Protein 2LM9 (pdb70)

Secondary structure (DSSP, 8-state):
-HHHHHHHHHHHHHHHHHHHHHHHHHH--SSHHHHHHHHHHHHHHHHHHHHHHHHHHTTSS---HHHHHHHHHHHHHHHHHHHHHHHHHHHHHHH-

InterPro domains:
  IPR020306 Mite allergen, group 5/21 [PF11642] (20-127)
  IPR038455 Mite allergen, group 5/21 superfamily [G3DSA:1.20.58.970] (34-129)

Radius of gyration: 15.59 Å; Cα contacts (8 Å, |Δi|>4): 59; chains: 1; bounding box: 51×19×15 Å

Foldseek 3Di:
DLLVVVVVVVVVVLVVLVVQLVVCVVPPPPVSLVVSLVVLVVSLVVLVVLLVVLVVVVVPVPDDVVVVVSSVVNNVVSVVVSVVSVVVNVVSVVVD

Sequence (96 aa):
NTATQRFHEIEKFLLHITHEVDDLEKTGNKDEKARLLRELTVSEAFIEGSRGYFQRELKRTDLDLLEKFNFEAALATGDLLLKDLKALQKRVQDSENTATQRFHEIEKFLLHITHEVDDLEKTGNKDEKARLLRELTVSEAFIEGSRGYFQRELKRTDLDLLEKFNFEAALATGDLLLKDLKALQKRVQDSENTATQRFHEIEKFLLHITHEVDDLEKTGNKDEKARLLRELTVSEAFIEGSRGYFQRELKRTDLDLLEKFNFEAALATGDLLLKDLKALQKRVQDSENTATQRFHEIEKFLLHITHEVDDLEKTGNKDEKARLLRELTVSEAFIEGSRGYFQRELKRTDLDLLEKFNFEAALATGDLLLKDLKALQKRVQDSENTATQRFHEIEKFLLHITHEVDDLEKTGNKDEKARLLRELTVSEAFIEGSRGYFQRELKRTDLDLLEKFNFEAALATGDLLLKDLKALQKRVQDSENTATQRFHEIEKFLLHITHEVDDLEKTGNKDEKARLLRELTVSEAFIEGSRGYFQRELKRTDLDLLEKFNFEAALATGDLLLKDLKALQKRVQDSENTATQRFHEIEKFLLHITHEVDDLEKTGNKDEKARLLRELTVSEAFIEGSRGYFQRELKRTDLDLLEKFNFEAALATGDLLLKDLKALQKRVQDSENTATQRFHEIEKFLLHITHEVDDLEKTGNKDEKARLLRELTVSEAFIEGSRGYFQRELKRTDLDLLEKFNFEAALATGDLLLKDLKALQKRVQDSENTATQRFHEIEKFLLHITHEVDDLEKTGNKDEKARLLRELTVSEAFIEGSRGYFQRELKRTDLDLLEKFNFEAALATGDLLLKDLKALQKRVQDSENTATQRFHEIEKFLLHITHEVDDLEKTGNKDEKARLLRELTVSEAFIEGSRGYFQRELKRTDLDLLEKFNFEAALATGDLLLKDLKALQKRVQDSENTATQRFHEIEKFLLHITHEVDDLEKTGNKDEKARLLRELTVSEAFIEGSRGYFQRELKRTDLDLLEKFNFEAALATGDLLLKDLKALQKRVQDSENTATQRFHEIEKFLLHITHEVDDLEKTGNKDEKARLLRELTVSEAFIEGSRGYFQRELKRTDLDLLEKFNFEAALATGDLLLKDLKALQKRVQDSENTATQRFHEIEKFLLHITHEVDDLEKTGNKDEKARLLRELTVSEAFIEGSRGYFQRELKRTDLDLLEKFNFEAALATGDLLLKDLKALQKRVQDSENTATQRFHEIEKFLLHITHEVDDLEKTGNKDEKARLLRELTVSEAFIEGSRGYFQRELKRTDLDLLEKFNFEAALATGDLLLKDLKALQKRVQDSENTATQRFHEIEKFLLHITHEVDDLEKTGNKDEKARLLRELTVSEAFIEGSRGYFQRELKRTDLDLLEKFNFEAALATGDLLLKDLKALQKRVQDSENTATQRFHEIEKFLLHITHEVDDLEKTGNKDEKARLLRELTVSEAFIEGSRGYFQRELKRTDLDLLEKFNFEAALATGDLLLKDLKALQKRVQDSENTATQRFHEIEKFLLHITHEVDDLEKTGNKDEKARLLRELTVSEAFIEGSRGYFQRELKRTDLDLLEKFNFEAALATGDLLLKDLKALQKRVQDSENTATQRFHEIEKFLLHITHEVDDLEKTGNKDEKARLLRELTVSEAFIEGSRGYFQRELKRTDLDLLEKFNFEAALATGDLLLKDLKALQKRVQDSENTATQRFHEIEKFLLHITHEVDDLEKTGNKDEKARLLRELTVSEAFIEGSRGYFQRELKRTDLDLLEKFNFEAALATGDLLLKDLKALQKRVQDSENTATQRFHEIEKFLLHITHEVDDLEKTGNKDEKARLLRELTVSEAFIEGSRGYFQRELKRTDLDLLEKFNFEAALATGDLLLKDLKALQKRVQDSE

Nearest PDB structures (foldseek):
  2lm9-assembly1_A  TM=9.841E-01  e=1.905E-11  Blomia tropicalis
  9had-assembly2_B  TM=8.846E-01  e=3.052E-04  Dermatophagoides farinae
  9had-assembly1_A  TM=8.743E-01  e=3.052E-04  Dermatophagoides farinae
  5yny-assembly1_A  TM=8.620E-01  e=7.422E-04  Dermatophagoides farinae
  3mq1-assembly1_A  TM=8.061E-01  e=1.059E-03  Dermatophagoides pteronyssinus

GO terms:
  GO:0042803 protein homodimerization activity (F, IDA)
  GO:0019863 IgE binding (F, IMP)

Structure (mmCIF, N/CA/C/O backbone):
data_2LM9
#
_entry.id   2LM9
#
loop_
_atom_site.group_PDB
_atom_site.id
_atom_site.type_symbol
_atom_site.label_atom_id
_atom_site.label_alt_id
_atom_site.label_comp_id
_atom_site.label_asym_id
_atom_site.label_entity_id
_atom_site.label_seq_id
_atom_site.pdbx_PDB_ins_code
_atom_site.Cartn_x
_atom_site.Cartn_y
_atom_site.Cartn_z
_atom_site.occupancy
_atom_site.B_iso_or_equiv
_atom_site.auth_seq_id
_atom_site.auth_comp_id
_atom_site.auth_asym_id
_atom_site.auth_atom_id
_atom_site.pdbx_PDB_model_num
ATOM 1 N N . ASN A 1 1 ? 11.664 11.297 2.929 1.00 0.00 18 ASN A N 1
ATOM 2 C CA . ASN A 1 1 ? 11.610 12.051 1.680 1.00 0.00 18 ASN A CA 1
ATOM 3 C C . ASN A 1 1 ? 11.402 11.109 0.496 1.00 0.00 18 ASN A C 1
ATOM 4 O O . ASN A 1 1 ? 10.312 11.021 -0.048 1.00 0.00 18 ASN A O 1
ATOM 17 N N . THR A 1 2 ? 12.430 10.365 0.145 1.00 0.00 19 THR A N 1
ATOM 18 C CA . THR A 1 2 ? 12.406 9.486 -1.001 1.00 0.00 19 THR A CA 1
ATOM 19 C C . THR A 1 2 ? 11.415 8.321 -0.821 1.00 0.00 19 THR A C 1
ATOM 20 O O . THR A 1 2 ? 10.664 7.976 -1.742 1.00 0.00 19 THR A O 1
ATOM 31 N N . ALA A 1 3 ? 11.387 7.773 0.380 1.00 0.00 20 ALA A N 1
ATOM 32 C CA . ALA A 1 3 ? 10.525 6.651 0.717 1.00 0.00 20 ALA A CA 1
ATOM 33 C C . ALA A 1 3 ? 9.059 7.047 0.659 1.00 0.00 20 ALA A C 1
ATOM 34 O O . ALA A 1 3 ? 8.218 6.318 0.118 1.00 0.00 20 ALA A O 1
ATOM 41 N N . THR A 1 4 ? 8.761 8.205 1.186 1.00 0.00 21 THR A N 1
ATOM 42 C CA . THR A 1 4 ? 7.426 8.689 1.218 1.00 0.00 21 THR A CA 1
ATOM 43 C C . THR A 1 4 ? 6.897 9.060 -0.165 1.00 0.00 21 THR A C 1
ATOM 44 O O . THR A 1 4 ? 5.747 8.781 -0.469 1.00 0.00 21 THR A O 1
ATOM 55 N N . GLN A 1 5 ? 7.749 9.647 -1.021 1.00 0.00 22 GLN A N 1
ATOM 56 C CA . GLN A 1 5 ? 7.323 9.978 -2.391 1.00 0.00 22 GLN A CA 1
ATOM 57 C C . GLN A 1 5 ? 6.965 8.701 -3.129 1.00 0.00 22 GLN A C 1
ATOM 58 O O . GLN A 1 5 ? 5.967 8.641 -3.865 1.00 0.00 22 GLN A O 1
ATOM 72 N N . ARG A 1 6 ? 7.768 7.675 -2.885 1.00 0.00 23 ARG A N 1
ATOM 73 C CA . ARG A 1 6 ? 7.604 6.377 -3.496 1.00 0.00 23 ARG A CA 1
ATOM 74 C C . ARG A 1 6 ? 6.267 5.746 -3.096 1.00 0.00 23 ARG A C 1
ATOM 75 O O . ARG A 1 6 ? 5.529 5.237 -3.946 1.00 0.00 23 ARG A O 1
ATOM 96 N N . PHE A 1 7 ? 5.924 5.803 -1.820 1.00 0.00 24 PHE A N 1
ATOM 97 C CA . PHE A 1 7 ? 4.720 5.127 -1.390 1.00 0.00 24 PHE A CA 1
ATOM 98 C C . PHE A 1 7 ? 3.534 6.046 -1.244 1.00 0.00 24 PHE A C 1
ATOM 99 O O . PHE A 1 7 ? 2.461 5.640 -0.782 1.00 0.00 24 PHE A O 1
ATOM 116 N N . HIS A 1 8 ? 3.694 7.263 -1.731 1.00 0.00 25 HIS A N 1
ATOM 117 C CA . HIS A 1 8 ? 2.602 8.220 -1.782 1.00 0.00 25 HIS A CA 1
ATOM 118 C C . HIS A 1 8 ? 1.577 7.756 -2.818 1.00 0.00 25 HIS A C 1
ATOM 119 O O . HIS A 1 8 ? 0.427 8.160 -2.787 1.00 0.00 25 HIS A O 1
ATOM 134 N N . GLU A 1 9 ? 2.010 6.875 -3.709 1.00 0.00 26 GLU A N 1
ATOM 135 C CA . GLU A 1 9 ? 1.152 6.341 -4.750 1.00 0.00 26 GLU A CA 1
ATOM 136 C C . GLU A 1 9 ? 0.027 5.519 -4.106 1.00 0.00 26 GLU A C 1
ATOM 137 O O . GLU A 1 9 ? -1.160 5.692 -4.406 1.00 0.00 26 GLU A O 1
ATOM 149 N N . ILE A 1 10 ? 0.413 4.697 -3.150 1.00 0.00 27 ILE A N 1
ATOM 150 C CA . ILE A 1 10 ? -0.523 3.846 -2.447 1.00 0.00 27 ILE A CA 1
ATOM 151 C C . ILE A 1 10 ? -1.327 4.710 -1.495 1.00 0.00 27 ILE A C 1
ATOM 152 O O . ILE A 1 10 ? -2.482 4.459 -1.237 1.00 0.00 27 ILE A O 1
ATOM 168 N N . GLU A 1 11 ? -0.680 5.729 -0.972 1.00 0.00 28 GLU A N 1
ATOM 169 C CA . GLU A 1 11 ? -1.317 6.700 -0.096 1.00 0.00 28 GLU A CA 1
ATOM 170 C C . GLU A 1 11 ? -2.488 7.405 -0.825 1.00 0.00 28 GLU A C 1
ATOM 171 O O . GLU A 1 11 ? -3.532 7.684 -0.225 1.00 0.00 28 GLU A O 1
ATOM 183 N N . LYS A 1 12 ? -2.313 7.648 -2.119 1.00 0.00 29 LYS A N 1
ATOM 184 C CA . LYS A 1 12 ? -3.386 8.175 -2.960 1.00 0.00 29 LYS A CA 1
ATOM 185 C C . LYS A 1 12 ? -4.503 7.152 -3.028 1.00 0.00 29 LYS A C 1
ATOM 186 O O . LYS A 1 12 ? -5.678 7.489 -2.893 1.00 0.00 29 LYS A O 1
ATOM 205 N N . PHE A 1 13 ? -4.128 5.890 -3.223 1.00 0.00 30 PHE A N 1
ATOM 206 C CA . PHE A 1 13 ? -5.102 4.806 -3.199 1.00 0.00 30 PHE A CA 1
ATOM 207 C C . PHE A 1 13 ? -5.829 4.739 -1.873 1.00 0.00 30 PHE A C 1
ATOM 208 O O . PHE A 1 13 ? -7.006 4.542 -1.856 1.00 0.00 30 PHE A O 1
ATOM 225 N N . LEU A 1 14 ? -5.117 4.929 -0.773 1.00 0.00 31 LEU A N 1
ATOM 226 C CA . LEU A 1 14 ? -5.724 4.890 0.564 1.00 0.00 31 LEU A CA 1
ATOM 227 C C . LEU A 1 14 ? -6.829 5.910 0.692 1.00 0.00 31 LEU A C 1
ATOM 228 O O . LEU A 1 14 ? -7.947 5.578 1.123 1.00 0.00 31 LEU A O 1
ATOM 244 N N . LEU A 1 15 ? -6.552 7.129 0.276 1.00 0.00 32 LEU A N 1
ATOM 245 C CA . LEU A 1 15 ? -7.534 8.171 0.388 1.00 0.00 32 LEU A CA 1
ATOM 246 C C . LEU A 1 15 ? -8.689 7.932 -0.581 1.00 0.00 32 LEU A C 1
ATOM 247 O O . LEU A 1 15 ? -9.865 8.113 -0.231 1.00 0.00 32 LEU A O 1
ATOM 263 N N . HIS A 1 16 ? -8.346 7.429 -1.757 1.00 0.00 33 HIS A N 1
ATOM 264 C CA . HIS A 1 16 ? -9.318 7.120 -2.781 1.00 0.00 33 HIS A CA 1
ATOM 265 C C . HIS A 1 16 ? -10.238 5.994 -2.317 1.00 0.00 33 HIS A C 1
ATOM 266 O O . HIS A 1 16 ? -11.439 6.128 -2.378 1.00 0.00 33 HIS A O 1
ATOM 281 N N . ILE A 1 17 ? -9.661 4.923 -1.796 1.00 0.00 34 ILE A N 1
ATOM 282 C CA . ILE A 1 17 ? -10.405 3.747 -1.407 1.00 0.00 34 ILE A CA 1
ATOM 283 C C . ILE A 1 17 ? -11.317 4.025 -0.224 1.00 0.00 34 ILE A C 1
ATOM 284 O O . ILE A 1 17 ? -12.459 3.610 -0.233 1.00 0.00 34 ILE A O 1
ATOM 300 N N . THR A 1 18 ? -10.842 4.783 0.749 1.00 0.00 35 THR A N 1
ATOM 301 C CA . THR A 1 18 ? -11.674 5.127 1.901 1.00 0.00 35 THR A CA 1
ATOM 302 C C . THR A 1 18 ? -12.897 5.943 1.427 1.00 0.00 35 THR A C 1
ATOM 303 O O . THR A 1 18 ? -14.040 5.664 1.828 1.00 0.00 35 THR A O 1
ATOM 314 N N . HIS A 1 19 ? -12.642 6.908 0.524 1.00 0.00 36 HIS A N 1
ATOM 315 C CA . HIS A 1 19 ? -13.694 7.728 -0.086 1.00 0.00 36 HIS A CA 1
ATOM 316 C C . HIS A 1 19 ? -14.657 6.832 -0.836 1.00 0.00 36 HIS A C 1
ATOM 317 O O . HIS A 1 19 ? -15.863 6.989 -0.727 1.00 0.00 36 HIS A O 1
ATOM 332 N N . GLU A 1 20 ? -14.107 5.910 -1.602 1.00 0.00 37 GLU A N 1
ATOM 333 C CA . GLU A 1 20 ? -14.893 4.986 -2.384 1.00 0.00 37 GLU A CA 1
ATOM 334 C C . GLU A 1 20 ? -15.754 4.114 -1.516 1.00 0.00 37 GLU A C 1
ATOM 335 O O . GLU A 1 20 ? -16.848 3.770 -1.913 1.00 0.00 37 GLU A O 1
ATOM 347 N N . VAL A 1 21 ? -15.268 3.784 -0.317 1.00 0.00 38 VAL A N 1
ATOM 348 C CA . VAL A 1 21 ? -16.027 3.008 0.617 1.00 0.00 38 VAL A CA 1
ATOM 349 C C . VAL A 1 21 ? -17.247 3.802 0.984 1.00 0.00 38 VAL A C 1
ATOM 350 O O . VAL A 1 21 ? -18.359 3.319 0.859 1.00 0.00 38 VAL A O 1
ATOM 363 N N . ASP A 1 22 ? -17.029 5.055 1.347 1.00 0.00 39 ASP A N 1
ATOM 364 C CA . ASP A 1 22 ? -18.122 5.921 1.755 1.00 0.00 39 ASP A CA 1
ATOM 365 C C . ASP A 1 22 ? -19.097 6.101 0.622 1.00 0.00 39 ASP A C 1
ATOM 366 O O . ASP A 1 22 ? -20.338 6.010 0.806 1.00 0.00 39 ASP A O 1
ATOM 375 N N . ASP A 1 23 ? -18.543 6.321 -0.554 1.00 0.00 40 ASP A N 1
ATOM 376 C CA . ASP A 1 23 ? -19.314 6.538 -1.726 1.00 0.00 40 ASP A CA 1
ATOM 377 C C . ASP A 1 23 ? -20.169 5.366 -2.021 1.00 0.00 40 ASP A C 1
ATOM 378 O O . ASP A 1 23 ? -21.351 5.517 -2.144 1.00 0.00 40 ASP A O 1
ATOM 387 N N . LEU A 1 24 ? -19.604 4.186 -1.991 1.00 0.00 41 LEU A N 1
ATOM 388 C CA . LEU A 1 24 ? -20.362 3.019 -2.317 1.00 0.00 41 LEU A CA 1
ATOM 389 C C . LEU A 1 24 ? -21.408 2.749 -1.260 1.00 0.00 41 LEU A C 1
ATOM 390 O O . LEU A 1 24 ? -22.509 2.354 -1.585 1.00 0.00 41 LEU A O 1
ATOM 406 N N . GLU A 1 25 ? -21.082 3.048 -0.000 1.00 0.00 42 GLU A N 1
ATOM 407 C CA . GLU A 1 25 ? -22.018 2.858 1.091 1.00 0.00 42 GLU A CA 1
ATOM 408 C C . GLU A 1 25 ? -23.273 3.713 0.928 1.00 0.00 42 GLU A C 1
ATOM 409 O O . GLU A 1 25 ? -24.351 3.311 1.359 1.00 0.00 42 GLU A O 1
ATOM 421 N N . LYS A 1 26 ? -23.156 4.873 0.289 1.00 0.00 43 LYS A N 1
ATOM 422 C CA . LYS A 1 26 ? -24.338 5.706 0.118 1.00 0.00 43 LYS A CA 1
ATOM 423 C C . LYS A 1 26 ? -24.884 5.625 -1.309 1.00 0.00 43 LYS A C 1
ATOM 424 O O . LYS A 1 26 ? -26.001 6.048 -1.591 1.00 0.00 43 LYS A O 1
ATOM 443 N N . THR A 1 27 ? -24.087 5.080 -2.178 1.00 0.00 44 THR A N 1
ATOM 444 C CA . THR A 1 27 ? -24.391 4.979 -3.582 1.00 0.00 44 THR A CA 1
ATOM 445 C C . THR A 1 27 ? -25.049 3.616 -3.954 1.00 0.00 44 THR A C 1
ATOM 446 O O . THR A 1 27 ? -26.022 3.574 -4.716 1.00 0.00 44 THR A O 1
ATOM 457 N N . GLY A 1 28 ? -24.555 2.535 -3.393 1.00 0.00 45 GLY A N 1
ATOM 458 C CA . GLY A 1 28 ? -25.093 1.224 -3.705 1.00 0.00 45 GLY A CA 1
ATOM 459 C C . GLY A 1 28 ? -24.669 0.177 -2.699 1.00 0.00 45 GLY A C 1
ATOM 460 O O . GLY A 1 28 ? -25.508 -0.365 -1.973 1.00 0.00 45 GLY A O 1
ATOM 464 N N . ASN A 1 29 ? -23.360 -0.144 -2.708 1.00 0.00 46 ASN A N 1
ATOM 465 C CA . ASN A 1 29 ? -22.709 -1.085 -1.745 1.00 0.00 46 ASN A CA 1
ATOM 466 C C . ASN A 1 29 ? -23.070 -2.528 -2.121 1.00 0.00 46 ASN A C 1
ATOM 467 O O . ASN A 1 29 ? -22.810 -3.480 -1.390 1.00 0.00 46 ASN A O 1
ATOM 478 N N . LYS A 1 30 ? -23.614 -2.653 -3.321 1.00 0.00 47 LYS A N 1
ATOM 479 C CA . LYS A 1 30 ? -24.124 -3.908 -3.865 1.00 0.00 47 LYS A CA 1
ATOM 480 C C . LYS A 1 30 ? -23.007 -4.909 -4.138 1.00 0.00 47 LYS A C 1
ATOM 481 O O . LYS A 1 30 ? -23.058 -6.059 -3.708 1.00 0.00 47 LYS A O 1
ATOM 500 N N . ASP A 1 31 ? -22.002 -4.443 -4.833 1.00 0.00 48 ASP A N 1
ATOM 501 C CA . ASP A 1 31 ? -20.900 -5.285 -5.303 1.00 0.00 48 ASP A CA 1
ATOM 502 C C . ASP A 1 31 ? -19.592 -4.503 -5.322 1.00 0.00 48 ASP A C 1
ATOM 503 O O . ASP A 1 31 ? -18.492 -5.069 -5.307 1.00 0.00 48 ASP A O 1
ATOM 512 N N . GLU A 1 32 ? -19.724 -3.188 -5.297 1.00 0.00 49 GLU A N 1
ATOM 513 C CA . GLU A 1 32 ? -18.605 -2.255 -5.328 1.00 0.00 49 GLU A CA 1
ATOM 514 C C . GLU A 1 32 ? -17.723 -2.479 -4.137 1.00 0.00 49 GLU A C 1
ATOM 515 O O . GLU A 1 32 ? -16.538 -2.354 -4.232 1.00 0.00 49 GLU A O 1
ATOM 527 N N . LYS A 1 33 ? -18.331 -2.815 -3.033 1.00 0.00 50 LYS A N 1
ATOM 528 C CA . LYS A 1 33 ? -17.635 -3.021 -1.764 1.00 0.00 50 LYS A CA 1
ATOM 529 C C . LYS A 1 33 ? -16.581 -4.114 -1.909 1.00 0.00 50 LYS A C 1
ATOM 530 O O . LYS A 1 33 ? -15.403 -3.915 -1.603 1.00 0.00 50 LYS A O 1
ATOM 549 N N . ALA A 1 34 ? -17.014 -5.216 -2.434 1.00 0.00 51 ALA A N 1
ATOM 550 C CA . ALA A 1 34 ? -16.155 -6.362 -2.661 1.00 0.00 51 ALA A CA 1
ATOM 551 C C . ALA A 1 34 ? -15.111 -6.045 -3.719 1.00 0.00 51 ALA A C 1
ATOM 552 O O . ALA A 1 34 ? -13.909 -6.353 -3.547 1.00 0.00 51 ALA A O 1
ATOM 559 N N . ARG A 1 35 ? -15.557 -5.395 -4.788 1.00 0.00 52 ARG A N 1
ATOM 560 C CA . ARG A 1 35 ? -14.676 -4.997 -5.874 1.00 0.00 52 ARG A CA 1
ATOM 561 C C . ARG A 1 35 ? -13.603 -4.045 -5.368 1.00 0.00 52 ARG A C 1
ATOM 562 O O . ARG A 1 35 ? -12.418 -4.213 -5.683 1.00 0.00 52 ARG A O 1
ATOM 583 N N . LEU A 1 36 ? -14.000 -3.067 -4.560 1.00 0.00 53 LEU A N 1
ATOM 584 C CA . LEU A 1 36 ? -13.083 -2.100 -4.069 1.00 0.00 53 LEU A CA 1
ATOM 585 C C . LEU A 1 36 ? -12.012 -2.743 -3.170 1.00 0.00 53 LEU A C 1
ATOM 586 O O . LEU A 1 36 ? -10.832 -2.375 -3.216 1.00 0.00 53 LEU A O 1
ATOM 602 N N . LEU A 1 37 ? -12.413 -3.721 -2.389 1.00 0.00 54 LEU A N 1
ATOM 603 C CA . LEU A 1 37 ? -11.479 -4.436 -1.542 1.00 0.00 54 LEU A CA 1
ATOM 604 C C . LEU A 1 37 ? -10.467 -5.193 -2.376 1.00 0.00 54 LEU A C 1
ATOM 605 O O . LEU A 1 37 ? -9.297 -5.329 -2.005 1.00 0.00 54 LEU A O 1
ATOM 621 N N . ARG A 1 38 ? -10.903 -5.657 -3.515 1.00 0.00 55 ARG A N 1
ATOM 622 C CA . ARG A 1 38 ? -10.012 -6.347 -4.422 1.00 0.00 55 ARG A CA 1
ATOM 623 C C . ARG A 1 38 ? -9.016 -5.380 -5.023 1.00 0.00 55 ARG A C 1
ATOM 624 O O . ARG A 1 38 ? -7.881 -5.743 -5.289 1.00 0.00 55 ARG A O 1
ATOM 645 N N . GLU A 1 39 ? -9.422 -4.136 -5.165 1.00 0.00 56 GLU A N 1
ATOM 646 C CA . GLU A 1 39 ? -8.538 -3.107 -5.647 1.00 0.00 56 GLU A CA 1
ATOM 647 C C . GLU A 1 39 ? -7.440 -2.801 -4.619 1.00 0.00 56 GLU A C 1
ATOM 648 O O . GLU A 1 39 ? -6.281 -2.573 -4.989 1.00 0.00 56 GLU A O 1
ATOM 660 N N . LEU A 1 40 ? -7.774 -2.856 -3.321 1.00 0.00 57 LEU A N 1
ATOM 661 C CA . LEU A 1 40 ? -6.744 -2.667 -2.304 1.00 0.00 57 LEU A CA 1
ATOM 662 C C . LEU A 1 40 ? -5.824 -3.866 -2.297 1.00 0.00 57 LEU A C 1
ATOM 663 O O . LEU A 1 40 ? -4.641 -3.755 -2.010 1.00 0.00 57 LEU A O 1
ATOM 679 N N . THR A 1 41 ? -6.390 -5.015 -2.642 1.00 0.00 58 THR A N 1
ATOM 680 C CA . THR A 1 41 ? -5.635 -6.234 -2.770 1.00 0.00 58 THR A CA 1
ATOM 681 C C . THR A 1 41 ? -4.584 -6.068 -3.903 1.00 0.00 58 THR A C 1
ATOM 682 O O . THR A 1 41 ? -3.420 -6.481 -3.781 1.00 0.00 58 THR A O 1
ATOM 693 N N . VAL A 1 42 ? -4.999 -5.428 -4.983 1.00 0.00 59 VAL A N 1
ATOM 694 C CA . VAL A 1 42 ? -4.093 -5.115 -6.077 1.00 0.00 59 VAL A CA 1
ATOM 695 C C . VAL A 1 42 ? -3.058 -4.102 -5.584 1.00 0.00 59 VAL A C 1
ATOM 696 O O . VAL A 1 42 ? -1.863 -4.230 -5.865 1.00 0.00 59 VAL A O 1
ATOM 709 N N . SER A 1 43 ? -3.525 -3.146 -4.790 1.00 0.00 60 SER A N 1
ATOM 710 C CA . SER A 1 43 ? -2.680 -2.104 -4.242 1.00 0.00 60 SER A CA 1
ATOM 711 C C . SER A 1 43 ? -1.548 -2.677 -3.392 1.00 0.00 60 SER A C 1
ATOM 712 O O . SER A 1 43 ? -0.364 -2.353 -3.609 1.00 0.00 60 SER A O 1
ATOM 720 N N . GLU A 1 44 ? -1.894 -3.577 -2.487 1.00 0.00 61 GLU A N 1
ATOM 721 C CA . GLU A 1 44 ? -0.886 -4.231 -1.666 1.00 0.00 61 GLU A CA 1
ATOM 722 C C . GLU A 1 44 ? 0.040 -5.073 -2.523 1.00 0.00 61 GLU A C 1
ATOM 723 O O . GLU A 1 44 ? 1.212 -5.202 -2.222 1.00 0.00 61 GLU A O 1
ATOM 735 N N . ALA A 1 45 ? -0.481 -5.598 -3.622 1.00 0.00 62 ALA A N 1
ATOM 736 C CA . ALA A 1 45 ? 0.304 -6.452 -4.499 1.00 0.00 62 ALA A CA 1
ATOM 737 C C . ALA A 1 45 ? 1.461 -5.717 -5.166 1.00 0.00 62 ALA A C 1
ATOM 738 O O . ALA A 1 45 ? 2.595 -6.230 -5.188 1.00 0.00 62 ALA A O 1
ATOM 745 N N . PHE A 1 46 ? 1.222 -4.518 -5.680 1.00 0.00 63 PHE A N 1
ATOM 746 C CA . PHE A 1 46 ? 2.312 -3.823 -6.338 1.00 0.00 63 PHE A CA 1
ATOM 747 C C . PHE A 1 46 ? 3.273 -3.231 -5.347 1.00 0.00 63 PHE A C 1
ATOM 748 O O . PHE A 1 46 ? 4.488 -3.225 -5.584 1.00 0.00 63 PHE A O 1
ATOM 765 N N . ILE A 1 47 ? 2.759 -2.770 -4.210 1.00 0.00 64 ILE A N 1
ATOM 766 C CA . ILE A 1 47 ? 3.643 -2.253 -3.199 1.00 0.00 64 ILE A CA 1
ATOM 767 C C . ILE A 1 47 ? 4.498 -3.364 -2.583 1.00 0.00 64 ILE A C 1
ATOM 768 O O . ILE A 1 47 ? 5.688 -3.157 -2.308 1.00 0.00 64 ILE A O 1
ATOM 784 N N . GLU A 1 48 ? 3.923 -4.553 -2.419 1.00 0.00 65 GLU A N 1
ATOM 785 C CA . GLU A 1 48 ? 4.651 -5.676 -1.864 1.00 0.00 65 GLU A CA 1
ATOM 786 C C . GLU A 1 48 ? 5.788 -6.060 -2.810 1.00 0.00 65 GLU A C 1
ATOM 787 O O . GLU A 1 48 ? 6.900 -6.355 -2.372 1.00 0.00 65 GLU A O 1
ATOM 799 N N . GLY A 1 49 ? 5.513 -5.978 -4.108 1.00 0.00 66 GLY A N 1
ATOM 800 C CA . GLY A 1 49 ? 6.530 -6.224 -5.115 1.00 0.00 66 GLY A CA 1
ATOM 801 C C . GLY A 1 49 ? 7.655 -5.193 -5.038 1.00 0.00 66 GLY A C 1
ATOM 802 O O . GLY A 1 49 ? 8.844 -5.541 -5.088 1.00 0.00 66 GLY A O 1
ATOM 806 N N . SER A 1 50 ? 7.293 -3.925 -4.859 1.00 0.00 67 SER A N 1
ATOM 807 C CA . SER A 1 50 ? 8.278 -2.881 -4.752 1.00 0.00 67 SER A CA 1
ATOM 808 C C . SER A 1 50 ? 9.064 -3.023 -3.461 1.00 0.00 67 SER A C 1
ATOM 809 O O . SER A 1 50 ? 10.243 -2.705 -3.405 1.00 0.00 67 SER A O 1
ATOM 817 N N . ARG A 1 51 ? 8.412 -3.545 -2.428 1.00 0.00 68 ARG A N 1
ATOM 818 C CA . ARG A 1 51 ? 9.097 -3.804 -1.177 1.00 0.00 68 ARG A CA 1
ATOM 819 C C . ARG A 1 51 ? 10.120 -4.887 -1.372 1.00 0.00 68 ARG A C 1
ATOM 820 O O . ARG A 1 51 ? 11.249 -4.798 -0.871 1.00 0.00 68 ARG A O 1
ATOM 841 N N . GLY A 1 52 ? 9.736 -5.883 -2.135 1.00 0.00 69 GLY A N 1
ATOM 842 C CA . GLY A 1 52 ? 10.638 -6.925 -2.492 1.00 0.00 69 GLY A CA 1
ATOM 843 C C . GLY A 1 52 ? 11.794 -6.383 -3.308 1.00 0.00 69 GLY A C 1
ATOM 844 O O . GLY A 1 52 ? 12.887 -6.912 -3.251 1.00 0.00 69 GLY A O 1
ATOM 848 N N . TYR A 1 53 ? 11.556 -5.292 -4.026 1.00 0.00 70 TYR A N 1
ATOM 849 C CA . TYR A 1 53 ? 12.589 -4.694 -4.854 1.00 0.00 70 TYR A CA 1
ATOM 850 C C . TYR A 1 53 ? 13.635 -4.047 -3.976 1.00 0.00 70 TYR A C 1
ATOM 851 O O . TYR A 1 53 ? 14.833 -4.197 -4.203 1.00 0.00 70 TYR A O 1
ATOM 869 N N . PHE A 1 54 ? 13.174 -3.374 -2.942 1.00 0.00 71 PHE A N 1
ATOM 870 C CA . PHE A 1 54 ? 14.059 -2.714 -2.013 1.00 0.00 71 PHE A CA 1
ATOM 871 C C . PHE A 1 54 ? 14.897 -3.730 -1.274 1.00 0.00 71 PHE A C 1
ATOM 872 O O . PHE A 1 54 ? 16.089 -3.532 -1.062 1.00 0.00 71 PHE A O 1
ATOM 889 N N . GLN A 1 55 ? 14.264 -4.838 -0.917 1.00 0.00 72 GLN A N 1
ATOM 890 C CA . GLN A 1 55 ? 14.937 -5.955 -0.301 1.00 0.00 72 GLN A CA 1
ATOM 891 C C . GLN A 1 55 ? 16.055 -6.493 -1.228 1.00 0.00 72 GLN A C 1
ATOM 892 O O . GLN A 1 55 ? 17.104 -6.936 -0.754 1.00 0.00 72 GLN A O 1
ATOM 906 N N . ARG A 1 56 ? 15.816 -6.466 -2.535 1.00 0.00 73 ARG A N 1
ATOM 907 C CA . ARG A 1 56 ? 16.844 -6.853 -3.507 1.00 0.00 73 ARG A CA 1
ATOM 908 C C . ARG A 1 56 ? 17.963 -5.837 -3.563 1.00 0.00 73 ARG A C 1
ATOM 909 O O . ARG A 1 56 ? 19.130 -6.202 -3.557 1.00 0.00 73 ARG A O 1
ATOM 930 N N . GLU A 1 57 ? 17.611 -4.561 -3.574 1.00 0.00 74 GLU A N 1
ATOM 931 C CA . GLU A 1 57 ? 18.621 -3.503 -3.592 1.00 0.00 74 GLU A CA 1
ATOM 932 C C . GLU A 1 57 ? 19.478 -3.499 -2.329 1.00 0.00 74 GLU A C 1
ATOM 933 O O . GLU A 1 57 ? 20.649 -3.121 -2.355 1.00 0.00 74 GLU A O 1
ATOM 945 N N . LEU A 1 58 ? 18.887 -3.940 -1.243 1.00 0.00 75 LEU A N 1
ATOM 946 C CA . LEU A 1 58 ? 19.558 -4.113 0.039 1.00 0.00 75 LEU A CA 1
ATOM 947 C C . LEU A 1 58 ? 20.733 -5.140 -0.115 1.00 0.00 75 LEU A C 1
ATOM 948 O O . LEU A 1 58 ? 21.723 -5.093 0.610 1.00 0.00 75 LEU A O 1
ATOM 964 N N . LYS A 1 59 ? 20.613 -6.017 -1.103 1.00 0.00 76 LYS A N 1
ATOM 965 C CA . LYS A 1 59 ? 21.599 -7.061 -1.390 1.00 0.00 76 LYS A CA 1
ATOM 966 C C . LYS A 1 59 ? 22.474 -6.669 -2.597 1.00 0.00 76 LYS A C 1
ATOM 967 O O . LYS A 1 59 ? 23.444 -7.354 -2.929 1.00 0.00 76 LYS A O 1
ATOM 986 N N . ARG A 1 60 ? 22.116 -5.570 -3.241 1.00 0.00 77 ARG A N 1
ATOM 987 C CA . ARG A 1 60 ? 22.709 -5.145 -4.522 1.00 0.00 77 ARG A CA 1
ATOM 988 C C . ARG A 1 60 ? 24.176 -4.770 -4.403 1.00 0.00 77 ARG A C 1
ATOM 989 O O . ARG A 1 60 ? 24.901 -4.761 -5.405 1.00 0.00 77 ARG A O 1
ATOM 1010 N N . THR A 1 61 ? 24.600 -4.415 -3.200 1.00 0.00 78 THR A N 1
ATOM 1011 C CA . THR A 1 61 ? 25.956 -3.927 -2.927 1.00 0.00 78 THR A CA 1
ATOM 1012 C C . THR A 1 61 ? 26.135 -2.474 -3.468 1.00 0.00 78 THR A C 1
ATOM 1013 O O . THR A 1 61 ? 26.823 -1.646 -2.864 1.00 0.00 78 THR A O 1
ATOM 1024 N N . ASP A 1 62 ? 25.460 -2.162 -4.561 1.00 0.00 79 ASP A N 1
ATOM 1025 C CA . ASP A 1 62 ? 25.411 -0.814 -5.090 1.00 0.00 79 ASP A CA 1
ATOM 1026 C C . ASP A 1 62 ? 24.330 -0.017 -4.355 1.00 0.00 79 ASP A C 1
ATOM 1027 O O . ASP A 1 62 ? 23.226 0.227 -4.857 1.00 0.00 79 ASP A O 1
ATOM 1036 N N . LEU A 1 63 ? 24.627 0.205 -3.111 1.00 0.00 80 LEU A N 1
ATOM 1037 C CA . LEU A 1 63 ? 23.858 0.973 -2.175 1.00 0.00 80 LEU A CA 1
ATOM 1038 C C . LEU A 1 63 ? 24.825 1.445 -1.158 1.00 0.00 80 LEU A C 1
ATOM 1039 O O . LEU A 1 63 ? 25.902 0.850 -0.958 1.00 0.00 80 LEU A O 1
ATOM 1055 N N . ASP A 1 64 ? 24.499 2.499 -0.591 1.00 0.00 81 ASP A N 1
ATOM 1056 C CA . ASP A 1 64 ? 25.221 3.062 0.474 1.00 0.00 81 ASP A CA 1
ATOM 1057 C C . ASP A 1 64 ? 24.331 2.903 1.672 1.00 0.00 81 ASP A C 1
ATOM 1058 O O . ASP A 1 64 ? 23.172 2.467 1.508 1.00 0.00 81 ASP A O 1
ATOM 1067 N N . LEU A 1 65 ? 24.811 3.220 2.848 1.00 0.00 82 LEU A N 1
ATOM 1068 C CA . LEU A 1 65 ? 23.981 3.210 4.033 1.00 0.00 82 LEU A CA 1
ATOM 1069 C C . LEU A 1 65 ? 22.756 4.107 3.819 1.00 0.00 82 LEU A C 1
ATOM 1070 O O . LEU A 1 65 ? 21.693 3.852 4.346 1.00 0.00 82 LEU A O 1
ATOM 1086 N N . LEU A 1 66 ? 22.945 5.141 2.995 1.00 0.00 83 LEU A N 1
ATOM 1087 C CA . LEU A 1 66 ? 21.897 6.072 2.590 1.00 0.00 83 LEU A CA 1
ATOM 1088 C C . LEU A 1 66 ? 20.766 5.316 1.931 1.00 0.00 83 LEU A C 1
ATOM 1089 O O . LEU A 1 66 ? 19.607 5.443 2.305 1.00 0.00 83 LEU A O 1
ATOM 1105 N N . GLU A 1 67 ? 21.129 4.496 0.998 1.00 0.00 84 GLU A N 1
ATOM 1106 C CA . GLU A 1 67 ? 20.181 3.768 0.221 1.00 0.00 84 GLU A CA 1
ATOM 1107 C C . GLU A 1 67 ? 19.543 2.694 1.052 1.00 0.00 84 GLU A C 1
ATOM 1108 O O . GLU A 1 67 ? 18.349 2.474 0.973 1.00 0.00 84 GLU A O 1
ATOM 1120 N N . LYS A 1 68 ? 20.343 2.093 1.915 1.00 0.00 85 LYS A N 1
ATOM 1121 C CA . LYS A 1 68 ? 19.872 1.127 2.882 1.00 0.00 85 LYS A CA 1
ATOM 1122 C C . LYS A 1 68 ? 18.837 1.783 3.772 1.00 0.00 85 LYS A C 1
ATOM 1123 O O . LYS A 1 68 ? 17.794 1.197 4.059 1.00 0.00 85 LYS A O 1
ATOM 1142 N N . PHE A 1 69 ? 19.100 3.036 4.128 1.00 0.00 86 PHE A N 1
ATOM 1143 C CA . PHE A 1 69 ? 18.202 3.798 4.947 1.00 0.00 86 PHE A CA 1
ATOM 1144 C C . PHE A 1 69 ? 16.883 4.041 4.208 1.00 0.00 86 PHE A C 1
ATOM 1145 O O . PHE A 1 69 ? 15.850 4.079 4.798 1.00 0.00 86 PHE A O 1
ATOM 1162 N N . ASN A 1 70 ? 16.962 4.165 2.903 1.00 0.00 87 ASN A N 1
ATOM 1163 C CA . ASN A 1 70 ? 15.806 4.398 2.042 1.00 0.00 87 ASN A CA 1
ATOM 1164 C C . ASN A 1 70 ? 14.980 3.152 1.950 1.00 0.00 87 ASN A C 1
ATOM 1165 O O . ASN A 1 70 ? 13.765 3.215 1.919 1.00 0.00 87 ASN A O 1
ATOM 1176 N N . PHE A 1 71 ? 15.644 2.007 1.924 1.00 0.00 88 PHE A N 1
ATOM 1177 C CA . PHE A 1 71 ? 14.946 0.734 1.829 1.00 0.00 88 PHE A CA 1
ATOM 1178 C C . PHE A 1 71 ? 14.272 0.489 3.108 1.00 0.00 88 PHE A C 1
ATOM 1179 O O . PHE A 1 71 ? 13.119 0.189 3.131 1.00 0.00 88 PHE A O 1
ATOM 1196 N N . GLU A 1 72 ? 14.989 0.705 4.182 1.00 0.00 89 GLU A N 1
ATOM 1197 C CA . GLU A 1 72 ? 14.447 0.566 5.490 1.00 0.00 89 GLU A CA 1
ATOM 1198 C C . GLU A 1 72 ? 13.368 1.570 5.711 1.00 0.00 89 GLU A C 1
ATOM 1199 O O . GLU A 1 72 ? 12.368 1.275 6.391 1.00 0.00 89 GLU A O 1
ATOM 1211 N N . ALA A 1 73 ? 13.521 2.740 5.107 1.00 0.00 90 ALA A N 1
ATOM 1212 C CA . ALA A 1 73 ? 12.508 3.754 5.299 1.00 0.00 90 ALA A CA 1
ATOM 1213 C C . ALA A 1 73 ? 11.240 3.373 4.556 1.00 0.00 90 ALA A C 1
ATOM 1214 O O . ALA A 1 73 ? 10.145 3.402 5.112 1.00 0.00 90 ALA A O 1
ATOM 1221 N N . ALA A 1 74 ? 11.412 2.929 3.332 1.00 0.00 91 ALA A N 1
ATOM 1222 C CA . ALA A 1 74 ? 10.308 2.555 2.478 1.00 0.00 91 ALA A CA 1
ATOM 1223 C C . ALA A 1 74 ? 9.654 1.279 2.957 1.00 0.00 91 ALA A C 1
ATOM 1224 O O . ALA A 1 74 ? 8.448 1.171 2.942 1.00 0.00 91 ALA A O 1
ATOM 1231 N N . LEU A 1 75 ? 10.443 0.336 3.411 1.00 0.00 92 LEU A N 1
ATOM 1232 C CA . LEU A 1 75 ? 9.922 -0.915 3.924 1.00 0.00 92 LEU A CA 1
ATOM 1233 C C . LEU A 1 75 ? 9.050 -0.667 5.126 1.00 0.00 92 LEU A C 1
ATOM 1234 O O . LEU A 1 75 ? 7.994 -1.260 5.246 1.00 0.00 92 LEU A O 1
ATOM 1250 N N . ALA A 1 76 ? 9.455 0.268 5.967 1.00 0.00 93 ALA A N 1
ATOM 1251 C CA . ALA A 1 76 ? 8.676 0.611 7.132 1.00 0.00 93 ALA A CA 1
ATOM 1252 C C . ALA A 1 76 ? 7.412 1.358 6.732 1.00 0.00 93 ALA A C 1
ATOM 1253 O O . ALA A 1 76 ? 6.335 1.124 7.303 1.00 0.00 93 ALA A O 1
ATOM 1260 N N . THR A 1 77 ? 7.529 2.211 5.721 1.00 0.00 94 THR A N 1
ATOM 1261 C CA . THR A 1 77 ? 6.417 2.988 5.266 1.00 0.00 94 THR A CA 1
ATOM 1262 C C . THR A 1 77 ? 5.377 2.081 4.610 1.00 0.00 94 THR A C 1
ATOM 1263 O O . THR A 1 77 ? 4.170 2.141 4.931 1.00 0.00 94 THR A O 1
ATOM 1274 N N . GLY A 1 78 ? 5.866 1.210 3.757 1.00 0.00 95 GLY A N 1
ATOM 1275 C CA . GLY A 1 78 ? 5.043 0.317 3.028 1.00 0.00 95 GLY A CA 1
ATOM 1276 C C . GLY A 1 78 ? 4.394 -0.703 3.897 1.00 0.00 95 GLY A C 1
ATOM 1277 O O . GLY A 1 78 ? 3.242 -1.014 3.703 1.00 0.00 95 GLY A O 1
ATOM 1281 N N . ASP A 1 79 ? 5.128 -1.206 4.868 1.00 0.00 96 ASP A N 1
ATOM 1282 C CA . ASP A 1 79 ? 4.619 -2.222 5.763 1.00 0.00 96 ASP A CA 1
ATOM 1283 C C . ASP A 1 79 ? 3.453 -1.701 6.575 1.00 0.00 96 ASP A C 1
ATOM 1284 O O . ASP A 1 79 ? 2.410 -2.347 6.651 1.00 0.00 96 ASP A O 1
ATOM 1293 N N . LEU A 1 80 ? 3.604 -0.509 7.124 1.00 0.00 97 LEU A N 1
ATOM 1294 C CA . LEU A 1 80 ? 2.549 0.076 7.937 1.00 0.00 97 LEU A CA 1
ATOM 1295 C C . LEU A 1 80 ? 1.288 0.346 7.148 1.00 0.00 97 LEU A C 1
ATOM 1296 O O . LEU A 1 80 ? 0.197 0.022 7.604 1.00 0.00 97 LEU A O 1
ATOM 1312 N N . LEU A 1 81 ? 1.416 0.924 5.976 1.00 0.00 98 LEU A N 1
ATOM 1313 C CA . LEU A 1 81 ? 0.241 1.195 5.170 1.00 0.00 98 LEU A CA 1
ATOM 1314 C C . LEU A 1 81 ? -0.349 -0.102 4.612 1.00 0.00 98 LEU A C 1
ATOM 1315 O O . LEU A 1 81 ? -1.525 -0.179 4.361 1.00 0.00 98 LEU A O 1
ATOM 1331 N N . LEU A 1 82 ? 0.493 -1.118 4.410 1.00 0.00 99 LEU A N 1
ATOM 1332 C CA . LEU A 1 82 ? 0.029 -2.401 3.905 1.00 0.00 99 LEU A CA 1
ATOM 1333 C C . LEU A 1 82 ? -0.792 -3.057 5.002 1.00 0.00 99 LEU A C 1
ATOM 1334 O O . LEU A 1 82 ? -1.832 -3.678 4.758 1.00 0.00 99 LEU A O 1
ATOM 1350 N N . LYS A 1 83 ? -0.337 -2.855 6.223 1.00 0.00 100 LYS A N 1
ATOM 1351 C CA . LYS A 1 83 ? -1.048 -3.281 7.392 1.00 0.00 100 LYS A CA 1
ATOM 1352 C C . LYS A 1 83 ? -2.328 -2.502 7.499 1.00 0.00 100 LYS A C 1
ATOM 1353 O O . LYS A 1 83 ? -3.354 -3.030 7.935 1.00 0.00 100 LYS A O 1
ATOM 1372 N N . ASP A 1 84 ? -2.272 -1.254 7.058 1.00 0.00 101 ASP A N 1
ATOM 1373 C CA . ASP A 1 84 ? -3.418 -0.379 7.129 1.00 0.00 101 ASP A CA 1
ATOM 1374 C C . ASP A 1 84 ? -4.458 -0.799 6.101 1.00 0.00 101 ASP A C 1
ATOM 1375 O O . ASP A 1 84 ? -5.651 -0.810 6.387 1.00 0.00 101 ASP A O 1
ATOM 1384 N N . LEU A 1 85 ? -3.975 -1.198 4.919 1.00 0.00 102 LEU A N 1
ATOM 1385 C CA . LEU A 1 85 ? -4.806 -1.738 3.840 1.00 0.00 102 LEU A CA 1
ATOM 1386 C C . LEU A 1 85 ? -5.616 -2.904 4.343 1.00 0.00 102 LEU A C 1
ATOM 1387 O O . LEU A 1 85 ? -6.825 -2.937 4.184 1.00 0.00 102 LEU A O 1
ATOM 1403 N N . LYS A 1 86 ? -4.948 -3.840 4.998 1.00 0.00 103 LYS A N 1
ATOM 1404 C CA . LYS A 1 86 ? -5.618 -5.010 5.520 1.00 0.00 103 LYS A CA 1
ATOM 1405 C C . LYS A 1 86 ? -6.558 -4.647 6.667 1.00 0.00 103 LYS A C 1
ATOM 1406 O O . LYS A 1 86 ? -7.650 -5.191 6.774 1.00 0.00 103 LYS A O 1
ATOM 1425 N N . ALA A 1 87 ? -6.168 -3.688 7.472 1.00 0.00 104 ALA A N 1
ATOM 1426 C CA . ALA A 1 87 ? -6.944 -3.307 8.625 1.00 0.00 104 ALA A CA 1
ATOM 1427 C C . ALA A 1 87 ? -8.233 -2.643 8.194 1.00 0.00 104 ALA A C 1
ATOM 1428 O O . ALA A 1 87 ? -9.328 -2.961 8.712 1.00 0.00 104 ALA A O 1
ATOM 1435 N N . LEU A 1 88 ? -8.129 -1.768 7.208 1.00 0.00 105 LEU A N 1
ATOM 1436 C CA . LEU A 1 88 ? -9.281 -1.092 6.702 1.00 0.00 105 LEU A CA 1
ATOM 1437 C C . LEU A 1 88 ? -10.120 -2.099 5.945 1.00 0.00 105 LEU A C 1
ATOM 1438 O O . LEU A 1 88 ? -11.328 -2.041 5.975 1.00 0.00 105 LEU A O 1
ATOM 1454 N N . GLN A 1 89 ? -9.441 -3.051 5.285 1.00 0.00 106 GLN A N 1
ATOM 1455 C CA . GLN A 1 89 ? -10.087 -4.104 4.537 1.00 0.00 106 GLN A CA 1
ATOM 1456 C C . GLN A 1 89 ? -10.958 -4.887 5.442 1.00 0.00 106 GLN A C 1
ATOM 1457 O O . GLN A 1 89 ? -12.073 -5.121 5.119 1.00 0.00 106 GLN A O 1
ATOM 1471 N N . LYS A 1 90 ? -10.449 -5.257 6.591 1.00 0.00 107 LYS A N 1
ATOM 1472 C CA . LYS A 1 90 ? -11.248 -5.962 7.555 1.00 0.00 107 LYS A CA 1
ATOM 1473 C C . LYS A 1 90 ? -12.413 -5.135 8.079 1.00 0.00 107 LYS A C 1
ATOM 1474 O O . LYS A 1 90 ? -13.458 -5.683 8.380 1.00 0.00 107 LYS A O 1
ATOM 1493 N N . ARG A 1 91 ? -12.239 -3.821 8.161 1.00 0.00 108 ARG A N 1
ATOM 1494 C CA . ARG A 1 91 ? -13.329 -2.937 8.546 1.00 0.00 108 ARG A CA 1
ATOM 1495 C C . ARG A 1 91 ? -14.388 -2.910 7.477 1.00 0.00 108 ARG A C 1
ATOM 1496 O O . ARG A 1 91 ? -15.579 -3.094 7.756 1.00 0.00 108 ARG A O 1
ATOM 1517 N N . VAL A 1 92 ? -13.964 -2.734 6.252 1.00 0.00 109 VAL A N 1
ATOM 1518 C CA . VAL A 1 92 ? -14.882 -2.668 5.151 1.00 0.00 109 VAL A CA 1
ATOM 1519 C C . VAL A 1 92 ? -15.557 -4.038 4.934 1.00 0.00 109 VAL A C 1
ATOM 1520 O O . VAL A 1 92 ? -16.764 -4.125 4.703 1.00 0.00 109 VAL A O 1
ATOM 1533 N N . GLN A 1 93 ? -14.758 -5.085 5.081 1.00 0.00 110 GLN A N 1
ATOM 1534 C CA . GLN A 1 93 ? -15.174 -6.492 5.004 1.00 0.00 110 GLN A CA 1
ATOM 1535 C C . GLN A 1 93 ? -16.213 -6.758 6.085 1.00 0.00 110 GLN A C 1
ATOM 1536 O O . GLN A 1 93 ? -17.132 -7.542 5.905 1.00 0.00 110 GLN A O 1
ATOM 1550 N N . ASP A 1 94 ? -16.059 -6.071 7.206 1.00 0.00 111 ASP A N 1
ATOM 1551 C CA . ASP A 1 94 ? -16.926 -6.273 8.344 1.00 0.00 111 ASP A CA 1
ATOM 1552 C C . ASP A 1 94 ? -18.271 -5.628 8.143 1.00 0.00 111 ASP A C 1
ATOM 1553 O O . ASP A 1 94 ? -19.295 -6.131 8.613 1.00 0.00 111 ASP A O 1
ATOM 1562 N N . SER A 1 95 ? -18.274 -4.533 7.440 1.00 0.00 112 SER A N 1
ATOM 1563 C CA . SER A 1 95 ? -19.484 -3.827 7.127 1.00 0.00 112 SER A CA 1
ATOM 1564 C C . SER A 1 95 ? -20.385 -4.622 6.160 1.00 0.00 112 SER A C 1
ATOM 1565 O O . SER A 1 95 ? -21.591 -4.378 6.096 1.00 0.00 112 SER A O 1
ATOM 1573 N N . GLU A 1 96 ? -19.780 -5.518 5.379 1.00 0.00 113 GLU A N 1
ATOM 1574 C CA . GLU A 1 96 ? -20.522 -6.378 4.473 1.00 0.00 113 GLU A CA 1
ATOM 1575 C C . GLU A 1 96 ? -21.470 -7.273 5.267 1.00 0.00 113 GLU A C 1
ATOM 1576 O O . GLU A 1 96 ? -22.691 -7.080 5.179 1.00 0.00 113 GLU A O 1
ATOM 1589 N N . ASN A 1 1 ? 13.966 10.153 1.401 1.00 0.00 18 ASN A N 2
ATOM 1590 C CA . ASN A 1 1 ? 12.551 9.763 1.367 1.00 0.00 18 ASN A CA 2
ATOM 1591 C C . ASN A 1 1 ? 12.116 9.377 -0.037 1.00 0.00 18 ASN A C 2
ATOM 1592 O O . ASN A 1 1 ? 10.933 9.489 -0.389 1.00 0.00 18 ASN A O 2
ATOM 1605 N N . THR A 1 2 ? 13.049 8.818 -0.803 1.00 0.00 19 THR A N 2
ATOM 1606 C CA . THR A 1 2 ? 12.816 8.420 -2.171 1.00 0.00 19 THR A CA 2
ATOM 1607 C C . THR A 1 2 ? 11.732 7.336 -2.193 1.00 0.00 19 THR A C 2
ATOM 1608 O O . THR A 1 2 ? 10.725 7.437 -2.897 1.00 0.00 19 THR A O 2
ATOM 1619 N N . ALA A 1 3 ? 11.926 6.340 -1.360 1.00 0.00 20 ALA A N 2
ATOM 1620 C CA . ALA A 1 3 ? 11.012 5.233 -1.260 1.00 0.00 20 ALA A CA 2
ATOM 1621 C C . ALA A 1 3 ? 9.674 5.654 -0.651 1.00 0.00 20 ALA A C 2
ATOM 1622 O O . ALA A 1 3 ? 8.646 5.071 -0.946 1.00 0.00 20 ALA A O 2
ATOM 1629 N N . THR A 1 4 ? 9.706 6.682 0.174 1.00 0.00 21 THR A N 2
ATOM 1630 C CA . THR A 1 4 ? 8.521 7.215 0.815 1.00 0.00 21 THR A CA 2
ATOM 1631 C C . THR A 1 4 ? 7.553 7.747 -0.243 1.00 0.00 21 THR A C 2
ATOM 1632 O O . THR A 1 4 ? 6.359 7.487 -0.189 1.00 0.00 21 THR A O 2
ATOM 1643 N N . GLN A 1 5 ? 8.094 8.463 -1.226 1.00 0.00 22 GLN A N 2
ATOM 1644 C CA . GLN A 1 5 ? 7.292 9.009 -2.310 1.00 0.00 22 GLN A CA 2
ATOM 1645 C C . GLN A 1 5 ? 6.696 7.896 -3.138 1.00 0.00 22 GLN A C 2
ATOM 1646 O O . GLN A 1 5 ? 5.553 7.983 -3.604 1.00 0.00 22 GLN A O 2
ATOM 1660 N N . ARG A 1 6 ? 7.460 6.840 -3.290 1.00 0.00 23 ARG A N 2
ATOM 1661 C CA . ARG A 1 6 ? 7.033 5.675 -4.040 1.00 0.00 23 ARG A CA 2
ATOM 1662 C C . ARG A 1 6 ? 5.932 4.922 -3.266 1.00 0.00 23 ARG A C 2
ATOM 1663 O O . ARG A 1 6 ? 5.058 4.308 -3.860 1.00 0.00 23 ARG A O 2
ATOM 1684 N N . PHE A 1 7 ? 5.945 5.031 -1.933 1.00 0.00 24 PHE A N 2
ATOM 1685 C CA . PHE A 1 7 ? 4.916 4.390 -1.108 1.00 0.00 24 PHE A CA 2
ATOM 1686 C C . PHE A 1 7 ? 3.743 5.320 -0.886 1.00 0.00 24 PHE A C 2
ATOM 1687 O O . PHE A 1 7 ? 2.662 4.903 -0.465 1.00 0.00 24 PHE A O 2
ATOM 1704 N N . HIS A 1 8 ? 3.937 6.579 -1.245 1.00 0.00 25 HIS A N 2
ATOM 1705 C CA . HIS A 1 8 ? 2.894 7.584 -1.143 1.00 0.00 25 HIS A CA 2
ATOM 1706 C C . HIS A 1 8 ? 1.832 7.303 -2.212 1.00 0.00 25 HIS A C 2
ATOM 1707 O O . HIS A 1 8 ? 0.711 7.802 -2.144 1.00 0.00 25 HIS A O 2
ATOM 1722 N N . GLU A 1 9 ? 2.209 6.473 -3.185 1.00 0.00 26 GLU A N 2
ATOM 1723 C CA . GLU A 1 9 ? 1.295 5.979 -4.198 1.00 0.00 26 GLU A CA 2
ATOM 1724 C C . GLU A 1 9 ? 0.220 5.139 -3.538 1.00 0.00 26 GLU A C 2
ATOM 1725 O O . GLU A 1 9 ? -0.955 5.278 -3.826 1.00 0.00 26 GLU A O 2
ATOM 1737 N N . ILE A 1 10 ? 0.641 4.316 -2.609 1.00 0.00 27 ILE A N 2
ATOM 1738 C CA . ILE A 1 10 ? -0.251 3.419 -1.907 1.00 0.00 27 ILE A CA 2
ATOM 1739 C C . ILE A 1 10 ? -1.080 4.214 -0.913 1.00 0.00 27 ILE A C 2
ATOM 1740 O O . ILE A 1 10 ? -2.250 3.925 -0.683 1.00 0.00 27 ILE A O 2
ATOM 1756 N N . GLU A 1 11 ? -0.459 5.239 -0.362 1.00 0.00 28 GLU A N 2
ATOM 1757 C CA . GLU A 1 11 ? -1.100 6.136 0.583 1.00 0.00 28 GLU A CA 2
ATOM 1758 C C . GLU A 1 11 ? -2.330 6.791 -0.088 1.00 0.00 28 GLU A C 2
ATOM 1759 O O . GLU A 1 11 ? -3.433 6.849 0.498 1.00 0.00 28 GLU A O 2
ATOM 1771 N N . LYS A 1 12 ? -2.145 7.257 -1.320 1.00 0.00 29 LYS A N 2
ATOM 1772 C CA . LYS A 1 12 ? -3.252 7.819 -2.078 1.00 0.00 29 LYS A CA 2
ATOM 1773 C C . LYS A 1 12 ? -4.308 6.773 -2.440 1.00 0.00 29 LYS A C 2
ATOM 1774 O O . LYS A 1 12 ? -5.498 7.085 -2.468 1.00 0.00 29 LYS A O 2
ATOM 1793 N N . PHE A 1 13 ? -3.878 5.539 -2.725 1.00 0.00 30 PHE A N 2
ATOM 1794 C CA . PHE A 1 13 ? -4.824 4.430 -2.941 1.00 0.00 30 PHE A CA 2
ATOM 1795 C C . PHE A 1 13 ? -5.702 4.232 -1.722 1.00 0.00 30 PHE A C 2
ATOM 1796 O O . PHE A 1 13 ? -6.910 4.123 -1.836 1.00 0.00 30 PHE A O 2
ATOM 1813 N N . LEU A 1 14 ? -5.084 4.244 -0.558 1.00 0.00 31 LEU A N 2
ATOM 1814 C CA . LEU A 1 14 ? -5.771 4.022 0.702 1.00 0.00 31 LEU A CA 2
ATOM 1815 C C . LEU A 1 14 ? -6.873 5.084 0.907 1.00 0.00 31 LEU A C 2
ATOM 1816 O O . LEU A 1 14 ? -8.021 4.757 1.270 1.00 0.00 31 LEU A O 2
ATOM 1832 N N . LEU A 1 15 ? -6.549 6.341 0.636 1.00 0.00 32 LEU A N 2
ATOM 1833 C CA . LEU A 1 15 ? -7.542 7.401 0.768 1.00 0.00 32 LEU A CA 2
ATOM 1834 C C . LEU A 1 15 ? -8.614 7.274 -0.323 1.00 0.00 32 LEU A C 2
ATOM 1835 O O . LEU A 1 15 ? -9.798 7.512 -0.078 1.00 0.00 32 LEU A O 2
ATOM 1851 N N . HIS A 1 16 ? -8.179 6.838 -1.510 1.00 0.00 33 HIS A N 2
ATOM 1852 C CA . HIS A 1 16 ? -9.061 6.607 -2.656 1.00 0.00 33 HIS A CA 2
ATOM 1853 C C . HIS A 1 16 ? -10.117 5.571 -2.292 1.00 0.00 33 HIS A C 2
ATOM 1854 O O . HIS A 1 16 ? -11.293 5.725 -2.626 1.00 0.00 33 HIS A O 2
ATOM 1869 N N . ILE A 1 17 ? -9.684 4.547 -1.601 1.00 0.00 34 ILE A N 2
ATOM 1870 C CA . ILE A 1 17 ? -10.546 3.485 -1.173 1.00 0.00 34 ILE A CA 2
ATOM 1871 C C . ILE A 1 17 ? -11.567 3.980 -0.168 1.00 0.00 34 ILE A C 2
ATOM 1872 O O . ILE A 1 17 ? -12.744 3.755 -0.349 1.00 0.00 34 ILE A O 2
ATOM 1888 N N . THR A 1 18 ? -11.124 4.735 0.815 1.00 0.00 35 THR A N 2
ATOM 1889 C CA . THR A 1 18 ? -12.014 5.255 1.846 1.00 0.00 35 THR A CA 2
ATOM 1890 C C . THR A 1 18 ? -13.095 6.170 1.221 1.00 0.00 35 THR A C 2
ATOM 1891 O O . THR A 1 18 ? -14.288 6.090 1.570 1.00 0.00 35 THR A O 2
ATOM 1902 N N . HIS A 1 19 ? -12.675 6.987 0.264 1.00 0.00 36 HIS A N 2
ATOM 1903 C CA . HIS A 1 19 ? -13.584 7.874 -0.458 1.00 0.00 36 HIS A CA 2
ATOM 1904 C C . HIS A 1 19 ? -14.620 7.053 -1.204 1.00 0.00 36 HIS A C 2
ATOM 1905 O O . HIS A 1 19 ? -15.819 7.338 -1.149 1.00 0.00 36 HIS A O 2
ATOM 1920 N N . GLU A 1 20 ? -14.150 6.037 -1.881 1.00 0.00 37 GLU A N 2
ATOM 1921 C CA . GLU A 1 20 ? -15.010 5.170 -2.615 1.00 0.00 37 GLU A CA 2
ATOM 1922 C C . GLU A 1 20 ? -15.935 4.383 -1.725 1.00 0.00 37 GLU A C 2
ATOM 1923 O O . GLU A 1 20 ? -17.030 4.092 -2.120 1.00 0.00 37 GLU A O 2
ATOM 1935 N N . VAL A 1 21 ? -15.488 4.051 -0.519 1.00 0.00 38 VAL A N 2
ATOM 1936 C CA . VAL A 1 21 ? -16.312 3.362 0.455 1.00 0.00 38 VAL A CA 2
ATOM 1937 C C . VAL A 1 21 ? -17.519 4.199 0.739 1.00 0.00 38 VAL A C 2
ATOM 1938 O O . VAL A 1 21 ? -18.639 3.700 0.744 1.00 0.00 38 VAL A O 2
ATOM 1951 N N . ASP A 1 22 ? -17.313 5.482 0.929 1.00 0.00 39 ASP A N 2
ATOM 1952 C CA . ASP A 1 22 ? -18.445 6.326 1.201 1.00 0.00 39 ASP A CA 2
ATOM 1953 C C . ASP A 1 22 ? -19.338 6.428 -0.025 1.00 0.00 39 ASP A C 2
ATOM 1954 O O . ASP A 1 22 ? -20.582 6.257 0.056 1.00 0.00 39 ASP A O 2
ATOM 1963 N N . ASP A 1 23 ? -18.697 6.610 -1.171 1.00 0.00 40 ASP A N 2
ATOM 1964 C CA . ASP A 1 23 ? -19.390 6.776 -2.408 1.00 0.00 40 ASP A CA 2
ATOM 1965 C C . ASP A 1 23 ? -20.230 5.574 -2.707 1.00 0.00 40 ASP A C 2
ATOM 1966 O O . ASP A 1 23 ? -21.387 5.717 -2.975 1.00 0.00 40 ASP A O 2
ATOM 1975 N N . LEU A 1 24 ? -19.676 4.386 -2.534 1.00 0.00 41 LEU A N 2
ATOM 1976 C CA . LEU A 1 24 ? -20.369 3.169 -2.862 1.00 0.00 41 LEU A CA 2
ATOM 1977 C C . LEU A 1 24 ? -21.554 2.982 -1.970 1.00 0.00 41 LEU A C 2
ATOM 1978 O O . LEU A 1 24 ? -22.586 2.546 -2.417 1.00 0.00 41 LEU A O 2
ATOM 1994 N N . GLU A 1 25 ? -21.424 3.388 -0.719 1.00 0.00 42 GLU A N 2
ATOM 1995 C CA . GLU A 1 25 ? -22.524 3.298 0.214 1.00 0.00 42 GLU A CA 2
ATOM 1996 C C . GLU A 1 25 ? -23.695 4.185 -0.247 1.00 0.00 42 GLU A C 2
ATOM 1997 O O . GLU A 1 25 ? -24.856 3.877 0.005 1.00 0.00 42 GLU A O 2
ATOM 2009 N N . LYS A 1 26 ? -23.376 5.268 -0.964 1.00 0.00 43 LYS A N 2
ATOM 2010 C CA . LYS A 1 26 ? -24.405 6.212 -1.437 1.00 0.00 43 LYS A CA 2
ATOM 2011 C C . LYS A 1 26 ? -24.868 5.826 -2.825 1.00 0.00 43 LYS A C 2
ATOM 2012 O O . LYS A 1 26 ? -25.997 6.093 -3.240 1.00 0.00 43 LYS A O 2
ATOM 2031 N N . THR A 1 27 ? -23.970 5.236 -3.521 1.00 0.00 44 THR A N 2
ATOM 2032 C CA . THR A 1 27 ? -24.109 4.828 -4.876 1.00 0.00 44 THR A CA 2
ATOM 2033 C C . THR A 1 27 ? -24.749 3.413 -4.978 1.00 0.00 44 THR A C 2
ATOM 2034 O O . THR A 1 27 ? -24.978 2.888 -6.062 1.00 0.00 44 THR A O 2
ATOM 2045 N N . GLY A 1 28 ? -25.049 2.811 -3.851 1.00 0.00 45 GLY A N 2
ATOM 2046 C CA . GLY A 1 28 ? -25.767 1.550 -3.906 1.00 0.00 45 GLY A CA 2
ATOM 2047 C C . GLY A 1 28 ? -25.030 0.382 -3.315 1.00 0.00 45 GLY A C 2
ATOM 2048 O O . GLY A 1 28 ? -25.663 -0.478 -2.686 1.00 0.00 45 GLY A O 2
ATOM 2052 N N . ASN A 1 29 ? -23.711 0.318 -3.544 1.00 0.00 46 ASN A N 2
ATOM 2053 C CA . ASN A 1 29 ? -22.847 -0.748 -2.988 1.00 0.00 46 ASN A CA 2
ATOM 2054 C C . ASN A 1 29 ? -23.206 -2.101 -3.634 1.00 0.00 46 ASN A C 2
ATOM 2055 O O . ASN A 1 29 ? -23.216 -3.154 -2.998 1.00 0.00 46 ASN A O 2
ATOM 2066 N N . LYS A 1 30 ? -23.455 -2.080 -4.918 1.00 0.00 47 LYS A N 2
ATOM 2067 C CA . LYS A 1 30 ? -23.857 -3.301 -5.589 1.00 0.00 47 LYS A CA 2
ATOM 2068 C C . LYS A 1 30 ? -22.730 -4.349 -5.634 1.00 0.00 47 LYS A C 2
ATOM 2069 O O . LYS A 1 30 ? -22.943 -5.513 -5.284 1.00 0.00 47 LYS A O 2
ATOM 2088 N N . ASP A 1 31 ? -21.552 -3.942 -6.037 1.00 0.00 48 ASP A N 2
ATOM 2089 C CA . ASP A 1 31 ? -20.407 -4.866 -6.079 1.00 0.00 48 ASP A CA 2
ATOM 2090 C C . ASP A 1 31 ? -19.089 -4.103 -5.987 1.00 0.00 48 ASP A C 2
ATOM 2091 O O . ASP A 1 31 ? -18.011 -4.700 -5.915 1.00 0.00 48 ASP A O 2
ATOM 2100 N N . GLU A 1 32 ? -19.191 -2.781 -5.965 1.00 0.00 49 GLU A N 2
ATOM 2101 C CA . GLU A 1 32 ? -18.050 -1.890 -5.940 1.00 0.00 49 GLU A CA 2
ATOM 2102 C C . GLU A 1 32 ? -17.234 -2.099 -4.694 1.00 0.00 49 GLU A C 2
ATOM 2103 O O . GLU A 1 32 ? -16.037 -2.064 -4.749 1.00 0.00 49 GLU A O 2
ATOM 2115 N N . LYS A 1 33 ? -17.889 -2.359 -3.580 1.00 0.00 50 LYS A N 2
ATOM 2116 C CA . LYS A 1 33 ? -17.180 -2.538 -2.322 1.00 0.00 50 LYS A CA 2
ATOM 2117 C C . LYS A 1 33 ? -16.250 -3.710 -2.381 1.00 0.00 50 LYS A C 2
ATOM 2118 O O . LYS A 1 33 ? -15.071 -3.606 -2.071 1.00 0.00 50 LYS A O 2
ATOM 2137 N N . ALA A 1 34 ? -16.788 -4.779 -2.818 1.00 0.00 51 ALA A N 2
ATOM 2138 C CA . ALA A 1 34 ? -16.037 -6.011 -3.025 1.00 0.00 51 ALA A CA 2
ATOM 2139 C C . ALA A 1 34 ? -14.874 -5.804 -4.020 1.00 0.00 51 ALA A C 2
ATOM 2140 O O . ALA A 1 34 ? -13.727 -6.211 -3.753 1.00 0.00 51 ALA A O 2
ATOM 2147 N N . ARG A 1 35 ? -15.148 -5.120 -5.116 1.00 0.00 52 ARG A N 2
ATOM 2148 C CA . ARG A 1 35 ? -14.112 -4.821 -6.105 1.00 0.00 52 ARG A CA 2
ATOM 2149 C C . ARG A 1 35 ? -13.065 -3.875 -5.557 1.00 0.00 52 ARG A C 2
ATOM 2150 O O . ARG A 1 35 ? -11.867 -4.034 -5.813 1.00 0.00 52 ARG A O 2
ATOM 2171 N N . LEU A 1 36 ? -13.508 -2.903 -4.823 1.00 0.00 53 LEU A N 2
ATOM 2172 C CA . LEU A 1 36 ? -12.654 -1.971 -4.172 1.00 0.00 53 LEU A CA 2
ATOM 2173 C C . LEU A 1 36 ? -11.734 -2.672 -3.139 1.00 0.00 53 LEU A C 2
ATOM 2174 O O . LEU A 1 36 ? -10.559 -2.313 -2.968 1.00 0.00 53 LEU A O 2
ATOM 2190 N N . LEU A 1 37 ? -12.257 -3.669 -2.469 1.00 0.00 54 LEU A N 2
ATOM 2191 C CA . LEU A 1 37 ? -11.446 -4.467 -1.566 1.00 0.00 54 LEU A CA 2
ATOM 2192 C C . LEU A 1 37 ? -10.369 -5.193 -2.353 1.00 0.00 54 LEU A C 2
ATOM 2193 O O . LEU A 1 37 ? -9.241 -5.348 -1.896 1.00 0.00 54 LEU A O 2
ATOM 2209 N N . ARG A 1 38 ? -10.705 -5.571 -3.576 1.00 0.00 55 ARG A N 2
ATOM 2210 C CA . ARG A 1 38 ? -9.743 -6.241 -4.462 1.00 0.00 55 ARG A CA 2
ATOM 2211 C C . ARG A 1 38 ? -8.656 -5.245 -4.874 1.00 0.00 55 ARG A C 2
ATOM 2212 O O . ARG A 1 38 ? -7.504 -5.624 -5.130 1.00 0.00 55 ARG A O 2
ATOM 2233 N N . GLU A 1 39 ? -9.029 -3.966 -4.897 1.00 0.00 56 GLU A N 2
ATOM 2234 C CA . GLU A 1 39 ? -8.111 -2.887 -5.191 1.00 0.00 56 GLU A CA 2
ATOM 2235 C C . GLU A 1 39 ? -7.064 -2.788 -4.087 1.00 0.00 56 GLU A C 2
ATOM 2236 O O . GLU A 1 39 ? -5.879 -2.606 -4.361 1.00 0.00 56 GLU A O 2
ATOM 2248 N N . LEU A 1 40 ? -7.475 -2.953 -2.837 1.00 0.00 57 LEU A N 2
ATOM 2249 C CA . LEU A 1 40 ? -6.488 -2.916 -1.773 1.00 0.00 57 LEU A CA 2
ATOM 2250 C C . LEU A 1 40 ? -5.653 -4.173 -1.796 1.00 0.00 57 LEU A C 2
ATOM 2251 O O . LEU A 1 40 ? -4.484 -4.128 -1.505 1.00 0.00 57 LEU A O 2
ATOM 2267 N N . THR A 1 41 ? -6.263 -5.279 -2.215 1.00 0.00 58 THR A N 2
ATOM 2268 C CA . THR A 1 41 ? -5.569 -6.550 -2.299 1.00 0.00 58 THR A CA 2
ATOM 2269 C C . THR A 1 41 ? -4.401 -6.455 -3.313 1.00 0.00 58 THR A C 2
ATOM 2270 O O . THR A 1 41 ? -3.241 -6.834 -3.029 1.00 0.00 58 THR A O 2
ATOM 2281 N N . VAL A 1 42 ? -4.694 -5.895 -4.467 1.00 0.00 59 VAL A N 2
ATOM 2282 C CA . VAL A 1 42 ? -3.677 -5.699 -5.468 1.00 0.00 59 VAL A CA 2
ATOM 2283 C C . VAL A 1 42 ? -2.631 -4.679 -4.947 1.00 0.00 59 VAL A C 2
ATOM 2284 O O . VAL A 1 42 ? -1.434 -4.838 -5.153 1.00 0.00 59 VAL A O 2
ATOM 2297 N N . SER A 1 43 ? -3.102 -3.663 -4.215 1.00 0.00 60 SER A N 2
ATOM 2298 C CA . SER A 1 43 ? -2.223 -2.673 -3.576 1.00 0.00 60 SER A CA 2
ATOM 2299 C C . SER A 1 43 ? -1.250 -3.319 -2.602 1.00 0.00 60 SER A C 2
ATOM 2300 O O . SER A 1 43 ? -0.103 -2.868 -2.433 1.00 0.00 60 SER A O 2
ATOM 2308 N N . GLU A 1 44 ? -1.690 -4.399 -2.037 1.00 0.00 61 GLU A N 2
ATOM 2309 C CA . GLU A 1 44 ? -0.884 -5.158 -1.071 1.00 0.00 61 GLU A CA 2
ATOM 2310 C C . GLU A 1 44 ? 0.245 -5.790 -1.825 1.00 0.00 61 GLU A C 2
ATOM 2311 O O . GLU A 1 44 ? 1.396 -5.821 -1.370 1.00 0.00 61 GLU A O 2
ATOM 2323 N N . ALA A 1 45 ? -0.093 -6.257 -3.013 1.00 0.00 62 ALA A N 2
ATOM 2324 C CA . ALA A 1 45 ? 0.862 -6.897 -3.883 1.00 0.00 62 ALA A CA 2
ATOM 2325 C C . ALA A 1 45 ? 1.943 -5.920 -4.329 1.00 0.00 62 ALA A C 2
ATOM 2326 O O . ALA A 1 45 ? 3.099 -6.317 -4.528 1.00 0.00 62 ALA A O 2
ATOM 2333 N N . PHE A 1 46 ? 1.589 -4.639 -4.493 1.00 0.00 63 PHE A N 2
ATOM 2334 C CA . PHE A 1 46 ? 2.609 -3.639 -4.868 1.00 0.00 63 PHE A CA 2
ATOM 2335 C C . PHE A 1 46 ? 3.557 -3.473 -3.716 1.00 0.00 63 PHE A C 2
ATOM 2336 O O . PHE A 1 46 ? 4.746 -3.455 -3.911 1.00 0.00 63 PHE A O 2
ATOM 2353 N N . ILE A 1 47 ? 3.011 -3.384 -2.501 1.00 0.00 64 ILE A N 2
ATOM 2354 C CA . ILE A 1 47 ? 3.824 -3.258 -1.289 1.00 0.00 64 ILE A CA 2
ATOM 2355 C C . ILE A 1 47 ? 4.774 -4.437 -1.137 1.00 0.00 64 ILE A C 2
ATOM 2356 O O . ILE A 1 47 ? 5.966 -4.253 -0.950 1.00 0.00 64 ILE A O 2
ATOM 2372 N N . GLU A 1 48 ? 4.259 -5.633 -1.259 1.00 0.00 65 GLU A N 2
ATOM 2373 C CA . GLU A 1 48 ? 5.092 -6.817 -1.132 1.00 0.00 65 GLU A CA 2
ATOM 2374 C C . GLU A 1 48 ? 6.139 -6.901 -2.250 1.00 0.00 65 GLU A C 2
ATOM 2375 O O . GLU A 1 48 ? 7.284 -7.322 -2.024 1.00 0.00 65 GLU A O 2
ATOM 2387 N N . GLY A 1 49 ? 5.762 -6.443 -3.426 1.00 0.00 66 GLY A N 2
ATOM 2388 C CA . GLY A 1 49 ? 6.658 -6.436 -4.553 1.00 0.00 66 GLY A CA 2
ATOM 2389 C C . GLY A 1 49 ? 7.729 -5.373 -4.427 1.00 0.00 66 GLY A C 2
ATOM 2390 O O . GLY A 1 49 ? 8.893 -5.619 -4.711 1.00 0.00 66 GLY A O 2
ATOM 2394 N N . SER A 1 50 ? 7.347 -4.209 -3.966 1.00 0.00 67 SER A N 2
ATOM 2395 C CA . SER A 1 50 ? 8.254 -3.107 -3.811 1.00 0.00 67 SER A CA 2
ATOM 2396 C C . SER A 1 50 ? 9.198 -3.357 -2.654 1.00 0.00 67 SER A C 2
ATOM 2397 O O . SER A 1 50 ? 10.348 -2.929 -2.681 1.00 0.00 67 SER A O 2
ATOM 2405 N N . ARG A 1 51 ? 8.723 -4.068 -1.644 1.00 0.00 68 ARG A N 2
ATOM 2406 C CA . ARG A 1 51 ? 9.587 -4.448 -0.549 1.00 0.00 68 ARG A CA 2
ATOM 2407 C C . ARG A 1 51 ? 10.668 -5.368 -1.045 1.00 0.00 68 ARG A C 2
ATOM 2408 O O . ARG A 1 51 ? 11.849 -5.171 -0.742 1.00 0.00 68 ARG A O 2
ATOM 2429 N N . GLY A 1 52 ? 10.276 -6.319 -1.862 1.00 0.00 69 GLY A N 2
ATOM 2430 C CA . GLY A 1 52 ? 11.229 -7.191 -2.476 1.00 0.00 69 GLY A CA 2
ATOM 2431 C C . GLY A 1 52 ? 12.113 -6.434 -3.437 1.00 0.00 69 GLY A C 2
ATOM 2432 O O . GLY A 1 52 ? 13.247 -6.814 -3.671 1.00 0.00 69 GLY A O 2
ATOM 2436 N N . TYR A 1 53 ? 11.602 -5.333 -3.933 1.00 0.00 70 TYR A N 2
ATOM 2437 C CA . TYR A 1 53 ? 12.299 -4.502 -4.892 1.00 0.00 70 TYR A CA 2
ATOM 2438 C C . TYR A 1 53 ? 13.431 -3.824 -4.199 1.00 0.00 70 TYR A C 2
ATOM 2439 O O . TYR A 1 53 ? 14.564 -3.906 -4.638 1.00 0.00 70 TYR A O 2
ATOM 2457 N N . PHE A 1 54 ? 13.119 -3.188 -3.091 1.00 0.00 71 PHE A N 2
ATOM 2458 C CA . PHE A 1 54 ? 14.096 -2.470 -2.315 1.00 0.00 71 PHE A CA 2
ATOM 2459 C C . PHE A 1 54 ? 15.167 -3.384 -1.753 1.00 0.00 71 PHE A C 2
ATOM 2460 O O . PHE A 1 54 ? 16.343 -3.026 -1.741 1.00 0.00 71 PHE A O 2
ATOM 2477 N N . GLN A 1 55 ? 14.770 -4.572 -1.302 1.00 0.00 72 GLN A N 2
ATOM 2478 C CA . GLN A 1 55 ? 15.741 -5.554 -0.835 1.00 0.00 72 GLN A CA 2
ATOM 2479 C C . GLN A 1 55 ? 16.698 -5.931 -1.988 1.00 0.00 72 GLN A C 2
ATOM 2480 O O . GLN A 1 55 ? 17.890 -6.124 -1.781 1.00 0.00 72 GLN A O 2
ATOM 2494 N N . ARG A 1 56 ? 16.167 -6.033 -3.200 1.00 0.00 73 ARG A N 2
ATOM 2495 C CA . ARG A 1 56 ? 16.993 -6.280 -4.383 1.00 0.00 73 ARG A CA 2
ATOM 2496 C C . ARG A 1 56 ? 17.842 -5.069 -4.747 1.00 0.00 73 ARG A C 2
ATOM 2497 O O . ARG A 1 56 ? 18.930 -5.205 -5.281 1.00 0.00 73 ARG A O 2
ATOM 2518 N N . GLU A 1 57 ? 17.324 -3.892 -4.489 1.00 0.00 74 GLU A N 2
ATOM 2519 C CA . GLU A 1 57 ? 18.068 -2.633 -4.703 1.00 0.00 74 GLU A CA 2
ATOM 2520 C C . GLU A 1 57 ? 19.287 -2.574 -3.806 1.00 0.00 74 GLU A C 2
ATOM 2521 O O . GLU A 1 57 ? 20.318 -2.028 -4.177 1.00 0.00 74 GLU A O 2
ATOM 2533 N N . LEU A 1 58 ? 19.170 -3.186 -2.647 1.00 0.00 75 LEU A N 2
ATOM 2534 C CA . LEU A 1 58 ? 20.256 -3.288 -1.687 1.00 0.00 75 LEU A CA 2
ATOM 2535 C C . LEU A 1 58 ? 21.438 -4.085 -2.299 1.00 0.00 75 LEU A C 2
ATOM 2536 O O . LEU A 1 58 ? 22.584 -3.931 -1.891 1.00 0.00 75 LEU A O 2
ATOM 2552 N N . LYS A 1 59 ? 21.145 -4.880 -3.324 1.00 0.00 76 LYS A N 2
ATOM 2553 C CA . LYS A 1 59 ? 22.144 -5.722 -3.982 1.00 0.00 76 LYS A CA 2
ATOM 2554 C C . LYS A 1 59 ? 22.890 -4.965 -5.091 1.00 0.00 76 LYS A C 2
ATOM 2555 O O . LYS A 1 59 ? 23.848 -5.491 -5.669 1.00 0.00 76 LYS A O 2
ATOM 2574 N N . ARG A 1 60 ? 22.441 -3.749 -5.392 1.00 0.00 77 ARG A N 2
ATOM 2575 C CA . ARG A 1 60 ? 23.045 -2.926 -6.459 1.00 0.00 77 ARG A CA 2
ATOM 2576 C C . ARG A 1 60 ? 24.389 -2.375 -6.035 1.00 0.00 77 ARG A C 2
ATOM 2577 O O . ARG A 1 60 ? 25.269 -2.168 -6.857 1.00 0.00 77 ARG A O 2
ATOM 2598 N N . THR A 1 61 ? 24.506 -2.094 -4.739 1.00 0.00 78 THR A N 2
ATOM 2599 C CA . THR A 1 61 ? 25.713 -1.514 -4.130 1.00 0.00 78 THR A CA 2
ATOM 2600 C C . THR A 1 61 ? 25.858 0.005 -4.495 1.00 0.00 78 THR A C 2
ATOM 2601 O O . THR A 1 61 ? 26.718 0.714 -3.959 1.00 0.00 78 THR A O 2
ATOM 2612 N N . ASP A 1 62 ? 24.966 0.484 -5.372 1.00 0.00 79 ASP A N 2
ATOM 2613 C CA . ASP A 1 62 ? 24.924 1.896 -5.804 1.00 0.00 79 ASP A CA 2
ATOM 2614 C C . ASP A 1 62 ? 24.582 2.788 -4.629 1.00 0.00 79 ASP A C 2
ATOM 2615 O O . ASP A 1 62 ? 25.080 3.915 -4.498 1.00 0.00 79 ASP A O 2
ATOM 2624 N N . LEU A 1 63 ? 23.720 2.268 -3.785 1.00 0.00 80 LEU A N 2
ATOM 2625 C CA . LEU A 1 63 ? 23.294 2.880 -2.579 1.00 0.00 80 LEU A CA 2
ATOM 2626 C C . LEU A 1 63 ? 24.442 3.061 -1.640 1.00 0.00 80 LEU A C 2
ATOM 2627 O O . LEU A 1 63 ? 25.531 2.488 -1.778 1.00 0.00 80 LEU A O 2
ATOM 2643 N N . ASP A 1 64 ? 24.151 3.795 -0.688 1.00 0.00 81 ASP A N 2
ATOM 2644 C CA . ASP A 1 64 ? 24.981 4.002 0.442 1.00 0.00 81 ASP A CA 2
ATOM 2645 C C . ASP A 1 64 ? 24.048 3.790 1.617 1.00 0.00 81 ASP A C 2
ATOM 2646 O O . ASP A 1 64 ? 22.942 3.242 1.416 1.00 0.00 81 ASP A O 2
ATOM 2655 N N . LEU A 1 65 ? 24.409 4.219 2.799 1.00 0.00 82 LEU A N 2
ATOM 2656 C CA . LEU A 1 65 ? 23.544 4.044 3.942 1.00 0.00 82 LEU A CA 2
ATOM 2657 C C . LEU A 1 65 ? 22.236 4.800 3.752 1.00 0.00 82 LEU A C 2
ATOM 2658 O O . LEU A 1 65 ? 21.210 4.385 4.249 1.00 0.00 82 LEU A O 2
ATOM 2674 N N . LEU A 1 66 ? 22.294 5.899 2.998 1.00 0.00 83 LEU A N 2
ATOM 2675 C CA . LEU A 1 66 ? 21.127 6.744 2.758 1.00 0.00 83 LEU A CA 2
ATOM 2676 C C . LEU A 1 66 ? 20.035 5.998 2.030 1.00 0.00 83 LEU A C 2
ATOM 2677 O O . LEU A 1 66 ? 18.897 5.980 2.473 1.00 0.00 83 LEU A O 2
ATOM 2693 N N . GLU A 1 67 ? 20.376 5.339 0.952 1.00 0.00 84 GLU A N 2
ATOM 2694 C CA . GLU A 1 67 ? 19.366 4.597 0.224 1.00 0.00 84 GLU A CA 2
ATOM 2695 C C . GLU A 1 67 ? 18.949 3.372 0.987 1.00 0.00 84 GLU A C 2
ATOM 2696 O O . GLU A 1 67 ? 17.795 3.000 0.964 1.00 0.00 84 GLU A O 2
ATOM 2708 N N . LYS A 1 68 ? 19.905 2.766 1.709 1.00 0.00 85 LYS A N 2
ATOM 2709 C CA . LYS A 1 68 ? 19.621 1.620 2.566 1.00 0.00 85 LYS A CA 2
ATOM 2710 C C . LYS A 1 68 ? 18.560 2.032 3.554 1.00 0.00 85 LYS A C 2
ATOM 2711 O O . LYS A 1 68 ? 17.583 1.332 3.757 1.00 0.00 85 LYS A O 2
ATOM 2730 N N . PHE A 1 69 ? 18.736 3.233 4.087 1.00 0.00 86 PHE A N 2
ATOM 2731 C CA . PHE A 1 69 ? 17.829 3.809 5.035 1.00 0.00 86 PHE A CA 2
ATOM 2732 C C . PHE A 1 69 ? 16.435 3.990 4.429 1.00 0.00 86 PHE A C 2
ATOM 2733 O O . PHE A 1 69 ? 15.456 3.822 5.095 1.00 0.00 86 PHE A O 2
ATOM 2750 N N . ASN A 1 70 ? 16.389 4.274 3.153 1.00 0.00 87 ASN A N 2
ATOM 2751 C CA . ASN A 1 70 ? 15.152 4.483 2.417 1.00 0.00 87 ASN A CA 2
ATOM 2752 C C . ASN A 1 70 ? 14.454 3.171 2.198 1.00 0.00 87 ASN A C 2
ATOM 2753 O O . ASN A 1 70 ? 13.236 3.105 2.235 1.00 0.00 87 ASN A O 2
ATOM 2764 N N . PHE A 1 71 ? 15.231 2.114 1.994 1.00 0.00 88 PHE A N 2
ATOM 2765 C CA . PHE A 1 71 ? 14.672 0.779 1.797 1.00 0.00 88 PHE A CA 2
ATOM 2766 C C . PHE A 1 71 ? 14.112 0.315 3.085 1.00 0.00 88 PHE A C 2
ATOM 2767 O O . PHE A 1 71 ? 12.992 -0.154 3.144 1.00 0.00 88 PHE A O 2
ATOM 2784 N N . GLU A 1 72 ? 14.882 0.508 4.132 1.00 0.00 89 GLU A N 2
ATOM 2785 C CA . GLU A 1 72 ? 14.481 0.143 5.452 1.00 0.00 89 GLU A CA 2
ATOM 2786 C C . GLU A 1 72 ? 13.311 0.988 5.855 1.00 0.00 89 GLU A C 2
ATOM 2787 O O . GLU A 1 72 ? 12.387 0.512 6.548 1.00 0.00 89 GLU A O 2
ATOM 2799 N N . ALA A 1 73 ? 13.300 2.232 5.364 1.00 0.00 90 ALA A N 2
ATOM 2800 C CA . ALA A 1 73 ? 12.200 3.121 5.681 1.00 0.00 90 ALA A CA 2
ATOM 2801 C C . ALA A 1 73 ? 10.943 2.628 4.997 1.00 0.00 90 ALA A C 2
ATOM 2802 O O . ALA A 1 73 ? 9.864 2.583 5.594 1.00 0.00 90 ALA A O 2
ATOM 2809 N N . ALA A 1 74 ? 11.099 2.219 3.758 1.00 0.00 91 ALA A N 2
ATOM 2810 C CA . ALA A 1 74 ? 10.018 1.702 2.962 1.00 0.00 91 ALA A CA 2
ATOM 2811 C C . ALA A 1 74 ? 9.494 0.408 3.516 1.00 0.00 91 ALA A C 2
ATOM 2812 O O . ALA A 1 74 ? 8.305 0.230 3.601 1.00 0.00 91 ALA A O 2
ATOM 2819 N N . LEU A 1 75 ? 10.381 -0.478 3.924 1.00 0.00 92 LEU A N 2
ATOM 2820 C CA . LEU A 1 75 ? 9.972 -1.770 4.472 1.00 0.00 92 LEU A CA 2
ATOM 2821 C C . LEU A 1 75 ? 9.086 -1.563 5.681 1.00 0.00 92 LEU A C 2
ATOM 2822 O O . LEU A 1 75 ? 8.067 -2.234 5.835 1.00 0.00 92 LEU A O 2
ATOM 2838 N N . ALA A 1 76 ? 9.439 -0.587 6.489 1.00 0.00 93 ALA A N 2
ATOM 2839 C CA . ALA A 1 76 ? 8.673 -0.290 7.666 1.00 0.00 93 ALA A CA 2
ATOM 2840 C C . ALA A 1 76 ? 7.366 0.385 7.302 1.00 0.00 93 ALA A C 2
ATOM 2841 O O . ALA A 1 76 ? 6.324 0.090 7.901 1.00 0.00 93 ALA A O 2
ATOM 2848 N N . THR A 1 77 ? 7.407 1.216 6.268 1.00 0.00 94 THR A N 2
ATOM 2849 C CA . THR A 1 77 ? 6.258 1.956 5.854 1.00 0.00 94 THR A CA 2
ATOM 2850 C C . THR A 1 77 ? 5.235 1.009 5.257 1.00 0.00 94 THR A C 2
ATOM 2851 O O . THR A 1 77 ? 4.057 1.022 5.635 1.00 0.00 94 THR A O 2
ATOM 2862 N N . GLY A 1 78 ? 5.725 0.128 4.410 1.00 0.00 95 GLY A N 2
ATOM 2863 C CA . GLY A 1 78 ? 4.886 -0.778 3.719 1.00 0.00 95 GLY A CA 2
ATOM 2864 C C . GLY A 1 78 ? 4.267 -1.764 4.634 1.00 0.00 95 GLY A C 2
ATOM 2865 O O . GLY A 1 78 ? 3.136 -2.115 4.459 1.00 0.00 95 GLY A O 2
ATOM 2869 N N . ASP A 1 79 ? 5.002 -2.183 5.640 1.00 0.00 96 ASP A N 2
ATOM 2870 C CA . ASP A 1 79 ? 4.507 -3.197 6.551 1.00 0.00 96 ASP A CA 2
ATOM 2871 C C . ASP A 1 79 ? 3.397 -2.667 7.444 1.00 0.00 96 ASP A C 2
ATOM 2872 O O . ASP A 1 79 ? 2.375 -3.328 7.619 1.00 0.00 96 ASP A O 2
ATOM 2881 N N . LEU A 1 80 ? 3.570 -1.456 7.963 1.00 0.00 97 LEU A N 2
ATOM 2882 C CA . LEU A 1 80 ? 2.582 -0.883 8.886 1.00 0.00 97 LEU A CA 2
ATOM 2883 C C . LEU A 1 80 ? 1.276 -0.637 8.158 1.00 0.00 97 LEU A C 2
ATOM 2884 O O . LEU A 1 80 ? 0.207 -1.002 8.637 1.00 0.00 97 LEU A O 2
ATOM 2900 N N . LEU A 1 81 ? 1.373 -0.052 6.970 1.00 0.00 98 LEU A N 2
ATOM 2901 C CA . LEU A 1 81 ? 0.208 0.240 6.188 1.00 0.00 98 LEU A CA 2
ATOM 2902 C C . LEU A 1 81 ? -0.384 -1.040 5.657 1.00 0.00 98 LEU A C 2
ATOM 2903 O O . LEU A 1 81 ? -1.541 -1.088 5.374 1.00 0.00 98 LEU A O 2
ATOM 2919 N N . LEU A 1 82 ? 0.444 -2.077 5.499 1.00 0.00 99 LEU A N 2
ATOM 2920 C CA . LEU A 1 82 ? -0.028 -3.331 4.970 1.00 0.00 99 LEU A CA 2
ATOM 2921 C C . LEU A 1 82 ? -0.960 -3.939 6.004 1.00 0.00 99 LEU A C 2
ATOM 2922 O O . LEU A 1 82 ? -2.030 -4.466 5.677 1.00 0.00 99 LEU A O 2
ATOM 2938 N N . LYS A 1 83 ? -0.575 -3.806 7.269 1.00 0.00 100 LYS A N 2
ATOM 2939 C CA . LYS A 1 83 ? -1.424 -4.223 8.352 1.00 0.00 100 LYS A CA 2
ATOM 2940 C C . LYS A 1 83 ? -2.657 -3.349 8.378 1.00 0.00 100 LYS A C 2
ATOM 2941 O O . LYS A 1 83 ? -3.762 -3.817 8.694 1.00 0.00 100 LYS A O 2
ATOM 2960 N N . ASP A 1 84 ? -2.473 -2.086 8.003 1.00 0.00 101 ASP A N 2
ATOM 2961 C CA . ASP A 1 84 ? -3.555 -1.123 8.043 1.00 0.00 101 ASP A CA 2
ATOM 2962 C C . ASP A 1 84 ? -4.567 -1.401 6.929 1.00 0.00 101 ASP A C 2
ATOM 2963 O O . ASP A 1 84 ? -5.779 -1.256 7.128 1.00 0.00 101 ASP A O 2
ATOM 2972 N N . LEU A 1 85 ? -4.054 -1.850 5.777 1.00 0.00 102 LEU A N 2
ATOM 2973 C CA . LEU A 1 85 ? -4.861 -2.240 4.629 1.00 0.00 102 LEU A CA 2
ATOM 2974 C C . LEU A 1 85 ? -5.762 -3.377 5.008 1.00 0.00 102 LEU A C 2
ATOM 2975 O O . LEU A 1 85 ? -6.958 -3.332 4.763 1.00 0.00 102 LEU A O 2
ATOM 2991 N N . LYS A 1 86 ? -5.191 -4.387 5.649 1.00 0.00 103 LYS A N 2
ATOM 2992 C CA . LYS A 1 86 ? -5.959 -5.538 6.062 1.00 0.00 103 LYS A CA 2
ATOM 2993 C C . LYS A 1 86 ? -6.988 -5.168 7.135 1.00 0.00 103 LYS A C 2
ATOM 2994 O O . LYS A 1 86 ? -8.111 -5.689 7.131 1.00 0.00 103 LYS A O 2
ATOM 3013 N N . ALA A 1 87 ? -6.628 -4.233 8.003 1.00 0.00 104 ALA A N 2
ATOM 3014 C CA . ALA A 1 87 ? -7.494 -3.797 9.080 1.00 0.00 104 ALA A CA 2
ATOM 3015 C C . ALA A 1 87 ? -8.661 -3.017 8.516 1.00 0.00 104 ALA A C 2
ATOM 3016 O O . ALA A 1 87 ? -9.829 -3.262 8.864 1.00 0.00 104 ALA A O 2
ATOM 3023 N N . LEU A 1 88 ? -8.358 -2.135 7.575 1.00 0.00 105 LEU A N 2
ATOM 3024 C CA . LEU A 1 88 ? -9.374 -1.329 6.973 1.00 0.00 105 LEU A CA 2
ATOM 3025 C C . LEU A 1 88 ? -10.233 -2.217 6.119 1.00 0.00 105 LEU A C 2
ATOM 3026 O O . LEU A 1 88 ? -11.387 -1.984 5.995 1.00 0.00 105 LEU A O 2
ATOM 3042 N N . GLN A 1 89 ? -9.626 -3.243 5.523 1.00 0.00 106 GLN A N 2
ATOM 3043 C CA . GLN A 1 89 ? -10.333 -4.188 4.696 1.00 0.00 106 GLN A CA 2
ATOM 3044 C C . GLN A 1 89 ? -11.412 -4.867 5.477 1.00 0.00 106 GLN A C 2
ATOM 3045 O O . GLN A 1 89 ? -12.504 -4.948 5.011 1.00 0.00 106 GLN A O 2
ATOM 3059 N N . LYS A 1 90 ? -11.106 -5.324 6.677 1.00 0.00 107 LYS A N 2
ATOM 3060 C CA . LYS A 1 90 ? -12.131 -5.948 7.520 1.00 0.00 107 LYS A CA 2
ATOM 3061 C C . LYS A 1 90 ? -13.210 -4.938 7.857 1.00 0.00 107 LYS A C 2
ATOM 3062 O O . LYS A 1 90 ? -14.379 -5.260 7.871 1.00 0.00 107 LYS A O 2
ATOM 3081 N N . ARG A 1 91 ? -12.797 -3.715 8.072 1.00 0.00 108 ARG A N 2
ATOM 3082 C CA . ARG A 1 91 ? -13.691 -2.645 8.428 1.00 0.00 108 ARG A CA 2
ATOM 3083 C C . ARG A 1 91 ? -14.595 -2.295 7.268 1.00 0.00 108 ARG A C 2
ATOM 3084 O O . ARG A 1 91 ? -15.777 -2.078 7.450 1.00 0.00 108 ARG A O 2
ATOM 3105 N N . VAL A 1 92 ? -14.033 -2.226 6.089 1.00 0.00 109 VAL A N 2
ATOM 3106 C CA . VAL A 1 92 ? -14.798 -1.948 4.905 1.00 0.00 109 VAL A CA 2
ATOM 3107 C C . VAL A 1 92 ? -15.675 -3.144 4.535 1.00 0.00 109 VAL A C 2
ATOM 3108 O O . VAL A 1 92 ? -16.821 -2.985 4.123 1.00 0.00 109 VAL A O 2
ATOM 3121 N N . GLN A 1 93 ? -15.116 -4.328 4.696 1.00 0.00 110 GLN A N 2
ATOM 3122 C CA . GLN A 1 93 ? -15.795 -5.572 4.439 1.00 0.00 110 GLN A CA 2
ATOM 3123 C C . GLN A 1 93 ? -17.012 -5.669 5.322 1.00 0.00 110 GLN A C 2
ATOM 3124 O O . GLN A 1 93 ? -18.118 -5.959 4.860 1.00 0.00 110 GLN A O 2
ATOM 3138 N N . ASP A 1 94 ? -16.819 -5.367 6.581 1.00 0.00 111 ASP A N 2
ATOM 3139 C CA . ASP A 1 94 ? -17.884 -5.468 7.525 1.00 0.00 111 ASP A CA 2
ATOM 3140 C C . ASP A 1 94 ? -18.837 -4.296 7.342 1.00 0.00 111 ASP A C 2
ATOM 3141 O O . ASP A 1 94 ? -20.024 -4.486 7.101 1.00 0.00 111 ASP A O 2
ATOM 3150 N N . SER A 1 95 ? -18.246 -3.105 7.318 1.00 0.00 112 SER A N 2
ATOM 3151 C CA . SER A 1 95 ? -18.849 -1.764 7.113 1.00 0.00 112 SER A CA 2
ATOM 3152 C C . SER A 1 95 ? -20.074 -1.388 7.957 1.00 0.00 112 SER A C 2
ATOM 3153 O O . SER A 1 95 ? -20.133 -0.299 8.510 1.00 0.00 112 SER A O 2
ATOM 3161 N N . GLU A 1 96 ? -21.002 -2.257 8.057 1.00 0.00 113 GLU A N 2
ATOM 3162 C CA . GLU A 1 96 ? -22.250 -1.976 8.697 1.00 0.00 113 GLU A CA 2
ATOM 3163 C C . GLU A 1 96 ? -22.350 -2.781 9.972 1.00 0.00 113 GLU A C 2
ATOM 3164 O O . GLU A 1 96 ? -21.912 -2.298 11.016 1.00 0.00 113 GLU A O 2
ATOM 3177 N N . ASN A 1 1 ? 12.388 10.926 3.674 1.00 0.00 18 ASN A N 3
ATOM 3178 C CA . ASN A 1 1 ? 11.404 11.561 2.789 1.00 0.00 18 ASN A CA 3
ATOM 3179 C C . ASN A 1 1 ? 11.299 10.860 1.441 1.00 0.00 18 ASN A C 3
ATOM 3180 O O . ASN A 1 1 ? 10.239 10.859 0.824 1.00 0.00 18 ASN A O 3
ATOM 3193 N N . THR A 1 2 ? 12.363 10.207 1.011 1.00 0.00 19 THR A N 3
ATOM 3194 C CA . THR A 1 2 ? 12.400 9.619 -0.302 1.00 0.00 19 THR A CA 3
ATOM 3195 C C . THR A 1 2 ? 11.533 8.349 -0.356 1.00 0.00 19 THR A C 3
ATOM 3196 O O . THR A 1 2 ? 10.811 8.118 -1.331 1.00 0.00 19 THR A O 3
ATOM 3207 N N . ALA A 1 3 ? 11.563 7.587 0.719 1.00 0.00 20 ALA A N 3
ATOM 3208 C CA . ALA A 1 3 ? 10.828 6.341 0.817 1.00 0.00 20 ALA A CA 3
ATOM 3209 C C . ALA A 1 3 ? 9.334 6.585 0.831 1.00 0.00 20 ALA A C 3
ATOM 3210 O O . ALA A 1 3 ? 8.577 5.937 0.108 1.00 0.00 20 ALA A O 3
ATOM 3217 N N . THR A 1 4 ? 8.919 7.534 1.630 1.00 0.00 21 THR A N 3
ATOM 3218 C CA . THR A 1 4 ? 7.526 7.884 1.747 1.00 0.00 21 THR A CA 3
ATOM 3219 C C . THR A 1 4 ? 7.025 8.488 0.418 1.00 0.00 21 THR A C 3
ATOM 3220 O O . THR A 1 4 ? 5.863 8.313 0.036 1.00 0.00 21 THR A O 3
ATOM 3231 N N . GLN A 1 5 ? 7.927 9.184 -0.282 1.00 0.00 22 GLN A N 3
ATOM 3232 C CA . GLN A 1 5 ? 7.633 9.754 -1.591 1.00 0.00 22 GLN A CA 3
ATOM 3233 C C . GLN A 1 5 ? 7.389 8.621 -2.579 1.00 0.00 22 GLN A C 3
ATOM 3234 O O . GLN A 1 5 ? 6.472 8.670 -3.392 1.00 0.00 22 GLN A O 3
ATOM 3248 N N . ARG A 1 6 ? 8.192 7.577 -2.467 1.00 0.00 23 ARG A N 3
ATOM 3249 C CA . ARG A 1 6 ? 8.069 6.424 -3.327 1.00 0.00 23 ARG A CA 3
ATOM 3250 C C . ARG A 1 6 ? 6.770 5.665 -3.025 1.00 0.00 23 ARG A C 3
ATOM 3251 O O . ARG A 1 6 ? 6.203 5.012 -3.898 1.00 0.00 23 ARG A O 3
ATOM 3272 N N . PHE A 1 7 ? 6.275 5.777 -1.803 1.00 0.00 24 PHE A N 3
ATOM 3273 C CA . PHE A 1 7 ? 5.004 5.151 -1.482 1.00 0.00 24 PHE A CA 3
ATOM 3274 C C . PHE A 1 7 ? 3.845 6.137 -1.511 1.00 0.00 24 PHE A C 3
ATOM 3275 O O . PHE A 1 7 ? 2.748 5.833 -1.048 1.00 0.00 24 PHE A O 3
ATOM 3292 N N . HIS A 1 8 ? 4.066 7.287 -2.152 1.00 0.00 25 HIS A N 3
ATOM 3293 C CA . HIS A 1 8 ? 3.023 8.312 -2.293 1.00 0.00 25 HIS A CA 3
ATOM 3294 C C . HIS A 1 8 ? 1.859 7.779 -3.129 1.00 0.00 25 HIS A C 3
ATOM 3295 O O . HIS A 1 8 ? 0.704 8.149 -2.913 1.00 0.00 25 HIS A O 3
ATOM 3310 N N . GLU A 1 9 ? 2.165 6.890 -4.060 1.00 0.00 26 GLU A N 3
ATOM 3311 C CA . GLU A 1 9 ? 1.139 6.276 -4.873 1.00 0.00 26 GLU A CA 3
ATOM 3312 C C . GLU A 1 9 ? 0.276 5.340 -4.034 1.00 0.00 26 GLU A C 3
ATOM 3313 O O . GLU A 1 9 ? -0.921 5.234 -4.237 1.00 0.00 26 GLU A O 3
ATOM 3325 N N . ILE A 1 10 ? 0.868 4.722 -3.054 1.00 0.00 27 ILE A N 3
ATOM 3326 C CA . ILE A 1 10 ? 0.127 3.807 -2.218 1.00 0.00 27 ILE A CA 3
ATOM 3327 C C . ILE A 1 10 ? -0.692 4.612 -1.212 1.00 0.00 27 ILE A C 3
ATOM 3328 O O . ILE A 1 10 ? -1.818 4.246 -0.865 1.00 0.00 27 ILE A O 3
ATOM 3344 N N . GLU A 1 11 ? -0.119 5.728 -0.780 1.00 0.00 28 GLU A N 3
ATOM 3345 C CA . GLU A 1 11 ? -0.774 6.645 0.141 1.00 0.00 28 GLU A CA 3
ATOM 3346 C C . GLU A 1 11 ? -2.071 7.147 -0.485 1.00 0.00 28 GLU A C 3
ATOM 3347 O O . GLU A 1 11 ? -3.138 7.126 0.150 1.00 0.00 28 GLU A O 3
ATOM 3359 N N . LYS A 1 12 ? -1.980 7.565 -1.757 1.00 0.00 29 LYS A N 3
ATOM 3360 C CA . LYS A 1 12 ? -3.145 8.059 -2.467 1.00 0.00 29 LYS A CA 3
ATOM 3361 C C . LYS A 1 12 ? -4.177 6.957 -2.599 1.00 0.00 29 LYS A C 3
ATOM 3362 O O . LYS A 1 12 ? -5.345 7.218 -2.444 1.00 0.00 29 LYS A O 3
ATOM 3381 N N . PHE A 1 13 ? -3.730 5.712 -2.849 1.00 0.00 30 PHE A N 3
ATOM 3382 C CA . PHE A 1 13 ? -4.649 4.575 -2.903 1.00 0.00 30 PHE A CA 3
ATOM 3383 C C . PHE A 1 13 ? -5.401 4.412 -1.611 1.00 0.00 30 PHE A C 3
ATOM 3384 O O . PHE A 1 13 ? -6.614 4.310 -1.615 1.00 0.00 30 PHE A O 3
ATOM 3401 N N . LEU A 1 14 ? -4.684 4.441 -0.516 1.00 0.00 31 LEU A N 3
ATOM 3402 C CA . LEU A 1 14 ? -5.260 4.214 0.796 1.00 0.00 31 LEU A CA 3
ATOM 3403 C C . LEU A 1 14 ? -6.333 5.255 1.126 1.00 0.00 31 LEU A C 3
ATOM 3404 O O . LEU A 1 14 ? -7.467 4.902 1.535 1.00 0.00 31 LEU A O 3
ATOM 3420 N N . LEU A 1 15 ? -6.022 6.510 0.907 1.00 0.00 32 LEU A N 3
ATOM 3421 C CA . LEU A 1 15 ? -6.977 7.556 1.175 1.00 0.00 32 LEU A CA 3
ATOM 3422 C C . LEU A 1 15 ? -8.135 7.521 0.164 1.00 0.00 32 LEU A C 3
ATOM 3423 O O . LEU A 1 15 ? -9.305 7.731 0.521 1.00 0.00 32 LEU A O 3
ATOM 3439 N N . HIS A 1 16 ? -7.799 7.169 -1.076 1.00 0.00 33 HIS A N 3
ATOM 3440 C CA . HIS A 1 16 ? -8.755 7.043 -2.176 1.00 0.00 33 HIS A CA 3
ATOM 3441 C C . HIS A 1 16 ? -9.779 5.990 -1.844 1.00 0.00 33 HIS A C 3
ATOM 3442 O O . HIS A 1 16 ? -10.975 6.242 -1.952 1.00 0.00 33 HIS A O 3
ATOM 3457 N N . ILE A 1 17 ? -9.292 4.820 -1.409 1.00 0.00 34 ILE A N 3
ATOM 3458 C CA . ILE A 1 17 ? -10.121 3.687 -1.118 1.00 0.00 34 ILE A CA 3
ATOM 3459 C C . ILE A 1 17 ? -11.079 4.002 0.001 1.00 0.00 34 ILE A C 3
ATOM 3460 O O . ILE A 1 17 ? -12.237 3.732 -0.117 1.00 0.00 34 ILE A O 3
ATOM 3476 N N . THR A 1 18 ? -10.598 4.665 1.035 1.00 0.00 35 THR A N 3
ATOM 3477 C CA . THR A 1 18 ? -11.439 5.010 2.179 1.00 0.00 35 THR A CA 3
ATOM 3478 C C . THR A 1 18 ? -12.636 5.920 1.748 1.00 0.00 35 THR A C 3
ATOM 3479 O O . THR A 1 18 ? -13.815 5.636 2.064 1.00 0.00 35 THR A O 3
ATOM 3490 N N . HIS A 1 19 ? -12.345 6.965 0.973 1.00 0.00 36 HIS A N 3
ATOM 3491 C CA . HIS A 1 19 ? -13.404 7.864 0.504 1.00 0.00 36 HIS A CA 3
ATOM 3492 C C . HIS A 1 19 ? -14.319 7.120 -0.452 1.00 0.00 36 HIS A C 3
ATOM 3493 O O . HIS A 1 19 ? -15.521 7.353 -0.497 1.00 0.00 36 HIS A O 3
ATOM 3508 N N . GLU A 1 20 ? -13.729 6.214 -1.175 1.00 0.00 37 GLU A N 3
ATOM 3509 C CA . GLU A 1 20 ? -14.411 5.390 -2.118 1.00 0.00 37 GLU A CA 3
ATOM 3510 C C . GLU A 1 20 ? -15.340 4.419 -1.375 1.00 0.00 37 GLU A C 3
ATOM 3511 O O . GLU A 1 20 ? -16.385 4.091 -1.856 1.00 0.00 37 GLU A O 3
ATOM 3523 N N . VAL A 1 21 ? -14.951 4.025 -0.160 1.00 0.00 38 VAL A N 3
ATOM 3524 C CA . VAL A 1 21 ? -15.743 3.150 0.693 1.00 0.00 38 VAL A CA 3
ATOM 3525 C C . VAL A 1 21 ? -17.045 3.815 0.994 1.00 0.00 38 VAL A C 3
ATOM 3526 O O . VAL A 1 21 ? -18.130 3.183 0.881 1.00 0.00 38 VAL A O 3
ATOM 3539 N N . ASP A 1 22 ? -16.956 5.081 1.371 1.00 0.00 39 ASP A N 3
ATOM 3540 C CA . ASP A 1 22 ? -18.157 5.857 1.621 1.00 0.00 39 ASP A CA 3
ATOM 3541 C C . ASP A 1 22 ? -18.952 6.049 0.345 1.00 0.00 39 ASP A C 3
ATOM 3542 O O . ASP A 1 22 ? -20.186 5.933 0.336 1.00 0.00 39 ASP A O 3
ATOM 3551 N N . ASP A 1 23 ? -18.231 6.253 -0.742 1.00 0.00 40 ASP A N 3
ATOM 3552 C CA . ASP A 1 23 ? -18.806 6.502 -2.022 1.00 0.00 40 ASP A CA 3
ATOM 3553 C C . ASP A 1 23 ? -19.625 5.329 -2.444 1.00 0.00 40 ASP A C 3
ATOM 3554 O O . ASP A 1 23 ? -20.777 5.497 -2.736 1.00 0.00 40 ASP A O 3
ATOM 3563 N N . LEU A 1 24 ? -19.067 4.124 -2.326 1.00 0.00 41 LEU A N 3
ATOM 3564 C CA . LEU A 1 24 ? -19.760 2.900 -2.743 1.00 0.00 41 LEU A CA 3
ATOM 3565 C C . LEU A 1 24 ? -20.977 2.760 -1.930 1.00 0.00 41 LEU A C 3
ATOM 3566 O O . LEU A 1 24 ? -22.031 2.473 -2.419 1.00 0.00 41 LEU A O 3
ATOM 3582 N N . GLU A 1 25 ? -20.791 3.017 -0.665 1.00 0.00 42 GLU A N 3
ATOM 3583 C CA . GLU A 1 25 ? -21.787 2.815 0.332 1.00 0.00 42 GLU A CA 3
ATOM 3584 C C . GLU A 1 25 ? -23.031 3.648 0.065 1.00 0.00 42 GLU A C 3
ATOM 3585 O O . GLU A 1 25 ? -24.148 3.204 0.310 1.00 0.00 42 GLU A O 3
ATOM 3597 N N . LYS A 1 26 ? -22.844 4.833 -0.484 1.00 0.00 43 LYS A N 3
ATOM 3598 C CA . LYS A 1 26 ? -23.972 5.702 -0.718 1.00 0.00 43 LYS A CA 3
ATOM 3599 C C . LYS A 1 26 ? -24.424 5.592 -2.155 1.00 0.00 43 LYS A C 3
ATOM 3600 O O . LYS A 1 26 ? -25.548 5.942 -2.506 1.00 0.00 43 LYS A O 3
ATOM 3619 N N . THR A 1 27 ? -23.551 5.073 -2.950 1.00 0.00 44 THR A N 3
ATOM 3620 C CA . THR A 1 27 ? -23.758 4.848 -4.345 1.00 0.00 44 THR A CA 3
ATOM 3621 C C . THR A 1 27 ? -24.528 3.538 -4.577 1.00 0.00 44 THR A C 3
ATOM 3622 O O . THR A 1 27 ? -25.280 3.410 -5.545 1.00 0.00 44 THR A O 3
ATOM 3633 N N . GLY A 1 28 ? -24.372 2.591 -3.680 1.00 0.00 45 GLY A N 3
ATOM 3634 C CA . GLY A 1 28 ? -25.107 1.358 -3.811 1.00 0.00 45 GLY A CA 3
ATOM 3635 C C . GLY A 1 28 ? -24.745 0.377 -2.746 1.00 0.00 45 GLY A C 3
ATOM 3636 O O . GLY A 1 28 ? -25.608 -0.043 -1.968 1.00 0.00 45 GLY A O 3
ATOM 3640 N N . ASN A 1 29 ? -23.464 -0.003 -2.740 1.00 0.00 46 ASN A N 3
ATOM 3641 C CA . ASN A 1 29 ? -22.855 -0.919 -1.758 1.00 0.00 46 ASN A CA 3
ATOM 3642 C C . ASN A 1 29 ? -23.284 -2.347 -2.109 1.00 0.00 46 ASN A C 3
ATOM 3643 O O . ASN A 1 29 ? -23.259 -3.250 -1.278 1.00 0.00 46 ASN A O 3
ATOM 3654 N N . LYS A 1 30 ? -23.621 -2.546 -3.382 1.00 0.00 47 LYS A N 3
ATOM 3655 C CA . LYS A 1 30 ? -24.210 -3.815 -3.836 1.00 0.00 47 LYS A CA 3
ATOM 3656 C C . LYS A 1 30 ? -23.219 -4.993 -3.784 1.00 0.00 47 LYS A C 3
ATOM 3657 O O . LYS A 1 30 ? -23.496 -6.017 -3.160 1.00 0.00 47 LYS A O 3
ATOM 3676 N N . ASP A 1 31 ? -22.062 -4.811 -4.380 1.00 0.00 48 ASP A N 3
ATOM 3677 C CA . ASP A 1 31 ? -20.957 -5.812 -4.326 1.00 0.00 48 ASP A CA 3
ATOM 3678 C C . ASP A 1 31 ? -19.659 -5.083 -4.610 1.00 0.00 48 ASP A C 3
ATOM 3679 O O . ASP A 1 31 ? -18.583 -5.659 -4.773 1.00 0.00 48 ASP A O 3
ATOM 3688 N N . GLU A 1 32 ? -19.793 -3.790 -4.563 1.00 0.00 49 GLU A N 3
ATOM 3689 C CA . GLU A 1 32 ? -18.763 -2.815 -4.849 1.00 0.00 49 GLU A CA 3
ATOM 3690 C C . GLU A 1 32 ? -17.764 -2.808 -3.743 1.00 0.00 49 GLU A C 3
ATOM 3691 O O . GLU A 1 32 ? -16.590 -2.606 -3.978 1.00 0.00 49 GLU A O 3
ATOM 3703 N N . LYS A 1 33 ? -18.245 -3.021 -2.537 1.00 0.00 50 LYS A N 3
ATOM 3704 C CA . LYS A 1 33 ? -17.399 -3.067 -1.353 1.00 0.00 50 LYS A CA 3
ATOM 3705 C C . LYS A 1 33 ? -16.368 -4.166 -1.559 1.00 0.00 50 LYS A C 3
ATOM 3706 O O . LYS A 1 33 ? -15.170 -3.960 -1.401 1.00 0.00 50 LYS A O 3
ATOM 3725 N N . ALA A 1 34 ? -16.871 -5.308 -1.967 1.00 0.00 51 ALA A N 3
ATOM 3726 C CA . ALA A 1 34 ? -16.059 -6.476 -2.270 1.00 0.00 51 ALA A CA 3
ATOM 3727 C C . ALA A 1 34 ? -15.068 -6.175 -3.396 1.00 0.00 51 ALA A C 3
ATOM 3728 O O . ALA A 1 34 ? -13.886 -6.525 -3.303 1.00 0.00 51 ALA A O 3
ATOM 3735 N N . ARG A 1 35 ? -15.553 -5.498 -4.438 1.00 0.00 52 ARG A N 3
ATOM 3736 C CA . ARG A 1 35 ? -14.718 -5.103 -5.587 1.00 0.00 52 ARG A CA 3
ATOM 3737 C C . ARG A 1 35 ? -13.619 -4.175 -5.154 1.00 0.00 52 ARG A C 3
ATOM 3738 O O . ARG A 1 35 ? -12.462 -4.339 -5.549 1.00 0.00 52 ARG A O 3
ATOM 3759 N N . LEU A 1 36 ? -13.970 -3.200 -4.341 1.00 0.00 53 LEU A N 3
ATOM 3760 C CA . LEU A 1 36 ? -13.017 -2.264 -3.854 1.00 0.00 53 LEU A CA 3
ATOM 3761 C C . LEU A 1 36 ? -11.963 -2.959 -2.965 1.00 0.00 53 LEU A C 3
ATOM 3762 O O . LEU A 1 36 ? -10.777 -2.627 -2.991 1.00 0.00 53 LEU A O 3
ATOM 3778 N N . LEU A 1 37 ? -12.393 -3.934 -2.211 1.00 0.00 54 LEU A N 3
ATOM 3779 C CA . LEU A 1 37 ? -11.477 -4.714 -1.407 1.00 0.00 54 LEU A CA 3
ATOM 3780 C C . LEU A 1 37 ? -10.528 -5.507 -2.294 1.00 0.00 54 LEU A C 3
ATOM 3781 O O . LEU A 1 37 ? -9.364 -5.714 -1.957 1.00 0.00 54 LEU A O 3
ATOM 3797 N N . ARG A 1 38 ? -11.023 -5.918 -3.443 1.00 0.00 55 ARG A N 3
ATOM 3798 C CA . ARG A 1 38 ? -10.202 -6.633 -4.424 1.00 0.00 55 ARG A CA 3
ATOM 3799 C C . ARG A 1 38 ? -9.148 -5.681 -4.974 1.00 0.00 55 ARG A C 3
ATOM 3800 O O . ARG A 1 38 ? -8.011 -6.068 -5.213 1.00 0.00 55 ARG A O 3
ATOM 3821 N N . GLU A 1 39 ? -9.536 -4.422 -5.110 1.00 0.00 56 GLU A N 3
ATOM 3822 C CA . GLU A 1 39 ? -8.659 -3.367 -5.586 1.00 0.00 56 GLU A CA 3
ATOM 3823 C C . GLU A 1 39 ? -7.463 -3.193 -4.616 1.00 0.00 56 GLU A C 3
ATOM 3824 O O . GLU A 1 39 ? -6.308 -3.099 -5.047 1.00 0.00 56 GLU A O 3
ATOM 3836 N N . LEU A 1 40 ? -7.731 -3.226 -3.304 1.00 0.00 57 LEU A N 3
ATOM 3837 C CA . LEU A 1 40 ? -6.651 -3.121 -2.321 1.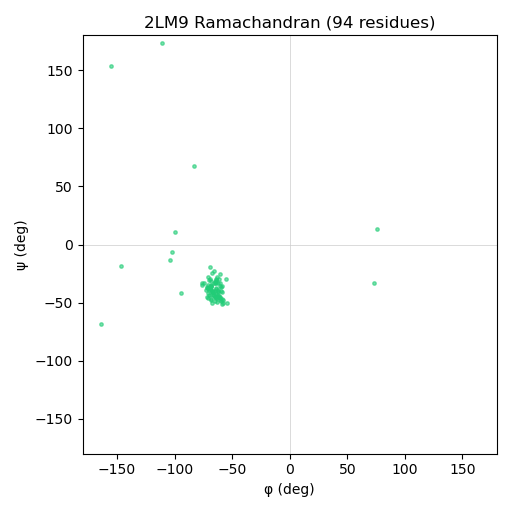00 0.00 57 LEU A CA 3
ATOM 3838 C C . LEU A 1 40 ? -5.797 -4.373 -2.354 1.00 0.00 57 LEU A C 3
ATOM 3839 O O . LEU A 1 40 ? -4.609 -4.341 -2.067 1.00 0.00 57 LEU A O 3
ATOM 3855 N N . THR A 1 41 ? -6.427 -5.473 -2.700 1.00 0.00 58 THR A N 3
ATOM 3856 C CA . THR A 1 41 ? -5.749 -6.736 -2.833 1.00 0.00 58 THR A CA 3
ATOM 3857 C C . THR A 1 41 ? -4.695 -6.634 -3.975 1.00 0.00 58 THR A C 3
ATOM 3858 O O . THR A 1 41 ? -3.541 -7.090 -3.847 1.00 0.00 58 THR A O 3
ATOM 3869 N N . VAL A 1 42 ? -5.090 -5.977 -5.058 1.00 0.00 59 VAL A N 3
ATOM 3870 C CA . VAL A 1 42 ? -4.185 -5.695 -6.165 1.00 0.00 59 VAL A CA 3
ATOM 3871 C C . VAL A 1 42 ? -3.103 -4.730 -5.664 1.00 0.00 59 VAL A C 3
ATOM 3872 O O . VAL A 1 42 ? -1.918 -4.858 -6.001 1.00 0.00 59 VAL A O 3
ATOM 3885 N N . SER A 1 43 ? -3.525 -3.795 -4.829 1.00 0.00 60 SER A N 3
ATOM 3886 C CA . SER A 1 43 ? -2.640 -2.813 -4.248 1.00 0.00 60 SER A CA 3
ATOM 3887 C C . SER A 1 43 ? -1.520 -3.460 -3.430 1.00 0.00 60 SER A C 3
ATOM 3888 O O . SER A 1 43 ? -0.352 -3.068 -3.547 1.00 0.00 60 SER A O 3
ATOM 3896 N N . GLU A 1 44 ? -1.849 -4.461 -2.638 1.00 0.00 61 GLU A N 3
ATOM 3897 C CA . GLU A 1 44 ? -0.803 -5.139 -1.894 1.00 0.00 61 GLU A CA 3
ATOM 3898 C C . GLU A 1 44 ? 0.087 -5.937 -2.835 1.00 0.00 61 GLU A C 3
ATOM 3899 O O . GLU A 1 44 ? 1.264 -6.082 -2.588 1.00 0.00 61 GLU A O 3
ATOM 3911 N N . ALA A 1 45 ? -0.480 -6.415 -3.946 1.00 0.00 62 ALA A N 3
ATOM 3912 C CA . ALA A 1 45 ? 0.304 -7.191 -4.911 1.00 0.00 62 ALA A CA 3
ATOM 3913 C C . ALA A 1 45 ? 1.480 -6.378 -5.462 1.00 0.00 62 ALA A C 3
ATOM 3914 O O . ALA A 1 45 ? 2.633 -6.849 -5.482 1.00 0.00 62 ALA A O 3
ATOM 3921 N N . PHE A 1 46 ? 1.236 -5.137 -5.845 1.00 0.00 63 PHE A N 3
ATOM 3922 C CA . PHE A 1 46 ? 2.351 -4.330 -6.323 1.00 0.00 63 PHE A CA 3
ATOM 3923 C C . PHE A 1 46 ? 3.247 -3.864 -5.193 1.00 0.00 63 PHE A C 3
ATOM 3924 O O . PHE A 1 46 ? 4.455 -3.692 -5.380 1.00 0.00 63 PHE A O 3
ATOM 3941 N N . ILE A 1 47 ? 2.668 -3.665 -4.005 1.00 0.00 64 ILE A N 3
ATOM 3942 C CA . ILE A 1 47 ? 3.468 -3.293 -2.854 1.00 0.00 64 ILE A CA 3
ATOM 3943 C C . ILE A 1 47 ? 4.454 -4.442 -2.527 1.00 0.00 64 ILE A C 3
ATOM 3944 O O . ILE A 1 47 ? 5.582 -4.186 -2.159 1.00 0.00 64 ILE A O 3
ATOM 3960 N N . GLU A 1 48 ? 4.028 -5.708 -2.731 1.00 0.00 65 GLU A N 3
ATOM 3961 C CA . GLU A 1 48 ? 4.924 -6.874 -2.561 1.00 0.00 65 GLU A CA 3
ATOM 3962 C C . GLU A 1 48 ? 6.086 -6.756 -3.515 1.00 0.00 65 GLU A C 3
ATOM 3963 O O . GLU A 1 48 ? 7.239 -6.972 -3.134 1.00 0.00 65 GLU A O 3
ATOM 3975 N N . GLY A 1 49 ? 5.764 -6.406 -4.758 1.00 0.00 66 GLY A N 3
ATOM 3976 C CA . GLY A 1 49 ? 6.775 -6.229 -5.788 1.00 0.00 66 GLY A CA 3
ATOM 3977 C C . GLY A 1 49 ? 7.779 -5.156 -5.421 1.00 0.00 66 GLY A C 3
ATOM 3978 O O . GLY A 1 49 ? 9.003 -5.386 -5.457 1.00 0.00 66 GLY A O 3
ATOM 3982 N N . SER A 1 50 ? 7.272 -4.011 -5.000 1.00 0.00 67 SER A N 3
ATOM 3983 C CA . SER A 1 50 ? 8.107 -2.903 -4.618 1.00 0.00 67 SER A CA 3
ATOM 3984 C C . SER A 1 50 ? 8.902 -3.267 -3.376 1.00 0.00 67 SER A C 3
ATOM 3985 O O . SER A 1 50 ? 10.081 -2.957 -3.267 1.00 0.00 67 SER A O 3
ATOM 3993 N N . ARG A 1 51 ? 8.265 -3.993 -2.479 1.00 0.00 68 ARG A N 3
ATOM 3994 C CA . ARG A 1 51 ? 8.873 -4.360 -1.229 1.00 0.00 68 ARG A CA 3
ATOM 3995 C C . ARG A 1 51 ? 10.002 -5.326 -1.437 1.00 0.00 68 ARG A C 3
ATOM 3996 O O . ARG A 1 51 ? 11.091 -5.142 -0.886 1.00 0.00 68 ARG A O 3
ATOM 4017 N N . GLY A 1 52 ? 9.765 -6.312 -2.264 1.00 0.00 69 GLY A N 3
ATOM 4018 C CA . GLY A 1 52 ? 10.795 -7.245 -2.602 1.00 0.00 69 GLY A CA 3
ATOM 4019 C C . GLY A 1 52 ? 11.912 -6.548 -3.332 1.00 0.00 69 GLY A C 3
ATOM 4020 O O . GLY A 1 52 ? 13.072 -6.932 -3.215 1.00 0.00 69 GLY A O 3
ATOM 4024 N N . TYR A 1 53 ? 11.565 -5.453 -4.012 1.00 0.00 70 TYR A N 3
ATOM 4025 C CA . TYR A 1 53 ? 12.530 -4.724 -4.799 1.00 0.00 70 TYR A CA 3
ATOM 4026 C C . TYR A 1 53 ? 13.489 -4.016 -3.876 1.00 0.00 70 TYR A C 3
ATOM 4027 O O . TYR A 1 53 ? 14.681 -4.058 -4.081 1.00 0.00 70 TYR A O 3
ATOM 4045 N N . PHE A 1 54 ? 12.951 -3.401 -2.831 1.00 0.00 71 PHE A N 3
ATOM 4046 C CA . PHE A 1 54 ? 13.764 -2.698 -1.843 1.00 0.00 71 PHE A CA 3
ATOM 4047 C C . PHE A 1 54 ? 14.727 -3.650 -1.141 1.00 0.00 71 PHE A C 3
ATOM 4048 O O . PHE A 1 54 ? 15.891 -3.315 -0.886 1.00 0.00 71 PHE A O 3
ATOM 4065 N N . GLN A 1 55 ? 14.232 -4.841 -0.842 1.00 0.00 72 GLN A N 3
ATOM 4066 C CA . GLN A 1 55 ? 15.040 -5.882 -0.218 1.00 0.00 72 GLN A CA 3
ATOM 4067 C C . GLN A 1 55 ? 16.194 -6.263 -1.153 1.00 0.00 72 GLN A C 3
ATOM 4068 O O . GLN A 1 55 ? 17.325 -6.432 -0.726 1.00 0.00 72 GLN A O 3
ATOM 4082 N N . ARG A 1 56 ? 15.891 -6.366 -2.437 1.00 0.00 73 ARG A N 3
ATOM 4083 C CA . ARG A 1 56 ? 16.900 -6.646 -3.452 1.00 0.00 73 ARG A CA 3
ATOM 4084 C C . ARG A 1 56 ? 17.839 -5.472 -3.657 1.00 0.00 73 ARG A C 3
ATOM 4085 O O . ARG A 1 56 ? 19.013 -5.655 -3.956 1.00 0.00 73 ARG A O 3
ATOM 4106 N N . GLU A 1 57 ? 17.318 -4.285 -3.498 1.00 0.00 74 GLU A N 3
ATOM 4107 C CA . GLU A 1 57 ? 18.110 -3.049 -3.523 1.00 0.00 74 GLU A CA 3
ATOM 4108 C C . GLU A 1 57 ? 19.172 -3.049 -2.431 1.00 0.00 74 GLU A C 3
ATOM 4109 O O . GLU A 1 57 ? 20.233 -2.465 -2.590 1.00 0.00 74 GLU A O 3
ATOM 4121 N N . LEU A 1 58 ? 18.890 -3.715 -1.324 1.00 0.00 75 LEU A N 3
ATOM 4122 C CA . LEU A 1 58 ? 19.882 -3.887 -0.254 1.00 0.00 75 LEU A CA 3
ATOM 4123 C C . LEU A 1 58 ? 21.082 -4.731 -0.737 1.00 0.00 75 LEU A C 3
ATOM 4124 O O . LEU A 1 58 ? 22.138 -4.722 -0.133 1.00 0.00 75 LEU A O 3
ATOM 4140 N N . LYS A 1 59 ? 20.897 -5.430 -1.842 1.00 0.00 76 LYS A N 3
ATOM 4141 C CA . LYS A 1 59 ? 21.916 -6.276 -2.443 1.00 0.00 76 LYS A CA 3
ATOM 4142 C C . LYS A 1 59 ? 22.588 -5.575 -3.628 1.00 0.00 76 LYS A C 3
ATOM 4143 O O . LYS A 1 59 ? 23.532 -6.113 -4.223 1.00 0.00 76 LYS A O 3
ATOM 4162 N N . ARG A 1 60 ? 22.074 -4.387 -3.975 1.00 0.00 77 ARG A N 3
ATOM 4163 C CA . ARG A 1 60 ? 22.470 -3.602 -5.171 1.00 0.00 77 ARG A CA 3
ATOM 4164 C C . ARG A 1 60 ? 23.976 -3.363 -5.265 1.00 0.00 77 ARG A C 3
ATOM 4165 O O . ARG A 1 60 ? 24.494 -3.049 -6.346 1.00 0.00 77 ARG A O 3
ATOM 4186 N N . THR A 1 61 ? 24.670 -3.479 -4.130 1.00 0.00 78 THR A N 3
ATOM 4187 C CA . THR A 1 61 ? 26.104 -3.245 -4.015 1.00 0.00 78 THR A CA 3
ATOM 4188 C C . THR A 1 61 ? 26.414 -1.735 -4.026 1.00 0.00 78 THR A C 3
ATOM 4189 O O . THR A 1 61 ? 27.199 -1.248 -3.208 1.00 0.00 78 THR A O 3
ATOM 4200 N N . ASP A 1 62 ? 25.758 -1.000 -4.900 1.00 0.00 79 ASP A N 3
ATOM 4201 C CA . ASP A 1 62 ? 25.899 0.435 -4.929 1.00 0.00 79 ASP A CA 3
ATOM 4202 C C . ASP A 1 62 ? 24.723 1.075 -4.230 1.00 0.00 79 ASP A C 3
ATOM 4203 O O . ASP A 1 62 ? 23.650 1.257 -4.800 1.00 0.00 79 ASP A O 3
ATOM 4212 N N . LEU A 1 63 ? 24.910 1.267 -2.978 1.00 0.00 80 LEU A N 3
ATOM 4213 C CA . LEU A 1 63 ? 23.990 1.913 -2.085 1.00 0.00 80 LEU A CA 3
ATOM 4214 C C . LEU A 1 63 ? 24.808 2.253 -0.885 1.00 0.00 80 LEU A C 3
ATOM 4215 O O . LEU A 1 63 ? 25.784 1.554 -0.567 1.00 0.00 80 LEU A O 3
ATOM 4231 N N . ASP A 1 64 ? 24.464 3.283 -0.260 1.00 0.00 81 ASP A N 3
ATOM 4232 C CA . ASP A 1 64 ? 25.136 3.725 0.907 1.00 0.00 81 ASP A CA 3
ATOM 4233 C C . ASP A 1 64 ? 24.048 3.847 1.942 1.00 0.00 81 ASP A C 3
ATOM 4234 O O . ASP A 1 64 ? 22.954 3.307 1.728 1.00 0.00 81 ASP A O 3
ATOM 4243 N N . LEU A 1 65 ? 24.288 4.556 3.004 1.00 0.00 82 LEU A N 3
ATOM 4244 C CA . LEU A 1 65 ? 23.319 4.720 4.060 1.00 0.00 82 LEU A CA 3
ATOM 4245 C C . LEU A 1 65 ? 22.045 5.382 3.555 1.00 0.00 82 LEU A C 3
ATOM 4246 O O . LEU A 1 65 ? 20.979 5.093 4.048 1.00 0.00 82 LEU A O 3
ATOM 4262 N N . LEU A 1 66 ? 22.171 6.236 2.553 1.00 0.00 83 LEU A N 3
ATOM 4263 C CA . LEU A 1 66 ? 21.030 6.987 2.021 1.00 0.00 83 LEU A CA 3
ATOM 4264 C C . LEU A 1 66 ? 20.047 6.059 1.366 1.00 0.00 83 LEU A C 3
ATOM 4265 O O . LEU A 1 66 ? 18.852 6.079 1.675 1.00 0.00 83 LEU A O 3
ATOM 4281 N N . GLU A 1 67 ? 20.550 5.226 0.516 1.00 0.00 84 GLU A N 3
ATOM 4282 C CA . GLU A 1 67 ? 19.736 4.320 -0.200 1.00 0.00 84 GLU A CA 3
ATOM 4283 C C . GLU A 1 67 ? 19.215 3.268 0.738 1.00 0.00 84 GLU A C 3
ATOM 4284 O O . GLU A 1 67 ? 18.031 2.974 0.746 1.00 0.00 84 GLU A O 3
ATOM 4296 N N . LYS A 1 68 ? 20.102 2.780 1.582 1.00 0.00 85 LYS A N 3
ATOM 4297 C CA . LYS A 1 68 ? 19.812 1.767 2.572 1.00 0.00 85 LYS A CA 3
ATOM 4298 C C . LYS A 1 68 ? 18.689 2.233 3.454 1.00 0.00 85 LYS A C 3
ATOM 4299 O O . LYS A 1 68 ? 17.726 1.502 3.692 1.00 0.00 85 LYS A O 3
ATOM 4318 N N . PHE A 1 69 ? 18.767 3.496 3.856 1.00 0.00 86 PHE A N 3
ATOM 4319 C CA . PHE A 1 69 ? 17.808 4.038 4.774 1.00 0.00 86 PHE A CA 3
ATOM 4320 C C . PHE A 1 69 ? 16.459 4.153 4.100 1.00 0.00 86 PHE A C 3
ATOM 4321 O O . PHE A 1 69 ? 15.462 3.954 4.706 1.00 0.00 86 PHE A O 3
ATOM 4338 N N . ASN A 1 70 ? 16.490 4.410 2.833 1.00 0.00 87 ASN A N 3
ATOM 4339 C CA . ASN A 1 70 ? 15.328 4.599 2.001 1.00 0.00 87 ASN A CA 3
ATOM 4340 C C . ASN A 1 70 ? 14.620 3.284 1.791 1.00 0.00 87 ASN A C 3
ATOM 4341 O O . ASN A 1 70 ? 13.407 3.221 1.813 1.00 0.00 87 ASN A O 3
ATOM 4352 N N . PHE A 1 71 ? 15.384 2.218 1.637 1.00 0.00 88 PHE A N 3
ATOM 4353 C CA . PHE A 1 71 ? 14.788 0.916 1.401 1.00 0.00 88 PHE A CA 3
ATOM 4354 C C . PHE A 1 71 ? 14.159 0.450 2.648 1.00 0.00 88 PHE A C 3
ATOM 4355 O O . PHE A 1 71 ? 13.006 0.064 2.650 1.00 0.00 88 PHE A O 3
ATOM 4372 N N . GLU A 1 72 ? 14.891 0.572 3.729 1.00 0.00 89 GLU A N 3
ATOM 4373 C CA . GLU A 1 72 ? 14.416 0.153 4.999 1.00 0.00 89 GLU A CA 3
ATOM 4374 C C . GLU A 1 72 ? 13.296 1.059 5.437 1.00 0.00 89 GLU A C 3
ATOM 4375 O O . GLU A 1 72 ? 12.346 0.617 6.093 1.00 0.00 89 GLU A O 3
ATOM 4387 N N . ALA A 1 73 ? 13.363 2.332 5.028 1.00 0.00 90 ALA A N 3
ATOM 4388 C CA . ALA A 1 73 ? 12.287 3.251 5.419 1.00 0.00 90 ALA A CA 3
ATOM 4389 C C . ALA A 1 73 ? 11.019 2.927 4.655 1.00 0.00 90 ALA A C 3
ATOM 4390 O O . ALA A 1 73 ? 9.907 2.996 5.195 1.00 0.00 90 ALA A O 3
ATOM 4397 N N . ALA A 1 74 ? 11.184 2.552 3.407 1.00 0.00 91 ALA A N 3
ATOM 4398 C CA . ALA A 1 74 ? 10.072 2.181 2.577 1.00 0.00 91 ALA A CA 3
ATOM 4399 C C . ALA A 1 74 ? 9.511 0.851 3.012 1.00 0.00 91 ALA A C 3
ATOM 4400 O O . ALA A 1 74 ? 8.323 0.678 3.033 1.00 0.00 91 ALA A O 3
ATOM 4407 N N . LEU A 1 75 ? 10.373 -0.070 3.401 1.00 0.00 92 LEU A N 3
ATOM 4408 C CA . LEU A 1 75 ? 9.932 -1.376 3.902 1.00 0.00 92 LEU A CA 3
ATOM 4409 C C . LEU A 1 75 ? 9.046 -1.194 5.116 1.00 0.00 92 LEU A C 3
ATOM 4410 O O . LEU A 1 75 ? 8.051 -1.897 5.282 1.00 0.00 92 LEU A O 3
ATOM 4426 N N . ALA A 1 76 ? 9.385 -0.222 5.932 1.00 0.00 93 ALA A N 3
ATOM 4427 C CA . ALA A 1 76 ? 8.629 0.066 7.110 1.00 0.00 93 ALA A CA 3
ATOM 4428 C C . ALA A 1 76 ? 7.327 0.732 6.762 1.00 0.00 93 ALA A C 3
ATOM 4429 O O . ALA A 1 76 ? 6.280 0.391 7.311 1.00 0.00 93 ALA A O 3
ATOM 4436 N N . THR A 1 77 ? 7.378 1.619 5.799 1.00 0.00 94 THR A N 3
ATOM 4437 C CA . THR A 1 77 ? 6.213 2.345 5.403 1.00 0.00 94 THR A CA 3
ATOM 4438 C C . THR A 1 77 ? 5.226 1.385 4.726 1.00 0.00 94 THR A C 3
ATOM 4439 O O . THR A 1 77 ? 4.034 1.360 5.050 1.00 0.00 94 THR A O 3
ATOM 4450 N N . GLY A 1 78 ? 5.775 0.528 3.876 1.00 0.00 95 GLY A N 3
ATOM 4451 C CA . GLY A 1 78 ? 5.014 -0.418 3.129 1.00 0.00 95 GLY A CA 3
ATOM 4452 C C . GLY A 1 78 ? 4.387 -1.460 3.996 1.00 0.00 95 GLY A C 3
ATOM 4453 O O . GLY A 1 78 ? 3.288 -1.901 3.725 1.00 0.00 95 GLY A O 3
ATOM 4457 N N . ASP A 1 79 ? 5.081 -1.860 5.041 1.00 0.00 96 ASP A N 3
ATOM 4458 C CA . ASP A 1 79 ? 4.558 -2.866 5.941 1.00 0.00 96 ASP A CA 3
ATOM 4459 C C . ASP A 1 79 ? 3.375 -2.323 6.695 1.00 0.00 96 ASP A C 3
ATOM 4460 O O . ASP A 1 79 ? 2.329 -2.964 6.764 1.00 0.00 96 ASP A O 3
ATOM 4469 N N . LEU A 1 80 ? 3.523 -1.114 7.198 1.00 0.00 97 LEU A N 3
ATOM 4470 C CA . LEU A 1 80 ? 2.485 -0.474 7.983 1.00 0.00 97 LEU A CA 3
ATOM 4471 C C . LEU A 1 80 ? 1.240 -0.192 7.172 1.00 0.00 97 LEU A C 3
ATOM 4472 O O . LEU A 1 80 ? 0.141 -0.477 7.619 1.00 0.00 97 LEU A O 3
ATOM 4488 N N . LEU A 1 81 ? 1.402 0.328 5.976 1.00 0.00 98 LEU A N 3
ATOM 4489 C CA . LEU A 1 81 ? 0.251 0.588 5.123 1.00 0.00 98 LEU A CA 3
ATOM 4490 C C . LEU A 1 81 ? -0.372 -0.709 4.627 1.00 0.00 98 LEU A C 3
ATOM 4491 O O . LEU A 1 81 ? -1.545 -0.745 4.306 1.00 0.00 98 LEU A O 3
ATOM 4507 N N . LEU A 1 82 ? 0.433 -1.774 4.534 1.00 0.00 99 LEU A N 3
ATOM 4508 C CA . LEU A 1 82 ? -0.076 -3.061 4.103 1.00 0.00 99 LEU A CA 3
ATOM 4509 C C . LEU A 1 82 ? -1.003 -3.544 5.205 1.00 0.00 99 LEU A C 3
ATOM 4510 O O . LEU A 1 82 ? -2.071 -4.120 4.960 1.00 0.00 99 LEU A O 3
ATOM 4526 N N . LYS A 1 83 ? -0.607 -3.243 6.424 1.00 0.00 100 LYS A N 3
ATOM 4527 C CA . LYS A 1 83 ? -1.403 -3.531 7.570 1.00 0.00 100 LYS A CA 3
ATOM 4528 C C . LYS A 1 83 ? -2.625 -2.638 7.544 1.00 0.00 100 LYS A C 3
ATOM 4529 O O . LYS A 1 83 ? -3.713 -3.056 7.942 1.00 0.00 100 LYS A O 3
ATOM 4548 N N . ASP A 1 84 ? -2.457 -1.410 7.017 1.00 0.00 101 ASP A N 3
ATOM 4549 C CA . ASP A 1 84 ? -3.595 -0.495 6.890 1.00 0.00 101 ASP A CA 3
ATOM 4550 C C . ASP A 1 84 ? -4.604 -1.023 5.891 1.00 0.00 101 ASP A C 3
ATOM 4551 O O . ASP A 1 84 ? -5.814 -0.914 6.115 1.00 0.00 101 ASP A O 3
ATOM 4560 N N . LEU A 1 85 ? -4.098 -1.605 4.801 1.00 0.00 102 LEU A N 3
ATOM 4561 C CA . LEU A 1 85 ? -4.922 -2.204 3.755 1.00 0.00 102 LEU A CA 3
ATOM 4562 C C . LEU A 1 85 ? -5.813 -3.295 4.338 1.00 0.00 102 LEU A C 3
ATOM 4563 O O . LEU A 1 85 ? -7.028 -3.287 4.151 1.00 0.00 102 LEU A O 3
ATOM 4579 N N . LYS A 1 86 ? -5.216 -4.200 5.089 1.00 0.00 103 LYS A N 3
ATOM 4580 C CA . LYS A 1 86 ? -5.957 -5.311 5.660 1.00 0.00 103 LYS A CA 3
ATOM 4581 C C . LYS A 1 86 ? -6.887 -4.874 6.786 1.00 0.00 103 LYS A C 3
ATOM 4582 O O . LYS A 1 86 ? -7.993 -5.420 6.935 1.00 0.00 103 LYS A O 3
ATOM 4601 N N . ALA A 1 87 ? -6.481 -3.862 7.532 1.00 0.00 104 ALA A N 3
ATOM 4602 C CA . ALA A 1 87 ? -7.281 -3.363 8.627 1.00 0.00 104 ALA A CA 3
ATOM 4603 C C . ALA A 1 87 ? -8.489 -2.648 8.086 1.00 0.00 104 ALA A C 3
ATOM 4604 O O . ALA A 1 87 ? -9.603 -2.796 8.605 1.00 0.00 104 ALA A O 3
ATOM 4611 N N . LEU A 1 88 ? -8.293 -1.914 6.997 1.00 0.00 105 LEU A N 3
ATOM 4612 C CA . LEU A 1 88 ? -9.373 -1.187 6.403 1.00 0.00 105 LEU A CA 3
ATOM 4613 C C . LEU A 1 88 ? -10.308 -2.174 5.785 1.00 0.00 105 LEU A C 3
ATOM 4614 O O . LEU A 1 88 ? -11.468 -1.991 5.830 1.00 0.00 105 LEU A O 3
ATOM 4630 N N . GLN A 1 89 ? -9.756 -3.262 5.253 1.00 0.00 106 GLN A N 3
ATOM 4631 C CA . GLN A 1 89 ? -10.527 -4.293 4.600 1.00 0.00 106 GLN A CA 3
ATOM 4632 C C . GLN A 1 89 ? -11.518 -4.863 5.557 1.00 0.00 106 GLN A C 3
ATOM 4633 O O . GLN A 1 89 ? -12.657 -5.040 5.217 1.00 0.00 106 GLN A O 3
ATOM 4647 N N . LYS A 1 90 ? -11.090 -5.090 6.760 1.00 0.00 107 LYS A N 3
ATOM 4648 C CA . LYS A 1 90 ? -11.965 -5.599 7.784 1.00 0.00 107 LYS A CA 3
ATOM 4649 C C . LYS A 1 90 ? -13.021 -4.559 8.182 1.00 0.00 107 LYS A C 3
ATOM 4650 O O . LYS A 1 90 ? -14.172 -4.905 8.393 1.00 0.00 107 LYS A O 3
ATOM 4669 N N . ARG A 1 91 ? -12.632 -3.297 8.214 1.00 0.00 108 ARG A N 3
ATOM 4670 C CA . ARG A 1 91 ? -13.549 -2.205 8.549 1.00 0.00 108 ARG A CA 3
ATOM 4671 C C . ARG A 1 91 ? -14.580 -2.041 7.436 1.00 0.00 108 ARG A C 3
ATOM 4672 O O . ARG A 1 91 ? -15.777 -1.892 7.676 1.00 0.00 108 ARG A O 3
ATOM 4693 N N . VAL A 1 92 ? -14.103 -2.111 6.226 1.00 0.00 109 VAL A N 3
ATOM 4694 C CA . VAL A 1 92 ? -14.913 -1.982 5.053 1.00 0.00 109 VAL A CA 3
ATOM 4695 C C . VAL A 1 92 ? -15.826 -3.192 4.889 1.00 0.00 109 VAL A C 3
ATOM 4696 O O . VAL A 1 92 ? -16.999 -3.055 4.519 1.00 0.00 109 VAL A O 3
ATOM 4709 N N . GLN A 1 93 ? -15.286 -4.357 5.187 1.00 0.00 110 GLN A N 3
ATOM 4710 C CA . GLN A 1 93 ? -16.034 -5.602 5.210 1.00 0.00 110 GLN A CA 3
ATOM 4711 C C . GLN A 1 93 ? -17.153 -5.477 6.224 1.00 0.00 110 GLN A C 3
ATOM 4712 O O . GLN A 1 93 ? -18.275 -5.918 5.996 1.00 0.00 110 GLN A O 3
ATOM 4726 N N . ASP A 1 94 ? -16.824 -4.817 7.306 1.00 0.00 111 ASP A N 3
ATOM 4727 C CA . ASP A 1 94 ? -17.733 -4.530 8.387 1.00 0.00 111 ASP A CA 3
ATOM 4728 C C . ASP A 1 94 ? -18.817 -3.529 7.962 1.00 0.00 111 ASP A C 3
ATOM 4729 O O . ASP A 1 94 ? -19.949 -3.581 8.437 1.00 0.00 111 ASP A O 3
ATOM 4738 N N . SER A 1 95 ? -18.477 -2.655 7.032 1.00 0.00 112 SER A N 3
ATOM 4739 C CA . SER A 1 95 ? -19.376 -1.611 6.612 1.00 0.00 112 SER A CA 3
ATOM 4740 C C . SER A 1 95 ? -20.511 -2.112 5.691 1.00 0.00 112 SER A C 3
ATOM 4741 O O . SER A 1 95 ? -21.563 -1.490 5.636 1.00 0.00 112 SER A O 3
ATOM 4749 N N . GLU A 1 96 ? -20.309 -3.210 4.958 1.00 0.00 113 GLU A N 3
ATOM 4750 C CA . GLU A 1 96 ? -21.371 -3.658 4.080 1.00 0.00 113 GLU A CA 3
ATOM 4751 C C . GLU A 1 96 ? -22.430 -4.462 4.827 1.00 0.00 113 GLU A C 3
ATOM 4752 O O . GLU A 1 96 ? -22.197 -5.629 5.185 1.00 0.00 113 GLU A O 3
ATOM 4765 N N . ASN A 1 1 ? 11.200 12.829 2.105 1.00 0.00 18 ASN A N 4
ATOM 4766 C CA . ASN A 1 1 ? 11.852 11.559 1.795 1.00 0.00 18 ASN A CA 4
ATOM 4767 C C . ASN A 1 1 ? 11.251 11.018 0.536 1.00 0.00 18 ASN A C 4
ATOM 4768 O O . ASN A 1 1 ? 10.031 10.911 0.422 1.00 0.00 18 ASN A O 4
ATOM 4781 N N . THR A 1 2 ? 12.094 10.642 -0.389 1.00 0.00 19 THR A N 4
ATOM 4782 C CA . THR A 1 2 ? 11.678 10.159 -1.682 1.00 0.00 19 THR A CA 4
ATOM 4783 C C . THR A 1 2 ? 10.946 8.825 -1.538 1.00 0.00 19 THR A C 4
ATOM 4784 O O . THR A 1 2 ? 10.007 8.538 -2.268 1.00 0.00 19 THR A O 4
ATOM 4795 N N . ALA A 1 3 ? 11.364 8.048 -0.555 1.00 0.00 20 ALA A N 4
ATOM 4796 C CA . ALA A 1 3 ? 10.760 6.763 -0.262 1.00 0.00 20 ALA A CA 4
ATOM 4797 C C . ALA A 1 3 ? 9.297 6.943 0.140 1.00 0.00 20 ALA A C 4
ATOM 4798 O O . ALA A 1 3 ? 8.390 6.274 -0.385 1.00 0.00 20 ALA A O 4
ATOM 4805 N N . THR A 1 4 ? 9.072 7.877 1.024 1.00 0.00 21 THR A N 4
ATOM 4806 C CA . THR A 1 4 ? 7.767 8.160 1.527 1.00 0.00 21 THR A CA 4
ATOM 4807 C C . THR A 1 4 ? 6.918 8.817 0.436 1.00 0.00 21 THR A C 4
ATOM 4808 O O . THR A 1 4 ? 5.743 8.521 0.302 1.00 0.00 21 THR A O 4
ATOM 4819 N N . GLN A 1 5 ? 7.550 9.685 -0.363 1.00 0.00 22 GLN A N 4
ATOM 4820 C CA . GLN A 1 5 ? 6.884 10.379 -1.466 1.00 0.00 22 GLN A CA 4
ATOM 4821 C C . GLN A 1 5 ? 6.398 9.341 -2.480 1.00 0.00 22 GLN A C 4
ATOM 4822 O O . GLN A 1 5 ? 5.276 9.429 -2.999 1.00 0.00 22 GLN A O 4
ATOM 4836 N N . ARG A 1 6 ? 7.232 8.338 -2.705 1.00 0.00 23 ARG A N 4
ATOM 4837 C CA . ARG A 1 6 ? 6.929 7.235 -3.588 1.00 0.00 23 ARG A CA 4
ATOM 4838 C C . ARG A 1 6 ? 5.726 6.448 -3.075 1.00 0.00 23 ARG A C 4
ATOM 4839 O O . ARG A 1 6 ? 4.868 6.040 -3.853 1.00 0.00 23 ARG A O 4
ATOM 4860 N N . PHE A 1 7 ? 5.626 6.268 -1.769 1.00 0.00 24 PHE A N 4
ATOM 4861 C CA . PHE A 1 7 ? 4.499 5.511 -1.247 1.00 0.00 24 PHE A CA 4
ATOM 4862 C C . PHE A 1 7 ? 3.309 6.395 -0.907 1.00 0.00 24 PHE A C 4
ATOM 4863 O O . PHE A 1 7 ? 2.234 5.910 -0.548 1.00 0.00 24 PHE A O 4
ATOM 4880 N N . HIS A 1 8 ? 3.485 7.680 -1.098 1.00 0.00 25 HIS A N 4
ATOM 4881 C CA . HIS A 1 8 ? 2.435 8.665 -0.883 1.00 0.00 25 HIS A CA 4
ATOM 4882 C C . HIS A 1 8 ? 1.428 8.558 -2.038 1.00 0.00 25 HIS A C 4
ATOM 4883 O O . HIS A 1 8 ? 0.268 8.936 -1.917 1.00 0.00 25 HIS A O 4
ATOM 4898 N N . GLU A 1 9 ? 1.894 7.993 -3.137 1.00 0.00 26 GLU A N 4
ATOM 4899 C CA . GLU A 1 9 ? 1.061 7.708 -4.300 1.00 0.00 26 GLU A CA 4
ATOM 4900 C C . GLU A 1 9 ? 0.054 6.611 -3.916 1.00 0.00 26 GLU A C 4
ATOM 4901 O O . GLU A 1 9 ? -1.167 6.704 -4.174 1.00 0.00 26 GLU A O 4
ATOM 4913 N N . ILE A 1 10 ? 0.575 5.603 -3.243 1.00 0.00 27 ILE A N 4
ATOM 4914 C CA . ILE A 1 10 ? -0.214 4.480 -2.764 1.00 0.00 27 ILE A CA 4
ATOM 4915 C C . ILE A 1 10 ? -1.145 4.966 -1.653 1.00 0.00 27 ILE A C 4
ATOM 4916 O O . ILE A 1 10 ? -2.271 4.500 -1.519 1.00 0.00 27 ILE A O 4
ATOM 4932 N N . GLU A 1 11 ? -0.663 5.922 -0.875 1.00 0.00 28 GLU A N 4
ATOM 4933 C CA . GLU A 1 11 ? -1.464 6.562 0.156 1.00 0.00 28 GLU A CA 4
ATOM 4934 C C . GLU A 1 11 ? -2.702 7.233 -0.472 1.00 0.00 28 GLU A C 4
ATOM 4935 O O . GLU A 1 11 ? -3.787 7.238 0.114 1.00 0.00 28 GLU A O 4
ATOM 4947 N N . LYS A 1 12 ? -2.537 7.776 -1.669 1.00 0.00 29 LYS A N 4
ATOM 4948 C CA . LYS A 1 12 ? -3.662 8.366 -2.379 1.00 0.00 29 LYS A CA 4
ATOM 4949 C C . LYS A 1 12 ? -4.674 7.308 -2.759 1.00 0.00 29 LYS A C 4
ATOM 4950 O O . LYS A 1 12 ? -5.881 7.530 -2.643 1.00 0.00 29 LYS A O 4
ATOM 4969 N N . PHE A 1 13 ? -4.187 6.144 -3.180 1.00 0.00 30 PHE A N 4
ATOM 4970 C CA . PHE A 1 13 ? -5.076 4.995 -3.402 1.00 0.00 30 PHE A CA 4
ATOM 4971 C C . PHE A 1 13 ? -5.808 4.657 -2.110 1.00 0.00 30 PHE A C 4
ATOM 4972 O O . PHE A 1 13 ? -7.013 4.505 -2.089 1.00 0.00 30 PHE A O 4
ATOM 4989 N N . LEU A 1 14 ? -5.050 4.625 -1.036 1.00 0.00 31 LEU A N 4
ATOM 4990 C CA . LEU A 1 14 ? -5.517 4.263 0.302 1.00 0.00 31 LEU A CA 4
ATOM 4991 C C . LEU A 1 14 ? -6.668 5.178 0.752 1.00 0.00 31 LEU A C 4
ATOM 4992 O O . LEU A 1 14 ? -7.734 4.692 1.194 1.00 0.00 31 LEU A O 4
ATOM 5008 N N . LEU A 1 15 ? -6.492 6.472 0.605 1.00 0.00 32 LEU A N 4
ATOM 5009 C CA . LEU A 1 15 ? -7.529 7.393 0.998 1.00 0.00 32 LEU A CA 4
ATOM 5010 C C . LEU A 1 15 ? -8.727 7.315 0.062 1.00 0.00 32 LEU A C 4
ATOM 5011 O O . LEU A 1 15 ? -9.881 7.396 0.501 1.00 0.00 32 LEU A O 4
ATOM 5027 N N . HIS A 1 16 ? -8.453 7.092 -1.216 1.00 0.00 33 HIS A N 4
ATOM 5028 C CA . HIS A 1 16 ? -9.500 6.928 -2.200 1.00 0.00 33 HIS A CA 4
ATOM 5029 C C . HIS A 1 16 ? -10.331 5.684 -1.911 1.00 0.00 33 HIS A C 4
ATOM 5030 O O . HIS A 1 16 ? -11.535 5.744 -1.995 1.00 0.00 33 HIS A O 4
ATOM 5045 N N . ILE A 1 17 ? -9.688 4.583 -1.555 1.00 0.00 34 ILE A N 4
ATOM 5046 C CA . ILE A 1 17 ? -10.379 3.343 -1.284 1.00 0.00 34 ILE A CA 4
ATOM 5047 C C . ILE A 1 17 ? -11.323 3.504 -0.090 1.00 0.00 34 ILE A C 4
ATOM 5048 O O . ILE A 1 17 ? -12.485 3.141 -0.165 1.00 0.00 34 ILE A O 4
ATOM 5064 N N . THR A 1 18 ? -10.839 4.123 0.961 1.00 0.00 35 THR A N 4
ATOM 5065 C CA . THR A 1 18 ? -11.642 4.357 2.149 1.00 0.00 35 THR A CA 4
ATOM 5066 C C . THR A 1 18 ? -12.838 5.303 1.818 1.00 0.00 35 THR A C 4
ATOM 5067 O O . THR A 1 18 ? -13.992 5.040 2.186 1.00 0.00 35 THR A O 4
ATOM 5078 N N . HIS A 1 19 ? -12.555 6.369 1.065 1.00 0.00 36 HIS A N 4
ATOM 5079 C CA . HIS A 1 19 ? -13.587 7.328 0.662 1.00 0.00 36 HIS A CA 4
ATOM 5080 C C . HIS A 1 19 ? -14.575 6.666 -0.289 1.00 0.00 36 HIS A C 4
ATOM 5081 O O . HIS A 1 19 ? -15.738 7.031 -0.351 1.00 0.00 36 HIS A O 4
ATOM 5096 N N . GLU A 1 20 ? -14.083 5.729 -1.057 1.00 0.00 37 GLU A N 4
ATOM 5097 C CA . GLU A 1 20 ? -14.879 4.987 -1.968 1.00 0.00 37 GLU A CA 4
ATOM 5098 C C . GLU A 1 20 ? -15.868 4.147 -1.179 1.00 0.00 37 GLU A C 4
ATOM 5099 O O . GLU A 1 20 ? -16.990 3.984 -1.594 1.00 0.00 37 GLU A O 4
ATOM 5111 N N . VAL A 1 21 ? -15.444 3.679 0.003 1.00 0.00 38 VAL A N 4
ATOM 5112 C CA . VAL A 1 21 ? -16.285 2.907 0.892 1.00 0.00 38 VAL A CA 4
ATOM 5113 C C . VAL A 1 21 ? -17.430 3.795 1.344 1.00 0.00 38 VAL A C 4
ATOM 5114 O O . VAL A 1 21 ? -18.572 3.351 1.456 1.00 0.00 38 VAL A O 4
ATOM 5127 N N . ASP A 1 22 ? -17.118 5.062 1.583 1.00 0.00 39 ASP A N 4
ATOM 5128 C CA . ASP A 1 22 ? -18.150 6.055 1.918 1.00 0.00 39 ASP A CA 4
ATOM 5129 C C . ASP A 1 22 ? -19.167 6.179 0.782 1.00 0.00 39 ASP A C 4
ATOM 5130 O O . ASP A 1 22 ? -20.416 6.153 0.983 1.00 0.00 39 ASP A O 4
ATOM 5139 N N . ASP A 1 23 ? -18.631 6.254 -0.410 1.00 0.00 40 ASP A N 4
ATOM 5140 C CA . ASP A 1 23 ? -19.377 6.535 -1.594 1.00 0.00 40 ASP A CA 4
ATOM 5141 C C . ASP A 1 23 ? -20.252 5.380 -1.950 1.00 0.00 40 ASP A C 4
ATOM 5142 O O . ASP A 1 23 ? -21.443 5.549 -2.116 1.00 0.00 40 ASP A O 4
ATOM 5151 N N . LEU A 1 24 ? -19.684 4.195 -1.940 1.00 0.00 41 LEU A N 4
ATOM 5152 C CA . LEU A 1 24 ? -20.382 3.007 -2.322 1.00 0.00 41 LEU A CA 4
ATOM 5153 C C . LEU A 1 24 ? -21.447 2.683 -1.326 1.00 0.00 41 LEU A C 4
ATOM 5154 O O . LEU A 1 24 ? -22.496 2.203 -1.691 1.00 0.00 41 LEU A O 4
ATOM 5170 N N . GLU A 1 25 ? -21.175 2.983 -0.062 1.00 0.00 42 GLU A N 4
ATOM 5171 C CA . GLU A 1 25 ? -22.121 2.740 0.987 1.00 0.00 42 GLU A CA 4
ATOM 5172 C C . GLU A 1 25 ? -23.394 3.540 0.761 1.00 0.00 42 GLU A C 4
ATOM 5173 O O . GLU A 1 25 ? -24.504 3.006 0.888 1.00 0.00 42 GLU A O 4
ATOM 5185 N N . LYS A 1 26 ? -23.254 4.808 0.363 1.00 0.00 43 LYS A N 4
ATOM 5186 C CA . LYS A 1 26 ? -24.451 5.642 0.209 1.00 0.00 43 LYS A CA 4
ATOM 5187 C C . LYS A 1 26 ? -25.100 5.364 -1.130 1.00 0.00 43 LYS A C 4
ATOM 5188 O O . LYS A 1 26 ? -26.241 5.721 -1.388 1.00 0.00 43 LYS A O 4
ATOM 5207 N N . THR A 1 27 ? -24.356 4.694 -1.934 1.00 0.00 44 THR A N 4
ATOM 5208 C CA . THR A 1 27 ? -24.705 4.321 -3.267 1.00 0.00 44 THR A CA 4
ATOM 5209 C C . THR A 1 27 ? -25.302 2.873 -3.288 1.00 0.00 44 THR A C 4
ATOM 5210 O O . THR A 1 27 ? -25.771 2.370 -4.323 1.00 0.00 44 THR A O 4
ATOM 5221 N N . GLY A 1 28 ? -25.300 2.226 -2.131 1.00 0.00 45 GLY A N 4
ATOM 5222 C CA . GLY A 1 28 ? -25.880 0.911 -2.019 1.00 0.00 45 GLY A CA 4
ATOM 5223 C C . GLY A 1 28 ? -24.845 -0.185 -1.906 1.00 0.00 45 GLY A C 4
ATOM 5224 O O . GLY A 1 28 ? -24.914 -1.004 -0.984 1.00 0.00 45 GLY A O 4
ATOM 5228 N N . ASN A 1 29 ? -23.881 -0.183 -2.841 1.00 0.00 46 ASN A N 4
ATOM 5229 C CA . ASN A 1 29 ? -22.821 -1.187 -2.932 1.00 0.00 46 ASN A CA 4
ATOM 5230 C C . ASN A 1 29 ? -23.369 -2.505 -3.407 1.00 0.00 46 ASN A C 4
ATOM 5231 O O . ASN A 1 29 ? -23.677 -3.408 -2.612 1.00 0.00 46 ASN A O 4
ATOM 5242 N N . LYS A 1 30 ? -23.681 -2.563 -4.650 1.00 0.00 47 LYS A N 4
ATOM 5243 C CA . LYS A 1 30 ? -24.028 -3.823 -5.209 1.00 0.00 47 LYS A CA 4
ATOM 5244 C C . LYS A 1 30 ? -22.829 -4.754 -5.363 1.00 0.00 47 LYS A C 4
ATOM 5245 O O . LYS A 1 30 ? -22.866 -5.909 -4.941 1.00 0.00 47 LYS A O 4
ATOM 5264 N N . ASP A 1 31 ? -21.770 -4.236 -5.933 1.00 0.00 48 ASP A N 4
ATOM 5265 C CA . ASP A 1 31 ? -20.602 -5.063 -6.263 1.00 0.00 48 ASP A CA 4
ATOM 5266 C C . ASP A 1 31 ? -19.291 -4.281 -6.133 1.00 0.00 48 ASP A C 4
ATOM 5267 O O . ASP A 1 31 ? -18.205 -4.865 -6.047 1.00 0.00 48 ASP A O 4
ATOM 5276 N N . GLU A 1 32 ? -19.409 -2.963 -6.035 1.00 0.00 49 GLU A N 4
ATOM 5277 C CA . GLU A 1 32 ? -18.274 -2.064 -6.018 1.00 0.00 49 GLU A CA 4
ATOM 5278 C C . GLU A 1 32 ? -17.375 -2.314 -4.845 1.00 0.00 49 GLU A C 4
ATOM 5279 O O . GLU A 1 32 ? -16.196 -2.336 -5.012 1.00 0.00 49 GLU A O 4
ATOM 5291 N N . LYS A 1 33 ? -17.929 -2.549 -3.684 1.00 0.00 50 LYS A N 4
ATOM 5292 C CA . LYS A 1 33 ? -17.095 -2.748 -2.506 1.00 0.00 50 LYS A CA 4
ATOM 5293 C C . LYS A 1 33 ? -16.256 -3.990 -2.617 1.00 0.00 50 LYS A C 4
ATOM 5294 O O . LYS A 1 33 ? -15.065 -3.958 -2.379 1.00 0.00 50 LYS A O 4
ATOM 5313 N N . ALA A 1 34 ? -16.889 -5.062 -2.977 1.00 0.00 51 ALA A N 4
ATOM 5314 C CA . ALA A 1 34 ? -16.198 -6.342 -3.183 1.00 0.00 51 ALA A CA 4
ATOM 5315 C C . ALA A 1 34 ? -15.107 -6.209 -4.253 1.00 0.00 51 ALA A C 4
ATOM 5316 O O . ALA A 1 34 ? -13.971 -6.707 -4.081 1.00 0.00 51 ALA A O 4
ATOM 5323 N N . ARG A 1 35 ? -15.428 -5.495 -5.313 1.00 0.00 52 ARG A N 4
ATOM 5324 C CA . ARG A 1 35 ? -14.497 -5.259 -6.401 1.00 0.00 52 ARG A CA 4
ATOM 5325 C C . ARG A 1 35 ? -13.359 -4.352 -5.911 1.00 0.00 52 ARG A C 4
ATOM 5326 O O . ARG A 1 35 ? -12.187 -4.614 -6.165 1.00 0.00 52 ARG A O 4
ATOM 5347 N N . LEU A 1 36 ? -13.726 -3.307 -5.186 1.00 0.00 53 LEU A N 4
ATOM 5348 C CA . LEU A 1 36 ? -12.807 -2.376 -4.602 1.00 0.00 53 LEU A CA 4
ATOM 5349 C C . LEU A 1 36 ? -11.862 -3.065 -3.606 1.00 0.00 53 LEU A C 4
ATOM 5350 O O . LEU A 1 36 ? -10.683 -2.732 -3.522 1.00 0.00 53 LEU A O 4
ATOM 5366 N N . LEU A 1 37 ? -12.375 -4.015 -2.855 1.00 0.00 54 LEU A N 4
ATOM 5367 C CA . LEU A 1 37 ? -11.543 -4.767 -1.935 1.00 0.00 54 LEU A CA 4
ATOM 5368 C C . LEU A 1 37 ? -10.519 -5.565 -2.710 1.00 0.00 54 LEU A C 4
ATOM 5369 O O . LEU A 1 37 ? -9.360 -5.668 -2.311 1.00 0.00 54 LEU A O 4
ATOM 5385 N N . ARG A 1 38 ? -10.924 -6.062 -3.854 1.00 0.00 55 ARG A N 4
ATOM 5386 C CA . ARG A 1 38 ? -10.008 -6.792 -4.722 1.00 0.00 55 ARG A CA 4
ATOM 5387 C C . ARG A 1 38 ? -8.977 -5.817 -5.308 1.00 0.00 55 ARG A C 4
ATOM 5388 O O . ARG A 1 38 ? -7.795 -6.127 -5.401 1.00 0.00 55 ARG A O 4
ATOM 5409 N N . GLU A 1 39 ? -9.443 -4.614 -5.608 1.00 0.00 56 GLU A N 4
ATOM 5410 C CA . GLU A 1 39 ? -8.625 -3.525 -6.135 1.00 0.00 56 GLU A CA 4
ATOM 5411 C C . GLU A 1 39 ? -7.540 -3.166 -5.119 1.00 0.00 56 GLU A C 4
ATOM 5412 O O . GLU A 1 39 ? -6.361 -3.002 -5.469 1.00 0.00 56 GLU A O 4
ATOM 5424 N N . LEU A 1 40 ? -7.921 -3.101 -3.854 1.00 0.00 57 LEU A N 4
ATOM 5425 C CA . LEU A 1 40 ? -6.987 -2.762 -2.823 1.00 0.00 57 LEU A CA 4
ATOM 5426 C C . LEU A 1 40 ? -6.021 -3.909 -2.608 1.00 0.00 57 LEU A C 4
ATOM 5427 O O . LEU A 1 40 ? -4.880 -3.696 -2.268 1.00 0.00 57 LEU A O 4
ATOM 5443 N N . THR A 1 41 ? -6.494 -5.126 -2.836 1.00 0.00 58 THR A N 4
ATOM 5444 C CA . THR A 1 41 ? -5.660 -6.298 -2.712 1.00 0.00 58 THR A CA 4
ATOM 5445 C C . THR A 1 41 ? -4.536 -6.246 -3.768 1.00 0.00 58 THR A C 4
ATOM 5446 O O . THR A 1 41 ? -3.360 -6.563 -3.486 1.00 0.00 58 THR A O 4
ATOM 5457 N N . VAL A 1 42 ? -4.903 -5.790 -4.965 1.00 0.00 59 VAL A N 4
ATOM 5458 C CA . VAL A 1 42 ? -3.948 -5.578 -6.040 1.00 0.00 59 VAL A CA 4
ATOM 5459 C C . VAL A 1 42 ? -3.010 -4.437 -5.638 1.00 0.00 59 VAL A C 4
ATOM 5460 O O . VAL A 1 42 ? -1.799 -4.494 -5.864 1.00 0.00 59 VAL A O 4
ATOM 5473 N N . SER A 1 43 ? -3.582 -3.424 -4.996 1.00 0.00 60 SER A N 4
ATOM 5474 C CA . SER A 1 43 ? -2.825 -2.285 -4.512 1.00 0.00 60 SER A CA 4
ATOM 5475 C C . SER A 1 43 ? -1.752 -2.734 -3.517 1.00 0.00 60 SER A C 4
ATOM 5476 O O . SER A 1 43 ? -0.566 -2.359 -3.643 1.00 0.00 60 SER A O 4
ATOM 5484 N N . GLU A 1 44 ? -2.159 -3.593 -2.591 1.00 0.00 61 GLU A N 4
ATOM 5485 C CA . GLU A 1 44 ? -1.249 -4.186 -1.622 1.00 0.00 61 GLU A CA 4
ATOM 5486 C C . GLU A 1 44 ? -0.154 -4.947 -2.346 1.00 0.00 61 GLU A C 4
ATOM 5487 O O . GLU A 1 44 ? 0.987 -4.925 -1.939 1.00 0.00 61 GLU A O 4
ATOM 5499 N N . ALA A 1 45 ? -0.513 -5.572 -3.449 1.00 0.00 62 ALA A N 4
ATOM 5500 C CA . ALA A 1 45 ? 0.407 -6.401 -4.194 1.00 0.00 62 ALA A CA 4
ATOM 5501 C C . ALA A 1 45 ? 1.541 -5.625 -4.845 1.00 0.00 62 ALA A C 4
ATOM 5502 O O . ALA A 1 45 ? 2.704 -6.031 -4.719 1.00 0.00 62 ALA A O 4
ATOM 5509 N N . PHE A 1 46 ? 1.252 -4.500 -5.498 1.00 0.00 63 PHE A N 4
ATOM 5510 C CA . PHE A 1 46 ? 2.329 -3.793 -6.181 1.00 0.00 63 PHE A CA 4
ATOM 5511 C C . PHE A 1 46 ? 3.196 -3.026 -5.216 1.00 0.00 63 PHE A C 4
ATOM 5512 O O . PHE A 1 46 ? 4.410 -2.900 -5.416 1.00 0.00 63 PHE A O 4
ATOM 5529 N N . ILE A 1 47 ? 2.595 -2.523 -4.151 1.00 0.00 64 ILE A N 4
ATOM 5530 C CA . ILE A 1 47 ? 3.367 -1.830 -3.149 1.00 0.00 64 ILE A CA 4
ATOM 5531 C C . ILE A 1 47 ? 4.272 -2.850 -2.422 1.00 0.00 64 ILE A C 4
ATOM 5532 O O . ILE A 1 47 ? 5.435 -2.574 -2.130 1.00 0.00 64 ILE A O 4
ATOM 5548 N N . GLU A 1 48 ? 3.758 -4.061 -2.232 1.00 0.00 65 GLU A N 4
ATOM 5549 C CA . GLU A 1 48 ? 4.506 -5.127 -1.606 1.00 0.00 65 GLU A CA 4
ATOM 5550 C C . GLU A 1 48 ? 5.616 -5.601 -2.559 1.00 0.00 65 GLU A C 4
ATOM 5551 O O . GLU A 1 48 ? 6.695 -5.996 -2.129 1.00 0.00 65 GLU A O 4
ATOM 5563 N N . GLY A 1 49 ? 5.345 -5.517 -3.856 1.00 0.00 66 GLY A N 4
ATOM 5564 C CA . GLY A 1 49 ? 6.341 -5.833 -4.863 1.00 0.00 66 GLY A CA 4
ATOM 5565 C C . GLY A 1 49 ? 7.465 -4.813 -4.850 1.00 0.00 66 GLY A C 4
ATOM 5566 O O . GLY A 1 49 ? 8.642 -5.158 -5.010 1.00 0.00 66 GLY A O 4
ATOM 5570 N N . SER A 1 50 ? 7.107 -3.558 -4.609 1.00 0.00 67 SER A N 4
ATOM 5571 C CA . SER A 1 50 ? 8.073 -2.496 -4.502 1.00 0.00 67 SER A CA 4
ATOM 5572 C C . SER A 1 50 ? 8.864 -2.706 -3.212 1.00 0.00 67 SER A C 4
ATOM 5573 O O . SER A 1 50 ? 10.045 -2.415 -3.134 1.00 0.00 67 SER A O 4
ATOM 5581 N N . ARG A 1 51 ? 8.200 -3.245 -2.221 1.00 0.00 68 ARG A N 4
ATOM 5582 C CA . ARG A 1 51 ? 8.837 -3.627 -0.977 1.00 0.00 68 ARG A CA 4
ATOM 5583 C C . ARG A 1 51 ? 9.854 -4.729 -1.224 1.00 0.00 68 ARG A C 4
ATOM 5584 O O . ARG A 1 51 ? 10.985 -4.665 -0.735 1.00 0.00 68 ARG A O 4
ATOM 5605 N N . GLY A 1 52 ? 9.463 -5.689 -2.033 1.00 0.00 69 GLY A N 4
ATOM 5606 C CA . GLY A 1 52 ? 10.359 -6.731 -2.440 1.00 0.00 69 GLY A CA 4
ATOM 5607 C C . GLY A 1 52 ? 11.506 -6.176 -3.263 1.00 0.00 69 GLY A C 4
ATOM 5608 O O . GLY A 1 52 ? 12.584 -6.738 -3.279 1.00 0.00 69 GLY A O 4
ATOM 5612 N N . TYR A 1 53 ? 11.277 -5.030 -3.895 1.00 0.00 70 TYR A N 4
ATOM 5613 C CA . TYR A 1 53 ? 12.289 -4.389 -4.735 1.00 0.00 70 TYR A CA 4
ATOM 5614 C C . TYR A 1 53 ? 13.370 -3.856 -3.834 1.00 0.00 70 TYR A C 4
ATOM 5615 O O . TYR A 1 53 ? 14.547 -4.101 -4.038 1.00 0.00 70 TYR A O 4
ATOM 5633 N N . PHE A 1 54 ? 12.936 -3.190 -2.787 1.00 0.00 71 PHE A N 4
ATOM 5634 C CA . PHE A 1 54 ? 13.821 -2.609 -1.814 1.00 0.00 71 PHE A CA 4
ATOM 5635 C C . PHE A 1 54 ? 14.586 -3.698 -1.078 1.00 0.00 71 PHE A C 4
ATOM 5636 O O . PHE A 1 54 ? 15.782 -3.573 -0.817 1.00 0.00 71 PHE A O 4
ATOM 5653 N N . GLN A 1 55 ? 13.880 -4.770 -0.781 1.00 0.00 72 GLN A N 4
ATOM 5654 C CA . GLN A 1 55 ? 14.437 -5.966 -0.166 1.00 0.00 72 GLN A CA 4
ATOM 5655 C C . GLN A 1 55 ? 15.578 -6.540 -1.038 1.00 0.00 72 GLN A C 4
ATOM 5656 O O . GLN A 1 55 ? 16.618 -6.983 -0.524 1.00 0.00 72 GLN A O 4
ATOM 5670 N N . ARG A 1 56 ? 15.374 -6.527 -2.346 1.00 0.00 73 ARG A N 4
ATOM 5671 C CA . ARG A 1 56 ? 16.387 -6.972 -3.301 1.00 0.00 73 ARG A CA 4
ATOM 5672 C C . ARG A 1 56 ? 17.557 -6.016 -3.352 1.00 0.00 73 ARG A C 4
ATOM 5673 O O . ARG A 1 56 ? 18.705 -6.430 -3.466 1.00 0.00 73 ARG A O 4
ATOM 5694 N N . GLU A 1 57 ? 17.276 -4.752 -3.249 1.00 0.00 74 GLU A N 4
ATOM 5695 C CA . GLU A 1 57 ? 18.329 -3.751 -3.257 1.00 0.00 74 GLU A CA 4
ATOM 5696 C C . GLU A 1 57 ? 19.227 -3.889 -2.033 1.00 0.00 74 GLU A C 4
ATOM 5697 O O . GLU A 1 57 ? 20.432 -3.664 -2.120 1.00 0.00 74 GLU A O 4
ATOM 5709 N N . LEU A 1 58 ? 18.654 -4.335 -0.918 1.00 0.00 75 LEU A N 4
ATOM 5710 C CA . LEU A 1 58 ? 19.411 -4.558 0.315 1.00 0.00 75 LEU A CA 4
ATOM 5711 C C . LEU A 1 58 ? 20.482 -5.646 0.152 1.00 0.00 75 LEU A C 4
ATOM 5712 O O . LEU A 1 58 ? 21.467 -5.678 0.904 1.00 0.00 75 LEU A O 4
ATOM 5728 N N . LYS A 1 59 ? 20.324 -6.506 -0.846 1.00 0.00 76 LYS A N 4
ATOM 5729 C CA . LYS A 1 59 ? 21.273 -7.596 -1.049 1.00 0.00 76 LYS A CA 4
ATOM 5730 C C . LYS A 1 59 ? 22.097 -7.375 -2.308 1.00 0.00 76 LYS A C 4
ATOM 5731 O O . LYS A 1 59 ? 23.054 -8.102 -2.576 1.00 0.00 76 LYS A O 4
ATOM 5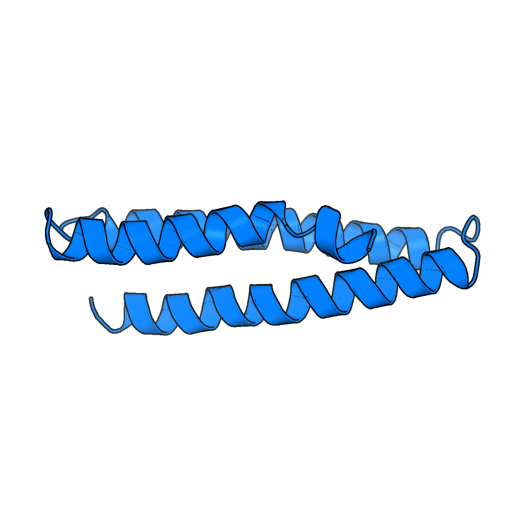750 N N . ARG A 1 60 ? 21.730 -6.348 -3.055 1.00 0.00 77 ARG A N 4
ATOM 5751 C CA . ARG A 1 60 ? 22.349 -6.019 -4.339 1.00 0.00 77 ARG A CA 4
ATOM 5752 C C . ARG A 1 60 ? 23.845 -5.747 -4.177 1.00 0.00 77 ARG A C 4
ATOM 5753 O O . ARG A 1 60 ? 24.619 -5.957 -5.097 1.00 0.00 77 ARG A O 4
ATOM 5774 N N . THR A 1 61 ? 24.224 -5.270 -2.983 1.00 0.00 78 THR A N 4
ATOM 5775 C CA . THR A 1 61 ? 25.615 -4.953 -2.616 1.00 0.00 78 THR A CA 4
ATOM 5776 C C . THR A 1 61 ? 26.075 -3.607 -3.278 1.00 0.00 78 THR A C 4
ATOM 5777 O O . THR A 1 61 ? 27.147 -3.069 -2.991 1.00 0.00 78 THR A O 4
ATOM 5788 N N . ASP A 1 62 ? 25.207 -3.058 -4.114 1.00 0.00 79 ASP A N 4
ATOM 5789 C CA . ASP A 1 62 ? 25.412 -1.771 -4.797 1.00 0.00 79 ASP A CA 4
ATOM 5790 C C . ASP A 1 62 ? 24.749 -0.663 -4.016 1.00 0.00 79 ASP A C 4
ATOM 5791 O O . ASP A 1 62 ? 24.195 0.259 -4.586 1.00 0.00 79 ASP A O 4
ATOM 5800 N N . LEU A 1 63 ? 24.824 -0.749 -2.727 1.00 0.00 80 LEU A N 4
ATOM 5801 C CA . LEU A 1 63 ? 24.229 0.212 -1.845 1.00 0.00 80 LEU A CA 4
ATOM 5802 C C . LEU A 1 63 ? 25.144 0.408 -0.690 1.00 0.00 80 LEU A C 4
ATOM 5803 O O . LEU A 1 63 ? 25.941 -0.468 -0.341 1.00 0.00 80 LEU A O 4
ATOM 5819 N N . ASP A 1 64 ? 25.026 1.532 -0.136 1.00 0.00 81 ASP A N 4
ATOM 5820 C CA . ASP A 1 64 ? 25.702 1.913 1.056 1.00 0.00 81 ASP A CA 4
ATOM 5821 C C . ASP A 1 64 ? 24.610 1.994 2.068 1.00 0.00 81 ASP A C 4
ATOM 5822 O O . ASP A 1 64 ? 23.429 1.809 1.692 1.00 0.00 81 ASP A O 4
ATOM 5831 N N . LEU A 1 65 ? 24.929 2.268 3.306 1.00 0.00 82 LEU A N 4
ATOM 5832 C CA . LEU A 1 65 ? 23.917 2.490 4.301 1.00 0.00 82 LEU A CA 4
ATOM 5833 C C . LEU A 1 65 ? 23.001 3.620 3.834 1.00 0.00 82 LEU A C 4
ATOM 5834 O O . LEU A 1 65 ? 21.832 3.605 4.106 1.00 0.00 82 LEU A O 4
ATOM 5850 N N . LEU A 1 66 ? 23.564 4.562 3.071 1.00 0.00 83 LEU A N 4
ATOM 5851 C CA . LEU A 1 66 ? 22.822 5.701 2.503 1.00 0.00 83 LEU A CA 4
ATOM 5852 C C . LEU A 1 66 ? 21.650 5.218 1.677 1.00 0.00 83 LEU A C 4
ATOM 5853 O O . LEU A 1 66 ? 20.513 5.653 1.861 1.00 0.00 83 LEU A O 4
ATOM 5869 N N . GLU A 1 67 ? 21.919 4.309 0.803 1.00 0.00 84 GLU A N 4
ATOM 5870 C CA . GLU A 1 67 ? 20.907 3.800 -0.048 1.00 0.00 84 GLU A CA 4
ATOM 5871 C C . GLU A 1 67 ? 19.963 2.927 0.746 1.00 0.00 84 GLU A C 4
ATOM 5872 O O . GLU A 1 67 ? 18.745 3.010 0.593 1.00 0.00 84 GLU A O 4
ATOM 5884 N N . LYS A 1 68 ? 20.545 2.183 1.675 1.00 0.00 85 LYS A N 4
ATOM 5885 C CA . LYS A 1 68 ? 19.833 1.324 2.587 1.00 0.00 85 LYS A CA 4
ATOM 5886 C C . LYS A 1 68 ? 18.813 2.116 3.349 1.00 0.00 85 LYS A C 4
ATOM 5887 O O . LYS A 1 68 ? 17.696 1.688 3.468 1.00 0.00 85 LYS A O 4
ATOM 5906 N N . PHE A 1 69 ? 19.189 3.312 3.799 1.00 0.00 86 PHE A N 4
ATOM 5907 C CA . PHE A 1 69 ? 18.285 4.152 4.553 1.00 0.00 86 PHE A CA 4
ATOM 5908 C C . PHE A 1 69 ? 17.029 4.503 3.780 1.00 0.00 86 PHE A C 4
ATOM 5909 O O . PHE A 1 69 ? 15.983 4.626 4.348 1.00 0.00 86 PHE A O 4
ATOM 5926 N N . ASN A 1 70 ? 17.157 4.629 2.488 1.00 0.00 87 ASN A N 4
ATOM 5927 C CA . ASN A 1 70 ? 16.058 4.975 1.610 1.00 0.00 87 ASN A CA 4
ATOM 5928 C C . ASN A 1 70 ? 15.148 3.789 1.438 1.00 0.00 87 ASN A C 4
ATOM 5929 O O . ASN A 1 70 ? 13.933 3.919 1.445 1.00 0.00 87 ASN A O 4
ATOM 5940 N N . PHE A 1 71 ? 15.743 2.618 1.326 1.00 0.00 88 PHE A N 4
ATOM 5941 C CA . PHE A 1 71 ? 14.984 1.392 1.103 1.00 0.00 88 PHE A CA 4
ATOM 5942 C C . PHE A 1 71 ? 14.295 1.023 2.373 1.00 0.00 88 PHE A C 4
ATOM 5943 O O . PHE A 1 71 ? 13.131 0.683 2.385 1.00 0.00 88 PHE A O 4
ATOM 5960 N N . GLU A 1 72 ? 15.026 1.165 3.433 1.00 0.00 89 GLU A N 4
ATOM 5961 C CA . GLU A 1 72 ? 14.588 0.891 4.749 1.00 0.00 89 GLU A CA 4
ATOM 5962 C C . GLU A 1 72 ? 13.550 1.915 5.150 1.00 0.00 89 GLU A C 4
ATOM 5963 O O . GLU A 1 72 ? 12.595 1.602 5.875 1.00 0.00 89 GLU A O 4
ATOM 5975 N N . ALA A 1 73 ? 13.695 3.139 4.630 1.00 0.00 90 ALA A N 4
ATOM 5976 C CA . ALA A 1 73 ? 12.688 4.166 4.929 1.00 0.00 90 ALA A CA 4
ATOM 5977 C C . ALA A 1 73 ? 11.386 3.790 4.248 1.00 0.00 90 ALA A C 4
ATOM 5978 O O . ALA A 1 73 ? 10.291 3.911 4.814 1.00 0.00 90 ALA A O 4
ATOM 5985 N N . ALA A 1 74 ? 11.523 3.294 3.044 1.00 0.00 91 ALA A N 4
ATOM 5986 C CA . ALA A 1 74 ? 10.409 2.860 2.242 1.00 0.00 91 ALA A CA 4
ATOM 5987 C C . ALA A 1 74 ? 9.760 1.625 2.833 1.00 0.00 91 ALA A C 4
ATOM 5988 O O . ALA A 1 74 ? 8.552 1.532 2.872 1.00 0.00 91 ALA A O 4
ATOM 5995 N N . LEU A 1 75 ? 10.567 0.695 3.313 1.00 0.00 92 LEU A N 4
ATOM 5996 C CA . LEU A 1 75 ? 10.059 -0.527 3.934 1.00 0.00 92 LEU A CA 4
ATOM 5997 C C . LEU A 1 75 ? 9.161 -0.209 5.103 1.00 0.00 92 LEU A C 4
ATOM 5998 O O . LEU A 1 75 ? 8.091 -0.780 5.234 1.00 0.00 92 LEU A O 4
ATOM 6014 N N . ALA A 1 76 ? 9.568 0.748 5.914 1.00 0.00 93 ALA A N 4
ATOM 6015 C CA . ALA A 1 76 ? 8.784 1.133 7.067 1.00 0.00 93 ALA A CA 4
ATOM 6016 C C . ALA A 1 76 ? 7.519 1.839 6.630 1.00 0.00 93 ALA A C 4
ATOM 6017 O O . ALA A 1 76 ? 6.445 1.618 7.198 1.00 0.00 93 ALA A O 4
ATOM 6024 N N . THR A 1 77 ? 7.632 2.623 5.572 1.00 0.00 94 THR A N 4
ATOM 6025 C CA . THR A 1 77 ? 6.523 3.370 5.076 1.00 0.00 94 THR A CA 4
ATOM 6026 C C . THR A 1 77 ? 5.479 2.420 4.478 1.00 0.00 94 THR A C 4
ATOM 6027 O O . THR A 1 77 ? 4.275 2.497 4.795 1.00 0.00 94 THR A O 4
ATOM 6038 N N . GLY A 1 78 ? 5.971 1.485 3.692 1.00 0.00 95 GLY A N 4
ATOM 6039 C CA . GLY A 1 78 ? 5.150 0.547 3.023 1.00 0.00 95 GLY A CA 4
ATOM 6040 C C . GLY A 1 78 ? 4.505 -0.395 3.969 1.00 0.00 95 GLY A C 4
ATOM 6041 O O . GLY A 1 78 ? 3.344 -0.686 3.829 1.00 0.00 95 GLY A O 4
ATOM 6045 N N . ASP A 1 79 ? 5.256 -0.841 4.958 1.00 0.00 96 ASP A N 4
ATOM 6046 C CA . ASP A 1 79 ? 4.758 -1.801 5.936 1.00 0.00 96 ASP A CA 4
ATOM 6047 C C . ASP A 1 79 ? 3.575 -1.222 6.692 1.00 0.00 96 ASP A C 4
ATOM 6048 O O . ASP A 1 79 ? 2.559 -1.884 6.882 1.00 0.00 96 ASP A O 4
ATOM 6057 N N . LEU A 1 80 ? 3.689 0.041 7.061 1.00 0.00 97 LEU A N 4
ATOM 6058 C CA . LEU A 1 80 ? 2.640 0.730 7.796 1.00 0.00 97 LEU A CA 4
ATOM 6059 C C . LEU A 1 80 ? 1.360 0.861 6.995 1.00 0.00 97 LEU A C 4
ATOM 6060 O O . LEU A 1 80 ? 0.274 0.531 7.489 1.00 0.00 97 LEU A O 4
ATOM 6076 N N . LEU A 1 81 ? 1.471 1.310 5.763 1.00 0.00 98 LEU A N 4
ATOM 6077 C CA . LEU A 1 81 ? 0.296 1.431 4.913 1.00 0.00 98 LEU A CA 4
ATOM 6078 C C . LEU A 1 81 ? -0.218 0.049 4.525 1.00 0.00 98 LEU A C 4
ATOM 6079 O O . LEU A 1 81 ? -1.383 -0.118 4.270 1.00 0.00 98 LEU A O 4
ATOM 6095 N N . LEU A 1 82 ? 0.681 -0.938 4.484 1.00 0.00 99 LEU A N 4
ATOM 6096 C CA . LEU A 1 82 ? 0.318 -2.303 4.178 1.00 0.00 99 LEU A CA 4
ATOM 6097 C C . LEU A 1 82 ? -0.522 -2.861 5.272 1.00 0.00 99 LEU A C 4
ATOM 6098 O O . LEU A 1 82 ? -1.475 -3.601 5.019 1.00 0.00 99 LEU A O 4
ATOM 6114 N N . LYS A 1 83 ? -0.192 -2.490 6.493 1.00 0.00 100 LYS A N 4
ATOM 6115 C CA . LYS A 1 83 ? -1.012 -2.837 7.610 1.00 0.00 100 LYS A CA 4
ATOM 6116 C C . LYS A 1 83 ? -2.304 -2.096 7.517 1.00 0.00 100 LYS A C 4
ATOM 6117 O O . LYS A 1 83 ? -3.354 -2.655 7.789 1.00 0.00 100 LYS A O 4
ATOM 6136 N N . ASP A 1 84 ? -2.239 -0.852 7.060 1.00 0.00 101 ASP A N 4
ATOM 6137 C CA . ASP A 1 84 ? -3.436 -0.032 7.057 1.00 0.00 101 ASP A CA 4
ATOM 6138 C C . ASP A 1 84 ? -4.421 -0.537 6.013 1.00 0.00 101 ASP A C 4
ATOM 6139 O O . ASP A 1 84 ? -5.627 -0.611 6.268 1.00 0.00 101 ASP A O 4
ATOM 6148 N N . LEU A 1 85 ? -3.878 -0.965 4.875 1.00 0.00 102 LEU A N 4
ATOM 6149 C CA . LEU A 1 85 ? -4.648 -1.543 3.786 1.00 0.00 102 LEU A CA 4
ATOM 6150 C C . LEU A 1 85 ? -5.374 -2.801 4.220 1.00 0.00 102 LEU A C 4
ATOM 6151 O O . LEU A 1 85 ? -6.582 -2.905 4.039 1.00 0.00 102 LEU A O 4
ATOM 6167 N N . LYS A 1 86 ? -4.669 -3.746 4.832 1.00 0.00 103 LYS A N 4
ATOM 6168 C CA . LYS A 1 86 ? -5.328 -4.972 5.245 1.00 0.00 103 LYS A CA 4
ATOM 6169 C C . LYS A 1 86 ? -6.248 -4.781 6.450 1.00 0.00 103 LYS A C 4
ATOM 6170 O O . LYS A 1 86 ? -7.264 -5.467 6.575 1.00 0.00 103 LYS A O 4
ATOM 6189 N N . ALA A 1 87 ? -5.926 -3.825 7.303 1.00 0.00 104 ALA A N 4
ATOM 6190 C CA . ALA A 1 87 ? -6.736 -3.549 8.466 1.00 0.00 104 ALA A CA 4
ATOM 6191 C C . ALA A 1 87 ? -8.038 -2.899 8.048 1.00 0.00 104 ALA A C 4
ATOM 6192 O O . ALA A 1 87 ? -9.120 -3.238 8.570 1.00 0.00 104 ALA A O 4
ATOM 6199 N N . LEU A 1 88 ? -7.954 -1.990 7.077 1.00 0.00 105 LEU A N 4
ATOM 6200 C CA . LEU A 1 88 ? -9.134 -1.320 6.588 1.00 0.00 105 LEU A CA 4
ATOM 6201 C C . LEU A 1 88 ? -9.938 -2.322 5.808 1.00 0.00 105 LEU A C 4
ATOM 6202 O O . LEU A 1 88 ? -11.117 -2.288 5.815 1.00 0.00 105 LEU A O 4
ATOM 6218 N N . GLN A 1 89 ? -9.242 -3.226 5.144 1.00 0.00 106 GLN A N 4
ATOM 6219 C CA . GLN A 1 89 ? -9.840 -4.298 4.368 1.00 0.00 106 GLN A CA 4
ATOM 6220 C C . GLN A 1 89 ? -10.717 -5.138 5.253 1.00 0.00 106 GLN A C 4
ATOM 6221 O O . GLN A 1 89 ? -11.845 -5.398 4.913 1.00 0.00 106 GLN A O 4
ATOM 6235 N N . LYS A 1 90 ? -10.221 -5.501 6.401 1.00 0.00 107 LYS A N 4
ATOM 6236 C CA . LYS A 1 90 ? -11.009 -6.248 7.356 1.00 0.00 107 LYS A CA 4
ATOM 6237 C C . LYS A 1 90 ? -12.162 -5.398 7.875 1.00 0.00 107 LYS A C 4
ATOM 6238 O O . LYS A 1 90 ? -13.196 -5.908 8.140 1.00 0.00 107 LYS A O 4
ATOM 6257 N N . ARG A 1 91 ? -11.952 -4.095 7.978 1.00 0.00 108 ARG A N 4
ATOM 6258 C CA . ARG A 1 91 ? -12.966 -3.146 8.465 1.00 0.00 108 ARG A CA 4
ATOM 6259 C C . ARG A 1 91 ? -14.090 -3.046 7.454 1.00 0.00 108 ARG A C 4
ATOM 6260 O O . ARG A 1 91 ? -15.266 -3.156 7.791 1.00 0.00 108 ARG A O 4
ATOM 6281 N N . VAL A 1 92 ? -13.704 -2.856 6.215 1.00 0.00 109 VAL A N 4
ATOM 6282 C CA . VAL A 1 92 ? -14.615 -2.739 5.113 1.00 0.00 109 VAL A CA 4
ATOM 6283 C C . VAL A 1 92 ? -15.315 -4.078 4.857 1.00 0.00 109 VAL A C 4
ATOM 6284 O O . VAL A 1 92 ? -16.503 -4.141 4.495 1.00 0.00 109 VAL A O 4
ATOM 6297 N N . GLN A 1 93 ? -14.567 -5.142 5.001 1.00 0.00 110 GLN A N 4
ATOM 6298 C CA . GLN A 1 93 ? -15.110 -6.476 4.937 1.00 0.00 110 GLN A CA 4
ATOM 6299 C C . GLN A 1 93 ? -16.071 -6.717 6.113 1.00 0.00 110 GLN A C 4
ATOM 6300 O O . GLN A 1 93 ? -17.098 -7.393 5.983 1.00 0.00 110 GLN A O 4
ATOM 6314 N N . ASP A 1 94 ? -15.761 -6.103 7.230 1.00 0.00 111 ASP A N 4
ATOM 6315 C CA . ASP A 1 94 ? -16.539 -6.240 8.448 1.00 0.00 111 ASP A CA 4
ATOM 6316 C C . ASP A 1 94 ? -17.798 -5.375 8.412 1.00 0.00 111 ASP A C 4
ATOM 6317 O O . ASP A 1 94 ? -18.754 -5.602 9.171 1.00 0.00 111 ASP A O 4
ATOM 6326 N N . SER A 1 95 ? -17.803 -4.399 7.510 1.00 0.00 112 SER A N 4
ATOM 6327 C CA . SER A 1 95 ? -18.936 -3.504 7.321 1.00 0.00 112 SER A CA 4
ATOM 6328 C C . SER A 1 95 ? -20.211 -4.297 6.955 1.00 0.00 112 SER A C 4
ATOM 6329 O O . SER A 1 95 ? -21.318 -3.858 7.218 1.00 0.00 112 SER A O 4
ATOM 6337 N N . GLU A 1 96 ? -20.030 -5.459 6.362 1.00 0.00 113 GLU A N 4
ATOM 6338 C CA . GLU A 1 96 ? -21.128 -6.330 6.039 1.00 0.00 113 GLU A CA 4
ATOM 6339 C C . GLU A 1 96 ? -21.280 -7.342 7.155 1.00 0.00 113 GLU A C 4
ATOM 6340 O O . GLU A 1 96 ? -20.555 -8.356 7.146 1.00 0.00 113 GLU A O 4
ATOM 6353 N N . ASN A 1 1 ? 12.393 12.056 1.080 1.00 0.00 18 ASN A N 5
ATOM 6354 C CA . ASN A 1 1 ? 13.074 10.774 0.908 1.00 0.00 18 ASN A CA 5
ATOM 6355 C C . ASN A 1 1 ? 12.497 10.072 -0.272 1.00 0.00 18 ASN A C 5
ATOM 6356 O O . ASN A 1 1 ? 11.289 10.125 -0.490 1.00 0.00 18 ASN A O 5
ATOM 6369 N N . THR A 1 2 ? 13.335 9.399 -1.028 1.00 0.00 19 THR A N 5
ATOM 6370 C CA . THR A 1 2 ? 12.902 8.730 -2.235 1.00 0.00 19 THR A CA 5
ATOM 6371 C C . THR A 1 2 ? 11.877 7.614 -1.922 1.00 0.00 19 THR A C 5
ATOM 6372 O O . THR A 1 2 ? 10.896 7.432 -2.648 1.00 0.00 19 THR A O 5
ATOM 6383 N N . ALA A 1 3 ? 12.072 6.947 -0.796 1.00 0.00 20 ALA A N 5
ATOM 6384 C CA . ALA A 1 3 ? 11.225 5.833 -0.391 1.00 0.00 20 ALA A CA 5
ATOM 6385 C C . ALA A 1 3 ? 9.790 6.281 -0.101 1.00 0.00 20 ALA A C 5
ATOM 6386 O O . ALA A 1 3 ? 8.826 5.712 -0.624 1.00 0.00 20 ALA A O 5
ATOM 6393 N N . THR A 1 4 ? 9.657 7.330 0.669 1.00 0.00 21 THR A N 5
ATOM 6394 C CA . THR A 1 4 ? 8.375 7.808 1.083 1.00 0.00 21 THR A CA 5
ATOM 6395 C C . THR A 1 4 ? 7.652 8.527 -0.046 1.00 0.00 21 THR A C 5
ATOM 6396 O O . THR A 1 4 ? 6.417 8.437 -0.166 1.00 0.00 21 THR A O 5
ATOM 6407 N N . GLN A 1 5 ? 8.418 9.221 -0.878 1.00 0.00 22 GLN A N 5
ATOM 6408 C CA . GLN A 1 5 ? 7.869 9.891 -2.039 1.00 0.00 22 GLN A CA 5
ATOM 6409 C C . GLN A 1 5 ? 7.297 8.869 -3.004 1.00 0.00 22 GLN A C 5
ATOM 6410 O O . GLN A 1 5 ? 6.190 9.033 -3.516 1.00 0.00 22 GLN A O 5
ATOM 6424 N N . ARG A 1 6 ? 8.035 7.790 -3.219 1.00 0.00 23 ARG A N 5
ATOM 6425 C CA . ARG A 1 6 ? 7.595 6.746 -4.116 1.00 0.00 23 ARG A CA 5
ATOM 6426 C C . ARG A 1 6 ? 6.355 6.042 -3.569 1.00 0.00 23 ARG A C 5
ATOM 6427 O O . ARG A 1 6 ? 5.459 5.664 -4.319 1.00 0.00 23 ARG A O 5
ATOM 6448 N N . PHE A 1 7 ? 6.258 5.938 -2.258 1.00 0.00 24 PHE A N 5
ATOM 6449 C CA . PHE A 1 7 ? 5.124 5.246 -1.668 1.00 0.00 24 PHE A CA 5
ATOM 6450 C C . PHE A 1 7 ? 3.918 6.148 -1.527 1.00 0.00 24 PHE A C 5
ATOM 6451 O O . PHE A 1 7 ? 2.844 5.702 -1.114 1.00 0.00 24 PHE A O 5
ATOM 6468 N N . HIS A 1 8 ? 4.060 7.400 -1.947 1.00 0.00 25 HIS A N 5
ATOM 6469 C CA . HIS A 1 8 ? 2.956 8.336 -1.869 1.00 0.00 25 HIS A CA 5
ATOM 6470 C C . HIS A 1 8 ? 1.898 7.988 -2.926 1.00 0.00 25 HIS A C 5
ATOM 6471 O O . HIS A 1 8 ? 0.723 8.310 -2.764 1.00 0.00 25 HIS A O 5
ATOM 6486 N N . GLU A 1 9 ? 2.317 7.282 -3.981 1.00 0.00 26 GLU A N 5
ATOM 6487 C CA . GLU A 1 9 ? 1.391 6.813 -5.014 1.00 0.00 26 GLU A CA 5
ATOM 6488 C C . GLU A 1 9 ? 0.411 5.812 -4.415 1.00 0.00 26 GLU A C 5
ATOM 6489 O O . GLU A 1 9 ? -0.799 5.834 -4.694 1.00 0.00 26 GLU A O 5
ATOM 6501 N N . ILE A 1 10 ? 0.923 4.964 -3.561 1.00 0.00 27 ILE A N 5
ATOM 6502 C CA . ILE A 1 10 ? 0.107 3.966 -2.925 1.00 0.00 27 ILE A CA 5
ATOM 6503 C C . ILE A 1 10 ? -0.722 4.636 -1.818 1.00 0.00 27 ILE A C 5
ATOM 6504 O O . ILE A 1 10 ? -1.871 4.293 -1.601 1.00 0.00 27 ILE A O 5
ATOM 6520 N N . GLU A 1 11 ? -0.123 5.635 -1.166 1.00 0.00 28 GLU A N 5
ATOM 6521 C CA . GLU A 1 11 ? -0.774 6.415 -0.100 1.00 0.00 28 GLU A CA 5
ATOM 6522 C C . GLU A 1 11 ? -2.033 7.100 -0.661 1.00 0.00 28 GLU A C 5
ATOM 6523 O O . GLU A 1 11 ? -3.115 7.035 -0.062 1.00 0.00 28 GLU A O 5
ATOM 6535 N N . LYS A 1 12 ? -1.896 7.720 -1.819 1.00 0.00 29 LYS A N 5
ATOM 6536 C CA . LYS A 1 12 ? -3.034 8.356 -2.461 1.00 0.00 29 LYS A CA 5
ATOM 6537 C C . LYS A 1 12 ? -4.079 7.320 -2.913 1.00 0.00 29 LYS A C 5
ATOM 6538 O O . LYS A 1 12 ? -5.280 7.556 -2.823 1.00 0.00 29 LYS A O 5
ATOM 6557 N N . PHE A 1 13 ? -3.629 6.157 -3.365 1.00 0.00 30 PHE A N 5
ATOM 6558 C CA . PHE A 1 13 ? -4.564 5.119 -3.775 1.00 0.00 30 PHE A CA 5
ATOM 6559 C C . PHE A 1 13 ? -5.302 4.584 -2.538 1.00 0.00 30 PHE A C 5
ATOM 6560 O O . PHE A 1 13 ? -6.481 4.221 -2.602 1.00 0.00 30 PHE A O 5
ATOM 6577 N N . LEU A 1 14 ? -4.589 4.549 -1.421 1.00 0.00 31 LEU A N 5
ATOM 6578 C CA . LEU A 1 14 ? -5.127 4.141 -0.131 1.00 0.00 31 LEU A CA 5
ATOM 6579 C C . LEU A 1 14 ? -6.302 5.037 0.243 1.00 0.00 31 LEU A C 5
ATOM 6580 O O . LEU A 1 14 ? -7.361 4.547 0.685 1.00 0.00 31 LEU A O 5
ATOM 6596 N N . LEU A 1 15 ? -6.149 6.345 0.028 1.00 0.00 32 LEU A N 5
ATOM 6597 C CA . LEU A 1 15 ? -7.234 7.257 0.317 1.00 0.00 32 LEU A CA 5
ATOM 6598 C C . LEU A 1 15 ? -8.387 7.049 -0.653 1.00 0.00 32 LEU A C 5
ATOM 6599 O O . LEU A 1 15 ? -9.558 7.142 -0.274 1.00 0.00 32 LEU A O 5
ATOM 6615 N N . HIS A 1 16 ? -8.047 6.721 -1.902 1.00 0.00 33 HIS A N 5
ATOM 6616 C CA . HIS A 1 16 ? -9.047 6.385 -2.900 1.00 0.00 33 HIS A CA 5
ATOM 6617 C C . HIS A 1 16 ? -9.875 5.191 -2.445 1.00 0.00 33 HIS A C 5
ATOM 6618 O O . HIS A 1 16 ? -11.077 5.256 -2.499 1.00 0.00 33 HIS A O 5
ATOM 6633 N N . ILE A 1 17 ? -9.221 4.131 -1.977 1.00 0.00 34 ILE A N 5
ATOM 6634 C CA . ILE A 1 17 ? -9.894 2.939 -1.553 1.00 0.00 34 ILE A CA 5
ATOM 6635 C C . ILE A 1 17 ? -10.805 3.227 -0.377 1.00 0.00 34 ILE A C 5
ATOM 6636 O O . ILE A 1 17 ? -11.961 2.885 -0.413 1.00 0.00 34 ILE A O 5
ATOM 6652 N N . THR A 1 18 ? -10.304 3.939 0.599 1.00 0.00 35 THR A N 5
ATOM 6653 C CA . THR A 1 18 ? -11.079 4.238 1.785 1.00 0.00 35 THR A CA 5
ATOM 6654 C C . THR A 1 18 ? -12.304 5.119 1.430 1.00 0.00 35 THR A C 5
ATOM 6655 O O . THR A 1 18 ? -13.430 4.857 1.868 1.00 0.00 35 THR A O 5
ATOM 6666 N N . HIS A 1 19 ? -12.087 6.136 0.608 1.00 0.00 36 HIS A N 5
ATOM 6667 C CA . HIS A 1 19 ? -13.170 7.015 0.213 1.00 0.00 36 HIS A CA 5
ATOM 6668 C C . HIS A 1 19 ? -14.146 6.309 -0.713 1.00 0.00 36 HIS A C 5
ATOM 6669 O O . HIS A 1 19 ? -15.329 6.622 -0.729 1.00 0.00 36 HIS A O 5
ATOM 6684 N N . GLU A 1 20 ? -13.631 5.378 -1.496 1.00 0.00 37 GLU A N 5
ATOM 6685 C CA . GLU A 1 20 ? -14.420 4.537 -2.366 1.00 0.00 37 GLU A CA 5
ATOM 6686 C C . GLU A 1 20 ? -15.403 3.762 -1.498 1.00 0.00 37 GLU A C 5
ATOM 6687 O O . GLU A 1 20 ? -16.552 3.597 -1.854 1.00 0.00 37 GLU A O 5
ATOM 6699 N N . VAL A 1 21 ? -14.934 3.364 -0.310 1.00 0.00 38 VAL A N 5
ATOM 6700 C CA . VAL A 1 21 ? -15.724 2.626 0.645 1.00 0.00 38 VAL A CA 5
ATOM 6701 C C . VAL A 1 21 ? -16.857 3.498 1.108 1.00 0.00 38 VAL A C 5
ATOM 6702 O O . VAL A 1 21 ? -18.006 3.057 1.165 1.00 0.00 38 VAL A O 5
ATOM 6715 N N . ASP A 1 22 ? -16.525 4.748 1.409 1.00 0.00 39 ASP A N 5
ATOM 6716 C CA . ASP A 1 22 ? -17.515 5.712 1.872 1.00 0.00 39 ASP A CA 5
ATOM 6717 C C . ASP A 1 22 ? -18.594 5.875 0.826 1.00 0.00 39 ASP A C 5
ATOM 6718 O O . ASP A 1 22 ? -19.820 5.808 1.107 1.00 0.00 39 ASP A O 5
ATOM 6727 N N . ASP A 1 23 ? -18.123 6.000 -0.395 1.00 0.00 40 ASP A N 5
ATOM 6728 C CA . ASP A 1 23 ? -18.911 6.332 -1.510 1.00 0.00 40 ASP A CA 5
ATOM 6729 C C . ASP A 1 23 ? -19.810 5.196 -1.854 1.00 0.00 40 ASP A C 5
ATOM 6730 O O . ASP A 1 23 ? -20.996 5.385 -1.958 1.00 0.00 40 ASP A O 5
ATOM 6739 N N . LEU A 1 24 ? -19.272 3.996 -1.908 1.00 0.00 41 LEU A N 5
ATOM 6740 C CA . LEU A 1 24 ? -20.063 2.851 -2.271 1.00 0.00 41 LEU A CA 5
ATOM 6741 C C . LEU A 1 24 ? -21.081 2.526 -1.207 1.00 0.00 41 LEU A C 5
ATOM 6742 O O . LEU A 1 24 ? -22.207 2.148 -1.528 1.00 0.00 41 LEU A O 5
ATOM 6758 N N . GLU A 1 25 ? -20.717 2.735 0.059 1.00 0.00 42 GLU A N 5
ATOM 6759 C CA . GLU A 1 25 ? -21.630 2.462 1.142 1.00 0.00 42 GLU A CA 5
ATOM 6760 C C . GLU A 1 25 ? -22.795 3.436 1.208 1.00 0.00 42 GLU A C 5
ATOM 6761 O O . GLU A 1 25 ? -23.860 3.085 1.726 1.00 0.00 42 GLU A O 5
ATOM 6773 N N . LYS A 1 26 ? -22.636 4.648 0.684 1.00 0.00 43 LYS A N 5
ATOM 6774 C CA . LYS A 1 26 ? -23.766 5.573 0.704 1.00 0.00 43 LYS A CA 5
ATOM 6775 C C . LYS A 1 26 ? -24.536 5.487 -0.611 1.00 0.00 43 LYS A C 5
ATOM 6776 O O . LYS A 1 26 ? -25.664 5.975 -0.739 1.00 0.00 43 LYS A O 5
ATOM 6795 N N . THR A 1 27 ? -23.914 4.850 -1.556 1.00 0.00 44 THR A N 5
ATOM 6796 C CA . THR A 1 27 ? -24.389 4.747 -2.905 1.00 0.00 44 THR A CA 5
ATOM 6797 C C . THR A 1 27 ? -25.187 3.460 -3.184 1.00 0.00 44 THR A C 5
ATOM 6798 O O . THR A 1 27 ? -26.359 3.528 -3.560 1.00 0.00 44 THR A O 5
ATOM 6809 N N . GLY A 1 28 ? -24.584 2.318 -2.974 1.00 0.00 45 GLY A N 5
ATOM 6810 C CA . GLY A 1 28 ? -25.255 1.072 -3.294 1.00 0.00 45 GLY A CA 5
ATOM 6811 C C . GLY A 1 28 ? -24.757 -0.079 -2.464 1.00 0.00 45 GLY A C 5
ATOM 6812 O O . GLY A 1 28 ? -25.549 -0.755 -1.813 1.00 0.00 45 GLY A O 5
ATOM 6816 N N . ASN A 1 29 ? -23.429 -0.331 -2.547 1.00 0.00 46 ASN A N 5
ATOM 6817 C CA . ASN A 1 29 ? -22.712 -1.373 -1.742 1.00 0.00 46 ASN A CA 5
ATOM 6818 C C . ASN A 1 29 ? -23.018 -2.779 -2.298 1.00 0.00 46 ASN A C 5
ATOM 6819 O O . ASN A 1 29 ? -22.550 -3.796 -1.788 1.00 0.00 46 ASN A O 5
ATOM 6830 N N . LYS A 1 30 ? -23.738 -2.793 -3.397 1.00 0.00 47 LYS A N 5
ATOM 6831 C CA . LYS A 1 30 ? -24.277 -3.996 -4.005 1.00 0.00 47 LYS A CA 5
ATOM 6832 C C . LYS A 1 30 ? -23.191 -4.945 -4.547 1.00 0.00 47 LYS A C 5
ATOM 6833 O O . LYS A 1 30 ? -23.216 -6.141 -4.266 1.00 0.00 47 LYS A O 5
ATOM 6852 N N . ASP A 1 31 ? -22.252 -4.417 -5.296 1.00 0.00 48 ASP A N 5
ATOM 6853 C CA . ASP A 1 31 ? -21.186 -5.240 -5.894 1.00 0.00 48 ASP A CA 5
ATOM 6854 C C . ASP A 1 31 ? -19.819 -4.582 -5.730 1.00 0.00 48 ASP A C 5
ATOM 6855 O O . ASP A 1 31 ? -18.775 -5.248 -5.733 1.00 0.00 48 ASP A O 5
ATOM 6864 N N . GLU A 1 32 ? -19.833 -3.283 -5.551 1.00 0.00 49 GLU A N 5
ATOM 6865 C CA . GLU A 1 32 ? -18.634 -2.495 -5.469 1.00 0.00 49 GLU A CA 5
ATOM 6866 C C . GLU A 1 32 ? -17.788 -2.766 -4.273 1.00 0.00 49 GLU A C 5
ATOM 6867 O O . GLU A 1 32 ? -16.604 -2.637 -4.354 1.00 0.00 49 GLU A O 5
ATOM 6879 N N . LYS A 1 33 ? -18.402 -3.105 -3.165 1.00 0.00 50 LYS A N 5
ATOM 6880 C CA . LYS A 1 33 ? -17.675 -3.413 -1.918 1.00 0.00 50 LYS A CA 5
ATOM 6881 C C . LYS A 1 33 ? -16.652 -4.537 -2.197 1.00 0.00 50 LYS A C 5
ATOM 6882 O O . LYS A 1 33 ? -15.489 -4.477 -1.786 1.00 0.00 50 LYS A O 5
ATOM 6901 N N . ALA A 1 34 ? -17.111 -5.506 -2.922 1.00 0.00 51 ALA A N 5
ATOM 6902 C CA . ALA A 1 34 ? -16.288 -6.629 -3.369 1.00 0.00 51 ALA A CA 5
ATOM 6903 C C . ALA A 1 34 ? -15.227 -6.168 -4.387 1.00 0.00 51 ALA A C 5
ATOM 6904 O O . ALA A 1 34 ? -14.052 -6.553 -4.298 1.00 0.00 51 ALA A O 5
ATOM 6911 N N . ARG A 1 35 ? -15.647 -5.323 -5.335 1.00 0.00 52 ARG A N 5
ATOM 6912 C CA . ARG A 1 35 ? -14.734 -4.745 -6.348 1.00 0.00 52 ARG A CA 5
ATOM 6913 C C . ARG A 1 35 ? -13.647 -3.946 -5.657 1.00 0.00 52 ARG A C 5
ATOM 6914 O O . ARG A 1 35 ? -12.484 -4.007 -6.031 1.00 0.00 52 ARG A O 5
ATOM 6935 N N . LEU A 1 36 ? -14.050 -3.234 -4.636 1.00 0.00 53 LEU A N 5
ATOM 6936 C CA . LEU A 1 36 ? -13.200 -2.428 -3.827 1.00 0.00 53 LEU A CA 5
ATOM 6937 C C . LEU A 1 36 ? -12.088 -3.256 -3.206 1.00 0.00 53 LEU A C 5
ATOM 6938 O O . LEU A 1 36 ? -10.906 -2.903 -3.307 1.00 0.00 53 LEU A O 5
ATOM 6954 N N . LEU A 1 37 ? -12.451 -4.358 -2.591 1.00 0.00 54 LEU A N 5
ATOM 6955 C CA . LEU A 1 37 ? -11.466 -5.177 -1.953 1.00 0.00 54 LEU A CA 5
ATOM 6956 C C . LEU A 1 37 ? -10.531 -5.818 -2.937 1.00 0.00 54 LEU A C 5
ATOM 6957 O O . LEU A 1 37 ? -9.339 -5.920 -2.684 1.00 0.00 54 LEU A O 5
ATOM 6973 N N . ARG A 1 38 ? -11.041 -6.166 -4.087 1.00 0.00 55 ARG A N 5
ATOM 6974 C CA . ARG A 1 38 ? -10.223 -6.757 -5.117 1.00 0.00 55 ARG A CA 5
ATOM 6975 C C . ARG A 1 38 ? -9.254 -5.706 -5.652 1.00 0.00 55 ARG A C 5
ATOM 6976 O O . ARG A 1 38 ? -8.090 -5.992 -5.938 1.00 0.00 55 ARG A O 5
ATOM 6997 N N . GLU A 1 39 ? -9.726 -4.482 -5.716 1.00 0.00 56 GLU A N 5
ATOM 6998 C CA . GLU A 1 39 ? -8.948 -3.387 -6.203 1.00 0.00 56 GLU A CA 5
ATOM 6999 C C . GLU A 1 39 ? -7.818 -3.046 -5.226 1.00 0.00 56 GLU A C 5
ATOM 7000 O O . GLU A 1 39 ? -6.679 -2.733 -5.640 1.00 0.00 56 GLU A O 5
ATOM 7012 N N . LEU A 1 40 ? -8.087 -3.155 -3.937 1.00 0.00 57 LEU A N 5
ATOM 7013 C CA . LEU A 1 40 ? -7.044 -2.932 -2.976 1.00 0.00 57 LEU A CA 5
ATOM 7014 C C . LEU A 1 40 ? -6.089 -4.098 -2.955 1.00 0.00 57 LEU A C 5
ATOM 7015 O O . LEU A 1 40 ? -4.937 -3.931 -2.661 1.00 0.00 57 LEU A O 5
ATOM 7031 N N . THR A 1 41 ? -6.594 -5.278 -3.261 1.00 0.00 58 THR A N 5
ATOM 7032 C CA . THR A 1 41 ? -5.778 -6.472 -3.346 1.00 0.00 58 THR A CA 5
ATOM 7033 C C . THR A 1 41 ? -4.696 -6.307 -4.445 1.00 0.00 58 THR A C 5
ATOM 7034 O O . THR A 1 41 ? -3.522 -6.686 -4.261 1.00 0.00 58 THR A O 5
ATOM 7045 N N . VAL A 1 42 ? -5.080 -5.682 -5.542 1.00 0.00 59 VAL A N 5
ATOM 7046 C CA . VAL A 1 42 ? -4.137 -5.352 -6.605 1.00 0.00 59 VAL A CA 5
ATOM 7047 C C . VAL A 1 42 ? -3.126 -4.316 -6.073 1.00 0.00 59 VAL A C 5
ATOM 7048 O O . VAL A 1 42 ? -1.912 -4.408 -6.319 1.00 0.00 59 VAL A O 5
ATOM 7061 N N . SER A 1 43 ? -3.634 -3.375 -5.294 1.00 0.00 60 SER A N 5
ATOM 7062 C CA . SER A 1 43 ? -2.811 -2.343 -4.683 1.00 0.00 60 SER A CA 5
ATOM 7063 C C . SER A 1 43 ? -1.788 -2.955 -3.729 1.00 0.00 60 SER A C 5
ATOM 7064 O O . SER A 1 43 ? -0.607 -2.607 -3.749 1.00 0.00 60 SER A O 5
ATOM 7072 N N . GLU A 1 44 ? -2.268 -3.910 -2.974 1.00 0.00 61 GLU A N 5
ATOM 7073 C CA . GLU A 1 44 ? -1.523 -4.688 -1.991 1.00 0.00 61 GLU A CA 5
ATOM 7074 C C . GLU A 1 44 ? -0.380 -5.409 -2.713 1.00 0.00 61 GLU A C 5
ATOM 7075 O O . GLU A 1 44 ? 0.726 -5.543 -2.195 1.00 0.00 61 GLU A O 5
ATOM 7087 N N . ALA A 1 45 ? -0.650 -5.793 -3.937 1.00 0.00 62 ALA A N 5
ATOM 7088 C CA . ALA A 1 45 ? 0.313 -6.481 -4.745 1.00 0.00 62 ALA A CA 5
ATOM 7089 C C . ALA A 1 45 ? 1.439 -5.572 -5.213 1.00 0.00 62 ALA A C 5
ATOM 7090 O O . ALA A 1 45 ? 2.613 -5.949 -5.122 1.00 0.00 62 ALA A O 5
ATOM 7097 N N . PHE A 1 46 ? 1.127 -4.361 -5.675 1.00 0.00 63 PHE A N 5
ATOM 7098 C CA . PHE A 1 46 ? 2.214 -3.524 -6.158 1.00 0.00 63 PHE A CA 5
ATOM 7099 C C . PHE A 1 46 ? 3.009 -2.919 -5.040 1.00 0.00 63 PHE A C 5
ATOM 7100 O O . PHE A 1 46 ? 4.206 -2.731 -5.172 1.00 0.00 63 PHE A O 5
ATOM 7117 N N . ILE A 1 47 ? 2.359 -2.636 -3.916 1.00 0.00 64 ILE A N 5
ATOM 7118 C CA . ILE A 1 47 ? 3.091 -2.149 -2.768 1.00 0.00 64 ILE A CA 5
ATOM 7119 C C . ILE A 1 47 ? 4.060 -3.229 -2.271 1.00 0.00 64 ILE A C 5
ATOM 7120 O O . ILE A 1 47 ? 5.201 -2.923 -1.916 1.00 0.00 64 ILE A O 5
ATOM 7136 N N . GLU A 1 48 ? 3.632 -4.492 -2.315 1.00 0.00 65 GLU A N 5
ATOM 7137 C CA . GLU A 1 48 ? 4.499 -5.590 -1.950 1.00 0.00 65 GLU A CA 5
ATOM 7138 C C . GLU A 1 48 ? 5.674 -5.652 -2.928 1.00 0.00 65 GLU A C 5
ATOM 7139 O O . GLU A 1 48 ? 6.814 -5.867 -2.530 1.00 0.00 65 GLU A O 5
ATOM 7151 N N . GLY A 1 49 ? 5.379 -5.420 -4.197 1.00 0.00 66 GLY A N 5
ATOM 7152 C CA . GLY A 1 49 ? 6.397 -5.395 -5.222 1.00 0.00 66 GLY A CA 5
ATOM 7153 C C . GLY A 1 49 ? 7.378 -4.255 -5.038 1.00 0.00 66 GLY A C 5
ATOM 7154 O O . GLY A 1 49 ? 8.572 -4.413 -5.275 1.00 0.00 66 GLY A O 5
ATOM 7158 N N . SER A 1 50 ? 6.891 -3.115 -4.594 1.00 0.00 67 SER A N 5
ATOM 7159 C CA . SER A 1 50 ? 7.726 -1.973 -4.363 1.00 0.00 67 SER A CA 5
ATOM 7160 C C . SER A 1 50 ? 8.562 -2.174 -3.107 1.00 0.00 67 SER A C 5
ATOM 7161 O O . SER A 1 50 ? 9.728 -1.769 -3.055 1.00 0.00 67 SER A O 5
ATOM 7169 N N . ARG A 1 51 ? 7.994 -2.843 -2.111 1.00 0.00 68 ARG A N 5
ATOM 7170 C CA . ARG A 1 51 ? 8.762 -3.150 -0.914 1.00 0.00 68 ARG A CA 5
ATOM 7171 C C . ARG A 1 51 ? 9.810 -4.169 -1.273 1.00 0.00 68 ARG A C 5
ATOM 7172 O O . ARG A 1 51 ? 10.977 -4.053 -0.887 1.00 0.00 68 ARG A O 5
ATOM 7193 N N . GLY A 1 52 ? 9.392 -5.123 -2.077 1.00 0.00 69 GLY A N 5
ATOM 7194 C CA . GLY A 1 52 ? 10.264 -6.118 -2.599 1.00 0.00 69 GLY A CA 5
ATOM 7195 C C . GLY A 1 52 ? 11.305 -5.517 -3.508 1.00 0.00 69 GLY A C 5
ATOM 7196 O O . GLY A 1 52 ? 12.359 -6.112 -3.725 1.00 0.00 69 GLY A O 5
ATOM 7200 N N . TYR A 1 53 ? 11.022 -4.326 -4.032 1.00 0.00 70 TYR A N 5
ATOM 7201 C CA . TYR A 1 53 ? 11.948 -3.644 -4.911 1.00 0.00 70 TYR A CA 5
ATOM 7202 C C . TYR A 1 53 ? 13.115 -3.190 -4.092 1.00 0.00 70 TYR A C 5
ATOM 7203 O O . TYR A 1 53 ? 14.263 -3.430 -4.434 1.00 0.00 70 TYR A O 5
ATOM 7221 N N . PHE A 1 54 ? 12.800 -2.576 -2.992 1.00 0.00 71 PHE A N 5
ATOM 7222 C CA . PHE A 1 54 ? 13.785 -2.129 -2.056 1.00 0.00 71 PHE A CA 5
ATOM 7223 C C . PHE A 1 54 ? 14.575 -3.304 -1.480 1.00 0.00 71 PHE A C 5
ATOM 7224 O O . PHE A 1 54 ? 15.774 -3.196 -1.244 1.00 0.00 71 PHE A O 5
ATOM 7241 N N . GLN A 1 55 ? 13.886 -4.416 -1.242 1.00 0.00 72 GLN A N 5
ATOM 7242 C CA . GLN A 1 55 ? 14.545 -5.660 -0.830 1.00 0.00 72 GLN A CA 5
ATOM 7243 C C . GLN A 1 55 ? 15.653 -6.061 -1.839 1.00 0.00 72 GLN A C 5
ATOM 7244 O O . GLN A 1 55 ? 16.747 -6.441 -1.433 1.00 0.00 72 GLN A O 5
ATOM 7258 N N . ARG A 1 56 ? 15.377 -5.986 -3.160 1.00 0.00 73 ARG A N 5
ATOM 7259 C CA . ARG A 1 56 ? 16.453 -6.253 -4.132 1.00 0.00 73 ARG A CA 5
ATOM 7260 C C . ARG A 1 56 ? 17.509 -5.145 -4.133 1.00 0.00 73 ARG A C 5
ATOM 7261 O O . ARG A 1 56 ? 18.667 -5.391 -4.428 1.00 0.00 73 ARG A O 5
ATOM 7282 N N . GLU A 1 57 ? 17.097 -3.922 -3.836 1.00 0.00 74 GLU A N 5
ATOM 7283 C CA . GLU A 1 57 ? 18.033 -2.791 -3.698 1.00 0.00 74 GLU A CA 5
ATOM 7284 C C . GLU A 1 57 ? 19.041 -3.042 -2.547 1.00 0.00 74 GLU A C 5
ATOM 7285 O O . GLU A 1 57 ? 20.173 -2.581 -2.587 1.00 0.00 74 GLU A O 5
ATOM 7297 N N . LEU A 1 58 ? 18.623 -3.789 -1.532 1.00 0.00 75 LEU A N 5
ATOM 7298 C CA . LEU A 1 58 ? 19.524 -4.207 -0.441 1.00 0.00 75 LEU A CA 5
ATOM 7299 C C . LEU A 1 58 ? 20.602 -5.171 -0.969 1.00 0.00 75 LEU A C 5
ATOM 7300 O O . LEU A 1 58 ? 21.671 -5.307 -0.397 1.00 0.00 75 LEU A O 5
ATOM 7316 N N . LYS A 1 59 ? 20.313 -5.775 -2.089 1.00 0.00 76 LYS A N 5
ATOM 7317 C CA . LYS A 1 59 ? 21.138 -6.784 -2.714 1.00 0.00 76 LYS A CA 5
ATOM 7318 C C . LYS A 1 59 ? 21.980 -6.137 -3.840 1.00 0.00 76 LYS A C 5
ATOM 7319 O O . LYS A 1 59 ? 22.907 -6.742 -4.391 1.00 0.00 76 LYS A O 5
ATOM 7338 N N . ARG A 1 60 ? 21.669 -4.873 -4.110 1.00 0.00 77 ARG A N 5
ATOM 7339 C CA . ARG A 1 60 ? 22.226 -4.093 -5.228 1.00 0.00 77 ARG A CA 5
ATOM 7340 C C . ARG A 1 60 ? 23.726 -3.907 -5.078 1.00 0.00 77 ARG A C 5
ATOM 7341 O O . ARG A 1 60 ? 24.435 -3.689 -6.054 1.00 0.00 77 ARG A O 5
ATOM 7362 N N . THR A 1 61 ? 24.177 -3.926 -3.829 1.00 0.00 78 THR A N 5
ATOM 7363 C CA . THR A 1 61 ? 25.567 -3.677 -3.442 1.00 0.00 78 THR A CA 5
ATOM 7364 C C . THR A 1 61 ? 25.908 -2.156 -3.526 1.00 0.00 78 THR A C 5
ATOM 7365 O O . THR A 1 61 ? 26.611 -1.615 -2.651 1.00 0.00 78 THR A O 5
ATOM 7376 N N . ASP A 1 62 ? 25.361 -1.467 -4.531 1.00 0.00 79 ASP A N 5
ATOM 7377 C CA . ASP A 1 62 ? 25.505 -0.016 -4.649 1.00 0.00 79 ASP A CA 5
ATOM 7378 C C . ASP A 1 62 ? 24.447 0.681 -3.829 1.00 0.00 79 ASP A C 5
ATOM 7379 O O . ASP A 1 62 ? 23.381 1.056 -4.321 1.00 0.00 79 ASP A O 5
ATOM 7388 N N . LEU A 1 63 ? 24.715 0.724 -2.581 1.00 0.00 80 LEU A N 5
ATOM 7389 C CA . LEU A 1 63 ? 23.939 1.373 -1.567 1.00 0.00 80 LEU A CA 5
ATOM 7390 C C . LEU A 1 63 ? 24.884 1.502 -0.450 1.00 0.00 80 LEU A C 5
ATOM 7391 O O . LEU A 1 63 ? 25.883 0.765 -0.393 1.00 0.00 80 LEU A O 5
ATOM 7407 N N . ASP A 1 64 ? 24.638 2.417 0.374 1.00 0.00 81 ASP A N 5
ATOM 7408 C CA . ASP A 1 64 ? 25.397 2.559 1.546 1.00 0.00 81 ASP A CA 5
ATOM 7409 C C . ASP A 1 64 ? 24.391 2.445 2.642 1.00 0.00 81 ASP A C 5
ATOM 7410 O O . ASP A 1 64 ? 23.219 2.099 2.369 1.00 0.00 81 ASP A O 5
ATOM 7419 N N . LEU A 1 65 ? 24.768 2.780 3.826 1.00 0.00 82 LEU A N 5
ATOM 7420 C CA . LEU A 1 65 ? 23.887 2.734 4.957 1.00 0.00 82 LEU A CA 5
ATOM 7421 C C . LEU A 1 65 ? 22.717 3.692 4.727 1.00 0.00 82 LEU A C 5
ATOM 7422 O O . LEU A 1 65 ? 21.606 3.429 5.127 1.00 0.00 82 LEU A O 5
ATOM 7438 N N . LEU A 1 66 ? 22.992 4.757 3.985 1.00 0.00 83 LEU A N 5
ATOM 7439 C CA . LEU A 1 66 ? 22.004 5.789 3.649 1.00 0.00 83 LEU A CA 5
ATOM 7440 C C . LEU A 1 66 ? 20.847 5.234 2.851 1.00 0.00 83 LEU A C 5
ATOM 7441 O O . LEU A 1 66 ? 19.678 5.465 3.176 1.00 0.00 83 LEU A O 5
ATOM 7457 N N . GLU A 1 67 ? 21.154 4.513 1.818 1.00 0.00 84 GLU A N 5
ATOM 7458 C CA . GLU A 1 67 ? 20.121 3.941 1.016 1.00 0.00 84 GLU A CA 5
ATOM 7459 C C . GLU A 1 67 ? 19.448 2.808 1.713 1.00 0.00 84 GLU A C 5
ATOM 7460 O O . GLU A 1 67 ? 18.243 2.678 1.654 1.00 0.00 84 GLU A O 5
ATOM 7472 N N . LYS A 1 68 ? 20.233 2.037 2.440 1.00 0.00 85 LYS A N 5
ATOM 7473 C CA . LYS A 1 68 ? 19.735 0.938 3.236 1.00 0.00 85 LYS A CA 5
ATOM 7474 C C . LYS A 1 68 ? 18.731 1.466 4.239 1.00 0.00 85 LYS A C 5
ATOM 7475 O O . LYS A 1 68 ? 17.688 0.854 4.474 1.00 0.00 85 LYS A O 5
ATOM 7494 N N . PHE A 1 69 ? 19.022 2.651 4.764 1.00 0.00 86 PHE A N 5
ATOM 7495 C CA . PHE A 1 69 ? 18.153 3.303 5.701 1.00 0.00 86 PHE A CA 5
ATOM 7496 C C . PHE A 1 69 ? 16.812 3.617 5.047 1.00 0.00 86 PHE A C 5
ATOM 7497 O O . PHE A 1 69 ? 15.779 3.467 5.649 1.00 0.00 86 PHE A O 5
ATOM 7514 N N . ASN A 1 70 ? 16.865 3.994 3.798 1.00 0.00 87 ASN A N 5
ATOM 7515 C CA . ASN A 1 70 ? 15.703 4.340 3.004 1.00 0.00 87 ASN A CA 5
ATOM 7516 C C . ASN A 1 70 ? 14.928 3.118 2.616 1.00 0.00 87 ASN A C 5
ATOM 7517 O O . ASN A 1 70 ? 13.735 3.172 2.496 1.00 0.00 87 ASN A O 5
ATOM 7528 N N . PHE A 1 71 ? 15.610 2.014 2.417 1.00 0.00 88 PHE A N 5
ATOM 7529 C CA . PHE A 1 71 ? 14.933 0.762 2.081 1.00 0.00 88 PHE A CA 5
ATOM 7530 C C . PHE A 1 71 ? 14.226 0.256 3.295 1.00 0.00 88 PHE A C 5
ATOM 7531 O O . PHE A 1 71 ? 13.084 -0.181 3.218 1.00 0.00 88 PHE A O 5
ATOM 7548 N N . GLU A 1 72 ? 14.880 0.376 4.437 1.00 0.00 89 GLU A N 5
ATOM 7549 C CA . GLU A 1 72 ? 14.271 0.027 5.679 1.00 0.00 89 GLU A CA 5
ATOM 7550 C C . GLU A 1 72 ? 13.175 1.019 5.981 1.00 0.00 89 GLU A C 5
ATOM 7551 O O . GLU A 1 72 ? 12.144 0.666 6.579 1.00 0.00 89 GLU A O 5
ATOM 7563 N N . ALA A 1 73 ? 13.372 2.263 5.534 1.00 0.00 90 ALA A N 5
ATOM 7564 C CA . ALA A 1 73 ? 12.342 3.273 5.719 1.00 0.00 90 ALA A CA 5
ATOM 7565 C C . ALA A 1 73 ? 11.128 2.935 4.855 1.00 0.00 90 ALA A C 5
ATOM 7566 O O . ALA A 1 73 ? 9.987 3.033 5.292 1.00 0.00 90 ALA A O 5
ATOM 7573 N N . ALA A 1 74 ? 11.392 2.497 3.640 1.00 0.00 91 ALA A N 5
ATOM 7574 C CA . ALA A 1 74 ? 10.368 2.092 2.695 1.00 0.00 91 ALA A CA 5
ATOM 7575 C C . ALA A 1 74 ? 9.616 0.897 3.207 1.00 0.00 91 ALA A C 5
ATOM 7576 O O . ALA A 1 74 ? 8.393 0.847 3.133 1.00 0.00 91 ALA A O 5
ATOM 7583 N N . LEU A 1 75 ? 10.341 -0.061 3.753 1.00 0.00 92 LEU A N 5
ATOM 7584 C CA . LEU A 1 75 ? 9.730 -1.239 4.326 1.00 0.00 92 LEU A CA 5
ATOM 7585 C C . LEU A 1 75 ? 8.783 -0.848 5.434 1.00 0.00 92 LEU A C 5
ATOM 7586 O O . LEU A 1 75 ? 7.717 -1.415 5.549 1.00 0.00 92 LEU A O 5
ATOM 7602 N N . ALA A 1 76 ? 9.148 0.173 6.182 1.00 0.00 93 ALA A N 5
ATOM 7603 C CA . ALA A 1 76 ? 8.313 0.667 7.260 1.00 0.00 93 ALA A CA 5
ATOM 7604 C C . ALA A 1 76 ? 7.120 1.423 6.709 1.00 0.00 93 ALA A C 5
ATOM 7605 O O . ALA A 1 76 ? 6.009 1.288 7.205 1.00 0.00 93 ALA A O 5
ATOM 7612 N N . THR A 1 77 ? 7.348 2.158 5.637 1.00 0.00 94 THR A N 5
ATOM 7613 C CA . THR A 1 77 ? 6.329 2.964 5.039 1.00 0.00 94 THR A CA 5
ATOM 7614 C C . THR A 1 77 ? 5.257 2.063 4.439 1.00 0.00 94 THR A C 5
ATOM 7615 O O . THR A 1 77 ? 4.045 2.279 4.637 1.00 0.00 94 THR A O 5
ATOM 7626 N N . GLY A 1 78 ? 5.718 1.015 3.764 1.00 0.00 95 GLY A N 5
ATOM 7627 C CA . GLY A 1 78 ? 4.842 0.070 3.169 1.00 0.00 95 GLY A CA 5
ATOM 7628 C C . GLY A 1 78 ? 4.117 -0.717 4.208 1.00 0.00 95 GLY A C 5
ATOM 7629 O O . GLY A 1 78 ? 2.958 -0.983 4.062 1.00 0.00 95 GLY A O 5
ATOM 7633 N N . ASP A 1 79 ? 4.816 -1.047 5.278 1.00 0.00 96 ASP A N 5
ATOM 7634 C CA . ASP A 1 79 ? 4.260 -1.833 6.375 1.00 0.00 96 ASP A CA 5
ATOM 7635 C C . ASP A 1 79 ? 3.095 -1.121 7.017 1.00 0.00 96 ASP A C 5
ATOM 7636 O O . ASP A 1 79 ? 2.033 -1.703 7.204 1.00 0.00 96 ASP A O 5
ATOM 7645 N N . LEU A 1 80 ? 3.283 0.149 7.303 1.00 0.00 97 LEU A N 5
ATOM 7646 C CA . LEU A 1 80 ? 2.256 0.946 7.942 1.00 0.00 97 LEU A CA 5
ATOM 7647 C C . LEU A 1 80 ? 1.020 1.068 7.088 1.00 0.00 97 LEU A C 5
ATOM 7648 O O . LEU A 1 80 ? -0.095 0.847 7.575 1.00 0.00 97 LEU A O 5
ATOM 7664 N N . LEU A 1 81 ? 1.196 1.397 5.821 1.00 0.00 98 LEU A N 5
ATOM 7665 C CA . LEU A 1 81 ? 0.054 1.516 4.940 1.00 0.00 98 LEU A CA 5
ATOM 7666 C C . LEU A 1 81 ? -0.542 0.135 4.649 1.00 0.00 98 LEU A C 5
ATOM 7667 O O . LEU A 1 81 ? -1.710 0.023 4.404 1.00 0.00 98 LEU A O 5
ATOM 7683 N N . LEU A 1 82 ? 0.286 -0.918 4.675 1.00 0.00 99 LEU A N 5
ATOM 7684 C CA . LEU A 1 82 ? -0.192 -2.275 4.445 1.00 0.00 99 LEU A CA 5
ATOM 7685 C C . LEU A 1 82 ? -1.037 -2.734 5.569 1.00 0.00 99 LEU A C 5
ATOM 7686 O O . LEU A 1 82 ? -2.041 -3.422 5.369 1.00 0.00 99 LEU A O 5
ATOM 7702 N N . LYS A 1 83 ? -0.649 -2.337 6.740 1.00 0.00 100 LYS A N 5
ATOM 7703 C CA . LYS A 1 83 ? -1.403 -2.599 7.904 1.00 0.00 100 LYS A CA 5
ATOM 7704 C C . LYS A 1 83 ? -2.669 -1.798 7.862 1.00 0.00 100 LYS A C 5
ATOM 7705 O O . LYS A 1 83 ? -3.704 -2.262 8.294 1.00 0.00 100 LYS A O 5
ATOM 7724 N N . ASP A 1 84 ? -2.594 -0.606 7.268 1.00 0.00 101 ASP A N 5
ATOM 7725 C CA . ASP A 1 84 ? -3.773 0.254 7.199 1.00 0.00 101 ASP A CA 5
ATOM 7726 C C . ASP A 1 84 ? -4.749 -0.298 6.175 1.00 0.00 101 ASP A C 5
ATOM 7727 O O . ASP A 1 84 ? -5.951 -0.351 6.397 1.00 0.00 101 ASP A O 5
ATOM 7736 N N . LEU A 1 85 ? -4.188 -0.753 5.074 1.00 0.00 102 LEU A N 5
ATOM 7737 C CA . LEU A 1 85 ? -4.909 -1.331 3.964 1.00 0.00 102 LEU A CA 5
ATOM 7738 C C . LEU A 1 85 ? -5.681 -2.552 4.436 1.00 0.00 102 LEU A C 5
ATOM 7739 O O . LEU A 1 85 ? -6.881 -2.679 4.195 1.00 0.00 102 LEU A O 5
ATOM 7755 N N . LYS A 1 86 ? -4.996 -3.436 5.147 1.00 0.00 103 LYS A N 5
ATOM 7756 C CA . LYS A 1 86 ? -5.628 -4.631 5.651 1.00 0.00 103 LYS A CA 5
ATOM 7757 C C . LYS A 1 86 ? -6.589 -4.320 6.793 1.00 0.00 103 LYS A C 5
ATOM 7758 O O . LYS A 1 86 ? -7.599 -4.998 6.956 1.00 0.00 103 LYS A O 5
ATOM 7777 N N . ALA A 1 87 ? -6.312 -3.262 7.540 1.00 0.00 104 ALA A N 5
ATOM 7778 C CA . ALA A 1 87 ? -7.181 -2.853 8.629 1.00 0.00 104 ALA A CA 5
ATOM 7779 C C . ALA A 1 87 ? -8.462 -2.291 8.074 1.00 0.00 104 ALA A C 5
ATOM 7780 O O . ALA A 1 87 ? -9.547 -2.526 8.619 1.00 0.00 104 ALA A O 5
ATOM 7787 N N . LEU A 1 88 ? -8.354 -1.582 6.962 1.00 0.00 105 LEU A N 5
ATOM 7788 C CA . LEU A 1 88 ? -9.496 -1.028 6.329 1.00 0.00 105 LEU A CA 5
ATOM 7789 C C . LEU A 1 88 ? -10.287 -2.160 5.731 1.00 0.00 105 LEU A C 5
ATOM 7790 O O . LEU A 1 88 ? -11.470 -2.077 5.644 1.00 0.00 105 LEU A O 5
ATOM 7806 N N . GLN A 1 89 ? -9.594 -3.221 5.273 1.00 0.00 106 GLN A N 5
ATOM 7807 C CA . GLN A 1 89 ? -10.283 -4.423 4.787 1.00 0.00 106 GLN A CA 5
ATOM 7808 C C . GLN A 1 89 ? -11.140 -4.989 5.859 1.00 0.00 106 GLN A C 5
ATOM 7809 O O . GLN A 1 89 ? -12.258 -5.319 5.610 1.00 0.00 106 GLN A O 5
ATOM 7823 N N . LYS A 1 90 ? -10.608 -5.079 7.052 1.00 0.00 107 LYS A N 5
ATOM 7824 C CA . LYS A 1 90 ? -11.345 -5.589 8.193 1.00 0.00 107 LYS A CA 5
ATOM 7825 C C . LYS A 1 90 ? -12.510 -4.663 8.515 1.00 0.00 107 LYS A C 5
ATOM 7826 O O . LYS A 1 90 ? -13.524 -5.096 8.992 1.00 0.00 107 LYS A O 5
ATOM 7845 N N . ARG A 1 91 ? -12.320 -3.388 8.264 1.00 0.00 108 ARG A N 5
ATOM 7846 C CA . ARG A 1 91 ? -13.339 -2.361 8.433 1.00 0.00 108 ARG A CA 5
ATOM 7847 C C . ARG A 1 91 ? -14.428 -2.562 7.389 1.00 0.00 108 ARG A C 5
ATOM 7848 O O . ARG A 1 91 ? -15.609 -2.583 7.699 1.00 0.00 108 ARG A O 5
ATOM 7869 N N . VAL A 1 92 ? -13.998 -2.738 6.150 1.00 0.00 109 VAL A N 5
ATOM 7870 C CA . VAL A 1 92 ? -14.861 -2.994 5.044 1.00 0.00 109 VAL A CA 5
ATOM 7871 C C . VAL A 1 92 ? -15.665 -4.249 5.301 1.00 0.00 109 VAL A C 5
ATOM 7872 O O . VAL A 1 92 ? -16.896 -4.239 5.222 1.00 0.00 109 VAL A O 5
ATOM 7885 N N . GLN A 1 93 ? -14.951 -5.258 5.699 1.00 0.00 110 GLN A N 5
ATOM 7886 C CA . GLN A 1 93 ? -15.458 -6.559 6.028 1.00 0.00 110 GLN A CA 5
ATOM 7887 C C . GLN A 1 93 ? -16.417 -6.478 7.211 1.00 0.00 110 GLN A C 5
ATOM 7888 O O . GLN A 1 93 ? -17.416 -7.185 7.270 1.00 0.00 110 GLN A O 5
ATOM 7902 N N . ASP A 1 94 ? -16.121 -5.587 8.121 1.00 0.00 111 ASP A N 5
ATOM 7903 C CA . ASP A 1 94 ? -16.928 -5.378 9.305 1.00 0.00 111 ASP A CA 5
ATOM 7904 C C . ASP A 1 94 ? -18.252 -4.695 8.975 1.00 0.00 111 ASP A C 5
ATOM 7905 O O . ASP A 1 94 ? -19.310 -5.068 9.501 1.00 0.00 111 ASP A O 5
ATOM 7914 N N . SER A 1 95 ? -18.189 -3.723 8.086 1.00 0.00 112 SER A N 5
ATOM 7915 C CA . SER A 1 95 ? -19.342 -2.931 7.714 1.00 0.00 112 SER A CA 5
ATOM 7916 C C . SER A 1 95 ? -20.330 -3.694 6.812 1.00 0.00 112 SER A C 5
ATOM 7917 O O . SER A 1 95 ? -21.505 -3.341 6.752 1.00 0.00 112 SER A O 5
ATOM 7925 N N . GLU A 1 96 ? -19.855 -4.682 6.076 1.00 0.00 113 GLU A N 5
ATOM 7926 C CA . GLU A 1 96 ? -20.737 -5.410 5.196 1.00 0.00 113 GLU A CA 5
ATOM 7927 C C . GLU A 1 96 ? -21.472 -6.541 5.929 1.00 0.00 113 GLU A C 5
ATOM 7928 O O . GLU A 1 96 ? -20.934 -7.667 6.069 1.00 0.00 113 GLU A O 5
ATOM 7941 N N . ASN A 1 1 ? 11.532 12.813 2.951 1.00 0.00 18 ASN A N 6
ATOM 7942 C CA . ASN A 1 1 ? 11.785 11.398 2.738 1.00 0.00 18 ASN A CA 6
ATOM 7943 C C . ASN A 1 1 ? 11.249 10.989 1.379 1.00 0.00 18 ASN A C 6
ATOM 7944 O O . ASN A 1 1 ? 10.076 11.198 1.085 1.00 0.00 18 ASN A O 6
ATOM 7957 N N . THR A 1 2 ? 12.114 10.421 0.547 1.00 0.00 19 THR A N 6
ATOM 7958 C CA . THR A 1 2 ? 11.748 9.999 -0.796 1.00 0.00 19 THR A CA 6
ATOM 7959 C C . THR A 1 2 ? 10.680 8.903 -0.736 1.00 0.00 19 THR A C 6
ATOM 7960 O O . THR A 1 2 ? 9.745 8.884 -1.536 1.00 0.00 19 THR A O 6
ATOM 7971 N N . ALA A 1 3 ? 10.820 8.028 0.252 1.00 0.00 20 ALA A N 6
ATOM 7972 C CA . ALA A 1 3 ? 9.969 6.859 0.405 1.00 0.00 20 ALA A CA 6
ATOM 7973 C C . ALA A 1 3 ? 8.505 7.234 0.547 1.00 0.00 20 ALA A C 6
ATOM 7974 O O . ALA A 1 3 ? 7.647 6.692 -0.150 1.00 0.00 20 ALA A O 6
ATOM 7981 N N . THR A 1 4 ? 8.228 8.187 1.390 1.00 0.00 21 THR A N 6
ATOM 7982 C CA . THR A 1 4 ? 6.885 8.596 1.628 1.00 0.00 21 THR A CA 6
ATOM 7983 C C . THR A 1 4 ? 6.318 9.428 0.494 1.00 0.00 21 THR A C 6
ATOM 7984 O O . THR A 1 4 ? 5.140 9.366 0.236 1.00 0.00 21 THR A O 6
ATOM 7995 N N . GLN A 1 5 ? 7.160 10.192 -0.200 1.00 0.00 22 GLN A N 6
ATOM 7996 C CA . GLN A 1 5 ? 6.682 10.956 -1.347 1.00 0.00 22 GLN A CA 6
ATOM 7997 C C . GLN A 1 5 ? 6.309 10.019 -2.485 1.00 0.00 22 GLN A C 6
ATOM 7998 O O . GLN A 1 5 ? 5.329 10.241 -3.210 1.00 0.00 22 GLN A O 6
ATOM 8012 N N . ARG A 1 6 ? 7.075 8.964 -2.622 1.00 0.00 23 ARG A N 6
ATOM 8013 C CA . ARG A 1 6 ? 6.820 7.958 -3.620 1.00 0.00 23 ARG A CA 6
ATOM 8014 C C . ARG A 1 6 ? 5.594 7.129 -3.250 1.00 0.00 23 ARG A C 6
ATOM 8015 O O . ARG A 1 6 ? 4.745 6.851 -4.100 1.00 0.00 23 ARG A O 6
ATOM 8036 N N . PHE A 1 7 ? 5.460 6.798 -1.974 1.00 0.00 24 PHE A N 6
ATOM 8037 C CA . PHE A 1 7 ? 4.336 5.993 -1.519 1.00 0.00 24 PHE A CA 6
ATOM 8038 C C . PHE A 1 7 ? 3.141 6.852 -1.138 1.00 0.00 24 PHE A C 6
ATOM 8039 O O . PHE A 1 7 ? 2.120 6.344 -0.681 1.00 0.00 24 PHE A O 6
ATOM 8056 N N . HIS A 1 8 ? 3.254 8.152 -1.381 1.00 0.00 25 HIS A N 6
ATOM 8057 C CA . HIS A 1 8 ? 2.168 9.093 -1.116 1.00 0.00 25 HIS A CA 6
ATOM 8058 C C . HIS A 1 8 ? 1.051 8.828 -2.096 1.00 0.00 25 HIS A C 6
ATOM 8059 O O . HIS A 1 8 ? -0.107 8.987 -1.770 1.00 0.00 25 HIS A O 6
ATOM 8074 N N . GLU A 1 9 ? 1.429 8.382 -3.290 1.00 0.00 26 GLU A N 6
ATOM 8075 C CA . GLU A 1 9 ? 0.485 8.029 -4.348 1.00 0.00 26 GLU A CA 6
ATOM 8076 C C . GLU A 1 9 ? -0.401 6.873 -3.875 1.00 0.00 26 GLU A C 6
ATOM 8077 O O . GLU A 1 9 ? -1.610 6.864 -4.054 1.00 0.00 26 GLU A O 6
ATOM 8089 N N . ILE A 1 10 ? 0.220 5.938 -3.224 1.00 0.00 27 ILE A N 6
ATOM 8090 C CA . ILE A 1 10 ? -0.451 4.760 -2.746 1.00 0.00 27 ILE A CA 6
ATOM 8091 C C . ILE A 1 10 ? -1.250 5.100 -1.482 1.00 0.00 27 ILE A C 6
ATOM 8092 O O . ILE A 1 10 ? -2.336 4.579 -1.256 1.00 0.00 27 ILE A O 6
ATOM 8108 N N . GLU A 1 11 ? -0.710 5.999 -0.687 1.00 0.00 28 GLU A N 6
ATOM 8109 C CA . GLU A 1 11 ? -1.367 6.459 0.522 1.00 0.00 28 GLU A CA 6
ATOM 8110 C C . GLU A 1 11 ? -2.650 7.226 0.181 1.00 0.00 28 GLU A C 6
ATOM 8111 O O . GLU A 1 11 ? -3.703 6.971 0.760 1.00 0.00 28 GLU A O 6
ATOM 8123 N N . LYS A 1 12 ? -2.561 8.135 -0.784 1.00 0.00 29 LYS A N 6
ATOM 8124 C CA . LYS A 1 12 ? -3.732 8.896 -1.235 1.00 0.00 29 LYS A CA 6
ATOM 8125 C C . LYS A 1 12 ? -4.773 7.953 -1.843 1.00 0.00 29 LYS A C 6
ATOM 8126 O O . LYS A 1 12 ? -5.975 8.159 -1.697 1.00 0.00 29 LYS A O 6
ATOM 8145 N N . PHE A 1 13 ? -4.288 6.912 -2.513 1.00 0.00 30 PHE A N 6
ATOM 8146 C CA . PHE A 1 13 ? -5.129 5.875 -3.092 1.00 0.00 30 PHE A CA 6
ATOM 8147 C C . PHE A 1 13 ? -5.895 5.161 -1.974 1.00 0.00 30 PHE A C 6
ATOM 8148 O O . PHE A 1 13 ? -7.078 4.905 -2.098 1.00 0.00 30 PHE A O 6
ATOM 8165 N N . LEU A 1 14 ? -5.197 4.872 -0.880 1.00 0.00 31 LEU A N 6
ATOM 8166 C CA . LEU A 1 14 ? -5.780 4.236 0.301 1.00 0.00 31 LEU A CA 6
ATOM 8167 C C . LEU A 1 14 ? -6.886 5.136 0.869 1.00 0.00 31 LEU A C 6
ATOM 8168 O O . LEU A 1 14 ? -7.972 4.661 1.261 1.00 0.00 31 LEU A O 6
ATOM 8184 N N . LEU A 1 15 ? -6.626 6.437 0.884 1.00 0.00 32 LEU A N 6
ATOM 8185 C CA . LEU A 1 15 ? -7.609 7.407 1.358 1.00 0.00 32 LEU A CA 6
ATOM 8186 C C . LEU A 1 15 ? -8.792 7.382 0.425 1.00 0.00 32 LEU A C 6
ATOM 8187 O O . LEU A 1 15 ? -9.957 7.398 0.843 1.00 0.00 32 LEU A O 6
ATOM 8203 N N . HIS A 1 16 ? -8.470 7.319 -0.844 1.00 0.00 33 HIS A N 6
ATOM 8204 C CA . HIS A 1 16 ? -9.459 7.221 -1.907 1.00 0.00 33 HIS A CA 6
ATOM 8205 C C . HIS A 1 16 ? -10.314 5.958 -1.729 1.00 0.00 33 HIS A C 6
ATOM 8206 O O . HIS A 1 16 ? -11.493 5.995 -1.966 1.00 0.00 33 HIS A O 6
ATOM 8221 N N . ILE A 1 17 ? -9.701 4.863 -1.295 1.00 0.00 34 ILE A N 6
ATOM 8222 C CA . ILE A 1 17 ? -10.412 3.614 -1.013 1.00 0.00 34 ILE A CA 6
ATOM 8223 C C . ILE A 1 17 ? -11.428 3.828 0.119 1.00 0.00 34 ILE A C 6
ATOM 8224 O O . ILE A 1 17 ? -12.570 3.401 0.028 1.00 0.00 34 ILE A O 6
ATOM 8240 N N . THR A 1 18 ? -11.023 4.549 1.135 1.00 0.00 35 THR A N 6
ATOM 8241 C CA . THR A 1 18 ? -11.899 4.845 2.260 1.00 0.00 35 THR A CA 6
ATOM 8242 C C . THR A 1 18 ? -13.070 5.754 1.789 1.00 0.00 35 THR A C 6
ATOM 8243 O O . THR A 1 18 ? -14.238 5.569 2.182 1.00 0.00 35 THR A O 6
ATOM 8254 N N . HIS A 1 19 ? -12.748 6.701 0.914 1.00 0.00 36 HIS A N 6
ATOM 8255 C CA . HIS A 1 19 ? -13.752 7.586 0.318 1.00 0.00 36 HIS A CA 6
ATOM 8256 C C . HIS A 1 19 ? -14.649 6.826 -0.637 1.00 0.00 36 HIS A C 6
ATOM 8257 O O . HIS A 1 19 ? -15.820 7.160 -0.799 1.00 0.00 36 HIS A O 6
ATOM 8272 N N . GLU A 1 20 ? -14.084 5.820 -1.271 1.00 0.00 37 GLU A N 6
ATOM 8273 C CA . GLU A 1 20 ? -14.779 4.952 -2.174 1.00 0.00 37 GLU A CA 6
ATOM 8274 C C . GLU A 1 20 ? -15.847 4.194 -1.403 1.00 0.00 37 GLU A C 6
ATOM 8275 O O . GLU A 1 20 ? -16.939 4.060 -1.875 1.00 0.00 37 GLU A O 6
ATOM 8287 N N . VAL A 1 21 ? -15.503 3.745 -0.183 1.00 0.00 38 VAL A N 6
ATOM 8288 C CA . VAL A 1 21 ? -16.402 3.071 0.717 1.00 0.00 38 VAL A CA 6
ATOM 8289 C C . VAL A 1 21 ? -17.558 3.987 1.000 1.00 0.00 38 VAL A C 6
ATOM 8290 O O . VAL A 1 21 ? -18.695 3.617 0.848 1.00 0.00 38 VAL A O 6
ATOM 8303 N N . ASP A 1 22 ? -17.240 5.204 1.330 1.00 0.00 39 ASP A N 6
ATOM 8304 C CA . ASP A 1 22 ? -18.247 6.212 1.617 1.00 0.00 39 ASP A CA 6
ATOM 8305 C C . ASP A 1 22 ? -19.184 6.416 0.406 1.00 0.00 39 ASP A C 6
ATOM 8306 O O . ASP A 1 22 ? -20.461 6.420 0.515 1.00 0.00 39 ASP A O 6
ATOM 8315 N N . ASP A 1 23 ? -18.561 6.478 -0.753 1.00 0.00 40 ASP A N 6
ATOM 8316 C CA . ASP A 1 23 ? -19.252 6.695 -1.984 1.00 0.00 40 ASP A CA 6
ATOM 8317 C C . ASP A 1 23 ? -20.149 5.539 -2.279 1.00 0.00 40 ASP A C 6
ATOM 8318 O O . ASP A 1 23 ? -21.317 5.722 -2.494 1.00 0.00 40 ASP A O 6
ATOM 8327 N N . LEU A 1 24 ? -19.617 4.347 -2.175 1.00 0.00 41 LEU A N 6
ATOM 8328 C CA . LEU A 1 24 ? -20.344 3.160 -2.501 1.00 0.00 41 LEU A CA 6
ATOM 8329 C C . LEU A 1 24 ? -21.484 2.943 -1.564 1.00 0.00 41 LEU A C 6
ATOM 8330 O O . LEU A 1 24 ? -22.538 2.490 -1.972 1.00 0.00 41 LEU A O 6
ATOM 8346 N N . GLU A 1 25 ? -21.288 3.328 -0.323 1.00 0.00 42 GLU A N 6
ATOM 8347 C CA . GLU A 1 25 ? -22.324 3.252 0.665 1.00 0.00 42 GLU A CA 6
ATOM 8348 C C . GLU A 1 25 ? -23.538 4.083 0.263 1.00 0.00 42 GLU A C 6
ATOM 8349 O O . GLU A 1 25 ? -24.674 3.672 0.505 1.00 0.00 42 GLU A O 6
ATOM 8361 N N . LYS A 1 26 ? -23.324 5.228 -0.393 1.00 0.00 43 LYS A N 6
ATOM 8362 C CA . LYS A 1 26 ? -24.485 6.025 -0.798 1.00 0.00 43 LYS A CA 6
ATOM 8363 C C . LYS A 1 26 ? -24.868 5.763 -2.259 1.00 0.00 43 LYS A C 6
ATOM 8364 O O . LYS A 1 26 ? -25.954 6.123 -2.721 1.00 0.00 43 LYS A O 6
ATOM 8383 N N . THR A 1 27 ? -23.969 5.139 -2.953 1.00 0.00 44 THR A N 6
ATOM 8384 C CA . THR A 1 27 ? -24.092 4.880 -4.361 1.00 0.00 44 THR A CA 6
ATOM 8385 C C . THR A 1 27 ? -24.767 3.519 -4.677 1.00 0.00 44 THR A C 6
ATOM 8386 O O . THR A 1 27 ? -25.583 3.431 -5.599 1.00 0.00 44 THR A O 6
ATOM 8397 N N . GLY A 1 28 ? -24.460 2.493 -3.919 1.00 0.00 45 GLY A N 6
ATOM 8398 C CA . GLY A 1 28 ? -25.059 1.198 -4.182 1.00 0.00 45 GLY A CA 6
ATOM 8399 C C . GLY A 1 28 ? -24.473 0.094 -3.333 1.00 0.00 45 GLY A C 6
ATOM 8400 O O . GLY A 1 28 ? -25.213 -0.684 -2.748 1.00 0.00 45 GLY A O 6
ATOM 8404 N N . ASN A 1 29 ? -23.138 0.004 -3.329 1.00 0.00 46 ASN A N 6
ATOM 8405 C CA . ASN A 1 29 ? -22.325 -0.972 -2.538 1.00 0.00 46 ASN A CA 6
ATOM 8406 C C . ASN A 1 29 ? -22.707 -2.399 -2.853 1.00 0.00 46 ASN A C 6
ATOM 8407 O O . ASN A 1 29 ? -22.521 -3.292 -2.036 1.00 0.00 46 ASN A O 6
ATOM 8418 N N . LYS A 1 30 ? -23.118 -2.619 -4.089 1.00 0.00 47 LYS A N 6
ATOM 8419 C CA . LYS A 1 30 ? -23.677 -3.904 -4.509 1.00 0.00 47 LYS A CA 6
ATOM 8420 C C . LYS A 1 30 ? -22.636 -5.037 -4.476 1.00 0.00 47 LYS A C 6
ATOM 8421 O O . LYS A 1 30 ? -22.862 -6.084 -3.890 1.00 0.00 47 LYS A O 6
ATOM 8440 N N . ASP A 1 31 ? -21.503 -4.789 -5.085 1.00 0.00 48 ASP A N 6
ATOM 8441 C CA . ASP A 1 31 ? -20.368 -5.743 -5.105 1.00 0.00 48 ASP A CA 6
ATOM 8442 C C . ASP A 1 31 ? -19.060 -4.968 -5.207 1.00 0.00 48 ASP A C 6
ATOM 8443 O O . ASP A 1 31 ? -17.977 -5.480 -4.976 1.00 0.00 48 ASP A O 6
ATOM 8452 N N . GLU A 1 32 ? -19.220 -3.689 -5.456 1.00 0.00 49 GLU A N 6
ATOM 8453 C CA . GLU A 1 32 ? -18.157 -2.717 -5.607 1.00 0.00 49 GLU A CA 6
ATOM 8454 C C . GLU A 1 32 ? -17.333 -2.615 -4.347 1.00 0.00 49 GLU A C 6
ATOM 8455 O O . GLU A 1 32 ? -16.155 -2.395 -4.410 1.00 0.00 49 GLU A O 6
ATOM 8467 N N . LYS A 1 33 ? -17.969 -2.768 -3.218 1.00 0.00 50 LYS A N 6
ATOM 8468 C CA . LYS A 1 33 ? -17.298 -2.699 -1.949 1.00 0.00 50 LYS A CA 6
ATOM 8469 C C . LYS A 1 33 ? -16.313 -3.854 -1.810 1.00 0.00 50 LYS A C 6
ATOM 8470 O O . LYS A 1 33 ? -15.152 -3.650 -1.492 1.00 0.00 50 LYS A O 6
ATOM 8489 N N . ALA A 1 34 ? -16.770 -5.045 -2.102 1.00 0.00 51 ALA A N 6
ATOM 8490 C CA . ALA A 1 34 ? -15.898 -6.218 -2.097 1.00 0.00 51 ALA A CA 6
ATOM 8491 C C . ALA A 1 34 ? -14.844 -6.104 -3.217 1.00 0.00 51 ALA A C 6
ATOM 8492 O O . ALA A 1 34 ? -13.674 -6.472 -3.036 1.00 0.00 51 ALA A O 6
ATOM 8499 N N . ARG A 1 35 ? -15.269 -5.557 -4.353 1.00 0.00 52 ARG A N 6
ATOM 8500 C CA . ARG A 1 35 ? -14.402 -5.322 -5.509 1.00 0.00 52 ARG A CA 6
ATOM 8501 C C . ARG A 1 35 ? -13.285 -4.356 -5.135 1.00 0.00 52 ARG A C 6
ATOM 8502 O O . ARG A 1 35 ? -12.130 -4.547 -5.505 1.00 0.00 52 ARG A O 6
ATOM 8523 N N . LEU A 1 36 ? -13.641 -3.326 -4.405 1.00 0.00 53 LEU A N 6
ATOM 8524 C CA . LEU A 1 36 ? -12.721 -2.357 -3.902 1.00 0.00 53 LEU A CA 6
ATOM 8525 C C . LEU A 1 36 ? -11.683 -2.998 -2.959 1.00 0.00 53 LEU A C 6
ATOM 8526 O O . LEU A 1 36 ? -10.515 -2.632 -2.956 1.00 0.00 53 LEU A O 6
ATOM 8542 N N . LEU A 1 37 ? -12.104 -3.936 -2.165 1.00 0.00 54 LEU A N 6
ATOM 8543 C CA . LEU A 1 37 ? -11.191 -4.680 -1.338 1.00 0.00 54 LEU A CA 6
ATOM 8544 C C . LEU A 1 37 ? -10.230 -5.498 -2.180 1.00 0.00 54 LEU A C 6
ATOM 8545 O O . LEU A 1 37 ? -9.071 -5.676 -1.843 1.00 0.00 54 LEU A O 6
ATOM 8561 N N . ARG A 1 38 ? -10.716 -5.959 -3.284 1.00 0.00 55 ARG A N 6
ATOM 8562 C CA . ARG A 1 38 ? -9.888 -6.671 -4.256 1.00 0.00 55 ARG A CA 6
ATOM 8563 C C . ARG A 1 38 ? -8.897 -5.708 -4.936 1.00 0.00 55 ARG A C 6
ATOM 8564 O O . ARG A 1 38 ? -7.820 -6.108 -5.388 1.00 0.00 55 ARG A O 6
ATOM 8585 N N . GLU A 1 39 ? -9.267 -4.438 -4.961 1.00 0.00 56 GLU A N 6
ATOM 8586 C CA . GLU A 1 39 ? -8.430 -3.366 -5.470 1.00 0.00 56 GLU A CA 6
ATOM 8587 C C . GLU A 1 39 ? -7.263 -3.154 -4.492 1.00 0.00 56 GLU A C 6
ATOM 8588 O O . GLU A 1 39 ? -6.119 -2.943 -4.898 1.00 0.00 56 GLU A O 6
ATOM 8600 N N . LEU A 1 40 ? -7.551 -3.276 -3.193 1.00 0.00 57 LEU A N 6
ATOM 8601 C CA . LEU A 1 40 ? -6.525 -3.143 -2.184 1.00 0.00 57 LEU A CA 6
ATOM 8602 C C . LEU A 1 40 ? -5.619 -4.354 -2.190 1.00 0.00 57 LEU A C 6
ATOM 8603 O O . LEU A 1 40 ? -4.454 -4.265 -1.834 1.00 0.00 57 LEU A O 6
ATOM 8619 N N . THR A 1 41 ? -6.170 -5.499 -2.581 1.00 0.00 58 THR A N 6
ATOM 8620 C CA . THR A 1 41 ? -5.367 -6.689 -2.773 1.00 0.00 58 THR A CA 6
ATOM 8621 C C . THR A 1 41 ? -4.334 -6.421 -3.900 1.00 0.00 58 THR A C 6
ATOM 8622 O O . THR A 1 41 ? -3.168 -6.802 -3.812 1.00 0.00 58 THR A O 6
ATOM 8633 N N . VAL A 1 42 ? -4.769 -5.719 -4.929 1.00 0.00 59 VAL A N 6
ATOM 8634 C CA . VAL A 1 42 ? -3.864 -5.293 -5.984 1.00 0.00 59 VAL A CA 6
ATOM 8635 C C . VAL A 1 42 ? -2.856 -4.297 -5.393 1.00 0.00 59 VAL A C 6
ATOM 8636 O O . VAL A 1 42 ? -1.664 -4.333 -5.703 1.00 0.00 59 VAL A O 6
ATOM 8649 N N . SER A 1 43 ? -3.346 -3.448 -4.507 1.00 0.00 60 SER A N 6
ATOM 8650 C CA . SER A 1 43 ? -2.532 -2.445 -3.851 1.00 0.00 60 SER A CA 6
ATOM 8651 C C . SER A 1 43 ? -1.394 -3.070 -3.036 1.00 0.00 60 SER A C 6
ATOM 8652 O O . SER A 1 43 ? -0.228 -2.663 -3.156 1.00 0.00 60 SER A O 6
ATOM 8660 N N . GLU A 1 44 ? -1.719 -4.082 -2.259 1.00 0.00 61 GLU A N 6
ATOM 8661 C CA . GLU A 1 44 ? -0.717 -4.785 -1.470 1.00 0.00 61 GLU A CA 6
ATOM 8662 C C . GLU A 1 44 ? 0.256 -5.506 -2.397 1.00 0.00 61 GLU A C 6
ATOM 8663 O O . GLU A 1 44 ? 1.430 -5.653 -2.079 1.00 0.00 61 GLU A O 6
ATOM 8675 N N . ALA A 1 45 ? -0.241 -5.915 -3.566 1.00 0.00 62 ALA A N 6
ATOM 8676 C CA . ALA A 1 45 ? 0.564 -6.636 -4.536 1.00 0.00 62 ALA A CA 6
ATOM 8677 C C . ALA A 1 45 ? 1.711 -5.796 -5.076 1.00 0.00 62 ALA A C 6
ATOM 8678 O O . ALA A 1 45 ? 2.858 -6.262 -5.114 1.00 0.00 62 ALA A O 6
ATOM 8685 N N . PHE A 1 46 ? 1.447 -4.548 -5.446 1.00 0.00 63 PHE A N 6
ATOM 8686 C CA . PHE A 1 46 ? 2.556 -3.729 -5.944 1.00 0.00 63 PHE A CA 6
ATOM 8687 C C . PHE A 1 46 ? 3.430 -3.265 -4.808 1.00 0.00 63 PHE A C 6
ATOM 8688 O O . PHE A 1 46 ? 4.631 -3.091 -4.971 1.00 0.00 63 PHE A O 6
ATOM 8705 N N . ILE A 1 47 ? 2.823 -3.066 -3.651 1.00 0.00 64 ILE A N 6
ATOM 8706 C CA . ILE A 1 47 ? 3.567 -2.744 -2.454 1.00 0.00 64 ILE A CA 6
ATOM 8707 C C . ILE A 1 47 ? 4.555 -3.852 -2.105 1.00 0.00 64 ILE A C 6
ATOM 8708 O O . ILE A 1 47 ? 5.716 -3.591 -1.880 1.00 0.00 64 ILE A O 6
ATOM 8724 N N . GLU A 1 48 ? 4.108 -5.081 -2.099 1.00 0.00 65 GLU A N 6
ATOM 8725 C CA . GLU A 1 48 ? 4.987 -6.168 -1.759 1.00 0.00 65 GLU A CA 6
ATOM 8726 C C . GLU A 1 48 ? 6.016 -6.395 -2.881 1.00 0.00 65 GLU A C 6
ATOM 8727 O O . GLU A 1 48 ? 7.145 -6.825 -2.631 1.00 0.00 65 GLU A O 6
ATOM 8739 N N . GLY A 1 49 ? 5.625 -6.056 -4.102 1.00 0.00 66 GLY A N 6
ATOM 8740 C CA . GLY A 1 49 ? 6.533 -6.106 -5.225 1.00 0.00 66 GLY A CA 6
ATOM 8741 C C . GLY A 1 49 ? 7.646 -5.076 -5.081 1.00 0.00 66 GLY A C 6
ATOM 8742 O O . GLY A 1 49 ? 8.829 -5.397 -5.242 1.00 0.00 66 GLY A O 6
ATOM 8746 N N . SER A 1 50 ? 7.279 -3.856 -4.721 1.00 0.00 67 SER A N 6
ATOM 8747 C CA . SER A 1 50 ? 8.243 -2.802 -4.539 1.00 0.00 67 SER A CA 6
ATOM 8748 C C . SER A 1 50 ? 9.090 -3.088 -3.321 1.00 0.00 67 SER A C 6
ATOM 8749 O O . SER A 1 50 ? 10.286 -2.843 -3.320 1.00 0.00 67 SER A O 6
ATOM 8757 N N . ARG A 1 51 ? 8.478 -3.670 -2.308 1.00 0.00 68 ARG A N 6
ATOM 8758 C CA . ARG A 1 51 ? 9.205 -4.073 -1.121 1.00 0.00 68 ARG A CA 6
ATOM 8759 C C . ARG A 1 51 ? 10.231 -5.114 -1.460 1.00 0.00 68 ARG A C 6
ATOM 8760 O O . ARG A 1 51 ? 11.377 -5.045 -1.006 1.00 0.00 68 ARG A O 6
ATOM 8781 N N . GLY A 1 52 ? 9.835 -6.045 -2.293 1.00 0.00 69 GLY A N 6
ATOM 8782 C CA . GLY A 1 52 ? 10.736 -7.039 -2.754 1.00 0.00 69 GLY A CA 6
ATOM 8783 C C . GLY A 1 52 ? 11.821 -6.430 -3.608 1.00 0.00 69 GLY A C 6
ATOM 8784 O O . GLY A 1 52 ? 12.914 -6.945 -3.670 1.00 0.00 69 GLY A O 6
ATOM 8788 N N . TYR A 1 53 ? 11.526 -5.295 -4.213 1.00 0.00 70 TYR A N 6
ATOM 8789 C CA . TYR A 1 53 ? 12.491 -4.611 -5.077 1.00 0.00 70 TYR A CA 6
ATOM 8790 C C . TYR A 1 53 ? 13.562 -4.048 -4.187 1.00 0.00 70 TYR A C 6
ATOM 8791 O O . TYR A 1 53 ? 14.744 -4.283 -4.384 1.00 0.00 70 TYR A O 6
ATOM 8809 N N . PHE A 1 54 ? 13.110 -3.359 -3.165 1.00 0.00 71 PHE A N 6
ATOM 8810 C CA . PHE A 1 54 ? 13.964 -2.737 -2.192 1.00 0.00 71 PHE A CA 6
ATOM 8811 C C . PHE A 1 54 ? 14.846 -3.762 -1.478 1.00 0.00 71 PHE A C 6
ATOM 8812 O O . PHE A 1 54 ? 16.033 -3.526 -1.266 1.00 0.00 71 PHE A O 6
ATOM 8829 N N . GLN A 1 55 ? 14.278 -4.912 -1.155 1.00 0.00 72 GLN A N 6
ATOM 8830 C CA . GLN A 1 55 ? 15.034 -5.997 -0.534 1.00 0.00 72 GLN A CA 6
ATOM 8831 C C . GLN A 1 55 ? 16.101 -6.563 -1.482 1.00 0.00 72 GLN A C 6
ATOM 8832 O O . GLN A 1 55 ? 17.216 -6.875 -1.056 1.00 0.00 72 GLN A O 6
ATOM 8846 N N . ARG A 1 56 ? 15.759 -6.684 -2.757 1.00 0.00 73 ARG A N 6
ATOM 8847 C CA . ARG A 1 56 ? 16.706 -7.173 -3.769 1.00 0.00 73 ARG A CA 6
ATOM 8848 C C . ARG A 1 56 ? 17.809 -6.164 -4.035 1.00 0.00 73 ARG A C 6
ATOM 8849 O O . ARG A 1 56 ? 18.948 -6.526 -4.293 1.00 0.00 73 ARG A O 6
ATOM 8870 N N . GLU A 1 57 ? 17.470 -4.913 -3.955 1.00 0.00 74 GLU A N 6
ATOM 8871 C CA . GLU A 1 57 ? 18.456 -3.848 -4.094 1.00 0.00 74 GLU A CA 6
ATOM 8872 C C . GLU A 1 57 ? 19.375 -3.808 -2.893 1.00 0.00 74 GLU A C 6
ATOM 8873 O O . GLU A 1 57 ? 20.577 -3.623 -3.024 1.00 0.00 74 GLU A O 6
ATOM 8885 N N . LEU A 1 58 ? 18.814 -4.058 -1.731 1.00 0.00 75 LEU A N 6
ATOM 8886 C CA . LEU A 1 58 ? 19.569 -4.118 -0.485 1.00 0.00 75 LEU A CA 6
ATOM 8887 C C . LEU A 1 58 ? 20.533 -5.319 -0.488 1.00 0.00 75 LEU A C 6
ATOM 8888 O O . LEU A 1 58 ? 21.478 -5.393 0.301 1.00 0.00 75 LEU A O 6
ATOM 8904 N N . LYS A 1 59 ? 20.294 -6.227 -1.396 1.00 0.00 76 LYS A N 6
ATOM 8905 C CA . LYS A 1 59 ? 21.061 -7.430 -1.550 1.00 0.00 76 LYS A CA 6
ATOM 8906 C C . LYS A 1 59 ? 22.339 -7.147 -2.378 1.00 0.00 76 LYS A C 6
ATOM 8907 O O . LYS A 1 59 ? 23.296 -7.924 -2.351 1.00 0.00 76 LYS A O 6
ATOM 8926 N N . ARG A 1 60 ? 22.359 -6.000 -3.067 1.00 0.00 77 ARG A N 6
ATOM 8927 C CA . ARG A 1 60 ? 23.477 -5.635 -3.950 1.00 0.00 77 ARG A CA 6
ATOM 8928 C C . ARG A 1 60 ? 24.762 -5.301 -3.188 1.00 0.00 77 ARG A C 6
ATOM 8929 O O . ARG A 1 60 ? 25.851 -5.541 -3.697 1.00 0.00 77 ARG A O 6
ATOM 8950 N N . THR A 1 61 ? 24.627 -4.695 -2.004 1.00 0.00 78 THR A N 6
ATOM 8951 C CA . THR A 1 61 ? 25.767 -4.358 -1.106 1.00 0.00 78 THR A CA 6
ATOM 8952 C C . THR A 1 61 ? 26.589 -3.087 -1.549 1.00 0.00 78 THR A C 6
ATOM 8953 O O . THR A 1 61 ? 27.217 -2.424 -0.712 1.00 0.00 78 THR A O 6
ATOM 8964 N N . ASP A 1 62 ? 26.529 -2.720 -2.841 1.00 0.00 79 ASP A N 6
ATOM 8965 C CA . ASP A 1 62 ? 27.273 -1.529 -3.380 1.00 0.00 79 ASP A CA 6
ATOM 8966 C C . ASP A 1 62 ? 26.746 -0.219 -2.794 1.00 0.00 79 ASP A C 6
ATOM 8967 O O . ASP A 1 62 ? 27.384 0.833 -2.879 1.00 0.00 79 ASP A O 6
ATOM 8976 N N . LEU A 1 63 ? 25.585 -0.322 -2.215 1.00 0.00 80 LEU A N 6
ATOM 8977 C CA . LEU A 1 63 ? 24.879 0.686 -1.481 1.00 0.00 80 LEU A CA 6
ATOM 8978 C C . LEU A 1 63 ? 25.702 1.224 -0.380 1.00 0.00 80 LEU A C 6
ATOM 8979 O O . LEU A 1 63 ? 26.776 0.723 -0.012 1.00 0.00 80 LEU A O 6
ATOM 8995 N N . ASP A 1 64 ? 25.169 2.207 0.142 1.00 0.00 81 ASP A N 6
ATOM 8996 C CA . ASP A 1 64 ? 25.672 2.865 1.278 1.00 0.00 81 ASP A CA 6
ATOM 8997 C C . ASP A 1 64 ? 24.476 2.971 2.176 1.00 0.00 81 ASP A C 6
ATOM 8998 O O . ASP A 1 64 ? 23.381 2.498 1.780 1.00 0.00 81 ASP A O 6
ATOM 9007 N N . LEU A 1 65 ? 24.611 3.603 3.305 1.00 0.00 82 LEU A N 6
ATOM 9008 C CA . LEU A 1 65 ? 23.511 3.783 4.230 1.00 0.00 82 LEU A CA 6
ATOM 9009 C C . LEU A 1 65 ? 22.415 4.568 3.558 1.00 0.00 82 LEU A C 6
ATOM 9010 O O . LEU A 1 65 ? 21.272 4.371 3.828 1.00 0.00 82 LEU A O 6
ATOM 9026 N N . LEU A 1 66 ? 22.809 5.422 2.652 1.00 0.00 83 LEU A N 6
ATOM 9027 C CA . LEU A 1 66 ? 21.899 6.286 1.910 1.00 0.00 83 LEU A CA 6
ATOM 9028 C C . LEU A 1 66 ? 20.896 5.504 1.119 1.00 0.00 83 LEU A C 6
ATOM 9029 O O . LEU A 1 66 ? 19.691 5.777 1.170 1.00 0.00 83 LEU A O 6
ATOM 9045 N N . GLU A 1 67 ? 21.389 4.557 0.405 1.00 0.00 84 GLU A N 6
ATOM 9046 C CA . GLU A 1 67 ? 20.571 3.744 -0.421 1.00 0.00 84 GLU A CA 6
ATOM 9047 C C . GLU A 1 67 ? 19.761 2.838 0.449 1.00 0.00 84 GLU A C 6
ATOM 9048 O O . GLU A 1 67 ? 18.542 2.778 0.353 1.00 0.00 84 GLU A O 6
ATOM 9060 N N . LYS A 1 68 ? 20.454 2.229 1.362 1.00 0.00 85 LYS A N 6
ATOM 9061 C CA . LYS A 1 68 ? 19.909 1.287 2.303 1.00 0.00 85 LYS A CA 6
ATOM 9062 C C . LYS A 1 68 ? 18.781 1.903 3.074 1.00 0.00 85 LYS A C 6
ATOM 9063 O O . LYS A 1 68 ? 17.722 1.313 3.178 1.00 0.00 85 LYS A O 6
ATOM 9082 N N . PHE A 1 69 ? 18.971 3.124 3.523 1.00 0.00 86 PHE A N 6
ATOM 9083 C CA . PHE A 1 69 ? 17.995 3.770 4.339 1.00 0.00 86 PHE A CA 6
ATOM 9084 C C . PHE A 1 69 ? 16.745 4.071 3.543 1.00 0.00 86 PHE A C 6
ATOM 9085 O O . PHE A 1 69 ? 15.673 4.001 4.050 1.00 0.00 86 PHE A O 6
ATOM 9102 N N . ASN A 1 70 ? 16.924 4.337 2.284 1.00 0.00 87 ASN A N 6
ATOM 9103 C CA . ASN A 1 70 ? 15.864 4.748 1.400 1.00 0.00 87 ASN A CA 6
ATOM 9104 C C . ASN A 1 70 ? 14.994 3.551 1.089 1.00 0.00 87 ASN A C 6
ATOM 9105 O O . ASN A 1 70 ? 13.767 3.639 1.086 1.00 0.00 87 ASN A O 6
ATOM 9116 N N . PHE A 1 71 ? 15.638 2.409 0.882 1.00 0.00 88 PHE A N 6
ATOM 9117 C CA . PHE A 1 71 ? 14.925 1.199 0.513 1.00 0.00 88 PHE A CA 6
ATOM 9118 C C . PHE A 1 71 ? 14.269 0.639 1.720 1.00 0.00 88 PHE A C 6
ATOM 9119 O O . PHE A 1 71 ? 13.110 0.245 1.675 1.00 0.00 88 PHE A O 6
ATOM 9136 N N . GLU A 1 72 ? 15.004 0.659 2.822 1.00 0.00 89 GLU A N 6
ATOM 9137 C CA . GLU A 1 72 ? 14.530 0.155 4.075 1.00 0.00 89 GLU A CA 6
ATOM 9138 C C . GLU A 1 72 ? 13.397 1.048 4.527 1.00 0.00 89 GLU A C 6
ATOM 9139 O O . GLU A 1 72 ? 12.399 0.578 5.106 1.00 0.00 89 GLU A O 6
ATOM 9151 N N . ALA A 1 73 ? 13.504 2.345 4.196 1.00 0.00 90 ALA A N 6
ATOM 9152 C CA . ALA A 1 73 ? 12.444 3.255 4.601 1.00 0.00 90 ALA A CA 6
ATOM 9153 C C . ALA A 1 73 ? 11.193 2.950 3.822 1.00 0.00 90 ALA A C 6
ATOM 9154 O O . ALA A 1 73 ? 10.115 2.797 4.390 1.00 0.00 90 ALA A O 6
ATOM 9161 N N . ALA A 1 74 ? 11.363 2.760 2.541 1.00 0.00 91 ALA A N 6
ATOM 9162 C CA . ALA A 1 74 ? 10.261 2.527 1.650 1.00 0.00 91 ALA A CA 6
ATOM 9163 C C . ALA A 1 74 ? 9.599 1.191 1.888 1.00 0.00 91 ALA A C 6
ATOM 9164 O O . ALA A 1 74 ? 8.373 1.120 1.963 1.00 0.00 91 ALA A O 6
ATOM 9171 N N . LEU A 1 75 ? 10.383 0.148 2.078 1.00 0.00 92 LEU A N 6
ATOM 9172 C CA . LEU A 1 75 ? 9.801 -1.161 2.272 1.00 0.00 92 LEU A CA 6
ATOM 9173 C C . LEU A 1 75 ? 8.998 -1.229 3.569 1.00 0.00 92 LEU A C 6
ATOM 9174 O O . LEU A 1 75 ? 7.950 -1.876 3.624 1.00 0.00 92 LEU A O 6
ATOM 9190 N N . ALA A 1 76 ? 9.455 -0.504 4.590 1.00 0.00 93 ALA A N 6
ATOM 9191 C CA . ALA A 1 76 ? 8.731 -0.456 5.837 1.00 0.00 93 ALA A CA 6
ATOM 9192 C C . ALA A 1 76 ? 7.487 0.399 5.700 1.00 0.00 93 ALA A C 6
ATOM 9193 O O . ALA A 1 76 ? 6.466 0.116 6.324 1.00 0.00 93 ALA A O 6
ATOM 9200 N N . THR A 1 77 ? 7.551 1.406 4.826 1.00 0.00 94 THR A N 6
ATOM 9201 C CA . THR A 1 77 ? 6.432 2.286 4.613 1.00 0.00 94 THR A CA 6
ATOM 9202 C C . THR A 1 77 ? 5.329 1.486 3.947 1.00 0.00 94 THR A C 6
ATOM 9203 O O . THR A 1 77 ? 4.145 1.568 4.319 1.00 0.00 94 THR A O 6
ATOM 9214 N N . GLY A 1 78 ? 5.756 0.664 3.000 1.00 0.00 95 GLY A N 6
ATOM 9215 C CA . GLY A 1 78 ? 4.877 -0.185 2.282 1.00 0.00 95 GLY A CA 6
ATOM 9216 C C . GLY A 1 78 ? 4.171 -1.160 3.172 1.00 0.00 95 GLY A C 6
ATOM 9217 O O . GLY A 1 78 ? 2.979 -1.309 3.066 1.00 0.00 95 GLY A O 6
ATOM 9221 N N . ASP A 1 79 ? 4.901 -1.785 4.090 1.00 0.00 96 ASP A N 6
ATOM 9222 C CA . ASP A 1 79 ? 4.312 -2.787 4.983 1.00 0.00 96 ASP A CA 6
ATOM 9223 C C . ASP A 1 79 ? 3.303 -2.147 5.902 1.00 0.00 96 ASP A C 6
ATOM 9224 O O . ASP A 1 79 ? 2.213 -2.673 6.098 1.00 0.00 96 ASP A O 6
ATOM 9233 N N . LEU A 1 80 ? 3.640 -0.975 6.403 1.00 0.00 97 LEU A N 6
ATOM 9234 C CA . LEU A 1 80 ? 2.769 -0.267 7.313 1.00 0.00 97 LEU A CA 6
ATOM 9235 C C . LEU A 1 80 ? 1.473 0.165 6.649 1.00 0.00 97 LEU A C 6
ATOM 9236 O O . LEU A 1 80 ? 0.407 0.050 7.245 1.00 0.00 97 LEU A O 6
ATOM 9252 N N . LEU A 1 81 ? 1.548 0.687 5.448 1.00 0.00 98 LEU A N 6
ATOM 9253 C CA . LEU A 1 81 ? 0.332 1.028 4.733 1.00 0.00 98 LEU A CA 6
ATOM 9254 C C . LEU A 1 81 ? -0.392 -0.246 4.253 1.00 0.00 98 LEU A C 6
ATOM 9255 O O . LEU A 1 81 ? -1.590 -0.248 4.099 1.00 0.00 98 LEU A O 6
ATOM 9271 N N . LEU A 1 82 ? 0.370 -1.328 4.021 1.00 0.00 99 LEU A N 6
ATOM 9272 C CA . LEU A 1 82 ? -0.176 -2.596 3.531 1.00 0.00 99 LEU A CA 6
ATOM 9273 C C . LEU A 1 82 ? -1.064 -3.164 4.599 1.00 0.00 99 LEU A C 6
ATOM 9274 O O . LEU A 1 82 ? -2.201 -3.590 4.344 1.00 0.00 99 LEU A O 6
ATOM 9290 N N . LYS A 1 83 ? -0.556 -3.147 5.799 1.00 0.00 100 LYS A N 6
ATOM 9291 C CA . LYS A 1 83 ? -1.290 -3.606 6.914 1.00 0.00 100 LYS A CA 6
ATOM 9292 C C . LYS A 1 83 ? -2.427 -2.630 7.186 1.00 0.00 100 LYS A C 6
ATOM 9293 O O . LYS A 1 83 ? -3.501 -3.022 7.624 1.00 0.00 100 LYS A O 6
ATOM 9312 N N . ASP A 1 84 ? -2.193 -1.343 6.875 1.00 0.00 101 ASP A N 6
ATOM 9313 C CA . ASP A 1 84 ? -3.220 -0.326 7.084 1.00 0.00 101 ASP A CA 6
ATOM 9314 C C . ASP A 1 84 ? -4.396 -0.560 6.102 1.00 0.00 101 ASP A C 6
ATOM 9315 O O . ASP A 1 84 ? -5.576 -0.347 6.448 1.00 0.00 101 ASP A O 6
ATOM 9324 N N . LEU A 1 85 ? -4.059 -1.037 4.885 1.00 0.00 102 LEU A N 6
ATOM 9325 C CA . LEU A 1 85 ? -5.044 -1.461 3.875 1.00 0.00 102 LEU A CA 6
ATOM 9326 C C . LEU A 1 85 ? -5.912 -2.556 4.464 1.00 0.00 102 LEU A C 6
ATOM 9327 O O . LEU A 1 85 ? -7.133 -2.504 4.413 1.00 0.00 102 LEU A O 6
ATOM 9343 N N . LYS A 1 86 ? -5.258 -3.535 5.057 1.00 0.00 103 LYS A N 6
ATOM 9344 C CA . LYS A 1 86 ? -5.930 -4.679 5.629 1.00 0.00 103 LYS A CA 6
ATOM 9345 C C . LYS A 1 86 ? -6.742 -4.335 6.865 1.00 0.00 103 LYS A C 6
ATOM 9346 O O . LYS A 1 86 ? -7.746 -4.979 7.137 1.00 0.00 103 LYS A O 6
ATOM 9365 N N . ALA A 1 87 ? -6.344 -3.299 7.573 1.00 0.00 104 ALA A N 6
ATOM 9366 C CA . ALA A 1 87 ? -7.065 -2.858 8.744 1.00 0.00 104 ALA A CA 6
ATOM 9367 C C . ALA A 1 87 ? -8.393 -2.265 8.318 1.00 0.00 104 ALA A C 6
ATOM 9368 O O . ALA A 1 87 ? -9.458 -2.574 8.901 1.00 0.00 104 ALA A O 6
ATOM 9375 N N . LEU A 1 88 ? -8.350 -1.465 7.255 1.00 0.00 105 LEU A N 6
ATOM 9376 C CA . LEU A 1 88 ? -9.550 -0.856 6.744 1.00 0.00 105 LEU A CA 6
ATOM 9377 C C . LEU A 1 88 ? -10.382 -1.939 6.110 1.00 0.00 105 LEU A C 6
ATOM 9378 O O . LEU A 1 88 ? -11.578 -1.903 6.165 1.00 0.00 105 LEU A O 6
ATOM 9394 N N . GLN A 1 89 ? -9.702 -2.917 5.508 1.00 0.00 106 GLN A N 6
ATOM 9395 C CA . GLN A 1 89 ? -10.345 -4.062 4.902 1.00 0.00 106 GLN A CA 6
ATOM 9396 C C . GLN A 1 89 ? -11.154 -4.796 5.927 1.00 0.00 106 GLN A C 6
ATOM 9397 O O . GLN A 1 89 ? -12.249 -5.184 5.649 1.00 0.00 106 GLN A O 6
ATOM 9411 N N . LYS A 1 90 ? -10.621 -4.955 7.114 1.00 0.00 107 LYS A N 6
ATOM 9412 C CA . LYS A 1 90 ? -11.357 -5.613 8.172 1.00 0.00 107 LYS A CA 6
ATOM 9413 C C . LYS A 1 90 ? -12.567 -4.783 8.571 1.00 0.00 107 LYS A C 6
ATOM 9414 O O . LYS A 1 90 ? -13.620 -5.328 8.833 1.00 0.00 107 LYS A O 6
ATOM 9433 N N . ARG A 1 91 ? -12.420 -3.468 8.538 1.00 0.00 108 ARG A N 6
ATOM 9434 C CA . ARG A 1 91 ? -13.505 -2.549 8.856 1.00 0.00 108 ARG A CA 6
ATOM 9435 C C . ARG A 1 91 ? -14.577 -2.640 7.787 1.00 0.00 108 ARG A C 6
ATOM 9436 O O . ARG A 1 91 ? -15.772 -2.746 8.079 1.00 0.00 108 ARG A O 6
ATOM 9457 N N . VAL A 1 92 ? -14.144 -2.647 6.550 1.00 0.00 109 VAL A N 6
ATOM 9458 C CA . VAL A 1 92 ? -15.042 -2.746 5.443 1.00 0.00 109 VAL A CA 6
ATOM 9459 C C . VAL A 1 92 ? -15.710 -4.124 5.410 1.00 0.00 109 VAL A C 6
ATOM 9460 O O . VAL A 1 92 ? -16.906 -4.237 5.134 1.00 0.00 109 VAL A O 6
ATOM 9473 N N . GLN A 1 93 ? -14.936 -5.158 5.722 1.00 0.00 110 GLN A N 6
ATOM 9474 C CA . GLN A 1 93 ? -15.452 -6.513 5.848 1.00 0.00 110 GLN A CA 6
ATOM 9475 C C . GLN A 1 93 ? -16.501 -6.573 6.905 1.00 0.00 110 GLN A C 6
ATOM 9476 O O . GLN A 1 93 ? -17.509 -7.232 6.739 1.00 0.00 110 GLN A O 6
ATOM 9490 N N . ASP A 1 94 ? -16.288 -5.842 7.976 1.00 0.00 111 ASP A N 6
ATOM 9491 C CA . ASP A 1 94 ? -17.240 -5.843 9.053 1.00 0.00 111 ASP A CA 6
ATOM 9492 C C . ASP A 1 94 ? -18.453 -5.022 8.728 1.00 0.00 111 ASP A C 6
ATOM 9493 O O . ASP A 1 94 ? -19.497 -5.152 9.367 1.00 0.00 111 ASP A O 6
ATOM 9502 N N . SER A 1 95 ? -18.327 -4.160 7.746 1.00 0.00 112 SER A N 6
ATOM 9503 C CA . SER A 1 95 ? -19.431 -3.402 7.292 1.00 0.00 112 SER A CA 6
ATOM 9504 C C . SER A 1 95 ? -20.331 -4.303 6.417 1.00 0.00 112 SER A C 6
ATOM 9505 O O . SER A 1 95 ? -21.530 -4.065 6.294 1.00 0.00 112 SER A O 6
ATOM 9513 N N . GLU A 1 96 ? -19.735 -5.330 5.823 1.00 0.00 113 GLU A N 6
ATOM 9514 C CA . GLU A 1 96 ? -20.457 -6.288 5.022 1.00 0.00 113 GLU A CA 6
ATOM 9515 C C . GLU A 1 96 ? -20.589 -7.594 5.805 1.00 0.00 113 GLU A C 6
ATOM 9516 O O . GLU A 1 96 ? -21.374 -7.626 6.779 1.00 0.00 113 GLU A O 6
ATOM 9529 N N . ASN A 1 1 ? 13.536 10.715 2.523 1.00 0.00 18 ASN A N 7
ATOM 9530 C CA . ASN A 1 1 ? 12.089 10.686 2.241 1.00 0.00 18 ASN A CA 7
ATOM 9531 C C . ASN A 1 1 ? 11.814 10.270 0.799 1.00 0.00 18 ASN A C 7
ATOM 9532 O O . ASN A 1 1 ? 10.671 10.344 0.334 1.00 0.00 18 ASN A O 7
ATOM 9545 N N . THR A 1 2 ? 12.841 9.817 0.085 1.00 0.00 19 THR A N 7
ATOM 9546 C CA . THR A 1 2 ? 12.692 9.386 -1.297 1.00 0.00 19 THR A CA 7
ATOM 9547 C C . THR A 1 2 ? 11.751 8.170 -1.375 1.00 0.00 19 THR A C 7
ATOM 9548 O O . THR A 1 2 ? 10.948 8.034 -2.314 1.00 0.00 19 THR A O 7
ATOM 9559 N N . ALA A 1 3 ? 11.849 7.315 -0.370 1.00 0.00 20 ALA A N 7
ATOM 9560 C CA . ALA A 1 3 ? 11.002 6.143 -0.242 1.00 0.00 20 ALA A CA 7
ATOM 9561 C C . ALA A 1 3 ? 9.567 6.558 0.008 1.00 0.00 20 ALA A C 7
ATOM 9562 O O . ALA A 1 3 ? 8.641 6.073 -0.641 1.00 0.00 20 ALA A O 7
ATOM 9569 N N . THR A 1 4 ? 9.406 7.475 0.929 1.00 0.00 21 THR A N 7
ATOM 9570 C CA . THR A 1 4 ? 8.130 7.983 1.346 1.00 0.00 21 THR A CA 7
ATOM 9571 C C . THR A 1 4 ? 7.422 8.647 0.168 1.00 0.00 21 THR A C 7
ATOM 9572 O O . THR A 1 4 ? 6.241 8.454 -0.043 1.00 0.00 21 THR A O 7
ATOM 9583 N N . GLN A 1 5 ? 8.188 9.395 -0.611 1.00 0.00 22 GLN A N 7
ATOM 9584 C CA . GLN A 1 5 ? 7.700 10.089 -1.795 1.00 0.00 22 GLN A CA 7
ATOM 9585 C C . GLN A 1 5 ? 7.116 9.094 -2.815 1.00 0.00 22 GLN A C 7
ATOM 9586 O O . GLN A 1 5 ? 6.108 9.370 -3.487 1.00 0.00 22 GLN A O 7
ATOM 9600 N N . ARG A 1 6 ? 7.735 7.940 -2.903 1.00 0.00 23 ARG A N 7
ATOM 9601 C CA . ARG A 1 6 ? 7.285 6.901 -3.795 1.00 0.00 23 ARG A CA 7
ATOM 9602 C C . ARG A 1 6 ? 6.043 6.216 -3.221 1.00 0.00 23 ARG A C 7
ATOM 9603 O O . ARG A 1 6 ? 5.078 5.957 -3.934 1.00 0.00 23 ARG A O 7
ATOM 9624 N N . PHE A 1 7 ? 6.030 6.010 -1.912 1.00 0.00 24 PHE A N 7
ATOM 9625 C CA . PHE A 1 7 ? 4.929 5.282 -1.277 1.00 0.00 24 PHE A CA 7
ATOM 9626 C C . PHE A 1 7 ? 3.757 6.182 -0.957 1.00 0.00 24 PHE A C 7
ATOM 9627 O O . PHE A 1 7 ? 2.690 5.725 -0.545 1.00 0.00 24 PHE A O 7
ATOM 9644 N N . HIS A 1 8 ? 3.943 7.453 -1.198 1.00 0.00 25 HIS A N 7
ATOM 9645 C CA . HIS A 1 8 ? 2.917 8.446 -0.990 1.00 0.00 25 HIS A CA 7
ATOM 9646 C C . HIS A 1 8 ? 1.777 8.260 -1.996 1.00 0.00 25 HIS A C 7
ATOM 9647 O O . HIS A 1 8 ? 0.634 8.584 -1.704 1.00 0.00 25 HIS A O 7
ATOM 9662 N N . GLU A 1 9 ? 2.086 7.704 -3.156 1.00 0.00 26 GLU A N 7
ATOM 9663 C CA . GLU A 1 9 ? 1.059 7.437 -4.150 1.00 0.00 26 GLU A CA 7
ATOM 9664 C C . GLU A 1 9 ? 0.196 6.273 -3.703 1.00 0.00 26 GLU A C 7
ATOM 9665 O O . GLU A 1 9 ? -0.984 6.209 -3.987 1.00 0.00 26 GLU A O 7
ATOM 9677 N N . ILE A 1 10 ? 0.790 5.384 -2.959 1.00 0.00 27 ILE A N 7
ATOM 9678 C CA . ILE A 1 10 ? 0.087 4.230 -2.444 1.00 0.00 27 ILE A CA 7
ATOM 9679 C C . ILE A 1 10 ? -0.747 4.666 -1.243 1.00 0.00 27 ILE A C 7
ATOM 9680 O O . ILE A 1 10 ? -1.860 4.217 -1.056 1.00 0.00 27 ILE A O 7
ATOM 9696 N N . GLU A 1 11 ? -0.211 5.611 -0.483 1.00 0.00 28 GLU A N 7
ATOM 9697 C CA . GLU A 1 11 ? -0.943 6.272 0.606 1.00 0.00 28 GLU A CA 7
ATOM 9698 C C . GLU A 1 11 ? -2.189 6.946 0.001 1.00 0.00 28 GLU A C 7
ATOM 9699 O O . GLU A 1 11 ? -3.286 6.886 0.548 1.00 0.00 28 GLU A O 7
ATOM 9711 N N . LYS A 1 12 ? -1.983 7.525 -1.169 1.00 0.00 29 LYS A N 7
ATOM 9712 C CA . LYS A 1 12 ? -3.017 8.156 -1.964 1.00 0.00 29 LYS A CA 7
ATOM 9713 C C . LYS A 1 12 ? -4.116 7.136 -2.316 1.00 0.00 29 LYS A C 7
ATOM 9714 O O . LYS A 1 12 ? -5.310 7.456 -2.292 1.00 0.00 29 LYS A O 7
ATOM 9733 N N . PHE A 1 13 ? -3.705 5.911 -2.630 1.00 0.00 30 PHE A N 7
ATOM 9734 C CA . PHE A 1 13 ? -4.641 4.820 -2.862 1.00 0.00 30 PHE A CA 7
ATOM 9735 C C . PHE A 1 13 ? -5.500 4.557 -1.644 1.00 0.00 30 PHE A C 7
ATOM 9736 O O . PHE A 1 13 ? -6.694 4.404 -1.778 1.00 0.00 30 PHE A O 7
ATOM 9753 N N . LEU A 1 14 ? -4.893 4.522 -0.458 1.00 0.00 31 LEU A N 7
ATOM 9754 C CA . LEU A 1 14 ? -5.641 4.282 0.795 1.00 0.00 31 LEU A CA 7
ATOM 9755 C C . LEU A 1 14 ? -6.723 5.316 1.001 1.00 0.00 31 LEU A C 7
ATOM 9756 O O . LEU A 1 14 ? -7.855 4.988 1.420 1.00 0.00 31 LEU A O 7
ATOM 9772 N N . LEU A 1 15 ? -6.399 6.552 0.675 1.00 0.00 32 LEU A N 7
ATOM 9773 C CA . LEU A 1 15 ? -7.351 7.648 0.785 1.00 0.00 32 LEU A CA 7
ATOM 9774 C C . LEU A 1 15 ? -8.494 7.380 -0.172 1.00 0.00 32 LEU A C 7
ATOM 9775 O O . LEU A 1 15 ? -9.673 7.421 0.195 1.00 0.00 32 LEU A O 7
ATOM 9791 N N . HIS A 1 16 ? -8.105 7.026 -1.372 1.00 0.00 33 HIS A N 7
ATOM 9792 C CA . HIS A 1 16 ? -9.017 6.702 -2.465 1.00 0.00 33 HIS A CA 7
ATOM 9793 C C . HIS A 1 16 ? -9.947 5.528 -2.126 1.00 0.00 33 HIS A C 7
ATOM 9794 O O . HIS A 1 16 ? -11.147 5.603 -2.356 1.00 0.00 33 HIS A O 7
ATOM 9809 N N . ILE A 1 17 ? -9.394 4.475 -1.569 1.00 0.00 34 ILE A N 7
ATOM 9810 C CA . ILE A 1 17 ? -10.146 3.305 -1.216 1.00 0.00 34 ILE A CA 7
ATOM 9811 C C . ILE A 1 17 ? -11.187 3.658 -0.166 1.00 0.00 34 ILE A C 7
ATOM 9812 O O . ILE A 1 17 ? -12.344 3.349 -0.333 1.00 0.00 34 ILE A O 7
ATOM 9828 N N . THR A 1 18 ? -10.782 4.399 0.850 1.00 0.00 35 THR A N 7
ATOM 9829 C CA . THR A 1 18 ? -11.698 4.792 1.910 1.00 0.00 35 THR A CA 7
ATOM 9830 C C . THR A 1 18 ? -12.817 5.709 1.349 1.00 0.00 35 THR A C 7
ATOM 9831 O O . THR A 1 18 ? -14.000 5.537 1.667 1.00 0.00 35 THR A O 7
ATOM 9842 N N . HIS A 1 19 ? -12.435 6.647 0.470 1.00 0.00 36 HIS A N 7
ATOM 9843 C CA . HIS A 1 19 ? -13.407 7.557 -0.148 1.00 0.00 36 HIS A CA 7
ATOM 9844 C C . HIS A 1 19 ? -14.401 6.764 -0.966 1.00 0.00 36 HIS A C 7
ATOM 9845 O O . HIS A 1 19 ? -15.596 7.053 -0.971 1.00 0.00 36 HIS A O 7
ATOM 9860 N N . GLU A 1 20 ? -13.908 5.760 -1.635 1.00 0.00 37 GLU A N 7
ATOM 9861 C CA . GLU A 1 20 ? -14.731 4.888 -2.411 1.00 0.00 37 GLU A CA 7
ATOM 9862 C C . GLU A 1 20 ? -15.624 4.006 -1.577 1.00 0.00 37 GLU A C 7
ATOM 9863 O O . GLU A 1 20 ? -16.693 3.637 -2.018 1.00 0.00 37 GLU A O 7
ATOM 9875 N N . VAL A 1 21 ? -15.179 3.657 -0.382 1.00 0.00 38 VAL A N 7
ATOM 9876 C CA . VAL A 1 21 ? -15.992 2.868 0.540 1.00 0.00 38 VAL A CA 7
ATOM 9877 C C . VAL A 1 21 ? -17.237 3.691 0.892 1.00 0.00 38 VAL A C 7
ATOM 9878 O O . VAL A 1 21 ? -18.364 3.179 0.971 1.00 0.00 38 VAL A O 7
ATOM 9891 N N . ASP A 1 22 ? -17.027 4.979 1.054 1.00 0.00 39 ASP A N 7
ATOM 9892 C CA . ASP A 1 22 ? -18.130 5.897 1.293 1.00 0.00 39 ASP A CA 7
ATOM 9893 C C . ASP A 1 22 ? -19.048 5.951 0.081 1.00 0.00 39 ASP A C 7
ATOM 9894 O O . ASP A 1 22 ? -20.303 5.831 0.182 1.00 0.00 39 ASP A O 7
ATOM 9903 N N . ASP A 1 23 ? -18.418 6.048 -1.068 1.00 0.00 40 ASP A N 7
ATOM 9904 C CA . ASP A 1 23 ? -19.111 6.178 -2.305 1.00 0.00 40 ASP A CA 7
ATOM 9905 C C . ASP A 1 23 ? -19.941 4.962 -2.560 1.00 0.00 40 ASP A C 7
ATOM 9906 O O . ASP A 1 23 ? -21.093 5.083 -2.848 1.00 0.00 40 ASP A O 7
ATOM 9915 N N . LEU A 1 24 ? -19.366 3.789 -2.328 1.00 0.00 41 LEU A N 7
ATOM 9916 C CA . LEU A 1 24 ? -20.029 2.537 -2.596 1.00 0.00 41 LEU A CA 7
ATOM 9917 C C . LEU A 1 24 ? -21.221 2.376 -1.729 1.00 0.00 41 LEU A C 7
ATOM 9918 O O . LEU A 1 24 ? -22.223 1.845 -2.150 1.00 0.00 41 LEU A O 7
ATOM 9934 N N . GLU A 1 25 ? -21.110 2.873 -0.516 1.00 0.00 42 GLU A N 7
ATOM 9935 C CA . GLU A 1 25 ? -22.172 2.798 0.432 1.00 0.00 42 GLU A CA 7
ATOM 9936 C C . GLU A 1 25 ? -23.376 3.591 -0.096 1.00 0.00 42 GLU A C 7
ATOM 9937 O O . GLU A 1 25 ? -24.522 3.177 0.050 1.00 0.00 42 GLU A O 7
ATOM 9949 N N . LYS A 1 26 ? -23.103 4.675 -0.799 1.00 0.00 43 LYS A N 7
ATOM 9950 C CA . LYS A 1 26 ? -24.171 5.510 -1.337 1.00 0.00 43 LYS A CA 7
ATOM 9951 C C . LYS A 1 26 ? -24.593 4.998 -2.700 1.00 0.00 43 LYS A C 7
ATOM 9952 O O . LYS A 1 26 ? -25.773 4.979 -3.054 1.00 0.00 43 LYS A O 7
ATOM 9971 N N . THR A 1 27 ? -23.632 4.537 -3.404 1.00 0.00 44 THR A N 7
ATOM 9972 C CA . THR A 1 27 ? -23.752 3.964 -4.706 1.00 0.00 44 THR A CA 7
ATOM 9973 C C . THR A 1 27 ? -24.502 2.578 -4.677 1.00 0.00 44 THR A C 7
ATOM 9974 O O . THR A 1 27 ? -24.913 2.052 -5.715 1.00 0.00 44 THR A O 7
ATOM 9985 N N . GLY A 1 28 ? -24.723 2.020 -3.490 1.00 0.00 45 GLY A N 7
ATOM 9986 C CA . GLY A 1 28 ? -25.513 0.791 -3.417 1.00 0.00 45 GLY A CA 7
ATOM 9987 C C . GLY A 1 28 ? -24.815 -0.361 -2.725 1.00 0.00 45 GLY A C 7
ATOM 9988 O O . GLY A 1 28 ? -25.471 -1.162 -2.046 1.00 0.00 45 GLY A O 7
ATOM 9992 N N . ASN A 1 29 ? -23.503 -0.487 -2.951 1.00 0.00 46 ASN A N 7
ATOM 9993 C CA . ASN A 1 29 ? -22.647 -1.510 -2.303 1.00 0.00 46 ASN A CA 7
ATOM 9994 C C . ASN A 1 29 ? -22.954 -2.911 -2.867 1.00 0.00 46 ASN A C 7
ATOM 9995 O O . ASN A 1 29 ? -22.556 -3.934 -2.326 1.00 0.00 46 ASN A O 7
ATOM 10006 N N . LYS A 1 30 ? -23.573 -2.927 -4.028 1.00 0.00 47 LYS A N 7
ATOM 10007 C CA . LYS A 1 30 ? -24.064 -4.164 -4.623 1.00 0.00 47 LYS A CA 7
ATOM 10008 C C . LYS A 1 30 ? -22.920 -5.117 -5.040 1.00 0.00 47 LYS A C 7
ATOM 10009 O O . LYS A 1 30 ? -22.948 -6.304 -4.722 1.00 0.00 47 LYS A O 7
ATOM 10028 N N . ASP A 1 31 ? -21.931 -4.589 -5.720 1.00 0.00 48 ASP A N 7
ATOM 10029 C CA . ASP A 1 31 ? -20.747 -5.356 -6.140 1.00 0.00 48 ASP A CA 7
ATOM 10030 C C . ASP A 1 31 ? -19.479 -4.594 -5.765 1.00 0.00 48 ASP A C 7
ATOM 10031 O O . ASP A 1 31 ? -18.397 -5.167 -5.589 1.00 0.00 48 ASP A O 7
ATOM 10040 N N . GLU A 1 32 ? -19.681 -3.318 -5.509 1.00 0.00 49 GLU A N 7
ATOM 10041 C CA . GLU A 1 32 ? -18.652 -2.325 -5.292 1.00 0.00 49 GLU A CA 7
ATOM 10042 C C . GLU A 1 32 ? -17.777 -2.667 -4.118 1.00 0.00 49 GLU A C 7
ATOM 10043 O O . GLU A 1 32 ? -16.591 -2.405 -4.151 1.00 0.00 49 GLU A O 7
ATOM 10055 N N . LYS A 1 33 ? -18.351 -3.248 -3.089 1.00 0.00 50 LYS A N 7
ATOM 10056 C CA . LYS A 1 33 ? -17.593 -3.512 -1.877 1.00 0.00 50 LYS A CA 7
ATOM 10057 C C . LYS A 1 33 ? -16.509 -4.517 -2.148 1.00 0.00 50 LYS A C 7
ATOM 10058 O O . LYS A 1 33 ? -15.343 -4.264 -1.903 1.00 0.00 50 LYS A O 7
ATOM 10077 N N . ALA A 1 34 ? -16.897 -5.587 -2.745 1.00 0.00 51 ALA A N 7
ATOM 10078 C CA . ALA A 1 34 ? -15.985 -6.663 -3.070 1.00 0.00 51 ALA A CA 7
ATOM 10079 C C . ALA A 1 34 ? -15.036 -6.223 -4.167 1.00 0.00 51 ALA A C 7
ATOM 10080 O O . ALA A 1 34 ? -13.857 -6.596 -4.185 1.00 0.00 51 ALA A O 7
ATOM 10087 N N . ARG A 1 35 ? -15.552 -5.410 -5.057 1.00 0.00 52 ARG A N 7
ATOM 10088 C CA . ARG A 1 35 ? -14.801 -4.901 -6.172 1.00 0.00 52 ARG A CA 7
ATOM 10089 C C . ARG A 1 35 ? -13.684 -3.984 -5.674 1.00 0.00 52 ARG A C 7
ATOM 10090 O O . ARG A 1 35 ? -12.514 -4.164 -6.033 1.00 0.00 52 ARG A O 7
ATOM 10111 N N . LEU A 1 36 ? -14.025 -3.053 -4.791 1.00 0.00 53 LEU A N 7
ATOM 10112 C CA . LEU A 1 36 ? -13.062 -2.135 -4.285 1.00 0.00 53 LEU A CA 7
ATOM 10113 C C . LEU A 1 36 ? -12.044 -2.848 -3.384 1.00 0.00 53 LEU A C 7
ATOM 10114 O O . LEU A 1 36 ? -10.851 -2.521 -3.378 1.00 0.00 53 LEU A O 7
ATOM 10130 N N . LEU A 1 37 ? -12.511 -3.834 -2.646 1.00 0.00 54 LEU A N 7
ATOM 10131 C CA . LEU A 1 37 ? -11.639 -4.629 -1.804 1.00 0.00 54 LEU A CA 7
ATOM 10132 C C . LEU A 1 37 ? -10.608 -5.368 -2.633 1.00 0.00 54 LEU A C 7
ATOM 10133 O O . LEU A 1 37 ? -9.460 -5.566 -2.204 1.00 0.00 54 LEU A O 7
ATOM 10149 N N . ARG A 1 38 ? -10.994 -5.755 -3.823 1.00 0.00 55 ARG A N 7
ATOM 10150 C CA . ARG A 1 38 ? -10.076 -6.418 -4.710 1.00 0.00 55 ARG A CA 7
ATOM 10151 C C . ARG A 1 38 ? -9.021 -5.427 -5.177 1.00 0.00 55 ARG A C 7
ATOM 10152 O O . ARG A 1 38 ? -7.843 -5.759 -5.244 1.00 0.00 55 ARG A O 7
ATOM 10173 N N . GLU A 1 39 ? -9.440 -4.191 -5.403 1.00 0.00 56 GLU A N 7
ATOM 10174 C CA . GLU A 1 39 ? -8.525 -3.134 -5.783 1.00 0.00 56 GLU A CA 7
ATOM 10175 C C . GLU A 1 39 ? -7.479 -2.860 -4.684 1.00 0.00 56 GLU A C 7
ATOM 10176 O O . GLU A 1 39 ? -6.300 -2.600 -4.986 1.00 0.00 56 GLU A O 7
ATOM 10188 N N . LEU A 1 40 ? -7.867 -2.972 -3.412 1.00 0.00 57 LEU A N 7
ATOM 10189 C CA . LEU A 1 40 ? -6.896 -2.760 -2.355 1.00 0.00 57 LEU A CA 7
ATOM 10190 C C . LEU A 1 40 ? -5.933 -3.918 -2.307 1.00 0.00 57 LEU A C 7
ATOM 10191 O O . LEU A 1 40 ? -4.773 -3.744 -2.036 1.00 0.00 57 LEU A O 7
ATOM 10207 N N . THR A 1 41 ? -6.432 -5.087 -2.649 1.00 0.00 58 THR A N 7
ATOM 10208 C CA . THR A 1 41 ? -5.645 -6.288 -2.730 1.00 0.00 58 THR A CA 7
ATOM 10209 C C . THR A 1 41 ? -4.584 -6.150 -3.867 1.00 0.00 58 THR A C 7
ATOM 10210 O O . THR A 1 41 ? -3.431 -6.623 -3.755 1.00 0.00 58 THR A O 7
ATOM 10221 N N . VAL A 1 42 ? -4.976 -5.476 -4.936 1.00 0.00 59 VAL A N 7
ATOM 10222 C CA . VAL A 1 42 ? -4.068 -5.183 -6.037 1.00 0.00 59 VAL A CA 7
ATOM 10223 C C . VAL A 1 42 ? -3.020 -4.158 -5.558 1.00 0.00 59 VAL A C 7
ATOM 10224 O O . VAL A 1 42 ? -1.828 -4.317 -5.781 1.00 0.00 59 VAL A O 7
ATOM 10237 N N . SER A 1 43 ? -3.481 -3.148 -4.828 1.00 0.00 60 SER A N 7
ATOM 10238 C CA . SER A 1 43 ? -2.604 -2.101 -4.272 1.00 0.00 60 SER A CA 7
ATOM 10239 C C . SER A 1 43 ? -1.610 -2.708 -3.281 1.00 0.00 60 SER A C 7
ATOM 10240 O O . SER A 1 43 ? -0.420 -2.319 -3.172 1.00 0.00 60 SER A O 7
ATOM 10248 N N . GLU A 1 44 ? -2.094 -3.723 -2.678 1.00 0.00 61 GLU A N 7
ATOM 10249 C CA . GLU A 1 44 ? -1.397 -4.493 -1.677 1.00 0.00 61 GLU A CA 7
ATOM 10250 C C . GLU A 1 44 ? -0.247 -5.218 -2.381 1.00 0.00 61 GLU A C 7
ATOM 10251 O O . GLU A 1 44 ? 0.868 -5.320 -1.871 1.00 0.00 61 GLU A O 7
ATOM 10263 N N . ALA A 1 45 ? -0.536 -5.654 -3.599 1.00 0.00 62 ALA A N 7
ATOM 10264 C CA . ALA A 1 45 ? 0.424 -6.337 -4.434 1.00 0.00 62 ALA A CA 7
ATOM 10265 C C . ALA A 1 45 ? 1.508 -5.385 -4.956 1.00 0.00 62 ALA A C 7
ATOM 10266 O O . ALA A 1 45 ? 2.638 -5.824 -5.237 1.00 0.00 62 ALA A O 7
ATOM 10273 N N . PHE A 1 46 ? 1.185 -4.082 -5.112 1.00 0.00 63 PHE A N 7
ATOM 10274 C CA . PHE A 1 46 ? 2.246 -3.114 -5.511 1.00 0.00 63 PHE A CA 7
ATOM 10275 C C . PHE A 1 46 ? 3.266 -3.065 -4.407 1.00 0.00 63 PHE A C 7
ATOM 10276 O O . PHE A 1 46 ? 4.475 -3.032 -4.659 1.00 0.00 63 PHE A O 7
ATOM 10293 N N . ILE A 1 47 ? 2.772 -3.064 -3.165 1.00 0.00 64 ILE A N 7
ATOM 10294 C CA . ILE A 1 47 ? 3.651 -3.100 -2.002 1.00 0.00 64 ILE A CA 7
ATOM 10295 C C . ILE A 1 47 ? 4.525 -4.350 -2.024 1.00 0.00 64 ILE A C 7
ATOM 10296 O O . ILE A 1 47 ? 5.726 -4.261 -1.832 1.00 0.00 64 ILE A O 7
ATOM 10312 N N . GLU A 1 48 ? 3.924 -5.487 -2.315 1.00 0.00 65 GLU A N 7
ATOM 10313 C CA . GLU A 1 48 ? 4.654 -6.762 -2.418 1.00 0.00 65 GLU A CA 7
ATOM 10314 C C . GLU A 1 48 ? 5.784 -6.686 -3.440 1.00 0.00 65 GLU A C 7
ATOM 10315 O O . GLU A 1 48 ? 6.924 -7.087 -3.156 1.00 0.00 65 GLU A O 7
ATOM 10327 N N . GLY A 1 49 ? 5.482 -6.116 -4.592 1.00 0.00 66 GLY A N 7
ATOM 10328 C CA . GLY A 1 49 ? 6.478 -5.951 -5.625 1.00 0.00 66 GLY A CA 7
ATOM 10329 C C . GLY A 1 49 ? 7.571 -5.011 -5.186 1.00 0.00 66 GLY A C 7
ATOM 10330 O O . GLY A 1 49 ? 8.765 -5.255 -5.423 1.00 0.00 66 GLY A O 7
ATOM 10334 N N . SER A 1 50 ? 7.176 -3.974 -4.484 1.00 0.00 67 SER A N 7
ATOM 10335 C CA . SER A 1 50 ? 8.094 -2.992 -4.004 1.00 0.00 67 SER A CA 7
ATOM 10336 C C . SER A 1 50 ? 8.966 -3.587 -2.905 1.00 0.00 67 SER A C 7
ATOM 10337 O O . SER A 1 50 ? 10.141 -3.259 -2.792 1.00 0.00 67 SER A O 7
ATOM 10345 N N . ARG A 1 51 ? 8.412 -4.511 -2.134 1.00 0.00 68 ARG A N 7
ATOM 10346 C CA . ARG A 1 51 ? 9.180 -5.139 -1.083 1.00 0.00 68 ARG A CA 7
ATOM 10347 C C . ARG A 1 51 ? 10.256 -5.994 -1.668 1.00 0.00 68 ARG A C 7
ATOM 10348 O O . ARG A 1 51 ? 11.388 -6.012 -1.172 1.00 0.00 68 ARG A O 7
ATOM 10369 N N . GLY A 1 52 ? 9.920 -6.676 -2.733 1.00 0.00 69 GLY A N 7
ATOM 10370 C CA . GLY A 1 52 ? 10.893 -7.441 -3.429 1.00 0.00 69 GLY A CA 7
ATOM 10371 C C . GLY A 1 52 ? 11.935 -6.539 -4.055 1.00 0.00 69 GLY A C 7
ATOM 10372 O O . GLY A 1 52 ? 13.102 -6.866 -4.070 1.00 0.00 69 GLY A O 7
ATOM 10376 N N . TYR A 1 53 ? 11.509 -5.351 -4.437 1.00 0.00 70 TYR A N 7
ATOM 10377 C CA . TYR A 1 53 ? 12.353 -4.412 -5.179 1.00 0.00 70 TYR A CA 7
ATOM 10378 C C . TYR A 1 53 ? 13.425 -3.874 -4.276 1.00 0.00 70 TYR A C 7
ATOM 10379 O O . TYR A 1 53 ? 14.612 -3.957 -4.576 1.00 0.00 70 TYR A O 7
ATOM 10397 N N . PHE A 1 54 ? 12.996 -3.379 -3.151 1.00 0.00 71 PHE A N 7
ATOM 10398 C CA . PHE A 1 54 ? 13.869 -2.772 -2.202 1.00 0.00 71 PHE A CA 7
ATOM 10399 C C . PHE A 1 54 ? 14.824 -3.764 -1.613 1.00 0.00 71 PHE A C 7
ATOM 10400 O O . PHE A 1 54 ? 15.987 -3.460 -1.396 1.00 0.00 71 PHE A O 7
ATOM 10417 N N . GLN A 1 55 ? 14.323 -4.957 -1.365 1.00 0.00 72 GLN A N 7
ATOM 10418 C CA . GLN A 1 55 ? 15.138 -6.046 -0.888 1.00 0.00 72 GLN A CA 7
ATOM 10419 C C . GLN A 1 55 ? 16.273 -6.351 -1.897 1.00 0.00 72 GLN A C 7
ATOM 10420 O O . GLN A 1 55 ? 17.414 -6.605 -1.496 1.00 0.00 72 GLN A O 7
ATOM 10434 N N . ARG A 1 56 ? 15.955 -6.300 -3.200 1.00 0.00 73 ARG A N 7
ATOM 10435 C CA . ARG A 1 56 ? 16.967 -6.510 -4.245 1.00 0.00 73 ARG A CA 7
ATOM 10436 C C . ARG A 1 56 ? 17.939 -5.350 -4.291 1.00 0.00 73 ARG A C 7
ATOM 10437 O O . ARG A 1 56 ? 19.134 -5.555 -4.359 1.00 0.00 73 ARG A O 7
ATOM 10458 N N . GLU A 1 57 ? 17.424 -4.147 -4.231 1.00 0.00 74 GLU A N 7
ATOM 10459 C CA . GLU A 1 57 ? 18.259 -2.948 -4.225 1.00 0.00 74 GLU A CA 7
ATOM 10460 C C . GLU A 1 57 ? 19.181 -2.903 -3.022 1.00 0.00 74 GLU A C 7
ATOM 10461 O O . GLU A 1 57 ? 20.266 -2.350 -3.085 1.00 0.00 74 GLU A O 7
ATOM 10473 N N . LEU A 1 58 ? 18.757 -3.493 -1.941 1.00 0.00 75 LEU A N 7
ATOM 10474 C CA . LEU A 1 58 ? 19.556 -3.541 -0.744 1.00 0.00 75 LEU A CA 7
ATOM 10475 C C . LEU A 1 58 ? 20.848 -4.402 -0.943 1.00 0.00 75 LEU A C 7
ATOM 10476 O O . LEU A 1 58 ? 21.800 -4.288 -0.165 1.00 0.00 75 LEU A O 7
ATOM 10492 N N . LYS A 1 59 ? 20.894 -5.221 -2.009 1.00 0.00 76 LYS A N 7
ATOM 10493 C CA . LYS A 1 59 ? 22.071 -6.069 -2.277 1.00 0.00 76 LYS A CA 7
ATOM 10494 C C . LYS A 1 59 ? 23.022 -5.377 -3.292 1.00 0.00 76 LYS A C 7
ATOM 10495 O O . LYS A 1 59 ? 24.110 -5.881 -3.576 1.00 0.00 76 LYS A O 7
ATOM 10514 N N . ARG A 1 60 ? 22.577 -4.227 -3.819 1.00 0.00 77 ARG A N 7
ATOM 10515 C CA . ARG A 1 60 ? 23.153 -3.505 -4.983 1.00 0.00 77 ARG A CA 7
ATOM 10516 C C . ARG A 1 60 ? 24.661 -3.259 -4.913 1.00 0.00 77 ARG A C 7
ATOM 10517 O O . ARG A 1 60 ? 25.281 -2.998 -5.932 1.00 0.00 77 ARG A O 7
ATOM 10538 N N . THR A 1 61 ? 25.237 -3.326 -3.723 1.00 0.00 78 THR A N 7
ATOM 10539 C CA . THR A 1 61 ? 26.655 -3.054 -3.491 1.00 0.00 78 THR A CA 7
ATOM 10540 C C . THR A 1 61 ? 26.923 -1.536 -3.531 1.00 0.00 78 THR A C 7
ATOM 10541 O O . THR A 1 61 ? 27.547 -0.980 -2.627 1.00 0.00 78 THR A O 7
ATOM 10552 N N . ASP A 1 62 ? 26.390 -0.864 -4.533 1.00 0.00 79 ASP A N 7
ATOM 10553 C CA . ASP A 1 62 ? 26.539 0.575 -4.644 1.00 0.00 79 ASP A CA 7
ATOM 10554 C C . ASP A 1 62 ? 25.380 1.298 -3.977 1.00 0.00 79 ASP A C 7
ATOM 10555 O O . ASP A 1 62 ? 24.421 1.753 -4.601 1.00 0.00 79 ASP A O 7
ATOM 10564 N N . LEU A 1 63 ? 25.446 1.277 -2.681 1.00 0.00 80 LEU A N 7
ATOM 10565 C CA . LEU A 1 63 ? 24.506 1.900 -1.793 1.00 0.00 80 LEU A CA 7
ATOM 10566 C C . LEU A 1 63 ? 25.230 2.055 -0.491 1.00 0.00 80 LEU A C 7
ATOM 10567 O O . LEU A 1 63 ? 26.185 1.299 -0.204 1.00 0.00 80 LEU A O 7
ATOM 10583 N N . ASP A 1 64 ? 24.844 3.006 0.253 1.00 0.00 81 ASP A N 7
ATOM 10584 C CA . ASP A 1 64 ? 25.388 3.230 1.541 1.00 0.00 81 ASP A CA 7
ATOM 10585 C C . ASP A 1 64 ? 24.193 3.294 2.469 1.00 0.00 81 ASP A C 7
ATOM 10586 O O . ASP A 1 64 ? 23.094 2.862 2.074 1.00 0.00 81 ASP A O 7
ATOM 10595 N N . LEU A 1 65 ? 24.357 3.843 3.648 1.00 0.00 82 LEU A N 7
ATOM 10596 C CA . LEU A 1 65 ? 23.279 3.951 4.618 1.00 0.00 82 LEU A CA 7
ATOM 10597 C C . LEU A 1 65 ? 22.127 4.766 4.062 1.00 0.00 82 LEU A C 7
ATOM 10598 O O . LEU A 1 65 ? 20.998 4.521 4.395 1.00 0.00 82 LEU A O 7
ATOM 10614 N N . LEU A 1 66 ? 22.435 5.708 3.200 1.00 0.00 83 LEU A N 7
ATOM 10615 C CA . LEU A 1 66 ? 21.437 6.610 2.623 1.00 0.00 83 LEU A CA 7
ATOM 10616 C C . LEU A 1 66 ? 20.423 5.855 1.790 1.00 0.00 83 LEU A C 7
ATOM 10617 O O . LEU A 1 66 ? 19.200 6.026 1.942 1.00 0.00 83 LEU A O 7
ATOM 10633 N N . GLU A 1 67 ? 20.921 5.019 0.937 1.00 0.00 84 GLU A N 7
ATOM 10634 C CA . GLU A 1 67 ? 20.086 4.231 0.086 1.00 0.00 84 GLU A CA 7
ATOM 10635 C C . GLU A 1 67 ? 19.393 3.179 0.909 1.00 0.00 84 GLU A C 7
ATOM 10636 O O . GLU A 1 67 ? 18.177 3.015 0.841 1.00 0.00 84 GLU A O 7
ATOM 10648 N N . LYS A 1 68 ? 20.183 2.547 1.761 1.00 0.00 85 LYS A N 7
ATOM 10649 C CA . LYS A 1 68 ? 19.756 1.485 2.647 1.00 0.00 85 LYS A CA 7
ATOM 10650 C C . LYS A 1 68 ? 18.610 1.958 3.490 1.00 0.00 85 LYS A C 7
ATOM 10651 O O . LYS A 1 68 ? 17.622 1.250 3.649 1.00 0.00 85 LYS A O 7
ATOM 10670 N N . PHE A 1 69 ? 18.706 3.192 3.951 1.00 0.00 86 PHE A N 7
ATOM 10671 C CA . PHE A 1 69 ? 17.726 3.716 4.843 1.00 0.00 86 PHE A CA 7
ATOM 10672 C C . PHE A 1 69 ? 16.381 3.854 4.165 1.00 0.00 86 PHE A C 7
ATOM 10673 O O . PHE A 1 69 ? 15.376 3.587 4.765 1.00 0.00 86 PHE A O 7
ATOM 10690 N N . ASN A 1 70 ? 16.395 4.221 2.906 1.00 0.00 87 ASN A N 7
ATOM 10691 C CA . ASN A 1 70 ? 15.194 4.413 2.131 1.00 0.00 87 ASN A CA 7
ATOM 10692 C C . ASN A 1 70 ? 14.575 3.098 1.762 1.00 0.00 87 ASN A C 7
ATOM 10693 O O . ASN A 1 70 ? 13.374 2.988 1.680 1.00 0.00 87 ASN A O 7
ATOM 10704 N N . PHE A 1 71 ? 15.394 2.086 1.555 1.00 0.00 88 PHE A N 7
ATOM 10705 C CA . PHE A 1 71 ? 14.867 0.766 1.226 1.00 0.00 88 PHE A CA 7
ATOM 10706 C C . PHE A 1 71 ? 14.172 0.221 2.426 1.00 0.00 88 PHE A C 7
ATOM 10707 O O . PHE A 1 71 ? 13.041 -0.247 2.338 1.00 0.00 88 PHE A O 7
ATOM 10724 N N . GLU A 1 72 ? 14.828 0.359 3.568 1.00 0.00 89 GLU A N 7
ATOM 10725 C CA . GLU A 1 72 ? 14.270 -0.083 4.805 1.00 0.00 89 GLU A CA 7
ATOM 10726 C C . GLU A 1 72 ? 13.086 0.792 5.140 1.00 0.00 89 GLU A C 7
ATOM 10727 O O . GLU A 1 72 ? 12.097 0.329 5.714 1.00 0.00 89 GLU A O 7
ATOM 10739 N N . ALA A 1 73 ? 13.173 2.070 4.732 1.00 0.00 90 ALA A N 7
ATOM 10740 C CA . ALA A 1 73 ? 12.088 3.005 5.019 1.00 0.00 90 ALA A CA 7
ATOM 10741 C C . ALA A 1 73 ? 10.859 2.613 4.244 1.00 0.00 90 ALA A C 7
ATOM 10742 O O . ALA A 1 73 ? 9.761 2.554 4.787 1.00 0.00 90 ALA A O 7
ATOM 10749 N N . ALA A 1 74 ? 11.061 2.288 2.989 1.00 0.00 91 ALA A N 7
ATOM 10750 C CA . ALA A 1 74 ? 10.000 1.876 2.106 1.00 0.00 91 ALA A CA 7
ATOM 10751 C C . ALA A 1 74 ? 9.389 0.577 2.576 1.00 0.00 91 ALA A C 7
ATOM 10752 O O . ALA A 1 74 ? 8.176 0.434 2.583 1.00 0.00 91 ALA A O 7
ATOM 10759 N N . LEU A 1 75 ? 10.228 -0.349 3.005 1.00 0.00 92 LEU A N 7
ATOM 1076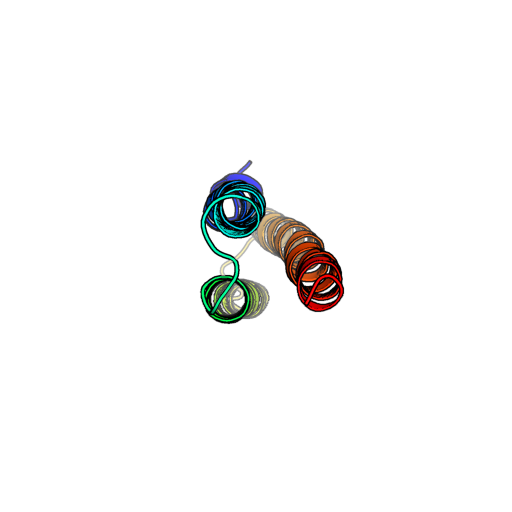0 C CA . LEU A 1 75 ? 9.751 -1.626 3.520 1.00 0.00 92 LEU A CA 7
ATOM 10761 C C . LEU A 1 75 ? 8.840 -1.407 4.711 1.00 0.00 92 LEU A C 7
ATOM 10762 O O . LEU A 1 75 ? 7.777 -2.021 4.803 1.00 0.00 92 LEU A O 7
ATOM 10778 N N . ALA A 1 76 ? 9.221 -0.494 5.576 1.00 0.00 93 ALA A N 7
ATOM 10779 C CA . ALA A 1 76 ? 8.442 -0.194 6.753 1.00 0.00 93 ALA A CA 7
ATOM 10780 C C . ALA A 1 76 ? 7.188 0.563 6.380 1.00 0.00 93 ALA A C 7
ATOM 10781 O O . ALA A 1 76 ? 6.122 0.322 6.950 1.00 0.00 93 ALA A O 7
ATOM 10788 N N . THR A 1 77 ? 7.296 1.420 5.369 1.00 0.00 94 THR A N 7
ATOM 10789 C CA . THR A 1 77 ? 6.181 2.201 4.930 1.00 0.00 94 THR A CA 7
ATOM 10790 C C . THR A 1 77 ? 5.132 1.275 4.343 1.00 0.00 94 THR A C 7
ATOM 10791 O O . THR A 1 77 ? 3.943 1.357 4.686 1.00 0.00 94 THR A O 7
ATOM 10802 N N . GLY A 1 78 ? 5.599 0.341 3.528 1.00 0.00 95 GLY A N 7
ATOM 10803 C CA . GLY A 1 78 ? 4.732 -0.606 2.912 1.00 0.00 95 GLY A CA 7
ATOM 10804 C C . GLY A 1 78 ? 4.107 -1.511 3.922 1.00 0.00 95 GLY A C 7
ATOM 10805 O O . GLY A 1 78 ? 2.934 -1.765 3.862 1.00 0.00 95 GLY A O 7
ATOM 10809 N N . ASP A 1 79 ? 4.899 -1.942 4.885 1.00 0.00 96 ASP A N 7
ATOM 10810 C CA . ASP A 1 79 ? 4.443 -2.858 5.940 1.00 0.00 96 ASP A CA 7
ATOM 10811 C C . ASP A 1 79 ? 3.303 -2.272 6.729 1.00 0.00 96 ASP A C 7
ATOM 10812 O O . ASP A 1 79 ? 2.251 -2.900 6.865 1.00 0.00 96 ASP A O 7
ATOM 10821 N N . LEU A 1 80 ? 3.473 -1.050 7.182 1.00 0.00 97 LEU A N 7
ATOM 10822 C CA . LEU A 1 80 ? 2.477 -0.430 8.029 1.00 0.00 97 LEU A CA 7
ATOM 10823 C C . LEU A 1 80 ? 1.201 -0.194 7.262 1.00 0.00 97 LEU A C 7
ATOM 10824 O O . LEU A 1 80 ? 0.134 -0.489 7.760 1.00 0.00 97 LEU A O 7
ATOM 10840 N N . LEU A 1 81 ? 1.308 0.330 6.050 1.00 0.00 98 LEU A N 7
ATOM 10841 C CA . LEU A 1 81 ? 0.131 0.611 5.281 1.00 0.00 98 LEU A CA 7
ATOM 10842 C C . LEU A 1 81 ? -0.508 -0.671 4.799 1.00 0.00 98 LEU A C 7
ATOM 10843 O O . LEU A 1 81 ? -1.692 -0.711 4.608 1.00 0.00 98 LEU A O 7
ATOM 10859 N N . LEU A 1 82 ? 0.295 -1.730 4.599 1.00 0.00 99 LEU A N 7
ATOM 10860 C CA . LEU A 1 82 ? -0.249 -2.978 4.114 1.00 0.00 99 LEU A CA 7
ATOM 10861 C C . LEU A 1 82 ? -1.097 -3.583 5.207 1.00 0.00 99 LEU A C 7
ATOM 10862 O O . LEU A 1 82 ? -2.199 -4.087 4.983 1.00 0.00 99 LEU A O 7
ATOM 10878 N N . LYS A 1 83 ? -0.592 -3.474 6.400 1.00 0.00 100 LYS A N 7
ATOM 10879 C CA . LYS A 1 83 ? -1.276 -3.919 7.560 1.00 0.00 100 LYS A CA 7
ATOM 10880 C C . LYS A 1 83 ? -2.433 -2.996 7.857 1.00 0.00 100 LYS A C 7
ATOM 10881 O O . LYS A 1 83 ? -3.468 -3.423 8.375 1.00 0.00 100 LYS A O 7
ATOM 10900 N N . ASP A 1 84 ? -2.266 -1.721 7.502 1.00 0.00 101 ASP A N 7
ATOM 10901 C CA . ASP A 1 84 ? -3.329 -0.745 7.688 1.00 0.00 101 ASP A CA 7
ATOM 10902 C C . ASP A 1 84 ? -4.476 -1.073 6.736 1.00 0.00 101 ASP A C 7
ATOM 10903 O O . ASP A 1 84 ? -5.651 -0.997 7.107 1.00 0.00 101 ASP A O 7
ATOM 10912 N N . LEU A 1 85 ? -4.106 -1.494 5.514 1.00 0.00 102 LEU A N 7
ATOM 10913 C CA . LEU A 1 85 ? -5.047 -1.977 4.505 1.00 0.00 102 LEU A CA 7
ATOM 10914 C C . LEU A 1 85 ? -5.867 -3.090 5.076 1.00 0.00 102 LEU A C 7
ATOM 10915 O O . LEU A 1 85 ? -7.063 -3.068 4.994 1.00 0.00 102 LEU A O 7
ATOM 10931 N N . LYS A 1 86 ? -5.197 -4.037 5.699 1.00 0.00 103 LYS A N 7
ATOM 10932 C CA . LYS A 1 86 ? -5.837 -5.197 6.298 1.00 0.00 103 LYS A CA 7
ATOM 10933 C C . LYS A 1 86 ? -6.816 -4.790 7.409 1.00 0.00 103 LYS A C 7
ATOM 10934 O O . LYS A 1 86 ? -7.909 -5.353 7.521 1.00 0.00 103 LYS A O 7
ATOM 10953 N N . ALA A 1 87 ? -6.451 -3.785 8.181 1.00 0.00 104 ALA A N 7
ATOM 10954 C CA . ALA A 1 87 ? -7.279 -3.322 9.273 1.00 0.00 104 ALA A CA 7
ATOM 10955 C C . ALA A 1 87 ? -8.506 -2.615 8.735 1.00 0.00 104 ALA A C 7
ATOM 10956 O O . ALA A 1 87 ? -9.638 -2.838 9.203 1.00 0.00 104 ALA A O 7
ATOM 10963 N N . LEU A 1 88 ? -8.302 -1.787 7.731 1.00 0.00 105 LEU A N 7
ATOM 10964 C CA . LEU A 1 88 ? -9.390 -1.070 7.145 1.00 0.00 105 LEU A CA 7
ATOM 10965 C C . LEU A 1 88 ? -10.251 -2.047 6.385 1.00 0.00 105 LEU A C 7
ATOM 10966 O O . LEU A 1 88 ? -11.414 -1.895 6.327 1.00 0.00 105 LEU A O 7
ATOM 10982 N N . GLN A 1 89 ? -9.619 -3.056 5.808 1.00 0.00 106 GLN A N 7
ATOM 10983 C CA . GLN A 1 89 ? -10.278 -4.114 5.043 1.00 0.00 106 GLN A CA 7
ATOM 10984 C C . GLN A 1 89 ? -11.272 -4.819 5.928 1.00 0.00 106 GLN A C 7
ATOM 10985 O O . GLN A 1 89 ? -12.377 -5.028 5.523 1.00 0.00 106 GLN A O 7
ATOM 10999 N N . LYS A 1 90 ? -10.892 -5.122 7.145 1.00 0.00 107 LYS A N 7
ATOM 11000 C CA . LYS A 1 90 ? -11.816 -5.747 8.092 1.00 0.00 107 LYS A CA 7
ATOM 11001 C C . LYS A 1 90 ? -12.950 -4.775 8.452 1.00 0.00 107 LYS A C 7
ATOM 11002 O O . LYS A 1 90 ? -14.123 -5.179 8.614 1.00 0.00 107 LYS A O 7
ATOM 11021 N N . ARG A 1 91 ? -12.610 -3.497 8.503 1.00 0.00 108 ARG A N 7
ATOM 11022 C CA . ARG A 1 91 ? -13.574 -2.450 8.750 1.00 0.00 108 ARG A CA 7
ATOM 11023 C C . ARG A 1 91 ? -14.528 -2.346 7.579 1.00 0.00 108 ARG A C 7
ATOM 11024 O O . ARG A 1 91 ? -15.717 -2.209 7.761 1.00 0.00 108 ARG A O 7
ATOM 11045 N N . VAL A 1 92 ? -13.994 -2.435 6.382 1.00 0.00 109 VAL A N 7
ATOM 11046 C CA . VAL A 1 92 ? -14.777 -2.365 5.195 1.00 0.00 109 VAL A CA 7
ATOM 11047 C C . VAL A 1 92 ? -15.625 -3.627 5.043 1.00 0.00 109 VAL A C 7
ATOM 11048 O O . VAL A 1 92 ? -16.767 -3.552 4.629 1.00 0.00 109 VAL A O 7
ATOM 11061 N N . GLN A 1 93 ? -15.044 -4.776 5.395 1.00 0.00 110 GLN A N 7
ATOM 11062 C CA . GLN A 1 93 ? -15.739 -6.062 5.392 1.00 0.00 110 GLN A CA 7
ATOM 11063 C C . GLN A 1 93 ? -17.036 -5.950 6.114 1.00 0.00 110 GLN A C 7
ATOM 11064 O O . GLN A 1 93 ? -18.069 -6.408 5.618 1.00 0.00 110 GLN A O 7
ATOM 11078 N N . ASP A 1 94 ? -17.007 -5.342 7.281 1.00 0.00 111 ASP A N 7
ATOM 11079 C CA . ASP A 1 94 ? -18.232 -5.244 7.994 1.00 0.00 111 ASP A CA 7
ATOM 11080 C C . ASP A 1 94 ? -19.005 -3.995 7.582 1.00 0.00 111 ASP A C 7
ATOM 11081 O O . ASP A 1 94 ? -20.183 -4.069 7.217 1.00 0.00 111 ASP A O 7
ATOM 11090 N N . SER A 1 95 ? -18.307 -2.859 7.602 1.00 0.00 112 SER A N 7
ATOM 11091 C CA . SER A 1 95 ? -18.785 -1.488 7.264 1.00 0.00 112 SER A CA 7
ATOM 11092 C C . SER A 1 95 ? -19.934 -0.942 8.133 1.00 0.00 112 SER A C 7
ATOM 11093 O O . SER A 1 95 ? -20.062 0.277 8.292 1.00 0.00 112 SER A O 7
ATOM 11101 N N . GLU A 1 96 ? -20.718 -1.838 8.690 1.00 0.00 113 GLU A N 7
ATOM 11102 C CA . GLU A 1 96 ? -21.907 -1.540 9.459 1.00 0.00 113 GLU A CA 7
ATOM 11103 C C . GLU A 1 96 ? -22.940 -0.878 8.558 1.00 0.00 113 GLU A C 7
ATOM 11104 O O . GLU A 1 96 ? -23.624 -1.607 7.809 1.00 0.00 113 GLU A O 7
ATOM 11117 N N . ASN A 1 1 ? 11.462 12.449 2.743 1.00 0.00 18 ASN A N 8
ATOM 11118 C CA . ASN A 1 1 ? 12.525 11.560 2.273 1.00 0.00 18 ASN A CA 8
ATOM 11119 C C . ASN A 1 1 ? 11.998 10.735 1.142 1.00 0.00 18 ASN A C 8
ATOM 11120 O O . ASN A 1 1 ? 10.795 10.700 0.923 1.00 0.00 18 ASN A O 8
ATOM 11133 N N . THR A 1 2 ? 12.868 10.010 0.489 1.00 0.00 19 THR A N 8
ATOM 11134 C CA . THR A 1 2 ? 12.543 9.276 -0.714 1.00 0.00 19 THR A CA 8
ATOM 11135 C C . THR A 1 2 ? 11.469 8.191 -0.510 1.00 0.00 19 THR A C 8
ATOM 11136 O O . THR A 1 2 ? 10.481 8.168 -1.228 1.00 0.00 19 THR A O 8
ATOM 11147 N N . ALA A 1 3 ? 11.649 7.358 0.498 1.00 0.00 20 ALA A N 8
ATOM 11148 C CA . ALA A 1 3 ? 10.766 6.212 0.761 1.00 0.00 20 ALA A CA 8
ATOM 11149 C C . ALA A 1 3 ? 9.292 6.598 0.931 1.00 0.00 20 ALA A C 8
ATOM 11150 O O . ALA A 1 3 ? 8.405 6.011 0.304 1.00 0.00 20 ALA A O 8
ATOM 11157 N N . THR A 1 4 ? 9.044 7.602 1.728 1.00 0.00 21 THR A N 8
ATOM 11158 C CA . THR A 1 4 ? 7.703 8.021 2.023 1.00 0.00 21 THR A CA 8
ATOM 11159 C C . THR A 1 4 ? 7.081 8.781 0.862 1.00 0.00 21 THR A C 8
ATOM 11160 O O . THR A 1 4 ? 5.883 8.680 0.605 1.00 0.00 21 THR A O 8
ATOM 11171 N N . GLN A 1 5 ? 7.892 9.546 0.166 1.00 0.00 22 GLN A N 8
ATOM 11172 C CA . GLN A 1 5 ? 7.438 10.281 -0.996 1.00 0.00 22 GLN A CA 8
ATOM 11173 C C . GLN A 1 5 ? 7.115 9.335 -2.130 1.00 0.00 22 GLN A C 8
ATOM 11174 O O . GLN A 1 5 ? 6.155 9.546 -2.867 1.00 0.00 22 GLN A O 8
ATOM 11188 N N . ARG A 1 6 ? 7.902 8.280 -2.236 1.00 0.00 23 ARG A N 8
ATOM 11189 C CA . ARG A 1 6 ? 7.690 7.233 -3.218 1.00 0.00 23 ARG A CA 8
ATOM 11190 C C . ARG A 1 6 ? 6.411 6.459 -2.904 1.00 0.00 23 ARG A C 8
ATOM 11191 O O . ARG A 1 6 ? 5.700 6.034 -3.807 1.00 0.00 23 ARG A O 8
ATOM 11212 N N . PHE A 1 7 ? 6.111 6.294 -1.629 1.00 0.00 24 PHE A N 8
ATOM 11213 C CA . PHE A 1 7 ? 4.926 5.566 -1.236 1.00 0.00 24 PHE A CA 8
ATOM 11214 C C . PHE A 1 7 ? 3.753 6.488 -0.973 1.00 0.00 24 PHE A C 8
ATOM 11215 O O . PHE A 1 7 ? 2.724 6.065 -0.449 1.00 0.00 24 PHE A O 8
ATOM 11232 N N . HIS A 1 8 ? 3.861 7.732 -1.413 1.00 0.00 25 HIS A N 8
ATOM 11233 C CA . HIS A 1 8 ? 2.754 8.653 -1.255 1.00 0.00 25 HIS A CA 8
ATOM 11234 C C . HIS A 1 8 ? 1.648 8.273 -2.233 1.00 0.00 25 HIS A C 8
ATOM 11235 O O . HIS A 1 8 ? 0.476 8.474 -1.965 1.00 0.00 25 HIS A O 8
ATOM 11250 N N . GLU A 1 9 ? 2.037 7.699 -3.346 1.00 0.00 26 GLU A N 8
ATOM 11251 C CA . GLU A 1 9 ? 1.099 7.273 -4.370 1.00 0.00 26 GLU A CA 8
ATOM 11252 C C . GLU A 1 9 ? 0.173 6.188 -3.840 1.00 0.00 26 GLU A C 8
ATOM 11253 O O . GLU A 1 9 ? -1.032 6.209 -4.072 1.00 0.00 26 GLU A O 8
ATOM 11265 N N . ILE A 1 10 ? 0.715 5.275 -3.085 1.00 0.00 27 ILE A N 8
ATOM 11266 C CA . ILE A 1 10 ? -0.104 4.242 -2.522 1.00 0.00 27 ILE A CA 8
ATOM 11267 C C . ILE A 1 10 ? -0.883 4.773 -1.309 1.00 0.00 27 ILE A C 8
ATOM 11268 O O . ILE A 1 10 ? -2.027 4.398 -1.098 1.00 0.00 27 ILE A O 8
ATOM 11284 N N . GLU A 1 11 ? -0.282 5.680 -0.542 1.00 0.00 28 GLU A N 8
ATOM 11285 C CA . GLU A 1 11 ? -0.964 6.220 0.620 1.00 0.00 28 GLU A CA 8
ATOM 11286 C C . GLU A 1 11 ? -2.187 7.061 0.182 1.00 0.00 28 GLU A C 8
ATOM 11287 O O . GLU A 1 11 ? -3.263 6.976 0.792 1.00 0.00 28 GLU A O 8
ATOM 11299 N N . LYS A 1 12 ? -2.024 7.830 -0.906 1.00 0.00 29 LYS A N 8
ATOM 11300 C CA . LYS A 1 12 ? -3.121 8.635 -1.458 1.00 0.00 29 LYS A CA 8
ATOM 11301 C C . LYS A 1 12 ? -4.205 7.710 -2.014 1.00 0.00 29 LYS A C 8
ATOM 11302 O O . LYS A 1 12 ? -5.403 7.971 -1.887 1.00 0.00 29 LYS A O 8
ATOM 11321 N N . PHE A 1 13 ? -3.767 6.604 -2.595 1.00 0.00 30 PHE A N 8
ATOM 11322 C CA . PHE A 1 13 ? -4.663 5.628 -3.158 1.00 0.00 30 PHE A CA 8
ATOM 11323 C C . PHE A 1 13 ? -5.456 4.950 -2.054 1.00 0.00 30 PHE A C 8
ATOM 11324 O O . PHE A 1 13 ? -6.623 4.653 -2.219 1.00 0.00 30 PHE A O 8
ATOM 11341 N N . LEU A 1 14 ? -4.806 4.714 -0.934 1.00 0.00 31 LEU A N 8
ATOM 11342 C CA . LEU A 1 14 ? -5.433 4.123 0.233 1.00 0.00 31 LEU A CA 8
ATOM 11343 C C . LEU A 1 14 ? -6.553 5.046 0.727 1.00 0.00 31 LEU A C 8
ATOM 11344 O O . LEU A 1 14 ? -7.634 4.583 1.153 1.00 0.00 31 LEU A O 8
ATOM 11360 N N . LEU A 1 15 ? -6.314 6.348 0.633 1.00 0.00 32 LEU A N 8
ATOM 11361 C CA . LEU A 1 15 ? -7.326 7.331 0.993 1.00 0.00 32 LEU A CA 8
ATOM 11362 C C . LEU A 1 15 ? -8.467 7.206 0.030 1.00 0.00 32 LEU A C 8
ATOM 11363 O O . LEU A 1 15 ? -9.649 7.197 0.415 1.00 0.00 32 LEU A O 8
ATOM 11379 N N . HIS A 1 16 ? -8.097 7.091 -1.228 1.00 0.00 33 HIS A N 8
ATOM 11380 C CA . HIS A 1 16 ? -9.063 6.903 -2.303 1.00 0.00 33 HIS A CA 8
ATOM 11381 C C . HIS A 1 16 ? -9.880 5.628 -2.093 1.00 0.00 33 HIS A C 8
ATOM 11382 O O . HIS A 1 16 ? -11.054 5.636 -2.339 1.00 0.00 33 HIS A O 8
ATOM 11397 N N . ILE A 1 17 ? -9.248 4.556 -1.620 1.00 0.00 34 ILE A N 8
ATOM 11398 C CA . ILE A 1 17 ? -9.939 3.295 -1.348 1.00 0.00 34 ILE A CA 8
ATOM 11399 C C . ILE A 1 17 ? -10.999 3.520 -0.274 1.00 0.00 34 ILE A C 8
ATOM 11400 O O . ILE A 1 17 ? -12.138 3.131 -0.445 1.00 0.00 34 ILE A O 8
ATOM 11416 N N . THR A 1 18 ? -10.626 4.217 0.783 1.00 0.00 35 THR A N 8
ATOM 11417 C CA . THR A 1 18 ? -11.551 4.517 1.867 1.00 0.00 35 THR A CA 8
ATOM 11418 C C . THR A 1 18 ? -12.720 5.393 1.352 1.00 0.00 35 THR A C 8
ATOM 11419 O O . THR A 1 18 ? -13.875 5.155 1.656 1.00 0.00 35 THR A O 8
ATOM 11430 N N . HIS A 1 19 ? -12.401 6.389 0.561 1.00 0.00 36 HIS A N 8
ATOM 11431 C CA . HIS A 1 19 ? -13.423 7.267 0.004 1.00 0.00 36 HIS A CA 8
ATOM 11432 C C . HIS A 1 19 ? -14.273 6.580 -1.052 1.00 0.00 36 HIS A C 8
ATOM 11433 O O . HIS A 1 19 ? -15.431 6.924 -1.255 1.00 0.00 36 HIS A O 8
ATOM 11448 N N . GLU A 1 20 ? -13.675 5.643 -1.750 1.00 0.00 37 GLU A N 8
ATOM 11449 C CA . GLU A 1 20 ? -14.352 4.810 -2.703 1.00 0.00 37 GLU A CA 8
ATOM 11450 C C . GLU A 1 20 ? -15.392 3.980 -1.945 1.00 0.00 37 GLU A C 8
ATOM 11451 O O . GLU A 1 20 ? -16.465 3.709 -2.467 1.00 0.00 37 GLU A O 8
ATOM 11463 N N . VAL A 1 21 ? -15.063 3.628 -0.674 1.00 0.00 38 VAL A N 8
ATOM 11464 C CA . VAL A 1 21 ? -15.968 2.902 0.215 1.00 0.00 38 VAL A CA 8
ATOM 11465 C C . VAL A 1 21 ? -17.157 3.762 0.431 1.00 0.00 38 VAL A C 8
ATOM 11466 O O . VAL A 1 21 ? -18.277 3.341 0.217 1.00 0.00 38 VAL A O 8
ATOM 11479 N N . ASP A 1 22 ? -16.880 5.002 0.797 1.00 0.00 39 ASP A N 8
ATOM 11480 C CA . ASP A 1 22 ? -17.901 5.990 1.084 1.00 0.00 39 ASP A CA 8
ATOM 11481 C C . ASP A 1 22 ? -18.842 6.133 -0.087 1.00 0.00 39 ASP A C 8
ATOM 11482 O O . ASP A 1 22 ? -20.090 6.155 0.064 1.00 0.00 39 ASP A O 8
ATOM 11491 N N . ASP A 1 23 ? -18.250 6.153 -1.249 1.00 0.00 40 ASP A N 8
ATOM 11492 C CA . ASP A 1 23 ? -18.932 6.402 -2.448 1.00 0.00 40 ASP A CA 8
ATOM 11493 C C . ASP A 1 23 ? -19.764 5.224 -2.830 1.00 0.00 40 ASP A C 8
ATOM 11494 O O . ASP A 1 23 ? -20.919 5.379 -3.132 1.00 0.00 40 ASP A O 8
ATOM 11503 N N . LEU A 1 24 ? -19.205 4.045 -2.748 1.00 0.00 41 LEU A N 8
ATOM 11504 C CA . LEU A 1 24 ? -19.924 2.853 -3.111 1.00 0.00 41 LEU A CA 8
ATOM 11505 C C . LEU A 1 24 ? -21.035 2.577 -2.111 1.00 0.00 41 LEU A C 8
ATOM 11506 O O . LEU A 1 24 ? -22.112 2.107 -2.468 1.00 0.00 41 LEU A O 8
ATOM 11522 N N . GLU A 1 25 ? -20.761 2.915 -0.861 1.00 0.00 42 GLU A N 8
ATOM 11523 C CA . GLU A 1 25 ? -21.660 2.697 0.244 1.00 0.00 42 GLU A CA 8
ATOM 11524 C C . GLU A 1 25 ? -22.965 3.481 0.034 1.00 0.00 42 GLU A C 8
ATOM 11525 O O . GLU A 1 25 ? -24.058 2.961 0.273 1.00 0.00 42 GLU A O 8
ATOM 11537 N N . LYS A 1 26 ? -22.846 4.727 -0.463 1.00 0.00 43 LYS A N 8
ATOM 11538 C CA . LYS A 1 26 ? -24.030 5.587 -0.686 1.00 0.00 43 LYS A CA 8
ATOM 11539 C C . LYS A 1 26 ? -24.647 5.287 -2.053 1.00 0.00 43 LYS A C 8
ATOM 11540 O O . LYS A 1 26 ? -25.757 5.702 -2.381 1.00 0.00 43 LYS A O 8
ATOM 11559 N N . THR A 1 27 ? -23.892 4.580 -2.821 1.00 0.00 44 THR A N 8
ATOM 11560 C CA . THR A 1 27 ? -24.229 4.182 -4.145 1.00 0.00 44 THR A CA 8
ATOM 11561 C C . THR A 1 27 ? -25.100 2.907 -4.137 1.00 0.00 44 THR A C 8
ATOM 11562 O O . THR A 1 27 ? -25.999 2.745 -4.960 1.00 0.00 44 THR A O 8
ATOM 11573 N N . GLY A 1 28 ? -24.864 2.045 -3.194 1.00 0.00 45 GLY A N 8
ATOM 11574 C CA . GLY A 1 28 ? -25.679 0.866 -3.071 1.00 0.00 45 GLY A CA 8
ATOM 11575 C C . GLY A 1 28 ? -24.880 -0.284 -2.597 1.00 0.00 45 GLY A C 8
ATOM 11576 O O . GLY A 1 28 ? -25.301 -1.008 -1.691 1.00 0.00 45 GLY A O 8
ATOM 11580 N N . ASN A 1 29 ? -23.718 -0.451 -3.207 1.00 0.00 46 ASN A N 8
ATOM 11581 C CA . ASN A 1 29 ? -22.772 -1.489 -2.856 1.00 0.00 46 ASN A CA 8
ATOM 11582 C C . ASN A 1 29 ? -23.319 -2.875 -3.196 1.00 0.00 46 ASN A C 8
ATOM 11583 O O . ASN A 1 29 ? -23.648 -3.684 -2.314 1.00 0.00 46 ASN A O 8
ATOM 11594 N N . LYS A 1 30 ? -23.584 -3.084 -4.460 1.00 0.00 47 LYS A N 8
ATOM 11595 C CA . LYS A 1 30 ? -24.008 -4.388 -4.892 1.00 0.00 47 LYS A CA 8
ATOM 11596 C C . LYS A 1 30 ? -22.856 -5.391 -4.860 1.00 0.00 47 LYS A C 8
ATOM 11597 O O . LYS A 1 30 ? -22.959 -6.457 -4.256 1.00 0.00 47 LYS A O 8
ATOM 11616 N N . ASP A 1 31 ? -21.739 -5.010 -5.463 1.00 0.00 48 ASP A N 8
ATOM 11617 C CA . ASP A 1 31 ? -20.545 -5.873 -5.510 1.00 0.00 48 ASP A CA 8
ATOM 11618 C C . ASP A 1 31 ? -19.326 -5.017 -5.297 1.00 0.00 48 ASP A C 8
ATOM 11619 O O . ASP A 1 31 ? -18.196 -5.505 -5.275 1.00 0.00 48 ASP A O 8
ATOM 11628 N N . GLU A 1 32 ? -19.567 -3.739 -5.128 1.00 0.00 49 GLU A N 8
ATOM 11629 C CA . GLU A 1 32 ? -18.532 -2.734 -5.073 1.00 0.00 49 GLU A CA 8
ATOM 11630 C C . GLU A 1 32 ? -17.631 -2.922 -3.888 1.00 0.00 49 GLU A C 8
ATOM 11631 O O . GLU A 1 32 ? -16.448 -2.705 -3.996 1.00 0.00 49 GLU A O 8
ATOM 11643 N N . LYS A 1 33 ? -18.190 -3.334 -2.772 1.00 0.00 50 LYS A N 8
ATOM 11644 C CA . LYS A 1 33 ? -17.412 -3.554 -1.559 1.00 0.00 50 LYS A CA 8
ATOM 11645 C C . LYS A 1 33 ? -16.399 -4.638 -1.804 1.00 0.00 50 LYS A C 8
ATOM 11646 O O . LYS A 1 33 ? -15.211 -4.462 -1.562 1.00 0.00 50 LYS A O 8
ATOM 11665 N N . ALA A 1 34 ? -16.884 -5.719 -2.344 1.00 0.00 51 ALA A N 8
ATOM 11666 C CA . ALA A 1 34 ? -16.056 -6.862 -2.664 1.00 0.00 51 ALA A CA 8
ATOM 11667 C C . ALA A 1 34 ? -15.022 -6.479 -3.704 1.00 0.00 51 ALA A C 8
ATOM 11668 O O . ALA A 1 34 ? -13.845 -6.773 -3.550 1.00 0.00 51 ALA A O 8
ATOM 11675 N N . ARG A 1 35 ? -15.460 -5.758 -4.723 1.00 0.00 52 ARG A N 8
ATOM 11676 C CA . ARG A 1 35 ? -14.573 -5.272 -5.771 1.00 0.00 52 ARG A CA 8
ATOM 11677 C C . ARG A 1 35 ? -13.493 -4.375 -5.197 1.00 0.00 52 ARG A C 8
ATOM 11678 O O . ARG A 1 35 ? -12.317 -4.537 -5.511 1.00 0.00 52 ARG A O 8
ATOM 11699 N N . LEU A 1 36 ? -13.883 -3.456 -4.364 1.00 0.00 53 LEU A N 8
ATOM 11700 C CA . LEU A 1 36 ? -12.979 -2.544 -3.786 1.00 0.00 53 LEU A CA 8
ATOM 11701 C C . LEU A 1 36 ? -11.972 -3.242 -2.865 1.00 0.00 53 LEU A C 8
ATOM 11702 O O . LEU A 1 36 ? -10.789 -2.898 -2.837 1.00 0.00 53 LEU A O 8
ATOM 11718 N N . LEU A 1 37 ? -12.425 -4.205 -2.126 1.00 0.00 54 LEU A N 8
ATOM 11719 C CA . LEU A 1 37 ? -11.544 -4.908 -1.245 1.00 0.00 54 LEU A CA 8
ATOM 11720 C C . LEU A 1 37 ? -10.568 -5.767 -2.024 1.00 0.00 54 LEU A C 8
ATOM 11721 O O . LEU A 1 37 ? -9.398 -5.910 -1.653 1.00 0.00 54 LEU A O 8
ATOM 11737 N N . ARG A 1 38 ? -11.025 -6.293 -3.135 1.00 0.00 55 ARG A N 8
ATOM 11738 C CA . ARG A 1 38 ? -10.149 -7.058 -4.019 1.00 0.00 55 ARG A CA 8
ATOM 11739 C C . ARG A 1 38 ? -9.150 -6.108 -4.682 1.00 0.00 55 ARG A C 8
ATOM 11740 O O . ARG A 1 38 ? -7.996 -6.459 -4.910 1.00 0.00 55 ARG A O 8
ATOM 11761 N N . GLU A 1 39 ? -9.599 -4.876 -4.907 1.00 0.00 56 GLU A N 8
ATOM 11762 C CA . GLU A 1 39 ? -8.799 -3.805 -5.473 1.00 0.00 56 GLU A CA 8
ATOM 11763 C C . GLU A 1 39 ? -7.622 -3.504 -4.534 1.00 0.00 56 GLU A C 8
ATOM 11764 O O . GLU A 1 39 ? -6.477 -3.367 -4.973 1.00 0.00 56 GLU A O 8
ATOM 11776 N N . LEU A 1 40 ? -7.903 -3.443 -3.230 1.00 0.00 57 LEU A N 8
ATOM 11777 C CA . LEU A 1 40 ? -6.863 -3.188 -2.257 1.00 0.00 57 LEU A CA 8
ATOM 11778 C C . LEU A 1 40 ? -5.956 -4.382 -2.123 1.00 0.00 57 LEU A C 8
ATOM 11779 O O . LEU A 1 40 ? -4.791 -4.245 -1.824 1.00 0.00 57 LEU A O 8
ATOM 11795 N N . THR A 1 41 ? -6.512 -5.554 -2.347 1.00 0.00 58 THR A N 8
ATOM 11796 C CA . THR A 1 41 ? -5.743 -6.776 -2.341 1.00 0.00 58 THR A CA 8
ATOM 11797 C C . THR A 1 41 ? -4.683 -6.722 -3.490 1.00 0.00 58 THR A C 8
ATOM 11798 O O . THR A 1 41 ? -3.512 -7.117 -3.333 1.00 0.00 58 THR A O 8
ATOM 11809 N N . VAL A 1 42 ? -5.091 -6.181 -4.617 1.00 0.00 59 VAL A N 8
ATOM 11810 C CA . VAL A 1 42 ? -4.176 -5.940 -5.716 1.00 0.00 59 VAL A CA 8
ATOM 11811 C C . VAL A 1 42 ? -3.184 -4.847 -5.300 1.00 0.00 59 VAL A C 8
ATOM 11812 O O . VAL A 1 42 ? -1.996 -4.919 -5.595 1.00 0.00 59 VAL A O 8
ATOM 11825 N N . SER A 1 43 ? -3.690 -3.864 -4.580 1.00 0.00 60 SER A N 8
ATOM 11826 C CA . SER A 1 43 ? -2.897 -2.744 -4.108 1.00 0.00 60 SER A CA 8
ATOM 11827 C C . SER A 1 43 ? -1.770 -3.175 -3.172 1.00 0.00 60 SER A C 8
ATOM 11828 O O . SER A 1 43 ? -0.606 -2.772 -3.352 1.00 0.00 60 SER A O 8
ATOM 11836 N N . GLU A 1 44 ? -2.100 -4.016 -2.221 1.00 0.00 61 GLU A N 8
ATOM 11837 C CA . GLU A 1 44 ? -1.115 -4.543 -1.288 1.00 0.00 61 GLU A CA 8
ATOM 11838 C C . GLU A 1 44 ? -0.102 -5.389 -2.058 1.00 0.00 61 GLU A C 8
ATOM 11839 O O . GLU A 1 44 ? 1.079 -5.430 -1.718 1.00 0.00 61 GLU A O 8
ATOM 11851 N N . ALA A 1 45 ? -0.572 -6.014 -3.140 1.00 0.00 62 ALA A N 8
ATOM 11852 C CA . ALA A 1 45 ? 0.282 -6.834 -3.965 1.00 0.00 62 ALA A CA 8
ATOM 11853 C C . ALA A 1 45 ? 1.356 -6.028 -4.682 1.00 0.00 62 ALA A C 8
ATOM 11854 O O . ALA A 1 45 ? 2.528 -6.420 -4.669 1.00 0.00 62 ALA A O 8
ATOM 11861 N N . PHE A 1 46 ? 1.002 -4.891 -5.277 1.00 0.00 63 PHE A N 8
ATOM 11862 C CA . PHE A 1 46 ? 2.032 -4.135 -5.992 1.00 0.00 63 PHE A CA 8
ATOM 11863 C C . PHE A 1 46 ? 2.939 -3.378 -5.053 1.00 0.00 63 PHE A C 8
ATOM 11864 O O . PHE A 1 46 ? 4.110 -3.184 -5.343 1.00 0.00 63 PHE A O 8
ATOM 11881 N N . ILE A 1 47 ? 2.396 -2.948 -3.921 1.00 0.00 64 ILE A N 8
ATOM 11882 C CA . ILE A 1 47 ? 3.193 -2.265 -2.926 1.00 0.00 64 ILE A CA 8
ATOM 11883 C C . ILE A 1 47 ? 4.215 -3.276 -2.346 1.00 0.00 64 ILE A C 8
ATOM 11884 O O . ILE A 1 47 ? 5.348 -2.934 -2.017 1.00 0.00 64 ILE A O 8
ATOM 11900 N N . GLU A 1 48 ? 3.810 -4.532 -2.249 1.00 0.00 65 GLU A N 8
ATOM 11901 C CA . GLU A 1 48 ? 4.712 -5.569 -1.836 1.00 0.00 65 GLU A CA 8
ATOM 11902 C C . GLU A 1 48 ? 5.785 -5.777 -2.918 1.00 0.00 65 GLU A C 8
ATOM 11903 O O . GLU A 1 48 ? 6.945 -6.057 -2.612 1.00 0.00 65 GLU A O 8
ATOM 11915 N N . GLY A 1 49 ? 5.385 -5.607 -4.164 1.00 0.00 66 GLY A N 8
ATOM 11916 C CA . GLY A 1 49 ? 6.293 -5.724 -5.286 1.00 0.00 66 GLY A CA 8
ATOM 11917 C C . GLY A 1 49 ? 7.337 -4.628 -5.292 1.00 0.00 66 GLY A C 8
ATOM 11918 O O . GLY A 1 49 ? 8.518 -4.896 -5.518 1.00 0.00 66 GLY A O 8
ATOM 11922 N N . SER A 1 50 ? 6.924 -3.406 -5.002 1.00 0.00 67 SER A N 8
ATOM 11923 C CA . SER A 1 50 ? 7.838 -2.297 -4.968 1.00 0.00 67 SER A CA 8
ATOM 11924 C C . SER A 1 50 ? 8.765 -2.441 -3.775 1.00 0.00 67 SER A C 8
ATOM 11925 O O . SER A 1 50 ? 9.940 -2.079 -3.836 1.00 0.00 67 SER A O 8
ATOM 11933 N N . ARG A 1 51 ? 8.249 -3.028 -2.695 1.00 0.00 68 ARG A N 8
ATOM 11934 C CA . ARG A 1 51 ? 9.091 -3.311 -1.552 1.00 0.00 68 ARG A CA 8
ATOM 11935 C C . ARG A 1 51 ? 10.089 -4.370 -1.902 1.00 0.00 68 ARG A C 8
ATOM 11936 O O . ARG A 1 51 ? 11.261 -4.266 -1.556 1.00 0.00 68 ARG A O 8
ATOM 11957 N N . GLY A 1 52 ? 9.622 -5.363 -2.625 1.00 0.00 69 GLY A N 8
ATOM 11958 C CA . GLY A 1 52 ? 10.469 -6.418 -3.091 1.00 0.00 69 GLY A CA 8
ATOM 11959 C C . GLY A 1 52 ? 11.543 -5.886 -3.996 1.00 0.00 69 GLY A C 8
ATOM 11960 O O . GLY A 1 52 ? 12.631 -6.429 -4.049 1.00 0.00 69 GLY A O 8
ATOM 11964 N N . TYR A 1 53 ? 11.250 -4.761 -4.647 1.00 0.00 70 TYR A N 8
ATOM 11965 C CA . TYR A 1 53 ? 12.190 -4.144 -5.553 1.00 0.00 70 TYR A CA 8
ATOM 11966 C C . TYR A 1 53 ? 13.321 -3.572 -4.739 1.00 0.00 70 TYR A C 8
ATOM 11967 O O . TYR A 1 53 ? 14.493 -3.785 -5.039 1.00 0.00 70 TYR A O 8
ATOM 11985 N N . PHE A 1 54 ? 12.951 -2.882 -3.677 1.00 0.00 71 PHE A N 8
ATOM 11986 C CA . PHE A 1 54 ? 13.904 -2.307 -2.758 1.00 0.00 71 PHE A CA 8
ATOM 11987 C C . PHE A 1 54 ? 14.767 -3.386 -2.135 1.00 0.00 71 PHE A C 8
ATOM 11988 O O . PHE A 1 54 ? 15.969 -3.220 -1.987 1.00 0.00 71 PHE A O 8
ATOM 12005 N N . GLN A 1 55 ? 14.141 -4.503 -1.813 1.00 0.00 72 GLN A N 8
ATOM 12006 C CA . GLN A 1 55 ? 14.820 -5.649 -1.253 1.00 0.00 72 GLN A CA 8
ATOM 12007 C C . GLN A 1 55 ? 15.871 -6.191 -2.240 1.00 0.00 72 GLN A C 8
ATOM 12008 O O . GLN A 1 55 ? 16.932 -6.644 -1.836 1.00 0.00 72 GLN A O 8
ATOM 12022 N N . ARG A 1 56 ? 15.563 -6.150 -3.541 1.00 0.00 73 ARG A N 8
ATOM 12023 C CA . ARG A 1 56 ? 16.528 -6.585 -4.567 1.00 0.00 73 ARG A CA 8
ATOM 12024 C C . ARG A 1 56 ? 17.673 -5.584 -4.685 1.00 0.00 73 ARG A C 8
ATOM 12025 O O . ARG A 1 56 ? 18.833 -5.964 -4.842 1.00 0.00 73 ARG A O 8
ATOM 12046 N N . GLU A 1 57 ? 17.338 -4.309 -4.609 1.00 0.00 74 GLU A N 8
ATOM 12047 C CA . GLU A 1 57 ? 18.322 -3.232 -4.716 1.00 0.00 74 GLU A CA 8
ATOM 12048 C C . GLU A 1 57 ? 19.250 -3.231 -3.506 1.00 0.00 74 GLU A C 8
ATOM 12049 O O . GLU A 1 57 ? 20.415 -2.876 -3.608 1.00 0.00 74 GLU A O 8
ATOM 12061 N N . LEU A 1 58 ? 18.717 -3.677 -2.378 1.00 0.00 75 LEU A N 8
ATOM 12062 C CA . LEU A 1 58 ? 19.450 -3.833 -1.109 1.00 0.00 75 LEU A CA 8
ATOM 12063 C C . LEU A 1 58 ? 20.591 -4.829 -1.305 1.00 0.00 75 LEU A C 8
ATOM 12064 O O . LEU A 1 58 ? 21.615 -4.792 -0.618 1.00 0.00 75 LEU A O 8
ATOM 12080 N N . LYS A 1 59 ? 20.426 -5.674 -2.288 1.00 0.00 76 LYS A N 8
ATOM 12081 C CA . LYS A 1 59 ? 21.369 -6.716 -2.566 1.00 0.00 76 LYS A CA 8
ATOM 12082 C C . LYS A 1 59 ? 22.476 -6.222 -3.499 1.00 0.00 76 LYS A C 8
ATOM 12083 O O . LYS A 1 59 ? 23.431 -6.960 -3.772 1.00 0.00 76 LYS A O 8
ATOM 12102 N N . ARG A 1 60 ? 22.341 -4.986 -4.014 1.00 0.00 77 ARG A N 8
ATOM 12103 C CA . ARG A 1 60 ? 23.370 -4.412 -4.889 1.00 0.00 77 ARG A CA 8
ATOM 12104 C C . ARG A 1 60 ? 24.634 -4.156 -4.100 1.00 0.00 77 ARG A C 8
ATOM 12105 O O . ARG A 1 60 ? 25.714 -4.593 -4.491 1.00 0.00 77 ARG A O 8
ATOM 12126 N N . THR A 1 61 ? 24.479 -3.401 -2.995 1.00 0.00 78 THR A N 8
ATOM 12127 C CA . THR A 1 61 ? 25.579 -3.009 -2.104 1.00 0.00 78 THR A CA 8
ATOM 12128 C C . THR A 1 61 ? 26.430 -1.867 -2.753 1.00 0.00 78 THR A C 8
ATOM 12129 O O . THR A 1 61 ? 27.431 -1.401 -2.209 1.00 0.00 78 THR A O 8
ATOM 12140 N N . ASP A 1 62 ? 25.980 -1.416 -3.910 1.00 0.00 79 ASP A N 8
ATOM 12141 C CA . ASP A 1 62 ? 26.623 -0.317 -4.663 1.00 0.00 79 ASP A CA 8
ATOM 12142 C C . ASP A 1 62 ? 26.435 1.020 -3.975 1.00 0.00 79 ASP A C 8
ATOM 12143 O O . ASP A 1 62 ? 27.237 1.952 -4.159 1.00 0.00 79 ASP A O 8
ATOM 12152 N N . LEU A 1 63 ? 25.384 1.117 -3.218 1.00 0.00 80 LEU A N 8
ATOM 12153 C CA . LEU A 1 63 ? 24.989 2.295 -2.551 1.00 0.00 80 LEU A CA 8
ATOM 12154 C C . LEU A 1 63 ? 25.457 2.284 -1.126 1.00 0.00 80 LEU A C 8
ATOM 12155 O O . LEU A 1 63 ? 26.142 1.356 -0.662 1.00 0.00 80 LEU A O 8
ATOM 12171 N N . ASP A 1 64 ? 25.111 3.305 -0.461 1.00 0.00 81 ASP A N 8
ATOM 12172 C CA . ASP A 1 64 ? 25.581 3.580 0.867 1.00 0.00 81 ASP A CA 8
ATOM 12173 C C . ASP A 1 64 ? 24.449 3.370 1.822 1.00 0.00 81 ASP A C 8
ATOM 12174 O O . ASP A 1 64 ? 23.499 2.686 1.493 1.00 0.00 81 ASP A O 8
ATOM 12183 N N . LEU A 1 65 ? 24.526 3.956 2.991 1.00 0.00 82 LEU A N 8
ATOM 12184 C CA . LEU A 1 65 ? 23.470 3.859 3.958 1.00 0.00 82 LEU A CA 8
ATOM 12185 C C . LEU A 1 65 ? 22.190 4.374 3.372 1.00 0.00 82 LEU A C 8
ATOM 12186 O O . LEU A 1 65 ? 21.134 3.988 3.765 1.00 0.00 82 LEU A O 8
ATOM 12202 N N . LEU A 1 66 ? 22.336 5.280 2.428 1.00 0.00 83 LEU A N 8
ATOM 12203 C CA . LEU A 1 66 ? 21.233 5.844 1.697 1.00 0.00 83 LEU A CA 8
ATOM 12204 C C . LEU A 1 66 ? 20.393 4.762 1.049 1.00 0.00 83 LEU A C 8
ATOM 12205 O O . LEU A 1 66 ? 19.181 4.900 0.986 1.00 0.00 83 LEU A O 8
ATOM 12221 N N . GLU A 1 67 ? 21.015 3.689 0.575 1.00 0.00 84 GLU A N 8
ATOM 12222 C CA . GLU A 1 67 ? 20.217 2.620 0.036 1.00 0.00 84 GLU A CA 8
ATOM 12223 C C . GLU A 1 67 ? 19.511 1.929 1.159 1.00 0.00 84 GLU A C 8
ATOM 12224 O O . GLU A 1 67 ? 18.284 1.868 1.195 1.00 0.00 84 GLU A O 8
ATOM 12236 N N . LYS A 1 68 ? 20.297 1.509 2.121 1.00 0.00 85 LYS A N 8
ATOM 12237 C CA . LYS A 1 68 ? 19.810 0.732 3.254 1.00 0.00 85 LYS A CA 8
ATOM 12238 C C . LYS A 1 68 ? 18.721 1.429 3.976 1.00 0.00 85 LYS A C 8
ATOM 12239 O O . LYS A 1 68 ? 17.687 0.823 4.273 1.00 0.00 85 LYS A O 8
ATOM 12258 N N . PHE A 1 69 ? 18.903 2.699 4.187 1.00 0.00 86 PHE A N 8
ATOM 12259 C CA . PHE A 1 69 ? 17.949 3.456 4.916 1.00 0.00 86 PHE A CA 8
ATOM 12260 C C . PHE A 1 69 ? 16.652 3.614 4.146 1.00 0.00 86 PHE A C 8
ATOM 12261 O O . PHE A 1 69 ? 15.594 3.590 4.715 1.00 0.00 86 PHE A O 8
ATOM 12278 N N . ASN A 1 70 ? 16.756 3.687 2.856 1.00 0.00 87 ASN A N 8
ATOM 12279 C CA . ASN A 1 70 ? 15.632 3.948 1.991 1.00 0.00 87 ASN A CA 8
ATOM 12280 C C . ASN A 1 70 ? 14.780 2.718 1.924 1.00 0.00 87 ASN A C 8
ATOM 12281 O O . ASN A 1 70 ? 13.564 2.794 1.946 1.00 0.00 87 ASN A O 8
ATOM 12292 N N . PHE A 1 71 ? 15.429 1.562 1.915 1.00 0.00 88 PHE A N 8
ATOM 12293 C CA . PHE A 1 71 ? 14.705 0.321 1.792 1.00 0.00 88 PHE A CA 8
ATOM 12294 C C . PHE A 1 71 ? 14.076 0.001 3.075 1.00 0.00 88 PHE A C 8
ATOM 12295 O O . PHE A 1 71 ? 12.923 -0.324 3.102 1.00 0.00 88 PHE A O 8
ATOM 12312 N N . GLU A 1 72 ? 14.814 0.164 4.170 1.00 0.00 89 GLU A N 8
ATOM 12313 C CA . GLU A 1 72 ? 14.246 -0.114 5.452 1.00 0.00 89 GLU A CA 8
ATOM 12314 C C . GLU A 1 72 ? 13.164 0.887 5.728 1.00 0.00 89 GLU A C 8
ATOM 12315 O O . GLU A 1 72 ? 12.154 0.555 6.365 1.00 0.00 89 GLU A O 8
ATOM 12327 N N . ALA A 1 73 ? 13.337 2.119 5.206 1.00 0.00 90 ALA A N 8
ATOM 12328 C CA . ALA A 1 73 ? 12.306 3.125 5.435 1.00 0.00 90 ALA A CA 8
ATOM 12329 C C . ALA A 1 73 ? 11.046 2.785 4.646 1.00 0.00 90 ALA A C 8
ATOM 12330 O O . ALA A 1 73 ? 9.928 2.851 5.168 1.00 0.00 90 ALA A O 8
ATOM 12337 N N . ALA A 1 74 ? 11.230 2.380 3.409 1.00 0.00 91 ALA A N 8
ATOM 12338 C CA . ALA A 1 74 ? 10.125 2.016 2.541 1.00 0.00 91 ALA A CA 8
ATOM 12339 C C . ALA A 1 74 ? 9.481 0.724 2.989 1.00 0.00 91 ALA A C 8
ATOM 12340 O O . ALA A 1 74 ? 8.288 0.566 2.885 1.00 0.00 91 ALA A O 8
ATOM 12347 N N . LEU A 1 75 ? 10.267 -0.189 3.505 1.00 0.00 92 LEU A N 8
ATOM 12348 C CA . LEU A 1 75 ? 9.738 -1.438 4.019 1.00 0.00 92 LEU A CA 8
ATOM 12349 C C . LEU A 1 75 ? 8.828 -1.174 5.184 1.00 0.00 92 LEU A C 8
ATOM 12350 O O . LEU A 1 75 ? 7.774 -1.778 5.289 1.00 0.00 92 LEU A O 8
ATOM 12366 N N . ALA A 1 76 ? 9.203 -0.216 6.009 1.00 0.00 93 ALA A N 8
ATOM 12367 C CA . ALA A 1 76 ? 8.410 0.125 7.166 1.00 0.00 93 ALA A CA 8
ATOM 12368 C C . ALA A 1 76 ? 7.179 0.864 6.748 1.00 0.00 93 ALA A C 8
ATOM 12369 O O . ALA A 1 76 ? 6.089 0.573 7.220 1.00 0.00 93 ALA A O 8
ATOM 12376 N N . THR A 1 77 ? 7.348 1.771 5.812 1.00 0.00 94 THR A N 8
ATOM 12377 C CA . THR A 1 77 ? 6.256 2.551 5.333 1.00 0.00 94 THR A CA 8
ATOM 12378 C C . THR A 1 77 ? 5.242 1.639 4.640 1.00 0.00 94 THR A C 8
ATOM 12379 O O . THR A 1 77 ? 4.046 1.659 4.952 1.00 0.00 94 THR A O 8
ATOM 12390 N N . GLY A 1 78 ? 5.760 0.780 3.787 1.00 0.00 95 GLY A N 8
ATOM 12391 C CA . GLY A 1 78 ? 4.957 -0.108 3.017 1.00 0.00 95 GLY A CA 8
ATOM 12392 C C . GLY A 1 78 ? 4.278 -1.160 3.838 1.00 0.00 95 GLY A C 8
ATOM 12393 O O . GLY A 1 78 ? 3.140 -1.471 3.589 1.00 0.00 95 GLY A O 8
ATOM 12397 N N . ASP A 1 79 ? 4.972 -1.702 4.822 1.00 0.00 96 ASP A N 8
ATOM 12398 C CA . ASP A 1 79 ? 4.398 -2.747 5.670 1.00 0.00 96 ASP A CA 8
ATOM 12399 C C . ASP A 1 79 ? 3.299 -2.175 6.537 1.00 0.00 96 ASP A C 8
ATOM 12400 O O . ASP A 1 79 ? 2.230 -2.757 6.653 1.00 0.00 96 ASP A O 8
ATOM 12409 N N . LEU A 1 80 ? 3.536 -0.994 7.082 1.00 0.00 97 LEU A N 8
ATOM 12410 C CA . LEU A 1 80 ? 2.547 -0.345 7.930 1.00 0.00 97 LEU A CA 8
ATOM 12411 C C . LEU A 1 80 ? 1.302 0.043 7.161 1.00 0.00 97 LEU A C 8
ATOM 12412 O O . LEU A 1 80 ? 0.191 -0.124 7.659 1.00 0.00 97 LEU A O 8
ATOM 12428 N N . LEU A 1 81 ? 1.469 0.576 5.964 1.00 0.00 98 LEU A N 8
ATOM 12429 C CA . LEU A 1 81 ? 0.314 0.890 5.144 1.00 0.00 98 LEU A CA 8
ATOM 12430 C C . LEU A 1 81 ? -0.338 -0.388 4.627 1.00 0.00 98 LEU A C 8
ATOM 12431 O O . LEU A 1 81 ? -1.520 -0.417 4.419 1.00 0.00 98 LEU A O 8
ATOM 12447 N N . LEU A 1 82 ? 0.455 -1.458 4.451 1.00 0.00 99 LEU A N 8
ATOM 12448 C CA . LEU A 1 82 ? -0.061 -2.734 3.949 1.00 0.00 99 LEU A CA 8
ATOM 12449 C C . LEU A 1 82 ? -0.965 -3.291 5.008 1.00 0.00 99 LEU A C 8
ATOM 12450 O O . LEU A 1 82 ? -2.062 -3.780 4.729 1.00 0.00 99 LEU A O 8
ATOM 12466 N N . LYS A 1 83 ? -0.520 -3.144 6.235 1.00 0.00 100 LYS A N 8
ATOM 12467 C CA . LYS A 1 83 ? -1.295 -3.496 7.377 1.00 0.00 100 LYS A CA 8
ATOM 12468 C C . LYS A 1 83 ? -2.512 -2.619 7.428 1.00 0.00 100 LYS A C 8
ATOM 12469 O O . LYS A 1 83 ? -3.588 -3.063 7.807 1.00 0.00 100 LYS A O 8
ATOM 12488 N N . ASP A 1 84 ? -2.353 -1.379 6.978 1.00 0.00 101 ASP A N 8
ATOM 12489 C CA . ASP A 1 84 ? -3.442 -0.436 7.027 1.00 0.00 101 ASP A CA 8
ATOM 12490 C C . ASP A 1 84 ? -4.512 -0.795 5.993 1.00 0.00 101 ASP A C 8
ATOM 12491 O O . ASP A 1 84 ? -5.696 -0.673 6.274 1.00 0.00 101 ASP A O 8
ATOM 12500 N N . LEU A 1 85 ? -4.085 -1.298 4.805 1.00 0.00 102 LEU A N 8
ATOM 12501 C CA . LEU A 1 85 ? -5.034 -1.834 3.795 1.00 0.00 102 LEU A CA 8
ATOM 12502 C C . LEU A 1 85 ? -5.863 -2.947 4.416 1.00 0.00 102 LEU A C 8
ATOM 12503 O O . LEU A 1 85 ? -7.085 -2.973 4.296 1.00 0.00 102 LEU A O 8
ATOM 12519 N N . LYS A 1 86 ? -5.186 -3.838 5.115 1.00 0.00 103 LYS A N 8
ATOM 12520 C CA . LYS A 1 86 ? -5.820 -4.991 5.736 1.00 0.00 103 LYS A CA 8
ATOM 12521 C C . LYS A 1 86 ? -6.747 -4.577 6.874 1.00 0.00 103 LYS A C 8
ATOM 12522 O O . LYS A 1 86 ? -7.861 -5.094 6.996 1.00 0.00 103 LYS A O 8
ATOM 12541 N N . ALA A 1 87 ? -6.305 -3.626 7.668 1.00 0.00 104 ALA A N 8
ATOM 12542 C CA . ALA A 1 87 ? -7.055 -3.164 8.809 1.00 0.00 104 ALA A CA 8
ATOM 12543 C C . ALA A 1 87 ? -8.261 -2.382 8.368 1.00 0.00 104 ALA A C 8
ATOM 12544 O O . ALA A 1 87 ? -9.363 -2.547 8.915 1.00 0.00 104 ALA A O 8
ATOM 12551 N N . LEU A 1 88 ? -8.084 -1.565 7.341 1.00 0.00 105 LEU A N 8
ATOM 12552 C CA . LEU A 1 88 ? -9.172 -0.786 6.851 1.00 0.00 105 LEU A CA 8
ATOM 12553 C C . LEU A 1 88 ? -10.146 -1.724 6.204 1.00 0.00 105 LEU A C 8
ATOM 12554 O O . LEU A 1 88 ? -11.305 -1.521 6.287 1.00 0.00 105 LEU A O 8
ATOM 12570 N N . GLN A 1 89 ? -9.632 -2.784 5.575 1.00 0.00 106 GLN A N 8
ATOM 12571 C CA . GLN A 1 89 ? -10.462 -3.799 4.959 1.00 0.00 106 GLN A CA 8
ATOM 12572 C C . GLN A 1 89 ? -11.365 -4.461 5.973 1.00 0.00 106 GLN A C 8
ATOM 12573 O O . GLN A 1 89 ? -12.498 -4.734 5.674 1.00 0.00 106 GLN A O 8
ATOM 12587 N N . LYS A 1 90 ? -10.879 -4.687 7.171 1.00 0.00 107 LYS A N 8
ATOM 12588 C CA . LYS A 1 90 ? -11.723 -5.268 8.211 1.00 0.00 107 LYS A CA 8
ATOM 12589 C C . LYS A 1 90 ? -12.808 -4.265 8.598 1.00 0.00 107 LYS A C 8
ATOM 12590 O O . LYS A 1 90 ? -13.945 -4.634 8.832 1.00 0.00 107 LYS A O 8
ATOM 12609 N N . ARG A 1 91 ? -12.448 -2.994 8.610 1.00 0.00 108 ARG A N 8
ATOM 12610 C CA . ARG A 1 91 ? -13.387 -1.918 8.893 1.00 0.00 108 ARG A CA 8
ATOM 12611 C C . ARG A 1 91 ? -14.399 -1.796 7.765 1.00 0.00 108 ARG A C 8
ATOM 12612 O O . ARG A 1 91 ? -15.589 -1.605 7.982 1.00 0.00 108 ARG A O 8
ATOM 12633 N N . VAL A 1 92 ? -13.913 -1.921 6.563 1.00 0.00 109 VAL A N 8
ATOM 12634 C CA . VAL A 1 92 ? -14.715 -1.845 5.402 1.00 0.00 109 VAL A CA 8
ATOM 12635 C C . VAL A 1 92 ? -15.657 -3.068 5.304 1.00 0.00 109 VAL A C 8
ATOM 12636 O O . VAL A 1 92 ? -16.833 -2.938 4.924 1.00 0.00 109 VAL A O 8
ATOM 12649 N N . GLN A 1 93 ? -15.133 -4.234 5.687 1.00 0.00 110 GLN A N 8
ATOM 12650 C CA . GLN A 1 93 ? -15.918 -5.467 5.813 1.00 0.00 110 GLN A CA 8
ATOM 12651 C C . GLN A 1 93 ? -16.975 -5.291 6.878 1.00 0.00 110 GLN A C 8
ATOM 12652 O O . GLN A 1 93 ? -18.088 -5.799 6.767 1.00 0.00 110 GLN A O 8
ATOM 12666 N N . ASP A 1 94 ? -16.610 -4.556 7.912 1.00 0.00 111 ASP A N 8
ATOM 12667 C CA . ASP A 1 94 ? -17.484 -4.284 9.038 1.00 0.00 111 ASP A CA 8
ATOM 12668 C C . ASP A 1 94 ? -18.654 -3.408 8.610 1.00 0.00 111 ASP A C 8
ATOM 12669 O O . ASP A 1 94 ? -19.779 -3.572 9.085 1.00 0.00 111 ASP A O 8
ATOM 12678 N N . SER A 1 95 ? -18.369 -2.510 7.689 1.00 0.00 112 SER A N 8
ATOM 12679 C CA . SER A 1 95 ? -19.341 -1.601 7.115 1.00 0.00 112 SER A CA 8
ATOM 12680 C C . SER A 1 95 ? -20.439 -2.379 6.332 1.00 0.00 112 SER A C 8
ATOM 12681 O O . SER A 1 95 ? -21.535 -1.866 6.141 1.00 0.00 112 SER A O 8
ATOM 12689 N N . GLU A 1 96 ? -20.089 -3.601 5.863 1.00 0.00 113 GLU A N 8
ATOM 12690 C CA . GLU A 1 96 ? -21.001 -4.517 5.144 1.00 0.00 113 GLU A CA 8
ATOM 12691 C C . GLU A 1 96 ? -21.295 -4.035 3.734 1.00 0.00 113 GLU A C 8
ATOM 12692 O O . GLU A 1 96 ? -22.308 -3.372 3.505 1.00 0.00 113 GLU A O 8
ATOM 12705 N N . ASN A 1 1 ? 11.319 11.756 4.214 1.00 0.00 18 ASN A N 9
ATOM 12706 C CA . ASN A 1 1 ? 10.442 12.304 3.175 1.00 0.00 18 ASN A CA 9
ATOM 12707 C C . ASN A 1 1 ? 10.525 11.541 1.833 1.00 0.00 18 ASN A C 9
ATOM 12708 O O . ASN A 1 1 ? 9.579 11.583 1.056 1.00 0.00 18 ASN A O 9
ATOM 12721 N N . THR A 1 2 ? 11.623 10.825 1.556 1.00 0.00 19 THR A N 9
ATOM 12722 C CA . THR A 1 2 ? 11.763 10.178 0.254 1.00 0.00 19 THR A CA 9
ATOM 12723 C C . THR A 1 2 ? 10.805 8.980 0.096 1.00 0.00 19 THR A C 9
ATOM 12724 O O . THR A 1 2 ? 10.117 8.855 -0.929 1.00 0.00 19 THR A O 9
ATOM 12735 N N . ALA A 1 3 ? 10.717 8.153 1.122 1.00 0.00 20 ALA A N 9
ATOM 12736 C CA . ALA A 1 3 ? 9.907 6.960 1.085 1.00 0.00 20 ALA A CA 9
ATOM 12737 C C . ALA A 1 3 ? 8.440 7.298 1.053 1.00 0.00 20 ALA A C 9
ATOM 12738 O O . ALA A 1 3 ? 7.666 6.688 0.328 1.00 0.00 20 ALA A O 9
ATOM 12745 N N . THR A 1 4 ? 8.071 8.288 1.805 1.00 0.00 21 THR A N 9
ATOM 12746 C CA . THR A 1 4 ? 6.716 8.714 1.861 1.00 0.00 21 THR A CA 9
ATOM 12747 C C . THR A 1 4 ? 6.298 9.390 0.562 1.00 0.00 21 THR A C 9
ATOM 12748 O O . THR A 1 4 ? 5.171 9.248 0.119 1.00 0.00 21 THR A O 9
ATOM 12759 N N . GLN A 1 5 ? 7.235 10.087 -0.064 1.00 0.00 22 GLN A N 9
ATOM 12760 C CA . GLN A 1 5 ? 6.983 10.728 -1.337 1.00 0.00 22 GLN A CA 9
ATOM 12761 C C . GLN A 1 5 ? 6.801 9.673 -2.433 1.00 0.00 22 GLN A C 9
ATOM 12762 O O . GLN A 1 5 ? 5.906 9.794 -3.283 1.00 0.00 22 GLN A O 9
ATOM 12776 N N . ARG A 1 6 ? 7.612 8.617 -2.384 1.00 0.00 23 ARG A N 9
ATOM 12777 C CA . ARG A 1 6 ? 7.548 7.557 -3.393 1.00 0.00 23 ARG A CA 9
ATOM 12778 C C . ARG A 1 6 ? 6.361 6.624 -3.139 1.00 0.00 23 ARG A C 9
ATOM 12779 O O . ARG A 1 6 ? 5.953 5.880 -4.026 1.00 0.00 23 ARG A O 9
ATOM 12800 N N . PHE A 1 7 ? 5.814 6.653 -1.929 1.00 0.00 24 PHE A N 9
ATOM 12801 C CA . PHE A 1 7 ? 4.655 5.827 -1.615 1.00 0.00 24 PHE A CA 9
ATOM 12802 C C . PHE A 1 7 ? 3.411 6.678 -1.421 1.00 0.00 24 PHE A C 9
ATOM 12803 O O . PHE A 1 7 ? 2.364 6.188 -0.993 1.00 0.00 24 PHE A O 9
ATOM 12820 N N . HIS A 1 8 ? 3.499 7.937 -1.822 1.00 0.00 25 HIS A N 9
ATOM 12821 C CA . HIS A 1 8 ? 2.389 8.873 -1.654 1.00 0.00 25 HIS A CA 9
ATOM 12822 C C . HIS A 1 8 ? 1.253 8.527 -2.612 1.00 0.00 25 HIS A C 9
ATOM 12823 O O . HIS A 1 8 ? 0.084 8.795 -2.333 1.00 0.00 25 HIS A O 9
ATOM 12838 N N . GLU A 1 9 ? 1.609 7.920 -3.723 1.00 0.00 26 GLU A N 9
ATOM 12839 C CA . GLU A 1 9 ? 0.644 7.431 -4.690 1.00 0.00 26 GLU A CA 9
ATOM 12840 C C . GLU A 1 9 ? -0.246 6.376 -4.027 1.00 0.00 26 GLU A C 9
ATOM 12841 O O . GLU A 1 9 ? -1.475 6.393 -4.157 1.00 0.00 26 GLU A O 9
ATOM 12853 N N . ILE A 1 10 ? 0.387 5.523 -3.245 1.00 0.00 27 ILE A N 9
ATOM 12854 C CA . ILE A 1 10 ? -0.294 4.459 -2.546 1.00 0.00 27 ILE A CA 9
ATOM 12855 C C . ILE A 1 10 ? -1.188 5.057 -1.460 1.00 0.00 27 ILE A C 9
ATOM 12856 O O . ILE A 1 10 ? -2.274 4.555 -1.189 1.00 0.00 27 ILE A O 9
ATOM 12872 N N . GLU A 1 11 ? -0.733 6.150 -0.860 1.00 0.00 28 GLU A N 9
ATOM 12873 C CA . GLU A 1 11 ? -1.526 6.859 0.132 1.00 0.00 28 GLU A CA 9
ATOM 12874 C C . GLU A 1 11 ? -2.844 7.356 -0.499 1.00 0.00 28 GLU A C 9
ATOM 12875 O O . GLU A 1 11 ? -3.910 7.326 0.139 1.00 0.00 28 GLU A O 9
ATOM 12887 N N . LYS A 1 12 ? -2.772 7.782 -1.762 1.00 0.00 29 LYS A N 9
ATOM 12888 C CA . LYS A 1 12 ? -3.971 8.181 -2.491 1.00 0.00 29 LYS A CA 9
ATOM 12889 C C . LYS A 1 12 ? -4.898 7.005 -2.689 1.00 0.00 29 LYS A C 9
ATOM 12890 O O . LYS A 1 12 ? -6.113 7.148 -2.594 1.00 0.00 29 LYS A O 9
ATOM 12909 N N . PHE A 1 13 ? -4.327 5.843 -2.958 1.00 0.00 30 PHE A N 9
ATOM 12910 C CA . PHE A 1 13 ? -5.121 4.628 -3.069 1.00 0.00 30 PHE A CA 9
ATOM 12911 C C . PHE A 1 13 ? -5.853 4.333 -1.778 1.00 0.00 30 PHE A C 9
ATOM 12912 O O . PHE A 1 13 ? -7.023 4.023 -1.805 1.00 0.00 30 PHE A O 9
ATOM 12929 N N . LEU A 1 14 ? -5.167 4.501 -0.650 1.00 0.00 31 LEU A N 9
ATOM 12930 C CA . LEU A 1 14 ? -5.755 4.234 0.675 1.00 0.00 31 LEU A CA 9
ATOM 12931 C C . LEU A 1 14 ? -7.004 5.080 0.872 1.00 0.00 31 LEU A C 9
ATOM 12932 O O . LEU A 1 14 ? -8.078 4.568 1.232 1.00 0.00 31 LEU A O 9
ATOM 12948 N N . LEU A 1 15 ? -6.879 6.365 0.568 1.00 0.00 32 LEU A N 9
ATOM 12949 C CA . LEU A 1 15 ? -7.984 7.273 0.733 1.00 0.00 32 LEU A CA 9
ATOM 12950 C C . LEU A 1 15 ? -9.073 6.981 -0.282 1.00 0.00 32 LEU A C 9
ATOM 12951 O O . LEU A 1 15 ? -10.265 7.091 0.018 1.00 0.00 32 LEU A O 9
ATOM 12967 N N . HIS A 1 16 ? -8.656 6.574 -1.467 1.00 0.00 33 HIS A N 9
ATOM 12968 C CA . HIS A 1 16 ? -9.575 6.239 -2.523 1.00 0.00 33 HIS A CA 9
ATOM 12969 C C . HIS A 1 16 ? -10.404 5.020 -2.133 1.00 0.00 33 HIS A C 9
ATOM 12970 O O . HIS A 1 16 ? -11.595 4.993 -2.388 1.00 0.00 33 HIS A O 9
ATOM 12985 N N . ILE A 1 17 ? -9.777 4.038 -1.481 1.00 0.00 34 ILE A N 9
ATOM 12986 C CA . ILE A 1 17 ? -10.471 2.844 -1.063 1.00 0.00 34 ILE A CA 9
ATOM 12987 C C . ILE A 1 17 ? -11.565 3.207 -0.058 1.00 0.00 34 ILE A C 9
ATOM 12988 O O . ILE A 1 17 ? -12.720 2.811 -0.229 1.00 0.00 34 ILE A O 9
ATOM 13004 N N . THR A 1 18 ? -11.215 4.042 0.927 1.00 0.00 35 THR A N 9
ATOM 13005 C CA . THR A 1 18 ? -12.175 4.499 1.933 1.00 0.00 35 THR A CA 9
ATOM 13006 C C . THR A 1 18 ? -13.329 5.261 1.246 1.00 0.00 35 THR A C 9
ATOM 13007 O O . THR A 1 18 ? -14.507 5.096 1.592 1.00 0.00 35 THR A O 9
ATOM 13018 N N . HIS A 1 19 ? -12.963 6.065 0.258 1.00 0.00 36 HIS A N 9
ATOM 13019 C CA . HIS A 1 19 ? -13.900 6.863 -0.517 1.00 0.00 36 HIS A CA 9
ATOM 13020 C C . HIS A 1 19 ? -14.925 5.983 -1.217 1.00 0.00 36 HIS A C 9
ATOM 13021 O O . HIS A 1 19 ? -16.122 6.265 -1.163 1.00 0.00 36 HIS A O 9
ATOM 13036 N N . GLU A 1 20 ? -14.453 4.927 -1.855 1.00 0.00 37 GLU A N 9
ATOM 13037 C CA . GLU A 1 20 ? -15.326 4.014 -2.572 1.00 0.00 37 GLU A CA 9
ATOM 13038 C C . GLU A 1 20 ? -16.267 3.327 -1.599 1.00 0.00 37 GLU A C 9
ATOM 13039 O O . GLU A 1 20 ? -17.412 3.054 -1.932 1.00 0.00 37 GLU A O 9
ATOM 13051 N N . VAL A 1 21 ? -15.787 3.095 -0.371 1.00 0.00 38 VAL A N 9
ATOM 13052 C CA . VAL A 1 21 ? -16.579 2.446 0.641 1.00 0.00 38 VAL A CA 9
ATOM 13053 C C . VAL A 1 21 ? -17.742 3.329 0.991 1.00 0.00 38 VAL A C 9
ATOM 13054 O O . VAL A 1 21 ? -18.882 2.904 0.934 1.00 0.00 38 VAL A O 9
ATOM 13067 N N . ASP A 1 22 ? -17.451 4.576 1.271 1.00 0.00 39 ASP A N 9
ATOM 13068 C CA . ASP A 1 22 ? -18.483 5.506 1.691 1.00 0.00 39 ASP A CA 9
ATOM 13069 C C . ASP A 1 22 ? -19.467 5.740 0.541 1.00 0.00 39 ASP A C 9
ATOM 13070 O O . ASP A 1 22 ? -20.723 5.807 0.727 1.00 0.00 39 ASP A O 9
ATOM 13079 N N . ASP A 1 23 ? -18.911 5.793 -0.659 1.00 0.00 40 ASP A N 9
ATOM 13080 C CA . ASP A 1 23 ? -19.688 5.992 -1.838 1.00 0.00 40 ASP A CA 9
ATOM 13081 C C . ASP A 1 23 ? -20.658 4.876 -2.035 1.00 0.00 40 ASP A C 9
ATOM 13082 O O . ASP A 1 23 ? -21.823 5.128 -2.191 1.00 0.00 40 ASP A O 9
ATOM 13091 N N . LEU A 1 24 ? -20.201 3.652 -1.914 1.00 0.00 41 LEU A N 9
ATOM 13092 C CA . LEU A 1 24 ? -21.060 2.514 -2.116 1.00 0.00 41 LEU A CA 9
ATOM 13093 C C . LEU A 1 24 ? -22.103 2.457 -1.039 1.00 0.00 41 LEU A C 9
ATOM 13094 O O . LEU A 1 24 ? -23.226 2.060 -1.291 1.00 0.00 41 LEU A O 9
ATOM 13110 N N . GLU A 1 25 ? -21.724 2.887 0.164 1.00 0.00 42 GLU A N 9
ATOM 13111 C CA . GLU A 1 25 ? -22.633 2.927 1.282 1.00 0.00 42 GLU A CA 9
ATOM 13112 C C . GLU A 1 25 ? -23.831 3.824 0.966 1.00 0.00 42 GLU A C 9
ATOM 13113 O O . GLU A 1 25 ? -24.920 3.605 1.480 1.00 0.00 42 GLU A O 9
ATOM 13125 N N . LYS A 1 26 ? -23.637 4.844 0.122 1.00 0.00 43 LYS A N 9
ATOM 13126 C CA . LYS A 1 26 ? -24.764 5.698 -0.227 1.00 0.00 43 LYS A CA 9
ATOM 13127 C C . LYS A 1 26 ? -25.276 5.456 -1.650 1.00 0.00 43 LYS A C 9
ATOM 13128 O O . LYS A 1 26 ? -26.342 5.924 -2.025 1.00 0.00 43 LYS A O 9
ATOM 13147 N N . THR A 1 27 ? -24.513 4.726 -2.414 1.00 0.00 44 THR A N 9
ATOM 13148 C CA . THR A 1 27 ? -24.769 4.537 -3.812 1.00 0.00 44 THR A CA 9
ATOM 13149 C C . THR A 1 27 ? -25.299 3.125 -4.159 1.00 0.00 44 THR A C 9
ATOM 13150 O O . THR A 1 27 ? -26.267 2.986 -4.909 1.00 0.00 44 THR A O 9
ATOM 13161 N N . GLY A 1 28 ? -24.713 2.108 -3.589 1.00 0.00 45 GLY A N 9
ATOM 13162 C CA . GLY A 1 28 ? -25.091 0.762 -3.941 1.00 0.00 45 GLY A CA 9
ATOM 13163 C C . GLY A 1 28 ? -24.590 -0.248 -2.947 1.00 0.00 45 GLY A C 9
ATOM 13164 O O . GLY A 1 28 ? -25.272 -0.498 -1.958 1.00 0.00 45 GLY A O 9
ATOM 13168 N N . ASN A 1 29 ? -23.351 -0.738 -3.202 1.00 0.00 46 ASN A N 9
ATOM 13169 C CA . ASN A 1 29 ? -22.590 -1.812 -2.441 1.00 0.00 46 ASN A CA 9
ATOM 13170 C C . ASN A 1 29 ? -22.489 -3.096 -3.249 1.00 0.00 46 ASN A C 9
ATOM 13171 O O . ASN A 1 29 ? -21.773 -4.018 -2.866 1.00 0.00 46 ASN A O 9
ATOM 13182 N N . LYS A 1 30 ? -23.120 -3.114 -4.405 1.00 0.00 47 LYS A N 9
ATOM 13183 C CA . LYS A 1 30 ? -23.335 -4.369 -5.135 1.00 0.00 47 LYS A CA 9
ATOM 13184 C C . LYS A 1 30 ? -22.061 -5.077 -5.622 1.00 0.00 47 LYS A C 9
ATOM 13185 O O . LYS A 1 30 ? -21.902 -6.276 -5.392 1.00 0.00 47 LYS A O 9
ATOM 13204 N N . ASP A 1 31 ? -21.166 -4.366 -6.261 1.00 0.00 48 ASP A N 9
ATOM 13205 C CA . ASP A 1 31 ? -19.886 -4.980 -6.683 1.00 0.00 48 ASP A CA 9
ATOM 13206 C C . ASP A 1 31 ? -18.728 -4.163 -6.163 1.00 0.00 48 ASP A C 9
ATOM 13207 O O . ASP A 1 31 ? -17.596 -4.604 -6.143 1.00 0.00 48 ASP A O 9
ATOM 13216 N N . GLU A 1 32 ? -19.072 -3.015 -5.659 1.00 0.00 49 GLU A N 9
ATOM 13217 C CA . GLU A 1 32 ? -18.155 -1.961 -5.264 1.00 0.00 49 GLU A CA 9
ATOM 13218 C C . GLU A 1 32 ? -17.318 -2.330 -4.050 1.00 0.00 49 GLU A C 9
ATOM 13219 O O . GLU A 1 32 ? -16.145 -1.994 -3.990 1.00 0.00 49 GLU A O 9
ATOM 13231 N N . LYS A 1 33 ? -17.904 -3.039 -3.111 1.00 0.00 50 LYS A N 9
ATOM 13232 C CA . LYS A 1 33 ? -17.215 -3.378 -1.858 1.00 0.00 50 LYS A CA 9
ATOM 13233 C C . LYS A 1 33 ? -16.085 -4.329 -2.182 1.00 0.00 50 LYS A C 9
ATOM 13234 O O . LYS A 1 33 ? -14.940 -4.130 -1.800 1.00 0.00 50 LYS A O 9
ATOM 13253 N N . ALA A 1 34 ? -16.425 -5.305 -2.957 1.00 0.00 51 ALA A N 9
ATOM 13254 C CA . ALA A 1 34 ? -15.493 -6.314 -3.414 1.00 0.00 51 ALA A CA 9
ATOM 13255 C C . ALA A 1 34 ? -14.478 -5.694 -4.374 1.00 0.00 51 ALA A C 9
ATOM 13256 O O . ALA A 1 34 ? -13.293 -6.046 -4.370 1.00 0.00 51 ALA A O 9
ATOM 13263 N N . ARG A 1 35 ? -14.961 -4.761 -5.165 1.00 0.00 52 ARG A N 9
ATOM 13264 C CA . ARG A 1 35 ? -14.184 -4.041 -6.158 1.00 0.00 52 ARG A CA 9
ATOM 13265 C C . ARG A 1 35 ? -13.093 -3.221 -5.491 1.00 0.00 52 ARG A C 9
ATOM 13266 O O . ARG A 1 35 ? -11.929 -3.305 -5.880 1.00 0.00 52 ARG A O 9
ATOM 13287 N N . LEU A 1 36 ? -13.448 -2.454 -4.462 1.00 0.00 53 LEU A N 9
ATOM 13288 C CA . LEU A 1 36 ? -12.423 -1.659 -3.766 1.00 0.00 53 LEU A CA 9
ATOM 13289 C C . LEU A 1 36 ? -11.450 -2.576 -3.016 1.00 0.00 53 LEU A C 9
ATOM 13290 O O . LEU A 1 36 ? -10.273 -2.265 -2.881 1.00 0.00 53 LEU A O 9
ATOM 13306 N N . LEU A 1 37 ? -11.947 -3.723 -2.543 1.00 0.00 54 LEU A N 9
ATOM 13307 C CA . LEU A 1 37 ? -11.096 -4.692 -1.870 1.00 0.00 54 LEU A CA 9
ATOM 13308 C C . LEU A 1 37 ? -10.067 -5.231 -2.828 1.00 0.00 54 LEU A C 9
ATOM 13309 O O . LEU A 1 37 ? -8.919 -5.481 -2.465 1.00 0.00 54 LEU A O 9
ATOM 13325 N N . ARG A 1 38 ? -10.465 -5.354 -4.064 1.00 0.00 55 ARG A N 9
ATOM 13326 C CA . ARG A 1 38 ? -9.585 -5.783 -5.104 1.00 0.00 55 ARG A CA 9
ATOM 13327 C C . ARG A 1 38 ? -8.571 -4.691 -5.352 1.00 0.00 55 ARG A C 9
ATOM 13328 O O . ARG A 1 38 ? -7.396 -4.969 -5.552 1.00 0.00 55 ARG A O 9
ATOM 13349 N N . GLU A 1 39 ? -9.010 -3.441 -5.246 1.00 0.00 56 GLU A N 9
ATOM 13350 C CA . GLU A 1 39 ? -8.120 -2.349 -5.521 1.00 0.00 56 GLU A CA 9
ATOM 13351 C C . GLU A 1 39 ? -7.066 -2.214 -4.414 1.00 0.00 56 GLU A C 9
ATOM 13352 O O . GLU A 1 39 ? -5.889 -1.920 -4.691 1.00 0.00 56 GLU A O 9
ATOM 13364 N N . LEU A 1 40 ? -7.452 -2.501 -3.173 1.00 0.00 57 LEU A N 9
ATOM 13365 C CA . LEU A 1 40 ? -6.500 -2.459 -2.091 1.00 0.00 57 LEU A CA 9
ATOM 13366 C C . LEU A 1 40 ? -5.543 -3.632 -2.219 1.00 0.00 57 LEU A C 9
ATOM 13367 O O . LEU A 1 40 ? -4.387 -3.514 -1.916 1.00 0.00 57 LEU A O 9
ATOM 13383 N N . THR A 1 41 ? -6.053 -4.744 -2.735 1.00 0.00 58 THR A N 9
ATOM 13384 C CA . THR A 1 41 ? -5.276 -5.913 -3.034 1.00 0.00 58 THR A CA 9
ATOM 13385 C C . THR A 1 41 ? -4.211 -5.602 -4.106 1.00 0.00 58 THR A C 9
ATOM 13386 O O . THR A 1 41 ? -3.075 -6.070 -4.022 1.00 0.00 58 THR A O 9
ATOM 13397 N N . VAL A 1 42 ? -4.580 -4.786 -5.083 1.00 0.00 59 VAL A N 9
ATOM 13398 C CA . VAL A 1 42 ? -3.643 -4.344 -6.109 1.00 0.00 59 VAL A CA 9
ATOM 13399 C C . VAL A 1 42 ? -2.627 -3.368 -5.490 1.00 0.00 59 VAL A C 9
ATOM 13400 O O . VAL A 1 42 ? -1.432 -3.431 -5.783 1.00 0.00 59 VAL A O 9
ATOM 13413 N N . SER A 1 43 ? -3.106 -2.507 -4.595 1.00 0.00 60 SER A N 9
ATOM 13414 C CA . SER A 1 43 ? -2.242 -1.570 -3.871 1.00 0.00 60 SER A CA 9
ATOM 13415 C C . SER A 1 43 ? -1.222 -2.352 -3.039 1.00 0.00 60 SER A C 9
ATOM 13416 O O . SER A 1 43 ? -0.018 -2.052 -3.003 1.00 0.00 60 SER A O 9
ATOM 13424 N N . GLU A 1 44 ? -1.731 -3.377 -2.444 1.00 0.00 61 GLU A N 9
ATOM 13425 C CA . GLU A 1 44 ? -1.004 -4.325 -1.649 1.00 0.00 61 GLU A CA 9
ATOM 13426 C C . GLU A 1 44 ? 0.028 -5.071 -2.533 1.00 0.00 61 GLU A C 9
ATOM 13427 O O . GLU A 1 44 ? 1.134 -5.386 -2.091 1.00 0.00 61 GLU A O 9
ATOM 13439 N N . ALA A 1 45 ? -0.329 -5.279 -3.797 1.00 0.00 62 ALA A N 9
ATOM 13440 C CA . ALA A 1 45 ? 0.509 -6.004 -4.746 1.00 0.00 62 ALA A CA 9
ATOM 13441 C C . ALA A 1 45 ? 1.729 -5.204 -5.172 1.00 0.00 62 ALA A C 9
ATOM 13442 O O . ALA A 1 45 ? 2.840 -5.741 -5.193 1.00 0.00 62 ALA A O 9
ATOM 13449 N N . PHE A 1 46 ? 1.556 -3.930 -5.499 1.00 0.00 63 PHE A N 9
ATOM 13450 C CA . PHE A 1 46 ? 2.719 -3.123 -5.865 1.00 0.00 63 PHE A CA 9
ATOM 13451 C C . PHE A 1 46 ? 3.614 -2.781 -4.691 1.00 0.00 63 PHE A C 9
ATOM 13452 O O . PHE A 1 46 ? 4.814 -2.625 -4.857 1.00 0.00 63 PHE A O 9
ATOM 13469 N N . ILE A 1 47 ? 3.042 -2.641 -3.509 1.00 0.00 64 ILE A N 9
ATOM 13470 C CA . ILE A 1 47 ? 3.859 -2.467 -2.309 1.00 0.00 64 ILE A CA 9
ATOM 13471 C C . ILE A 1 47 ? 4.680 -3.731 -2.034 1.00 0.00 64 ILE A C 9
ATOM 13472 O O . ILE A 1 47 ? 5.860 -3.658 -1.694 1.00 0.00 64 ILE A O 9
ATOM 13488 N N . GLU A 1 48 ? 4.063 -4.881 -2.219 1.00 0.00 65 GLU A N 9
ATOM 13489 C CA . GLU A 1 48 ? 4.764 -6.142 -2.129 1.00 0.00 65 GLU A CA 9
ATOM 13490 C C . GLU A 1 48 ? 5.871 -6.198 -3.205 1.00 0.00 65 GLU A C 9
ATOM 13491 O O . GLU A 1 48 ? 7.013 -6.584 -2.927 1.00 0.00 65 GLU A O 9
ATOM 13503 N N . GLY A 1 49 ? 5.525 -5.763 -4.406 1.00 0.00 66 GLY A N 9
ATOM 13504 C CA . GLY A 1 49 ? 6.466 -5.730 -5.505 1.00 0.00 66 GLY A CA 9
ATOM 13505 C C . GLY A 1 49 ? 7.645 -4.817 -5.236 1.00 0.00 66 GLY A C 9
ATOM 13506 O O . GLY A 1 49 ? 8.796 -5.195 -5.464 1.00 0.00 66 GLY A O 9
ATOM 13510 N N . SER A 1 50 ? 7.372 -3.643 -4.703 1.00 0.00 67 SER A N 9
ATOM 13511 C CA . SER A 1 50 ? 8.403 -2.689 -4.428 1.00 0.00 67 SER A CA 9
ATOM 13512 C C . SER A 1 50 ? 9.253 -3.125 -3.257 1.00 0.00 67 SER A C 9
ATOM 13513 O O . SER A 1 50 ? 10.468 -2.952 -3.280 1.00 0.00 67 SER A O 9
ATOM 13521 N N . ARG A 1 51 ? 8.645 -3.744 -2.245 1.00 0.00 68 ARG A N 9
ATOM 13522 C CA . ARG A 1 51 ? 9.447 -4.212 -1.133 1.00 0.00 68 ARG A CA 9
ATOM 13523 C C . ARG A 1 51 ? 10.315 -5.377 -1.553 1.00 0.00 68 ARG A C 9
ATOM 13524 O O . ARG A 1 51 ? 11.449 -5.517 -1.099 1.00 0.00 68 ARG A O 9
ATOM 13545 N N . GLY A 1 52 ? 9.792 -6.176 -2.462 1.00 0.00 69 GLY A N 9
ATOM 13546 C CA . GLY A 1 52 ? 10.556 -7.241 -3.031 1.00 0.00 69 GLY A CA 9
ATOM 13547 C C . GLY A 1 52 ? 11.676 -6.688 -3.883 1.00 0.00 69 GLY A C 9
ATOM 13548 O O . GLY A 1 52 ? 12.723 -7.309 -4.026 1.00 0.00 69 GLY A O 9
ATOM 13552 N N . TYR A 1 53 ? 11.461 -5.490 -4.418 1.00 0.00 70 TYR A N 9
ATOM 13553 C CA . TYR A 1 53 ? 12.450 -4.836 -5.241 1.00 0.00 70 TYR A CA 9
ATOM 13554 C C . TYR A 1 53 ? 13.597 -4.392 -4.359 1.00 0.00 70 TYR A C 9
ATOM 13555 O O . TYR A 1 53 ? 14.758 -4.516 -4.727 1.00 0.00 70 TYR A O 9
ATOM 13573 N N . PHE A 1 54 ? 13.253 -3.922 -3.169 1.00 0.00 71 PHE A N 9
ATOM 13574 C CA . PHE A 1 54 ? 14.247 -3.488 -2.205 1.00 0.00 71 PHE A CA 9
ATOM 13575 C C . PHE A 1 54 ? 15.084 -4.659 -1.767 1.00 0.00 71 PHE A C 9
ATOM 13576 O O . PHE A 1 54 ? 16.287 -4.541 -1.639 1.00 0.00 71 PHE A O 9
ATOM 13593 N N . GLN A 1 55 ? 14.433 -5.800 -1.562 1.00 0.00 72 GLN A N 9
ATOM 13594 C CA . GLN A 1 55 ? 15.124 -7.041 -1.225 1.00 0.00 72 GLN A CA 9
ATOM 13595 C C . GLN A 1 55 ? 16.158 -7.367 -2.299 1.00 0.00 72 GLN A C 9
ATOM 13596 O O . GLN A 1 55 ? 17.283 -7.747 -1.999 1.00 0.00 72 GLN A O 9
ATOM 13610 N N . ARG A 1 56 ? 15.771 -7.173 -3.553 1.00 0.00 73 ARG A N 9
ATOM 13611 C CA . ARG A 1 56 ? 16.668 -7.361 -4.694 1.00 0.00 73 ARG A CA 9
ATOM 13612 C C . ARG A 1 56 ? 17.839 -6.390 -4.625 1.00 0.00 73 ARG A C 9
ATOM 13613 O O . ARG A 1 56 ? 18.996 -6.773 -4.820 1.00 0.00 73 ARG A O 9
ATOM 13634 N N . GLU A 1 57 ? 17.547 -5.151 -4.298 1.00 0.00 74 GLU A N 9
ATOM 13635 C CA . GLU A 1 57 ? 18.574 -4.125 -4.192 1.00 0.00 74 GLU A CA 9
ATOM 13636 C C . GLU A 1 57 ? 19.503 -4.370 -3.019 1.00 0.00 74 GLU A C 9
ATOM 13637 O O . GLU A 1 57 ? 20.698 -4.050 -3.085 1.00 0.00 74 GLU A O 9
ATOM 13649 N N . LEU A 1 58 ? 18.976 -4.963 -1.974 1.00 0.00 75 LEU A N 9
ATOM 13650 C CA . LEU A 1 58 ? 19.765 -5.314 -0.810 1.00 0.00 75 LEU A CA 9
ATOM 13651 C C . LEU A 1 58 ? 20.690 -6.489 -1.137 1.00 0.00 75 LEU A C 9
ATOM 13652 O O . LEU A 1 58 ? 21.694 -6.711 -0.466 1.00 0.00 75 LEU A O 9
ATOM 13668 N N . LYS A 1 59 ? 20.384 -7.202 -2.213 1.00 0.00 76 LYS A N 9
ATOM 13669 C CA . LYS A 1 59 ? 21.185 -8.353 -2.608 1.00 0.00 76 LYS A CA 9
ATOM 13670 C C . LYS A 1 59 ? 22.286 -7.942 -3.557 1.00 0.00 76 LYS A C 9
ATOM 13671 O O . LYS A 1 59 ? 23.233 -8.693 -3.787 1.00 0.00 76 LYS A O 9
ATOM 13690 N N . ARG A 1 60 ? 22.186 -6.721 -4.074 1.00 0.00 77 ARG A N 9
ATOM 13691 C CA . ARG A 1 60 ? 23.197 -6.175 -4.980 1.00 0.00 77 ARG A CA 9
ATOM 13692 C C . ARG A 1 60 ? 24.515 -5.970 -4.227 1.00 0.00 77 ARG A C 9
ATOM 13693 O O . ARG A 1 60 ? 25.579 -5.883 -4.821 1.00 0.00 77 ARG A O 9
ATOM 13714 N N . THR A 1 61 ? 24.406 -5.892 -2.899 1.00 0.00 78 THR A N 9
ATOM 13715 C CA . THR A 1 61 ? 25.533 -5.838 -1.948 1.00 0.00 78 THR A CA 9
ATOM 13716 C C . THR A 1 61 ? 26.282 -4.474 -1.923 1.00 0.00 78 THR A C 9
ATOM 13717 O O . THR A 1 61 ? 26.755 -4.054 -0.868 1.00 0.00 78 THR A O 9
ATOM 13728 N N . ASP A 1 62 ? 26.350 -3.795 -3.068 1.00 0.00 79 ASP A N 9
ATOM 13729 C CA . ASP A 1 62 ? 27.022 -2.490 -3.188 1.00 0.00 79 ASP A CA 9
ATOM 13730 C C . ASP A 1 62 ? 26.426 -1.461 -2.235 1.00 0.00 79 ASP A C 9
ATOM 13731 O O . ASP A 1 62 ? 27.020 -1.159 -1.197 1.00 0.00 79 ASP A O 9
ATOM 13740 N N . LEU A 1 63 ? 25.248 -0.944 -2.591 1.00 0.00 80 LEU A N 9
ATOM 13741 C CA . LEU A 1 63 ? 24.482 -0.013 -1.779 1.00 0.00 80 LEU A CA 9
ATOM 13742 C C . LEU A 1 63 ? 25.204 1.273 -1.425 1.00 0.00 80 LEU A C 9
ATOM 13743 O O . LEU A 1 63 ? 26.367 1.528 -1.782 1.00 0.00 80 LEU A O 9
ATOM 13759 N N . ASP A 1 64 ? 24.429 2.111 -0.859 1.00 0.00 81 ASP A N 9
ATOM 13760 C CA . ASP A 1 64 ? 24.847 3.311 -0.196 1.00 0.00 81 ASP A CA 9
ATOM 13761 C C . ASP A 1 64 ? 24.119 3.291 1.126 1.00 0.00 81 ASP A C 9
ATOM 13762 O O . ASP A 1 64 ? 23.029 2.694 1.198 1.00 0.00 81 ASP A O 9
ATOM 13771 N N . LEU A 1 65 ? 24.666 3.902 2.149 1.00 0.00 82 LEU A N 9
ATOM 13772 C CA . LEU A 1 65 ? 24.009 3.932 3.446 1.00 0.00 82 LEU A CA 9
ATOM 13773 C C . LEU A 1 65 ? 22.652 4.646 3.353 1.00 0.00 82 LEU A C 9
ATOM 13774 O O . LEU A 1 65 ? 21.663 4.195 3.929 1.00 0.00 82 LEU A O 9
ATOM 13790 N N . LEU A 1 66 ? 22.610 5.717 2.593 1.00 0.00 83 LEU A N 9
ATOM 13791 C CA . LEU A 1 66 ? 21.402 6.496 2.395 1.00 0.00 83 LEU A CA 9
ATOM 13792 C C . LEU A 1 66 ? 20.391 5.709 1.596 1.00 0.00 83 LEU A C 9
ATOM 13793 O O . LEU A 1 66 ? 19.193 5.781 1.844 1.00 0.00 83 LEU A O 9
ATOM 13809 N N . GLU A 1 67 ? 20.875 4.972 0.625 1.00 0.00 84 GLU A N 9
ATOM 13810 C CA . GLU A 1 67 ? 20.006 4.166 -0.190 1.00 0.00 84 GLU A CA 9
ATOM 13811 C C . GLU A 1 67 ? 19.404 3.055 0.624 1.00 0.00 84 GLU A C 9
ATOM 13812 O O . GLU A 1 67 ? 18.221 2.806 0.530 1.00 0.00 84 GLU A O 9
ATOM 13824 N N . LYS A 1 68 ? 20.212 2.435 1.481 1.00 0.00 85 LYS A N 9
ATOM 13825 C CA . LYS A 1 68 ? 19.724 1.403 2.383 1.00 0.00 85 LYS A CA 9
ATOM 13826 C C . LYS A 1 68 ? 18.674 2.017 3.283 1.00 0.00 85 LYS A C 9
ATOM 13827 O O . LYS A 1 68 ? 17.634 1.423 3.538 1.00 0.00 85 LYS A O 9
ATOM 13846 N N . PHE A 1 69 ? 18.942 3.245 3.692 1.00 0.00 86 PHE A N 9
ATOM 13847 C CA . PHE A 1 69 ? 18.050 4.003 4.526 1.00 0.00 86 PHE A CA 9
ATOM 13848 C C . PHE A 1 69 ? 16.703 4.230 3.835 1.00 0.00 86 PHE A C 9
ATOM 13849 O O . PHE A 1 69 ? 15.686 4.213 4.470 1.00 0.00 86 PHE A O 9
ATOM 13866 N N . ASN A 1 70 ? 16.743 4.382 2.535 1.00 0.00 87 ASN A N 9
ATOM 13867 C CA . ASN A 1 70 ? 15.586 4.628 1.685 1.00 0.00 87 ASN A CA 9
ATOM 13868 C C . ASN A 1 70 ? 14.792 3.345 1.548 1.00 0.00 87 ASN A C 9
ATOM 13869 O O . ASN A 1 70 ? 13.573 3.358 1.616 1.00 0.00 87 ASN A O 9
ATOM 13880 N N . PHE A 1 71 ? 15.494 2.219 1.424 1.00 0.00 88 PHE A N 9
ATOM 13881 C CA . PHE A 1 71 ? 14.838 0.930 1.272 1.00 0.00 88 PHE A CA 9
ATOM 13882 C C . PHE A 1 71 ? 14.172 0.596 2.555 1.00 0.00 88 PHE A C 9
ATOM 13883 O O . PHE A 1 71 ? 13.013 0.233 2.575 1.00 0.00 88 PHE A O 9
ATOM 13900 N N . GLU A 1 72 ? 14.896 0.798 3.644 1.00 0.00 89 GLU A N 9
ATOM 13901 C CA . GLU A 1 72 ? 14.374 0.551 4.950 1.00 0.00 89 GLU A CA 9
ATOM 13902 C C . GLU A 1 72 ? 13.284 1.536 5.244 1.00 0.00 89 GLU A C 9
ATOM 13903 O O . GLU A 1 72 ? 12.314 1.215 5.947 1.00 0.00 89 GLU A O 9
ATOM 13915 N N . ALA A 1 73 ? 13.418 2.739 4.692 1.00 0.00 90 ALA A N 9
ATOM 13916 C CA . ALA A 1 73 ? 12.402 3.752 4.935 1.00 0.00 90 ALA A CA 9
ATOM 13917 C C . ALA A 1 73 ? 11.122 3.352 4.245 1.00 0.00 90 ALA A C 9
ATOM 13918 O O . ALA A 1 73 ? 10.033 3.413 4.820 1.00 0.00 90 ALA A O 9
ATOM 13925 N N . ALA A 1 74 ? 11.264 2.901 3.028 1.00 0.00 91 ALA A N 9
ATOM 13926 C CA . ALA A 1 74 ? 10.158 2.481 2.225 1.00 0.00 91 ALA A CA 9
ATOM 13927 C C . ALA A 1 74 ? 9.550 1.193 2.748 1.00 0.00 91 ALA A C 9
ATOM 13928 O O . ALA A 1 74 ? 8.343 1.037 2.727 1.00 0.00 91 ALA A O 9
ATOM 13935 N N . LEU A 1 75 ? 10.378 0.296 3.264 1.00 0.00 92 LEU A N 9
ATOM 13936 C CA . LEU A 1 75 ? 9.883 -0.933 3.887 1.00 0.00 92 LEU A CA 9
ATOM 13937 C C . LEU A 1 75 ? 8.951 -0.585 5.027 1.00 0.00 92 LEU A C 9
ATOM 13938 O O . LEU A 1 75 ? 7.888 -1.160 5.155 1.00 0.00 92 LEU A O 9
ATOM 13954 N N . ALA A 1 76 ? 9.331 0.413 5.802 1.00 0.00 93 ALA A N 9
ATOM 13955 C CA . ALA A 1 76 ? 8.536 0.850 6.926 1.00 0.00 93 ALA A CA 9
ATOM 13956 C C . ALA A 1 76 ? 7.308 1.610 6.470 1.00 0.00 93 ALA A C 9
ATOM 13957 O O . ALA A 1 76 ? 6.269 1.562 7.117 1.00 0.00 93 ALA A O 9
ATOM 13964 N N . THR A 1 77 ? 7.405 2.262 5.331 1.00 0.00 94 THR A N 9
ATOM 13965 C CA . THR A 1 77 ? 6.301 3.022 4.847 1.00 0.00 94 THR A CA 9
ATOM 13966 C C . THR A 1 77 ? 5.258 2.049 4.293 1.00 0.00 94 THR A C 9
ATOM 13967 O O . THR A 1 77 ? 4.055 2.186 4.549 1.00 0.00 94 THR A O 9
ATOM 13978 N N . GLY A 1 78 ? 5.758 1.012 3.614 1.00 0.00 95 GLY A N 9
ATOM 13979 C CA . GLY A 1 78 ? 4.938 -0.006 3.072 1.00 0.00 95 GLY A CA 9
ATOM 13980 C C . GLY A 1 78 ? 4.318 -0.798 4.165 1.00 0.00 95 GLY A C 9
ATOM 13981 O O . GLY A 1 78 ? 3.164 -1.106 4.103 1.00 0.00 95 GLY A O 9
ATOM 13985 N N . ASP A 1 79 ? 5.099 -1.085 5.193 1.00 0.00 96 ASP A N 9
ATOM 13986 C CA . ASP A 1 79 ? 4.626 -1.823 6.364 1.00 0.00 96 ASP A CA 9
ATOM 13987 C C . ASP A 1 79 ? 3.452 -1.109 7.005 1.00 0.00 96 ASP A C 9
ATOM 13988 O O . ASP A 1 79 ? 2.403 -1.698 7.210 1.00 0.00 96 ASP A O 9
ATOM 13997 N N . LEU A 1 80 ? 3.605 0.177 7.235 1.00 0.00 97 LEU A N 9
ATOM 13998 C CA . LEU A 1 80 ? 2.558 0.968 7.862 1.00 0.00 97 LEU A CA 9
ATOM 13999 C C . LEU A 1 80 ? 1.294 1.016 7.025 1.00 0.00 97 LEU A C 9
ATOM 14000 O O . LEU A 1 80 ? 0.206 0.811 7.542 1.00 0.00 97 LEU A O 9
ATOM 14016 N N . LEU A 1 81 ? 1.432 1.263 5.740 1.00 0.00 98 LEU A N 9
ATOM 14017 C CA . LEU A 1 81 ? 0.275 1.277 4.860 1.00 0.00 98 LEU A CA 9
ATOM 14018 C C . LEU A 1 81 ? -0.284 -0.132 4.655 1.00 0.00 98 LEU A C 9
ATOM 14019 O O . LEU A 1 81 ? -1.433 -0.286 4.352 1.00 0.00 98 LEU A O 9
ATOM 14035 N N . LEU A 1 82 ? 0.558 -1.151 4.779 1.00 0.00 99 LEU A N 9
ATOM 14036 C CA . LEU A 1 82 ? 0.113 -2.528 4.677 1.00 0.00 99 LEU A CA 9
ATOM 14037 C C . LEU A 1 82 ? -0.760 -2.848 5.843 1.00 0.00 99 LEU A C 9
ATOM 14038 O O . LEU A 1 82 ? -1.785 -3.507 5.708 1.00 0.00 99 LEU A O 9
ATOM 14054 N N . LYS A 1 83 ? -0.384 -2.323 6.982 1.00 0.00 100 LYS A N 9
ATOM 14055 C CA . LYS A 1 83 ? -1.194 -2.422 8.148 1.00 0.00 100 LYS A CA 9
ATOM 14056 C C . LYS A 1 83 ? -2.432 -1.580 7.959 1.00 0.00 100 LYS A C 9
ATOM 14057 O O . LYS A 1 83 ? -3.504 -1.936 8.443 1.00 0.00 100 LYS A O 9
ATOM 14076 N N . ASP A 1 84 ? -2.285 -0.470 7.225 1.00 0.00 101 ASP A N 9
ATOM 14077 C CA . ASP A 1 84 ? -3.407 0.435 6.998 1.00 0.00 101 ASP A CA 9
ATOM 14078 C C . ASP A 1 84 ? -4.451 -0.277 6.122 1.00 0.00 101 ASP A C 9
ATOM 14079 O O . ASP A 1 84 ? -5.635 -0.337 6.468 1.00 0.00 101 ASP A O 9
ATOM 14088 N N . LEU A 1 85 ? -3.957 -0.919 5.064 1.00 0.00 102 LEU A N 9
ATOM 14089 C CA . LEU A 1 85 ? -4.762 -1.664 4.095 1.00 0.00 102 LEU A CA 9
ATOM 14090 C C . LEU A 1 85 ? -5.516 -2.791 4.751 1.00 0.00 102 LEU A C 9
ATOM 14091 O O . LEU A 1 85 ? -6.726 -2.888 4.626 1.00 0.00 102 LEU A O 9
ATOM 14107 N N . LYS A 1 86 ? -4.806 -3.596 5.501 1.00 0.00 103 LYS A N 9
ATOM 14108 C CA . LYS A 1 86 ? -5.388 -4.773 6.109 1.00 0.00 103 LYS A CA 9
ATOM 14109 C C . LYS A 1 86 ? -6.370 -4.412 7.222 1.00 0.00 103 LYS A C 9
ATOM 14110 O O . LYS A 1 86 ? -7.413 -5.058 7.375 1.00 0.00 103 LYS A O 9
ATOM 14129 N N . ALA A 1 87 ? -6.075 -3.351 7.954 1.00 0.00 104 ALA A N 9
ATOM 14130 C CA . ALA A 1 87 ? -6.944 -2.915 9.024 1.00 0.00 104 ALA A CA 9
ATOM 14131 C C . ALA A 1 87 ? -8.209 -2.315 8.459 1.00 0.00 104 ALA A C 9
ATOM 14132 O O . ALA A 1 87 ? -9.304 -2.533 8.982 1.00 0.00 104 ALA A O 9
ATOM 14139 N N . LEU A 1 88 ? -8.071 -1.585 7.367 1.00 0.00 105 LEU A N 9
ATOM 14140 C CA . LEU A 1 88 ? -9.202 -0.967 6.748 1.00 0.00 105 LEU A CA 9
ATOM 14141 C C . LEU A 1 88 ? -10.043 -2.048 6.102 1.00 0.00 105 LEU A C 9
ATOM 14142 O O . LEU A 1 88 ? -11.222 -1.950 6.065 1.00 0.00 105 LEU A O 9
ATOM 14158 N N . GLN A 1 89 ? -9.381 -3.085 5.599 1.00 0.00 106 GLN A N 9
ATOM 14159 C CA . GLN A 1 89 ? -10.026 -4.225 4.952 1.00 0.00 106 GLN A CA 9
ATOM 14160 C C . GLN A 1 89 ? -10.875 -4.937 5.968 1.00 0.00 106 GLN A C 9
ATOM 14161 O O . GLN A 1 89 ? -11.982 -5.352 5.673 1.00 0.00 106 GLN A O 9
ATOM 14175 N N . LYS A 1 90 ? -10.378 -5.021 7.166 1.00 0.00 107 LYS A N 9
ATOM 14176 C CA . LYS A 1 90 ? -11.119 -5.588 8.255 1.00 0.00 107 LYS A CA 9
ATOM 14177 C C . LYS A 1 90 ? -12.296 -4.682 8.625 1.00 0.00 107 LYS A C 9
ATOM 14178 O O . LYS A 1 90 ? -13.338 -5.166 9.039 1.00 0.00 107 LYS A O 9
ATOM 14197 N N . ARG A 1 91 ? -12.122 -3.372 8.476 1.00 0.00 108 ARG A N 9
ATOM 14198 C CA . ARG A 1 91 ? -13.211 -2.433 8.665 1.00 0.00 108 ARG A CA 9
ATOM 14199 C C . ARG A 1 91 ? -14.232 -2.591 7.561 1.00 0.00 108 ARG A C 9
ATOM 14200 O O . ARG A 1 91 ? -15.422 -2.602 7.812 1.00 0.00 108 ARG A O 9
ATOM 14221 N N . VAL A 1 92 ? -13.753 -2.756 6.340 1.00 0.00 109 VAL A N 9
ATOM 14222 C CA . VAL A 1 92 ? -14.617 -2.962 5.206 1.00 0.00 109 VAL A CA 9
ATOM 14223 C C . VAL A 1 92 ? -15.391 -4.270 5.363 1.00 0.00 109 VAL A C 9
ATOM 14224 O O . VAL A 1 92 ? -16.602 -4.339 5.067 1.00 0.00 109 VAL A O 9
ATOM 14237 N N . GLN A 1 93 ? -14.704 -5.299 5.849 1.00 0.00 110 GLN A N 9
ATOM 14238 C CA . GLN A 1 93 ? -15.355 -6.575 6.141 1.00 0.00 110 GLN A CA 9
ATOM 14239 C C . GLN A 1 93 ? -16.351 -6.425 7.257 1.00 0.00 110 GLN A C 9
ATOM 14240 O O . GLN A 1 93 ? -17.386 -7.089 7.275 1.00 0.00 110 GLN A O 9
ATOM 14254 N N . ASP A 1 94 ? -16.039 -5.544 8.177 1.00 0.00 111 ASP A N 9
ATOM 14255 C CA . ASP A 1 94 ? -16.885 -5.308 9.321 1.00 0.00 111 ASP A CA 9
ATOM 14256 C C . ASP A 1 94 ? -18.163 -4.581 8.937 1.00 0.00 111 ASP A C 9
ATOM 14257 O O . ASP A 1 94 ? -19.248 -4.936 9.387 1.00 0.00 111 ASP A O 9
ATOM 14266 N N . SER A 1 95 ? -18.025 -3.581 8.077 1.00 0.00 112 SER A N 9
ATOM 14267 C CA . SER A 1 95 ? -19.157 -2.805 7.606 1.00 0.00 112 SER A CA 9
ATOM 14268 C C . SER A 1 95 ? -20.072 -3.700 6.784 1.00 0.00 112 SER A C 9
ATOM 14269 O O . SER A 1 95 ? -21.284 -3.499 6.754 1.00 0.00 112 SER A O 9
ATOM 14277 N N . GLU A 1 96 ? -19.438 -4.680 6.128 1.00 0.00 113 GLU A N 9
ATOM 14278 C CA . GLU A 1 96 ? -20.080 -5.750 5.395 1.00 0.00 113 GLU A CA 9
ATOM 14279 C C . GLU A 1 96 ? -20.854 -5.235 4.176 1.00 0.00 113 GLU A C 9
ATOM 14280 O O . GLU A 1 96 ? -20.222 -5.054 3.113 1.00 0.00 113 GLU A O 9
ATOM 14293 N N . ASN A 1 1 ? 9.509 12.786 3.715 1.00 0.00 18 ASN A N 10
ATOM 14294 C CA . ASN A 1 1 ? 10.834 12.318 3.300 1.00 0.00 18 ASN A CA 10
ATOM 14295 C C . ASN A 1 1 ? 10.748 11.786 1.885 1.00 0.00 18 ASN A C 10
ATOM 14296 O O . ASN A 1 1 ? 9.661 11.727 1.316 1.00 0.00 18 ASN A O 10
ATOM 14309 N N . THR A 1 2 ? 11.862 11.396 1.310 1.00 0.00 19 THR A N 10
ATOM 14310 C CA . THR A 1 2 ? 11.872 10.892 -0.054 1.00 0.00 19 THR A CA 10
ATOM 14311 C C . THR A 1 2 ? 11.101 9.550 -0.173 1.00 0.00 19 THR A C 10
ATOM 14312 O O . THR A 1 2 ? 10.540 9.236 -1.217 1.00 0.00 19 THR A O 10
ATOM 14323 N N . ALA A 1 3 ? 11.021 8.812 0.925 1.00 0.00 20 ALA A N 10
ATOM 14324 C CA . ALA A 1 3 ? 10.317 7.540 0.941 1.00 0.00 20 ALA A CA 10
ATOM 14325 C C . ALA A 1 3 ? 8.813 7.749 0.767 1.00 0.00 20 ALA A C 10
ATOM 14326 O O . ALA A 1 3 ? 8.163 7.029 0.013 1.00 0.00 20 ALA A O 10
ATOM 14333 N N . THR A 1 4 ? 8.273 8.746 1.438 1.00 0.00 21 THR A N 10
ATOM 14334 C CA . THR A 1 4 ? 6.870 9.063 1.325 1.00 0.00 21 THR A CA 10
ATOM 14335 C C . THR A 1 4 ? 6.567 9.720 -0.016 1.00 0.00 21 THR A C 10
ATOM 14336 O O . THR A 1 4 ? 5.469 9.600 -0.552 1.00 0.00 21 THR A O 10
ATOM 14347 N N . GLN A 1 5 ? 7.551 10.409 -0.548 1.00 0.00 22 GLN A N 10
ATOM 14348 C CA . GLN A 1 5 ? 7.456 10.983 -1.868 1.00 0.00 22 GLN A CA 10
ATOM 14349 C C . GLN A 1 5 ? 7.408 9.883 -2.915 1.00 0.00 22 GLN A C 10
ATOM 14350 O O . GLN A 1 5 ? 6.764 10.028 -3.955 1.00 0.00 22 GLN A O 10
ATOM 14364 N N . ARG A 1 6 ? 8.130 8.805 -2.658 1.00 0.00 23 ARG A N 10
ATOM 14365 C CA . ARG A 1 6 ? 8.083 7.644 -3.508 1.00 0.00 23 ARG A CA 10
ATOM 14366 C C . ARG A 1 6 ? 6.747 6.907 -3.317 1.00 0.00 23 ARG A C 10
ATOM 14367 O O . ARG A 1 6 ? 6.062 6.622 -4.289 1.00 0.00 23 ARG A O 10
ATOM 14388 N N . PHE A 1 7 ? 6.340 6.653 -2.081 1.00 0.00 24 PHE A N 10
ATOM 14389 C CA . PHE A 1 7 ? 5.072 5.975 -1.861 1.00 0.00 24 PHE A CA 10
ATOM 14390 C C . PHE A 1 7 ? 3.953 6.972 -1.690 1.00 0.00 24 PHE A C 10
ATOM 14391 O O . PHE A 1 7 ? 3.556 7.310 -0.571 1.00 0.00 24 PHE A O 10
ATOM 14408 N N . HIS A 1 8 ? 3.458 7.450 -2.809 1.00 0.00 25 HIS A N 10
ATOM 14409 C CA . HIS A 1 8 ? 2.438 8.490 -2.806 1.00 0.00 25 HIS A CA 10
ATOM 14410 C C . HIS A 1 8 ? 1.227 8.093 -3.643 1.00 0.00 25 HIS A C 10
ATOM 14411 O O . HIS A 1 8 ? 0.103 8.498 -3.360 1.00 0.00 25 HIS A O 10
ATOM 14426 N N . GLU A 1 9 ? 1.451 7.253 -4.632 1.00 0.00 26 GLU A N 10
ATOM 14427 C CA . GLU A 1 9 ? 0.379 6.768 -5.479 1.00 0.00 26 GLU A CA 10
ATOM 14428 C C . GLU A 1 9 ? -0.442 5.774 -4.693 1.00 0.00 26 GLU A C 10
ATOM 14429 O O . GLU A 1 9 ? -1.655 5.781 -4.722 1.00 0.00 26 GLU A O 10
ATOM 14441 N N . ILE A 1 10 ? 0.246 4.973 -3.928 1.00 0.00 27 ILE A N 10
ATOM 14442 C CA . ILE A 1 10 ? -0.390 4.015 -3.068 1.00 0.00 27 ILE A CA 10
ATOM 14443 C C . ILE A 1 10 ? -1.113 4.750 -1.912 1.00 0.00 27 ILE A C 10
ATOM 14444 O O . ILE A 1 10 ? -2.188 4.345 -1.471 1.00 0.00 27 ILE A O 10
ATOM 14460 N N . GLU A 1 11 ? -0.519 5.856 -1.477 1.00 0.00 28 GLU A N 10
ATOM 14461 C CA . GLU A 1 11 ? -1.060 6.672 -0.401 1.00 0.00 28 GLU A CA 10
ATOM 14462 C C . GLU A 1 11 ? -2.414 7.255 -0.809 1.00 0.00 28 GLU A C 10
ATOM 14463 O O . GLU A 1 11 ? -3.408 7.134 -0.077 1.00 0.00 28 GLU A O 10
ATOM 14475 N N . LYS A 1 12 ? -2.467 7.828 -2.005 1.00 0.00 29 LYS A N 10
ATOM 14476 C CA . LYS A 1 12 ? -3.705 8.407 -2.489 1.00 0.00 29 LYS A CA 10
ATOM 14477 C C . LYS A 1 12 ? -4.751 7.327 -2.681 1.00 0.00 29 LYS A C 10
ATOM 14478 O O . LYS A 1 12 ? -5.915 7.542 -2.382 1.00 0.00 29 LYS A O 10
ATOM 14497 N N . PHE A 1 13 ? -4.317 6.143 -3.129 1.00 0.00 30 PHE A N 10
ATOM 14498 C CA . PHE A 1 13 ? -5.218 5.017 -3.295 1.00 0.00 30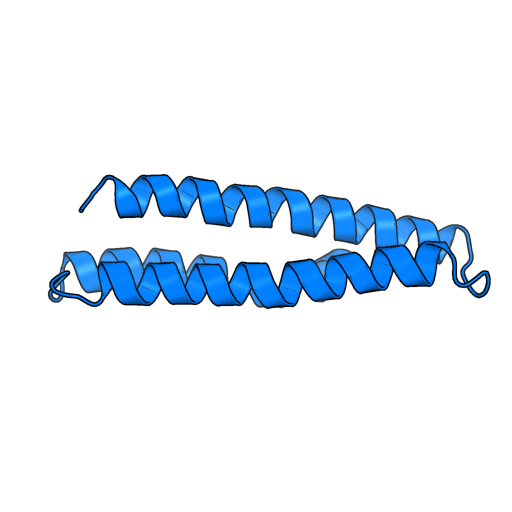 PHE A CA 10
ATOM 14499 C C . PHE A 1 13 ? -5.891 4.692 -2.005 1.00 0.00 30 PHE A C 10
ATOM 14500 O O . PHE A 1 13 ? -7.080 4.533 -1.977 1.00 0.00 30 PHE A O 10
ATOM 14517 N N . LEU A 1 14 ? -5.125 4.681 -0.934 1.00 0.00 31 LEU A N 10
ATOM 14518 C CA . LEU A 1 14 ? -5.624 4.365 0.401 1.00 0.00 31 LEU A CA 10
ATOM 14519 C C . LEU A 1 14 ? -6.754 5.338 0.762 1.00 0.00 31 LEU A C 10
ATOM 14520 O O . LEU A 1 14 ? -7.841 4.923 1.228 1.00 0.00 31 LEU A O 10
ATOM 14536 N N . LEU A 1 15 ? -6.515 6.604 0.503 1.00 0.00 32 LEU A N 10
ATOM 14537 C CA . LEU A 1 15 ? -7.480 7.655 0.805 1.00 0.00 32 LEU A CA 10
ATOM 14538 C C . LEU A 1 15 ? -8.745 7.449 -0.024 1.00 0.00 32 LEU A C 10
ATOM 14539 O O . LEU A 1 15 ? -9.882 7.522 0.476 1.00 0.00 32 LEU A O 10
ATOM 14555 N N . HIS A 1 16 ? -8.533 7.163 -1.280 1.00 0.00 33 HIS A N 10
ATOM 14556 C CA . HIS A 1 16 ? -9.636 6.944 -2.225 1.00 0.00 33 HIS A CA 10
ATOM 14557 C C . HIS A 1 16 ? -10.408 5.704 -1.928 1.00 0.00 33 HIS A C 10
ATOM 14558 O O . HIS A 1 16 ? -11.618 5.690 -2.054 1.00 0.00 33 HIS A O 10
ATOM 14573 N N . ILE A 1 17 ? -9.715 4.692 -1.488 1.00 0.00 34 ILE A N 10
ATOM 14574 C CA . ILE A 1 17 ? -10.343 3.416 -1.128 1.00 0.00 34 ILE A CA 10
ATOM 14575 C C . ILE A 1 17 ? -11.315 3.627 0.032 1.00 0.00 34 ILE A C 10
ATOM 14576 O O . ILE A 1 17 ? -12.462 3.209 -0.030 1.00 0.00 34 ILE A O 10
ATOM 14592 N N . THR A 1 18 ? -10.869 4.356 1.034 1.00 0.00 35 THR A N 10
ATOM 14593 C CA . THR A 1 18 ? -11.676 4.636 2.211 1.00 0.00 35 THR A CA 10
ATOM 14594 C C . THR A 1 18 ? -12.961 5.427 1.817 1.00 0.00 35 THR A C 10
ATOM 14595 O O . THR A 1 18 ? -14.092 5.098 2.246 1.00 0.00 35 THR A O 10
ATOM 14606 N N . HIS A 1 19 ? -12.778 6.446 0.980 1.00 0.00 36 HIS A N 10
ATOM 14607 C CA . HIS A 1 19 ? -13.888 7.281 0.521 1.00 0.00 36 HIS A CA 10
ATOM 14608 C C . HIS A 1 19 ? -14.826 6.513 -0.375 1.00 0.00 36 HIS A C 10
ATOM 14609 O O . HIS A 1 19 ? -16.034 6.687 -0.298 1.00 0.00 36 HIS A O 10
ATOM 14624 N N . GLU A 1 20 ? -14.263 5.638 -1.195 1.00 0.00 37 GLU A N 10
ATOM 14625 C CA . GLU A 1 20 ? -15.012 4.802 -2.084 1.00 0.00 37 GLU A CA 10
ATOM 14626 C C . GLU A 1 20 ? -15.953 3.936 -1.269 1.00 0.00 37 GLU A C 10
ATOM 14627 O O . GLU A 1 20 ? -17.091 3.809 -1.614 1.00 0.00 37 GLU A O 10
ATOM 14639 N N . VAL A 1 21 ? -15.455 3.418 -0.133 1.00 0.00 38 VAL A N 10
ATOM 14640 C CA . VAL A 1 21 ? -16.209 2.600 0.785 1.00 0.00 38 VAL A CA 10
ATOM 14641 C C . VAL A 1 21 ? -17.399 3.366 1.269 1.00 0.00 38 VAL A C 10
ATOM 14642 O O . VAL A 1 21 ? -18.521 2.903 1.171 1.00 0.00 38 VAL A O 10
ATOM 14655 N N . ASP A 1 22 ? -17.158 4.557 1.720 1.00 0.00 39 ASP A N 10
ATOM 14656 C CA . ASP A 1 22 ? -18.217 5.342 2.295 1.00 0.00 39 ASP A CA 10
ATOM 14657 C C . ASP A 1 22 ? -19.275 5.690 1.238 1.00 0.00 39 ASP A C 10
ATOM 14658 O O . ASP A 1 22 ? -20.519 5.565 1.465 1.00 0.00 39 ASP A O 10
ATOM 14667 N N . ASP A 1 23 ? -18.788 6.015 0.059 1.00 0.00 40 ASP A N 10
ATOM 14668 C CA . ASP A 1 23 ? -19.616 6.372 -1.044 1.00 0.00 40 ASP A CA 10
ATOM 14669 C C . ASP A 1 23 ? -20.410 5.190 -1.508 1.00 0.00 40 ASP A C 10
ATOM 14670 O O . ASP A 1 23 ? -21.601 5.298 -1.716 1.00 0.00 40 ASP A O 10
ATOM 14679 N N . LEU A 1 24 ? -19.779 4.040 -1.589 1.00 0.00 41 LEU A N 10
ATOM 14680 C CA . LEU A 1 24 ? -20.447 2.870 -2.052 1.00 0.00 41 LEU A CA 10
ATOM 14681 C C . LEU A 1 24 ? -21.491 2.419 -1.067 1.00 0.00 41 LEU A C 10
ATOM 14682 O O . LEU A 1 24 ? -22.542 1.962 -1.464 1.00 0.00 41 LEU A O 10
ATOM 14698 N N . GLU A 1 25 ? -21.222 2.600 0.227 1.00 0.00 42 GLU A N 10
ATOM 14699 C CA . GLU A 1 25 ? -22.174 2.220 1.253 1.00 0.00 42 GLU A CA 10
ATOM 14700 C C . GLU A 1 25 ? -23.467 3.004 1.138 1.00 0.00 42 GLU A C 10
ATOM 14701 O O . GLU A 1 25 ? -24.543 2.457 1.330 1.00 0.00 42 GLU A O 10
ATOM 14713 N N . LYS A 1 26 ? -23.371 4.275 0.767 1.00 0.00 43 LYS A N 10
ATOM 14714 C CA . LYS A 1 26 ? -24.583 5.092 0.642 1.00 0.00 43 LYS A CA 10
ATOM 14715 C C . LYS A 1 26 ? -25.208 4.940 -0.743 1.00 0.00 43 LYS A C 10
ATOM 14716 O O . LYS A 1 26 ? -26.333 5.366 -1.003 1.00 0.00 43 LYS A O 10
ATOM 14735 N N . THR A 1 27 ? -24.445 4.355 -1.603 1.00 0.00 44 THR A N 10
ATOM 14736 C CA . THR A 1 27 ? -24.777 4.137 -2.979 1.00 0.00 44 THR A CA 10
ATOM 14737 C C . THR A 1 27 ? -25.475 2.772 -3.205 1.00 0.00 44 THR A C 10
ATOM 14738 O O . THR A 1 27 ? -26.398 2.669 -4.003 1.00 0.00 44 THR A O 10
ATOM 14749 N N . GLY A 1 28 ? -25.046 1.761 -2.491 1.00 0.00 45 GLY A N 10
ATOM 14750 C CA . GLY A 1 28 ? -25.646 0.449 -2.609 1.00 0.00 45 GLY A CA 10
ATOM 14751 C C . GLY A 1 28 ? -24.758 -0.605 -2.007 1.00 0.00 45 GLY A C 10
ATOM 14752 O O . GLY A 1 28 ? -25.220 -1.437 -1.255 1.00 0.00 45 GLY A O 10
ATOM 14756 N N . ASN A 1 29 ? -23.483 -0.570 -2.413 1.00 0.00 46 ASN A N 10
ATOM 14757 C CA . ASN A 1 29 ? -22.365 -1.399 -1.887 1.00 0.00 46 ASN A CA 10
ATOM 14758 C C . ASN A 1 29 ? -22.426 -2.831 -2.388 1.00 0.00 46 ASN A C 10
ATOM 14759 O O . ASN A 1 29 ? -21.635 -3.680 -1.970 1.00 0.00 46 ASN A O 10
ATOM 14770 N N . LYS A 1 30 ? -23.270 -3.042 -3.389 1.00 0.00 47 LYS A N 10
ATOM 14771 C CA . LYS A 1 30 ? -23.585 -4.377 -3.881 1.00 0.00 47 LYS A CA 10
ATOM 14772 C C . LYS A 1 30 ? -22.364 -5.080 -4.465 1.00 0.00 47 LYS A C 10
ATOM 14773 O O . LYS A 1 30 ? -22.038 -6.203 -4.079 1.00 0.00 47 LYS A O 10
ATOM 14792 N N . ASP A 1 31 ? -21.672 -4.406 -5.341 1.00 0.00 48 ASP A N 10
ATOM 14793 C CA . ASP A 1 31 ? -20.508 -4.987 -6.004 1.00 0.00 48 ASP A CA 10
ATOM 14794 C C . ASP A 1 31 ? -19.280 -4.121 -5.853 1.00 0.00 48 ASP A C 10
ATOM 14795 O O . ASP A 1 31 ? -18.161 -4.631 -5.804 1.00 0.00 48 ASP A O 10
ATOM 14804 N N . GLU A 1 32 ? -19.494 -2.818 -5.681 1.00 0.00 49 GLU A N 10
ATOM 14805 C CA . GLU A 1 32 ? -18.386 -1.844 -5.642 1.00 0.00 49 GLU A CA 10
ATOM 14806 C C . GLU A 1 32 ? -17.468 -2.164 -4.505 1.00 0.00 49 GLU A C 10
ATOM 14807 O O . GLU A 1 32 ? -16.284 -2.066 -4.637 1.00 0.00 49 GLU A O 10
ATOM 14819 N N . LYS A 1 33 ? -18.033 -2.581 -3.413 1.00 0.00 50 LYS A N 10
ATOM 14820 C CA . LYS A 1 33 ? -17.279 -2.844 -2.218 1.00 0.00 50 LYS A CA 10
ATOM 14821 C C . LYS A 1 33 ? -16.357 -4.026 -2.396 1.00 0.00 50 LYS A C 10
ATOM 14822 O O . LYS A 1 33 ? -15.167 -3.937 -2.126 1.00 0.00 50 LYS A O 10
ATOM 14841 N N . ALA A 1 34 ? -16.904 -5.099 -2.895 1.00 0.00 51 ALA A N 10
ATOM 14842 C CA . ALA A 1 34 ? -16.124 -6.292 -3.172 1.00 0.00 51 ALA A CA 10
ATOM 14843 C C . ALA A 1 34 ? -15.076 -6.009 -4.256 1.00 0.00 51 ALA A C 10
ATOM 14844 O O . ALA A 1 34 ? -13.919 -6.448 -4.156 1.00 0.00 51 ALA A O 10
ATOM 14851 N N . ARG A 1 35 ? -15.464 -5.226 -5.250 1.00 0.00 52 ARG A N 10
ATOM 14852 C CA . ARG A 1 35 ? -14.584 -4.878 -6.352 1.00 0.00 52 ARG A CA 10
ATOM 14853 C C . ARG A 1 35 ? -13.461 -3.954 -5.874 1.00 0.00 52 ARG A C 10
ATOM 14854 O O . ARG A 1 35 ? -12.304 -4.111 -6.268 1.00 0.00 52 ARG A O 10
ATOM 14875 N N . LEU A 1 36 ? -13.808 -3.007 -5.026 1.00 0.00 53 LEU A N 10
ATOM 14876 C CA . LEU A 1 36 ? -12.861 -2.114 -4.425 1.00 0.00 53 LEU A CA 10
ATOM 14877 C C . LEU A 1 36 ? -11.876 -2.878 -3.531 1.00 0.00 53 LEU A C 10
ATOM 14878 O O . LEU A 1 36 ? -10.690 -2.565 -3.484 1.00 0.00 53 LEU A O 10
ATOM 14894 N N . LEU A 1 37 ? -12.362 -3.875 -2.829 1.00 0.00 54 LEU A N 10
ATOM 14895 C CA . LEU A 1 37 ? -11.491 -4.695 -2.012 1.00 0.00 54 LEU A CA 10
ATOM 14896 C C . LEU A 1 37 ? -10.503 -5.455 -2.886 1.00 0.00 54 LEU A C 10
ATOM 14897 O O . LEU A 1 37 ? -9.346 -5.673 -2.505 1.00 0.00 54 LEU A O 10
ATOM 14913 N N . ARG A 1 38 ? -10.945 -5.823 -4.076 1.00 0.00 55 ARG A N 10
ATOM 14914 C CA . ARG A 1 38 ? -10.064 -6.466 -5.043 1.00 0.00 55 ARG A CA 10
ATOM 14915 C C . ARG A 1 38 ? -9.018 -5.446 -5.514 1.00 0.00 55 ARG A C 10
ATOM 14916 O O . ARG A 1 38 ? -7.851 -5.792 -5.766 1.00 0.00 55 ARG A O 10
ATOM 14937 N N . GLU A 1 39 ? -9.435 -4.191 -5.587 1.00 0.00 56 GLU A N 10
ATOM 14938 C CA . GLU A 1 39 ? -8.563 -3.101 -5.937 1.00 0.00 56 GLU A CA 10
ATOM 14939 C C . GLU A 1 39 ? -7.496 -2.871 -4.860 1.00 0.00 56 GLU A C 10
ATOM 14940 O O . GLU A 1 39 ? -6.338 -2.630 -5.180 1.00 0.00 56 GLU A O 10
ATOM 14952 N N . LEU A 1 40 ? -7.856 -2.998 -3.585 1.00 0.00 57 LEU A N 10
ATOM 14953 C CA . LEU A 1 40 ? -6.845 -2.854 -2.556 1.00 0.00 57 LEU A CA 10
ATOM 14954 C C . LEU A 1 40 ? -5.882 -4.019 -2.631 1.00 0.00 57 LEU A C 10
ATOM 14955 O O . LEU A 1 40 ? -4.684 -3.875 -2.379 1.00 0.00 57 LEU A O 10
ATOM 14971 N N . THR A 1 41 ? -6.410 -5.148 -3.053 1.00 0.00 58 THR A N 10
ATOM 14972 C CA . THR A 1 41 ? -5.633 -6.335 -3.231 1.00 0.00 58 THR A CA 10
ATOM 14973 C C . THR A 1 41 ? -4.571 -6.126 -4.356 1.00 0.00 58 THR A C 10
ATOM 14974 O O . THR A 1 41 ? -3.416 -6.560 -4.239 1.00 0.00 58 THR A O 10
ATOM 14985 N N . VAL A 1 42 ? -4.948 -5.414 -5.409 1.00 0.00 59 VAL A N 10
ATOM 14986 C CA . VAL A 1 42 ? -3.994 -5.121 -6.467 1.00 0.00 59 VAL A CA 10
ATOM 14987 C C . VAL A 1 42 ? -2.999 -4.051 -5.994 1.00 0.00 59 VAL A C 10
ATOM 14988 O O . VAL A 1 42 ? -1.807 -4.126 -6.296 1.00 0.00 59 VAL A O 10
ATOM 15001 N N . SER A 1 43 ? -3.485 -3.068 -5.224 1.00 0.00 60 SER A N 10
ATOM 15002 C CA . SER A 1 43 ? -2.620 -2.032 -4.708 1.00 0.00 60 SER A CA 10
ATOM 15003 C C . SER A 1 43 ? -1.535 -2.590 -3.786 1.00 0.00 60 SER A C 10
ATOM 15004 O O . SER A 1 43 ? -0.352 -2.213 -3.880 1.00 0.00 60 SER A O 10
ATOM 15012 N N . GLU A 1 44 ? -1.914 -3.528 -2.955 1.00 0.00 61 GLU A N 10
ATOM 15013 C CA . GLU A 1 44 ? -0.960 -4.176 -2.083 1.00 0.00 61 GLU A CA 10
ATOM 15014 C C . GLU A 1 44 ? -0.020 -5.046 -2.916 1.00 0.00 61 GLU A C 10
ATOM 15015 O O . GLU A 1 44 ? 1.143 -5.198 -2.587 1.00 0.00 61 GLU A O 10
ATOM 15027 N N . ALA A 1 45 ? -0.527 -5.569 -4.029 1.00 0.00 62 ALA A N 10
ATOM 15028 C CA . ALA A 1 45 ? 0.270 -6.399 -4.911 1.00 0.00 62 ALA A CA 10
ATOM 15029 C C . ALA A 1 45 ? 1.464 -5.655 -5.485 1.00 0.00 62 ALA A C 10
ATOM 15030 O O . ALA A 1 45 ? 2.579 -6.192 -5.500 1.00 0.00 62 ALA A O 10
ATOM 15037 N N . PHE A 1 46 ? 1.274 -4.427 -5.950 1.00 0.00 63 PHE A N 10
ATOM 15038 C CA . PHE A 1 46 ? 2.431 -3.706 -6.473 1.00 0.00 63 PHE A CA 10
ATOM 15039 C C . PHE A 1 46 ? 3.317 -3.183 -5.363 1.00 0.00 63 PHE A C 10
ATOM 15040 O O . PHE A 1 46 ? 4.538 -3.119 -5.517 1.00 0.00 63 PHE A O 10
ATOM 15057 N N . ILE A 1 47 ? 2.712 -2.839 -4.226 1.00 0.00 64 ILE A N 10
ATOM 15058 C CA . ILE A 1 47 ? 3.481 -2.345 -3.108 1.00 0.00 64 ILE A CA 10
ATOM 15059 C C . ILE A 1 47 ? 4.385 -3.489 -2.565 1.00 0.00 64 ILE A C 10
ATOM 15060 O O . ILE A 1 47 ? 5.544 -3.265 -2.244 1.00 0.00 64 ILE A O 10
ATOM 15076 N N . GLU A 1 48 ? 3.868 -4.720 -2.564 1.00 0.00 65 GLU A N 10
ATOM 15077 C CA . GLU A 1 48 ? 4.646 -5.890 -2.152 1.00 0.00 65 GLU A CA 10
ATOM 15078 C C . GLU A 1 48 ? 5.758 -6.187 -3.131 1.00 0.00 65 GLU A C 10
ATOM 15079 O O . GLU A 1 48 ? 6.854 -6.573 -2.732 1.00 0.00 65 GLU A O 10
ATOM 15091 N N . GLY A 1 49 ? 5.485 -5.981 -4.407 1.00 0.00 66 GLY A N 10
ATOM 15092 C CA . GLY A 1 49 ? 6.506 -6.160 -5.419 1.00 0.00 66 GLY A CA 10
ATOM 15093 C C . GLY A 1 49 ? 7.611 -5.139 -5.255 1.00 0.00 66 GLY A C 10
ATOM 15094 O O . GLY A 1 49 ? 8.795 -5.444 -5.402 1.00 0.00 66 GLY A O 10
ATOM 15098 N N . SER A 1 50 ? 7.221 -3.939 -4.875 1.00 0.00 67 SER A N 10
ATOM 15099 C CA . SER A 1 50 ? 8.142 -2.874 -4.674 1.00 0.00 67 SER A CA 10
ATOM 15100 C C . SER A 1 50 ? 8.955 -3.162 -3.414 1.00 0.00 67 SER A C 10
ATOM 15101 O O . SER A 1 50 ? 10.143 -2.868 -3.354 1.00 0.00 67 SER A O 10
ATOM 15109 N N . ARG A 1 51 ? 8.319 -3.767 -2.424 1.00 0.00 68 ARG A N 10
ATOM 15110 C CA . ARG A 1 51 ? 9.017 -4.139 -1.207 1.00 0.00 68 ARG A CA 10
ATOM 15111 C C . ARG A 1 51 ? 9.987 -5.262 -1.470 1.00 0.00 68 ARG A C 10
ATOM 15112 O O . ARG A 1 51 ? 11.092 -5.270 -0.935 1.00 0.00 68 ARG A O 10
ATOM 15133 N N . GLY A 1 52 ? 9.583 -6.183 -2.326 1.00 0.00 69 GLY A N 10
ATOM 15134 C CA . GLY A 1 52 ? 10.462 -7.242 -2.752 1.00 0.00 69 GLY A CA 10
ATOM 15135 C C . GLY A 1 52 ? 11.637 -6.672 -3.514 1.00 0.00 69 GLY A C 10
ATOM 15136 O O . GLY A 1 52 ? 12.738 -7.238 -3.508 1.00 0.00 69 GLY A O 10
ATOM 15140 N N . TYR A 1 53 ? 11.419 -5.505 -4.128 1.00 0.00 70 TYR A N 10
ATOM 15141 C CA . TYR A 1 53 ? 12.467 -4.833 -4.863 1.00 0.00 70 TYR A CA 10
ATOM 15142 C C . TYR A 1 53 ? 13.475 -4.315 -3.884 1.00 0.00 70 TYR A C 10
ATOM 15143 O O . TYR A 1 53 ? 14.666 -4.527 -4.032 1.00 0.00 70 TYR A O 10
ATOM 15161 N N . PHE A 1 54 ? 12.978 -3.660 -2.868 1.00 0.00 71 PHE A N 10
ATOM 15162 C CA . PHE A 1 54 ? 13.804 -3.126 -1.824 1.00 0.00 71 PHE A CA 10
ATOM 15163 C C . PHE A 1 54 ? 14.630 -4.202 -1.148 1.00 0.00 71 PHE A C 10
ATOM 15164 O O . PHE A 1 54 ? 15.785 -3.983 -0.834 1.00 0.00 71 PHE A O 10
ATOM 15181 N N . GLN A 1 55 ? 14.041 -5.372 -0.956 1.00 0.00 72 GLN A N 10
ATOM 15182 C CA . GLN A 1 55 ? 14.742 -6.468 -0.321 1.00 0.00 72 GLN A CA 10
ATOM 15183 C C . GLN A 1 55 ? 15.915 -6.939 -1.162 1.00 0.00 72 GLN A C 10
ATOM 15184 O O . GLN A 1 55 ? 17.001 -7.130 -0.648 1.00 0.00 72 GLN A O 10
ATOM 15198 N N . ARG A 1 56 ? 15.694 -7.101 -2.458 1.00 0.00 73 ARG A N 10
ATOM 15199 C CA . ARG A 1 56 ? 16.752 -7.563 -3.356 1.00 0.00 73 ARG A CA 10
ATOM 15200 C C . ARG A 1 56 ? 17.815 -6.474 -3.543 1.00 0.00 73 ARG A C 10
ATOM 15201 O O . ARG A 1 56 ? 19.001 -6.756 -3.681 1.00 0.00 73 ARG A O 10
ATOM 15222 N N . GLU A 1 57 ? 17.368 -5.233 -3.509 1.00 0.00 74 GLU A N 10
ATOM 15223 C CA . GLU A 1 57 ? 18.211 -4.062 -3.627 1.00 0.00 74 GLU A CA 10
ATOM 15224 C C . GLU A 1 57 ? 19.065 -3.922 -2.360 1.00 0.00 74 GLU A C 10
ATOM 15225 O O . GLU A 1 57 ? 20.178 -3.430 -2.384 1.00 0.00 74 GLU A O 10
ATOM 15237 N N . LEU A 1 58 ? 18.535 -4.391 -1.261 1.00 0.00 75 LEU A N 10
ATOM 15238 C CA . LEU A 1 58 ? 19.238 -4.398 0.009 1.00 0.00 75 LEU A CA 10
ATOM 15239 C C . LEU A 1 58 ? 20.371 -5.460 -0.014 1.00 0.00 75 LEU A C 10
ATOM 15240 O O . LEU A 1 58 ? 21.269 -5.465 0.836 1.00 0.00 75 LEU A O 10
ATOM 15256 N N . LYS A 1 59 ? 20.300 -6.348 -0.997 1.00 0.00 76 LYS A N 10
ATOM 15257 C CA . LYS A 1 59 ? 21.242 -7.454 -1.177 1.00 0.00 76 LYS A CA 10
ATOM 15258 C C . LYS A 1 59 ? 22.224 -7.139 -2.311 1.00 0.00 76 LYS A C 10
ATOM 15259 O O . LYS A 1 59 ? 23.152 -7.906 -2.597 1.00 0.00 76 LYS A O 10
ATOM 15278 N N . ARG A 1 60 ? 21.969 -6.019 -2.961 1.00 0.00 77 ARG A N 10
ATOM 15279 C CA . ARG A 1 60 ? 22.680 -5.539 -4.156 1.00 0.00 77 ARG A CA 10
ATOM 15280 C C . ARG A 1 60 ? 24.208 -5.492 -4.009 1.00 0.00 77 ARG A C 10
ATOM 15281 O O . ARG A 1 60 ? 24.922 -5.580 -5.017 1.00 0.00 77 ARG A O 10
ATOM 15302 N N . THR A 1 61 ? 24.705 -5.323 -2.781 1.00 0.00 78 THR A N 10
ATOM 15303 C CA . THR A 1 61 ? 26.140 -5.125 -2.490 1.00 0.00 78 THR A CA 10
ATOM 15304 C C . THR A 1 61 ? 26.598 -3.703 -2.932 1.00 0.00 78 THR A C 10
ATOM 15305 O O . THR A 1 61 ? 27.371 -3.029 -2.241 1.00 0.00 78 THR A O 10
ATOM 15316 N N . ASP A 1 62 ? 26.076 -3.254 -4.052 1.00 0.00 79 ASP A N 10
ATOM 15317 C CA . ASP A 1 62 ? 26.294 -1.920 -4.556 1.00 0.00 79 ASP A CA 10
ATOM 15318 C C . ASP A 1 62 ? 25.239 -0.981 -3.957 1.00 0.00 79 ASP A C 10
ATOM 15319 O O . ASP A 1 62 ? 24.256 -0.604 -4.595 1.00 0.00 79 ASP A O 10
ATOM 15328 N N . LEU A 1 63 ? 25.389 -0.784 -2.677 1.00 0.00 80 LEU A N 10
ATOM 15329 C CA . LEU A 1 63 ? 24.574 0.084 -1.853 1.00 0.00 80 LEU A CA 10
ATOM 15330 C C . LEU A 1 63 ? 25.353 0.327 -0.593 1.00 0.00 80 LEU A C 10
ATOM 15331 O O . LEU A 1 63 ? 26.208 -0.484 -0.206 1.00 0.00 80 LEU A O 10
ATOM 15347 N N . ASP A 1 64 ? 25.086 1.412 0.021 1.00 0.00 81 ASP A N 10
ATOM 15348 C CA . ASP A 1 64 ? 25.681 1.752 1.272 1.00 0.00 81 ASP A CA 10
ATOM 15349 C C . ASP A 1 64 ? 24.592 1.924 2.260 1.00 0.00 81 ASP A C 10
ATOM 15350 O O . ASP A 1 64 ? 23.419 1.671 1.941 1.00 0.00 81 ASP A O 10
ATOM 15359 N N . LEU A 1 65 ? 24.938 2.366 3.442 1.00 0.00 82 LEU A N 10
ATOM 15360 C CA . LEU A 1 65 ? 23.965 2.643 4.474 1.00 0.00 82 LEU A CA 10
ATOM 15361 C C . LEU A 1 65 ? 22.934 3.666 4.015 1.00 0.00 82 LEU A C 10
ATOM 15362 O O . LEU A 1 65 ? 21.816 3.641 4.455 1.00 0.00 82 LEU A O 10
ATOM 15378 N N . LEU A 1 66 ? 23.353 4.553 3.121 1.00 0.00 83 LEU A N 10
ATOM 15379 C CA . LEU A 1 66 ? 22.469 5.554 2.498 1.00 0.00 83 LEU A CA 10
ATOM 15380 C C . LEU A 1 66 ? 21.307 4.878 1.833 1.00 0.00 83 LEU A C 10
ATOM 15381 O O . LEU A 1 66 ? 20.151 5.214 2.055 1.00 0.00 83 LEU A O 10
ATOM 15397 N N . GLU A 1 67 ? 21.637 3.883 1.078 1.00 0.00 84 GLU A N 10
ATOM 15398 C CA . GLU A 1 67 ? 20.687 3.148 0.324 1.00 0.00 84 GLU A CA 10
ATOM 15399 C C . GLU A 1 67 ? 19.836 2.333 1.243 1.00 0.00 84 GLU A C 10
ATOM 15400 O O . GLU A 1 67 ? 18.623 2.347 1.144 1.00 0.00 84 GLU A O 10
ATOM 15412 N N . LYS A 1 68 ? 20.489 1.686 2.185 1.00 0.00 85 LYS A N 10
ATOM 15413 C CA . LYS A 1 68 ? 19.834 0.879 3.197 1.00 0.00 85 LYS A CA 10
ATOM 15414 C C . LYS A 1 68 ? 18.836 1.718 3.922 1.00 0.00 85 LYS A C 10
ATOM 15415 O O . LYS A 1 68 ? 17.729 1.288 4.154 1.00 0.00 85 LYS A O 10
ATOM 15434 N N . PHE A 1 69 ? 19.222 2.949 4.212 1.00 0.00 86 PHE A N 10
ATOM 15435 C CA . PHE A 1 69 ? 18.370 3.857 4.932 1.00 0.00 86 PHE A CA 10
ATOM 15436 C C . PHE A 1 69 ? 17.124 4.224 4.120 1.00 0.00 86 PHE A C 10
ATOM 15437 O O . PHE A 1 69 ? 16.054 4.378 4.660 1.00 0.00 86 PHE A O 10
ATOM 15454 N N . ASN A 1 70 ? 17.287 4.306 2.837 1.00 0.00 87 ASN A N 10
ATOM 15455 C CA . ASN A 1 70 ? 16.243 4.684 1.912 1.00 0.00 87 ASN A CA 10
ATOM 15456 C C . ASN A 1 70 ? 15.264 3.548 1.750 1.00 0.00 87 ASN A C 10
ATOM 15457 O O . ASN A 1 70 ? 14.053 3.751 1.756 1.00 0.00 87 ASN A O 10
ATOM 15468 N N . PHE A 1 71 ? 15.792 2.336 1.676 1.00 0.00 88 PHE A N 10
ATOM 15469 C CA . PHE A 1 71 ? 14.960 1.162 1.479 1.00 0.00 88 PHE A CA 10
ATOM 15470 C C . PHE A 1 71 ? 14.263 0.886 2.748 1.00 0.00 88 PHE A C 10
ATOM 15471 O O . PHE A 1 71 ? 13.110 0.573 2.748 1.00 0.00 88 PHE A O 10
ATOM 15488 N N . GLU A 1 72 ? 14.973 1.068 3.846 1.00 0.00 89 GLU A N 10
ATOM 15489 C CA . GLU A 1 72 ? 14.425 0.885 5.154 1.00 0.00 89 GLU A CA 10
ATOM 15490 C C . GLU A 1 72 ? 13.361 1.935 5.363 1.00 0.00 89 GLU A C 10
ATOM 15491 O O . GLU A 1 72 ? 12.322 1.680 5.993 1.00 0.00 89 GLU A O 10
ATOM 15503 N N . ALA A 1 73 ? 13.596 3.116 4.799 1.00 0.00 90 ALA A N 10
ATOM 15504 C CA . ALA A 1 73 ? 12.622 4.184 4.955 1.00 0.00 90 ALA A CA 10
ATOM 15505 C C . ALA A 1 73 ? 11.361 3.857 4.169 1.00 0.00 90 ALA A C 10
ATOM 15506 O O . ALA A 1 73 ? 10.236 3.974 4.673 1.00 0.00 90 ALA A O 10
ATOM 15513 N N . ALA A 1 74 ? 11.558 3.394 2.962 1.00 0.00 91 ALA A N 10
ATOM 15514 C CA . ALA A 1 74 ? 10.475 3.042 2.072 1.00 0.00 91 ALA A CA 10
ATOM 15515 C C . ALA A 1 74 ? 9.734 1.808 2.565 1.00 0.00 91 ALA A C 10
ATOM 15516 O O . ALA A 1 74 ? 8.512 1.747 2.484 1.00 0.00 91 ALA A O 10
ATOM 15523 N N . LEU A 1 75 ? 10.466 0.852 3.112 1.00 0.00 92 LEU A N 10
ATOM 15524 C CA . LEU A 1 75 ? 9.880 -0.358 3.663 1.00 0.00 92 LEU A CA 10
ATOM 15525 C C . LEU A 1 75 ? 8.930 -0.030 4.772 1.00 0.00 92 LEU A C 10
ATOM 15526 O O . LEU A 1 75 ? 7.848 -0.581 4.824 1.00 0.00 92 LEU A O 10
ATOM 15542 N N . ALA A 1 76 ? 9.310 0.909 5.621 1.00 0.00 93 ALA A N 10
ATOM 15543 C CA . ALA A 1 76 ? 8.467 1.296 6.728 1.00 0.00 93 ALA A CA 10
ATOM 15544 C C . ALA A 1 76 ? 7.257 2.031 6.238 1.00 0.00 93 ALA A C 10
ATOM 15545 O O . ALA A 1 76 ? 6.156 1.843 6.764 1.00 0.00 93 ALA A O 10
ATOM 15552 N N . THR A 1 77 ? 7.453 2.815 5.196 1.00 0.00 94 THR A N 10
ATOM 15553 C CA . THR A 1 77 ? 6.399 3.584 4.618 1.00 0.00 94 THR A CA 10
ATOM 15554 C C . THR A 1 77 ? 5.353 2.634 4.015 1.00 0.00 94 THR A C 10
ATOM 15555 O O . THR A 1 77 ? 4.140 2.691 4.339 1.00 0.00 94 THR A O 10
ATOM 15566 N N . GLY A 1 78 ? 5.855 1.703 3.225 1.00 0.00 95 GLY A N 10
ATOM 15567 C CA . GLY A 1 78 ? 5.029 0.741 2.580 1.00 0.00 95 GLY A CA 10
ATOM 15568 C C . GLY A 1 78 ? 4.352 -0.160 3.562 1.00 0.00 95 GLY A C 10
ATOM 15569 O O . GLY A 1 78 ? 3.174 -0.405 3.448 1.00 0.00 95 GLY A O 10
ATOM 15573 N N . ASP A 1 79 ? 5.099 -0.611 4.557 1.00 0.00 96 ASP A N 10
ATOM 15574 C CA . ASP A 1 79 ? 4.582 -1.520 5.579 1.00 0.00 96 ASP A CA 10
ATOM 15575 C C . ASP A 1 79 ? 3.430 -0.897 6.339 1.00 0.00 96 ASP A C 10
ATOM 15576 O O . ASP A 1 79 ? 2.394 -1.523 6.518 1.00 0.00 96 ASP A O 10
ATOM 15585 N N . LEU A 1 80 ? 3.583 0.361 6.727 1.00 0.00 97 LEU A N 10
ATOM 15586 C CA . LEU A 1 80 ? 2.577 1.009 7.555 1.00 0.00 97 LEU A CA 10
ATOM 15587 C C . LEU A 1 80 ? 1.254 1.122 6.827 1.00 0.00 97 LEU A C 10
ATOM 15588 O O . LEU A 1 80 ? 0.210 0.760 7.372 1.00 0.00 97 LEU A O 10
ATOM 15604 N N . LEU A 1 81 ? 1.297 1.597 5.595 1.00 0.00 98 LEU A N 10
ATOM 15605 C CA . LEU A 1 81 ? 0.088 1.732 4.814 1.00 0.00 98 LEU A CA 10
ATOM 15606 C C . LEU A 1 81 ? -0.432 0.372 4.408 1.00 0.00 98 LEU A C 10
ATOM 15607 O O . LEU A 1 81 ? -1.613 0.202 4.213 1.00 0.00 98 LEU A O 10
ATOM 15623 N N . LEU A 1 82 ? 0.473 -0.598 4.289 1.00 0.00 99 LEU A N 10
ATOM 15624 C CA . LEU A 1 82 ? 0.105 -1.925 3.871 1.00 0.00 99 LEU A CA 10
ATOM 15625 C C . LEU A 1 82 ? -0.710 -2.557 4.973 1.00 0.00 99 LEU A C 10
ATOM 15626 O O . LEU A 1 82 ? -1.731 -3.221 4.740 1.00 0.00 99 LEU A O 10
ATOM 15642 N N . LYS A 1 83 ? -0.267 -2.321 6.170 1.00 0.00 100 LYS A N 10
ATOM 15643 C CA . LYS A 1 83 ? -0.944 -2.763 7.330 1.00 0.00 100 LYS A CA 10
ATOM 15644 C C . LYS A 1 83 ? -2.227 -1.990 7.491 1.00 0.00 100 LYS A C 10
ATOM 15645 O O . LYS A 1 83 ? -3.219 -2.526 7.993 1.00 0.00 100 LYS A O 10
ATOM 15664 N N . ASP A 1 84 ? -2.229 -0.731 7.043 1.00 0.00 101 ASP A N 10
ATOM 15665 C CA . ASP A 1 84 ? -3.457 0.053 7.118 1.00 0.00 101 ASP A CA 10
ATOM 15666 C C . ASP A 1 84 ? -4.476 -0.474 6.085 1.00 0.00 101 ASP A C 10
ATOM 15667 O O . ASP A 1 84 ? -5.674 -0.518 6.350 1.00 0.00 101 ASP A O 10
ATOM 15676 N N . LEU A 1 85 ? -3.964 -0.924 4.918 1.00 0.00 102 LEU A N 10
ATOM 15677 C CA . LEU A 1 85 ? -4.775 -1.582 3.869 1.00 0.00 102 LEU A CA 10
ATOM 15678 C C . LEU A 1 85 ? -5.499 -2.780 4.460 1.00 0.00 102 LEU A C 10
ATOM 15679 O O . LEU A 1 85 ? -6.704 -2.917 4.317 1.00 0.00 102 LEU A O 10
ATOM 15695 N N . LYS A 1 86 ? -4.745 -3.635 5.153 1.00 0.00 103 LYS A N 10
ATOM 15696 C CA . LYS A 1 86 ? -5.313 -4.825 5.793 1.00 0.00 103 LYS A CA 10
ATOM 15697 C C . LYS A 1 86 ? -6.319 -4.461 6.862 1.00 0.00 103 LYS A C 10
ATOM 15698 O O . LYS A 1 86 ? -7.362 -5.100 6.980 1.00 0.00 103 LYS A O 10
ATOM 15717 N N . ALA A 1 87 ? -6.028 -3.415 7.606 1.00 0.00 104 ALA A N 10
ATOM 15718 C CA . ALA A 1 87 ? -6.877 -3.006 8.691 1.00 0.00 104 ALA A CA 10
ATOM 15719 C C . ALA A 1 87 ? -8.172 -2.464 8.163 1.00 0.00 104 ALA A C 10
ATOM 15720 O O . ALA A 1 87 ? -9.245 -2.818 8.653 1.00 0.00 104 ALA A O 10
ATOM 15727 N N . LEU A 1 88 ? -8.090 -1.662 7.115 1.00 0.00 105 LEU A N 10
ATOM 15728 C CA . LEU A 1 88 ? -9.266 -1.064 6.569 1.00 0.00 105 LEU A CA 10
ATOM 15729 C C . LEU A 1 88 ? -10.075 -2.134 5.903 1.00 0.00 105 LEU A C 10
ATOM 15730 O O . LEU A 1 88 ? -11.259 -2.114 5.979 1.00 0.00 105 LEU A O 10
ATOM 15746 N N . GLN A 1 89 ? -9.391 -3.090 5.280 1.00 0.00 106 GLN A N 10
ATOM 15747 C CA . GLN A 1 89 ? -10.021 -4.200 4.592 1.00 0.00 106 GLN A CA 10
ATOM 15748 C C . GLN A 1 89 ? -10.865 -4.990 5.528 1.00 0.00 106 GLN A C 10
ATOM 15749 O O . GLN A 1 89 ? -11.991 -5.283 5.221 1.00 0.00 106 GLN A O 10
ATOM 15763 N N . LYS A 1 90 ? -10.339 -5.284 6.677 1.00 0.00 107 LYS A N 10
ATOM 15764 C CA . LYS A 1 90 ? -11.064 -6.042 7.657 1.00 0.00 107 LYS A CA 10
ATOM 15765 C C . LYS A 1 90 ? -12.236 -5.243 8.204 1.00 0.00 107 LYS A C 10
ATOM 15766 O O . LYS A 1 90 ? -13.270 -5.798 8.520 1.00 0.00 107 LYS A O 10
ATOM 15785 N N . ARG A 1 91 ? -12.061 -3.942 8.274 1.00 0.00 108 ARG A N 10
ATOM 15786 C CA . ARG A 1 91 ? -13.105 -3.019 8.686 1.00 0.00 108 ARG A CA 10
ATOM 15787 C C . ARG A 1 91 ? -14.189 -2.957 7.637 1.00 0.00 108 ARG A C 10
ATOM 15788 O O . ARG A 1 91 ? -15.363 -2.990 7.945 1.00 0.00 108 ARG A O 10
ATOM 15809 N N . VAL A 1 92 ? -13.781 -2.877 6.390 1.00 0.00 109 VAL A N 10
ATOM 15810 C CA . VAL A 1 92 ? -14.703 -2.821 5.284 1.00 0.00 109 VAL A CA 10
ATOM 15811 C C . VAL A 1 92 ? -15.426 -4.160 5.140 1.00 0.00 109 VAL A C 10
ATOM 15812 O O . VAL A 1 92 ? -16.637 -4.215 4.886 1.00 0.00 109 VAL A O 10
ATOM 15825 N N . GLN A 1 93 ? -14.680 -5.221 5.332 1.00 0.00 110 GLN A N 10
ATOM 15826 C CA . GLN A 1 93 ? -15.197 -6.568 5.326 1.00 0.00 110 GLN A CA 10
ATOM 15827 C C . GLN A 1 93 ? -16.270 -6.665 6.397 1.00 0.00 110 GLN A C 10
ATOM 15828 O O . GLN A 1 93 ? -17.383 -7.153 6.150 1.00 0.00 110 GLN A O 10
ATOM 15842 N N . ASP A 1 94 ? -15.926 -6.118 7.554 1.00 0.00 111 ASP A N 10
ATOM 15843 C CA . ASP A 1 94 ? -16.772 -6.079 8.732 1.00 0.00 111 ASP A CA 10
ATOM 15844 C C . ASP A 1 94 ? -18.055 -5.289 8.508 1.00 0.00 111 ASP A C 10
ATOM 15845 O O . ASP A 1 94 ? -19.126 -5.703 8.942 1.00 0.00 111 ASP A O 10
ATOM 15854 N N . SER A 1 95 ? -17.940 -4.158 7.817 1.00 0.00 112 SER A N 10
ATOM 15855 C CA . SER A 1 95 ? -19.071 -3.290 7.530 1.00 0.00 112 SER A CA 10
ATOM 15856 C C . SER A 1 95 ? -20.181 -4.022 6.774 1.00 0.00 112 SER A C 10
ATOM 15857 O O . SER A 1 95 ? -21.340 -3.758 7.010 1.00 0.00 112 SER A O 10
ATOM 15865 N N . GLU A 1 96 ? -19.791 -4.987 5.926 1.00 0.00 113 GLU A N 10
ATOM 15866 C CA . GLU A 1 96 ? -20.720 -5.761 5.090 1.00 0.00 113 GLU A CA 10
ATOM 15867 C C . GLU A 1 96 ? -21.462 -4.898 4.081 1.00 0.00 113 GLU A C 10
ATOM 15868 O O . GLU A 1 96 ? -21.048 -4.892 2.921 1.00 0.00 113 GLU A O 10
ATOM 15881 N N . ASN A 1 1 ? 12.040 10.849 4.072 1.00 0.00 18 ASN A N 11
ATOM 15882 C CA . ASN A 1 1 ? 11.020 11.531 3.264 1.00 0.00 18 ASN A CA 11
ATOM 15883 C C . ASN A 1 1 ? 10.835 10.857 1.897 1.00 0.00 18 ASN A C 11
ATOM 15884 O O . ASN A 1 1 ? 9.708 10.627 1.463 1.00 0.00 18 ASN A O 11
ATOM 15897 N N . THR A 1 2 ? 11.918 10.495 1.234 1.00 0.00 19 THR A N 11
ATOM 15898 C CA . THR A 1 2 ? 11.836 9.873 -0.076 1.00 0.00 19 THR A CA 11
ATOM 15899 C C . THR A 1 2 ? 11.103 8.498 -0.020 1.00 0.00 19 THR A C 11
ATOM 15900 O O . THR A 1 2 ? 10.503 8.045 -1.009 1.00 0.00 19 THR A O 11
ATOM 15911 N N . ALA A 1 3 ? 11.131 7.859 1.139 1.00 0.00 20 ALA A N 11
ATOM 15912 C CA . ALA A 1 3 ? 10.438 6.603 1.329 1.00 0.00 20 ALA A CA 11
ATOM 15913 C C . ALA A 1 3 ? 8.925 6.817 1.276 1.00 0.00 20 ALA A C 11
ATOM 15914 O O . ALA A 1 3 ? 8.217 6.118 0.542 1.00 0.00 20 ALA A O 11
ATOM 15921 N N . THR A 1 4 ? 8.449 7.822 1.991 1.00 0.00 21 THR A N 11
ATOM 15922 C CA . THR A 1 4 ? 7.044 8.142 2.008 1.00 0.00 21 THR A CA 11
ATOM 15923 C C . THR A 1 4 ? 6.594 8.734 0.681 1.00 0.00 21 THR A C 11
ATOM 15924 O O . THR A 1 4 ? 5.497 8.500 0.258 1.00 0.00 21 THR A O 11
ATOM 15935 N N . GLN A 1 5 ? 7.485 9.470 0.011 1.00 0.00 22 GLN A N 11
ATOM 15936 C CA . GLN A 1 5 ? 7.199 10.017 -1.325 1.00 0.00 22 GLN A CA 11
ATOM 15937 C C . GLN A 1 5 ? 6.870 8.896 -2.306 1.00 0.00 22 GLN A C 11
ATOM 15938 O O . GLN A 1 5 ? 5.904 8.967 -3.071 1.00 0.00 22 GLN A O 11
ATOM 15952 N N . ARG A 1 6 ? 7.656 7.844 -2.253 1.00 0.00 23 ARG A N 11
ATOM 15953 C CA . ARG A 1 6 ? 7.480 6.728 -3.150 1.00 0.00 23 ARG A CA 11
ATOM 15954 C C . ARG A 1 6 ? 6.298 5.846 -2.757 1.00 0.00 23 ARG A C 11
ATOM 15955 O O . ARG A 1 6 ? 5.667 5.234 -3.616 1.00 0.00 23 ARG A O 11
ATOM 15976 N N . PHE A 1 7 ? 5.967 5.805 -1.477 1.00 0.00 24 PHE A N 11
ATOM 15977 C CA . PHE A 1 7 ? 4.840 4.989 -1.020 1.00 0.00 24 PHE A CA 11
ATOM 15978 C C . PHE A 1 7 ? 3.570 5.802 -0.877 1.00 0.00 24 PHE A C 11
ATOM 15979 O O . PHE A 1 7 ? 2.500 5.273 -0.563 1.00 0.00 24 PHE A O 11
ATOM 15996 N N . HIS A 1 8 ? 3.682 7.073 -1.200 1.00 0.00 25 HIS A N 11
ATOM 15997 C CA . HIS A 1 8 ? 2.572 8.024 -1.158 1.00 0.00 25 HIS A CA 11
ATOM 15998 C C . HIS A 1 8 ? 1.529 7.641 -2.197 1.00 0.00 25 HIS A C 11
ATOM 15999 O O . HIS A 1 8 ? 0.356 7.970 -2.070 1.00 0.00 25 HIS A O 11
ATOM 16014 N N . GLU A 1 9 ? 1.974 6.934 -3.208 1.00 0.00 26 GLU A N 11
ATOM 16015 C CA . GLU A 1 9 ? 1.104 6.443 -4.245 1.00 0.00 26 GLU A CA 11
ATOM 16016 C C . GLU A 1 9 ? 0.130 5.425 -3.670 1.00 0.00 26 GLU A C 11
ATOM 16017 O O . GLU A 1 9 ? -1.065 5.470 -3.941 1.00 0.00 26 GLU A O 11
ATOM 16029 N N . ILE A 1 10 ? 0.638 4.566 -2.812 1.00 0.00 27 ILE A N 11
ATOM 16030 C CA . ILE A 1 10 ? -0.179 3.552 -2.193 1.00 0.00 27 ILE A CA 11
ATOM 16031 C C . ILE A 1 10 ? -1.106 4.224 -1.180 1.00 0.00 27 ILE A C 11
ATOM 16032 O O . ILE A 1 10 ? -2.257 3.826 -1.017 1.00 0.00 27 ILE A O 11
ATOM 16048 N N . GLU A 1 11 ? -0.599 5.280 -0.538 1.00 0.00 28 GLU A N 11
ATOM 16049 C CA . GLU A 1 11 ? -1.401 6.085 0.382 1.00 0.00 28 GLU A CA 11
ATOM 16050 C C . GLU A 1 11 ? -2.599 6.667 -0.372 1.00 0.00 28 GLU A C 11
ATOM 16051 O O . GLU A 1 11 ? -3.729 6.671 0.133 1.00 0.00 28 GLU A O 11
ATOM 16063 N N . LYS A 1 12 ? -2.343 7.120 -1.602 1.00 0.00 29 LYS A N 11
ATOM 16064 C CA . LYS A 1 12 ? -3.399 7.609 -2.471 1.00 0.00 29 LYS A CA 11
ATOM 16065 C C . LYS A 1 12 ? -4.418 6.538 -2.717 1.00 0.00 29 LYS A C 11
ATOM 16066 O O . LYS A 1 12 ? -5.612 6.783 -2.597 1.00 0.00 29 LYS A O 11
ATOM 16085 N N . PHE A 1 13 ? -3.954 5.344 -3.029 1.00 0.00 30 PHE A N 11
ATOM 16086 C CA . PHE A 1 13 ? -4.838 4.214 -3.241 1.00 0.00 30 PHE A CA 11
ATOM 16087 C C . PHE A 1 13 ? -5.689 3.942 -2.033 1.00 0.00 30 PHE A C 11
ATOM 16088 O O . PHE A 1 13 ? -6.892 3.789 -2.165 1.00 0.00 30 PHE A O 11
ATOM 16105 N N . LEU A 1 14 ? -5.085 3.953 -0.864 1.00 0.00 31 LEU A N 11
ATOM 16106 C CA . LEU A 1 14 ? -5.811 3.698 0.368 1.00 0.00 31 LEU A CA 11
ATOM 16107 C C . LEU A 1 14 ? -6.885 4.747 0.585 1.00 0.00 31 LEU A C 11
ATOM 16108 O O . LEU A 1 14 ? -8.038 4.406 0.893 1.00 0.00 31 LEU A O 11
ATOM 16124 N N . LEU A 1 15 ? -6.540 6.013 0.387 1.00 0.00 32 LEU A N 11
ATOM 16125 C CA . LEU A 1 15 ? -7.514 7.064 0.556 1.00 0.00 32 LEU A CA 11
ATOM 16126 C C . LEU A 1 15 ? -8.604 7.007 -0.514 1.00 0.00 32 LEU A C 11
ATOM 16127 O O . LEU A 1 15 ? -9.767 7.269 -0.215 1.00 0.00 32 LEU A O 11
ATOM 16143 N N . HIS A 1 16 ? -8.228 6.614 -1.752 1.00 0.00 33 HIS A N 11
ATOM 16144 C CA . HIS A 1 16 ? -9.220 6.433 -2.829 1.00 0.00 33 HIS A CA 11
ATOM 16145 C C . HIS A 1 16 ? -10.182 5.386 -2.432 1.00 0.00 33 HIS A C 11
ATOM 16146 O O . HIS A 1 16 ? -11.361 5.609 -2.404 1.00 0.00 33 HIS A O 11
ATOM 16161 N N . ILE A 1 17 ? -9.646 4.261 -2.042 1.00 0.00 34 ILE A N 11
ATOM 16162 C CA . ILE A 1 17 ? -10.451 3.113 -1.698 1.00 0.00 34 ILE A CA 11
ATOM 16163 C C . ILE A 1 17 ? -11.377 3.416 -0.517 1.00 0.00 34 ILE A C 11
ATOM 16164 O O . ILE A 1 17 ? -12.544 3.096 -0.571 1.00 0.00 34 ILE A O 11
ATOM 16180 N N . THR A 1 18 ? -10.877 4.122 0.474 1.00 0.00 35 THR A N 11
ATOM 16181 C CA . THR A 1 18 ? -11.693 4.542 1.614 1.00 0.00 35 THR A CA 11
ATOM 16182 C C . THR A 1 18 ? -12.853 5.468 1.123 1.00 0.00 35 THR A C 11
ATOM 16183 O O . THR A 1 18 ? -14.027 5.289 1.497 1.00 0.00 35 THR A O 11
ATOM 16194 N N . HIS A 1 19 ? -12.505 6.411 0.251 1.00 0.00 36 HIS A N 11
ATOM 16195 C CA . HIS A 1 19 ? -13.450 7.369 -0.338 1.00 0.00 36 HIS A CA 11
ATOM 16196 C C . HIS A 1 19 ? -14.474 6.637 -1.221 1.00 0.00 36 HIS A C 11
ATOM 16197 O O . HIS A 1 19 ? -15.650 7.001 -1.270 1.00 0.00 36 HIS A O 11
ATOM 16212 N N . GLU A 1 20 ? -14.009 5.623 -1.901 1.00 0.00 37 GLU A N 11
ATOM 16213 C CA . GLU A 1 20 ? -14.823 4.798 -2.752 1.00 0.00 37 GLU A CA 11
ATOM 16214 C C . GLU A 1 20 ? -15.752 3.903 -1.960 1.00 0.00 37 GLU A C 11
ATOM 16215 O O . GLU A 1 20 ? -16.845 3.628 -2.397 1.00 0.00 37 GLU A O 11
ATOM 16227 N N . VAL A 1 21 ? -15.306 3.450 -0.800 1.00 0.00 38 VAL A N 11
ATOM 16228 C CA . VAL A 1 21 ? -16.145 2.716 0.134 1.00 0.00 38 VAL A CA 11
ATOM 16229 C C . VAL A 1 21 ? -17.303 3.602 0.520 1.00 0.00 38 VAL A C 11
ATOM 16230 O O . VAL A 1 21 ? -18.448 3.179 0.558 1.00 0.00 38 VAL A O 11
ATOM 16243 N N . ASP A 1 22 ? -16.992 4.851 0.744 1.00 0.00 39 ASP A N 11
ATOM 16244 C CA . ASP A 1 22 ? -17.995 5.827 1.079 1.00 0.00 39 ASP A CA 11
ATOM 16245 C C . ASP A 1 22 ? -18.962 6.023 -0.103 1.00 0.00 39 ASP A C 11
ATOM 16246 O O . ASP A 1 22 ? -20.222 6.030 0.049 1.00 0.00 39 ASP A O 11
ATOM 16255 N N . ASP A 1 23 ? -18.381 6.086 -1.291 1.00 0.00 40 ASP A N 11
ATOM 16256 C CA . ASP A 1 23 ? -19.140 6.276 -2.487 1.00 0.00 40 ASP A CA 11
ATOM 16257 C C . ASP A 1 23 ? -20.071 5.120 -2.694 1.00 0.00 40 ASP A C 11
ATOM 16258 O O . ASP A 1 23 ? -21.241 5.320 -2.838 1.00 0.00 40 ASP A O 11
ATOM 16267 N N . LEU A 1 24 ? -19.558 3.913 -2.570 1.00 0.00 41 LEU A N 11
ATOM 16268 C CA . LEU A 1 24 ? -20.337 2.722 -2.770 1.00 0.00 41 LEU A CA 11
ATOM 16269 C C . LEU A 1 24 ? -21.408 2.598 -1.732 1.00 0.00 41 LEU A C 11
ATOM 16270 O O . LEU A 1 24 ? -22.492 2.146 -2.027 1.00 0.00 41 LEU A O 11
ATOM 16286 N N . GLU A 1 25 ? -21.114 3.058 -0.528 1.00 0.00 42 GLU A N 11
ATOM 16287 C CA . GLU A 1 25 ? -22.094 3.102 0.527 1.00 0.00 42 GLU A CA 11
ATOM 16288 C C . GLU A 1 25 ? -23.304 3.960 0.141 1.00 0.00 42 GLU A C 11
ATOM 16289 O O . GLU A 1 25 ? -24.422 3.709 0.615 1.00 0.00 42 GLU A O 11
ATOM 16301 N N . LYS A 1 26 ? -23.110 4.952 -0.727 1.00 0.00 43 LYS A N 11
ATOM 16302 C CA . LYS A 1 26 ? -24.256 5.729 -1.183 1.00 0.00 43 LYS A CA 11
ATOM 16303 C C . LYS A 1 26 ? -24.677 5.366 -2.619 1.00 0.00 43 LYS A C 11
ATOM 16304 O O . LYS A 1 26 ? -25.748 5.744 -3.092 1.00 0.00 43 LYS A O 11
ATOM 16323 N N . THR A 1 27 ? -23.825 4.642 -3.279 1.00 0.00 44 THR A N 11
ATOM 16324 C CA . THR A 1 27 ? -23.991 4.272 -4.662 1.00 0.00 44 THR A CA 11
ATOM 16325 C C . THR A 1 27 ? -24.539 2.823 -4.849 1.00 0.00 44 THR A C 11
ATOM 16326 O O . THR A 1 27 ? -25.682 2.637 -5.275 1.00 0.00 44 THR A O 11
ATOM 16337 N N . GLY A 1 28 ? -23.749 1.832 -4.501 1.00 0.00 45 GLY A N 11
ATOM 16338 C CA . GLY A 1 28 ? -24.116 0.446 -4.728 1.00 0.00 45 GLY A CA 11
ATOM 16339 C C . GLY A 1 28 ? -23.141 -0.496 -4.064 1.00 0.00 45 GLY A C 11
ATOM 16340 O O . GLY A 1 28 ? -22.380 -1.211 -4.732 1.00 0.00 45 GLY A O 11
ATOM 16344 N N . ASN A 1 29 ? -23.204 -0.523 -2.759 1.00 0.00 46 ASN A N 11
ATOM 16345 C CA . ASN A 1 29 ? -22.273 -1.243 -1.910 1.00 0.00 46 ASN A CA 11
ATOM 16346 C C . ASN A 1 29 ? -22.261 -2.739 -2.126 1.00 0.00 46 ASN A C 11
ATOM 16347 O O . ASN A 1 29 ? -21.202 -3.352 -2.053 1.00 0.00 46 ASN A O 11
ATOM 16358 N N . LYS A 1 30 ? -23.412 -3.311 -2.465 1.00 0.00 47 LYS A N 11
ATOM 16359 C CA . LYS A 1 30 ? -23.568 -4.759 -2.462 1.00 0.00 47 LYS A CA 11
ATOM 16360 C C . LYS A 1 30 ? -22.626 -5.497 -3.413 1.00 0.00 47 LYS A C 11
ATOM 16361 O O . LYS A 1 30 ? -22.204 -6.618 -3.129 1.00 0.00 47 LYS A O 11
ATOM 16380 N N . ASP A 1 31 ? -22.286 -4.865 -4.500 1.00 0.00 48 ASP A N 11
ATOM 16381 C CA . ASP A 1 31 ? -21.498 -5.512 -5.536 1.00 0.00 48 ASP A CA 11
ATOM 16382 C C . ASP A 1 31 ? -20.109 -4.902 -5.599 1.00 0.00 48 ASP A C 11
ATOM 16383 O O . ASP A 1 31 ? -19.092 -5.598 -5.629 1.00 0.00 48 ASP A O 11
ATOM 16392 N N . GLU A 1 32 ? -20.089 -3.596 -5.537 1.00 0.00 49 GLU A N 11
ATOM 16393 C CA . GLU A 1 32 ? -18.900 -2.803 -5.734 1.00 0.00 49 GLU A CA 11
ATOM 16394 C C . GLU A 1 32 ? -17.903 -2.940 -4.607 1.00 0.00 49 GLU A C 11
ATOM 16395 O O . GLU A 1 32 ? -16.712 -2.922 -4.858 1.00 0.00 49 GLU A O 11
ATOM 16407 N N . LYS A 1 33 ? -18.373 -3.081 -3.374 1.00 0.00 50 LYS A N 11
ATOM 16408 C CA . LYS A 1 33 ? -17.461 -3.146 -2.237 1.00 0.00 50 LYS A CA 11
ATOM 16409 C C . LYS A 1 33 ? -16.513 -4.344 -2.375 1.00 0.00 50 LYS A C 11
ATOM 16410 O O . LYS A 1 33 ? -15.326 -4.221 -2.137 1.00 0.00 50 LYS A O 11
ATOM 16429 N N . ALA A 1 34 ? -17.035 -5.467 -2.821 1.00 0.00 51 ALA A N 11
ATOM 16430 C CA . ALA A 1 34 ? -16.217 -6.663 -3.030 1.00 0.00 51 ALA A CA 11
ATOM 16431 C C . ALA A 1 34 ? -15.205 -6.440 -4.169 1.00 0.00 51 ALA A C 11
ATOM 16432 O O . ALA A 1 34 ? -14.020 -6.822 -4.058 1.00 0.00 51 ALA A O 11
ATOM 16439 N N . ARG A 1 35 ? -15.669 -5.804 -5.233 1.00 0.00 52 ARG A N 11
ATOM 16440 C CA . ARG A 1 35 ? -14.839 -5.480 -6.391 1.00 0.00 52 ARG A CA 11
ATOM 16441 C C . ARG A 1 35 ? -13.708 -4.558 -5.956 1.00 0.00 52 ARG A C 11
ATOM 16442 O O . ARG A 1 35 ? -12.524 -4.812 -6.225 1.00 0.00 52 ARG A O 11
ATOM 16463 N N . LEU A 1 36 ? -14.088 -3.513 -5.257 1.00 0.00 53 LEU A N 11
ATOM 16464 C CA . LEU A 1 36 ? -13.179 -2.560 -4.726 1.00 0.00 53 LEU A CA 11
ATOM 16465 C C . LEU A 1 36 ? -12.194 -3.205 -3.726 1.00 0.00 53 LEU A C 11
ATOM 16466 O O . LEU A 1 36 ? -11.035 -2.799 -3.630 1.00 0.00 53 LEU A O 11
ATOM 16482 N N . LEU A 1 37 ? -12.647 -4.206 -2.989 1.00 0.00 54 LEU A N 11
ATOM 16483 C CA . LEU A 1 37 ? -11.751 -4.924 -2.098 1.00 0.00 54 LEU A CA 11
ATOM 16484 C C . LEU A 1 37 ? -10.676 -5.637 -2.869 1.00 0.00 54 LEU A C 11
ATOM 16485 O O . LEU A 1 37 ? -9.547 -5.750 -2.410 1.00 0.00 54 LEU A O 11
ATOM 16501 N N . ARG A 1 38 ? -11.009 -6.106 -4.051 1.00 0.00 55 ARG A N 11
ATOM 16502 C CA . ARG A 1 38 ? -10.002 -6.752 -4.878 1.00 0.00 55 ARG A CA 11
ATOM 16503 C C . ARG A 1 38 ? -9.004 -5.694 -5.349 1.00 0.00 55 ARG A C 11
ATOM 16504 O O . ARG A 1 38 ? -7.809 -5.959 -5.525 1.00 0.00 55 ARG A O 11
ATOM 16525 N N . GLU A 1 39 ? -9.502 -4.489 -5.523 1.00 0.00 56 GLU A N 11
ATOM 16526 C CA . GLU A 1 39 ? -8.679 -3.374 -5.906 1.00 0.00 56 GLU A CA 11
ATOM 16527 C C . GLU A 1 39 ? -7.689 -3.015 -4.763 1.00 0.00 56 GLU A C 11
ATOM 16528 O O . GLU A 1 39 ? -6.579 -2.531 -5.009 1.00 0.00 56 GLU A O 11
ATOM 16540 N N . LEU A 1 40 ? -8.061 -3.272 -3.512 1.00 0.00 57 LEU A N 11
ATOM 16541 C CA . LEU A 1 40 ? -7.093 -3.077 -2.456 1.00 0.00 57 LEU A CA 11
ATOM 16542 C C . LEU A 1 40 ? -6.074 -4.194 -2.462 1.00 0.00 57 LEU A C 11
ATOM 16543 O O . LEU A 1 40 ? -4.932 -3.983 -2.124 1.00 0.00 57 LEU A O 11
ATOM 16559 N N . THR A 1 41 ? -6.498 -5.378 -2.880 1.00 0.00 58 THR A N 11
ATOM 16560 C CA . THR A 1 41 ? -5.602 -6.504 -2.999 1.00 0.00 58 THR A CA 11
ATOM 16561 C C . THR A 1 41 ? -4.506 -6.219 -4.063 1.00 0.00 58 THR A C 11
ATOM 16562 O O . THR A 1 41 ? -3.335 -6.591 -3.902 1.00 0.00 58 THR A O 11
ATOM 16573 N N . VAL A 1 42 ? -4.870 -5.528 -5.128 1.00 0.00 59 VAL A N 11
ATOM 16574 C CA . VAL A 1 42 ? -3.868 -5.138 -6.101 1.00 0.00 59 VAL A CA 11
ATOM 16575 C C . VAL A 1 42 ? -2.964 -4.041 -5.490 1.00 0.00 59 VAL A C 11
ATOM 16576 O O . VAL A 1 42 ? -1.756 -4.034 -5.686 1.00 0.00 59 VAL A O 11
ATOM 16589 N N . SER A 1 43 ? -3.562 -3.147 -4.698 1.00 0.00 60 SER A N 11
ATOM 16590 C CA . SER A 1 43 ? -2.811 -2.100 -3.975 1.00 0.00 60 SER A CA 11
ATOM 16591 C C . SER A 1 43 ? -1.797 -2.725 -3.000 1.00 0.00 60 SER A C 11
ATOM 16592 O O . SER A 1 43 ? -0.661 -2.231 -2.787 1.00 0.00 60 SER A O 11
ATOM 16600 N N . GLU A 1 44 ? -2.191 -3.850 -2.534 1.00 0.00 61 GLU A N 11
ATOM 16601 C CA . GLU A 1 44 ? -1.437 -4.676 -1.608 1.00 0.00 61 GLU A CA 11
ATOM 16602 C C . GLU A 1 44 ? -0.215 -5.190 -2.361 1.00 0.00 61 GLU A C 11
ATOM 16603 O O . GLU A 1 44 ? 0.911 -5.208 -1.851 1.00 0.00 61 GLU A O 11
ATOM 16615 N N . ALA A 1 45 ? -0.450 -5.531 -3.617 1.00 0.00 62 ALA A N 11
ATOM 16616 C CA . ALA A 1 45 ? 0.587 -6.014 -4.498 1.00 0.00 62 ALA A CA 11
ATOM 16617 C C . ALA A 1 45 ? 1.587 -4.907 -4.839 1.00 0.00 62 ALA A C 11
ATOM 16618 O O . ALA A 1 45 ? 2.747 -5.194 -5.137 1.00 0.00 62 ALA A O 11
ATOM 16625 N N . PHE A 1 46 ? 1.151 -3.637 -4.826 1.00 0.00 63 PHE A N 11
ATOM 16626 C CA . PHE A 1 46 ? 2.118 -2.540 -5.051 1.00 0.00 63 PHE A CA 11
ATOM 16627 C C . PHE A 1 46 ? 3.090 -2.526 -3.908 1.00 0.00 63 PHE A C 11
ATOM 16628 O O . PHE A 1 46 ? 4.294 -2.435 -4.121 1.00 0.00 63 PHE A O 11
ATOM 16645 N N . ILE A 1 47 ? 2.571 -2.653 -2.686 1.00 0.00 64 ILE A N 11
ATOM 16646 C CA . ILE A 1 47 ? 3.444 -2.732 -1.517 1.00 0.00 64 ILE A CA 11
ATOM 16647 C C . ILE A 1 47 ? 4.349 -3.954 -1.581 1.00 0.00 64 ILE A C 11
ATOM 16648 O O . ILE A 1 47 ? 5.559 -3.820 -1.455 1.00 0.00 64 ILE A O 11
ATOM 16664 N N . GLU A 1 48 ? 3.774 -5.114 -1.846 1.00 0.00 65 GLU A N 11
ATOM 16665 C CA . GLU A 1 48 ? 4.552 -6.359 -1.976 1.00 0.00 65 GLU A CA 11
ATOM 16666 C C . GLU A 1 48 ? 5.647 -6.228 -3.044 1.00 0.00 65 GLU A C 11
ATOM 16667 O O . GLU A 1 48 ? 6.815 -6.550 -2.792 1.00 0.00 65 GLU A O 11
ATOM 16679 N N . GLY A 1 49 ? 5.282 -5.681 -4.188 1.00 0.00 66 GLY A N 11
ATOM 16680 C CA . GLY A 1 49 ? 6.220 -5.516 -5.273 1.00 0.00 66 GLY A CA 11
ATOM 16681 C C . GLY A 1 49 ? 7.301 -4.525 -4.940 1.00 0.00 66 GLY A C 11
ATOM 16682 O O . GLY A 1 49 ? 8.478 -4.742 -5.245 1.00 0.00 66 GLY A O 11
ATOM 16686 N N . SER A 1 50 ? 6.924 -3.461 -4.274 1.00 0.00 67 SER A N 11
ATOM 16687 C CA . SER A 1 50 ? 7.859 -2.437 -3.918 1.00 0.00 67 SER A CA 11
ATOM 16688 C C . SER A 1 50 ? 8.777 -2.921 -2.810 1.00 0.00 67 SER A C 11
ATOM 16689 O O . SER A 1 50 ? 9.952 -2.573 -2.779 1.00 0.00 67 SER A O 11
ATOM 16697 N N . ARG A 1 51 ? 8.259 -3.765 -1.929 1.00 0.00 68 ARG A N 11
ATOM 16698 C CA . ARG A 1 51 ? 9.079 -4.285 -0.861 1.00 0.00 68 ARG A CA 11
ATOM 16699 C C . ARG A 1 51 ? 10.105 -5.225 -1.397 1.00 0.00 68 ARG A C 11
ATOM 16700 O O . ARG A 1 51 ? 11.275 -5.143 -1.031 1.00 0.00 68 ARG A O 11
ATOM 16721 N N . GLY A 1 52 ? 9.682 -6.075 -2.307 1.00 0.00 69 GLY A N 11
ATOM 16722 C CA . GLY A 1 52 ? 10.603 -6.958 -2.957 1.00 0.00 69 GLY A CA 11
ATOM 16723 C C . GLY A 1 52 ? 11.607 -6.172 -3.769 1.00 0.00 69 GLY A C 11
ATOM 16724 O O . GLY A 1 52 ? 12.763 -6.566 -3.878 1.00 0.00 69 GLY A O 11
ATOM 16728 N N . TYR A 1 53 ? 11.177 -4.989 -4.239 1.00 0.00 70 TYR A N 11
ATOM 16729 C CA . TYR A 1 53 ? 11.991 -4.147 -5.103 1.00 0.00 70 TYR A CA 11
ATOM 16730 C C . TYR A 1 53 ? 13.167 -3.660 -4.328 1.00 0.00 70 TYR A C 11
ATOM 16731 O O . TYR A 1 53 ? 14.309 -3.838 -4.736 1.00 0.00 70 TYR A O 11
ATOM 16749 N N . PHE A 1 54 ? 12.884 -3.099 -3.188 1.00 0.00 71 PHE A N 11
ATOM 16750 C CA . PHE A 1 54 ? 13.902 -2.595 -2.330 1.00 0.00 71 PHE A CA 11
ATOM 16751 C C . PHE A 1 54 ? 14.839 -3.699 -1.877 1.00 0.00 71 PHE A C 11
ATOM 16752 O O . PHE A 1 54 ? 16.041 -3.494 -1.790 1.00 0.00 71 PHE A O 11
ATOM 16769 N N . GLN A 1 55 ? 14.277 -4.871 -1.607 1.00 0.00 72 GLN A N 11
ATOM 16770 C CA . GLN A 1 55 ? 15.070 -6.038 -1.266 1.00 0.00 72 GLN A CA 11
ATOM 16771 C C . GLN A 1 55 ? 16.123 -6.361 -2.344 1.00 0.00 72 GLN A C 11
ATOM 16772 O O . GLN A 1 55 ? 17.296 -6.523 -2.006 1.00 0.00 72 GLN A O 11
ATOM 16786 N N . ARG A 1 56 ? 15.745 -6.442 -3.635 1.00 0.00 73 ARG A N 11
ATOM 16787 C CA . ARG A 1 56 ? 16.788 -6.702 -4.644 1.00 0.00 73 ARG A CA 11
ATOM 16788 C C . ARG A 1 56 ? 17.723 -5.512 -4.835 1.00 0.00 73 ARG A C 11
ATOM 16789 O O . ARG A 1 56 ? 18.902 -5.689 -5.162 1.00 0.00 73 ARG A O 11
ATOM 16810 N N . GLU A 1 57 ? 17.202 -4.301 -4.645 1.00 0.00 74 GLU A N 11
ATOM 16811 C CA . GLU A 1 57 ? 18.025 -3.097 -4.737 1.00 0.00 74 GLU A CA 11
ATOM 16812 C C . GLU A 1 57 ? 19.085 -3.065 -3.640 1.00 0.00 74 GLU A C 11
ATOM 16813 O O . GLU A 1 57 ? 20.190 -2.553 -3.830 1.00 0.00 74 GLU A O 11
ATOM 16825 N N . LEU A 1 58 ? 18.762 -3.661 -2.514 1.00 0.00 75 LEU A N 11
ATOM 16826 C CA . LEU A 1 58 ? 19.678 -3.767 -1.390 1.00 0.00 75 LEU A CA 11
ATOM 16827 C C . LEU A 1 58 ? 20.831 -4.745 -1.750 1.00 0.00 75 LE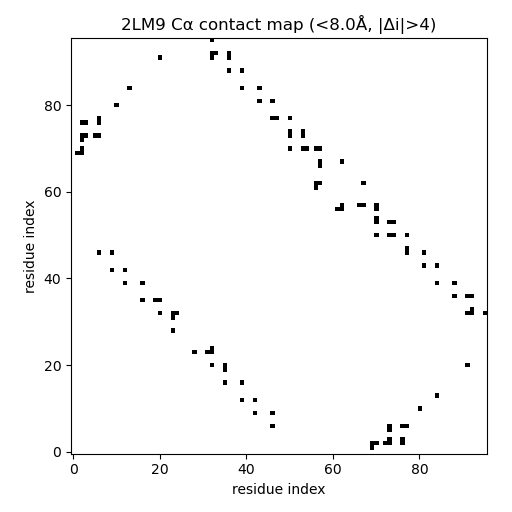U A C 11
ATOM 16828 O O . LEU A 1 58 ? 21.903 -4.739 -1.149 1.00 0.00 75 LEU A O 11
ATOM 16844 N N . LYS A 1 59 ? 20.609 -5.523 -2.786 1.00 0.00 76 LYS A N 11
ATOM 16845 C CA . LYS A 1 59 ? 21.552 -6.526 -3.239 1.00 0.00 76 LYS A CA 11
ATOM 16846 C C . LYS A 1 59 ? 22.408 -6.006 -4.403 1.00 0.00 76 LYS A C 11
ATOM 16847 O O . LYS A 1 59 ? 23.323 -6.683 -4.855 1.00 0.00 76 LYS A O 11
ATOM 16866 N N . ARG A 1 60 ? 22.086 -4.804 -4.892 1.00 0.00 77 ARG A N 11
ATOM 16867 C CA . ARG A 1 60 ? 22.791 -4.186 -6.043 1.00 0.00 77 ARG A CA 11
ATOM 16868 C C . ARG A 1 60 ? 24.260 -3.916 -5.756 1.00 0.00 77 ARG A C 11
ATOM 16869 O O . ARG A 1 60 ? 25.066 -3.835 -6.678 1.00 0.00 77 ARG A O 11
ATOM 16890 N N . THR A 1 61 ? 24.583 -3.727 -4.479 1.00 0.00 78 THR A N 11
ATOM 16891 C CA . THR A 1 61 ? 25.939 -3.380 -4.006 1.00 0.00 78 THR A CA 11
ATOM 16892 C C . THR A 1 61 ? 26.281 -1.881 -4.300 1.00 0.00 78 THR A C 11
ATOM 16893 O O . THR A 1 61 ? 27.220 -1.314 -3.741 1.00 0.00 78 THR A O 11
ATOM 16904 N N . ASP A 1 62 ? 25.465 -1.242 -5.140 1.00 0.00 79 ASP A N 11
ATOM 16905 C CA . ASP A 1 62 ? 25.647 0.174 -5.511 1.00 0.00 79 ASP A CA 11
ATOM 16906 C C . ASP A 1 62 ? 25.286 1.088 -4.349 1.00 0.00 79 ASP A C 11
ATOM 16907 O O . ASP A 1 62 ? 25.871 2.168 -4.173 1.00 0.00 79 ASP A O 11
ATOM 16916 N N . LEU A 1 63 ? 24.339 0.625 -3.550 1.00 0.00 80 LEU A N 11
ATOM 16917 C CA . LEU A 1 63 ? 23.827 1.310 -2.404 1.00 0.00 80 LEU A CA 11
ATOM 16918 C C . LEU A 1 63 ? 24.911 1.586 -1.421 1.00 0.00 80 LEU A C 11
ATOM 16919 O O . LEU A 1 63 ? 25.938 0.897 -1.327 1.00 0.00 80 LEU A O 11
ATOM 16935 N N . ASP A 1 64 ? 24.647 2.558 -0.711 1.00 0.00 81 ASP A N 11
ATOM 16936 C CA . ASP A 1 64 ? 25.434 3.016 0.370 1.00 0.00 81 ASP A CA 11
ATOM 16937 C C . ASP A 1 64 ? 24.525 2.846 1.566 1.00 0.00 81 ASP A C 11
ATOM 16938 O O . ASP A 1 64 ? 23.352 2.457 1.365 1.00 0.00 81 ASP A O 11
ATOM 16947 N N . LEU A 1 65 ? 24.984 3.138 2.762 1.00 0.00 82 LEU A N 11
ATOM 16948 C CA . LEU A 1 65 ? 24.151 3.032 3.955 1.00 0.00 82 LEU A CA 11
ATOM 16949 C C . LEU A 1 65 ? 22.921 3.912 3.804 1.00 0.00 82 LEU A C 11
ATOM 16950 O O . LEU A 1 65 ? 21.870 3.614 4.329 1.00 0.00 82 LEU A O 11
ATOM 16966 N N . LEU A 1 66 ? 23.093 4.988 3.062 1.00 0.00 83 LEU A N 11
ATOM 16967 C CA . LEU A 1 66 ? 22.030 5.932 2.741 1.00 0.00 83 LEU A CA 11
ATOM 16968 C C . LEU A 1 66 ? 20.901 5.294 1.974 1.00 0.00 83 LEU A C 11
ATOM 16969 O O . LEU A 1 66 ? 19.736 5.423 2.332 1.00 0.00 83 LEU A O 11
ATOM 16985 N N . GLU A 1 67 ? 21.249 4.575 0.938 1.00 0.00 84 GLU A N 11
ATOM 16986 C CA . GLU A 1 67 ? 20.252 3.950 0.110 1.00 0.00 84 GLU A CA 11
ATOM 16987 C C . GLU A 1 67 ? 19.623 2.832 0.862 1.00 0.00 84 GLU A C 11
ATOM 16988 O O . GLU A 1 67 ? 18.414 2.671 0.859 1.00 0.00 84 GLU A O 11
ATOM 17000 N N . LYS A 1 68 ? 20.460 2.129 1.592 1.00 0.00 85 LYS A N 11
ATOM 17001 C CA . LYS A 1 68 ? 20.057 1.062 2.461 1.00 0.00 85 LYS A CA 11
ATOM 17002 C C . LYS A 1 68 ? 19.059 1.593 3.461 1.00 0.00 85 LYS A C 11
ATOM 17003 O O . LYS A 1 68 ? 18.044 0.955 3.743 1.00 0.00 85 LYS A O 11
ATOM 17022 N N . PHE A 1 69 ? 19.305 2.813 3.923 1.00 0.00 86 PHE A N 11
ATOM 17023 C CA . PHE A 1 69 ? 18.460 3.413 4.915 1.00 0.00 86 PHE A CA 11
ATOM 17024 C C . PHE A 1 69 ? 17.082 3.704 4.345 1.00 0.00 86 PHE A C 11
ATOM 17025 O O . PHE A 1 69 ? 16.101 3.549 5.015 1.00 0.00 86 PHE A O 11
ATOM 17042 N N . ASN A 1 70 ? 17.041 4.065 3.094 1.00 0.00 87 ASN A N 11
ATOM 17043 C CA . ASN A 1 70 ? 15.820 4.385 2.394 1.00 0.00 87 ASN A CA 11
ATOM 17044 C C . ASN A 1 70 ? 15.036 3.148 2.078 1.00 0.00 87 ASN A C 11
ATOM 17045 O O . ASN A 1 70 ? 13.815 3.185 2.044 1.00 0.00 87 ASN A O 11
ATOM 17056 N N . PHE A 1 71 ? 15.732 2.044 1.837 1.00 0.00 88 PHE A N 11
ATOM 17057 C CA . PHE A 1 71 ? 15.065 0.774 1.572 1.00 0.00 88 PHE A CA 11
ATOM 17058 C C . PHE A 1 71 ? 14.398 0.324 2.816 1.00 0.00 88 PHE A C 11
ATOM 17059 O O . PHE A 1 71 ? 13.207 0.044 2.819 1.00 0.00 88 PHE A O 11
ATOM 17076 N N . GLU A 1 72 ? 15.150 0.352 3.900 1.00 0.00 89 GLU A N 11
ATOM 17077 C CA . GLU A 1 72 ? 14.642 -0.028 5.180 1.00 0.00 89 GLU A CA 11
ATOM 17078 C C . GLU A 1 72 ? 13.592 0.963 5.603 1.00 0.00 89 GLU A C 11
ATOM 17079 O O . GLU A 1 72 ? 12.616 0.609 6.271 1.00 0.00 89 GLU A O 11
ATOM 17091 N N . ALA A 1 73 ? 13.767 2.220 5.176 1.00 0.00 90 ALA A N 11
ATOM 17092 C CA . ALA A 1 73 ? 12.786 3.237 5.522 1.00 0.00 90 ALA A CA 11
ATOM 17093 C C . ALA A 1 73 ? 11.465 2.949 4.822 1.00 0.00 90 ALA A C 11
ATOM 17094 O O . ALA A 1 73 ? 10.392 3.002 5.431 1.00 0.00 90 ALA A O 11
ATOM 17101 N N . ALA A 1 74 ? 11.556 2.605 3.562 1.00 0.00 91 ALA A N 11
ATOM 17102 C CA . ALA A 1 74 ? 10.404 2.310 2.755 1.00 0.00 91 ALA A CA 11
ATOM 17103 C C . ALA A 1 74 ? 9.732 1.030 3.194 1.00 0.00 91 ALA A C 11
ATOM 17104 O O . ALA A 1 74 ? 8.519 0.983 3.284 1.00 0.00 91 ALA A O 11
ATOM 17111 N N . LEU A 1 75 ? 10.516 0.012 3.513 1.00 0.00 92 LEU A N 11
ATOM 17112 C CA . LEU A 1 75 ? 9.967 -1.269 3.975 1.00 0.00 92 LEU A CA 11
ATOM 17113 C C . LEU A 1 75 ? 9.136 -1.057 5.224 1.00 0.00 92 LEU A C 11
ATOM 17114 O O . LEU A 1 75 ? 8.048 -1.605 5.355 1.00 0.00 92 LEU A O 11
ATOM 17130 N N . ALA A 1 76 ? 9.624 -0.200 6.096 1.00 0.00 93 ALA A N 11
ATOM 17131 C CA . ALA A 1 76 ? 8.958 0.098 7.334 1.00 0.00 93 ALA A CA 11
ATOM 17132 C C . ALA A 1 76 ? 7.696 0.898 7.084 1.00 0.00 93 ALA A C 11
ATOM 17133 O O . ALA A 1 76 ? 6.668 0.673 7.740 1.00 0.00 93 ALA A O 11
ATOM 17140 N N . THR A 1 77 ? 7.754 1.763 6.086 1.00 0.00 94 THR A N 11
ATOM 17141 C CA . THR A 1 77 ? 6.656 2.613 5.761 1.00 0.00 94 THR A CA 11
ATOM 17142 C C . THR A 1 77 ? 5.542 1.767 5.163 1.00 0.00 94 THR A C 11
ATOM 17143 O O . THR A 1 77 ? 4.367 1.843 5.579 1.00 0.00 94 THR A O 11
ATOM 17154 N N . GLY A 1 78 ? 5.950 0.891 4.253 1.00 0.00 95 GLY A N 11
ATOM 17155 C CA . GLY A 1 78 ? 5.047 0.034 3.586 1.00 0.00 95 GLY A CA 11
ATOM 17156 C C . GLY A 1 78 ? 4.428 -0.936 4.517 1.00 0.00 95 GLY A C 11
ATOM 17157 O O . GLY A 1 78 ? 3.281 -1.236 4.387 1.00 0.00 95 GLY A O 11
ATOM 17161 N N . ASP A 1 79 ? 5.196 -1.397 5.488 1.00 0.00 96 ASP A N 11
ATOM 17162 C CA . ASP A 1 79 ? 4.714 -2.370 6.458 1.00 0.00 96 ASP A CA 11
ATOM 17163 C C . ASP A 1 79 ? 3.599 -1.797 7.310 1.00 0.00 96 ASP A C 11
ATOM 17164 O O . ASP A 1 79 ? 2.585 -2.455 7.544 1.00 0.00 96 ASP A O 11
ATOM 17173 N N . LEU A 1 80 ? 3.768 -0.561 7.733 1.00 0.00 97 LEU A N 11
ATOM 17174 C CA . LEU A 1 80 ? 2.780 0.093 8.581 1.00 0.00 97 LEU A CA 11
ATOM 17175 C C . LEU A 1 80 ? 1.472 0.269 7.865 1.00 0.00 97 LEU A C 11
ATOM 17176 O O . LEU A 1 80 ? 0.419 -0.103 8.379 1.00 0.00 97 LEU A O 11
ATOM 17192 N N . LEU A 1 81 ? 1.533 0.801 6.677 1.00 0.00 98 LEU A N 11
ATOM 17193 C CA . LEU A 1 81 ? 0.342 0.992 5.898 1.00 0.00 98 LEU A CA 11
ATOM 17194 C C . LEU A 1 81 ? -0.207 -0.362 5.419 1.00 0.00 98 LEU A C 11
ATOM 17195 O O . LEU A 1 81 ? -1.359 -0.480 5.162 1.00 0.00 98 LEU A O 11
ATOM 17211 N N . LEU A 1 82 ? 0.670 -1.369 5.287 1.00 0.00 99 LEU A N 11
ATOM 17212 C CA . LEU A 1 82 ? 0.283 -2.726 4.870 1.00 0.00 99 LEU A CA 11
ATOM 17213 C C . LEU A 1 82 ? -0.638 -3.291 5.927 1.00 0.00 99 LEU A C 11
ATOM 17214 O O . LEU A 1 82 ? -1.703 -3.881 5.632 1.00 0.00 99 LEU A O 11
ATOM 17230 N N . LYS A 1 83 ? -0.256 -3.079 7.167 1.00 0.00 100 LYS A N 11
ATOM 17231 C CA . LYS A 1 83 ? -1.060 -3.502 8.257 1.00 0.00 100 LYS A CA 11
ATOM 17232 C C . LYS A 1 83 ? -2.313 -2.662 8.325 1.00 0.00 100 LYS A C 11
ATOM 17233 O O . LYS A 1 83 ? -3.387 -3.163 8.648 1.00 0.00 100 LYS A O 11
ATOM 17252 N N . ASP A 1 84 ? -2.193 -1.392 7.947 1.00 0.00 101 ASP A N 11
ATOM 17253 C CA . ASP A 1 84 ? -3.344 -0.501 8.017 1.00 0.00 101 ASP A CA 11
ATOM 17254 C C . ASP A 1 84 ? -4.330 -0.802 6.897 1.00 0.00 101 ASP A C 11
ATOM 17255 O O . ASP A 1 84 ? -5.530 -0.670 7.061 1.00 0.00 101 ASP A O 11
ATOM 17264 N N . LEU A 1 85 ? -3.794 -1.254 5.778 1.00 0.00 102 LEU A N 11
ATOM 17265 C CA . LEU A 1 85 ? -4.552 -1.655 4.605 1.00 0.00 102 LEU A CA 11
ATOM 17266 C C . LEU A 1 85 ? -5.477 -2.786 5.008 1.00 0.00 102 LEU A C 11
ATOM 17267 O O . LEU A 1 85 ? -6.672 -2.763 4.719 1.00 0.00 102 LEU A O 11
ATOM 17283 N N . LYS A 1 86 ? -4.925 -3.747 5.711 1.00 0.00 103 LYS A N 11
ATOM 17284 C CA . LYS A 1 86 ? -5.701 -4.869 6.201 1.00 0.00 103 LYS A CA 11
ATOM 17285 C C . LYS A 1 86 ? -6.686 -4.452 7.304 1.00 0.00 103 LYS A C 11
ATOM 17286 O O . LYS A 1 86 ? -7.802 -4.972 7.372 1.00 0.00 103 LYS A O 11
ATOM 17305 N N . ALA A 1 87 ? -6.302 -3.481 8.116 1.00 0.00 104 ALA A N 11
ATOM 17306 C CA . ALA A 1 87 ? -7.135 -3.025 9.214 1.00 0.00 104 ALA A CA 11
ATOM 17307 C C . ALA A 1 87 ? -8.331 -2.257 8.689 1.00 0.00 104 ALA A C 11
ATOM 17308 O O . ALA A 1 87 ? -9.481 -2.494 9.107 1.00 0.00 104 ALA A O 11
ATOM 17315 N N . LEU A 1 88 ? -8.081 -1.391 7.716 1.00 0.00 105 LEU A N 11
ATOM 17316 C CA . LEU A 1 88 ? -9.118 -0.583 7.144 1.00 0.00 105 LEU A CA 11
ATOM 17317 C C . LEU A 1 88 ? -10.026 -1.485 6.373 1.00 0.00 105 LEU A C 11
ATOM 17318 O O . LEU A 1 88 ? -11.191 -1.270 6.321 1.00 0.00 105 LEU A O 11
ATOM 17334 N N . GLN A 1 89 ? -9.446 -2.519 5.786 1.00 0.00 106 GLN A N 11
ATOM 17335 C CA . GLN A 1 89 ? -10.174 -3.531 5.050 1.00 0.00 106 GLN A CA 11
ATOM 17336 C C . GLN A 1 89 ? -11.191 -4.189 5.944 1.00 0.00 106 GLN A C 11
ATOM 17337 O O . GLN A 1 89 ? -12.298 -4.408 5.526 1.00 0.00 106 GLN A O 11
ATOM 17351 N N . LYS A 1 90 ? -10.824 -4.458 7.176 1.00 0.00 107 LYS A N 11
ATOM 17352 C CA . LYS A 1 90 ? -11.757 -5.028 8.131 1.00 0.00 107 LYS A CA 11
ATOM 17353 C C . LYS A 1 90 ? -12.841 -4.007 8.484 1.00 0.00 107 LYS A C 11
ATOM 17354 O O . LYS A 1 90 ? -13.973 -4.359 8.721 1.00 0.00 107 LYS A O 11
ATOM 17373 N N . ARG A 1 91 ? -12.468 -2.747 8.496 1.00 0.00 108 ARG A N 11
ATOM 17374 C CA . ARG A 1 91 ? -13.383 -1.643 8.782 1.00 0.00 108 ARG A CA 11
ATOM 17375 C C . ARG A 1 91 ? -14.375 -1.497 7.630 1.00 0.00 108 ARG A C 11
ATOM 17376 O O . ARG A 1 91 ? -15.585 -1.376 7.827 1.00 0.00 108 ARG A O 11
ATOM 17397 N N . VAL A 1 92 ? -13.845 -1.576 6.429 1.00 0.00 109 VAL A N 11
ATOM 17398 C CA . VAL A 1 92 ? -14.602 -1.510 5.231 1.00 0.00 109 VAL A CA 11
ATOM 17399 C C . VAL A 1 92 ? -15.514 -2.726 5.133 1.00 0.00 109 VAL A C 11
ATOM 17400 O O . VAL A 1 92 ? -16.691 -2.624 4.776 1.00 0.00 109 VAL A O 11
ATOM 17413 N N . GLN A 1 93 ? -14.956 -3.860 5.483 1.00 0.00 110 GLN A N 11
ATOM 17414 C CA . GLN A 1 93 ? -15.656 -5.123 5.533 1.00 0.00 110 GLN A CA 11
ATOM 17415 C C . GLN A 1 93 ? -16.781 -5.043 6.559 1.00 0.00 110 GLN A C 11
ATOM 17416 O O . GLN A 1 93 ? -17.824 -5.648 6.410 1.00 0.00 110 GLN A O 11
ATOM 17430 N N . ASP A 1 94 ? -16.544 -4.274 7.589 1.00 0.00 111 ASP A N 11
ATOM 17431 C CA . ASP A 1 94 ? -17.486 -4.123 8.664 1.00 0.00 111 ASP A CA 11
ATOM 17432 C C . ASP A 1 94 ? -18.662 -3.248 8.250 1.00 0.00 111 ASP A C 11
ATOM 17433 O O . ASP A 1 94 ? -19.789 -3.441 8.713 1.00 0.00 111 ASP A O 11
ATOM 17442 N N . SER A 1 95 ? -18.406 -2.304 7.362 1.00 0.00 112 SER A N 11
ATOM 17443 C CA . SER A 1 95 ? -19.430 -1.401 6.906 1.00 0.00 112 SER A CA 11
ATOM 17444 C C . SER A 1 95 ? -20.362 -2.104 5.927 1.00 0.00 112 SER A C 11
ATOM 17445 O O . SER A 1 95 ? -21.561 -1.797 5.857 1.00 0.00 112 SER A O 11
ATOM 17453 N N . GLU A 1 96 ? -19.835 -3.083 5.241 1.00 0.00 113 GLU A N 11
ATOM 17454 C CA . GLU A 1 96 ? -20.560 -3.764 4.227 1.00 0.00 113 GLU A CA 11
ATOM 17455 C C . GLU A 1 96 ? -20.202 -5.241 4.317 1.00 0.00 113 GLU A C 11
ATOM 17456 O O . GLU A 1 96 ? -20.898 -5.988 5.021 1.00 0.00 113 GLU A O 11
ATOM 17469 N N . ASN A 1 1 ? 13.552 12.119 0.403 1.00 0.00 18 ASN A N 12
ATOM 17470 C CA . ASN A 1 1 ? 14.017 10.938 -0.317 1.00 0.00 18 ASN A CA 12
ATOM 17471 C C . ASN A 1 1 ? 12.906 10.339 -1.122 1.00 0.00 18 ASN A C 12
ATOM 17472 O O . ASN A 1 1 ? 11.727 10.493 -0.791 1.00 0.00 18 ASN A O 12
ATOM 17485 N N . THR A 1 2 ? 13.285 9.633 -2.156 1.00 0.00 19 THR A N 12
ATOM 17486 C CA . THR A 1 2 ? 12.375 9.055 -3.114 1.00 0.00 19 THR A CA 12
ATOM 17487 C C . THR A 1 2 ? 11.423 7.982 -2.506 1.00 0.00 19 THR A C 12
ATOM 17488 O O . THR A 1 2 ? 10.258 7.889 -2.906 1.00 0.00 19 THR A O 12
ATOM 17499 N N . ALA A 1 3 ? 11.894 7.236 -1.513 1.00 0.00 20 ALA A N 12
ATOM 17500 C CA . ALA A 1 3 ? 11.119 6.126 -0.951 1.00 0.00 20 ALA A CA 12
ATOM 17501 C C . ALA A 1 3 ? 9.781 6.556 -0.335 1.00 0.00 20 ALA A C 12
ATOM 17502 O O . ALA A 1 3 ? 8.730 5.995 -0.655 1.00 0.00 20 ALA A O 12
ATOM 17509 N N . THR A 1 4 ? 9.809 7.580 0.477 1.00 0.00 21 THR A N 12
ATOM 17510 C CA . THR A 1 4 ? 8.634 7.993 1.192 1.00 0.00 21 THR A CA 12
ATOM 17511 C C . THR A 1 4 ? 7.628 8.698 0.295 1.00 0.00 21 THR A C 12
ATOM 17512 O O . THR A 1 4 ? 6.419 8.468 0.398 1.00 0.00 21 THR A O 12
ATOM 17523 N N . GLN A 1 5 ? 8.129 9.514 -0.615 1.00 0.00 22 GLN A N 12
ATOM 17524 C CA . GLN A 1 5 ? 7.276 10.246 -1.536 1.00 0.00 22 GLN A CA 12
ATOM 17525 C C . GLN A 1 5 ? 6.567 9.278 -2.491 1.00 0.00 22 GLN A C 12
ATOM 17526 O O . GLN A 1 5 ? 5.400 9.476 -2.846 1.00 0.00 22 GLN A O 12
ATOM 17540 N N . ARG A 1 6 ? 7.268 8.212 -2.873 1.00 0.00 23 ARG A N 12
ATOM 17541 C CA . ARG A 1 6 ? 6.721 7.223 -3.779 1.00 0.00 23 ARG A CA 12
ATOM 17542 C C . ARG A 1 6 ? 5.735 6.303 -3.042 1.00 0.00 23 ARG A C 12
ATOM 17543 O O . ARG A 1 6 ? 4.803 5.780 -3.634 1.00 0.00 23 ARG A O 12
ATOM 17564 N N . PHE A 1 7 ? 5.906 6.156 -1.731 1.00 0.00 24 PHE A N 12
ATOM 17565 C CA . PHE A 1 7 ? 4.978 5.344 -0.945 1.00 0.00 24 PHE A CA 12
ATOM 17566 C C . PHE A 1 7 ? 3.772 6.153 -0.522 1.00 0.00 24 PHE A C 12
ATOM 17567 O O . PHE A 1 7 ? 2.750 5.612 -0.083 1.00 0.00 24 PHE A O 12
ATOM 17584 N N . HIS A 1 8 ? 3.863 7.454 -0.730 1.00 0.00 25 HIS A N 12
ATOM 17585 C CA . HIS A 1 8 ? 2.769 8.360 -0.436 1.00 0.00 25 HIS A CA 12
ATOM 17586 C C . HIS A 1 8 ? 1.678 8.168 -1.507 1.00 0.00 25 HIS A C 12
ATOM 17587 O O . HIS A 1 8 ? 0.526 8.533 -1.310 1.00 0.00 25 HIS A O 12
ATOM 17602 N N . GLU A 1 9 ? 2.072 7.554 -2.623 1.00 0.00 26 GLU A N 12
ATOM 17603 C CA . GLU A 1 9 ? 1.168 7.208 -3.718 1.00 0.00 26 GLU A CA 12
ATOM 17604 C C . GLU A 1 9 ? 0.116 6.196 -3.224 1.00 0.00 26 GLU A C 12
ATOM 17605 O O . GLU A 1 9 ? -1.088 6.294 -3.521 1.00 0.00 26 GLU A O 12
ATOM 17617 N N . ILE A 1 10 ? 0.569 5.244 -2.447 1.00 0.00 27 ILE A N 12
ATOM 17618 C CA . ILE A 1 10 ? -0.316 4.237 -1.916 1.00 0.00 27 ILE A CA 12
ATOM 17619 C C . ILE A 1 10 ? -1.141 4.856 -0.788 1.00 0.00 27 ILE A C 12
ATOM 17620 O O . ILE A 1 10 ? -2.315 4.555 -0.625 1.00 0.00 27 ILE A O 12
ATOM 17636 N N . GLU A 1 11 ? -0.513 5.766 -0.056 1.00 0.00 28 GLU A N 12
ATOM 17637 C CA . GLU A 1 11 ? -1.143 6.478 1.060 1.00 0.00 28 GLU A CA 12
ATOM 17638 C C . GLU A 1 11 ? -2.370 7.265 0.547 1.00 0.00 28 GLU A C 12
ATOM 17639 O O . GLU A 1 11 ? -3.476 7.143 1.098 1.00 0.00 28 GLU A O 12
ATOM 17651 N N . LYS A 1 12 ? -2.182 8.003 -0.542 1.00 0.00 29 LYS A N 12
ATOM 17652 C CA . LYS A 1 12 ? -3.274 8.757 -1.147 1.00 0.00 29 LYS A CA 12
ATOM 17653 C C . LYS A 1 12 ? -4.344 7.827 -1.718 1.00 0.00 29 LYS A C 12
ATOM 17654 O O . LYS A 1 12 ? -5.534 8.126 -1.664 1.00 0.00 29 LYS A O 12
ATOM 17673 N N . PHE A 1 13 ? -3.927 6.695 -2.262 1.00 0.00 30 PHE A N 12
ATOM 17674 C CA . PHE A 1 13 ? -4.882 5.737 -2.797 1.00 0.00 30 PHE A CA 12
ATOM 17675 C C . PHE A 1 13 ? -5.726 5.176 -1.666 1.00 0.00 30 PHE A C 12
ATOM 17676 O O . PHE A 1 13 ? -6.930 5.035 -1.797 1.00 0.00 30 PHE A O 12
ATOM 17693 N N . LEU A 1 14 ? -5.070 4.888 -0.557 1.00 0.00 31 LEU A N 12
ATOM 17694 C CA . LEU A 1 14 ? -5.688 4.299 0.614 1.00 0.00 31 LEU A CA 12
ATOM 17695 C C . LEU A 1 14 ? -6.783 5.238 1.152 1.00 0.00 31 LEU A C 12
ATOM 17696 O O . LEU A 1 14 ? -7.902 4.802 1.494 1.00 0.00 31 LEU A O 12
ATOM 17712 N N . LEU A 1 15 ? -6.489 6.520 1.192 1.00 0.00 32 LEU A N 12
ATOM 17713 C CA . LEU A 1 15 ? -7.478 7.461 1.654 1.00 0.00 32 LEU A CA 12
ATOM 17714 C C . LEU A 1 15 ? -8.630 7.612 0.655 1.00 0.00 32 LEU A C 12
ATOM 17715 O O . LEU A 1 15 ? -9.815 7.709 1.033 1.00 0.00 32 LEU A O 12
ATOM 17731 N N . HIS A 1 16 ? -8.297 7.539 -0.620 1.00 0.00 33 HIS A N 12
ATOM 17732 C CA . HIS A 1 16 ? -9.285 7.691 -1.645 1.00 0.00 33 HIS A CA 12
ATOM 17733 C C . HIS A 1 16 ? -10.179 6.466 -1.691 1.00 0.00 33 HIS A C 12
ATOM 17734 O O . HIS A 1 16 ? -11.379 6.594 -1.888 1.00 0.00 33 HIS A O 12
ATOM 17749 N N . ILE A 1 17 ? -9.605 5.287 -1.473 1.00 0.00 34 ILE A N 12
ATOM 17750 C CA . ILE A 1 17 ? -10.348 4.080 -1.539 1.00 0.00 34 ILE A CA 12
ATOM 17751 C C . ILE A 1 17 ? -11.331 4.008 -0.362 1.00 0.00 34 ILE A C 12
ATOM 17752 O O . ILE A 1 17 ? -12.419 3.487 -0.500 1.00 0.00 34 ILE A O 12
ATOM 17768 N N . THR A 1 18 ? -10.959 4.609 0.767 1.00 0.00 35 THR A N 12
ATOM 17769 C CA . THR A 1 18 ? -11.862 4.717 1.898 1.00 0.00 35 THR A CA 12
ATOM 17770 C C . THR A 1 18 ? -13.068 5.617 1.514 1.00 0.00 35 THR A C 12
ATOM 17771 O O . THR A 1 18 ? -14.226 5.344 1.894 1.00 0.00 35 THR A O 12
ATOM 17782 N N . HIS A 1 19 ? -12.802 6.667 0.734 1.00 0.00 36 HIS A N 12
ATOM 17783 C CA . HIS A 1 19 ? -13.885 7.514 0.217 1.00 0.00 36 HIS A CA 12
ATOM 17784 C C . HIS A 1 19 ? -14.785 6.705 -0.735 1.00 0.00 36 HIS A C 12
ATOM 17785 O O . HIS A 1 19 ? -15.992 6.907 -0.762 1.00 0.00 36 HIS A O 12
ATOM 17800 N N . GLU A 1 20 ? -14.184 5.803 -1.503 1.00 0.00 37 GLU A N 12
ATOM 17801 C CA . GLU A 1 20 ? -14.928 4.923 -2.408 1.00 0.00 37 GLU A CA 12
ATOM 17802 C C . GLU A 1 20 ? -15.876 4.050 -1.589 1.00 0.00 37 GLU A C 12
ATOM 17803 O O . GLU A 1 20 ? -16.997 3.811 -1.988 1.00 0.00 37 GLU A O 12
ATOM 17815 N N . VAL A 1 21 ? -15.422 3.648 -0.399 1.00 0.00 38 VAL A N 12
ATOM 17816 C CA . VAL A 1 21 ? -16.186 2.791 0.494 1.00 0.00 38 VAL A CA 12
ATOM 17817 C C . VAL A 1 21 ? -17.435 3.523 0.923 1.00 0.00 38 VAL A C 12
ATOM 17818 O O . VAL A 1 21 ? -18.547 2.972 0.911 1.00 0.00 38 VAL A O 12
ATOM 17831 N N . ASP A 1 22 ? -17.235 4.779 1.259 1.00 0.00 39 ASP A N 12
ATOM 17832 C CA . ASP A 1 22 ? -18.309 5.658 1.679 1.00 0.00 39 ASP A CA 12
ATOM 17833 C C . ASP A 1 22 ? -19.291 5.859 0.548 1.00 0.00 39 ASP A C 12
ATOM 17834 O O . ASP A 1 22 ? -20.543 5.845 0.732 1.00 0.00 39 ASP A O 12
ATOM 17843 N N . ASP A 1 23 ? -18.732 5.991 -0.634 1.00 0.00 40 ASP A N 12
ATOM 17844 C CA . ASP A 1 23 ? -19.493 6.222 -1.796 1.00 0.00 40 ASP A CA 12
ATOM 17845 C C . ASP A 1 23 ? -20.410 5.059 -2.023 1.00 0.00 40 ASP A C 12
ATOM 17846 O O . ASP A 1 23 ? -21.573 5.242 -2.186 1.00 0.00 40 ASP A O 12
ATOM 17855 N N . LEU A 1 24 ? -19.888 3.853 -1.891 1.00 0.00 41 LEU A N 12
ATOM 17856 C CA . LEU A 1 24 ? -20.668 2.636 -2.121 1.00 0.00 41 LEU A CA 12
ATOM 17857 C C . LEU A 1 24 ? -21.739 2.538 -1.102 1.00 0.00 41 LEU A C 12
ATOM 17858 O O . LEU A 1 24 ? -22.838 2.093 -1.382 1.00 0.00 41 LEU A O 12
ATOM 17874 N N . GLU A 1 25 ? -21.403 2.972 0.078 1.00 0.00 42 GLU A N 12
ATOM 17875 C CA . GLU A 1 25 ? -22.310 2.944 1.190 1.00 0.00 42 GLU A CA 12
ATOM 17876 C C . GLU A 1 25 ? -23.577 3.771 0.886 1.00 0.00 42 GLU A C 12
ATOM 17877 O O . GLU A 1 25 ? -24.669 3.451 1.371 1.00 0.00 42 GLU A O 12
ATOM 17889 N N . LYS A 1 26 ? -23.449 4.804 0.056 1.00 0.00 43 LYS A N 12
ATOM 17890 C CA . LYS A 1 26 ? -24.626 5.567 -0.333 1.00 0.00 43 LYS A CA 12
ATOM 17891 C C . LYS A 1 26 ? -25.051 5.266 -1.786 1.00 0.00 43 LYS A C 12
ATOM 17892 O O . LYS A 1 26 ? -26.144 5.644 -2.231 1.00 0.00 43 LYS A O 12
ATOM 17911 N N . THR A 1 27 ? -24.178 4.598 -2.500 1.00 0.00 44 THR A N 12
ATOM 17912 C CA . THR A 1 27 ? -24.345 4.299 -3.902 1.00 0.00 44 THR A CA 12
ATOM 17913 C C . THR A 1 27 ? -24.637 2.794 -4.173 1.00 0.00 44 THR A C 12
ATOM 17914 O O . THR A 1 27 ? -25.784 2.395 -4.350 1.00 0.00 44 THR A O 12
ATOM 17925 N N . GLY A 1 28 ? -23.588 1.994 -4.184 1.00 0.00 45 GLY A N 12
ATOM 17926 C CA . GLY A 1 28 ? -23.683 0.613 -4.542 1.00 0.00 45 GLY A CA 12
ATOM 17927 C C . GLY A 1 28 ? -22.649 -0.194 -3.826 1.00 0.00 45 GLY A C 12
ATOM 17928 O O . GLY A 1 28 ? -21.521 -0.318 -4.274 1.00 0.00 45 GLY A O 12
ATOM 17932 N N . ASN A 1 29 ? -23.014 -0.691 -2.700 1.00 0.00 46 ASN A N 12
ATOM 17933 C CA . ASN A 1 29 ? -22.110 -1.477 -1.862 1.00 0.00 46 ASN A CA 12
ATOM 17934 C C . ASN A 1 29 ? -22.237 -2.967 -2.120 1.00 0.00 46 ASN A C 12
ATOM 17935 O O . ASN A 1 29 ? -21.394 -3.725 -1.699 1.00 0.00 46 ASN A O 12
ATOM 17946 N N . LYS A 1 30 ? -23.251 -3.361 -2.853 1.00 0.00 47 LYS A N 12
ATOM 17947 C CA . LYS A 1 30 ? -23.606 -4.781 -2.997 1.00 0.00 47 LYS A CA 12
ATOM 17948 C C . LYS A 1 30 ? -22.489 -5.677 -3.556 1.00 0.00 47 LYS A C 12
ATOM 17949 O O . LYS A 1 30 ? -22.233 -6.745 -3.019 1.00 0.00 47 LYS A O 12
ATOM 17968 N N . ASP A 1 31 ? -21.828 -5.247 -4.591 1.00 0.00 48 ASP A N 12
ATOM 17969 C CA . ASP A 1 31 ? -20.742 -6.055 -5.171 1.00 0.00 48 ASP A CA 12
ATOM 17970 C C . ASP A 1 31 ? -19.446 -5.262 -5.239 1.00 0.00 48 ASP A C 12
ATOM 17971 O O . ASP A 1 31 ? -18.339 -5.793 -5.105 1.00 0.00 48 ASP A O 12
ATOM 17980 N N . GLU A 1 32 ? -19.609 -3.982 -5.374 1.00 0.00 49 GLU A N 12
ATOM 17981 C CA . GLU A 1 32 ? -18.536 -3.015 -5.461 1.00 0.00 49 GLU A CA 12
ATOM 17982 C C . GLU A 1 32 ? -17.684 -2.995 -4.223 1.00 0.00 49 GLU A C 12
ATOM 17983 O O . GLU A 1 32 ? -16.512 -2.680 -4.294 1.00 0.00 49 GLU A O 12
ATOM 17995 N N . LYS A 1 33 ? -18.292 -3.266 -3.087 1.00 0.00 50 LYS A N 12
ATOM 17996 C CA . LYS A 1 33 ? -17.576 -3.318 -1.818 1.00 0.00 50 LYS A CA 12
ATOM 17997 C C . LYS A 1 33 ? -16.432 -4.344 -1.925 1.00 0.00 50 LYS A C 12
ATOM 17998 O O . LYS A 1 33 ? -15.258 -4.048 -1.635 1.00 0.00 50 LYS A O 12
ATOM 18017 N N . ALA A 1 34 ? -16.785 -5.504 -2.408 1.00 0.00 51 ALA A N 12
ATOM 18018 C CA . ALA A 1 34 ? -15.839 -6.572 -2.634 1.00 0.00 51 ALA A CA 12
ATOM 18019 C C . ALA A 1 34 ? -14.839 -6.166 -3.718 1.00 0.00 51 ALA A C 12
ATOM 18020 O O . ALA A 1 34 ? -13.631 -6.422 -3.596 1.00 0.00 51 ALA A O 12
ATOM 18027 N N . ARG A 1 35 ? -15.345 -5.492 -4.751 1.00 0.00 52 ARG A N 12
ATOM 18028 C CA . ARG A 1 35 ? -14.520 -5.012 -5.858 1.00 0.00 52 ARG A CA 12
ATOM 18029 C C . ARG A 1 35 ? -13.464 -4.024 -5.362 1.00 0.00 52 ARG A C 12
ATOM 18030 O O . ARG A 1 35 ? -12.317 -4.092 -5.781 1.00 0.00 52 ARG A O 12
ATOM 18051 N N . LEU A 1 36 ? -13.855 -3.089 -4.483 1.00 0.00 53 LEU A N 12
ATOM 18052 C CA . LEU A 1 36 ? -12.879 -2.103 -3.977 1.00 0.00 53 LEU A CA 12
ATOM 18053 C C . LEU A 1 36 ? -11.791 -2.821 -3.188 1.00 0.00 53 LEU A C 12
ATOM 18054 O O . LEU A 1 36 ? -10.626 -2.446 -3.236 1.00 0.00 53 LEU A O 12
ATOM 18070 N N . LEU A 1 37 ? -12.167 -3.862 -2.465 1.00 0.00 54 LEU A N 12
ATOM 18071 C CA . LEU A 1 37 ? -11.188 -4.608 -1.711 1.00 0.00 54 LEU A CA 12
ATOM 18072 C C . LEU A 1 37 ? -10.230 -5.324 -2.631 1.00 0.00 54 LEU A C 12
ATOM 18073 O O . LEU A 1 37 ? -9.034 -5.399 -2.365 1.00 0.00 54 LEU A O 12
ATOM 18089 N N . ARG A 1 38 ? -10.750 -5.766 -3.750 1.00 0.00 55 ARG A N 12
ATOM 18090 C CA . ARG A 1 38 ? -9.950 -6.333 -4.817 1.00 0.00 55 ARG A CA 12
ATOM 18091 C C . ARG A 1 38 ? -8.953 -5.270 -5.342 1.00 0.00 55 ARG A C 12
ATOM 18092 O O . ARG A 1 38 ? -7.815 -5.591 -5.691 1.00 0.00 55 ARG A O 12
ATOM 18113 N N . GLU A 1 39 ? -9.370 -4.004 -5.327 1.00 0.00 56 GLU A N 12
ATOM 18114 C CA . GLU A 1 39 ? -8.512 -2.910 -5.780 1.00 0.00 56 GLU A CA 12
ATOM 18115 C C . GLU A 1 39 ? -7.346 -2.731 -4.813 1.00 0.00 56 GLU A C 12
ATOM 18116 O O . GLU A 1 39 ? -6.208 -2.479 -5.222 1.00 0.00 56 GLU A O 12
ATOM 18128 N N . LEU A 1 40 ? -7.609 -2.902 -3.523 1.00 0.00 57 LEU A N 12
ATOM 18129 C CA . LEU A 1 40 ? -6.554 -2.797 -2.551 1.00 0.00 57 LEU A CA 12
ATOM 18130 C C . LEU A 1 40 ? -5.653 -3.998 -2.608 1.00 0.00 57 LEU A C 12
ATOM 18131 O O . LEU A 1 40 ? -4.486 -3.899 -2.300 1.00 0.00 57 LEU A O 12
ATOM 18147 N N . THR A 1 41 ? -6.212 -5.137 -3.009 1.00 0.00 58 THR A N 12
ATOM 18148 C CA . THR A 1 41 ? -5.433 -6.339 -3.209 1.00 0.00 58 THR A CA 12
ATOM 18149 C C . THR A 1 41 ? -4.371 -6.078 -4.299 1.00 0.00 58 THR A C 12
ATOM 18150 O O . THR A 1 41 ? -3.204 -6.436 -4.152 1.00 0.00 58 THR A O 12
ATOM 18161 N N . VAL A 1 42 ? -4.776 -5.395 -5.354 1.00 0.00 59 VAL A N 12
ATOM 18162 C CA . VAL A 1 42 ? -3.845 -5.015 -6.412 1.00 0.00 59 VAL A CA 12
ATOM 18163 C C . VAL A 1 42 ? -2.827 -4.013 -5.844 1.00 0.00 59 VAL A C 12
ATOM 18164 O O . VAL A 1 42 ? -1.621 -4.116 -6.085 1.00 0.00 59 VAL A O 12
ATOM 18177 N N . SER A 1 43 ? -3.327 -3.102 -5.032 1.00 0.00 60 SER A N 12
ATOM 18178 C CA . SER A 1 43 ? -2.519 -2.063 -4.421 1.00 0.00 60 SER A CA 12
ATOM 18179 C C . SER A 1 43 ? -1.436 -2.633 -3.521 1.00 0.00 60 SER A C 12
ATOM 18180 O O . SER A 1 43 ? -0.259 -2.242 -3.607 1.00 0.00 60 SER A O 12
ATOM 18188 N N . GLU A 1 44 ? -1.814 -3.574 -2.702 1.00 0.00 61 GLU A N 12
ATOM 18189 C CA . GLU A 1 44 ? -0.877 -4.213 -1.829 1.00 0.00 61 GLU A CA 12
ATOM 18190 C C . GLU A 1 44 ? 0.104 -5.043 -2.633 1.00 0.00 61 GLU A C 12
ATOM 18191 O O . GLU A 1 44 ? 1.233 -5.220 -2.231 1.00 0.00 61 GLU A O 12
ATOM 18203 N N . ALA A 1 45 ? -0.339 -5.540 -3.774 1.00 0.00 62 ALA A N 12
ATOM 18204 C CA . ALA A 1 45 ? 0.508 -6.354 -4.612 1.00 0.00 62 ALA A CA 12
ATOM 18205 C C . ALA A 1 45 ? 1.689 -5.570 -5.156 1.00 0.00 62 ALA A C 12
ATOM 18206 O O . ALA A 1 45 ? 2.829 -6.052 -5.108 1.00 0.00 62 ALA A O 12
ATOM 18213 N N . PHE A 1 46 ? 1.467 -4.357 -5.644 1.00 0.00 63 PHE A N 12
ATOM 18214 C CA . PHE A 1 46 ? 2.603 -3.598 -6.154 1.00 0.00 63 PHE A CA 12
ATOM 18215 C C . PHE A 1 46 ? 3.441 -3.019 -5.036 1.00 0.00 63 PHE A C 12
ATOM 18216 O O . PHE A 1 46 ? 4.656 -2.893 -5.169 1.00 0.00 63 PHE A O 12
ATOM 18233 N N . ILE A 1 47 ? 2.799 -2.676 -3.924 1.00 0.00 64 ILE A N 12
ATOM 18234 C CA . ILE A 1 47 ? 3.524 -2.141 -2.789 1.00 0.00 64 ILE A CA 12
ATOM 18235 C C . ILE A 1 47 ? 4.416 -3.256 -2.188 1.00 0.00 64 ILE A C 12
ATOM 18236 O O . ILE A 1 47 ? 5.576 -3.021 -1.844 1.00 0.00 64 ILE A O 12
ATOM 18252 N N . GLU A 1 48 ? 3.891 -4.477 -2.152 1.00 0.00 65 GLU A N 12
ATOM 18253 C CA . GLU A 1 48 ? 4.630 -5.615 -1.671 1.00 0.00 65 GLU A CA 12
ATOM 18254 C C . GLU A 1 48 ? 5.763 -5.928 -2.640 1.00 0.00 65 GLU A C 12
ATOM 18255 O O . GLU A 1 48 ? 6.894 -6.220 -2.228 1.00 0.00 65 GLU A O 12
ATOM 18267 N N . GLY A 1 49 ? 5.458 -5.831 -3.929 1.00 0.00 66 GLY A N 12
ATOM 18268 C CA . GLY A 1 49 ? 6.452 -6.034 -4.961 1.00 0.00 66 GLY A CA 12
ATOM 18269 C C . GLY A 1 49 ? 7.574 -5.021 -4.854 1.00 0.00 66 GLY A C 12
ATOM 18270 O O . GLY A 1 49 ? 8.743 -5.341 -5.084 1.00 0.00 66 GLY A O 12
ATOM 18274 N N . SER A 1 50 ? 7.221 -3.813 -4.451 1.00 0.00 67 SER A N 12
ATOM 18275 C CA . SER A 1 50 ? 8.179 -2.763 -4.262 1.00 0.00 67 SER A CA 12
ATOM 18276 C C . SER A 1 50 ? 9.064 -3.092 -3.078 1.00 0.00 67 SER A C 12
ATOM 18277 O O . SER A 1 50 ? 10.258 -2.821 -3.091 1.00 0.00 67 SER A O 12
ATOM 18285 N N . ARG A 1 51 ? 8.494 -3.718 -2.070 1.00 0.00 68 ARG A N 12
ATOM 18286 C CA . ARG A 1 51 ? 9.280 -4.098 -0.924 1.00 0.00 68 ARG A CA 12
ATOM 18287 C C . ARG A 1 51 ? 10.238 -5.211 -1.263 1.00 0.00 68 ARG A C 12
ATOM 18288 O O . ARG A 1 51 ? 11.392 -5.205 -0.818 1.00 0.00 68 ARG A O 12
ATOM 18309 N N . GLY A 1 52 ? 9.778 -6.133 -2.081 1.00 0.00 69 GLY A N 12
ATOM 18310 C CA . GLY A 1 52 ? 10.633 -7.187 -2.563 1.00 0.00 69 GLY A CA 12
ATOM 18311 C C . GLY A 1 52 ? 11.745 -6.616 -3.414 1.00 0.00 69 GLY A C 12
ATOM 18312 O O . GLY A 1 52 ? 12.856 -7.121 -3.414 1.00 0.00 69 GLY A O 12
ATOM 18316 N N . TYR A 1 53 ? 11.448 -5.496 -4.046 1.00 0.00 70 TYR A N 12
ATOM 18317 C CA . TYR A 1 53 ? 12.356 -4.789 -4.935 1.00 0.00 70 TYR A CA 12
ATOM 18318 C C . TYR A 1 53 ? 13.475 -4.212 -4.108 1.00 0.00 70 TYR A C 12
ATOM 18319 O O . TYR A 1 53 ? 14.650 -4.347 -4.452 1.00 0.00 70 TYR A O 12
ATOM 18337 N N . PHE A 1 54 ? 13.099 -3.611 -2.994 1.00 0.00 71 PHE A N 12
ATOM 18338 C CA . PHE A 1 54 ? 14.045 -3.041 -2.063 1.00 0.00 71 PHE A CA 12
ATOM 18339 C C . PHE A 1 54 ? 14.916 -4.111 -1.434 1.00 0.00 71 PHE A C 12
ATOM 18340 O O . PHE A 1 54 ? 16.107 -3.907 -1.242 1.00 0.00 71 PHE A O 12
ATOM 18357 N N . GLN A 1 55 ? 14.315 -5.250 -1.115 1.00 0.00 72 GLN A N 12
ATOM 18358 C CA . GLN A 1 55 ? 15.057 -6.393 -0.584 1.00 0.00 72 GLN A CA 12
ATOM 18359 C C . GLN A 1 55 ? 16.169 -6.828 -1.557 1.00 0.00 72 GLN A C 12
ATOM 18360 O O . GLN A 1 55 ? 17.270 -7.200 -1.133 1.00 0.00 72 GLN A O 12
ATOM 18374 N N . ARG A 1 56 ? 15.880 -6.758 -2.855 1.00 0.00 73 ARG A N 12
ATOM 18375 C CA . ARG A 1 56 ? 16.898 -7.016 -3.885 1.00 0.00 73 ARG A CA 12
ATOM 18376 C C . ARG A 1 56 ? 17.931 -5.893 -3.900 1.00 0.00 73 ARG A C 12
ATOM 18377 O O . ARG A 1 56 ? 19.133 -6.149 -3.932 1.00 0.00 73 ARG A O 12
ATOM 18398 N N . GLU A 1 57 ? 17.457 -4.661 -3.830 1.00 0.00 74 GLU A N 12
ATOM 18399 C CA . GLU A 1 57 ? 18.326 -3.475 -3.850 1.00 0.00 74 GLU A CA 12
ATOM 18400 C C . GLU A 1 57 ? 19.294 -3.456 -2.673 1.00 0.00 74 GLU A C 12
ATOM 18401 O O . GLU A 1 57 ? 20.389 -2.932 -2.777 1.00 0.00 74 GLU A O 12
ATOM 18413 N N . LEU A 1 58 ? 18.890 -4.036 -1.569 1.00 0.00 75 LEU A N 12
ATOM 18414 C CA . LEU A 1 58 ? 19.740 -4.126 -0.396 1.00 0.00 75 LEU A CA 12
ATOM 18415 C C . LEU A 1 58 ? 20.948 -5.061 -0.667 1.00 0.00 75 LEU A C 12
ATOM 18416 O O . LEU A 1 58 ? 21.962 -5.009 0.021 1.00 0.00 75 LEU A O 12
ATOM 18432 N N . LYS A 1 59 ? 20.833 -5.876 -1.705 1.00 0.00 76 LYS A N 12
ATOM 18433 C CA . LYS A 1 59 ? 21.875 -6.822 -2.097 1.00 0.00 76 LYS A CA 12
ATOM 18434 C C . LYS A 1 59 ? 22.695 -6.287 -3.281 1.00 0.00 76 LYS A C 12
ATOM 18435 O O . LYS A 1 59 ? 23.655 -6.912 -3.718 1.00 0.00 76 LYS A O 12
ATOM 18454 N N . ARG A 1 60 ? 22.268 -5.145 -3.803 1.00 0.00 77 ARG A N 12
ATOM 18455 C CA . ARG A 1 60 ? 22.842 -4.495 -5.007 1.00 0.00 77 ARG A CA 12
ATOM 18456 C C . ARG A 1 60 ? 24.371 -4.270 -4.928 1.00 0.00 77 ARG A C 12
ATOM 18457 O O . ARG A 1 60 ? 25.044 -4.217 -5.963 1.00 0.00 77 ARG A O 12
ATOM 18478 N N . THR A 1 61 ? 24.906 -4.121 -3.710 1.00 0.00 78 THR A N 12
ATOM 18479 C CA . THR A 1 61 ? 26.331 -3.786 -3.451 1.00 0.00 78 THR A CA 12
ATOM 18480 C C . THR A 1 61 ? 26.628 -2.302 -3.806 1.00 0.00 78 THR A C 12
ATOM 18481 O O . THR A 1 61 ? 27.359 -1.601 -3.093 1.00 0.00 78 THR A O 12
ATOM 18492 N N . ASP A 1 62 ? 26.008 -1.840 -4.866 1.00 0.00 79 ASP A N 12
ATOM 18493 C CA . ASP A 1 62 ? 26.026 -0.451 -5.282 1.00 0.00 79 ASP A CA 12
ATOM 18494 C C . ASP A 1 62 ? 24.932 0.321 -4.517 1.00 0.00 79 ASP A C 12
ATOM 18495 O O . ASP A 1 62 ? 23.876 0.654 -5.039 1.00 0.00 79 ASP A O 12
ATOM 18504 N N . LEU A 1 63 ? 25.158 0.457 -3.235 1.00 0.00 80 LEU A N 12
ATOM 18505 C CA . LEU A 1 63 ? 24.282 1.150 -2.322 1.00 0.00 80 LEU A CA 12
ATOM 18506 C C . LEU A 1 63 ? 25.082 1.430 -1.091 1.00 0.00 80 LEU A C 12
ATOM 18507 O O . LEU A 1 63 ? 26.112 0.784 -0.848 1.00 0.00 80 LEU A O 12
ATOM 18523 N N . ASP A 1 64 ? 24.645 2.370 -0.349 1.00 0.00 81 ASP A N 12
ATOM 18524 C CA . ASP A 1 64 ? 25.233 2.684 0.916 1.00 0.00 81 ASP A CA 12
ATOM 18525 C C . ASP A 1 64 ? 24.127 2.777 1.912 1.00 0.00 81 ASP A C 12
ATOM 18526 O O . ASP A 1 64 ? 22.976 2.435 1.591 1.00 0.00 81 ASP A O 12
ATOM 18535 N N . LEU A 1 65 ? 24.441 3.247 3.091 1.00 0.00 82 LEU A N 12
ATOM 18536 C CA . LEU A 1 65 ? 23.464 3.463 4.143 1.00 0.00 82 LEU A CA 12
ATOM 18537 C C . LEU A 1 65 ? 22.320 4.368 3.677 1.00 0.00 82 LEU A C 12
ATOM 18538 O O . LEU A 1 65 ? 21.202 4.234 4.121 1.00 0.00 82 LEU A O 12
ATOM 18554 N N . LEU A 1 66 ? 22.633 5.269 2.754 1.00 0.00 83 LEU A N 12
ATOM 18555 C CA . LEU A 1 66 ? 21.656 6.184 2.162 1.00 0.00 83 LEU A CA 12
ATOM 18556 C C . LEU A 1 66 ? 20.549 5.382 1.492 1.00 0.00 83 LEU A C 12
ATOM 18557 O O . LEU A 1 66 ? 19.361 5.624 1.704 1.00 0.00 83 LEU A O 12
ATOM 18573 N N . GLU A 1 67 ? 20.950 4.417 0.727 1.00 0.00 84 GLU A N 12
ATOM 18574 C CA . GLU A 1 67 ? 20.033 3.588 0.012 1.00 0.00 84 GLU A CA 12
ATOM 18575 C C . GLU A 1 67 ? 19.295 2.700 0.966 1.00 0.00 84 GLU A C 12
ATOM 18576 O O . GLU A 1 67 ? 18.087 2.547 0.859 1.00 0.00 84 GLU A O 12
ATOM 18588 N N . LYS A 1 68 ? 20.024 2.176 1.955 1.00 0.00 85 LYS A N 12
ATOM 18589 C CA . LYS A 1 68 ? 19.443 1.347 2.994 1.00 0.00 85 LYS A CA 12
ATOM 18590 C C . LYS A 1 68 ? 18.360 2.092 3.658 1.00 0.00 85 LYS A C 12
ATOM 18591 O O . LYS A 1 68 ? 17.298 1.567 3.850 1.00 0.00 85 LYS A O 12
ATOM 18610 N N . PHE A 1 69 ? 18.625 3.363 3.924 1.00 0.00 86 PHE A N 12
ATOM 18611 C CA . PHE A 1 69 ? 17.704 4.222 4.618 1.00 0.00 86 PHE A CA 12
ATOM 18612 C C . PHE A 1 69 ? 16.370 4.318 3.891 1.00 0.00 86 PHE A C 12
ATOM 18613 O O . PHE A 1 69 ? 15.340 4.399 4.511 1.00 0.00 86 PHE A O 12
ATOM 18630 N N . ASN A 1 70 ? 16.422 4.258 2.597 1.00 0.00 87 ASN A N 12
ATOM 18631 C CA . ASN A 1 70 ? 15.257 4.314 1.744 1.00 0.00 87 ASN A CA 12
ATOM 18632 C C . ASN A 1 70 ? 14.518 3.014 1.805 1.00 0.00 87 ASN A C 12
ATOM 18633 O O . ASN A 1 70 ? 13.301 2.991 1.867 1.00 0.00 87 ASN A O 12
ATOM 18644 N N . PHE A 1 71 ? 15.262 1.925 1.831 1.00 0.00 88 PHE A N 12
ATOM 18645 C CA . PHE A 1 71 ? 14.670 0.599 1.827 1.00 0.00 88 PHE A CA 12
ATOM 18646 C C . PHE A 1 71 ? 14.020 0.358 3.126 1.00 0.00 88 PHE A C 12
ATOM 18647 O O . PHE A 1 71 ? 12.865 0.004 3.172 1.00 0.00 88 PHE A O 12
ATOM 18664 N N . GLU A 1 72 ? 14.739 0.634 4.193 1.00 0.00 89 GLU A N 12
ATOM 18665 C CA . GLU A 1 72 ? 14.220 0.450 5.496 1.00 0.00 89 GLU A CA 12
ATOM 18666 C C . GLU A 1 72 ? 13.114 1.431 5.736 1.00 0.00 89 GLU A C 12
ATOM 18667 O O . GLU A 1 72 ? 12.143 1.120 6.449 1.00 0.00 89 GLU A O 12
ATOM 18679 N N . ALA A 1 73 ? 13.211 2.616 5.091 1.00 0.00 90 ALA A N 12
ATOM 18680 C CA . ALA A 1 73 ? 12.121 3.582 5.248 1.00 0.00 90 ALA A CA 12
ATOM 18681 C C . ALA A 1 73 ? 10.868 3.044 4.588 1.00 0.00 90 ALA A C 12
ATOM 18682 O O . ALA A 1 73 ? 9.793 3.049 5.173 1.00 0.00 90 ALA A O 12
ATOM 18689 N N . ALA A 1 74 ? 11.033 2.518 3.402 1.00 0.00 91 ALA A N 12
ATOM 18690 C CA . ALA A 1 74 ? 9.940 2.008 2.614 1.00 0.00 91 ALA A CA 12
ATOM 18691 C C . ALA A 1 74 ? 9.387 0.718 3.174 1.00 0.00 91 ALA A C 12
ATOM 18692 O O . ALA A 1 74 ? 8.209 0.466 3.075 1.00 0.00 91 ALA A O 12
ATOM 18699 N N . LEU A 1 75 ? 10.225 -0.095 3.758 1.00 0.00 92 LEU A N 12
ATOM 18700 C CA . LEU A 1 75 ? 9.761 -1.335 4.344 1.00 0.00 92 LEU A CA 12
ATOM 18701 C C . LEU A 1 75 ? 8.854 -1.039 5.519 1.00 0.00 92 LEU A C 12
ATOM 18702 O O . LEU A 1 75 ? 7.792 -1.647 5.653 1.00 0.00 92 LEU A O 12
ATOM 18718 N N . ALA A 1 76 ? 9.239 -0.056 6.319 1.00 0.00 93 ALA A N 12
ATOM 18719 C CA . ALA A 1 76 ? 8.460 0.333 7.473 1.00 0.00 93 ALA A CA 12
ATOM 18720 C C . ALA A 1 76 ? 7.224 1.088 7.047 1.00 0.00 93 ALA A C 12
ATOM 18721 O O . ALA A 1 76 ? 6.127 0.861 7.583 1.00 0.00 93 ALA A O 12
ATOM 18728 N N . THR A 1 77 ? 7.388 1.951 6.059 1.00 0.00 94 THR A N 12
ATOM 18729 C CA . THR A 1 77 ? 6.292 2.728 5.554 1.00 0.00 94 THR A CA 12
ATOM 18730 C C . THR A 1 77 ? 5.270 1.816 4.882 1.00 0.00 94 THR A C 12
ATOM 18731 O O . THR A 1 77 ? 4.064 1.926 5.117 1.00 0.00 94 THR A O 12
ATOM 18742 N N . GLY A 1 78 ? 5.774 0.856 4.128 1.00 0.00 95 GLY A N 12
ATOM 18743 C CA . GLY A 1 78 ? 4.932 -0.078 3.457 1.00 0.00 95 GLY A CA 12
ATOM 18744 C C . GLY A 1 78 ? 4.225 -0.956 4.435 1.00 0.00 95 GLY A C 12
ATOM 18745 O O . GLY A 1 78 ? 3.079 -1.260 4.263 1.00 0.00 95 GLY A O 12
ATOM 18749 N N . ASP A 1 79 ? 4.919 -1.314 5.490 1.00 0.00 96 ASP A N 12
ATOM 18750 C CA . ASP A 1 79 ? 4.375 -2.157 6.544 1.00 0.00 96 ASP A CA 12
ATOM 18751 C C . ASP A 1 79 ? 3.181 -1.514 7.236 1.00 0.00 96 ASP A C 12
ATOM 18752 O O . ASP A 1 79 ? 2.138 -2.137 7.375 1.00 0.00 96 ASP A O 12
ATOM 18761 N N . LEU A 1 80 ? 3.313 -0.259 7.607 1.00 0.00 97 LEU A N 12
ATOM 18762 C CA . LEU A 1 80 ? 2.252 0.426 8.337 1.00 0.00 97 LEU A CA 12
ATOM 18763 C C . LEU A 1 80 ? 1.015 0.592 7.474 1.00 0.00 97 LEU A C 12
ATOM 18764 O O . LEU A 1 80 ? -0.093 0.314 7.921 1.00 0.00 97 LEU A O 12
ATOM 18780 N N . LEU A 1 81 ? 1.207 1.017 6.228 1.00 0.00 98 LEU A N 12
ATOM 18781 C CA . LEU A 1 81 ? 0.091 1.220 5.336 1.00 0.00 98 LEU A CA 12
ATOM 18782 C C . LEU A 1 81 ? -0.495 -0.104 4.929 1.00 0.00 98 LEU A C 12
ATOM 18783 O O . LEU A 1 81 ? -1.663 -0.185 4.613 1.00 0.00 98 LEU A O 12
ATOM 18799 N N . LEU A 1 82 ? 0.336 -1.152 4.921 1.00 0.00 99 LEU A N 12
ATOM 18800 C CA . LEU A 1 82 ? -0.125 -2.452 4.531 1.00 0.00 99 LEU A CA 12
ATOM 18801 C C . LEU A 1 82 ? -1.063 -2.948 5.615 1.00 0.00 99 LEU A C 12
ATOM 18802 O O . LEU A 1 82 ? -2.109 -3.537 5.348 1.00 0.00 99 LEU A O 12
ATOM 18818 N N . LYS A 1 83 ? -0.698 -2.623 6.845 1.00 0.00 100 LYS A N 12
ATOM 18819 C CA . LYS A 1 83 ? -1.512 -2.890 7.994 1.00 0.00 100 LYS A CA 12
ATOM 18820 C C . LYS A 1 83 ? -2.778 -2.086 7.895 1.00 0.00 100 LYS A C 12
ATOM 18821 O O . LYS A 1 83 ? -3.840 -2.545 8.315 1.00 0.00 100 LYS A O 12
ATOM 18840 N N . ASP A 1 84 ? -2.676 -0.892 7.300 1.00 0.00 101 ASP A N 12
ATOM 18841 C CA . ASP A 1 84 ? -3.858 -0.068 7.116 1.00 0.00 101 ASP A CA 12
ATOM 18842 C C . ASP A 1 84 ? -4.784 -0.651 6.075 1.00 0.00 101 ASP A C 12
ATOM 18843 O O . ASP A 1 84 ? -5.989 -0.712 6.294 1.00 0.00 101 ASP A O 12
ATOM 18852 N N . LEU A 1 85 ? -4.210 -1.099 4.956 1.00 0.00 102 LEU A N 12
ATOM 18853 C CA . LEU A 1 85 ? -4.953 -1.754 3.867 1.00 0.00 102 LEU A CA 12
ATOM 18854 C C . LEU A 1 85 ? -5.710 -2.945 4.416 1.00 0.00 102 LEU A C 12
ATOM 18855 O O . LEU A 1 85 ? -6.900 -3.113 4.173 1.00 0.00 102 LEU A O 12
ATOM 18871 N N . LYS A 1 86 ? -5.008 -3.730 5.191 1.00 0.00 103 LYS A N 12
ATOM 18872 C CA . LYS A 1 86 ? -5.524 -4.906 5.823 1.00 0.00 103 LYS A CA 12
ATOM 18873 C C . LYS A 1 86 ? -6.652 -4.562 6.809 1.00 0.00 103 LYS A C 12
ATOM 18874 O O . LYS A 1 86 ? -7.735 -5.148 6.749 1.00 0.00 103 LYS A O 12
ATOM 18893 N N . ALA A 1 87 ? -6.416 -3.586 7.671 1.00 0.00 104 ALA A N 12
ATOM 18894 C CA . ALA A 1 87 ? -7.377 -3.220 8.697 1.00 0.00 104 ALA A CA 12
ATOM 18895 C C . ALA A 1 87 ? -8.617 -2.632 8.077 1.00 0.00 104 ALA A C 12
ATOM 18896 O O . ALA A 1 87 ? -9.747 -2.934 8.506 1.00 0.00 104 ALA A O 12
ATOM 18903 N N . LEU A 1 88 ? -8.424 -1.837 7.037 1.00 0.00 105 LEU A N 12
ATOM 18904 C CA . LEU A 1 88 ? -9.520 -1.210 6.385 1.00 0.00 105 LEU A CA 12
ATOM 18905 C C . LEU A 1 88 ? -10.299 -2.253 5.633 1.00 0.00 105 LEU A C 12
ATOM 18906 O O . LEU A 1 88 ? -11.479 -2.161 5.547 1.00 0.00 105 LEU A O 12
ATOM 18922 N N . GLN A 1 89 ? -9.606 -3.268 5.099 1.00 0.00 106 GLN A N 12
ATOM 18923 C CA . GLN A 1 89 ? -10.254 -4.349 4.372 1.00 0.00 106 GLN A CA 12
ATOM 18924 C C . GLN A 1 89 ? -11.244 -5.052 5.260 1.00 0.00 106 GLN A C 12
ATOM 18925 O O . GLN A 1 89 ? -12.369 -5.297 4.850 1.00 0.00 106 GLN A O 12
ATOM 18939 N N . LYS A 1 90 ? -10.860 -5.313 6.487 1.00 0.00 107 LYS A N 12
ATOM 18940 C CA . LYS A 1 90 ? -11.793 -5.894 7.420 1.00 0.00 107 LYS A CA 12
ATOM 18941 C C . LYS A 1 90 ? -12.910 -4.931 7.790 1.00 0.00 107 LYS A C 12
ATOM 18942 O O . LYS A 1 90 ? -14.000 -5.361 8.013 1.00 0.00 107 LYS A O 12
ATOM 18961 N N . ARG A 1 91 ? -12.615 -3.630 7.834 1.00 0.00 108 ARG A N 12
ATOM 18962 C CA . ARG A 1 91 ? -13.607 -2.587 8.155 1.00 0.00 108 ARG A CA 12
ATOM 18963 C C . ARG A 1 91 ? -14.623 -2.465 7.019 1.00 0.00 108 ARG A C 12
ATOM 18964 O O . ARG A 1 91 ? -15.825 -2.334 7.231 1.00 0.00 108 ARG A O 12
ATOM 18985 N N . VAL A 1 92 ? -14.120 -2.509 5.809 1.00 0.00 109 VAL A N 12
ATOM 18986 C CA . VAL A 1 92 ? -14.948 -2.453 4.630 1.00 0.00 109 VAL A CA 12
ATOM 18987 C C . VAL A 1 92 ? -15.808 -3.699 4.550 1.00 0.00 109 VAL A C 12
ATOM 18988 O O . VAL A 1 92 ? -17.019 -3.630 4.295 1.00 0.00 109 VAL A O 12
ATOM 19001 N N . GLN A 1 93 ? -15.175 -4.826 4.801 1.00 0.00 110 GLN A N 12
ATOM 19002 C CA . GLN A 1 93 ? -15.860 -6.100 4.882 1.00 0.00 110 GLN A CA 12
ATOM 19003 C C . GLN A 1 93 ? -16.883 -6.053 6.022 1.00 0.00 110 GLN A C 12
ATOM 19004 O O . GLN A 1 93 ? -17.953 -6.636 5.938 1.00 0.00 110 GLN A O 12
ATOM 19018 N N . ASP A 1 94 ? -16.538 -5.310 7.045 1.00 0.00 111 ASP A N 12
ATOM 19019 C CA . ASP A 1 94 ? -17.325 -5.180 8.253 1.00 0.00 111 ASP A CA 12
ATOM 19020 C C . ASP A 1 94 ? -18.600 -4.395 8.014 1.00 0.00 111 ASP A C 12
ATOM 19021 O O . ASP A 1 94 ? -19.626 -4.700 8.604 1.00 0.00 111 ASP A O 12
ATOM 19030 N N . SER A 1 95 ? -18.561 -3.406 7.118 1.00 0.00 112 SER A N 12
ATOM 19031 C CA . SER A 1 95 ? -19.720 -2.592 6.904 1.00 0.00 112 SER A CA 12
ATOM 19032 C C . SER A 1 95 ? -20.643 -3.284 5.936 1.00 0.00 112 SER A C 12
ATOM 19033 O O . SER A 1 95 ? -21.839 -3.060 5.948 1.00 0.00 112 SER A O 12
ATOM 19041 N N . GLU A 1 96 ? -20.032 -4.130 5.102 1.00 0.00 113 GLU A N 12
ATOM 19042 C CA . GLU A 1 96 ? -20.710 -4.992 4.154 1.00 0.00 113 GLU A CA 12
ATOM 19043 C C . GLU A 1 96 ? -21.563 -4.174 3.179 1.00 0.00 113 GLU A C 12
ATOM 19044 O O . GLU A 1 96 ? -21.040 -3.781 2.123 1.00 0.00 113 GLU A O 12
ATOM 19057 N N . ASN A 1 1 ? 13.989 10.754 0.740 1.00 0.00 18 ASN A N 13
ATOM 19058 C CA . ASN A 1 1 ? 12.614 10.263 0.887 1.00 0.00 18 ASN A CA 13
ATOM 19059 C C . ASN A 1 1 ? 11.997 9.891 -0.460 1.00 0.00 18 ASN A C 13
ATOM 19060 O O . ASN A 1 1 ? 10.773 9.858 -0.587 1.00 0.00 18 ASN A O 13
ATOM 19073 N N . THR A 1 2 ? 12.830 9.542 -1.449 1.00 0.00 19 THR A N 13
ATOM 19074 C CA . THR A 1 2 ? 12.345 9.186 -2.773 1.00 0.00 19 THR A CA 13
ATOM 19075 C C . THR A 1 2 ? 11.462 7.924 -2.708 1.00 0.00 19 THR A C 13
ATOM 19076 O O . THR A 1 2 ? 10.387 7.880 -3.296 1.00 0.00 19 THR A O 13
ATOM 19087 N N . ALA A 1 3 ? 11.889 6.940 -1.933 1.00 0.00 20 ALA A N 13
ATOM 19088 C CA . ALA A 1 3 ? 11.147 5.705 -1.794 1.00 0.00 20 ALA A CA 13
ATOM 19089 C C . ALA A 1 3 ? 9.836 5.937 -1.037 1.00 0.00 20 ALA A C 13
ATOM 19090 O O . ALA A 1 3 ? 8.799 5.370 -1.370 1.00 0.00 20 ALA A O 13
ATOM 19097 N N . THR A 1 4 ? 9.895 6.805 -0.044 1.00 0.00 21 THR A N 13
ATOM 19098 C CA . THR A 1 4 ? 8.744 7.172 0.754 1.00 0.00 21 THR A CA 13
ATOM 19099 C C . THR A 1 4 ? 7.726 7.912 -0.130 1.00 0.00 21 THR A C 13
ATOM 19100 O O . THR A 1 4 ? 6.525 7.673 -0.061 1.00 0.00 21 THR A O 13
ATOM 19111 N N . GLN A 1 5 ? 8.248 8.782 -0.987 1.00 0.00 22 GLN A N 13
ATOM 19112 C CA . GLN A 1 5 ? 7.455 9.554 -1.924 1.00 0.00 22 GLN A CA 13
ATOM 19113 C C . GLN A 1 5 ? 6.771 8.614 -2.900 1.00 0.00 22 GLN A C 13
ATOM 19114 O O . GLN A 1 5 ? 5.603 8.805 -3.259 1.00 0.00 22 GLN A O 13
ATOM 19128 N N . ARG A 1 6 ? 7.488 7.581 -3.280 1.00 0.00 23 ARG A N 13
ATOM 19129 C CA . ARG A 1 6 ? 6.991 6.573 -4.185 1.00 0.00 23 ARG A CA 13
ATOM 19130 C C . ARG A 1 6 ? 5.855 5.792 -3.506 1.00 0.00 23 ARG A C 13
ATOM 19131 O O . ARG A 1 6 ? 4.897 5.371 -4.151 1.00 0.00 23 ARG A O 13
ATOM 19152 N N . PHE A 1 7 ? 5.937 5.670 -2.186 1.00 0.00 24 PHE A N 13
ATOM 19153 C CA . PHE A 1 7 ? 4.926 4.961 -1.421 1.00 0.00 24 PHE A CA 13
ATOM 19154 C C . PHE A 1 7 ? 3.746 5.845 -1.086 1.00 0.00 24 PHE A C 13
ATOM 19155 O O . PHE A 1 7 ? 2.721 5.367 -0.592 1.00 0.00 24 PHE A O 13
ATOM 19172 N N . HIS A 1 8 ? 3.848 7.124 -1.412 1.00 0.00 25 HIS A N 13
ATOM 19173 C CA . HIS A 1 8 ? 2.736 8.019 -1.186 1.00 0.00 25 HIS A CA 13
ATOM 19174 C C . HIS A 1 8 ? 1.649 7.727 -2.223 1.00 0.00 25 HIS A C 13
ATOM 19175 O O . HIS A 1 8 ? 0.501 8.054 -2.028 1.00 0.00 25 HIS A O 13
ATOM 19190 N N . GLU A 1 9 ? 2.030 7.076 -3.313 1.00 0.00 26 GLU A N 13
ATOM 19191 C CA . GLU A 1 9 ? 1.070 6.627 -4.313 1.00 0.00 26 GLU A CA 13
ATOM 19192 C C . GLU A 1 9 ? 0.242 5.476 -3.774 1.00 0.00 26 GLU A C 13
ATOM 19193 O O . GLU A 1 9 ? -0.937 5.333 -4.094 1.00 0.00 26 GLU A O 13
ATOM 19205 N N . ILE A 1 10 ? 0.842 4.695 -2.903 1.00 0.00 27 ILE A N 13
ATOM 19206 C CA . ILE A 1 10 ? 0.150 3.571 -2.300 1.00 0.00 27 ILE A CA 13
ATOM 19207 C C . ILE A 1 10 ? -0.756 4.126 -1.200 1.00 0.00 27 ILE A C 13
ATOM 19208 O O . ILE A 1 10 ? -1.874 3.668 -0.996 1.00 0.00 27 ILE A O 13
ATOM 19224 N N . GLU A 1 11 ? -0.250 5.157 -0.530 1.00 0.00 28 GLU A N 13
ATOM 19225 C CA . GLU A 1 11 ? -1.002 5.936 0.455 1.00 0.00 28 GLU A CA 13
ATOM 19226 C C . GLU A 1 11 ? -2.229 6.558 -0.245 1.00 0.00 28 GLU A C 13
ATOM 19227 O O . GLU A 1 11 ? -3.329 6.610 0.300 1.00 0.00 28 GLU A O 13
ATOM 19239 N N . LYS A 1 12 ? -2.004 7.000 -1.472 1.00 0.00 29 LYS A N 13
ATOM 19240 C CA . LYS A 1 12 ? -3.020 7.594 -2.310 1.00 0.00 29 LYS A CA 13
ATOM 19241 C C . LYS A 1 12 ? -4.082 6.533 -2.665 1.00 0.00 29 LYS A C 13
ATOM 19242 O O . LYS A 1 12 ? -5.276 6.817 -2.664 1.00 0.00 29 LYS A O 13
ATOM 19261 N N . PHE A 1 13 ? -3.640 5.305 -2.933 1.00 0.00 30 PHE A N 13
ATOM 19262 C CA . PHE A 1 13 ? -4.567 4.183 -3.135 1.00 0.00 30 PHE A CA 13
ATOM 19263 C C . PHE A 1 13 ? -5.370 3.941 -1.884 1.00 0.00 30 PHE A C 13
ATOM 19264 O O . PHE A 1 13 ? -6.555 3.705 -1.940 1.00 0.00 30 PHE A O 13
ATOM 19281 N N . LEU A 1 14 ? -4.706 4.017 -0.763 1.00 0.00 31 LEU A N 13
ATOM 19282 C CA . LEU A 1 14 ? -5.318 3.820 0.532 1.00 0.00 31 LEU A CA 13
ATOM 19283 C C . LEU A 1 14 ? -6.416 4.892 0.777 1.00 0.00 31 LEU A C 13
ATOM 19284 O O . LEU A 1 14 ? -7.477 4.598 1.359 1.00 0.00 31 LEU A O 13
ATOM 19300 N N . LEU A 1 15 ? -6.175 6.119 0.277 1.00 0.00 32 LEU A N 13
ATOM 19301 C CA . LEU A 1 15 ? -7.177 7.198 0.333 1.00 0.00 32 LEU A CA 13
ATOM 19302 C C . LEU A 1 15 ? -8.324 6.807 -0.539 1.00 0.00 32 LEU A C 13
ATOM 19303 O O . LEU A 1 15 ? -9.487 6.912 -0.161 1.00 0.00 32 LEU A O 13
ATOM 19319 N N . HIS A 1 16 ? -7.964 6.335 -1.705 1.00 0.00 33 HIS A N 13
ATOM 19320 C CA . HIS A 1 16 ? -8.919 5.923 -2.734 1.00 0.00 33 HIS A CA 13
ATOM 19321 C C . HIS A 1 16 ? -9.838 4.831 -2.211 1.00 0.00 33 HIS A C 13
ATOM 19322 O O . HIS A 1 16 ? -11.043 4.926 -2.365 1.00 0.00 33 HIS A O 13
ATOM 19337 N N . ILE A 1 17 ? -9.266 3.841 -1.554 1.00 0.00 34 ILE A N 13
ATOM 19338 C CA . ILE A 1 17 ? -10.022 2.736 -1.018 1.00 0.00 34 ILE A CA 13
ATOM 19339 C C . ILE A 1 17 ? -11.015 3.235 0.030 1.00 0.00 34 ILE A C 13
ATOM 19340 O O . ILE A 1 17 ? -12.202 2.933 -0.039 1.00 0.00 34 ILE A O 13
ATOM 19356 N N . THR A 1 18 ? -10.557 4.072 0.919 1.00 0.00 35 THR A N 13
ATOM 19357 C CA . THR A 1 18 ? -11.410 4.611 1.948 1.00 0.00 35 THR A CA 13
ATOM 19358 C C . THR A 1 18 ? -12.502 5.521 1.329 1.00 0.00 35 THR A C 13
ATOM 19359 O O . THR A 1 18 ? -13.661 5.488 1.752 1.00 0.00 35 THR A O 13
ATOM 19370 N N . HIS A 1 19 ? -12.130 6.280 0.293 1.00 0.00 36 HIS A N 13
ATOM 19371 C CA . HIS A 1 19 ? -13.077 7.141 -0.422 1.00 0.00 36 HIS A CA 13
ATOM 19372 C C . HIS A 1 19 ? -14.158 6.340 -1.098 1.00 0.00 36 HIS A C 13
ATOM 19373 O O . HIS A 1 19 ? -15.292 6.777 -1.163 1.00 0.00 36 HIS A O 13
ATOM 19388 N N . GLU A 1 20 ? -13.805 5.178 -1.596 1.00 0.00 37 GLU A N 13
ATOM 19389 C CA . GLU A 1 20 ? -14.760 4.303 -2.226 1.00 0.00 37 GLU A CA 13
ATOM 19390 C C . GLU A 1 20 ? -15.700 3.706 -1.198 1.00 0.00 37 GLU A C 13
ATOM 19391 O O . GLU A 1 20 ? -16.884 3.560 -1.469 1.00 0.00 37 GLU A O 13
ATOM 19403 N N . VAL A 1 21 ? -15.169 3.353 -0.020 1.00 0.00 38 VAL A N 13
ATOM 19404 C CA . VAL A 1 21 ? -15.970 2.921 1.095 1.00 0.00 38 VAL A CA 13
ATOM 19405 C C . VAL A 1 21 ? -16.909 4.040 1.493 1.00 0.00 38 VAL A C 13
ATOM 19406 O O . VAL A 1 21 ? -18.079 3.829 1.754 1.00 0.00 38 VAL A O 13
ATOM 19419 N N . ASP A 1 22 ? -16.398 5.232 1.487 1.00 0.00 39 ASP A N 13
ATOM 19420 C CA . ASP A 1 22 ? -17.199 6.388 1.803 1.00 0.00 39 ASP A CA 13
ATOM 19421 C C . ASP A 1 22 ? -18.289 6.596 0.742 1.00 0.00 39 ASP A C 13
ATOM 19422 O O . ASP A 1 22 ? -19.497 6.827 1.052 1.00 0.00 39 ASP A O 13
ATOM 19431 N N . ASP A 1 23 ? -17.892 6.441 -0.498 1.00 0.00 40 ASP A N 13
ATOM 19432 C CA . ASP A 1 23 ? -18.773 6.615 -1.595 1.00 0.00 40 ASP A CA 13
ATOM 19433 C C . ASP A 1 23 ? -19.799 5.514 -1.637 1.00 0.00 40 ASP A C 13
ATOM 19434 O O . ASP A 1 23 ? -20.884 5.720 -2.060 1.00 0.00 40 ASP A O 13
ATOM 19443 N N . LEU A 1 24 ? -19.455 4.340 -1.181 1.00 0.00 41 LEU A N 13
ATOM 19444 C CA . LEU A 1 24 ? -20.405 3.271 -1.131 1.00 0.00 41 LEU A CA 13
ATOM 19445 C C . LEU A 1 24 ? -21.453 3.526 -0.082 1.00 0.00 41 LEU A C 13
ATOM 19446 O O . LEU A 1 24 ? -22.626 3.229 -0.289 1.00 0.00 41 LEU A O 13
ATOM 19462 N N . GLU A 1 25 ? -21.036 4.142 1.019 1.00 0.00 42 GLU A N 13
ATOM 19463 C CA . GLU A 1 25 ? -21.946 4.486 2.089 1.00 0.00 42 GLU A CA 13
ATOM 19464 C C . GLU A 1 25 ? -22.979 5.502 1.624 1.00 0.00 42 GLU A C 13
ATOM 19465 O O . GLU A 1 25 ? -24.110 5.515 2.105 1.00 0.00 42 GLU A O 13
ATOM 19477 N N . LYS A 1 26 ? -22.591 6.352 0.690 1.00 0.00 43 LYS A N 13
ATOM 19478 C CA . LYS A 1 26 ? -23.484 7.386 0.218 1.00 0.00 43 LYS A CA 13
ATOM 19479 C C . LYS A 1 26 ? -24.124 7.001 -1.095 1.00 0.00 43 LYS A C 13
ATOM 19480 O O . LYS A 1 26 ? -25.191 7.497 -1.440 1.00 0.00 43 LYS A O 13
ATOM 19499 N N . THR A 1 27 ? -23.492 6.106 -1.809 1.00 0.00 44 THR A N 13
ATOM 19500 C CA . THR A 1 27 ? -23.808 5.905 -3.191 1.00 0.00 44 THR A CA 13
ATOM 19501 C C . THR A 1 27 ? -23.504 4.469 -3.730 1.00 0.00 44 THR A C 13
ATOM 19502 O O . THR A 1 27 ? -24.400 3.630 -3.873 1.00 0.00 44 THR A O 13
ATOM 19513 N N . GLY A 1 28 ? -22.239 4.198 -3.971 1.00 0.00 45 GLY A N 13
ATOM 19514 C CA . GLY A 1 28 ? -21.861 3.029 -4.742 1.00 0.00 45 GLY A CA 13
ATOM 19515 C C . GLY A 1 28 ? -21.559 1.813 -3.937 1.00 0.00 45 GLY A C 13
ATOM 19516 O O . GLY A 1 28 ? -20.434 1.361 -3.909 1.00 0.00 45 GLY A O 13
ATOM 19520 N N . ASN A 1 29 ? -22.537 1.303 -3.258 1.00 0.00 46 ASN A N 13
ATOM 19521 C CA . ASN A 1 29 ? -22.359 0.058 -2.493 1.00 0.00 46 ASN A CA 13
ATOM 19522 C C . ASN A 1 29 ? -22.997 -1.122 -3.209 1.00 0.00 46 ASN A C 13
ATOM 19523 O O . ASN A 1 29 ? -23.229 -2.169 -2.612 1.00 0.00 46 ASN A O 13
ATOM 19534 N N . LYS A 1 30 ? -23.242 -0.956 -4.488 1.00 0.00 47 LYS A N 13
ATOM 19535 C CA . LYS A 1 30 ? -23.901 -1.979 -5.295 1.00 0.00 47 LYS A CA 13
ATOM 19536 C C . LYS A 1 30 ? -23.008 -3.208 -5.480 1.00 0.00 47 LYS A C 13
ATOM 19537 O O . LYS A 1 30 ? -23.420 -4.340 -5.233 1.00 0.00 47 LYS A O 13
ATOM 19556 N N . ASP A 1 31 ? -21.786 -2.959 -5.881 1.00 0.00 48 ASP A N 13
ATOM 19557 C CA . ASP A 1 31 ? -20.806 -4.027 -6.191 1.00 0.00 48 ASP A CA 13
ATOM 19558 C C . ASP A 1 31 ? -19.397 -3.533 -5.910 1.00 0.00 48 ASP A C 13
ATOM 19559 O O . ASP A 1 31 ? -18.446 -4.306 -5.743 1.00 0.00 48 ASP A O 13
ATOM 19568 N N . GLU A 1 32 ? -19.304 -2.237 -5.793 1.00 0.00 49 GLU A N 13
ATOM 19569 C CA . GLU A 1 32 ? -18.087 -1.504 -5.619 1.00 0.00 49 GLU A CA 13
ATOM 19570 C C . GLU A 1 32 ? -17.367 -1.874 -4.350 1.00 0.00 49 GLU A C 13
ATOM 19571 O O . GLU A 1 32 ? -16.173 -1.890 -4.339 1.00 0.00 49 GLU A O 13
ATOM 19583 N N . LYS A 1 33 ? -18.094 -2.158 -3.291 1.00 0.00 50 LYS A N 13
ATOM 19584 C CA . LYS A 1 33 ? -17.476 -2.436 -2.006 1.00 0.00 50 LYS A CA 13
ATOM 19585 C C . LYS A 1 33 ? -16.615 -3.700 -2.123 1.00 0.00 50 LYS A C 13
ATOM 19586 O O . LYS A 1 33 ? -15.441 -3.709 -1.760 1.00 0.00 50 LYS A O 13
ATOM 19605 N N . ALA A 1 34 ? -17.200 -4.717 -2.671 1.00 0.00 51 ALA A N 13
ATOM 19606 C CA . ALA A 1 34 ? -16.520 -5.985 -2.883 1.00 0.00 51 ALA A CA 13
ATOM 19607 C C . ALA A 1 34 ? -15.407 -5.822 -3.929 1.00 0.00 51 ALA A C 13
ATOM 19608 O O . ALA A 1 34 ? -14.272 -6.320 -3.755 1.00 0.00 51 ALA A O 13
ATOM 19615 N N . ARG A 1 35 ? -15.725 -5.086 -4.977 1.00 0.00 52 ARG A N 13
ATOM 19616 C CA . ARG A 1 35 ? -14.795 -4.809 -6.061 1.00 0.00 52 ARG A CA 13
ATOM 19617 C C . ARG A 1 35 ? -13.578 -4.047 -5.539 1.00 0.00 52 ARG A C 13
ATOM 19618 O O . ARG A 1 35 ? -12.444 -4.327 -5.920 1.00 0.00 52 ARG A O 13
ATOM 19639 N N . LEU A 1 36 ? -13.824 -3.104 -4.656 1.00 0.00 53 LEU A N 13
ATOM 19640 C CA . LEU A 1 36 ? -12.802 -2.328 -4.052 1.00 0.00 53 LEU A CA 13
ATOM 19641 C C . LEU A 1 36 ? -11.880 -3.203 -3.202 1.00 0.00 53 LEU A C 13
ATOM 19642 O O . LEU A 1 36 ? -10.670 -2.997 -3.156 1.00 0.00 53 LEU A O 13
ATOM 19658 N N . LEU A 1 37 ? -12.453 -4.172 -2.538 1.00 0.00 54 LEU A N 13
ATOM 19659 C CA . LEU A 1 37 ? -11.681 -5.112 -1.757 1.00 0.00 54 LEU A CA 13
ATOM 19660 C C . LEU A 1 37 ? -10.728 -5.895 -2.657 1.00 0.00 54 LEU A C 13
ATOM 19661 O O . LEU A 1 37 ? -9.610 -6.224 -2.266 1.00 0.00 54 LEU A O 13
ATOM 19677 N N . ARG A 1 38 ? -11.165 -6.146 -3.885 1.00 0.00 55 ARG A N 13
ATOM 19678 C CA . ARG A 1 38 ? -10.305 -6.804 -4.877 1.00 0.00 55 ARG A CA 13
ATOM 19679 C C . ARG A 1 38 ? -9.173 -5.847 -5.255 1.00 0.00 55 ARG A C 13
ATOM 19680 O O . ARG A 1 38 ? -8.038 -6.264 -5.441 1.00 0.00 55 ARG A O 13
ATOM 19701 N N . GLU A 1 39 ? -9.494 -4.550 -5.329 1.00 0.00 56 GLU A N 13
ATOM 19702 C CA . GLU A 1 39 ? -8.513 -3.523 -5.640 1.00 0.00 56 GLU A CA 13
ATOM 19703 C C . GLU A 1 39 ? -7.427 -3.469 -4.570 1.00 0.00 56 GLU A C 13
ATOM 19704 O O . GLU A 1 39 ? -6.246 -3.308 -4.882 1.00 0.00 56 GLU A O 13
ATOM 19716 N N . LEU A 1 40 ? -7.805 -3.658 -3.322 1.00 0.00 57 LEU A N 13
ATOM 19717 C CA . LEU A 1 40 ? -6.833 -3.639 -2.269 1.00 0.00 57 LEU A CA 13
ATOM 19718 C C . LEU A 1 40 ? -5.977 -4.882 -2.308 1.00 0.00 57 LEU A C 13
ATOM 19719 O O . LEU A 1 40 ? -4.817 -4.842 -1.924 1.00 0.00 57 LEU A O 13
ATOM 19735 N N . THR A 1 41 ? -6.554 -5.988 -2.786 1.00 0.00 58 THR A N 13
ATOM 19736 C CA . THR A 1 41 ? -5.792 -7.197 -2.990 1.00 0.00 58 THR A CA 13
ATOM 19737 C C . THR A 1 41 ? -4.675 -6.915 -4.037 1.00 0.00 58 THR A C 13
ATOM 19738 O O . THR A 1 41 ? -3.508 -7.336 -3.888 1.00 0.00 58 THR A O 13
ATOM 19749 N N . VAL A 1 42 ? -5.032 -6.144 -5.053 1.00 0.00 59 VAL A N 13
ATOM 19750 C CA . VAL A 1 42 ? -4.084 -5.719 -6.066 1.00 0.00 59 VAL A CA 13
ATOM 19751 C C . VAL A 1 42 ? -3.071 -4.767 -5.425 1.00 0.00 59 VAL A C 13
ATOM 19752 O O . VAL A 1 42 ? -1.873 -4.843 -5.691 1.00 0.00 59 VAL A O 13
ATOM 19765 N N . SER A 1 43 ? -3.572 -3.899 -4.560 1.00 0.00 60 SER A N 13
ATOM 19766 C CA . SER A 1 43 ? -2.769 -2.902 -3.882 1.00 0.00 60 SER A CA 13
ATOM 19767 C C . SER A 1 43 ? -1.677 -3.549 -3.049 1.00 0.00 60 SER A C 13
ATOM 19768 O O . SER A 1 43 ? -0.486 -3.208 -3.183 1.00 0.00 60 SER A O 13
ATOM 19776 N N . GLU A 1 44 ? -2.056 -4.528 -2.262 1.00 0.00 61 GLU A N 13
ATOM 19777 C CA . GLU A 1 44 ? -1.098 -5.246 -1.457 1.00 0.00 61 GLU A CA 13
ATOM 19778 C C . GLU A 1 44 ? -0.113 -6.002 -2.342 1.00 0.00 61 GLU A C 13
ATOM 19779 O O . GLU A 1 44 ? 1.051 -6.169 -1.991 1.00 0.00 61 GLU A O 13
ATOM 19791 N N . ALA A 1 45 ? -0.577 -6.410 -3.517 1.00 0.00 62 ALA A N 13
ATOM 19792 C CA . ALA A 1 45 ? 0.264 -7.129 -4.454 1.00 0.00 62 ALA A CA 13
ATOM 19793 C C . ALA A 1 45 ? 1.394 -6.274 -5.021 1.00 0.00 62 ALA A C 13
ATOM 19794 O O . ALA A 1 45 ? 2.552 -6.725 -5.062 1.00 0.00 62 ALA A O 13
ATOM 19801 N N . PHE A 1 46 ? 1.106 -5.048 -5.438 1.00 0.00 63 PHE A N 13
ATOM 19802 C CA . PHE A 1 46 ? 2.170 -4.241 -6.019 1.00 0.00 63 PHE A CA 13
ATOM 19803 C C . PHE A 1 46 ? 3.087 -3.686 -4.974 1.00 0.00 63 PHE A C 13
ATOM 19804 O O . PHE A 1 46 ? 4.295 -3.530 -5.211 1.00 0.00 63 PHE A O 13
ATOM 19821 N N . ILE A 1 47 ? 2.547 -3.394 -3.798 1.00 0.00 64 ILE A N 13
ATOM 19822 C CA . ILE A 1 47 ? 3.389 -2.929 -2.741 1.00 0.00 64 ILE A CA 13
ATOM 19823 C C . ILE A 1 47 ? 4.321 -4.055 -2.267 1.00 0.00 64 ILE A C 13
ATOM 19824 O O . ILE A 1 47 ? 5.479 -3.800 -1.924 1.00 0.00 64 ILE A O 13
ATOM 19840 N N . GLU A 1 48 ? 3.829 -5.304 -2.289 1.00 0.00 65 GLU A N 13
ATOM 19841 C CA . GLU A 1 48 ? 4.660 -6.448 -1.966 1.00 0.00 65 GLU A CA 13
ATOM 19842 C C . GLU A 1 48 ? 5.840 -6.524 -2.941 1.00 0.00 65 GLU A C 13
ATOM 19843 O O . GLU A 1 48 ? 6.995 -6.685 -2.527 1.00 0.00 65 GLU A O 13
ATOM 19855 N N . GLY A 1 49 ? 5.548 -6.333 -4.220 1.00 0.00 66 GLY A N 13
ATOM 19856 C CA . GLY A 1 49 ? 6.591 -6.312 -5.228 1.00 0.00 66 GLY A CA 13
ATOM 19857 C C . GLY A 1 49 ? 7.571 -5.168 -4.997 1.00 0.00 66 GLY A C 13
ATOM 19858 O O . GLY A 1 49 ? 8.782 -5.318 -5.191 1.00 0.00 66 GLY A O 13
ATOM 19862 N N . SER A 1 50 ? 7.056 -4.049 -4.512 1.00 0.00 67 SER A N 13
ATOM 19863 C CA . SER A 1 50 ? 7.860 -2.881 -4.258 1.00 0.00 67 SER A CA 13
ATOM 19864 C C . SER A 1 50 ? 8.797 -3.138 -3.083 1.00 0.00 67 SER A C 13
ATOM 19865 O O . SER A 1 50 ? 9.981 -2.809 -3.135 1.00 0.00 67 SER A O 13
ATOM 19873 N N . ARG A 1 51 ? 8.271 -3.749 -2.037 1.00 0.00 68 ARG A N 13
ATOM 19874 C CA . ARG A 1 51 ? 9.087 -4.045 -0.875 1.00 0.00 68 ARG A CA 13
ATOM 19875 C C . ARG A 1 51 ? 10.106 -5.129 -1.157 1.00 0.00 68 ARG A C 13
ATOM 19876 O O . ARG A 1 51 ? 11.230 -5.086 -0.642 1.00 0.00 68 ARG A O 13
ATOM 19897 N N . GLY A 1 52 ? 9.727 -6.069 -2.008 1.00 0.00 69 GLY A N 13
ATOM 19898 C CA . GLY A 1 52 ? 10.650 -7.071 -2.454 1.00 0.00 69 GLY A CA 13
ATOM 19899 C C . GLY A 1 52 ? 11.758 -6.435 -3.269 1.00 0.00 69 GLY A C 13
ATOM 19900 O O . GLY A 1 52 ? 12.897 -6.870 -3.226 1.00 0.00 69 GLY A O 13
ATOM 19904 N N . TYR A 1 53 ? 11.428 -5.335 -3.946 1.00 0.00 70 TYR A N 13
ATOM 19905 C CA . TYR A 1 53 ? 12.392 -4.626 -4.784 1.00 0.00 70 TYR A CA 13
ATOM 19906 C C . TYR A 1 53 ? 13.433 -3.999 -3.898 1.00 0.00 70 TYR A C 13
ATOM 19907 O O . TYR A 1 53 ? 14.619 -4.019 -4.201 1.00 0.00 70 TYR A O 13
ATOM 19925 N N . PHE A 1 54 ? 12.979 -3.491 -2.776 1.00 0.00 71 PHE A N 13
ATOM 19926 C CA . PHE A 1 54 ? 13.852 -2.900 -1.798 1.00 0.00 71 PHE A CA 13
ATOM 19927 C C . PHE A 1 54 ? 14.809 -3.915 -1.230 1.00 0.00 71 PHE A C 13
ATOM 19928 O O . PHE A 1 54 ? 15.964 -3.598 -0.994 1.00 0.00 71 PHE A O 13
ATOM 19945 N N . GLN A 1 55 ? 14.322 -5.134 -1.006 1.00 0.00 72 GLN A N 13
ATOM 19946 C CA . GLN A 1 55 ? 15.181 -6.228 -0.560 1.00 0.00 72 GLN A CA 13
ATOM 19947 C C . GLN A 1 55 ? 16.323 -6.426 -1.550 1.00 0.00 72 GLN A C 13
ATOM 19948 O O . GLN A 1 55 ? 17.470 -6.576 -1.157 1.00 0.00 72 GLN A O 13
ATOM 19962 N N . ARG A 1 56 ? 15.998 -6.379 -2.837 1.00 0.00 73 ARG A N 13
ATOM 19963 C CA . ARG A 1 56 ? 17.015 -6.477 -3.888 1.00 0.00 73 ARG A CA 13
ATOM 19964 C C . ARG A 1 56 ? 17.978 -5.296 -3.821 1.00 0.00 73 ARG A C 13
ATOM 19965 O O . ARG A 1 56 ? 19.199 -5.471 -3.947 1.00 0.00 73 ARG A O 13
ATOM 19986 N N . GLU A 1 57 ? 17.437 -4.113 -3.596 1.00 0.00 74 GLU A N 13
ATOM 19987 C CA . GLU A 1 57 ? 18.230 -2.889 -3.499 1.00 0.00 74 GLU A CA 13
ATOM 19988 C C . GLU A 1 57 ? 19.175 -2.915 -2.300 1.00 0.00 74 GLU A C 13
ATOM 19989 O O . GLU A 1 57 ? 20.295 -2.403 -2.370 1.00 0.00 74 GLU A O 13
ATOM 20001 N N . LEU A 1 58 ? 18.746 -3.553 -1.235 1.00 0.00 75 LEU A N 13
ATOM 20002 C CA . LEU A 1 58 ? 19.558 -3.720 -0.037 1.00 0.00 75 LEU A CA 13
ATOM 20003 C C . LEU A 1 58 ? 20.737 -4.657 -0.296 1.00 0.00 75 LEU A C 13
ATOM 20004 O O . LEU A 1 58 ? 21.713 -4.678 0.470 1.00 0.00 75 LEU A O 13
ATOM 20020 N N . LYS A 1 59 ? 20.664 -5.399 -1.379 1.00 0.00 76 LYS A N 13
ATOM 20021 C CA . LYS A 1 59 ? 21.686 -6.374 -1.717 1.00 0.00 76 LYS A CA 13
ATOM 20022 C C . LYS A 1 59 ? 22.598 -5.857 -2.832 1.00 0.00 76 LYS A C 13
ATOM 20023 O O . LYS A 1 59 ? 23.616 -6.455 -3.143 1.00 0.00 76 LYS A O 13
ATOM 20042 N N . ARG A 1 60 ? 22.227 -4.720 -3.395 1.00 0.00 77 ARG A N 13
ATOM 20043 C CA . ARG A 1 60 ? 22.918 -4.103 -4.543 1.00 0.00 77 ARG A CA 13
ATOM 20044 C C . ARG A 1 60 ? 24.358 -3.717 -4.268 1.00 0.00 77 ARG A C 13
ATOM 20045 O O . ARG A 1 60 ? 25.221 -3.905 -5.114 1.00 0.00 77 ARG A O 13
ATOM 20066 N N . THR A 1 61 ? 24.587 -3.146 -3.094 1.00 0.00 78 THR A N 13
ATOM 20067 C CA . THR A 1 61 ? 25.872 -2.519 -2.706 1.00 0.00 78 THR A CA 13
ATOM 20068 C C . THR A 1 61 ? 25.977 -1.105 -3.380 1.00 0.00 78 THR A C 13
ATOM 20069 O O . THR A 1 61 ? 26.889 -0.334 -3.134 1.00 0.00 78 THR A O 13
ATOM 20080 N N . ASP A 1 62 ? 24.980 -0.793 -4.221 1.00 0.00 79 ASP A N 13
ATOM 20081 C CA . ASP A 1 62 ? 24.857 0.520 -4.900 1.00 0.00 79 ASP A CA 13
ATOM 20082 C C . ASP A 1 62 ? 24.309 1.545 -3.942 1.00 0.00 79 ASP A C 13
ATOM 20083 O O . ASP A 1 62 ? 24.341 2.743 -4.192 1.00 0.00 79 ASP A O 13
ATOM 20092 N N . LEU A 1 63 ? 23.780 1.053 -2.874 1.00 0.00 80 LEU A N 13
ATOM 20093 C CA . LEU A 1 63 ? 23.212 1.832 -1.853 1.00 0.00 80 LEU A CA 13
ATOM 20094 C C . LEU A 1 63 ? 24.263 2.112 -0.836 1.00 0.00 80 LEU A C 13
ATOM 20095 O O . LEU A 1 63 ? 25.195 1.324 -0.611 1.00 0.00 80 LEU A O 13
ATOM 20111 N N . ASP A 1 64 ? 24.121 3.199 -0.273 1.00 0.00 81 ASP A N 13
ATOM 20112 C CA . ASP A 1 64 ? 24.911 3.621 0.819 1.00 0.00 81 ASP A CA 13
ATOM 20113 C C . ASP A 1 64 ? 23.904 3.791 1.935 1.00 0.00 81 ASP A C 13
ATOM 20114 O O . ASP A 1 64 ? 22.769 3.287 1.810 1.00 0.00 81 ASP A O 13
ATOM 20123 N N . LEU A 1 65 ? 24.241 4.492 2.970 1.00 0.00 82 LEU A N 13
ATOM 20124 C CA . LEU A 1 65 ? 23.329 4.703 4.074 1.00 0.00 82 LEU A CA 13
ATOM 20125 C C . LEU A 1 65 ? 22.122 5.505 3.620 1.00 0.00 82 LEU A C 13
ATOM 20126 O O . LEU A 1 65 ? 21.033 5.356 4.152 1.00 0.00 82 LEU A O 13
ATOM 20142 N N . LEU A 1 66 ? 22.336 6.346 2.638 1.00 0.00 83 LEU A N 13
ATOM 20143 C CA . LEU A 1 66 ? 21.305 7.229 2.120 1.00 0.00 83 LEU A CA 13
ATOM 20144 C C . LEU A 1 66 ? 20.209 6.458 1.432 1.00 0.00 83 LEU A C 13
ATOM 20145 O O . LEU A 1 66 ? 19.023 6.639 1.726 1.00 0.00 83 LEU A O 13
ATOM 20161 N N . GLU A 1 67 ? 20.596 5.580 0.564 1.00 0.00 84 GLU A N 13
ATOM 20162 C CA . GLU A 1 67 ? 19.650 4.796 -0.164 1.00 0.00 84 GLU A CA 13
ATOM 20163 C C . GLU A 1 67 ? 18.991 3.801 0.766 1.00 0.00 84 GLU A C 13
ATOM 20164 O O . GLU A 1 67 ? 17.776 3.637 0.750 1.00 0.00 84 GLU A O 13
ATOM 20176 N N . LYS A 1 68 ? 19.799 3.200 1.635 1.00 0.00 85 LYS A N 13
ATOM 20177 C CA . LYS A 1 68 ? 19.338 2.225 2.606 1.00 0.00 85 LYS A CA 13
ATOM 20178 C C . LYS A 1 68 ? 18.291 2.838 3.499 1.00 0.00 85 LYS A C 13
ATOM 20179 O O . LYS A 1 68 ? 17.281 2.204 3.799 1.00 0.00 85 LYS A O 13
ATOM 20198 N N . PHE A 1 69 ? 18.489 4.101 3.838 1.00 0.00 86 PHE A N 13
ATOM 20199 C CA . PHE A 1 69 ? 17.584 4.790 4.715 1.00 0.00 86 PHE A CA 13
ATOM 20200 C C . PHE A 1 69 ? 16.209 4.948 4.066 1.00 0.00 86 PHE A C 13
ATOM 20201 O O . PHE A 1 69 ? 15.199 4.863 4.722 1.00 0.00 86 PHE A O 13
ATOM 20218 N N . ASN A 1 70 ? 16.215 5.104 2.772 1.00 0.00 87 ASN A N 13
ATOM 20219 C CA . ASN A 1 70 ? 15.035 5.290 1.969 1.00 0.00 87 ASN A CA 13
ATOM 20220 C C . ASN A 1 70 ? 14.292 4.004 1.832 1.00 0.00 87 ASN A C 13
ATOM 20221 O O . ASN A 1 70 ? 13.070 3.981 1.887 1.00 0.00 87 ASN A O 13
ATOM 20232 N N . PHE A 1 71 ? 15.031 2.917 1.690 1.00 0.00 88 PHE A N 13
ATOM 20233 C CA . PHE A 1 71 ? 14.422 1.614 1.521 1.00 0.00 88 PHE A CA 13
ATOM 20234 C C . PHE A 1 71 ? 13.804 1.212 2.795 1.00 0.00 88 PHE A C 13
ATOM 20235 O O . PHE A 1 71 ? 12.678 0.770 2.809 1.00 0.00 88 PHE A O 13
ATOM 20252 N N . GLU A 1 72 ? 14.524 1.426 3.889 1.00 0.00 89 GLU A N 13
ATOM 20253 C CA . GLU A 1 72 ? 14.001 1.108 5.180 1.00 0.00 89 GLU A CA 13
ATOM 20254 C C . GLU A 1 72 ? 12.869 2.031 5.490 1.00 0.00 89 GLU A C 13
ATOM 20255 O O . GLU A 1 72 ? 11.895 1.634 6.135 1.00 0.00 89 GLU A O 13
ATOM 20267 N N . ALA A 1 73 ? 12.963 3.272 4.980 1.00 0.00 90 ALA A N 13
ATOM 20268 C CA . ALA A 1 73 ? 11.889 4.232 5.238 1.00 0.00 90 ALA A CA 13
ATOM 20269 C C . ALA A 1 73 ? 10.614 3.764 4.563 1.00 0.00 90 ALA A C 13
ATOM 20270 O O . ALA A 1 73 ? 9.523 3.792 5.145 1.00 0.00 90 ALA A O 13
ATOM 20277 N N . ALA A 1 74 ? 10.767 3.298 3.353 1.00 0.00 91 ALA A N 13
ATOM 20278 C CA . ALA A 1 74 ? 9.670 2.806 2.569 1.00 0.00 91 ALA A CA 13
ATOM 20279 C C . ALA A 1 74 ? 9.164 1.478 3.093 1.00 0.00 91 ALA A C 13
ATOM 20280 O O . ALA A 1 74 ? 7.976 1.258 3.115 1.00 0.00 91 ALA A O 13
ATOM 20287 N N . LEU A 1 75 ? 10.063 0.613 3.534 1.00 0.00 92 LEU A N 13
ATOM 20288 C CA . LEU A 1 75 ? 9.681 -0.688 4.099 1.00 0.00 92 LEU A CA 13
ATOM 20289 C C . LEU A 1 75 ? 8.772 -0.506 5.289 1.00 0.00 92 LEU A C 13
ATOM 20290 O O . LEU A 1 75 ? 7.757 -1.180 5.401 1.00 0.00 92 LEU A O 13
ATOM 20306 N N . ALA A 1 76 ? 9.109 0.448 6.134 1.00 0.00 93 ALA A N 13
ATOM 20307 C CA . ALA A 1 76 ? 8.334 0.714 7.319 1.00 0.00 93 ALA A CA 13
ATOM 20308 C C . ALA A 1 76 ? 7.004 1.321 6.944 1.00 0.00 93 ALA A C 13
ATOM 20309 O O . ALA A 1 76 ? 5.964 0.946 7.493 1.00 0.00 93 ALA A O 13
ATOM 20316 N N . THR A 1 77 ? 7.032 2.198 5.948 1.00 0.00 94 THR A N 13
ATOM 20317 C CA . THR A 1 77 ? 5.850 2.871 5.501 1.00 0.00 94 THR A CA 13
ATOM 20318 C C . THR A 1 77 ? 4.894 1.854 4.874 1.00 0.00 94 THR A C 13
ATOM 20319 O O . THR A 1 77 ? 3.684 1.819 5.166 1.00 0.00 94 THR A O 13
ATOM 20330 N N . GLY A 1 78 ? 5.472 0.989 4.079 1.00 0.00 95 GLY A N 13
ATOM 20331 C CA . GLY A 1 78 ? 4.745 -0.004 3.395 1.00 0.00 95 GLY A CA 13
ATOM 20332 C C . GLY A 1 78 ? 4.178 -1.043 4.294 1.00 0.00 95 GLY A C 13
ATOM 20333 O O . GLY A 1 78 ? 3.051 -1.445 4.113 1.00 0.00 95 GLY A O 13
ATOM 20337 N N . ASP A 1 79 ? 4.950 -1.467 5.273 1.00 0.00 96 ASP A N 13
ATOM 20338 C CA . ASP A 1 79 ? 4.522 -2.532 6.168 1.00 0.00 96 ASP A CA 13
ATOM 20339 C C . ASP A 1 79 ? 3.316 -2.095 6.973 1.00 0.00 96 ASP A C 13
ATOM 20340 O O . ASP A 1 79 ? 2.318 -2.812 7.039 1.00 0.00 96 ASP A O 13
ATOM 20349 N N . LEU A 1 80 ? 3.373 -0.874 7.505 1.00 0.00 97 LEU A N 13
ATOM 20350 C CA . LEU A 1 80 ? 2.294 -0.359 8.339 1.00 0.00 97 LEU A CA 13
ATOM 20351 C C . LEU A 1 80 ? 1.008 -0.233 7.533 1.00 0.00 97 LEU A C 13
ATOM 20352 O O . LEU A 1 80 ? -0.063 -0.621 8.002 1.00 0.00 97 LEU A O 13
ATOM 20368 N N . LEU A 1 81 ? 1.105 0.312 6.318 1.00 0.00 98 LEU A N 13
ATOM 20369 C CA . LEU A 1 81 ? -0.066 0.475 5.489 1.00 0.00 98 LEU A CA 13
ATOM 20370 C C . LEU A 1 81 ? -0.537 -0.874 4.985 1.00 0.00 98 LEU A C 13
ATOM 20371 O O . LEU A 1 81 ? -1.690 -1.052 4.709 1.00 0.00 98 LEU A O 13
ATOM 20387 N N . LEU A 1 82 ? 0.383 -1.829 4.858 1.00 0.00 99 LEU A N 13
ATOM 20388 C CA . LEU A 1 82 ? 0.035 -3.146 4.379 1.00 0.00 99 LEU A CA 13
ATOM 20389 C C . LEU A 1 82 ? -0.813 -3.819 5.449 1.00 0.00 99 LEU A C 13
ATOM 20390 O O . LEU A 1 82 ? -1.820 -4.495 5.167 1.00 0.00 99 LEU A O 13
ATOM 20406 N N . LYS A 1 83 ? -0.426 -3.571 6.682 1.00 0.00 100 LYS A N 13
ATOM 20407 C CA . LYS A 1 83 ? -1.157 -4.016 7.828 1.00 0.00 100 LYS A CA 13
ATOM 20408 C C . LYS A 1 83 ? -2.482 -3.300 7.857 1.00 0.00 100 LYS A C 13
ATOM 20409 O O . LYS A 1 83 ? -3.505 -3.874 8.233 1.00 0.00 100 LYS A O 13
ATOM 20428 N N . ASP A 1 84 ? -2.467 -2.060 7.388 1.00 0.00 101 ASP A N 13
ATOM 20429 C CA . ASP A 1 84 ? -3.654 -1.247 7.384 1.00 0.00 101 ASP A CA 13
ATOM 20430 C C . ASP A 1 84 ? -4.616 -1.743 6.314 1.00 0.00 101 ASP A C 13
ATOM 20431 O O . ASP A 1 84 ? -5.804 -1.760 6.522 1.00 0.00 101 ASP A O 13
ATOM 20440 N N . LEU A 1 85 ? -4.064 -2.200 5.188 1.00 0.00 102 LEU A N 13
ATOM 20441 C CA . LEU A 1 85 ? -4.838 -2.786 4.095 1.00 0.00 102 LEU A CA 13
ATOM 20442 C C . LEU A 1 85 ? -5.637 -3.983 4.577 1.00 0.00 102 LEU A C 13
ATOM 20443 O O . LEU A 1 85 ? -6.844 -4.084 4.323 1.00 0.00 102 LEU A O 13
ATOM 20459 N N . LYS A 1 86 ? -4.989 -4.884 5.299 1.00 0.00 103 LYS A N 13
ATOM 20460 C CA . LYS A 1 86 ? -5.703 -6.038 5.800 1.00 0.00 103 LYS A CA 13
ATOM 20461 C C . LYS A 1 86 ? -6.666 -5.687 6.927 1.00 0.00 103 LYS A C 13
ATOM 20462 O O . LYS A 1 86 ? -7.768 -6.225 7.001 1.00 0.00 103 LYS A O 13
ATOM 20481 N N . ALA A 1 87 ? -6.296 -4.736 7.743 1.00 0.00 104 ALA A N 13
ATOM 20482 C CA . ALA A 1 87 ? -7.135 -4.334 8.841 1.00 0.00 104 ALA A CA 13
ATOM 20483 C C . ALA A 1 87 ? -8.356 -3.585 8.337 1.00 0.00 104 ALA A C 13
ATOM 20484 O O . ALA A 1 87 ? -9.473 -3.775 8.850 1.00 0.00 104 ALA A O 13
ATOM 20491 N N . LEU A 1 88 ? -8.159 -2.760 7.316 1.00 0.00 105 LEU A N 13
ATOM 20492 C CA . LEU A 1 88 ? -9.226 -1.969 6.780 1.00 0.00 105 LEU A CA 13
ATOM 20493 C C . LEU A 1 88 ? -10.179 -2.850 6.061 1.00 0.00 105 LEU A C 13
ATOM 20494 O O . LEU A 1 88 ? -11.348 -2.652 6.153 1.00 0.00 105 LEU A O 13
ATOM 20510 N N . GLN A 1 89 ? -9.667 -3.862 5.351 1.00 0.00 106 GLN A N 13
ATOM 20511 C CA . GLN A 1 89 ? -10.549 -4.739 4.609 1.00 0.00 106 GLN A CA 13
ATOM 20512 C C . GLN A 1 89 ? -11.427 -5.504 5.550 1.00 0.00 106 GLN A C 13
ATOM 20513 O O . GLN A 1 89 ? -12.537 -5.789 5.231 1.00 0.00 106 GLN A O 13
ATOM 20527 N N . LYS A 1 90 ? -10.922 -5.803 6.731 1.00 0.00 107 LYS A N 13
ATOM 20528 C CA . LYS A 1 90 ? -11.740 -6.432 7.750 1.00 0.00 107 LYS A CA 13
ATOM 20529 C C . LYS A 1 90 ? -12.816 -5.453 8.252 1.00 0.00 107 LYS A C 13
ATOM 20530 O O . LYS A 1 90 ? -13.951 -5.850 8.494 1.00 0.00 107 LYS A O 13
ATOM 20549 N N . ARG A 1 91 ? -12.470 -4.169 8.323 1.00 0.00 108 ARG A N 13
ATOM 20550 C CA . ARG A 1 91 ? -13.418 -3.125 8.701 1.00 0.00 108 ARG A CA 13
ATOM 20551 C C . ARG A 1 91 ? -14.476 -2.974 7.614 1.00 0.00 108 ARG A C 13
ATOM 20552 O O . ARG A 1 91 ? -15.670 -2.937 7.885 1.00 0.00 108 ARG A O 13
ATOM 20573 N N . VAL A 1 92 ? -14.020 -2.947 6.388 1.00 0.00 109 VAL A N 13
ATOM 20574 C CA . VAL A 1 92 ? -14.846 -2.832 5.237 1.00 0.00 109 VAL A CA 13
ATOM 20575 C C . VAL A 1 92 ? -15.727 -4.101 5.042 1.00 0.00 109 VAL A C 13
ATOM 20576 O O . VAL A 1 92 ? -16.900 -4.008 4.627 1.00 0.00 109 VAL A O 13
ATOM 20589 N N . GLN A 1 93 ? -15.156 -5.279 5.329 1.00 0.00 110 GLN A N 13
ATOM 20590 C CA . GLN A 1 93 ? -15.907 -6.539 5.343 1.00 0.00 110 GLN A CA 13
ATOM 20591 C C . GLN A 1 93 ? -17.002 -6.443 6.370 1.00 0.00 110 GLN A C 13
ATOM 20592 O O . GLN A 1 93 ? -18.112 -6.880 6.145 1.00 0.00 110 GLN A O 13
ATOM 20606 N N . ASP A 1 94 ? -16.670 -5.830 7.496 1.00 0.00 111 ASP A N 13
ATOM 20607 C CA . ASP A 1 94 ? -17.596 -5.709 8.601 1.00 0.00 111 ASP A CA 13
ATOM 20608 C C . ASP A 1 94 ? -18.707 -4.717 8.310 1.00 0.00 111 ASP A C 13
ATOM 20609 O O . ASP A 1 94 ? -19.832 -4.877 8.787 1.00 0.00 111 ASP A O 13
ATOM 20618 N N . SER A 1 95 ? -18.391 -3.714 7.502 1.00 0.00 112 SER A N 13
ATOM 20619 C CA . SER A 1 95 ? -19.333 -2.662 7.144 1.00 0.00 112 SER A CA 13
ATOM 20620 C C . SER A 1 95 ? -20.618 -3.252 6.537 1.00 0.00 112 SER A C 13
ATOM 20621 O O . SER A 1 95 ? -21.728 -2.819 6.866 1.00 0.00 112 SER A O 13
ATOM 20629 N N . GLU A 1 96 ? -20.457 -4.259 5.699 1.00 0.00 113 GLU A N 13
ATOM 20630 C CA . GLU A 1 96 ? -21.562 -4.924 5.055 1.00 0.00 113 GLU A CA 13
ATOM 20631 C C . GLU A 1 96 ? -21.162 -6.360 4.916 1.00 0.00 113 GLU A C 13
ATOM 20632 O O . GLU A 1 96 ? -21.669 -7.212 5.673 1.00 0.00 113 GLU A O 13
ATOM 20645 N N . ASN A 1 1 ? 12.028 13.004 4.584 1.00 0.00 18 ASN A N 14
ATOM 20646 C CA . ASN A 1 1 ? 11.294 11.780 4.284 1.00 0.00 18 ASN A CA 14
ATOM 20647 C C . ASN A 1 1 ? 11.300 11.503 2.790 1.00 0.00 18 ASN A C 14
ATOM 20648 O O . ASN A 1 1 ? 10.446 11.996 2.045 1.00 0.00 18 ASN A O 14
ATOM 20661 N N . THR A 1 2 ? 12.298 10.780 2.333 1.00 0.00 19 THR A N 14
ATOM 20662 C CA . THR A 1 2 ? 12.432 10.443 0.927 1.00 0.00 19 THR A CA 14
ATOM 20663 C C . THR A 1 2 ? 11.527 9.274 0.521 1.00 0.00 19 THR A C 14
ATOM 20664 O O . THR A 1 2 ? 10.915 9.281 -0.554 1.00 0.00 19 THR A O 14
ATOM 20675 N N . ALA A 1 3 ? 11.422 8.298 1.397 1.00 0.00 20 ALA A N 14
ATOM 20676 C CA . ALA A 1 3 ? 10.687 7.083 1.119 1.00 0.00 20 ALA A CA 14
ATOM 20677 C C . ALA A 1 3 ? 9.202 7.330 1.021 1.00 0.00 20 ALA A C 14
ATOM 20678 O O . ALA A 1 3 ? 8.544 6.863 0.082 1.00 0.00 20 ALA A O 14
ATOM 20685 N N . THR A 1 4 ? 8.678 8.092 1.957 1.00 0.00 21 THR A N 14
ATOM 20686 C CA . THR A 1 4 ? 7.267 8.396 1.982 1.00 0.00 21 THR A CA 14
ATOM 20687 C C . THR A 1 4 ? 6.889 9.222 0.760 1.00 0.00 21 THR A C 14
ATOM 20688 O O . THR A 1 4 ? 5.797 9.105 0.239 1.00 0.00 21 THR A O 14
ATOM 20699 N N . GLN A 1 5 ? 7.846 10.021 0.290 1.00 0.00 22 GLN A N 14
ATOM 20700 C CA . GLN A 1 5 ? 7.685 10.850 -0.889 1.00 0.00 22 GLN A CA 14
ATOM 20701 C C . GLN A 1 5 ? 7.435 9.975 -2.119 1.00 0.00 22 GLN A C 14
ATOM 20702 O O . GLN A 1 5 ? 6.599 10.297 -2.968 1.00 0.00 22 GLN A O 14
ATOM 20716 N N . ARG A 1 6 ? 8.103 8.843 -2.169 1.00 0.00 23 ARG A N 14
ATOM 20717 C CA . ARG A 1 6 ? 7.957 7.919 -3.275 1.00 0.00 23 ARG A CA 14
ATOM 20718 C C . ARG A 1 6 ? 6.688 7.077 -3.103 1.00 0.00 23 ARG A C 14
ATOM 20719 O O . ARG A 1 6 ? 6.103 6.599 -4.070 1.00 0.00 23 ARG A O 14
ATOM 20740 N N . PHE A 1 7 ? 6.258 6.927 -1.871 1.00 0.00 24 PHE A N 14
ATOM 20741 C CA . PHE A 1 7 ? 5.060 6.158 -1.562 1.00 0.00 24 PHE A CA 14
ATOM 20742 C C . PHE A 1 7 ? 3.816 7.037 -1.391 1.00 0.00 24 PHE A C 14
ATOM 20743 O O . PHE A 1 7 ? 2.769 6.550 -0.965 1.00 0.00 24 PHE A O 14
ATOM 20760 N N . HIS A 1 8 ? 3.908 8.313 -1.793 1.00 0.00 25 HIS A N 14
ATOM 20761 C CA . HIS A 1 8 ? 2.756 9.231 -1.685 1.00 0.00 25 HIS A CA 14
ATOM 20762 C C . HIS A 1 8 ? 1.590 8.751 -2.520 1.00 0.00 25 HIS A C 14
ATOM 20763 O O . HIS A 1 8 ? 0.456 8.806 -2.078 1.00 0.00 25 HIS A O 14
ATOM 20778 N N . GLU A 1 9 ? 1.885 8.237 -3.710 1.00 0.00 26 GLU A N 14
ATOM 20779 C CA . GLU A 1 9 ? 0.848 7.733 -4.614 1.00 0.00 26 GLU A CA 14
ATOM 20780 C C . GLU A 1 9 ? 0.101 6.567 -3.981 1.00 0.00 26 GLU A C 14
ATOM 20781 O O . GLU A 1 9 ? -1.112 6.439 -4.122 1.00 0.00 26 GLU A O 14
ATOM 20793 N N . ILE A 1 10 ? 0.814 5.764 -3.230 1.00 0.00 27 ILE A N 14
ATOM 20794 C CA . ILE A 1 10 ? 0.215 4.603 -2.622 1.00 0.00 27 ILE A CA 14
ATOM 20795 C C . ILE A 1 10 ? -0.645 5.037 -1.431 1.00 0.00 27 ILE A C 14
ATOM 20796 O O . ILE A 1 10 ? -1.717 4.482 -1.178 1.00 0.00 27 ILE A O 14
ATOM 20812 N N . GLU A 1 11 ? -0.195 6.069 -0.734 1.00 0.00 28 GLU A N 14
ATOM 20813 C CA . GLU A 1 11 ? -0.973 6.636 0.353 1.00 0.00 28 GLU A CA 14
ATOM 20814 C C . GLU A 1 11 ? -2.250 7.280 -0.214 1.00 0.00 28 GLU A C 14
ATOM 20815 O O . GLU A 1 11 ? -3.314 7.219 0.399 1.00 0.00 28 GLU A O 14
ATOM 20827 N N . LYS A 1 12 ? -2.139 7.861 -1.404 1.00 0.00 29 LYS A N 14
ATOM 20828 C CA . LYS A 1 12 ? -3.300 8.419 -2.100 1.00 0.00 29 LYS A CA 14
ATOM 20829 C C . LYS A 1 12 ? -4.305 7.318 -2.393 1.00 0.00 29 LYS A C 14
ATOM 20830 O O . LYS A 1 12 ? -5.498 7.508 -2.207 1.00 0.00 29 LYS A O 14
ATOM 20849 N N . PHE A 1 13 ? -3.802 6.151 -2.811 1.00 0.00 30 PHE A N 14
ATOM 20850 C CA . PHE A 1 13 ? -4.642 4.970 -3.029 1.00 0.00 30 PHE A CA 14
ATOM 20851 C C . PHE A 1 13 ? -5.375 4.586 -1.770 1.00 0.00 30 PHE A C 14
ATOM 20852 O O . PHE A 1 13 ? -6.550 4.267 -1.810 1.00 0.00 30 PHE A O 14
ATOM 20869 N N . LEU A 1 14 ? -4.671 4.636 -0.664 1.00 0.00 31 LEU A N 14
ATOM 20870 C CA . LEU A 1 14 ? -5.223 4.328 0.647 1.00 0.00 31 LEU A CA 14
ATOM 20871 C C . LEU A 1 14 ? -6.416 5.255 0.948 1.00 0.00 31 LEU A C 14
ATOM 20872 O O . LEU A 1 14 ? -7.503 4.802 1.369 1.00 0.00 31 LEU A O 14
ATOM 20888 N N . LEU A 1 15 ? -6.227 6.539 0.677 1.00 0.00 32 LEU A N 14
ATOM 20889 C CA . LEU A 1 15 ? -7.281 7.533 0.882 1.00 0.00 32 LE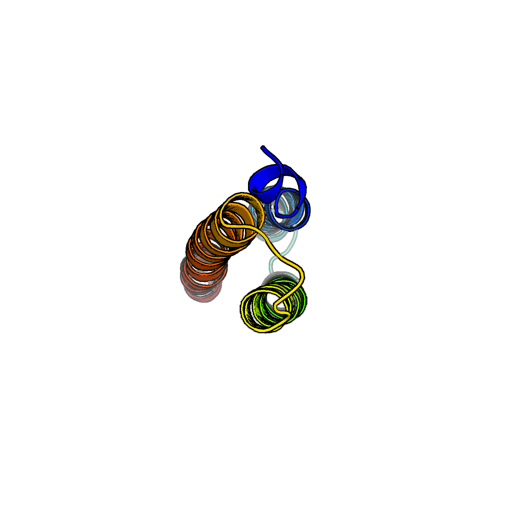U A CA 14
ATOM 20890 C C . LEU A 1 15 ? -8.410 7.246 -0.081 1.00 0.00 32 LEU A C 14
ATOM 20891 O O . LEU A 1 15 ? -9.590 7.243 0.282 1.00 0.00 32 LEU A O 14
ATOM 20907 N N . HIS A 1 16 ? -8.011 6.935 -1.290 1.00 0.00 33 HIS A N 14
ATOM 20908 C CA . HIS A 1 16 ? -8.917 6.612 -2.389 1.00 0.00 33 HIS A CA 14
ATOM 20909 C C . HIS A 1 16 ? -9.821 5.437 -2.043 1.00 0.00 33 HIS A C 14
ATOM 20910 O O . HIS A 1 16 ? -11.008 5.505 -2.283 1.00 0.00 33 HIS A O 14
ATOM 20925 N N . ILE A 1 17 ? -9.266 4.397 -1.459 1.00 0.00 34 ILE A N 14
ATOM 20926 C CA . ILE A 1 17 ? -10.028 3.233 -1.083 1.00 0.00 34 ILE A CA 14
ATOM 20927 C C . ILE A 1 17 ? -11.069 3.607 -0.028 1.00 0.00 34 ILE A C 14
ATOM 20928 O O . ILE A 1 17 ? -12.225 3.283 -0.168 1.00 0.00 34 ILE A O 14
ATOM 20944 N N . THR A 1 18 ? -10.662 4.358 0.970 1.00 0.00 35 THR A N 14
ATOM 20945 C CA . THR A 1 18 ? -11.572 4.791 2.025 1.00 0.00 35 THR A CA 14
ATOM 20946 C C . THR A 1 18 ? -12.711 5.714 1.443 1.00 0.00 35 THR A C 14
ATOM 20947 O O . THR A 1 18 ? -13.921 5.563 1.781 1.00 0.00 35 THR A O 14
ATOM 20958 N N . HIS A 1 19 ? -12.324 6.632 0.544 1.00 0.00 36 HIS A N 14
ATOM 20959 C CA . HIS A 1 19 ? -13.288 7.513 -0.149 1.00 0.00 36 HIS A CA 14
ATOM 20960 C C . HIS A 1 19 ? -14.258 6.684 -0.968 1.00 0.00 36 HIS A C 14
ATOM 20961 O O . HIS A 1 19 ? -15.467 6.915 -0.952 1.00 0.00 36 HIS A O 14
ATOM 20976 N N . GLU A 1 20 ? -13.710 5.694 -1.647 1.00 0.00 37 GLU A N 14
ATOM 20977 C CA . GLU A 1 20 ? -14.444 4.796 -2.484 1.00 0.00 37 GLU A CA 14
ATOM 20978 C C . GLU A 1 20 ? -15.441 3.991 -1.644 1.00 0.00 37 GLU A C 14
ATOM 20979 O O . GLU A 1 20 ? -16.500 3.660 -2.117 1.00 0.00 37 GLU A O 14
ATOM 20991 N N . VAL A 1 21 ? -15.087 3.711 -0.378 1.00 0.00 38 VAL A N 14
ATOM 20992 C CA . VAL A 1 21 ? -15.950 2.977 0.533 1.00 0.00 38 VAL A CA 14
ATOM 20993 C C . VAL A 1 21 ? -17.208 3.772 0.746 1.00 0.00 38 VAL A C 14
ATOM 20994 O O . VAL A 1 21 ? -18.326 3.237 0.667 1.00 0.00 38 VAL A O 14
ATOM 21007 N N . ASP A 1 22 ? -17.029 5.060 0.981 1.00 0.00 39 ASP A N 14
ATOM 21008 C CA . ASP A 1 22 ? -18.177 5.932 1.176 1.00 0.00 39 ASP A CA 14
ATOM 21009 C C . ASP A 1 22 ? -19.008 5.988 -0.098 1.00 0.00 39 ASP A C 14
ATOM 21010 O O . ASP A 1 22 ? -20.260 5.853 -0.084 1.00 0.00 39 ASP A O 14
ATOM 21019 N N . ASP A 1 23 ? -18.305 6.127 -1.210 1.00 0.00 40 ASP A N 14
ATOM 21020 C CA . ASP A 1 23 ? -18.925 6.251 -2.482 1.00 0.00 40 ASP A CA 14
ATOM 21021 C C . ASP A 1 23 ? -19.722 5.038 -2.811 1.00 0.00 40 ASP A C 14
ATOM 21022 O O . ASP A 1 23 ? -20.868 5.161 -3.112 1.00 0.00 40 ASP A O 14
ATOM 21031 N N . LEU A 1 24 ? -19.154 3.869 -2.624 1.00 0.00 41 LEU A N 14
ATOM 21032 C CA . LEU A 1 24 ? -19.822 2.650 -2.980 1.00 0.00 41 LEU A CA 14
ATOM 21033 C C . LEU A 1 24 ? -21.059 2.439 -2.156 1.00 0.00 41 LEU A C 14
ATOM 21034 O O . LEU A 1 24 ? -22.056 1.973 -2.664 1.00 0.00 41 LEU A O 14
ATOM 21050 N N . GLU A 1 25 ? -21.017 2.846 -0.897 1.00 0.00 42 GLU A N 14
ATOM 21051 C CA . GLU A 1 25 ? -22.174 2.707 -0.056 1.00 0.00 42 GLU A CA 14
ATOM 21052 C C . GLU A 1 25 ? -23.312 3.634 -0.441 1.00 0.00 42 GLU A C 14
ATOM 21053 O O . GLU A 1 25 ? -24.477 3.339 -0.174 1.00 0.00 42 GLU A O 14
ATOM 21065 N N . LYS A 1 26 ? -23.007 4.741 -1.072 1.00 0.00 43 LYS A N 14
ATOM 21066 C CA . LYS A 1 26 ? -24.082 5.588 -1.536 1.00 0.00 43 LYS A CA 14
ATOM 21067 C C . LYS A 1 26 ? -24.388 5.395 -3.017 1.00 0.00 43 LYS A C 14
ATOM 21068 O O . LYS A 1 26 ? -25.414 5.849 -3.534 1.00 0.00 43 LYS A O 14
ATOM 21087 N N . THR A 1 27 ? -23.491 4.710 -3.661 1.00 0.00 44 THR A N 14
ATOM 21088 C CA . THR A 1 27 ? -23.566 4.340 -5.052 1.00 0.00 44 THR A CA 14
ATOM 21089 C C . THR A 1 27 ? -24.312 2.981 -5.262 1.00 0.00 44 THR A C 14
ATOM 21090 O O . THR A 1 27 ? -24.963 2.772 -6.296 1.00 0.00 44 THR A O 14
ATOM 21101 N N . GLY A 1 28 ? -24.214 2.076 -4.301 1.00 0.00 45 GLY A N 14
ATOM 21102 C CA . GLY A 1 28 ? -24.912 0.802 -4.402 1.00 0.00 45 GLY A CA 14
ATOM 21103 C C . GLY A 1 28 ? -24.377 -0.251 -3.441 1.00 0.00 45 GLY A C 14
ATOM 21104 O O . GLY A 1 28 ? -25.123 -0.785 -2.642 1.00 0.00 45 GLY A O 14
ATOM 21108 N N . ASN A 1 29 ? -23.111 -0.609 -3.627 1.00 0.00 46 ASN A N 14
ATOM 21109 C CA . ASN A 1 29 ? -22.316 -1.527 -2.766 1.00 0.00 46 ASN A CA 14
ATOM 21110 C C . ASN A 1 29 ? -22.801 -2.955 -2.810 1.00 0.00 46 ASN A C 14
ATOM 21111 O O . ASN A 1 29 ? -22.601 -3.721 -1.867 1.00 0.00 46 ASN A O 14
ATOM 21122 N N . LYS A 1 30 ? -23.379 -3.335 -3.937 1.00 0.00 47 LYS A N 14
ATOM 21123 C CA . LYS A 1 30 ? -23.855 -4.695 -4.121 1.00 0.00 47 LYS A CA 14
ATOM 21124 C C . LYS A 1 30 ? -22.668 -5.642 -4.191 1.00 0.00 47 LYS A C 14
ATOM 21125 O O . LYS A 1 30 ? -22.589 -6.635 -3.474 1.00 0.00 47 LYS A O 14
ATOM 21144 N N . ASP A 1 31 ? -21.721 -5.285 -5.029 1.00 0.00 48 ASP A N 14
ATOM 21145 C CA . ASP A 1 31 ? -20.505 -6.063 -5.178 1.00 0.00 48 ASP A CA 14
ATOM 21146 C C . ASP A 1 31 ? -19.326 -5.141 -5.039 1.00 0.00 48 ASP A C 14
ATOM 21147 O O . ASP A 1 31 ? -18.217 -5.581 -4.823 1.00 0.00 48 ASP A O 14
ATOM 21156 N N . GLU A 1 32 ? -19.601 -3.844 -5.120 1.00 0.00 49 GLU A N 14
ATOM 21157 C CA . GLU A 1 32 ? -18.598 -2.801 -5.119 1.00 0.00 49 GLU A CA 14
ATOM 21158 C C . GLU A 1 32 ? -17.788 -2.812 -3.848 1.00 0.00 49 GLU A C 14
ATOM 21159 O O . GLU A 1 32 ? -16.612 -2.525 -3.868 1.00 0.00 49 GLU A O 14
ATOM 21171 N N . LYS A 1 33 ? -18.426 -3.140 -2.755 1.00 0.00 50 LYS A N 14
ATOM 21172 C CA . LYS A 1 33 ? -17.774 -3.163 -1.448 1.00 0.00 50 LYS A CA 14
ATOM 21173 C C . LYS A 1 33 ? -16.646 -4.209 -1.463 1.00 0.00 50 LYS A C 14
ATOM 21174 O O . LYS A 1 33 ? -15.486 -3.915 -1.142 1.00 0.00 50 LYS A O 14
ATOM 21193 N N . ALA A 1 34 ? -16.994 -5.377 -1.901 1.00 0.00 51 ALA A N 14
ATOM 21194 C CA . ALA A 1 34 ? -16.049 -6.474 -2.051 1.00 0.00 51 ALA A CA 14
ATOM 21195 C C . ALA A 1 34 ? -15.077 -6.197 -3.201 1.00 0.00 51 ALA A C 14
ATOM 21196 O O . ALA A 1 34 ? -13.887 -6.492 -3.113 1.00 0.00 51 ALA A O 14
ATOM 21203 N N . ARG A 1 35 ? -15.600 -5.604 -4.262 1.00 0.00 52 ARG A N 14
ATOM 21204 C CA . ARG A 1 35 ? -14.831 -5.259 -5.453 1.00 0.00 52 ARG A CA 14
ATOM 21205 C C . ARG A 1 35 ? -13.725 -4.270 -5.080 1.00 0.00 52 ARG A C 14
ATOM 21206 O O . ARG A 1 35 ? -12.598 -4.354 -5.583 1.00 0.00 52 ARG A O 14
ATOM 21227 N N . LEU A 1 36 ? -14.043 -3.326 -4.196 1.00 0.00 53 LEU A N 14
ATOM 21228 C CA . LEU A 1 36 ? -13.072 -2.393 -3.746 1.00 0.00 53 LEU A CA 14
ATOM 21229 C C . LEU A 1 36 ? -12.029 -3.079 -2.864 1.00 0.00 53 LEU A C 14
ATOM 21230 O O . LEU A 1 36 ? -10.847 -2.749 -2.915 1.00 0.00 53 LEU A O 14
ATOM 21246 N N . LEU A 1 37 ? -12.458 -4.033 -2.072 1.00 0.00 54 LEU A N 14
ATOM 21247 C CA . LEU A 1 37 ? -11.514 -4.787 -1.261 1.00 0.00 54 LEU A CA 14
ATOM 21248 C C . LEU A 1 37 ? -10.531 -5.545 -2.128 1.00 0.00 54 LEU A C 14
ATOM 21249 O O . LEU A 1 37 ? -9.363 -5.678 -1.785 1.00 0.00 54 LEU A O 14
ATOM 21265 N N . ARG A 1 38 ? -10.998 -5.995 -3.266 1.00 0.00 55 ARG A N 14
ATOM 21266 C CA . ARG A 1 38 ? -10.159 -6.703 -4.221 1.00 0.00 55 ARG A CA 14
ATOM 21267 C C . ARG A 1 38 ? -9.157 -5.689 -4.820 1.00 0.00 55 ARG A C 14
ATOM 21268 O O . ARG A 1 38 ? -7.996 -6.007 -5.091 1.00 0.00 55 ARG A O 14
ATOM 21289 N N . GLU A 1 39 ? -9.609 -4.453 -4.967 1.00 0.00 56 GLU A N 14
ATOM 21290 C CA . GLU A 1 39 ? -8.770 -3.366 -5.439 1.00 0.00 56 GLU A CA 14
ATOM 21291 C C . GLU A 1 39 ? -7.643 -3.065 -4.428 1.00 0.00 56 GLU A C 14
ATOM 21292 O O . GLU A 1 39 ? -6.511 -2.726 -4.815 1.00 0.00 56 GLU A O 14
ATOM 21304 N N . LEU A 1 40 ? -7.922 -3.244 -3.141 1.00 0.00 57 LEU A N 14
ATOM 21305 C CA . LEU A 1 40 ? -6.899 -3.035 -2.146 1.00 0.00 57 LEU A CA 14
ATOM 21306 C C . LEU A 1 40 ? -5.913 -4.185 -2.161 1.00 0.00 57 LEU A C 14
ATOM 21307 O O . LEU A 1 40 ? -4.740 -4.006 -1.844 1.00 0.00 57 LEU A O 14
ATOM 21323 N N . THR A 1 41 ? -6.399 -5.371 -2.543 1.00 0.00 58 THR A N 14
ATOM 21324 C CA . THR A 1 41 ? -5.552 -6.535 -2.707 1.00 0.00 58 THR A CA 14
ATOM 21325 C C . THR A 1 41 ? -4.508 -6.230 -3.809 1.00 0.00 58 THR A C 14
ATOM 21326 O O . THR A 1 41 ? -3.339 -6.641 -3.738 1.00 0.00 58 THR A O 14
ATOM 21337 N N . VAL A 1 42 ? -4.941 -5.489 -4.811 1.00 0.00 59 VAL A N 14
ATOM 21338 C CA . VAL A 1 42 ? -4.051 -5.019 -5.855 1.00 0.00 59 VAL A CA 14
ATOM 21339 C C . VAL A 1 42 ? -3.085 -3.969 -5.264 1.00 0.00 59 VAL A C 14
ATOM 21340 O O . VAL A 1 42 ? -1.895 -3.958 -5.571 1.00 0.00 59 VAL A O 14
ATOM 21353 N N . SER A 1 43 ? -3.606 -3.129 -4.382 1.00 0.00 60 SER A N 14
ATOM 21354 C CA . SER A 1 43 ? -2.815 -2.085 -3.740 1.00 0.00 60 SER A CA 14
ATOM 21355 C C . SER A 1 43 ? -1.661 -2.671 -2.909 1.00 0.00 60 SER A C 14
ATOM 21356 O O . SER A 1 43 ? -0.491 -2.267 -3.045 1.00 0.00 60 SER A O 14
ATOM 21364 N N . GLU A 1 44 ? -1.980 -3.639 -2.101 1.00 0.00 61 GLU A N 14
ATOM 21365 C CA . GLU A 1 44 ? -0.975 -4.327 -1.317 1.00 0.00 61 GLU A CA 14
ATOM 21366 C C . GLU A 1 44 ? -0.019 -5.098 -2.232 1.00 0.00 61 GLU A C 14
ATOM 21367 O O . GLU A 1 44 ? 1.153 -5.275 -1.908 1.00 0.00 61 GLU A O 14
ATOM 21379 N N . ALA A 1 45 ? -0.529 -5.531 -3.392 1.00 0.00 62 ALA A N 14
ATOM 21380 C CA . ALA A 1 45 ? 0.279 -6.242 -4.377 1.00 0.00 62 ALA A CA 14
ATOM 21381 C C . ALA A 1 45 ? 1.444 -5.392 -4.885 1.00 0.00 62 ALA A C 14
ATOM 21382 O O . ALA A 1 45 ? 2.584 -5.887 -4.971 1.00 0.00 62 ALA A O 14
ATOM 21389 N N . PHE A 1 46 ? 1.198 -4.122 -5.202 1.00 0.00 63 PHE A N 14
ATOM 21390 C CA . PHE A 1 46 ? 2.315 -3.282 -5.621 1.00 0.00 63 PHE A CA 14
ATOM 21391 C C . PHE A 1 46 ? 3.219 -2.925 -4.466 1.00 0.00 63 PHE A C 14
ATOM 21392 O O . PHE A 1 46 ? 4.412 -2.730 -4.654 1.00 0.00 63 PHE A O 14
ATOM 21409 N N . ILE A 1 47 ? 2.655 -2.814 -3.267 1.00 0.00 64 ILE A N 14
ATOM 21410 C CA . ILE A 1 47 ? 3.487 -2.659 -2.072 1.00 0.00 64 ILE A CA 14
ATOM 21411 C C . ILE A 1 47 ? 4.429 -3.859 -1.908 1.00 0.00 64 ILE A C 14
ATOM 21412 O O . ILE A 1 47 ? 5.605 -3.689 -1.649 1.00 0.00 64 ILE A O 14
ATOM 21428 N N . GLU A 1 48 ? 3.919 -5.055 -2.109 1.00 0.00 65 GLU A N 14
ATOM 21429 C CA . GLU A 1 48 ? 4.748 -6.246 -2.070 1.00 0.00 65 GLU A CA 14
ATOM 21430 C C . GLU A 1 48 ? 5.814 -6.181 -3.176 1.00 0.00 65 GLU A C 14
ATOM 21431 O O . GLU A 1 48 ? 6.982 -6.523 -2.955 1.00 0.00 65 GLU A O 14
ATOM 21443 N N . GLY A 1 49 ? 5.399 -5.700 -4.341 1.00 0.00 66 GLY A N 14
ATOM 21444 C CA . GLY A 1 49 ? 6.300 -5.526 -5.458 1.00 0.00 66 GLY A CA 14
ATOM 21445 C C . GLY A 1 49 ? 7.430 -4.560 -5.141 1.00 0.00 66 GLY A C 14
ATOM 21446 O O . GLY A 1 49 ? 8.609 -4.864 -5.363 1.00 0.00 66 GLY A O 14
ATOM 21450 N N . SER A 1 50 ? 7.084 -3.428 -4.583 1.00 0.00 67 SER A N 14
ATOM 21451 C CA . SER A 1 50 ? 8.044 -2.422 -4.249 1.00 0.00 67 SER A CA 14
ATOM 21452 C C . SER A 1 50 ? 8.906 -2.865 -3.081 1.00 0.00 67 SER A C 14
ATOM 21453 O O . SER A 1 50 ? 10.098 -2.573 -3.041 1.00 0.00 67 SER A O 14
ATOM 21461 N N . ARG A 1 51 ? 8.329 -3.629 -2.164 1.00 0.00 68 ARG A N 14
ATOM 21462 C CA . ARG A 1 51 ? 9.103 -4.131 -1.048 1.00 0.00 68 ARG A CA 14
ATOM 21463 C C . ARG A 1 51 ? 10.142 -5.101 -1.514 1.00 0.00 68 ARG A C 14
ATOM 21464 O O . ARG A 1 51 ? 11.315 -4.969 -1.161 1.00 0.00 68 ARG A O 14
ATOM 21485 N N . GLY A 1 52 ? 9.733 -6.021 -2.354 1.00 0.00 69 GLY A N 14
ATOM 21486 C CA . GLY A 1 52 ? 10.662 -6.955 -2.920 1.00 0.00 69 GLY A CA 14
ATOM 21487 C C . GLY A 1 52 ? 11.703 -6.238 -3.755 1.00 0.00 69 GLY A C 14
ATOM 21488 O O . GLY A 1 52 ? 12.847 -6.651 -3.805 1.00 0.00 69 GLY A O 14
ATOM 21492 N N . TYR A 1 53 ? 11.318 -5.085 -4.306 1.00 0.00 70 TYR A N 14
ATOM 21493 C CA . TYR A 1 53 ? 12.181 -4.313 -5.203 1.00 0.00 70 TYR A CA 14
ATOM 21494 C C . TYR A 1 53 ? 13.326 -3.761 -4.413 1.00 0.00 70 TYR A C 14
ATOM 21495 O O . TYR A 1 53 ? 14.493 -3.919 -4.773 1.00 0.00 70 TYR A O 14
ATOM 21513 N N . PHE A 1 54 ? 12.981 -3.142 -3.320 1.00 0.00 71 PHE A N 14
ATOM 21514 C CA . PHE A 1 54 ? 13.941 -2.567 -2.438 1.00 0.00 71 PHE A CA 14
ATOM 21515 C C . PHE A 1 54 ? 14.819 -3.637 -1.805 1.00 0.00 71 PHE A C 14
ATOM 21516 O O . PHE A 1 54 ? 16.019 -3.443 -1.639 1.00 0.00 71 PHE A O 14
ATOM 21533 N N . GLN A 1 55 ? 14.219 -4.773 -1.466 1.00 0.00 72 GLN A N 14
ATOM 21534 C CA . GLN A 1 55 ? 14.961 -5.889 -0.899 1.00 0.00 72 GLN A CA 14
ATOM 21535 C C . GLN A 1 55 ? 15.976 -6.459 -1.889 1.00 0.00 72 GLN A C 14
ATOM 21536 O O . GLN A 1 55 ? 17.043 -6.936 -1.483 1.00 0.00 72 GLN A O 14
ATOM 21550 N N . ARG A 1 56 ? 15.639 -6.432 -3.175 1.00 0.00 73 ARG A N 14
ATOM 21551 C CA . ARG A 1 56 ? 16.578 -6.827 -4.227 1.00 0.00 73 ARG A CA 14
ATOM 21552 C C . ARG A 1 56 ? 17.747 -5.871 -4.254 1.00 0.00 73 ARG A C 14
ATOM 21553 O O . ARG A 1 56 ? 18.901 -6.290 -4.339 1.00 0.00 73 ARG A O 14
ATOM 21574 N N . GLU A 1 57 ? 17.449 -4.588 -4.127 1.00 0.00 74 GLU A N 14
ATOM 21575 C CA . GLU A 1 57 ? 18.480 -3.562 -4.075 1.00 0.00 74 GLU A CA 14
ATOM 21576 C C . GLU A 1 57 ? 19.353 -3.753 -2.836 1.00 0.00 74 GLU A C 14
ATOM 21577 O O . GLU A 1 57 ? 20.555 -3.483 -2.860 1.00 0.00 74 GLU A O 14
ATOM 21589 N N . LEU A 1 58 ? 18.754 -4.295 -1.778 1.00 0.00 75 LEU A N 14
ATOM 21590 C CA . LEU A 1 58 ? 19.486 -4.599 -0.536 1.00 0.00 75 LEU A CA 14
ATOM 21591 C C . LEU A 1 58 ? 20.524 -5.706 -0.743 1.00 0.00 75 LEU A C 14
ATOM 21592 O O . LEU A 1 58 ? 21.439 -5.881 0.077 1.00 0.00 75 LEU A O 14
ATOM 21608 N N . LYS A 1 59 ? 20.389 -6.440 -1.829 1.00 0.00 76 LYS A N 14
ATOM 21609 C CA . LYS A 1 59 ? 21.277 -7.541 -2.132 1.00 0.00 76 LYS A CA 14
ATOM 21610 C C . LYS A 1 59 ? 22.122 -7.228 -3.355 1.00 0.00 76 LYS A C 14
ATOM 21611 O O . LYS A 1 59 ? 23.037 -7.972 -3.700 1.00 0.00 76 LYS A O 14
ATOM 21630 N N . ARG A 1 60 ? 21.815 -6.114 -3.987 1.00 0.00 77 ARG A N 14
ATOM 21631 C CA . ARG A 1 60 ? 22.444 -5.697 -5.239 1.00 0.00 77 ARG A CA 14
ATOM 21632 C C . ARG A 1 60 ? 23.932 -5.449 -5.064 1.00 0.00 77 ARG A C 14
ATOM 21633 O O . ARG A 1 60 ? 24.704 -5.566 -6.012 1.00 0.00 77 ARG A O 14
ATOM 21654 N N . THR A 1 61 ? 24.304 -5.054 -3.853 1.00 0.00 78 THR A N 14
ATOM 21655 C CA . THR A 1 61 ? 25.664 -4.658 -3.495 1.00 0.00 78 THR A CA 14
ATOM 21656 C C . THR A 1 61 ? 25.935 -3.185 -3.953 1.00 0.00 78 THR A C 14
ATOM 21657 O O . THR A 1 61 ? 26.793 -2.477 -3.392 1.00 0.00 78 THR A O 14
ATOM 21668 N N . ASP A 1 62 ? 25.149 -2.720 -4.935 1.00 0.00 79 ASP A N 14
ATOM 21669 C CA . ASP A 1 62 ? 25.171 -1.321 -5.371 1.00 0.00 79 ASP A CA 14
ATOM 21670 C C . ASP A 1 62 ? 24.228 -0.513 -4.526 1.00 0.00 79 ASP A C 14
ATOM 21671 O O . ASP A 1 62 ? 23.114 -0.198 -4.940 1.00 0.00 79 ASP A O 14
ATOM 21680 N N . LEU A 1 63 ? 24.615 -0.318 -3.321 1.00 0.00 80 LEU A N 14
ATOM 21681 C CA . LEU A 1 63 ? 23.920 0.508 -2.369 1.00 0.00 80 LEU A CA 14
ATOM 21682 C C . LEU A 1 63 ? 24.873 0.861 -1.292 1.00 0.00 80 LEU A C 14
ATOM 21683 O O . LEU A 1 63 ? 25.845 0.149 -1.026 1.00 0.00 80 LEU A O 14
ATOM 21699 N N . ASP A 1 64 ? 24.613 1.946 -0.726 1.00 0.00 81 ASP A N 14
ATOM 21700 C CA . ASP A 1 64 ? 25.350 2.490 0.345 1.00 0.00 81 ASP A CA 14
ATOM 21701 C C . ASP A 1 64 ? 24.392 2.523 1.500 1.00 0.00 81 ASP A C 14
ATOM 21702 O O . ASP A 1 64 ? 23.197 2.253 1.287 1.00 0.00 81 ASP A O 14
ATOM 21711 N N . LEU A 1 65 ? 24.850 2.853 2.696 1.00 0.00 82 LEU A N 14
ATOM 21712 C CA . LEU A 1 65 ? 23.967 2.983 3.846 1.00 0.00 82 LEU A CA 14
ATOM 21713 C C . LEU A 1 65 ? 22.860 3.992 3.539 1.00 0.00 82 LEU A C 14
ATOM 21714 O O . LEU A 1 65 ? 21.749 3.888 4.033 1.00 0.00 82 LEU A O 14
ATOM 21730 N N . LEU A 1 66 ? 23.202 4.945 2.692 1.00 0.00 83 LEU A N 14
ATOM 21731 C CA . LEU A 1 66 ? 22.300 5.982 2.214 1.00 0.00 83 LEU A CA 14
ATOM 21732 C C . LEU A 1 66 ? 21.099 5.366 1.534 1.00 0.00 83 LEU A C 14
ATOM 21733 O O . LEU A 1 66 ? 19.941 5.684 1.842 1.00 0.00 83 LEU A O 14
ATOM 21749 N N . GLU A 1 67 ? 21.393 4.481 0.646 1.00 0.00 84 GLU A N 14
ATOM 21750 C CA . GLU A 1 67 ? 20.415 3.845 -0.157 1.00 0.00 84 GLU A CA 14
ATOM 21751 C C . GLU A 1 67 ? 19.633 2.879 0.668 1.00 0.00 84 GLU A C 14
ATOM 21752 O O . GLU A 1 67 ? 18.417 2.825 0.580 1.00 0.00 84 GLU A O 14
ATOM 21764 N N . LYS A 1 68 ? 20.349 2.182 1.541 1.00 0.00 85 LYS A N 14
ATOM 21765 C CA . LYS A 1 68 ? 19.763 1.246 2.479 1.00 0.00 85 LYS A CA 14
ATOM 21766 C C . LYS A 1 68 ? 18.734 1.939 3.299 1.00 0.00 85 LYS A C 14
ATOM 21767 O O . LYS A 1 68 ? 17.665 1.391 3.533 1.00 0.00 85 LYS A O 14
ATOM 21786 N N . PHE A 1 69 ? 19.035 3.178 3.694 1.00 0.00 86 PHE A N 14
ATOM 21787 C CA . PHE A 1 69 ? 18.134 3.902 4.534 1.00 0.00 86 PHE A CA 14
ATOM 21788 C C . PHE A 1 69 ? 16.800 4.173 3.829 1.00 0.00 86 PHE A C 14
ATOM 21789 O O . PHE A 1 69 ? 15.768 4.158 4.436 1.00 0.00 86 PHE A O 14
ATOM 21806 N N . ASN A 1 70 ? 16.860 4.353 2.542 1.00 0.00 87 ASN A N 14
ATOM 21807 C CA . ASN A 1 70 ? 15.700 4.633 1.715 1.00 0.00 87 ASN A CA 14
ATOM 21808 C C . ASN A 1 70 ? 14.898 3.377 1.550 1.00 0.00 87 ASN A C 14
ATOM 21809 O O . ASN A 1 70 ? 13.678 3.405 1.567 1.00 0.00 87 ASN A O 14
ATOM 21820 N N . PHE A 1 71 ? 15.599 2.259 1.423 1.00 0.00 88 PHE A N 14
ATOM 21821 C CA . PHE A 1 71 ? 14.953 0.980 1.211 1.00 0.00 88 PHE A CA 14
ATOM 21822 C C . PHE A 1 71 ? 14.262 0.572 2.447 1.00 0.00 88 PHE A C 14
ATOM 21823 O O . PHE A 1 71 ? 13.081 0.286 2.413 1.00 0.00 88 PHE A O 14
ATOM 21840 N N . GLU A 1 72 ? 14.972 0.636 3.570 1.00 0.00 89 GLU A N 14
ATOM 21841 C CA . GLU A 1 72 ? 14.391 0.260 4.819 1.00 0.00 89 GLU A CA 14
ATOM 21842 C C . GLU A 1 72 ? 13.305 1.233 5.152 1.00 0.00 89 GLU A C 14
ATOM 21843 O O . GLU A 1 72 ? 12.289 0.856 5.747 1.00 0.00 89 GLU A O 14
ATOM 21855 N N . ALA A 1 73 ? 13.477 2.497 4.722 1.00 0.00 90 ALA A N 14
ATOM 21856 C CA . ALA A 1 73 ? 12.447 3.472 5.056 1.00 0.00 90 ALA A CA 14
ATOM 21857 C C . ALA A 1 73 ? 11.176 3.198 4.261 1.00 0.00 90 ALA A C 14
ATOM 21858 O O . ALA A 1 73 ? 10.061 3.293 4.783 1.00 0.00 90 ALA A O 14
ATOM 21865 N N . ALA A 1 74 ? 11.344 2.816 3.016 1.00 0.00 91 ALA A N 14
ATOM 21866 C CA . ALA A 1 74 ? 10.228 2.515 2.150 1.00 0.00 91 ALA A CA 14
ATOM 21867 C C . ALA A 1 74 ? 9.559 1.226 2.565 1.00 0.00 91 ALA A C 14
ATOM 21868 O O . ALA A 1 74 ? 8.341 1.150 2.588 1.00 0.00 91 ALA A O 14
ATOM 21875 N N . LEU A 1 75 ? 10.351 0.241 2.952 1.00 0.00 92 LEU A N 14
ATOM 21876 C CA . LEU A 1 75 ? 9.820 -1.047 3.393 1.00 0.00 92 LEU A CA 14
ATOM 21877 C C . LEU A 1 75 ? 8.904 -0.854 4.583 1.00 0.00 92 LEU A C 14
ATOM 21878 O O . LEU A 1 75 ? 7.830 -1.445 4.651 1.00 0.00 92 LEU A O 14
ATOM 21894 N N . ALA A 1 76 ? 9.303 0.027 5.477 1.00 0.00 93 ALA A N 14
ATOM 21895 C CA . ALA A 1 76 ? 8.521 0.314 6.652 1.00 0.00 93 ALA A CA 14
ATOM 21896 C C . ALA A 1 76 ? 7.301 1.128 6.304 1.00 0.00 93 ALA A C 14
ATOM 21897 O O . ALA A 1 76 ? 6.244 0.937 6.886 1.00 0.00 93 ALA A O 14
ATOM 21904 N N . THR A 1 77 ? 7.428 1.981 5.317 1.00 0.00 94 THR A N 14
ATOM 21905 C CA . THR A 1 77 ? 6.340 2.818 4.934 1.00 0.00 94 THR A CA 14
ATOM 21906 C C . THR A 1 77 ? 5.271 1.977 4.238 1.00 0.00 94 THR A C 14
ATOM 21907 O O . THR A 1 77 ? 4.071 2.110 4.519 1.00 0.00 94 THR A O 14
ATOM 21918 N N . GLY A 1 78 ? 5.729 1.054 3.404 1.00 0.00 95 GLY A N 14
ATOM 21919 C CA . GLY A 1 78 ? 4.838 0.179 2.704 1.00 0.00 95 GLY A CA 14
ATOM 21920 C C . GLY A 1 78 ? 4.152 -0.765 3.646 1.00 0.00 95 GLY A C 14
ATOM 21921 O O . GLY A 1 78 ? 2.971 -1.038 3.503 1.00 0.00 95 GLY A O 14
ATOM 21925 N N . ASP A 1 79 ? 4.894 -1.234 4.638 1.00 0.00 96 ASP A N 14
ATOM 21926 C CA . ASP A 1 79 ? 4.360 -2.155 5.632 1.00 0.00 96 ASP A CA 14
ATOM 21927 C C . ASP A 1 79 ? 3.258 -1.498 6.428 1.00 0.00 96 ASP A C 14
ATOM 21928 O O . ASP A 1 79 ? 2.162 -2.038 6.547 1.00 0.00 96 ASP A O 14
ATOM 21937 N N . LEU A 1 80 ? 3.531 -0.306 6.913 1.00 0.00 97 LEU A N 14
ATOM 21938 C CA . LEU A 1 80 ? 2.590 0.417 7.748 1.00 0.00 97 LEU A CA 14
ATOM 21939 C C . LEU A 1 80 ? 1.282 0.694 7.046 1.00 0.00 97 LEU A C 14
ATOM 21940 O O . LEU A 1 80 ? 0.211 0.459 7.614 1.00 0.00 97 LEU A O 14
ATOM 21956 N N . LEU A 1 81 ? 1.346 1.175 5.825 1.00 0.00 98 LEU A N 14
ATOM 21957 C CA . LEU A 1 81 ? 0.131 1.435 5.084 1.00 0.00 98 LEU A CA 14
ATOM 21958 C C . LEU A 1 81 ? -0.549 0.121 4.667 1.00 0.00 98 LEU A C 14
ATOM 21959 O O . LEU A 1 81 ? -1.753 0.082 4.509 1.00 0.00 98 LEU A O 14
ATOM 21975 N N . LEU A 1 82 ? 0.239 -0.962 4.497 1.00 0.00 99 LEU A N 14
ATOM 21976 C CA . LEU A 1 82 ? -0.317 -2.265 4.116 1.00 0.00 99 LEU A CA 14
ATOM 21977 C C . LEU A 1 82 ? -1.145 -2.765 5.272 1.00 0.00 99 LEU A C 14
ATOM 21978 O O . LEU A 1 82 ? -2.233 -3.310 5.100 1.00 0.00 99 LEU A O 14
ATOM 21994 N N . LYS A 1 83 ? -0.644 -2.521 6.448 1.00 0.00 100 LYS A N 14
ATOM 21995 C CA . LYS A 1 83 ? -1.329 -2.836 7.648 1.00 0.00 100 LYS A CA 14
ATOM 21996 C C . LYS A 1 83 ? -2.527 -1.928 7.805 1.00 0.00 100 LYS A C 14
ATOM 21997 O O . LYS A 1 83 ? -3.532 -2.318 8.394 1.00 0.00 100 LYS A O 14
ATOM 22016 N N . ASP A 1 84 ? -2.421 -0.698 7.292 1.00 0.00 101 ASP A N 14
ATOM 22017 C CA . ASP A 1 84 ? -3.556 0.221 7.363 1.00 0.00 101 ASP A CA 14
ATOM 22018 C C . ASP A 1 84 ? -4.665 -0.285 6.431 1.00 0.00 101 ASP A C 14
ATOM 22019 O O . ASP A 1 84 ? -5.850 -0.275 6.789 1.00 0.00 101 ASP A O 14
ATOM 22028 N N . LEU A 1 85 ? -4.244 -0.773 5.247 1.00 0.00 102 LEU A N 14
ATOM 22029 C CA . LEU A 1 85 ? -5.133 -1.415 4.268 1.00 0.00 102 LEU A CA 14
ATOM 22030 C C . LEU A 1 85 ? -5.852 -2.567 4.929 1.00 0.00 102 LEU A C 14
ATOM 22031 O O . LEU A 1 85 ? -7.060 -2.679 4.851 1.00 0.00 102 LEU A O 14
ATOM 22047 N N . LYS A 1 86 ? -5.081 -3.391 5.612 1.00 0.00 103 LYS A N 14
ATOM 22048 C CA . LYS A 1 86 ? -5.560 -4.551 6.305 1.00 0.00 103 LYS A CA 14
ATOM 22049 C C . LYS A 1 86 ? -6.587 -4.168 7.385 1.00 0.00 103 LYS A C 14
ATOM 22050 O O . LYS A 1 86 ? -7.604 -4.819 7.528 1.00 0.00 103 LYS A O 14
ATOM 22069 N N . ALA A 1 87 ? -6.348 -3.078 8.086 1.00 0.00 104 ALA A N 14
ATOM 22070 C CA . ALA A 1 87 ? -7.237 -2.652 9.150 1.00 0.00 104 ALA A CA 14
ATOM 22071 C C . ALA A 1 87 ? -8.548 -2.153 8.574 1.00 0.00 104 ALA A C 14
ATOM 22072 O O . ALA A 1 87 ? -9.647 -2.486 9.080 1.00 0.00 104 ALA A O 14
ATOM 22079 N N . LEU A 1 88 ? -8.447 -1.403 7.484 1.00 0.00 105 LEU A N 14
ATOM 22080 C CA . LEU A 1 88 ? -9.613 -0.857 6.854 1.00 0.00 105 LEU A CA 14
ATOM 22081 C C . LEU A 1 88 ? -10.376 -1.989 6.209 1.00 0.00 105 LEU A C 14
ATOM 22082 O O . LEU A 1 88 ? -11.572 -1.963 6.159 1.00 0.00 105 LEU A O 14
ATOM 22098 N N . GLN A 1 89 ? -9.637 -2.987 5.728 1.00 0.00 106 GLN A N 14
ATOM 22099 C CA . GLN A 1 89 ? -10.200 -4.161 5.089 1.00 0.00 106 GLN A CA 14
ATOM 22100 C C . GLN A 1 89 ? -11.134 -4.841 6.029 1.00 0.00 106 GLN A C 14
ATOM 22101 O O . GLN A 1 89 ? -12.222 -5.159 5.646 1.00 0.00 106 GLN A O 14
ATOM 22115 N N . LYS A 1 90 ? -10.726 -5.029 7.261 1.00 0.00 107 LYS A N 14
ATOM 22116 C CA . LYS A 1 90 ? -11.607 -5.660 8.230 1.00 0.00 107 LYS A CA 14
ATOM 22117 C C . LYS A 1 90 ? -12.781 -4.791 8.575 1.00 0.00 107 LYS A C 14
ATOM 22118 O O . LYS A 1 90 ? -13.865 -5.311 8.791 1.00 0.00 107 LYS A O 14
ATOM 22137 N N . ARG A 1 91 ? -12.586 -3.472 8.579 1.00 0.00 108 ARG A N 14
ATOM 22138 C CA . ARG A 1 91 ? -13.689 -2.561 8.812 1.00 0.00 108 ARG A CA 14
ATOM 22139 C C . ARG A 1 91 ? -14.685 -2.733 7.689 1.00 0.00 108 ARG A C 14
ATOM 22140 O O . ARG A 1 91 ? -15.876 -2.987 7.912 1.00 0.00 108 ARG A O 14
ATOM 22161 N N . VAL A 1 92 ? -14.166 -2.673 6.484 1.00 0.00 109 VAL A N 14
ATOM 22162 C CA . VAL A 1 92 ? -14.961 -2.731 5.307 1.00 0.00 109 VAL A CA 14
ATOM 22163 C C . VAL A 1 92 ? -15.638 -4.099 5.116 1.00 0.00 109 VAL A C 14
ATOM 22164 O O . VAL A 1 92 ? -16.836 -4.151 4.819 1.00 0.00 109 VAL A O 14
ATOM 22177 N N . GLN A 1 93 ? -14.900 -5.195 5.329 1.00 0.00 110 GLN A N 14
ATOM 22178 C CA . GLN A 1 93 ? -15.488 -6.528 5.203 1.00 0.00 110 GLN A CA 14
ATOM 22179 C C . GLN A 1 93 ? -16.543 -6.770 6.248 1.00 0.00 110 GLN A C 14
ATOM 22180 O O . GLN A 1 93 ? -17.511 -7.487 6.017 1.00 0.00 110 GLN A O 14
ATOM 22194 N N . ASP A 1 94 ? -16.357 -6.170 7.396 1.00 0.00 111 ASP A N 14
ATOM 22195 C CA . ASP A 1 94 ? -17.279 -6.353 8.483 1.00 0.00 111 ASP A CA 14
ATOM 22196 C C . ASP A 1 94 ? -18.561 -5.532 8.314 1.00 0.00 111 ASP A C 14
ATOM 22197 O O . ASP A 1 94 ? -19.615 -5.926 8.798 1.00 0.00 111 ASP A O 14
ATOM 22206 N N . SER A 1 95 ? -18.476 -4.402 7.608 1.00 0.00 112 SER A N 14
ATOM 22207 C CA . SER A 1 95 ? -19.634 -3.514 7.467 1.00 0.00 112 SER A CA 14
ATOM 22208 C C . SER A 1 95 ? -20.812 -4.181 6.711 1.00 0.00 112 SER A C 14
ATOM 22209 O O . SER A 1 95 ? -21.952 -4.191 7.202 1.00 0.00 112 SER A O 14
ATOM 22217 N N . GLU A 1 96 ? -20.516 -4.819 5.593 1.00 0.00 113 GLU A N 14
ATOM 22218 C CA . GLU A 1 96 ? -21.547 -5.364 4.729 1.00 0.00 113 GLU A CA 14
ATOM 22219 C C . GLU A 1 96 ? -21.306 -6.838 4.516 1.00 0.00 113 GLU A C 14
ATOM 22220 O O . GLU A 1 96 ? -21.902 -7.660 5.238 1.00 0.00 113 GLU A O 14
ATOM 22233 N N . ASN A 1 1 ? 8.581 12.694 3.096 1.00 0.00 18 ASN A N 15
ATOM 22234 C CA . ASN A 1 1 ? 9.989 12.395 2.835 1.00 0.00 18 ASN A CA 15
ATOM 22235 C C . ASN A 1 1 ? 10.042 11.447 1.645 1.00 0.00 18 ASN A C 15
ATOM 22236 O O . ASN A 1 1 ? 9.005 11.082 1.121 1.00 0.00 18 ASN A O 15
ATOM 22249 N N . THR A 1 2 ? 11.220 11.017 1.259 1.00 0.00 19 THR A N 15
ATOM 22250 C CA . THR A 1 2 ? 11.426 10.184 0.097 1.00 0.00 19 THR A CA 15
ATOM 22251 C C . THR A 1 2 ? 10.713 8.817 0.215 1.00 0.00 19 THR A C 15
ATOM 22252 O O . THR A 1 2 ? 10.144 8.334 -0.747 1.00 0.00 19 THR A O 15
ATOM 22263 N N . ALA A 1 3 ? 10.720 8.234 1.406 1.00 0.00 20 ALA A N 15
ATOM 22264 C CA . ALA A 1 3 ? 10.046 6.948 1.645 1.00 0.00 20 ALA A CA 15
ATOM 22265 C C . ALA A 1 3 ? 8.535 7.066 1.387 1.00 0.00 20 ALA A C 15
ATOM 22266 O O . ALA A 1 3 ? 7.924 6.241 0.677 1.00 0.00 20 ALA A O 15
ATOM 22273 N N . THR A 1 4 ? 7.949 8.107 1.922 1.00 0.00 21 THR A N 15
ATOM 22274 C CA . THR A 1 4 ? 6.557 8.366 1.738 1.00 0.00 21 THR A CA 15
ATOM 22275 C C . THR A 1 4 ? 6.236 8.781 0.297 1.00 0.00 21 THR A C 15
ATOM 22276 O O . THR A 1 4 ? 5.136 8.533 -0.193 1.00 0.00 21 THR A O 15
ATOM 22287 N N . GLN A 1 5 ? 7.210 9.400 -0.374 1.00 0.00 22 GLN A N 15
ATOM 22288 C CA . GLN A 1 5 ? 7.100 9.711 -1.798 1.00 0.00 22 GLN A CA 15
ATOM 22289 C C . GLN A 1 5 ? 7.011 8.421 -2.595 1.00 0.00 22 GLN A C 15
ATOM 22290 O O . GLN A 1 5 ? 6.209 8.309 -3.517 1.00 0.00 22 GLN A O 15
ATOM 22304 N N . ARG A 1 6 ? 7.806 7.432 -2.193 1.00 0.00 23 ARG A N 15
ATOM 22305 C CA . ARG A 1 6 ? 7.830 6.139 -2.856 1.00 0.00 23 ARG A CA 15
ATOM 22306 C C . ARG A 1 6 ? 6.481 5.466 -2.755 1.00 0.00 23 ARG A C 15
ATOM 22307 O O . ARG A 1 6 ? 6.003 4.877 -3.722 1.00 0.00 23 ARG A O 15
ATOM 22328 N N . PHE A 1 7 ? 5.845 5.560 -1.605 1.00 0.00 24 PHE A N 15
ATOM 22329 C CA . PHE A 1 7 ? 4.580 4.880 -1.453 1.00 0.00 24 PHE A CA 15
ATOM 22330 C C . PHE A 1 7 ? 3.367 5.783 -1.518 1.00 0.00 24 PHE A C 15
ATOM 22331 O O . PHE A 1 7 ? 2.254 5.371 -1.179 1.00 0.00 24 PHE A O 15
ATOM 22348 N N . HIS A 1 8 ? 3.556 6.973 -2.068 1.00 0.00 25 HIS A N 15
ATOM 22349 C CA . HIS A 1 8 ? 2.460 7.921 -2.252 1.00 0.00 25 HIS A CA 15
ATOM 22350 C C . HIS A 1 8 ? 1.427 7.371 -3.250 1.00 0.00 25 HIS A C 15
ATOM 22351 O O . HIS A 1 8 ? 0.255 7.731 -3.201 1.00 0.00 25 HIS A O 15
ATOM 22366 N N . GLU A 1 9 ? 1.875 6.502 -4.140 1.00 0.00 26 GLU A N 15
ATOM 22367 C CA . GLU A 1 9 ? 0.993 5.835 -5.086 1.00 0.00 26 GLU A CA 15
ATOM 22368 C C . GLU A 1 9 ? -0.037 4.975 -4.349 1.00 0.00 26 GLU A C 15
ATOM 22369 O O . GLU A 1 9 ? -1.223 4.997 -4.657 1.00 0.00 26 GLU A O 15
ATOM 22381 N N . ILE A 1 10 ? 0.405 4.295 -3.323 1.00 0.00 27 ILE A N 15
ATOM 22382 C CA . ILE A 1 10 ? -0.478 3.428 -2.579 1.00 0.00 27 ILE A CA 15
ATOM 22383 C C . ILE A 1 10 ? -1.333 4.294 -1.677 1.00 0.00 27 ILE A C 15
ATOM 22384 O O . ILE A 1 10 ? -2.508 4.039 -1.490 1.00 0.00 27 ILE A O 15
ATOM 22400 N N . GLU A 1 11 ? -0.722 5.352 -1.176 1.00 0.00 28 GLU A N 15
ATOM 22401 C CA . GLU A 1 11 ? -1.371 6.325 -0.314 1.00 0.00 28 GLU A CA 15
ATOM 22402 C C . GLU A 1 11 ? -2.565 6.970 -1.034 1.00 0.00 28 GLU A C 15
ATOM 22403 O O . GLU A 1 11 ? -3.667 7.054 -0.478 1.00 0.00 28 GLU A O 15
ATOM 22415 N N . LYS A 1 12 ? -2.351 7.386 -2.281 1.00 0.00 29 LYS A N 15
ATOM 22416 C CA . LYS A 1 12 ? -3.418 7.997 -3.068 1.00 0.00 29 LYS A CA 15
ATOM 22417 C C . LYS A 1 12 ? -4.519 6.979 -3.364 1.00 0.00 29 LYS A C 15
ATOM 22418 O O . LYS A 1 12 ? -5.701 7.318 -3.366 1.00 0.00 29 LYS A O 15
ATOM 22437 N N . PHE A 1 13 ? -4.134 5.727 -3.597 1.00 0.00 30 PHE A N 15
ATOM 22438 C CA . PHE A 1 13 ? -5.116 4.677 -3.788 1.00 0.00 30 PHE A CA 15
ATOM 22439 C C . PHE A 1 13 ? -5.915 4.429 -2.539 1.00 0.00 30 PHE A C 15
ATOM 22440 O O . PHE A 1 13 ? -7.128 4.356 -2.602 1.00 0.00 30 PHE A O 15
ATOM 22457 N N . LEU A 1 14 ? -5.239 4.345 -1.401 1.00 0.00 31 LEU A N 15
ATOM 22458 C CA . LEU A 1 14 ? -5.906 4.115 -0.128 1.00 0.00 31 LEU A CA 15
ATOM 22459 C C . LEU A 1 14 ? -6.925 5.196 0.153 1.00 0.00 31 LEU A C 15
ATOM 22460 O O . LEU A 1 14 ? -8.072 4.898 0.507 1.00 0.00 31 LEU A O 15
ATOM 22476 N N . LEU A 1 15 ? -6.543 6.447 -0.052 1.00 0.00 32 LEU A N 15
ATOM 22477 C CA . LEU A 1 15 ? -7.460 7.537 0.200 1.00 0.00 32 LEU A CA 15
ATOM 22478 C C . LEU A 1 15 ? -8.627 7.523 -0.788 1.00 0.00 32 LEU A C 15
ATOM 22479 O O . LEU A 1 15 ? -9.773 7.805 -0.415 1.00 0.00 32 LEU A O 15
ATOM 22495 N N . HIS A 1 16 ? -8.355 7.139 -2.034 1.00 0.00 33 HIS A N 15
ATOM 22496 C CA . HIS A 1 16 ? -9.413 7.061 -3.016 1.00 0.00 33 HIS A CA 15
ATOM 22497 C C . HIS A 1 16 ? -10.367 5.931 -2.648 1.00 0.00 33 HIS A C 15
ATOM 22498 O O . HIS A 1 16 ? -11.561 6.117 -2.650 1.00 0.00 33 HIS A O 15
ATOM 22513 N N . ILE A 1 17 ? -9.818 4.788 -2.286 1.00 0.00 34 ILE A N 15
ATOM 22514 C CA . ILE A 1 17 ? -10.601 3.613 -1.920 1.00 0.00 34 ILE A CA 15
ATOM 22515 C C . ILE A 1 17 ? -11.450 3.873 -0.668 1.00 0.00 34 ILE A C 15
ATOM 22516 O O . ILE A 1 17 ? -12.590 3.443 -0.588 1.00 0.00 34 ILE A O 15
ATOM 22532 N N . THR A 1 18 ? -10.915 4.628 0.270 1.00 0.00 35 THR A N 15
ATOM 22533 C CA . THR A 1 18 ? -11.674 5.007 1.454 1.00 0.00 35 THR A CA 15
ATOM 22534 C C . THR A 1 18 ? -12.864 5.900 1.029 1.00 0.00 35 THR A C 15
ATOM 22535 O O . THR A 1 18 ? -13.992 5.754 1.524 1.00 0.00 35 THR A O 15
ATOM 22546 N N . HIS A 1 19 ? -12.608 6.784 0.071 1.00 0.00 36 HIS A N 15
ATOM 22547 C CA . HIS A 1 19 ? -13.652 7.631 -0.495 1.00 0.00 36 HIS A CA 15
ATOM 22548 C C . HIS A 1 19 ? -14.652 6.792 -1.283 1.00 0.00 36 HIS A C 15
ATOM 22549 O O . HIS A 1 19 ? -15.818 7.118 -1.352 1.00 0.00 36 HIS A O 15
ATOM 22564 N N . GLU A 1 20 ? -14.173 5.712 -1.874 1.00 0.00 37 GLU A N 15
ATOM 22565 C CA . GLU A 1 20 ? -15.025 4.734 -2.547 1.00 0.00 37 GLU A CA 15
ATOM 22566 C C . GLU A 1 20 ? -15.945 4.037 -1.537 1.00 0.00 37 GLU A C 15
ATOM 22567 O O . GLU A 1 20 ? -17.045 3.620 -1.875 1.00 0.00 37 GLU A O 15
ATOM 22579 N N . VAL A 1 21 ? -15.472 3.878 -0.306 1.00 0.00 38 VAL A N 15
ATOM 22580 C CA . VAL A 1 21 ? -16.278 3.359 0.760 1.00 0.00 38 VAL A CA 15
ATOM 22581 C C . VAL A 1 21 ? -17.392 4.371 1.049 1.00 0.00 38 VAL A C 15
ATOM 22582 O O . VAL A 1 21 ? -18.541 4.017 1.305 1.00 0.00 38 VAL A O 15
ATOM 22595 N N . ASP A 1 22 ? -17.057 5.633 0.966 1.00 0.00 39 ASP A N 15
ATOM 22596 C CA . ASP A 1 22 ? -18.067 6.671 1.091 1.00 0.00 39 ASP A CA 15
ATOM 22597 C C . ASP A 1 22 ? -19.010 6.644 -0.123 1.00 0.00 39 ASP A C 15
ATOM 22598 O O . ASP A 1 22 ? -20.244 6.855 -0.006 1.00 0.00 39 ASP A O 15
ATOM 22607 N N . ASP A 1 23 ? -18.435 6.324 -1.278 1.00 0.00 40 ASP A N 15
ATOM 22608 C CA . ASP A 1 23 ? -19.161 6.216 -2.523 1.00 0.00 40 ASP A CA 15
ATOM 22609 C C . ASP A 1 23 ? -20.181 5.125 -2.377 1.00 0.00 40 ASP A C 15
ATOM 22610 O O . ASP A 1 23 ? -21.311 5.309 -2.694 1.00 0.00 40 ASP A O 15
ATOM 22619 N N . LEU A 1 24 ? -19.784 4.025 -1.764 1.00 0.00 41 LEU A N 15
ATOM 22620 C CA . LEU A 1 24 ? -20.663 2.904 -1.562 1.00 0.00 41 LEU A CA 15
ATOM 22621 C C . LEU A 1 24 ? -21.738 3.243 -0.582 1.00 0.00 41 LEU A C 15
ATOM 22622 O O . LEU A 1 24 ? -22.844 2.780 -0.686 1.00 0.00 41 LEU A O 15
ATOM 22638 N N . GLU A 1 25 ? -21.412 4.056 0.370 1.00 0.00 42 GLU A N 15
ATOM 22639 C CA . GLU A 1 25 ? -22.388 4.535 1.301 1.00 0.00 42 GLU A CA 15
ATOM 22640 C C . GLU A 1 25 ? -23.465 5.409 0.574 1.00 0.00 42 GLU A C 15
ATOM 22641 O O . GLU A 1 25 ? -24.599 5.521 1.026 1.00 0.00 42 GLU A O 15
ATOM 22653 N N . LYS A 1 26 ? -23.116 5.999 -0.566 1.00 0.00 43 LYS A N 15
ATOM 22654 C CA . LYS A 1 26 ? -24.097 6.793 -1.311 1.00 0.00 43 LYS A CA 15
ATOM 22655 C C . LYS A 1 26 ? -24.632 6.060 -2.565 1.00 0.00 43 LYS A C 15
ATOM 22656 O O . LYS A 1 26 ? -25.643 6.457 -3.155 1.00 0.00 43 LYS A O 15
ATOM 22675 N N . THR A 1 27 ? -23.979 4.984 -2.923 1.00 0.00 44 THR A N 15
ATOM 22676 C CA . THR A 1 27 ? -24.253 4.235 -4.109 1.00 0.00 44 THR A CA 15
ATOM 22677 C C . THR A 1 27 ? -24.882 2.865 -3.773 1.00 0.00 44 THR A C 15
ATOM 22678 O O . THR A 1 27 ? -25.848 2.424 -4.406 1.00 0.00 44 THR A O 15
ATOM 22689 N N . GLY A 1 28 ? -24.369 2.252 -2.759 1.00 0.00 45 GLY A N 15
ATOM 22690 C CA . GLY A 1 28 ? -24.765 0.939 -2.373 1.00 0.00 45 GLY A CA 15
ATOM 22691 C C . GLY A 1 28 ? -23.566 0.040 -2.390 1.00 0.00 45 GLY A C 15
ATOM 22692 O O . GLY A 1 28 ? -22.954 -0.224 -1.347 1.00 0.00 45 GLY A O 15
ATOM 22696 N N . ASN A 1 29 ? -23.209 -0.378 -3.598 1.00 0.00 46 ASN A N 15
ATOM 22697 C CA . ASN A 1 29 ? -22.035 -1.221 -3.877 1.00 0.00 46 ASN A CA 15
ATOM 22698 C C . ASN A 1 29 ? -21.994 -2.433 -2.993 1.00 0.00 46 ASN A C 15
ATOM 22699 O O . ASN A 1 29 ? -20.956 -2.763 -2.443 1.00 0.00 46 ASN A O 15
ATOM 22710 N N . LYS A 1 30 ? -23.110 -3.133 -2.914 1.00 0.00 47 LYS A N 15
ATOM 22711 C CA . LYS A 1 30 ? -23.230 -4.271 -2.034 1.00 0.00 47 LYS A CA 15
ATOM 22712 C C . LYS A 1 30 ? -22.234 -5.377 -2.416 1.00 0.00 47 LYS A C 15
ATOM 22713 O O . LYS A 1 30 ? -21.694 -6.066 -1.551 1.00 0.00 47 LYS A O 15
ATOM 22732 N N . ASP A 1 31 ? -21.991 -5.535 -3.702 1.00 0.00 48 ASP A N 15
ATOM 22733 C CA . ASP A 1 31 ? -21.015 -6.525 -4.190 1.00 0.00 48 ASP A CA 15
ATOM 22734 C C . ASP A 1 31 ? -19.763 -5.818 -4.694 1.00 0.00 48 ASP A C 15
ATOM 22735 O O . ASP A 1 31 ? -18.663 -6.385 -4.713 1.00 0.00 48 ASP A O 15
ATOM 22744 N N . GLU A 1 32 ? -19.946 -4.581 -5.098 1.00 0.00 49 GLU A N 15
ATOM 22745 C CA . GLU A 1 32 ? -18.898 -3.740 -5.631 1.00 0.00 49 GLU A CA 15
ATOM 22746 C C . GLU A 1 32 ? -17.907 -3.402 -4.556 1.00 0.00 49 GLU A C 15
ATOM 22747 O O . GLU A 1 32 ? -16.745 -3.286 -4.833 1.00 0.00 49 GLU A O 15
ATOM 22759 N N . LYS A 1 33 ? -18.375 -3.225 -3.338 1.00 0.00 50 LYS A N 15
ATOM 22760 C CA . LYS A 1 33 ? -17.489 -2.953 -2.211 1.00 0.00 50 LYS A CA 15
ATOM 22761 C C . LYS A 1 33 ? -16.420 -4.039 -2.073 1.00 0.00 50 LYS A C 15
ATOM 22762 O O . LYS A 1 33 ? -15.245 -3.750 -1.959 1.00 0.00 50 LYS A O 15
ATOM 22781 N N . ALA A 1 34 ? -16.852 -5.259 -2.089 1.00 0.00 51 ALA A N 15
ATOM 22782 C CA . ALA A 1 34 ? -15.933 -6.419 -2.108 1.00 0.00 51 ALA A CA 15
ATOM 22783 C C . ALA A 1 34 ? -14.994 -6.395 -3.337 1.00 0.00 51 ALA A C 15
ATOM 22784 O O . ALA A 1 34 ? -13.803 -6.711 -3.228 1.00 0.00 51 ALA A O 15
ATOM 22791 N N . ARG A 1 35 ? -15.520 -5.993 -4.486 1.00 0.00 52 ARG A N 15
ATOM 22792 C CA . ARG A 1 35 ? -14.702 -5.881 -5.701 1.00 0.00 52 ARG A CA 15
ATOM 22793 C C . ARG A 1 35 ? -13.683 -4.756 -5.527 1.00 0.00 52 ARG A C 15
ATOM 22794 O O . ARG A 1 35 ? -12.518 -4.882 -5.910 1.00 0.00 52 ARG A O 15
ATOM 22815 N N . LEU A 1 36 ? -14.125 -3.677 -4.920 1.00 0.00 53 LEU A N 15
ATOM 22816 C CA . LEU A 1 36 ? -13.278 -2.578 -4.553 1.00 0.00 53 LEU A CA 15
ATOM 22817 C C . LEU A 1 36 ? -12.165 -3.056 -3.588 1.00 0.00 53 LEU A C 15
ATOM 22818 O O . LEU A 1 36 ? -11.020 -2.611 -3.655 1.00 0.00 53 LEU A O 15
ATOM 22834 N N . LEU A 1 37 ? -12.509 -3.973 -2.717 1.00 0.00 54 LEU A N 15
ATOM 22835 C CA . LEU A 1 37 ? -11.551 -4.566 -1.814 1.00 0.00 54 LEU A CA 15
ATOM 22836 C C . LEU A 1 37 ? -10.505 -5.356 -2.582 1.00 0.00 54 LEU A C 15
ATOM 22837 O O . LEU A 1 37 ? -9.348 -5.398 -2.203 1.00 0.00 54 LEU A O 15
ATOM 22853 N N . ARG A 1 38 ? -10.912 -5.952 -3.677 1.00 0.00 55 ARG A N 15
ATOM 22854 C CA . ARG A 1 38 ? -9.976 -6.668 -4.536 1.00 0.00 55 ARG A CA 15
ATOM 22855 C C . ARG A 1 38 ? -9.050 -5.672 -5.227 1.00 0.00 55 ARG A C 15
ATOM 22856 O O . ARG A 1 38 ? -7.893 -5.984 -5.561 1.00 0.00 55 ARG A O 15
ATOM 22877 N N . GLU A 1 39 ? -9.548 -4.474 -5.420 1.00 0.00 56 GLU A N 15
ATOM 22878 C CA . GLU A 1 39 ? -8.767 -3.415 -5.977 1.00 0.00 56 GLU A CA 15
ATOM 22879 C C . GLU A 1 39 ? -7.692 -2.953 -4.971 1.00 0.00 56 GLU A C 15
ATOM 22880 O O . GLU A 1 39 ? -6.579 -2.606 -5.356 1.00 0.00 56 GLU A O 15
ATOM 22892 N N . LEU A 1 40 ? -7.991 -3.001 -3.677 1.00 0.00 57 LEU A N 15
ATOM 22893 C CA . LEU A 1 40 ? -6.954 -2.694 -2.712 1.00 0.00 57 LEU A CA 15
ATOM 22894 C C . LEU A 1 40 ? -5.930 -3.813 -2.688 1.00 0.00 57 LEU A C 15
ATOM 22895 O O . LEU A 1 40 ? -4.758 -3.589 -2.440 1.00 0.00 57 LEU A O 15
ATOM 22911 N N . THR A 1 41 ? -6.392 -5.015 -2.977 1.00 0.00 58 THR A N 15
ATOM 22912 C CA . THR A 1 41 ? -5.542 -6.161 -3.119 1.00 0.00 58 THR A CA 15
ATOM 22913 C C . THR A 1 41 ? -4.528 -5.955 -4.290 1.00 0.00 58 THR A C 15
ATOM 22914 O O . THR A 1 41 ? -3.370 -6.401 -4.225 1.00 0.00 58 THR A O 15
ATOM 22925 N N . VAL A 1 42 ? -4.943 -5.283 -5.354 1.00 0.00 59 VAL A N 15
ATOM 22926 C CA . VAL A 1 42 ? -3.985 -5.010 -6.414 1.00 0.00 59 VAL A CA 15
ATOM 22927 C C . VAL A 1 42 ? -2.966 -3.938 -5.953 1.00 0.00 59 VAL A C 15
ATOM 22928 O O . VAL A 1 42 ? -1.766 -4.081 -6.180 1.00 0.00 59 VAL A O 15
ATOM 22941 N N . SER A 1 43 ? -3.432 -2.906 -5.219 1.00 0.00 60 SER A N 15
ATOM 22942 C CA . SER A 1 43 ? -2.516 -1.897 -4.648 1.00 0.00 60 SER A CA 15
ATOM 22943 C C . SER A 1 43 ? -1.549 -2.541 -3.660 1.00 0.00 60 SER A C 15
ATOM 22944 O O . SER A 1 43 ? -0.380 -2.141 -3.499 1.00 0.00 60 SER A O 15
ATOM 22952 N N . GLU A 1 44 ? -2.050 -3.577 -3.082 1.00 0.00 61 GLU A N 15
ATOM 22953 C CA . GLU A 1 44 ? -1.358 -4.390 -2.100 1.00 0.00 61 GLU A CA 15
ATOM 22954 C C . GLU A 1 44 ? -0.183 -5.080 -2.794 1.00 0.00 61 GLU A C 15
ATOM 22955 O O . GLU A 1 44 ? 0.919 -5.216 -2.240 1.00 0.00 61 GLU A O 15
ATOM 22967 N N . ALA A 1 45 ? -0.438 -5.511 -4.018 1.00 0.00 62 ALA A N 15
ATOM 22968 C CA . ALA A 1 45 ? 0.564 -6.147 -4.836 1.00 0.00 62 ALA A CA 15
ATOM 22969 C C . ALA A 1 45 ? 1.675 -5.170 -5.193 1.00 0.00 62 ALA A C 15
ATOM 22970 O O . ALA A 1 45 ? 2.842 -5.552 -5.222 1.00 0.00 62 ALA A O 15
ATOM 22977 N N . PHE A 1 46 ? 1.320 -3.896 -5.435 1.00 0.00 63 PHE A N 15
ATOM 22978 C CA . PHE A 1 46 ? 2.359 -2.881 -5.766 1.00 0.00 63 PHE A CA 15
ATOM 22979 C C . PHE A 1 46 ? 3.320 -2.741 -4.590 1.00 0.00 63 PHE A C 15
ATOM 22980 O O . PHE A 1 46 ? 4.537 -2.654 -4.784 1.00 0.00 63 PHE A O 15
ATOM 22997 N N . ILE A 1 47 ? 2.764 -2.731 -3.363 1.00 0.00 64 ILE A N 15
ATOM 22998 C CA . ILE A 1 47 ? 3.585 -2.699 -2.142 1.00 0.00 64 ILE A CA 15
ATOM 22999 C C . ILE A 1 47 ? 4.530 -3.881 -2.108 1.00 0.00 64 ILE A C 15
ATOM 23000 O O . ILE A 1 47 ? 5.731 -3.713 -1.924 1.00 0.00 64 ILE A O 15
ATOM 23016 N N . GLU A 1 48 ? 3.993 -5.054 -2.336 1.00 0.00 65 GLU A N 15
ATOM 23017 C CA . GLU A 1 48 ? 4.749 -6.258 -2.227 1.00 0.00 65 GLU A CA 15
ATOM 23018 C C . GLU A 1 48 ? 5.856 -6.340 -3.288 1.00 0.00 65 GLU A C 15
ATOM 23019 O O . GLU A 1 48 ? 6.992 -6.738 -2.982 1.00 0.00 65 GLU A O 15
ATOM 23031 N N . GLY A 1 49 ? 5.541 -5.930 -4.507 1.00 0.00 66 GLY A N 15
ATOM 23032 C CA . GLY A 1 49 ? 6.536 -5.911 -5.567 1.00 0.00 66 GLY A CA 15
ATOM 23033 C C . GLY A 1 49 ? 7.651 -4.938 -5.242 1.00 0.00 66 GLY A C 15
ATOM 23034 O O . GLY A 1 49 ? 8.843 -5.226 -5.447 1.00 0.00 66 GLY A O 15
ATOM 23038 N N . SER A 1 50 ? 7.265 -3.816 -4.662 1.00 0.00 67 SER A N 15
ATOM 23039 C CA . SER A 1 50 ? 8.193 -2.796 -4.276 1.00 0.00 67 SER A CA 15
ATOM 23040 C C . SER A 1 50 ? 9.043 -3.272 -3.107 1.00 0.00 67 SER A C 15
ATOM 23041 O O . SER A 1 50 ? 10.205 -2.902 -2.984 1.00 0.00 67 SER A O 15
ATOM 23049 N N . ARG A 1 51 ? 8.471 -4.114 -2.255 1.00 0.00 68 ARG A N 15
ATOM 23050 C CA . ARG A 1 51 ? 9.234 -4.659 -1.157 1.00 0.00 68 ARG A CA 15
ATOM 23051 C C . ARG A 1 51 ? 10.302 -5.581 -1.667 1.00 0.00 68 ARG A C 15
A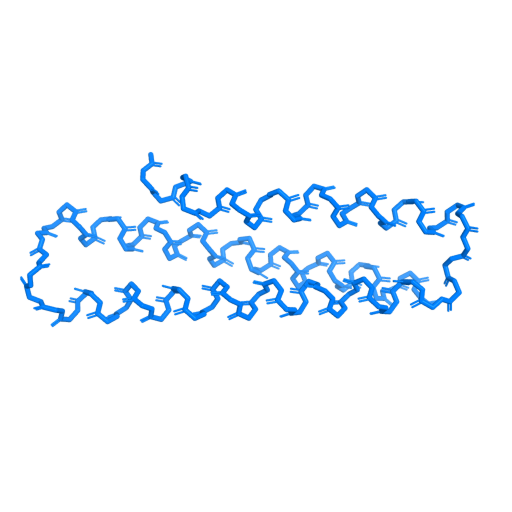TOM 23052 O O . ARG A 1 51 ? 11.435 -5.564 -1.181 1.00 0.00 68 ARG A O 15
ATOM 23073 N N . GLY A 1 52 ? 9.962 -6.329 -2.689 1.00 0.00 69 GLY A N 15
ATOM 23074 C CA . GLY A 1 52 ? 10.924 -7.168 -3.334 1.00 0.00 69 GLY A CA 15
ATOM 23075 C C . GLY A 1 52 ? 11.980 -6.336 -4.019 1.00 0.00 69 GLY A C 15
ATOM 23076 O O . GLY A 1 52 ? 13.117 -6.733 -4.094 1.00 0.00 69 GLY A O 15
ATOM 23080 N N . TYR A 1 53 ? 11.604 -5.135 -4.434 1.00 0.00 70 TYR A N 15
ATOM 23081 C CA . TYR A 1 53 ? 12.509 -4.233 -5.152 1.00 0.00 70 TYR A CA 15
ATOM 23082 C C . TYR A 1 53 ? 13.630 -3.849 -4.231 1.00 0.00 70 TYR A C 15
ATOM 23083 O O . TYR A 1 53 ? 14.804 -3.926 -4.589 1.00 0.00 70 TYR A O 15
ATOM 23101 N N . PHE A 1 54 ? 13.260 -3.497 -3.025 1.00 0.00 71 PHE A N 15
ATOM 23102 C CA . PHE A 1 54 ? 14.211 -3.109 -2.029 1.00 0.00 71 PHE A CA 15
ATOM 23103 C C . PHE A 1 54 ? 15.125 -4.265 -1.653 1.00 0.00 71 PHE A C 15
ATOM 23104 O O . PHE A 1 54 ? 16.318 -4.071 -1.463 1.00 0.00 71 PHE A O 15
ATOM 23121 N N . GLN A 1 55 ? 14.557 -5.468 -1.567 1.00 0.00 72 GLN A N 15
ATOM 23122 C CA . GLN A 1 55 ? 15.343 -6.678 -1.308 1.00 0.00 72 GLN A CA 15
ATOM 23123 C C . GLN A 1 55 ? 16.463 -6.824 -2.349 1.00 0.00 72 GLN A C 15
ATOM 23124 O O . GLN A 1 55 ? 17.602 -7.161 -2.004 1.00 0.00 72 GLN A O 15
ATOM 23138 N N . ARG A 1 56 ? 16.136 -6.529 -3.613 1.00 0.00 73 ARG A N 15
ATOM 23139 C CA . ARG A 1 56 ? 17.119 -6.571 -4.707 1.00 0.00 73 ARG A CA 15
ATOM 23140 C C . ARG A 1 56 ? 18.143 -5.467 -4.545 1.00 0.00 73 ARG A C 15
ATOM 23141 O O . ARG A 1 56 ? 19.326 -5.657 -4.829 1.00 0.00 73 ARG A O 15
ATOM 23162 N N . GLU A 1 57 ? 17.692 -4.323 -4.081 1.00 0.00 74 GLU A N 15
ATOM 23163 C CA . GLU A 1 57 ? 18.561 -3.175 -3.852 1.00 0.00 74 GLU A CA 15
ATOM 23164 C C . GLU A 1 57 ? 19.606 -3.447 -2.774 1.00 0.00 74 GLU A C 15
ATOM 23165 O O . GLU A 1 57 ? 20.718 -2.934 -2.844 1.00 0.00 74 GLU A O 15
ATOM 23177 N N . LEU A 1 58 ? 19.277 -4.288 -1.804 1.00 0.00 75 LEU A N 15
ATOM 23178 C CA . LEU A 1 58 ? 20.269 -4.697 -0.807 1.00 0.00 75 LEU A CA 15
ATOM 23179 C C . LEU A 1 58 ? 21.339 -5.597 -1.429 1.00 0.00 75 LEU A C 15
ATOM 23180 O O . LEU A 1 58 ? 22.415 -5.759 -0.886 1.00 0.00 75 LEU A O 15
ATOM 23196 N N . LYS A 1 59 ? 21.048 -6.128 -2.596 1.00 0.00 76 LYS A N 15
ATOM 23197 C CA . LYS A 1 59 ? 21.959 -7.014 -3.309 1.00 0.00 76 LYS A CA 15
ATOM 23198 C C . LYS A 1 59 ? 22.662 -6.239 -4.432 1.00 0.00 76 LYS A C 15
ATOM 23199 O O . LYS A 1 59 ? 23.558 -6.754 -5.103 1.00 0.00 76 LYS A O 15
ATOM 23218 N N . ARG A 1 60 ? 22.221 -5.000 -4.626 1.00 0.00 77 ARG A N 15
ATOM 23219 C CA . ARG A 1 60 ? 22.693 -4.118 -5.698 1.00 0.00 77 ARG A CA 15
ATOM 23220 C C . ARG A 1 60 ? 24.156 -3.759 -5.528 1.00 0.00 77 ARG A C 15
ATOM 23221 O O . ARG A 1 60 ? 24.859 -3.530 -6.506 1.00 0.00 77 ARG A O 15
ATOM 23242 N N . THR A 1 61 ? 24.585 -3.666 -4.277 1.00 0.00 78 THR A N 15
ATOM 23243 C CA . THR A 1 61 ? 25.939 -3.242 -3.901 1.00 0.00 78 THR A CA 15
ATOM 23244 C C . THR A 1 61 ? 26.070 -1.700 -3.978 1.00 0.00 78 THR A C 15
ATOM 23245 O O . THR A 1 61 ? 26.846 -1.102 -3.244 1.00 0.00 78 THR A O 15
ATOM 23256 N N . ASP A 1 62 ? 25.253 -1.065 -4.822 1.00 0.00 79 ASP A N 15
ATOM 23257 C CA . ASP A 1 62 ? 25.216 0.399 -4.922 1.00 0.00 79 ASP A CA 15
ATOM 23258 C C . ASP A 1 62 ? 24.331 0.977 -3.825 1.00 0.00 79 ASP A C 15
ATOM 23259 O O . ASP A 1 62 ? 23.296 1.587 -4.096 1.00 0.00 79 ASP A O 15
ATOM 23268 N N . LEU A 1 63 ? 24.693 0.692 -2.609 1.00 0.00 80 LEU A N 15
ATOM 23269 C CA . LEU A 1 63 ? 24.042 1.214 -1.433 1.00 0.00 80 LEU A CA 15
ATOM 23270 C C . LEU A 1 63 ? 25.028 1.154 -0.299 1.00 0.00 80 LEU A C 15
ATOM 23271 O O . LEU A 1 63 ? 25.928 0.310 -0.272 1.00 0.00 80 LEU A O 15
ATOM 23287 N N . ASP A 1 64 ? 24.872 2.041 0.588 1.00 0.00 81 ASP A N 15
ATOM 23288 C CA . ASP A 1 64 ? 25.611 2.073 1.811 1.00 0.00 81 ASP A CA 15
ATOM 23289 C C . ASP A 1 64 ? 24.542 2.184 2.872 1.00 0.00 81 ASP A C 15
ATOM 23290 O O . ASP A 1 64 ? 23.346 2.056 2.527 1.00 0.00 81 ASP A O 15
ATOM 23299 N N . LEU A 1 65 ? 24.898 2.475 4.097 1.00 0.00 82 LEU A N 15
ATOM 23300 C CA . LEU A 1 65 ? 23.945 2.521 5.195 1.00 0.00 82 LEU A CA 15
ATOM 23301 C C . LEU A 1 65 ? 22.849 3.527 4.932 1.00 0.00 82 LEU A C 15
ATOM 23302 O O . LEU A 1 65 ? 21.740 3.325 5.330 1.00 0.00 82 LEU A O 15
ATOM 23318 N N . LEU A 1 66 ? 23.172 4.578 4.220 1.00 0.00 83 LEU A N 15
ATOM 23319 C CA . LEU A 1 66 ? 22.215 5.636 3.912 1.00 0.00 83 LEU A CA 15
ATOM 23320 C C . LEU A 1 66 ? 21.107 5.157 3.030 1.00 0.00 83 LEU A C 15
ATOM 23321 O O . LEU A 1 66 ? 19.926 5.340 3.322 1.00 0.00 83 LEU A O 15
ATOM 23337 N N . GLU A 1 67 ? 21.494 4.512 1.975 1.00 0.00 84 GLU A N 15
ATOM 23338 C CA . GLU A 1 67 ? 20.566 4.081 0.998 1.00 0.00 84 GLU A CA 15
ATOM 23339 C C . GLU A 1 67 ? 19.763 2.946 1.546 1.00 0.00 84 GLU A C 15
ATOM 23340 O O . GLU A 1 67 ? 18.548 2.913 1.411 1.00 0.00 84 GLU A O 15
ATOM 23352 N N . LYS A 1 68 ? 20.446 2.077 2.282 1.00 0.00 85 LYS A N 15
ATOM 23353 C CA . LYS A 1 68 ? 19.828 0.962 2.934 1.00 0.00 85 LYS A CA 15
ATOM 23354 C C . LYS A 1 68 ? 18.850 1.488 3.967 1.00 0.00 85 LYS A C 15
ATOM 23355 O O . LYS A 1 68 ? 17.762 0.945 4.125 1.00 0.00 85 LYS A O 15
ATOM 23374 N N . PHE A 1 69 ? 19.216 2.593 4.620 1.00 0.00 86 PHE A N 15
ATOM 23375 C CA . PHE A 1 69 ? 18.368 3.174 5.651 1.00 0.00 86 PHE A CA 15
ATOM 23376 C C . PHE A 1 69 ? 17.063 3.678 5.038 1.00 0.00 86 PHE A C 15
ATOM 23377 O O . PHE A 1 69 ? 16.014 3.623 5.651 1.00 0.00 86 PHE A O 15
ATOM 23394 N N . ASN A 1 70 ? 17.160 4.148 3.828 1.00 0.00 87 ASN A N 15
ATOM 23395 C CA . ASN A 1 70 ? 16.058 4.678 3.084 1.00 0.00 87 ASN A CA 15
ATOM 23396 C C . ASN A 1 70 ? 15.163 3.562 2.572 1.00 0.00 87 ASN A C 15
ATOM 23397 O O . ASN A 1 70 ? 13.954 3.715 2.503 1.00 0.00 87 ASN A O 15
ATOM 23408 N N . PHE A 1 71 ? 15.758 2.422 2.233 1.00 0.00 88 PHE A N 15
ATOM 23409 C CA . PHE A 1 71 ? 14.975 1.265 1.791 1.00 0.00 88 PHE A CA 15
ATOM 23410 C C . PHE A 1 71 ? 14.269 0.716 2.976 1.00 0.00 88 PHE A C 15
ATOM 23411 O O . PHE A 1 71 ? 13.131 0.349 2.893 1.00 0.00 88 PHE A O 15
ATOM 23428 N N . GLU A 1 72 ? 14.966 0.717 4.098 1.00 0.00 89 GLU A N 15
ATOM 23429 C CA . GLU A 1 72 ? 14.433 0.291 5.362 1.00 0.00 89 GLU A CA 15
ATOM 23430 C C . GLU A 1 72 ? 13.338 1.261 5.754 1.00 0.00 89 GLU A C 15
ATOM 23431 O O . GLU A 1 72 ? 12.316 0.879 6.341 1.00 0.00 89 GLU A O 15
ATOM 23443 N N . ALA A 1 73 ? 13.525 2.523 5.375 1.00 0.00 90 ALA A N 15
ATOM 23444 C CA . ALA A 1 73 ? 12.517 3.518 5.678 1.00 0.00 90 ALA A CA 15
ATOM 23445 C C . ALA A 1 73 ? 11.275 3.289 4.820 1.00 0.00 90 ALA A C 15
ATOM 23446 O O . ALA A 1 73 ? 10.137 3.297 5.312 1.00 0.00 90 ALA A O 15
ATOM 23453 N N . ALA A 1 74 ? 11.504 3.038 3.554 1.00 0.00 91 ALA A N 15
ATOM 23454 C CA . ALA A 1 74 ? 10.452 2.799 2.600 1.00 0.00 91 ALA A CA 15
ATOM 23455 C C . ALA A 1 74 ? 9.716 1.505 2.910 1.00 0.00 91 ALA A C 15
ATOM 23456 O O . ALA A 1 74 ? 8.491 1.466 2.891 1.00 0.00 91 ALA A O 15
ATOM 23463 N N . LEU A 1 75 ? 10.458 0.473 3.254 1.00 0.00 92 LEU A N 15
ATOM 23464 C CA . LEU A 1 75 ? 9.889 -0.816 3.613 1.00 0.00 92 LEU A CA 15
ATOM 23465 C C . LEU A 1 75 ? 8.967 -0.688 4.796 1.00 0.00 92 LEU A C 15
ATOM 23466 O O . LEU A 1 75 ? 7.879 -1.248 4.793 1.00 0.00 92 LEU A O 15
ATOM 23482 N N . ALA A 1 76 ? 9.364 0.113 5.767 1.00 0.00 93 ALA A N 15
ATOM 23483 C CA . ALA A 1 76 ? 8.549 0.329 6.942 1.00 0.00 93 ALA A CA 15
ATOM 23484 C C . ALA A 1 76 ? 7.334 1.167 6.590 1.00 0.00 93 ALA A C 15
ATOM 23485 O O . ALA A 1 76 ? 6.279 1.013 7.179 1.00 0.00 93 ALA A O 15
ATOM 23492 N N . THR A 1 77 ? 7.475 2.000 5.577 1.00 0.00 94 THR A N 15
ATOM 23493 C CA . THR A 1 77 ? 6.404 2.840 5.144 1.00 0.00 94 THR A CA 15
ATOM 23494 C C . THR A 1 77 ? 5.336 1.965 4.490 1.00 0.00 94 THR A C 15
ATOM 23495 O O . THR A 1 77 ? 4.153 2.005 4.861 1.00 0.00 94 THR A O 15
ATOM 23506 N N . GLY A 1 78 ? 5.792 1.124 3.581 1.00 0.00 95 GLY A N 15
ATOM 23507 C CA . GLY A 1 78 ? 4.936 0.246 2.860 1.00 0.00 95 GLY A CA 15
ATOM 23508 C C . GLY A 1 78 ? 4.318 -0.813 3.721 1.00 0.00 95 GLY A C 15
ATOM 23509 O O . GLY A 1 78 ? 3.145 -1.073 3.609 1.00 0.00 95 GLY A O 15
ATOM 23513 N N . ASP A 1 79 ? 5.103 -1.399 4.601 1.00 0.00 96 ASP A N 15
ATOM 23514 C CA . ASP A 1 79 ? 4.629 -2.479 5.466 1.00 0.00 96 ASP A CA 15
ATOM 23515 C C . ASP A 1 79 ? 3.563 -2.001 6.437 1.00 0.00 96 ASP A C 15
ATOM 23516 O O . ASP A 1 79 ? 2.553 -2.669 6.630 1.00 0.00 96 ASP A O 15
ATOM 23525 N N . LEU A 1 80 ? 3.754 -0.823 6.997 1.00 0.00 97 LEU A N 15
ATOM 23526 C CA . LEU A 1 80 ? 2.782 -0.278 7.934 1.00 0.00 97 LEU A CA 15
ATOM 23527 C C . LEU A 1 80 ? 1.477 0.085 7.246 1.00 0.00 97 LEU A C 15
ATOM 23528 O O . LEU A 1 80 ? 0.403 -0.240 7.744 1.00 0.00 97 LEU A O 15
ATOM 23544 N N . LEU A 1 81 ? 1.556 0.721 6.088 1.00 0.00 98 LEU A N 15
ATOM 23545 C CA . LEU A 1 81 ? 0.343 1.057 5.358 1.00 0.00 98 LEU A CA 15
ATOM 23546 C C . LEU A 1 81 ? -0.296 -0.209 4.794 1.00 0.00 98 LEU A C 15
ATOM 23547 O O . LEU A 1 81 ? -1.468 -0.241 4.568 1.00 0.00 98 LEU A O 15
ATOM 23563 N N . LEU A 1 82 ? 0.520 -1.241 4.541 1.00 0.00 99 LEU A N 15
ATOM 23564 C CA . LEU A 1 82 ? 0.046 -2.531 4.028 1.00 0.00 99 LEU A CA 15
ATOM 23565 C C . LEU A 1 82 ? -0.852 -3.132 5.078 1.00 0.00 99 LEU A C 15
ATOM 23566 O O . LEU A 1 82 ? -1.933 -3.653 4.796 1.00 0.00 99 LEU A O 15
ATOM 23582 N N . LYS A 1 83 ? -0.419 -2.991 6.289 1.00 0.00 100 LYS A N 15
ATOM 23583 C CA . LYS A 1 83 ? -1.143 -3.436 7.418 1.00 0.00 100 LYS A CA 15
ATOM 23584 C C . LYS A 1 83 ? -2.362 -2.568 7.623 1.00 0.00 100 LYS A C 15
ATOM 23585 O O . LYS A 1 83 ? -3.405 -3.041 8.085 1.00 0.00 100 LYS A O 15
ATOM 23604 N N . ASP A 1 84 ? -2.249 -1.299 7.258 1.00 0.00 101 ASP A N 15
ATOM 23605 C CA . ASP A 1 84 ? -3.388 -0.394 7.381 1.00 0.00 101 ASP A CA 15
ATOM 23606 C C . ASP A 1 84 ? -4.420 -0.693 6.284 1.00 0.00 101 ASP A C 15
ATOM 23607 O O . ASP A 1 84 ? -5.630 -0.596 6.496 1.00 0.00 101 ASP A O 15
ATOM 23616 N N . LEU A 1 85 ? -3.909 -1.097 5.142 1.00 0.00 102 LEU A N 15
ATOM 23617 C CA . LEU A 1 85 ? -4.671 -1.513 3.979 1.00 0.00 102 LEU A CA 15
ATOM 23618 C C . LEU A 1 85 ? -5.535 -2.709 4.340 1.00 0.00 102 LEU A C 15
ATOM 23619 O O . LEU A 1 85 ? -6.749 -2.709 4.119 1.00 0.00 102 LEU A O 15
ATOM 23635 N N . LYS A 1 86 ? -4.919 -3.696 4.955 1.00 0.00 103 LYS A N 15
ATOM 23636 C CA . LYS A 1 86 ? -5.629 -4.882 5.379 1.00 0.00 103 LYS A CA 15
ATOM 23637 C C . LYS A 1 86 ? -6.583 -4.569 6.535 1.00 0.00 103 LYS A C 15
ATOM 23638 O O . LYS A 1 86 ? -7.622 -5.201 6.677 1.00 0.00 103 LYS A O 15
ATOM 23657 N N . ALA A 1 87 ? -6.247 -3.562 7.326 1.00 0.00 104 ALA A N 15
ATOM 23658 C CA . ALA A 1 87 ? -7.070 -3.155 8.448 1.00 0.00 104 ALA A CA 15
ATOM 23659 C C . ALA A 1 87 ? -8.328 -2.485 7.964 1.00 0.00 104 ALA A C 15
ATOM 23660 O O . ALA A 1 87 ? -9.423 -2.732 8.483 1.00 0.00 104 ALA A O 15
ATOM 23667 N N . LEU A 1 88 ? -8.185 -1.648 6.945 1.00 0.00 105 LEU A N 15
ATOM 23668 C CA . LEU A 1 88 ? -9.317 -0.968 6.395 1.00 0.00 105 LEU A CA 15
ATOM 23669 C C . LEU A 1 88 ? -10.153 -2.000 5.679 1.00 0.00 105 LEU A C 15
ATOM 23670 O O . LEU A 1 88 ? -11.342 -1.925 5.675 1.00 0.00 105 LEU A O 15
ATOM 23686 N N . GLN A 1 89 ? -9.483 -2.980 5.090 1.00 0.00 106 GLN A N 15
ATOM 23687 C CA . GLN A 1 89 ? -10.131 -4.084 4.424 1.00 0.00 106 GLN A CA 15
ATOM 23688 C C . GLN A 1 89 ? -11.022 -4.841 5.369 1.00 0.00 106 GLN A C 15
ATOM 23689 O O . GLN A 1 89 ? -12.125 -5.144 5.019 1.00 0.00 106 GLN A O 15
ATOM 23703 N N . LYS A 1 90 ? -10.552 -5.118 6.564 1.00 0.00 107 LYS A N 15
ATOM 23704 C CA . LYS A 1 90 ? -11.375 -5.835 7.538 1.00 0.00 107 LYS A CA 15
ATOM 23705 C C . LYS A 1 90 ? -12.543 -4.961 7.950 1.00 0.00 107 LYS A C 15
ATOM 23706 O O . LYS A 1 90 ? -13.639 -5.443 8.142 1.00 0.00 107 LYS A O 15
ATOM 23725 N N . ARG A 1 91 ? -12.299 -3.672 8.005 1.00 0.00 108 ARG A N 15
ATOM 23726 C CA . ARG A 1 91 ? -13.289 -2.695 8.375 1.00 0.00 108 ARG A CA 15
ATOM 23727 C C . ARG A 1 91 ? -14.360 -2.630 7.302 1.00 0.00 108 ARG A C 15
ATOM 23728 O O . ARG A 1 91 ? -15.539 -2.632 7.593 1.00 0.00 108 ARG A O 15
ATOM 23749 N N . VAL A 1 92 ? -13.927 -2.581 6.070 1.00 0.00 109 VAL A N 15
ATOM 23750 C CA . VAL A 1 92 ? -14.809 -2.532 4.937 1.00 0.00 109 VAL A CA 15
ATOM 23751 C C . VAL A 1 92 ? -15.534 -3.895 4.698 1.00 0.00 109 VAL A C 15
ATOM 23752 O O . VAL A 1 92 ? -16.721 -3.927 4.304 1.00 0.00 109 VAL A O 15
ATOM 23765 N N . GLN A 1 93 ? -14.803 -5.005 4.901 1.00 0.00 110 GLN A N 15
ATOM 23766 C CA . GLN A 1 93 ? -15.360 -6.364 4.822 1.00 0.00 110 GLN A CA 15
ATOM 23767 C C . GLN A 1 93 ? -16.463 -6.511 5.817 1.00 0.00 110 GLN A C 15
ATOM 23768 O O . GLN A 1 93 ? -17.539 -7.064 5.530 1.00 0.00 110 GLN A O 15
ATOM 23782 N N . ASP A 1 94 ? -16.185 -6.019 6.996 1.00 0.00 111 ASP A N 15
ATOM 23783 C CA . ASP A 1 94 ? -17.100 -6.086 8.084 1.00 0.00 111 ASP A CA 15
ATOM 23784 C C . ASP A 1 94 ? -18.252 -5.126 7.831 1.00 0.00 111 ASP A C 15
ATOM 23785 O O . ASP A 1 94 ? -19.412 -5.455 8.056 1.00 0.00 111 ASP A O 15
ATOM 23794 N N . SER A 1 95 ? -17.897 -3.932 7.375 1.00 0.00 112 SER A N 15
ATOM 23795 C CA . SER A 1 95 ? -18.804 -2.914 6.851 1.00 0.00 112 SER A CA 15
ATOM 23796 C C . SER A 1 95 ? -19.619 -2.165 7.927 1.00 0.00 112 SER A C 15
ATOM 23797 O O . SER A 1 95 ? -20.017 -1.022 7.710 1.00 0.00 112 SER A O 15
ATOM 23805 N N . GLU A 1 96 ? -19.850 -2.784 9.045 1.00 0.00 113 GLU A N 15
ATOM 23806 C CA . GLU A 1 96 ? -20.624 -2.185 10.112 1.00 0.00 113 GLU A CA 15
ATOM 23807 C C . GLU A 1 96 ? -19.755 -1.283 10.975 1.00 0.00 113 GLU A C 15
ATOM 23808 O O . GLU A 1 96 ? -19.138 -1.774 11.952 1.00 0.00 113 GLU A O 15
ATOM 23821 N N . ASN A 1 1 ? 12.885 11.518 1.936 1.00 0.00 18 ASN A N 16
ATOM 23822 C CA . ASN A 1 1 ? 12.061 12.410 1.102 1.00 0.00 18 ASN A CA 16
ATOM 23823 C C . ASN A 1 1 ? 11.378 11.647 -0.037 1.00 0.00 18 ASN A C 16
ATOM 23824 O O . ASN A 1 1 ? 10.149 11.569 -0.089 1.00 0.00 18 ASN A O 16
ATOM 23837 N N . THR A 1 2 ? 12.174 11.071 -0.929 1.00 0.00 19 THR A N 16
ATOM 23838 C CA . THR A 1 2 ? 11.667 10.410 -2.119 1.00 0.00 19 THR A CA 16
ATOM 23839 C C . THR A 1 2 ? 10.784 9.195 -1.782 1.00 0.00 19 THR A C 16
ATOM 23840 O O . THR A 1 2 ? 9.657 9.108 -2.245 1.00 0.00 19 THR A O 16
ATOM 23851 N N . ALA A 1 3 ? 11.282 8.325 -0.922 1.00 0.00 20 ALA A N 16
ATOM 23852 C CA . ALA A 1 3 ? 10.585 7.092 -0.545 1.00 0.00 20 ALA A CA 16
ATOM 23853 C C . ALA A 1 3 ? 9.218 7.389 0.061 1.00 0.00 20 ALA A C 16
ATOM 23854 O O . ALA A 1 3 ? 8.204 6.753 -0.279 1.00 0.00 20 ALA A O 16
ATOM 23861 N N . THR A 1 4 ? 9.203 8.372 0.914 1.00 0.00 21 THR A N 16
ATOM 23862 C CA . THR A 1 4 ? 8.042 8.770 1.643 1.00 0.00 21 THR A CA 16
ATOM 23863 C C . THR A 1 4 ? 6.938 9.252 0.700 1.00 0.00 21 THR A C 16
ATOM 23864 O O . THR A 1 4 ? 5.825 8.765 0.752 1.00 0.00 21 THR A O 16
ATOM 23875 N N . GLN A 1 5 ? 7.281 10.175 -0.193 1.00 0.00 22 GLN A N 16
ATOM 23876 C CA . GLN A 1 5 ? 6.317 10.724 -1.139 1.00 0.00 22 GLN A CA 16
ATOM 23877 C C . GLN A 1 5 ? 5.881 9.671 -2.143 1.00 0.00 22 GLN A C 16
ATOM 23878 O O . GLN A 1 5 ? 4.715 9.619 -2.551 1.00 0.00 22 GLN A O 16
ATOM 23892 N N . ARG A 1 6 ? 6.818 8.806 -2.492 1.00 0.00 23 ARG A N 16
ATOM 23893 C CA . ARG A 1 6 ? 6.596 7.718 -3.424 1.00 0.00 23 ARG A CA 16
ATOM 23894 C C . ARG A 1 6 ? 5.523 6.769 -2.856 1.00 0.00 23 ARG A C 16
ATOM 23895 O O . ARG A 1 6 ? 4.764 6.154 -3.616 1.00 0.00 23 ARG A O 16
ATOM 23916 N N . PHE A 1 7 ? 5.439 6.652 -1.531 1.00 0.00 24 PHE A N 16
ATOM 23917 C CA . PHE A 1 7 ? 4.371 5.840 -0.965 1.00 0.00 24 PHE A CA 16
ATOM 23918 C C . PHE A 1 7 ? 3.248 6.679 -0.374 1.00 0.00 24 PHE A C 16
ATOM 23919 O O . PHE A 1 7 ? 2.198 6.156 -0.002 1.00 0.00 24 PHE A O 16
ATOM 23936 N N . HIS A 1 8 ? 3.452 7.988 -0.337 1.00 0.00 25 HIS A N 16
ATOM 23937 C CA . HIS A 1 8 ? 2.432 8.941 0.110 1.00 0.00 25 HIS A CA 16
ATOM 23938 C C . HIS A 1 8 ? 1.240 8.857 -0.802 1.00 0.00 25 HIS A C 16
ATOM 23939 O O . HIS A 1 8 ? 0.101 8.945 -0.353 1.00 0.00 25 HIS A O 16
ATOM 23954 N N . GLU A 1 9 ? 1.511 8.683 -2.082 1.00 0.00 26 GLU A N 16
ATOM 23955 C CA . GLU A 1 9 ? 0.466 8.566 -3.065 1.00 0.00 26 GLU A CA 16
ATOM 23956 C C . GLU A 1 9 ? -0.393 7.347 -2.798 1.00 0.00 26 GLU A C 16
ATOM 23957 O O . GLU A 1 9 ? -1.580 7.350 -3.060 1.00 0.00 26 GLU A O 16
ATOM 23969 N N . ILE A 1 10 ? 0.207 6.337 -2.222 1.00 0.00 27 ILE A N 16
ATOM 23970 C CA . ILE A 1 10 ? -0.502 5.129 -1.895 1.00 0.00 27 ILE A CA 16
ATOM 23971 C C . ILE A 1 10 ? -1.283 5.331 -0.581 1.00 0.00 27 ILE A C 16
ATOM 23972 O O . ILE A 1 10 ? -2.373 4.807 -0.410 1.00 0.00 27 ILE A O 16
ATOM 23988 N N . GLU A 1 11 ? -0.713 6.109 0.330 1.00 0.00 28 GLU A N 16
ATOM 23989 C CA . GLU A 1 11 ? -1.379 6.466 1.587 1.00 0.00 28 GLU A CA 16
ATOM 23990 C C . GLU A 1 11 ? -2.697 7.236 1.281 1.00 0.00 28 GLU A C 16
ATOM 23991 O O . GLU A 1 11 ? -3.770 6.941 1.836 1.00 0.00 28 GLU A O 16
ATOM 24003 N N . LYS A 1 12 ? -2.607 8.203 0.385 1.00 0.00 29 LYS A N 16
ATOM 24004 C CA . LYS A 1 12 ? -3.792 8.935 -0.081 1.00 0.00 29 LYS A CA 16
ATOM 24005 C C . LYS A 1 12 ? -4.745 8.039 -0.894 1.00 0.00 29 LYS A C 16
ATOM 24006 O O . LYS A 1 12 ? -5.966 8.178 -0.817 1.00 0.00 29 LYS A O 16
ATOM 24025 N N . PHE A 1 13 ? -4.176 7.121 -1.657 1.00 0.00 30 PHE A N 16
ATOM 24026 C CA . PHE A 1 13 ? -4.936 6.125 -2.420 1.00 0.00 30 PHE A CA 16
ATOM 24027 C C . PHE A 1 13 ? -5.787 5.304 -1.440 1.00 0.00 30 PHE A C 16
ATOM 24028 O O . PHE A 1 13 ? -6.961 5.031 -1.688 1.00 0.00 30 PHE A O 16
ATOM 24045 N N . LEU A 1 14 ? -5.166 4.951 -0.319 1.00 0.00 31 LEU A N 16
ATOM 24046 C CA . LEU A 1 14 ? -5.785 4.205 0.764 1.00 0.00 31 LEU A CA 16
ATOM 24047 C C . LEU A 1 14 ? -7.008 4.962 1.286 1.00 0.00 31 LEU A C 16
ATOM 24048 O O . LEU A 1 14 ? -8.094 4.379 1.438 1.00 0.00 31 LEU A O 16
ATOM 24064 N N . LEU A 1 15 ? -6.855 6.265 1.528 1.00 0.00 32 LEU A N 16
ATOM 24065 C CA . LEU A 1 15 ? -7.986 7.050 2.012 1.00 0.00 32 LEU A CA 16
ATOM 24066 C C . LEU A 1 15 ? -9.085 7.161 0.951 1.00 0.00 32 LEU A C 16
ATOM 24067 O O . LEU A 1 15 ? -10.286 7.182 1.267 1.00 0.00 32 LEU A O 16
ATOM 24083 N N . HIS A 1 16 ? -8.666 7.231 -0.307 1.00 0.00 33 HIS A N 16
ATOM 24084 C CA . HIS A 1 16 ? -9.590 7.233 -1.433 1.00 0.00 33 HIS A CA 16
ATOM 24085 C C . HIS A 1 16 ? -10.416 5.945 -1.439 1.00 0.00 33 HIS A C 16
ATOM 24086 O O . HIS A 1 16 ? -11.599 5.971 -1.757 1.00 0.00 33 HIS A O 16
ATOM 24101 N N . ILE A 1 17 ? -9.792 4.843 -1.053 1.00 0.00 34 ILE A N 16
ATOM 24102 C CA . ILE A 1 17 ? -10.459 3.559 -0.991 1.00 0.00 34 ILE A CA 16
ATOM 24103 C C . ILE A 1 17 ? -11.548 3.596 0.070 1.00 0.00 34 ILE A C 16
ATOM 24104 O O . ILE A 1 17 ? -12.678 3.207 -0.189 1.00 0.00 34 ILE A O 16
ATOM 24120 N N . THR A 1 18 ? -11.216 4.136 1.235 1.00 0.00 35 THR A N 16
ATOM 24121 C CA . THR A 1 18 ? -12.172 4.230 2.326 1.00 0.00 35 THR A CA 16
ATOM 24122 C C . THR A 1 18 ? -13.393 5.091 1.893 1.00 0.00 35 THR A C 16
ATOM 24123 O O . THR A 1 18 ? -14.545 4.698 2.079 1.00 0.00 35 THR A O 16
ATOM 24134 N N . HIS A 1 19 ? -13.115 6.234 1.251 1.00 0.00 36 HIS A N 16
ATOM 24135 C CA . HIS A 1 19 ? -14.179 7.132 0.761 1.00 0.00 36 HIS A CA 16
ATOM 24136 C C . HIS A 1 19 ? -15.018 6.463 -0.306 1.00 0.00 36 HIS A C 16
ATOM 24137 O O . HIS A 1 19 ? -16.207 6.758 -0.462 1.00 0.00 36 HIS A O 16
ATOM 24152 N N . GLU A 1 20 ? -14.396 5.596 -1.071 1.00 0.00 37 GLU A N 16
ATOM 24153 C CA . GLU A 1 20 ? -15.069 4.897 -2.114 1.00 0.00 37 GLU A CA 16
ATOM 24154 C C . GLU A 1 20 ? -16.042 3.875 -1.509 1.00 0.00 37 GLU A C 16
ATOM 24155 O O . GLU A 1 20 ? -17.103 3.637 -2.052 1.00 0.00 37 GLU A O 16
ATOM 24167 N N . VAL A 1 21 ? -15.681 3.322 -0.343 1.00 0.00 38 VAL A N 16
ATOM 24168 C CA . VAL A 1 21 ? -16.529 2.417 0.406 1.00 0.00 38 VAL A CA 16
ATOM 24169 C C . VAL A 1 21 ? -17.769 3.164 0.824 1.00 0.00 38 VAL A C 16
ATOM 24170 O O . VAL A 1 21 ? -18.879 2.675 0.697 1.00 0.00 38 VAL A O 16
ATOM 24183 N N . ASP A 1 22 ? -17.563 4.378 1.261 1.00 0.00 39 ASP A N 16
ATOM 24184 C CA . ASP A 1 22 ? -18.656 5.226 1.684 1.00 0.00 39 ASP A CA 16
ATOM 24185 C C . ASP A 1 22 ? -19.556 5.575 0.492 1.00 0.00 39 ASP A C 16
ATOM 24186 O O . ASP A 1 22 ? -20.799 5.635 0.602 1.00 0.00 39 ASP A O 16
ATOM 24195 N N . ASP A 1 23 ? -18.929 5.720 -0.666 1.00 0.00 40 ASP A N 16
ATOM 24196 C CA . ASP A 1 23 ? -19.602 6.092 -1.881 1.00 0.00 40 ASP A CA 16
ATOM 24197 C C . ASP A 1 23 ? -20.451 4.960 -2.333 1.00 0.00 40 ASP A C 16
ATOM 24198 O O . ASP A 1 23 ? -21.628 5.133 -2.562 1.00 0.00 40 ASP A O 16
ATOM 24207 N N . LEU A 1 24 ? -19.877 3.778 -2.348 1.00 0.00 41 LEU A N 16
ATOM 24208 C CA . LEU A 1 24 ? -20.568 2.602 -2.784 1.00 0.00 41 LEU A CA 16
ATOM 24209 C C . LEU A 1 24 ? -21.678 2.267 -1.821 1.00 0.00 41 LEU A C 16
ATOM 24210 O O . LEU A 1 24 ? -22.729 1.813 -2.225 1.00 0.00 41 LEU A O 16
ATOM 24226 N N . GLU A 1 25 ? -21.439 2.548 -0.552 1.00 0.00 42 GLU A N 16
ATOM 24227 C CA . GLU A 1 25 ? -22.392 2.312 0.509 1.00 0.00 42 GLU A CA 16
ATOM 24228 C C . GLU A 1 25 ? -23.682 3.115 0.236 1.00 0.00 42 GLU A C 16
ATOM 24229 O O . GLU A 1 25 ? -24.783 2.581 0.335 1.00 0.00 42 GLU A O 16
ATOM 24241 N N . LYS A 1 26 ? -23.549 4.366 -0.190 1.00 0.00 43 LYS A N 16
ATOM 24242 C CA . LYS A 1 26 ? -24.744 5.183 -0.422 1.00 0.00 43 LYS A CA 16
ATOM 24243 C C . LYS A 1 26 ? -25.302 4.945 -1.814 1.00 0.00 43 LYS A C 16
ATOM 24244 O O . LYS A 1 26 ? -26.414 5.340 -2.148 1.00 0.00 43 LYS A O 16
ATOM 24263 N N . THR A 1 27 ? -24.513 4.296 -2.591 1.00 0.00 44 THR A N 16
ATOM 24264 C CA . THR A 1 27 ? -24.780 4.028 -3.965 1.00 0.00 44 THR A CA 16
ATOM 24265 C C . THR A 1 27 ? -25.505 2.679 -4.204 1.00 0.00 44 THR A C 16
ATOM 24266 O O . THR A 1 27 ? -26.497 2.635 -4.925 1.00 0.00 44 THR A O 16
ATOM 24277 N N . GLY A 1 28 ? -25.039 1.613 -3.594 1.00 0.00 45 GLY A N 16
ATOM 24278 C CA . GLY A 1 28 ? -25.672 0.322 -3.813 1.00 0.00 45 GLY A CA 16
ATOM 24279 C C . GLY A 1 28 ? -24.854 -0.849 -3.315 1.00 0.00 45 GLY A C 16
ATOM 24280 O O . GLY A 1 28 ? -25.412 -1.894 -3.032 1.00 0.00 45 GLY A O 16
ATOM 24284 N N . ASN A 1 29 ? -23.516 -0.686 -3.306 1.00 0.00 46 ASN A N 16
ATOM 24285 C CA . ASN A 1 29 ? -22.515 -1.669 -2.765 1.00 0.00 46 ASN A CA 16
ATOM 24286 C C . ASN A 1 29 ? -22.613 -3.018 -3.457 1.00 0.00 46 ASN A C 16
ATOM 24287 O O . ASN A 1 29 ? -22.151 -4.036 -2.944 1.00 0.00 46 ASN A O 16
ATOM 24298 N N . LYS A 1 30 ? -23.085 -2.958 -4.691 1.00 0.00 47 LYS A N 16
ATOM 24299 C CA . LYS A 1 30 ? -23.420 -4.118 -5.502 1.00 0.00 47 LYS A CA 16
ATOM 24300 C C . LYS A 1 30 ? -22.255 -5.112 -5.682 1.00 0.00 47 LYS A C 16
ATOM 24301 O O . LYS A 1 30 ? -22.406 -6.306 -5.412 1.00 0.00 47 LYS A O 16
ATOM 24320 N N . ASP A 1 31 ? -21.119 -4.616 -6.078 1.00 0.00 48 ASP A N 16
ATOM 24321 C CA . ASP A 1 31 ? -19.922 -5.460 -6.268 1.00 0.00 48 ASP A CA 16
ATOM 24322 C C . ASP A 1 31 ? -18.659 -4.648 -6.065 1.00 0.00 48 ASP A C 16
ATOM 24323 O O . ASP A 1 31 ? -17.576 -5.180 -5.805 1.00 0.00 48 ASP A O 16
ATOM 24332 N N . GLU A 1 32 ? -18.842 -3.349 -6.086 1.00 0.00 49 GLU A N 16
ATOM 24333 C CA . GLU A 1 32 ? -17.771 -2.370 -6.049 1.00 0.00 49 GLU A CA 16
ATOM 24334 C C . GLU A 1 32 ? -16.973 -2.521 -4.797 1.00 0.00 49 GLU A C 16
ATOM 24335 O O . GLU A 1 32 ? -15.800 -2.348 -4.813 1.00 0.00 49 GLU A O 16
ATOM 24347 N N . LYS A 1 33 ? -17.631 -2.856 -3.722 1.00 0.00 50 LYS A N 16
ATOM 24348 C CA . LYS A 1 33 ? -16.980 -3.009 -2.443 1.00 0.00 50 LYS A CA 16
ATOM 24349 C C . LYS A 1 33 ? -15.952 -4.124 -2.462 1.00 0.00 50 LYS A C 16
ATOM 24350 O O . LYS A 1 33 ? -14.806 -3.920 -2.081 1.00 0.00 50 LYS A O 16
ATOM 24369 N N . ALA A 1 34 ? -16.345 -5.258 -2.953 1.00 0.00 51 ALA A N 16
ATOM 24370 C CA . ALA A 1 34 ? -15.434 -6.385 -3.089 1.00 0.00 51 ALA A CA 16
ATOM 24371 C C . ALA A 1 34 ? -14.352 -6.083 -4.135 1.00 0.00 51 ALA A C 16
ATOM 24372 O O . ALA A 1 34 ? -13.175 -6.411 -3.948 1.00 0.00 51 ALA A O 16
ATOM 24379 N N . ARG A 1 35 ? -14.763 -5.422 -5.209 1.00 0.00 52 ARG A N 16
ATOM 24380 C CA . ARG A 1 35 ? -13.876 -5.048 -6.308 1.00 0.00 52 ARG A CA 16
ATOM 24381 C C . ARG A 1 35 ? -12.811 -4.083 -5.788 1.00 0.00 52 ARG A C 16
ATOM 24382 O O . ARG A 1 35 ? -11.628 -4.224 -6.070 1.00 0.00 52 ARG A O 16
ATOM 24403 N N . LEU A 1 36 ? -13.255 -3.130 -5.000 1.00 0.00 53 LEU A N 16
ATOM 24404 C CA . LEU A 1 36 ? -12.419 -2.154 -4.394 1.00 0.00 53 LEU A CA 16
ATOM 24405 C C . LEU A 1 36 ? -11.472 -2.791 -3.367 1.00 0.00 53 LEU A C 16
ATOM 24406 O O . LEU A 1 36 ? -10.331 -2.364 -3.212 1.00 0.00 53 LEU A O 16
ATOM 24422 N N . LEU A 1 37 ? -11.936 -3.812 -2.671 1.00 0.00 54 LEU A N 16
ATOM 24423 C CA . LEU A 1 37 ? -11.069 -4.538 -1.754 1.00 0.00 54 LEU A CA 16
ATOM 24424 C C . LEU A 1 37 ? -9.985 -5.234 -2.531 1.00 0.00 54 LEU A C 16
ATOM 24425 O O . LEU A 1 37 ? -8.849 -5.325 -2.096 1.00 0.00 54 LEU A O 16
ATOM 24441 N N . ARG A 1 38 ? -10.335 -5.678 -3.704 1.00 0.00 55 ARG A N 16
ATOM 24442 C CA . ARG A 1 38 ? -9.377 -6.295 -4.591 1.00 0.00 55 ARG A CA 16
ATOM 24443 C C . ARG A 1 38 ? -8.410 -5.261 -5.124 1.00 0.00 55 ARG A C 16
ATOM 24444 O O . ARG A 1 38 ? -7.276 -5.569 -5.433 1.00 0.00 55 ARG A O 16
ATOM 24465 N N . GLU A 1 39 ? -8.866 -4.026 -5.177 1.00 0.00 56 GLU A N 16
ATOM 24466 C CA . GLU A 1 39 ? -8.048 -2.903 -5.565 1.00 0.00 56 GLU A CA 16
ATOM 24467 C C . GLU A 1 39 ? -7.041 -2.572 -4.453 1.00 0.00 56 GLU A C 16
ATOM 24468 O O . GLU A 1 39 ? -5.900 -2.162 -4.728 1.00 0.00 56 GLU A O 16
ATOM 24480 N N . LEU A 1 40 ? -7.426 -2.791 -3.194 1.00 0.00 57 LEU A N 16
ATOM 24481 C CA . LEU A 1 40 ? -6.478 -2.604 -2.123 1.00 0.00 57 LEU A CA 16
ATOM 24482 C C . LEU A 1 40 ? -5.478 -3.733 -2.162 1.00 0.00 57 LEU A C 16
ATOM 24483 O O . LEU A 1 40 ? -4.335 -3.555 -1.822 1.00 0.00 57 LEU A O 16
ATOM 24499 N N . THR A 1 41 ? -5.926 -4.891 -2.611 1.00 0.00 58 THR A N 16
ATOM 24500 C CA . THR A 1 41 ? -5.044 -6.003 -2.830 1.00 0.00 58 THR A CA 16
ATOM 24501 C C . THR A 1 41 ? -4.070 -5.703 -3.984 1.00 0.00 58 THR A C 16
ATOM 24502 O O . THR A 1 41 ? -2.914 -6.101 -3.945 1.00 0.00 58 THR A O 16
ATOM 24513 N N . VAL A 1 42 ? -4.546 -4.982 -4.999 1.00 0.00 59 VAL A N 16
ATOM 24514 C CA . VAL A 1 42 ? -3.666 -4.484 -6.062 1.00 0.00 59 VAL A CA 16
ATOM 24515 C C . VAL A 1 42 ? -2.621 -3.566 -5.418 1.00 0.00 59 VAL A C 16
ATOM 24516 O O . VAL A 1 42 ? -1.440 -3.598 -5.763 1.00 0.00 59 VAL A O 16
ATOM 24529 N N . SER A 1 43 ? -3.071 -2.791 -4.445 1.00 0.00 60 SER A N 16
ATOM 24530 C CA . SER A 1 43 ? -2.205 -1.908 -3.693 1.00 0.00 60 SER A CA 16
ATOM 24531 C C . SER A 1 43 ? -1.182 -2.715 -2.890 1.00 0.00 60 SER A C 16
ATOM 24532 O O . SER A 1 43 ? 0.013 -2.393 -2.869 1.00 0.00 60 SER A O 16
ATOM 24540 N N . GLU A 1 44 ? -1.658 -3.780 -2.280 1.00 0.00 61 GLU A N 16
ATOM 24541 C CA . GLU A 1 44 ? -0.816 -4.729 -1.566 1.00 0.00 61 GLU A CA 16
ATOM 24542 C C . GLU A 1 44 ? 0.212 -5.313 -2.534 1.00 0.00 61 GLU A C 16
ATOM 24543 O O . GLU A 1 44 ? 1.369 -5.492 -2.187 1.00 0.00 61 GLU A O 16
ATOM 24555 N N . ALA A 1 45 ? -0.224 -5.551 -3.763 1.00 0.00 62 ALA A N 16
ATOM 24556 C CA . ALA A 1 45 ? 0.593 -6.172 -4.782 1.00 0.00 62 ALA A CA 16
ATOM 24557 C C . ALA A 1 45 ? 1.772 -5.319 -5.185 1.00 0.00 62 ALA A C 16
ATOM 24558 O O . ALA A 1 45 ? 2.891 -5.824 -5.263 1.00 0.00 62 ALA A O 16
ATOM 24565 N N . PHE A 1 46 ? 1.564 -4.030 -5.416 1.00 0.00 63 PHE A N 16
ATOM 24566 C CA . PHE A 1 46 ? 2.707 -3.202 -5.756 1.00 0.00 63 PHE A CA 16
ATOM 24567 C C . PHE A 1 46 ? 3.591 -2.942 -4.562 1.00 0.00 63 PHE A C 16
ATOM 24568 O O . PHE A 1 46 ? 4.795 -2.764 -4.716 1.00 0.00 63 PHE A O 16
ATOM 24585 N N . ILE A 1 47 ? 2.999 -2.889 -3.364 1.00 0.00 64 ILE A N 16
ATOM 24586 C CA . ILE A 1 47 ? 3.802 -2.820 -2.152 1.00 0.00 64 ILE A CA 16
ATOM 24587 C C . ILE A 1 47 ? 4.717 -4.033 -2.090 1.00 0.00 64 ILE A C 16
ATOM 24588 O O . ILE A 1 47 ? 5.908 -3.876 -1.979 1.00 0.00 64 ILE A O 16
ATOM 24604 N N . GLU A 1 48 ? 4.150 -5.218 -2.271 1.00 0.00 65 GLU A N 16
ATOM 24605 C CA . GLU A 1 48 ? 4.913 -6.476 -2.282 1.00 0.00 65 GLU A CA 16
ATOM 24606 C C . GLU A 1 48 ? 5.967 -6.489 -3.392 1.00 0.00 65 GLU A C 16
ATOM 24607 O O . GLU A 1 48 ? 7.113 -6.860 -3.155 1.00 0.00 65 GLU A O 16
ATOM 24619 N N . GLY A 1 49 ? 5.579 -6.058 -4.582 1.00 0.00 66 GLY A N 16
ATOM 24620 C CA . GLY A 1 49 ? 6.492 -6.021 -5.710 1.00 0.00 66 GLY A CA 16
ATOM 24621 C C . GLY A 1 49 ? 7.659 -5.083 -5.485 1.00 0.00 66 GLY A C 16
ATOM 24622 O O . GLY A 1 49 ? 8.820 -5.438 -5.735 1.00 0.00 66 GLY A O 16
ATOM 24626 N N . SER A 1 50 ? 7.369 -3.903 -4.988 1.00 0.00 67 SER A N 16
ATOM 24627 C CA . SER A 1 50 ? 8.389 -2.920 -4.714 1.00 0.00 67 SER A CA 16
ATOM 24628 C C . SER A 1 50 ? 9.214 -3.375 -3.517 1.00 0.00 67 SER A C 16
ATOM 24629 O O . SER A 1 50 ? 10.407 -3.141 -3.439 1.00 0.00 67 SER A O 16
ATOM 24637 N N . ARG A 1 51 ? 8.564 -4.076 -2.624 1.00 0.00 68 ARG A N 16
ATOM 24638 C CA . ARG A 1 51 ? 9.177 -4.595 -1.416 1.00 0.00 68 ARG A CA 16
ATOM 24639 C C . ARG A 1 51 ? 10.192 -5.636 -1.779 1.00 0.00 68 ARG A C 16
ATOM 24640 O O . ARG A 1 51 ? 11.324 -5.604 -1.304 1.00 0.00 68 ARG A O 16
ATOM 24661 N N . GLY A 1 52 ? 9.799 -6.521 -2.658 1.00 0.00 69 GLY A N 16
ATOM 24662 C CA . GLY A 1 52 ? 10.694 -7.504 -3.156 1.00 0.00 69 GLY A CA 16
ATOM 24663 C C . GLY A 1 52 ? 11.747 -6.866 -4.019 1.00 0.00 69 GLY A C 16
ATOM 24664 O O . GLY A 1 52 ? 12.827 -7.386 -4.161 1.00 0.00 69 GLY A O 16
ATOM 24668 N N . TYR A 1 53 ? 11.438 -5.706 -4.556 1.00 0.00 70 TYR A N 16
ATOM 24669 C CA . TYR A 1 53 ? 12.352 -5.008 -5.450 1.00 0.00 70 TYR A CA 16
ATOM 24670 C C . TYR A 1 53 ? 13.509 -4.483 -4.622 1.00 0.00 70 TYR A C 16
ATOM 24671 O O . TYR A 1 53 ? 14.691 -4.660 -4.972 1.00 0.00 70 TYR A O 16
ATOM 24689 N N . PHE A 1 54 ? 13.153 -3.870 -3.505 1.00 0.00 71 PHE A N 16
ATOM 24690 C CA . PHE A 1 54 ? 14.108 -3.346 -2.560 1.00 0.00 71 PHE A CA 16
ATOM 24691 C C . PHE A 1 54 ? 14.892 -4.478 -1.946 1.00 0.00 71 PHE A C 16
ATOM 24692 O O . PHE A 1 54 ? 16.091 -4.377 -1.750 1.00 0.00 71 PHE A O 16
ATOM 24709 N N . GLN A 1 55 ? 14.189 -5.565 -1.659 1.00 0.00 72 GLN A N 16
ATOM 24710 C CA . GLN A 1 55 ? 14.765 -6.772 -1.101 1.00 0.00 72 GLN A CA 16
ATOM 24711 C C . GLN A 1 55 ? 15.922 -7.254 -1.984 1.00 0.00 72 GLN A C 16
ATOM 24712 O O . GLN A 1 55 ? 16.985 -7.609 -1.492 1.00 0.00 72 GLN A O 16
ATOM 24726 N N . ARG A 1 56 ? 15.708 -7.218 -3.292 1.00 0.00 73 ARG A N 16
ATOM 24727 C CA . ARG A 1 56 ? 16.740 -7.586 -4.260 1.00 0.00 73 ARG A CA 16
ATOM 24728 C C . ARG A 1 56 ? 17.899 -6.615 -4.207 1.00 0.00 73 ARG A C 16
ATOM 24729 O O . ARG A 1 56 ? 19.056 -7.005 -4.315 1.00 0.00 73 ARG A O 16
ATOM 24750 N N . GLU A 1 57 ? 17.594 -5.360 -4.015 1.00 0.00 74 GLU A N 16
ATOM 24751 C CA . GLU A 1 57 ? 18.623 -4.355 -3.877 1.00 0.00 74 GLU A CA 16
ATOM 24752 C C . GLU A 1 57 ? 19.480 -4.570 -2.631 1.00 0.00 74 GLU A C 16
ATOM 24753 O O . GLU A 1 57 ? 20.685 -4.388 -2.678 1.00 0.00 74 GLU A O 16
ATOM 24765 N N . LEU A 1 58 ? 18.891 -5.027 -1.539 1.00 0.00 75 LEU A N 16
ATOM 24766 C CA . LEU A 1 58 ? 19.701 -5.363 -0.359 1.00 0.00 75 LEU A CA 16
ATOM 24767 C C . LEU A 1 58 ? 20.626 -6.550 -0.643 1.00 0.00 75 LEU A C 16
ATOM 24768 O O . LEU A 1 58 ? 21.674 -6.706 -0.003 1.00 0.00 75 LEU A O 16
ATOM 24784 N N . LYS A 1 59 ? 20.280 -7.333 -1.663 1.00 0.00 76 LYS A N 16
ATOM 24785 C CA . LYS A 1 59 ? 21.074 -8.493 -2.025 1.00 0.00 76 LYS A CA 16
ATOM 24786 C C . LYS A 1 59 ? 22.247 -8.047 -2.896 1.00 0.00 76 LYS A C 16
ATOM 24787 O O . LYS A 1 59 ? 23.217 -8.774 -3.067 1.00 0.00 76 LYS A O 16
ATOM 24806 N N . ARG A 1 60 ? 22.143 -6.838 -3.445 1.00 0.00 77 ARG A N 16
ATOM 24807 C CA . ARG A 1 60 ? 23.226 -6.237 -4.217 1.00 0.00 77 ARG A CA 16
ATOM 24808 C C . ARG A 1 60 ? 24.392 -5.973 -3.308 1.00 0.00 77 ARG A C 16
ATOM 24809 O O . ARG A 1 60 ? 25.501 -6.409 -3.566 1.00 0.00 77 ARG A O 16
ATOM 24830 N N . THR A 1 61 ? 24.109 -5.227 -2.235 1.00 0.00 78 THR A N 16
ATOM 24831 C CA . THR A 1 61 ? 25.098 -4.829 -1.232 1.00 0.00 78 THR A CA 16
ATOM 24832 C C . THR A 1 61 ? 26.066 -3.722 -1.783 1.00 0.00 78 THR A C 16
ATOM 24833 O O . THR A 1 61 ? 26.869 -3.167 -1.055 1.00 0.00 78 THR A O 16
ATOM 24844 N N . ASP A 1 62 ? 25.909 -3.379 -3.076 1.00 0.00 79 ASP A N 16
ATOM 24845 C CA . ASP A 1 62 ? 26.676 -2.280 -3.748 1.00 0.00 79 ASP A CA 16
ATOM 24846 C C . ASP A 1 62 ? 26.321 -0.944 -3.125 1.00 0.00 79 ASP A C 16
ATOM 24847 O O . ASP A 1 62 ? 27.043 0.045 -3.245 1.00 0.00 79 ASP A O 16
ATOM 24856 N N . LEU A 1 63 ? 25.164 -0.959 -2.525 1.00 0.00 80 LEU A N 16
ATOM 24857 C CA . LEU A 1 63 ? 24.559 0.059 -1.700 1.00 0.00 80 LEU A CA 16
ATOM 24858 C C . LEU A 1 63 ? 25.498 0.684 -0.726 1.00 0.00 80 LEU A C 16
ATOM 24859 O O . LEU A 1 63 ? 26.633 0.259 -0.460 1.00 0.00 80 LEU A O 16
ATOM 24875 N N . ASP A 1 64 ? 24.963 1.658 -0.185 1.00 0.00 81 ASP A N 16
ATOM 24876 C CA . ASP A 1 64 ? 25.518 2.419 0.853 1.00 0.00 81 ASP A CA 16
ATOM 24877 C C . ASP A 1 64 ? 24.433 2.500 1.879 1.00 0.00 81 ASP A C 16
ATOM 24878 O O . ASP A 1 64 ? 23.283 2.096 1.576 1.00 0.00 81 ASP A O 16
ATOM 24887 N N . LEU A 1 65 ? 24.743 3.000 3.056 1.00 0.00 82 LEU A N 16
ATOM 24888 C CA . LEU A 1 65 ? 23.753 3.217 4.097 1.00 0.00 82 LEU A CA 16
ATOM 24889 C C . LEU A 1 65 ? 22.650 4.099 3.529 1.00 0.00 82 LEU A C 16
ATOM 24890 O O . LEU A 1 65 ? 21.503 3.970 3.884 1.00 0.00 82 LEU A O 16
ATOM 24906 N N . LEU A 1 66 ? 23.043 4.962 2.604 1.00 0.00 83 LEU A N 16
ATOM 24907 C CA . LEU A 1 66 ? 22.160 5.884 1.908 1.00 0.00 83 LEU A CA 16
ATOM 24908 C C . LEU A 1 66 ? 21.072 5.125 1.159 1.00 0.00 83 LEU A C 16
ATOM 24909 O O . LEU A 1 66 ? 19.882 5.424 1.287 1.00 0.00 83 LEU A O 16
ATOM 24925 N N . GLU A 1 67 ? 21.481 4.136 0.425 1.00 0.00 84 GLU A N 16
ATOM 24926 C CA . GLU A 1 67 ? 20.570 3.367 -0.376 1.00 0.00 84 GLU A CA 16
ATOM 24927 C C . GLU A 1 67 ? 19.680 2.582 0.521 1.00 0.00 84 GLU A C 16
ATOM 24928 O O . GLU A 1 67 ? 18.455 2.658 0.419 1.00 0.00 84 GLU A O 16
ATOM 24940 N N . LYS A 1 68 ? 20.304 1.908 1.464 1.00 0.00 85 LYS A N 16
ATOM 24941 C CA . LYS A 1 68 ? 19.618 1.056 2.389 1.00 0.00 85 LYS A CA 16
ATOM 24942 C C . LYS A 1 68 ? 18.604 1.873 3.173 1.00 0.00 85 LYS A C 16
ATOM 24943 O O . LYS A 1 68 ? 17.485 1.415 3.407 1.00 0.00 85 LYS A O 16
ATOM 24962 N N . PHE A 1 69 ? 18.966 3.112 3.501 1.00 0.00 86 PHE A N 16
ATOM 24963 C CA . PHE A 1 69 ? 18.100 3.964 4.279 1.00 0.00 86 PHE A CA 16
ATOM 24964 C C . PHE A 1 69 ? 16.802 4.290 3.528 1.00 0.00 86 PHE A C 16
ATOM 24965 O O . PHE A 1 69 ? 15.755 4.360 4.110 1.00 0.00 86 PHE A O 16
ATOM 24982 N N . ASN A 1 70 ? 16.900 4.432 2.235 1.00 0.00 87 ASN A N 16
ATOM 24983 C CA . ASN A 1 70 ? 15.778 4.757 1.379 1.00 0.00 87 ASN A CA 16
ATOM 24984 C C . ASN A 1 70 ? 14.894 3.567 1.191 1.00 0.00 87 ASN A C 16
ATOM 24985 O O . ASN A 1 70 ? 13.682 3.697 1.049 1.00 0.00 87 ASN A O 16
ATOM 24996 N N . PHE A 1 71 ? 15.493 2.392 1.189 1.00 0.00 88 PHE A N 16
ATOM 24997 C CA . PHE A 1 71 ? 14.723 1.177 1.027 1.00 0.00 88 PHE A CA 16
ATOM 24998 C C . PHE A 1 71 ? 13.999 0.916 2.268 1.00 0.00 88 PHE A C 16
ATOM 24999 O O . PHE A 1 71 ? 12.824 0.674 2.235 1.00 0.00 88 PHE A O 16
ATOM 25016 N N . GLU A 1 72 ? 14.693 1.030 3.387 1.00 0.00 89 GLU A N 16
ATOM 25017 C CA . GLU A 1 72 ? 14.077 0.792 4.645 1.00 0.00 89 GLU A CA 16
ATOM 25018 C C . GLU A 1 72 ? 13.064 1.872 4.899 1.00 0.00 89 GLU A C 16
ATOM 25019 O O . GLU A 1 72 ? 12.061 1.631 5.570 1.00 0.00 89 GLU A O 16
ATOM 25031 N N . ALA A 1 73 ? 13.332 3.087 4.369 1.00 0.00 90 ALA A N 16
ATOM 25032 C CA . ALA A 1 73 ? 12.373 4.176 4.556 1.00 0.00 90 ALA A CA 16
ATOM 25033 C C . ALA A 1 73 ? 11.077 3.833 3.840 1.00 0.00 90 ALA A C 16
ATOM 25034 O O . ALA A 1 73 ? 9.978 3.965 4.383 1.00 0.00 90 ALA A O 16
ATOM 25041 N N . ALA A 1 74 ? 11.223 3.334 2.640 1.00 0.00 91 ALA A N 16
ATOM 25042 C CA . ALA A 1 74 ? 10.104 2.958 1.818 1.00 0.00 91 ALA A CA 16
ATOM 25043 C C . ALA A 1 74 ? 9.423 1.701 2.346 1.00 0.00 91 ALA A C 16
ATOM 25044 O O . ALA A 1 74 ? 8.212 1.605 2.321 1.00 0.00 91 ALA A O 16
ATOM 25051 N N . LEU A 1 75 ? 10.207 0.765 2.856 1.00 0.00 92 LEU A N 16
ATOM 25052 C CA . LEU A 1 75 ? 9.676 -0.458 3.451 1.00 0.00 92 LEU A CA 16
ATOM 25053 C C . LEU A 1 75 ? 8.843 -0.113 4.659 1.00 0.00 92 LEU A C 16
ATOM 25054 O O . LEU A 1 75 ? 7.821 -0.724 4.903 1.00 0.00 92 LEU A O 16
ATOM 25070 N N . ALA A 1 76 ? 9.267 0.908 5.381 1.00 0.00 93 ALA A N 16
ATOM 25071 C CA . ALA A 1 76 ? 8.551 1.355 6.541 1.00 0.00 93 ALA A CA 16
ATOM 25072 C C . ALA A 1 76 ? 7.265 2.017 6.133 1.00 0.00 93 ALA A C 16
ATOM 25073 O O . ALA A 1 76 ? 6.229 1.779 6.730 1.00 0.00 93 ALA A O 16
ATOM 25080 N N . THR A 1 77 ? 7.317 2.774 5.060 1.00 0.00 94 THR A N 16
ATOM 25081 C CA . THR A 1 77 ? 6.178 3.500 4.625 1.00 0.00 94 THR A CA 16
ATOM 25082 C C . THR A 1 77 ? 5.150 2.521 4.045 1.00 0.00 94 THR A C 16
ATOM 25083 O O . THR A 1 77 ? 3.944 2.591 4.339 1.00 0.00 94 THR A O 16
ATOM 25094 N N . GLY A 1 78 ? 5.669 1.569 3.288 1.00 0.00 95 GLY A N 16
ATOM 25095 C CA . GLY A 1 78 ? 4.879 0.558 2.675 1.00 0.00 95 GLY A CA 16
ATOM 25096 C C . GLY A 1 78 ? 4.239 -0.347 3.681 1.00 0.00 95 GLY A C 16
ATOM 25097 O O . GLY A 1 78 ? 3.084 -0.657 3.549 1.00 0.00 95 GLY A O 16
ATOM 25101 N N . ASP A 1 79 ? 4.981 -0.719 4.723 1.00 0.00 96 ASP A N 16
ATOM 25102 C CA . ASP A 1 79 ? 4.482 -1.624 5.758 1.00 0.00 96 ASP A CA 16
ATOM 25103 C C . ASP A 1 79 ? 3.344 -0.978 6.480 1.00 0.00 96 ASP A C 16
ATOM 25104 O O . ASP A 1 79 ? 2.314 -1.596 6.696 1.00 0.00 96 ASP A O 16
ATOM 25113 N N . LEU A 1 80 ? 3.510 0.299 6.776 1.00 0.00 97 LEU A N 16
ATOM 25114 C CA . LEU A 1 80 ? 2.513 1.062 7.491 1.00 0.00 97 LEU A CA 16
ATOM 25115 C C . LEU A 1 80 ? 1.223 1.200 6.709 1.00 0.00 97 LEU A C 16
ATOM 25116 O O . LEU A 1 80 ? 0.145 1.004 7.248 1.00 0.00 97 LEU A O 16
ATOM 25132 N N . LEU A 1 81 ? 1.305 1.550 5.466 1.00 0.00 98 LEU A N 16
ATOM 25133 C CA . LEU A 1 81 ? 0.094 1.628 4.688 1.00 0.00 98 LEU A CA 16
ATOM 25134 C C . LEU A 1 81 ? -0.451 0.220 4.406 1.00 0.00 98 LEU A C 16
ATOM 25135 O O . LEU A 1 81 ? -1.626 0.051 4.272 1.00 0.00 98 LEU A O 16
ATOM 25151 N N . LEU A 1 82 ? 0.438 -0.788 4.357 1.00 0.00 99 LEU A N 16
ATOM 25152 C CA . LEU A 1 82 ? 0.058 -2.165 4.052 1.00 0.00 99 LEU A CA 16
ATOM 25153 C C . LEU A 1 82 ? -0.785 -2.685 5.174 1.00 0.00 99 LEU A C 16
ATOM 25154 O O . LEU A 1 82 ? -1.852 -3.275 4.951 1.00 0.00 99 LEU A O 16
ATOM 25170 N N . LYS A 1 83 ? -0.334 -2.428 6.385 1.00 0.00 100 LYS A N 16
ATOM 25171 C CA . LYS A 1 83 ? -1.072 -2.818 7.543 1.00 0.00 100 LYS A CA 16
ATOM 25172 C C . LYS A 1 83 ? -2.353 -2.032 7.611 1.00 0.00 100 LYS A C 16
ATOM 25173 O O . LYS A 1 83 ? -3.374 -2.541 8.051 1.00 0.00 100 LYS A O 16
ATOM 25192 N N . ASP A 1 84 ? -2.312 -0.800 7.140 1.00 0.00 101 ASP A N 16
ATOM 25193 C CA . ASP A 1 84 ? -3.505 0.010 7.175 1.00 0.00 101 ASP A CA 16
ATOM 25194 C C . ASP A 1 84 ? -4.518 -0.394 6.100 1.00 0.00 101 ASP A C 16
ATOM 25195 O O . ASP A 1 84 ? -5.725 -0.283 6.307 1.00 0.00 101 ASP A O 16
ATOM 25204 N N . LEU A 1 85 ? -4.020 -0.891 4.963 1.00 0.00 102 LEU A N 16
ATOM 25205 C CA . LEU A 1 85 ? -4.861 -1.420 3.881 1.00 0.00 102 LEU A CA 16
ATOM 25206 C C . LEU A 1 85 ? -5.687 -2.577 4.392 1.00 0.00 102 LEU A C 16
ATOM 25207 O O . LEU A 1 85 ? -6.915 -2.596 4.260 1.00 0.00 102 LEU A O 16
ATOM 25223 N N . LYS A 1 86 ? -5.020 -3.512 5.031 1.00 0.00 103 LYS A N 16
ATOM 25224 C CA . LYS A 1 86 ? -5.685 -4.688 5.530 1.00 0.00 103 LYS A CA 16
ATOM 25225 C C . LYS A 1 86 ? -6.571 -4.360 6.735 1.00 0.00 103 LYS A C 16
ATOM 25226 O O . LYS A 1 86 ? -7.589 -5.001 6.951 1.00 0.00 103 LYS A O 16
ATOM 25245 N N . ALA A 1 87 ? -6.214 -3.315 7.475 1.00 0.00 104 ALA A N 16
ATOM 25246 C CA . ALA A 1 87 ? -7.002 -2.878 8.614 1.00 0.00 104 ALA A CA 16
ATOM 25247 C C . ALA A 1 87 ? -8.295 -2.245 8.142 1.00 0.00 104 ALA A C 16
ATOM 25248 O O . ALA A 1 87 ? -9.385 -2.485 8.717 1.00 0.00 104 ALA A O 16
ATOM 25255 N N . LEU A 1 88 ? -8.201 -1.468 7.070 1.00 0.00 105 LEU A N 16
ATOM 25256 C CA . LEU A 1 88 ? -9.358 -0.824 6.532 1.00 0.00 105 LEU A CA 16
ATOM 25257 C C . LEU A 1 88 ? -10.224 -1.894 5.919 1.00 0.00 105 LEU A C 16
ATOM 25258 O O . LEU A 1 88 ? -11.421 -1.807 5.959 1.00 0.00 105 LEU A O 16
ATOM 25274 N N . GLN A 1 89 ? -9.581 -2.920 5.353 1.00 0.00 106 GLN A N 16
ATOM 25275 C CA . GLN A 1 89 ? -10.278 -4.057 4.797 1.00 0.00 106 GLN A CA 16
ATOM 25276 C C . GLN A 1 89 ? -11.094 -4.745 5.867 1.00 0.00 106 GLN A C 16
ATOM 25277 O O . GLN A 1 89 ? -12.188 -5.165 5.604 1.00 0.00 106 GLN A O 16
ATOM 25291 N N . LYS A 1 90 ? -10.568 -4.819 7.081 1.00 0.00 107 LYS A N 16
ATOM 25292 C CA . LYS A 1 90 ? -11.314 -5.419 8.195 1.00 0.00 107 LYS A CA 16
ATOM 25293 C C . LYS A 1 90 ? -12.542 -4.560 8.494 1.00 0.00 107 LYS A C 16
ATOM 25294 O O . LYS A 1 90 ? -13.583 -5.075 8.854 1.00 0.00 107 LYS A O 16
ATOM 25313 N N . ARG A 1 91 ? -12.389 -3.249 8.335 1.00 0.00 108 ARG A N 16
ATOM 25314 C CA . ARG A 1 91 ? -13.480 -2.284 8.526 1.00 0.00 108 ARG A CA 16
ATOM 25315 C C . ARG A 1 91 ? -14.507 -2.450 7.448 1.00 0.00 108 ARG A C 16
ATOM 25316 O O . ARG A 1 91 ? -15.701 -2.513 7.710 1.00 0.00 108 ARG A O 16
ATOM 25337 N N . VAL A 1 92 ? -14.032 -2.539 6.224 1.00 0.00 109 VAL A N 16
ATOM 25338 C CA . VAL A 1 92 ? -14.901 -2.701 5.092 1.00 0.00 109 VAL A CA 16
ATOM 25339 C C . VAL A 1 92 ? -15.617 -4.045 5.176 1.00 0.00 109 VAL A C 16
ATOM 25340 O O . VAL A 1 92 ? -16.815 -4.157 4.886 1.00 0.00 109 VAL A O 16
ATOM 25353 N N . GLN A 1 93 ? -14.878 -5.042 5.613 1.00 0.00 110 GLN A N 16
ATOM 25354 C CA . GLN A 1 93 ? -15.394 -6.355 5.849 1.00 0.00 110 GLN A CA 16
ATOM 25355 C C . GLN A 1 93 ? -16.453 -6.282 6.935 1.00 0.00 110 GLN A C 16
ATOM 25356 O O . GLN A 1 93 ? -17.526 -6.851 6.813 1.00 0.00 110 GLN A O 16
ATOM 25370 N N . ASP A 1 94 ? -16.144 -5.523 7.960 1.00 0.00 111 ASP A N 16
ATOM 25371 C CA . ASP A 1 94 ? -17.003 -5.355 9.111 1.00 0.00 111 ASP A CA 16
ATOM 25372 C C . ASP A 1 94 ? -18.316 -4.681 8.754 1.00 0.00 111 ASP A C 16
ATOM 25373 O O . ASP A 1 94 ? -19.362 -5.032 9.304 1.00 0.00 111 ASP A O 16
ATOM 25382 N N . SER A 1 95 ? -18.255 -3.746 7.812 1.00 0.00 112 SER A N 16
ATOM 25383 C CA . SER A 1 95 ? -19.396 -2.962 7.388 1.00 0.00 112 SER A CA 16
ATOM 25384 C C . SER A 1 95 ? -20.554 -3.862 6.900 1.00 0.00 112 SER A C 16
ATOM 25385 O O . SER A 1 95 ? -21.724 -3.520 7.073 1.00 0.00 112 SER A O 16
ATOM 25393 N N . GLU A 1 96 ? -20.227 -5.009 6.329 1.00 0.00 113 GLU A N 16
ATOM 25394 C CA . GLU A 1 96 ? -21.233 -5.956 5.899 1.00 0.00 113 GLU A CA 16
ATOM 25395 C C . GLU A 1 96 ? -20.792 -7.346 6.271 1.00 0.00 113 GLU A C 16
ATOM 25396 O O . GLU A 1 96 ? -20.002 -7.956 5.528 1.00 0.00 113 GLU A O 16
ATOM 25409 N N . ASN A 1 1 ? 10.649 12.150 2.091 1.00 0.00 18 ASN A N 17
ATOM 25410 C CA . ASN A 1 1 ? 10.638 12.610 0.702 1.00 0.00 18 ASN A CA 17
ATOM 25411 C C . ASN A 1 1 ? 10.726 11.462 -0.277 1.00 0.00 18 ASN A C 17
ATOM 25412 O O . ASN A 1 1 ? 9.728 11.091 -0.873 1.00 0.00 18 ASN A O 17
ATOM 25425 N N . THR A 1 2 ? 11.895 10.863 -0.406 1.00 0.00 19 THR A N 17
ATOM 25426 C CA . THR A 1 2 ? 12.126 9.810 -1.370 1.00 0.00 19 THR A CA 17
ATOM 25427 C C . THR A 1 2 ? 11.261 8.559 -1.072 1.00 0.00 19 THR A C 17
ATOM 25428 O O . THR A 1 2 ? 10.679 7.960 -1.978 1.00 0.00 19 THR A O 17
ATOM 25439 N N . ALA A 1 3 ? 11.147 8.206 0.191 1.00 0.00 20 ALA A N 17
ATOM 25440 C CA . ALA A 1 3 ? 10.324 7.073 0.589 1.00 0.00 20 ALA A CA 17
ATOM 25441 C C . ALA A 1 3 ? 8.828 7.374 0.379 1.00 0.00 20 ALA A C 17
ATOM 25442 O O . ALA A 1 3 ? 8.082 6.560 -0.195 1.00 0.00 20 ALA A O 17
ATOM 25449 N N . THR A 1 4 ? 8.403 8.547 0.816 1.00 0.00 21 THR A N 17
ATOM 25450 C CA . THR A 1 4 ? 7.025 8.953 0.690 1.00 0.00 21 THR A CA 17
ATOM 25451 C C . THR A 1 4 ? 6.589 9.121 -0.764 1.00 0.00 21 THR A C 17
ATOM 25452 O O . THR A 1 4 ? 5.467 8.780 -1.110 1.00 0.00 21 THR A O 17
ATOM 25463 N N . GLN A 1 5 ? 7.483 9.623 -1.614 1.00 0.00 22 GLN A N 17
ATOM 25464 C CA . GLN A 1 5 ? 7.174 9.750 -3.026 1.00 0.00 22 GLN A CA 17
ATOM 25465 C C . GLN A 1 5 ? 7.076 8.367 -3.655 1.00 0.00 22 GLN A C 17
ATOM 25466 O O . GLN A 1 5 ? 6.293 8.144 -4.558 1.00 0.00 22 GLN A O 17
ATOM 25480 N N . ARG A 1 6 ? 7.890 7.448 -3.183 1.00 0.00 23 ARG A N 17
ATOM 25481 C CA . ARG A 1 6 ? 7.858 6.094 -3.669 1.00 0.00 23 ARG A CA 17
ATOM 25482 C C . ARG A 1 6 ? 6.514 5.433 -3.345 1.00 0.00 23 ARG A C 17
ATOM 25483 O O . ARG A 1 6 ? 6.033 4.601 -4.103 1.00 0.00 23 ARG A O 17
ATOM 25504 N N . PHE A 1 7 ? 5.916 5.805 -2.237 1.00 0.00 24 PHE A N 17
ATOM 25505 C CA . PHE A 1 7 ? 4.620 5.258 -1.886 1.00 0.00 24 PHE A CA 17
ATOM 25506 C C . PHE A 1 7 ? 3.520 6.334 -1.924 1.00 0.00 24 PHE A C 17
ATOM 25507 O O . PHE A 1 7 ? 2.542 6.270 -1.176 1.00 0.00 24 PHE A O 17
ATOM 25524 N N . HIS A 1 8 ? 3.629 7.260 -2.882 1.00 0.00 25 HIS A N 17
ATOM 25525 C CA . HIS A 1 8 ? 2.660 8.371 -2.989 1.00 0.00 25 HIS A CA 17
ATOM 25526 C C . HIS A 1 8 ? 1.374 7.869 -3.624 1.00 0.00 25 HIS A C 17
ATOM 25527 O O . HIS A 1 8 ? 0.274 8.235 -3.229 1.00 0.00 25 HIS A O 17
ATOM 25542 N N . GLU A 1 9 ? 1.534 7.001 -4.588 1.00 0.00 26 GLU A N 17
ATOM 25543 C CA . GLU A 1 9 ? 0.438 6.423 -5.301 1.00 0.00 26 GLU A CA 17
ATOM 25544 C C . GLU A 1 9 ? -0.321 5.480 -4.400 1.00 0.00 26 GLU A C 17
ATOM 25545 O O . GLU A 1 9 ? -1.538 5.424 -4.443 1.00 0.00 26 GLU A O 17
ATOM 25557 N N . ILE A 1 10 ? 0.407 4.812 -3.523 1.00 0.00 27 ILE A N 17
ATOM 25558 C CA . ILE A 1 10 ? -0.190 3.869 -2.598 1.00 0.00 27 ILE A CA 17
ATOM 25559 C C . ILE A 1 10 ? -1.079 4.634 -1.613 1.00 0.00 27 ILE A C 17
ATOM 25560 O O . ILE A 1 10 ? -2.186 4.199 -1.286 1.00 0.00 27 ILE A O 17
ATOM 25576 N N . GLU A 1 11 ? -0.583 5.790 -1.174 1.00 0.00 28 GLU A N 17
ATOM 25577 C CA . GLU A 1 11 ? -1.327 6.679 -0.291 1.00 0.00 28 GLU A CA 17
ATOM 25578 C C . GLU A 1 11 ? -2.618 7.121 -0.973 1.00 0.00 28 GLU A C 17
ATOM 25579 O O . GLU A 1 11 ? -3.694 7.107 -0.360 1.00 0.00 28 GLU A O 17
ATOM 25591 N N . LYS A 1 12 ? -2.512 7.459 -2.257 1.00 0.00 29 LYS A N 17
ATOM 25592 C CA . LYS A 1 12 ? -3.671 7.878 -3.035 1.00 0.00 29 LYS A CA 17
ATOM 25593 C C . LYS A 1 12 ? -4.689 6.768 -3.129 1.00 0.00 29 LYS A C 17
ATOM 25594 O O . LYS A 1 12 ? -5.875 7.005 -2.941 1.00 0.00 29 LYS A O 17
ATOM 25613 N N . PHE A 1 13 ? -4.230 5.560 -3.396 1.00 0.00 30 PHE A N 17
ATOM 25614 C CA . PHE A 1 13 ? -5.112 4.411 -3.436 1.00 0.00 30 PHE A CA 17
ATOM 25615 C C . PHE A 1 13 ? -5.790 4.189 -2.106 1.00 0.00 30 PHE A C 17
ATOM 25616 O O . PHE A 1 13 ? -6.991 4.067 -2.053 1.00 0.00 30 PHE A O 17
ATOM 25633 N N . LEU A 1 14 ? -5.020 4.205 -1.034 1.00 0.00 31 LEU A N 17
ATOM 25634 C CA . LEU A 1 14 ? -5.552 3.963 0.302 1.00 0.00 31 LEU A CA 17
ATOM 25635 C C . LEU A 1 14 ? -6.645 4.991 0.640 1.00 0.00 31 LEU A C 17
ATOM 25636 O O . LEU A 1 14 ? -7.740 4.620 1.125 1.00 0.00 31 LEU A O 17
ATOM 25652 N N . LEU A 1 15 ? -6.387 6.265 0.349 1.00 0.00 32 LEU A N 17
ATOM 25653 C CA . LEU A 1 15 ? -7.378 7.284 0.625 1.00 0.00 32 LEU A CA 17
ATOM 25654 C C . LEU A 1 15 ? -8.582 7.158 -0.314 1.00 0.00 32 LEU A C 17
ATOM 25655 O O . LEU A 1 15 ? -9.726 7.361 0.102 1.00 0.00 32 LEU A O 17
ATOM 25671 N N . HIS A 1 16 ? -8.310 6.770 -1.560 1.00 0.00 33 HIS A N 17
ATOM 25672 C CA . HIS A 1 16 ? -9.349 6.544 -2.558 1.00 0.00 33 HIS A CA 17
ATOM 25673 C C . HIS A 1 16 ? -10.276 5.452 -2.076 1.00 0.00 33 HIS A C 17
ATOM 25674 O O . HIS A 1 16 ? -11.471 5.644 -2.001 1.00 0.00 33 HIS A O 17
ATOM 25689 N N . ILE A 1 17 ? -9.691 4.347 -1.676 1.00 0.00 34 ILE A N 17
ATOM 25690 C CA . ILE A 1 17 ? -10.415 3.167 -1.297 1.00 0.00 34 ILE A CA 17
ATOM 25691 C C . ILE A 1 17 ? -11.277 3.406 -0.074 1.00 0.00 34 ILE A C 17
ATOM 25692 O O . ILE A 1 17 ? -12.453 3.080 -0.081 1.00 0.00 34 ILE A O 17
ATOM 25708 N N . THR A 1 18 ? -10.726 4.048 0.929 1.00 0.00 35 THR A N 17
ATOM 25709 C CA . THR A 1 18 ? -11.482 4.339 2.130 1.00 0.00 35 THR A CA 17
ATOM 25710 C C . THR A 1 18 ? -12.668 5.286 1.797 1.00 0.00 35 THR A C 17
ATOM 25711 O O . THR A 1 18 ? -13.820 5.085 2.260 1.00 0.00 35 THR A O 17
ATOM 25722 N N . HIS A 1 19 ? -12.399 6.285 0.968 1.00 0.00 36 HIS A N 17
ATOM 25723 C CA . HIS A 1 19 ? -13.418 7.237 0.615 1.00 0.00 36 HIS A CA 17
ATOM 25724 C C . HIS A 1 19 ? -14.480 6.611 -0.289 1.00 0.00 36 HIS A C 17
ATOM 25725 O O . HIS A 1 19 ? -15.643 6.990 -0.246 1.00 0.00 36 HIS A O 17
ATOM 25740 N N . GLU A 1 20 ? -14.074 5.658 -1.104 1.00 0.00 37 GLU A N 17
ATOM 25741 C CA . GLU A 1 20 ? -15.013 4.919 -1.911 1.00 0.00 37 GLU A CA 17
ATOM 25742 C C . GLU A 1 20 ? -15.926 4.088 -1.037 1.00 0.00 37 GLU A C 17
ATOM 25743 O O . GLU A 1 20 ? -17.060 3.870 -1.393 1.00 0.00 37 GLU A O 17
ATOM 25755 N N . VAL A 1 21 ? -15.417 3.620 0.115 1.00 0.00 38 VAL A N 17
ATOM 25756 C CA . VAL A 1 21 ? -16.212 2.916 1.087 1.00 0.00 38 VAL A CA 17
ATOM 25757 C C . VAL A 1 21 ? -17.316 3.841 1.547 1.00 0.00 38 VAL A C 17
ATOM 25758 O O . VAL A 1 21 ? -18.462 3.435 1.664 1.00 0.00 38 VAL A O 17
ATOM 25771 N N . ASP A 1 22 ? -16.967 5.113 1.738 1.00 0.00 39 ASP A N 17
ATOM 25772 C CA . ASP A 1 22 ? -17.968 6.119 2.125 1.00 0.00 39 ASP A CA 17
ATOM 25773 C C . ASP A 1 22 ? -19.042 6.235 1.026 1.00 0.00 39 ASP A C 17
ATOM 25774 O O . ASP A 1 22 ? -20.271 6.292 1.293 1.00 0.00 39 ASP A O 17
ATOM 25783 N N . ASP A 1 23 ? -18.570 6.218 -0.205 1.00 0.00 40 ASP A N 17
ATOM 25784 C CA . ASP A 1 23 ? -19.378 6.406 -1.383 1.00 0.00 40 ASP A CA 17
ATOM 25785 C C . ASP A 1 23 ? -20.299 5.240 -1.571 1.00 0.00 40 ASP A C 17
ATOM 25786 O O . ASP A 1 23 ? -21.486 5.416 -1.713 1.00 0.00 40 ASP A O 17
ATOM 25795 N N . LEU A 1 24 ? -19.764 4.057 -1.470 1.00 0.00 41 LEU A N 17
ATOM 25796 C CA . LEU A 1 24 ? -20.510 2.860 -1.664 1.00 0.00 41 LEU A CA 17
ATOM 25797 C C . LEU A 1 24 ? -21.505 2.653 -0.548 1.00 0.00 41 LEU A C 17
ATOM 25798 O O . LEU A 1 24 ? -22.591 2.134 -0.772 1.00 0.00 41 LEU A O 17
ATOM 25814 N N . GLU A 1 25 ? -21.125 3.074 0.646 1.00 0.00 42 GLU A N 17
ATOM 25815 C CA . GLU A 1 25 ? -21.966 2.972 1.805 1.00 0.00 42 GLU A CA 17
ATOM 25816 C C . GLU A 1 25 ? -23.227 3.843 1.654 1.00 0.00 42 GLU A C 17
ATOM 25817 O O . GLU A 1 25 ? -24.301 3.467 2.112 1.00 0.00 42 GLU A O 17
ATOM 25829 N N . LYS A 1 26 ? -23.106 4.991 0.980 1.00 0.00 43 LYS A N 17
ATOM 25830 C CA . LYS A 1 26 ? -24.292 5.840 0.768 1.00 0.00 43 LYS A CA 17
ATOM 25831 C C . LYS A 1 26 ? -25.042 5.411 -0.499 1.00 0.00 43 LYS A C 17
ATOM 25832 O O . LYS A 1 26 ? -26.164 5.831 -0.768 1.00 0.00 43 LYS A O 17
ATOM 25851 N N . THR A 1 27 ? -24.386 4.586 -1.245 1.00 0.00 44 THR A N 17
ATOM 25852 C CA . THR A 1 27 ? -24.814 4.115 -2.532 1.00 0.00 44 THR A CA 17
ATOM 25853 C C . THR A 1 27 ? -25.604 2.775 -2.472 1.00 0.00 44 THR A C 17
ATOM 25854 O O . THR A 1 27 ? -26.670 2.650 -3.073 1.00 0.00 44 THR A O 17
ATOM 25865 N N . GLY A 1 28 ? -25.098 1.809 -1.749 1.00 0.00 45 GLY A N 17
ATOM 25866 C CA . GLY A 1 28 ? -25.762 0.510 -1.667 1.00 0.00 45 GLY A CA 17
ATOM 25867 C C . GLY A 1 28 ? -24.766 -0.624 -1.751 1.00 0.00 45 GLY A C 17
ATOM 25868 O O . GLY A 1 28 ? -25.024 -1.731 -1.281 1.00 0.00 45 GLY A O 17
ATOM 25872 N N . ASN A 1 29 ? -23.650 -0.334 -2.419 1.00 0.00 46 ASN A N 17
ATOM 25873 C CA . ASN A 1 29 ? -22.452 -1.197 -2.529 1.00 0.00 46 ASN A CA 17
ATOM 25874 C C . ASN A 1 29 ? -22.755 -2.580 -3.093 1.00 0.00 46 ASN A C 17
ATOM 25875 O O . ASN A 1 29 ? -22.071 -3.538 -2.771 1.00 0.00 46 ASN A O 17
ATOM 25886 N N . LYS A 1 30 ? -23.680 -2.637 -4.065 1.00 0.00 47 LYS A N 17
ATOM 25887 C CA . LYS A 1 30 ? -24.161 -3.921 -4.623 1.00 0.00 47 LYS A CA 17
ATOM 25888 C C . LYS A 1 30 ? -23.032 -4.830 -5.185 1.00 0.00 47 LYS A C 17
ATOM 25889 O O . LYS A 1 30 ? -23.203 -6.038 -5.299 1.00 0.00 47 LYS A O 17
ATOM 25908 N N . ASP A 1 31 ? -21.915 -4.235 -5.567 1.00 0.00 48 ASP A N 17
ATOM 25909 C CA . ASP A 1 31 ? -20.760 -4.998 -6.085 1.00 0.00 48 ASP A CA 17
ATOM 25910 C C . ASP A 1 31 ? -19.471 -4.208 -5.902 1.00 0.00 48 ASP A C 17
ATOM 25911 O O . ASP A 1 31 ? -18.377 -4.767 -5.825 1.00 0.00 48 ASP A O 17
ATOM 25920 N N . GLU A 1 32 ? -19.629 -2.907 -5.755 1.00 0.00 49 GLU A N 17
ATOM 25921 C CA . GLU A 1 32 ? -18.529 -1.955 -5.709 1.00 0.00 49 GLU A CA 17
ATOM 25922 C C . GLU A 1 32 ? -17.596 -2.194 -4.565 1.00 0.00 49 GLU A C 17
ATOM 25923 O O . GLU A 1 32 ? -16.425 -2.028 -4.723 1.00 0.00 49 GLU A O 17
ATOM 25935 N N . LYS A 1 33 ? -18.105 -2.580 -3.425 1.00 0.00 50 LYS A N 17
ATOM 25936 C CA . LYS A 1 33 ? -17.242 -2.728 -2.279 1.00 0.00 50 LYS A CA 17
ATOM 25937 C C . LYS A 1 33 ? -16.274 -3.879 -2.421 1.00 0.00 50 LYS A C 17
ATOM 25938 O O . LYS A 1 33 ? -15.077 -3.717 -2.241 1.00 0.00 50 LYS A O 17
ATOM 25957 N N . ALA A 1 34 ? -16.797 -5.009 -2.757 1.00 0.00 51 ALA A N 17
ATOM 25958 C CA . ALA A 1 34 ? -15.970 -6.184 -3.056 1.00 0.00 51 ALA A CA 17
ATOM 25959 C C . ALA A 1 34 ? -15.009 -5.892 -4.218 1.00 0.00 51 ALA A C 17
ATOM 25960 O O . ALA A 1 34 ? -13.836 -6.286 -4.189 1.00 0.00 51 ALA A O 17
ATOM 25967 N N . ARG A 1 35 ? -15.491 -5.170 -5.208 1.00 0.00 52 ARG A N 17
ATOM 25968 C CA . ARG A 1 35 ? -14.668 -4.791 -6.342 1.00 0.00 52 ARG A CA 17
ATOM 25969 C C . ARG A 1 35 ? -13.568 -3.809 -5.908 1.00 0.00 52 ARG A C 17
ATOM 25970 O O . ARG A 1 35 ? -12.424 -3.904 -6.342 1.00 0.00 52 ARG A O 17
ATOM 25991 N N . LEU A 1 36 ? -13.920 -2.895 -5.043 1.00 0.00 53 LEU A N 17
ATOM 25992 C CA . LEU A 1 36 ? -13.002 -1.965 -4.476 1.00 0.00 53 LEU A CA 17
ATOM 25993 C C . LEU A 1 36 ? -11.950 -2.689 -3.598 1.00 0.00 53 LEU A C 17
ATOM 25994 O O . LEU A 1 36 ? -10.785 -2.304 -3.553 1.00 0.00 53 LEU A O 17
ATOM 26010 N N . LEU A 1 37 ? -12.369 -3.738 -2.915 1.00 0.00 54 LEU A N 17
ATOM 26011 C CA . LEU A 1 37 ? -11.457 -4.574 -2.142 1.00 0.00 54 LEU A CA 17
ATOM 26012 C C . LEU A 1 37 ? -10.453 -5.235 -3.069 1.00 0.00 54 LEU A C 17
ATOM 26013 O O . LEU A 1 37 ? -9.289 -5.471 -2.711 1.00 0.00 54 LEU A O 17
ATOM 26029 N N . ARG A 1 38 ? -10.905 -5.523 -4.262 1.00 0.00 55 ARG A N 17
ATOM 26030 C CA . ARG A 1 38 ? -10.055 -6.095 -5.279 1.00 0.00 55 ARG A CA 17
ATOM 26031 C C . ARG A 1 38 ? -9.026 -5.042 -5.708 1.00 0.00 55 ARG A C 17
ATOM 26032 O O . ARG A 1 38 ? -7.865 -5.360 -5.933 1.00 0.00 55 ARG A O 17
ATOM 26053 N N . GLU A 1 39 ? -9.449 -3.779 -5.723 1.00 0.00 56 GLU A N 17
ATOM 26054 C CA . GLU A 1 39 ? -8.567 -2.666 -6.019 1.00 0.00 56 GLU A CA 17
ATOM 26055 C C . GLU A 1 39 ? -7.450 -2.565 -4.960 1.00 0.00 56 GLU A C 17
ATOM 26056 O O . GLU A 1 39 ? -6.276 -2.346 -5.306 1.00 0.00 56 GLU A O 17
ATOM 26068 N N . LEU A 1 40 ? -7.787 -2.786 -3.679 1.00 0.00 57 LEU A N 17
ATOM 26069 C CA . LEU A 1 40 ? -6.760 -2.725 -2.641 1.00 0.00 57 LEU A CA 17
ATOM 26070 C C . LEU A 1 40 ? -5.847 -3.911 -2.763 1.00 0.00 57 LEU A C 17
ATOM 26071 O O . LEU A 1 40 ? -4.676 -3.820 -2.483 1.00 0.00 57 LEU A O 17
ATOM 26087 N N . THR A 1 41 ? -6.404 -5.018 -3.215 1.00 0.00 58 THR A N 17
ATOM 26088 C CA . THR A 1 41 ? -5.651 -6.216 -3.457 1.00 0.00 58 THR A CA 17
ATOM 26089 C C . THR A 1 41 ? -4.595 -5.963 -4.552 1.00 0.00 58 THR A C 17
ATOM 26090 O O . THR A 1 41 ? -3.434 -6.355 -4.412 1.00 0.00 58 THR A O 17
ATOM 26101 N N . VAL A 1 42 ? -4.991 -5.256 -5.597 1.00 0.00 59 VAL A N 17
ATOM 26102 C CA . VAL A 1 42 ? -4.065 -4.891 -6.662 1.00 0.00 59 VAL A CA 17
ATOM 26103 C C . VAL A 1 42 ? -3.014 -3.912 -6.111 1.00 0.00 59 VAL A C 17
ATOM 26104 O O . VAL A 1 42 ? -1.822 -4.049 -6.376 1.00 0.00 59 VAL A O 17
ATOM 26117 N N . SER A 1 43 ? -3.467 -2.968 -5.298 1.00 0.00 60 SER A N 17
ATOM 26118 C CA . SER A 1 43 ? -2.584 -1.993 -4.663 1.00 0.00 60 SER A CA 17
ATOM 26119 C C . SER A 1 43 ? -1.552 -2.687 -3.773 1.00 0.00 60 SER A C 17
ATOM 26120 O O . SER A 1 43 ? -0.362 -2.352 -3.765 1.00 0.00 60 SER A O 17
ATOM 26128 N N . GLU A 1 44 ? -2.024 -3.683 -3.089 1.00 0.00 61 GLU A N 17
ATOM 26129 C CA . GLU A 1 44 ? -1.239 -4.505 -2.198 1.00 0.00 61 GLU A CA 17
ATOM 26130 C C . GLU A 1 44 ? -0.211 -5.295 -3.005 1.00 0.00 61 GLU A C 17
ATOM 26131 O O . GLU A 1 44 ? 0.909 -5.511 -2.567 1.00 0.00 61 GLU A O 17
ATOM 26143 N N . ALA A 1 45 ? -0.582 -5.636 -4.218 1.00 0.00 62 ALA A N 17
ATOM 26144 C CA . ALA A 1 45 ? 0.278 -6.394 -5.090 1.00 0.00 62 ALA A CA 17
ATOM 26145 C C . ALA A 1 45 ? 1.477 -5.576 -5.538 1.00 0.00 62 ALA A C 17
ATOM 26146 O O . ALA A 1 45 ? 2.618 -6.064 -5.490 1.00 0.00 62 ALA A O 17
ATOM 26153 N N . PHE A 1 46 ? 1.258 -4.334 -5.941 1.00 0.00 63 PHE A N 17
ATOM 26154 C CA . PHE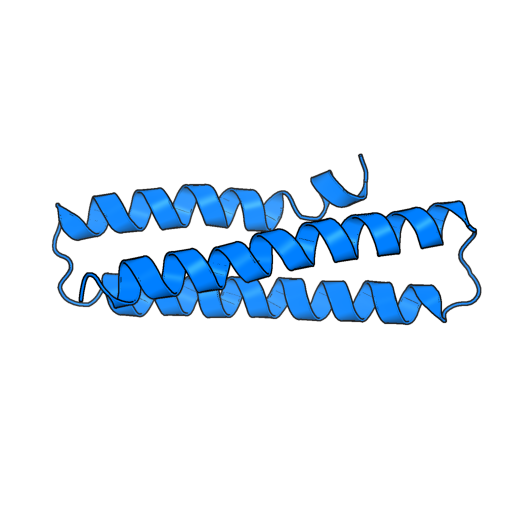 A 1 46 ? 2.392 -3.529 -6.365 1.00 0.00 63 PHE A CA 17
ATOM 26155 C C . PHE A 1 46 ? 3.210 -3.013 -5.205 1.00 0.00 63 PHE A C 17
ATOM 26156 O O . PHE A 1 46 ? 4.422 -2.820 -5.330 1.00 0.00 63 PHE A O 17
ATOM 26173 N N . ILE A 1 47 ? 2.560 -2.776 -4.068 1.00 0.00 64 ILE A N 17
ATOM 26174 C CA . ILE A 1 47 ? 3.284 -2.356 -2.882 1.00 0.00 64 ILE A CA 17
ATOM 26175 C C . ILE A 1 47 ? 4.191 -3.528 -2.417 1.00 0.00 64 ILE A C 17
ATOM 26176 O O . ILE A 1 47 ? 5.313 -3.321 -1.974 1.00 0.00 64 ILE A O 17
ATOM 26192 N N . GLU A 1 48 ? 3.714 -4.763 -2.592 1.00 0.00 65 GLU A N 17
ATOM 26193 C CA . GLU A 1 48 ? 4.510 -5.937 -2.279 1.00 0.00 65 GLU A CA 17
ATOM 26194 C C . GLU A 1 48 ? 5.709 -6.008 -3.228 1.00 0.00 65 GLU A C 17
ATOM 26195 O O . GLU A 1 48 ? 6.828 -6.368 -2.828 1.00 0.00 65 GLU A O 17
ATOM 26207 N N . GLY A 1 49 ? 5.469 -5.654 -4.477 1.00 0.00 66 GLY A N 17
ATOM 26208 C CA . GLY A 1 49 ? 6.510 -5.643 -5.475 1.00 0.00 66 GLY A CA 17
ATOM 26209 C C . GLY A 1 49 ? 7.581 -4.617 -5.165 1.00 0.00 66 GLY A C 17
ATOM 26210 O O . GLY A 1 49 ? 8.778 -4.930 -5.173 1.00 0.00 66 GLY A O 17
ATOM 26214 N N . SER A 1 50 ? 7.155 -3.424 -4.816 1.00 0.00 67 SER A N 17
ATOM 26215 C CA . SER A 1 50 ? 8.062 -2.356 -4.509 1.00 0.00 67 SER A CA 17
ATOM 26216 C C . SER A 1 50 ? 8.774 -2.624 -3.191 1.00 0.00 67 SER A C 17
ATOM 26217 O O . SER A 1 50 ? 9.939 -2.274 -3.015 1.00 0.00 67 SER A O 17
ATOM 26225 N N . ARG A 1 51 ? 8.087 -3.292 -2.281 1.00 0.00 68 ARG A N 17
ATOM 26226 C CA . ARG A 1 51 ? 8.699 -3.687 -1.036 1.00 0.00 68 ARG A CA 17
ATOM 26227 C C . ARG A 1 51 ? 9.772 -4.722 -1.295 1.00 0.00 68 ARG A C 17
ATOM 26228 O O . ARG A 1 51 ? 10.879 -4.641 -0.755 1.00 0.00 68 ARG A O 17
ATOM 26249 N N . GLY A 1 52 ? 9.455 -5.661 -2.153 1.00 0.00 69 GLY A N 17
ATOM 26250 C CA . GLY A 1 52 ? 10.405 -6.659 -2.534 1.00 0.00 69 GLY A CA 17
ATOM 26251 C C . GLY A 1 52 ? 11.564 -6.042 -3.277 1.00 0.00 69 GLY A C 17
ATOM 26252 O O . GLY A 1 52 ? 12.663 -6.553 -3.236 1.00 0.00 69 GLY A O 17
ATOM 26256 N N . TYR A 1 53 ? 11.324 -4.885 -3.877 1.00 0.00 70 TYR A N 17
ATOM 26257 C CA . TYR A 1 53 ? 12.330 -4.215 -4.682 1.00 0.00 70 TYR A CA 17
ATOM 26258 C C . TYR A 1 53 ? 13.403 -3.698 -3.767 1.00 0.00 70 TYR A C 17
ATOM 26259 O O . TYR A 1 53 ? 14.587 -3.939 -3.976 1.00 0.00 70 TYR A O 17
ATOM 26277 N N . PHE A 1 54 ? 12.969 -3.037 -2.720 1.00 0.00 71 PHE A N 17
ATOM 26278 C CA . PHE A 1 54 ? 13.863 -2.491 -1.733 1.00 0.00 71 PHE A CA 17
ATOM 26279 C C . PHE A 1 54 ? 14.594 -3.584 -0.995 1.00 0.00 71 PHE A C 17
ATOM 26280 O O . PHE A 1 54 ? 15.780 -3.460 -0.695 1.00 0.00 71 PHE A O 17
ATOM 26297 N N . GLN A 1 55 ? 13.869 -4.650 -0.709 1.00 0.00 72 GLN A N 17
ATOM 26298 C CA . GLN A 1 55 ? 14.414 -5.827 -0.081 1.00 0.00 72 GLN A CA 17
ATOM 26299 C C . GLN A 1 55 ? 15.584 -6.383 -0.931 1.00 0.00 72 GLN A C 17
ATOM 26300 O O . GLN A 1 55 ? 16.631 -6.746 -0.401 1.00 0.00 72 GLN A O 17
ATOM 26314 N N . ARG A 1 56 ? 15.403 -6.396 -2.254 1.00 0.00 73 ARG A N 17
ATOM 26315 C CA . ARG A 1 56 ? 16.467 -6.813 -3.186 1.00 0.00 73 ARG A CA 17
ATOM 26316 C C . ARG A 1 56 ? 17.628 -5.838 -3.144 1.00 0.00 73 ARG A C 17
ATOM 26317 O O . ARG A 1 56 ? 18.788 -6.237 -3.220 1.00 0.00 73 ARG A O 17
ATOM 26338 N N . GLU A 1 57 ? 17.318 -4.563 -3.039 1.00 0.00 74 GLU A N 17
ATOM 26339 C CA . GLU A 1 57 ? 18.340 -3.517 -2.974 1.00 0.00 74 GLU A CA 17
ATOM 26340 C C . GLU A 1 57 ? 19.233 -3.672 -1.746 1.00 0.00 74 GLU A C 17
ATOM 26341 O O . GLU A 1 57 ? 20.437 -3.416 -1.813 1.00 0.00 74 GLU A O 17
ATOM 26353 N N . LEU A 1 58 ? 18.656 -4.154 -0.657 1.00 0.00 75 LEU A N 17
ATOM 26354 C CA . LEU A 1 58 ? 19.402 -4.425 0.572 1.00 0.00 75 LEU A CA 17
ATOM 26355 C C . LEU A 1 58 ? 20.437 -5.531 0.362 1.00 0.00 75 LEU A C 17
ATOM 26356 O O . LEU A 1 58 ? 21.408 -5.644 1.118 1.00 0.00 75 LEU A O 17
ATOM 26372 N N . LYS A 1 59 ? 20.245 -6.318 -0.678 1.00 0.00 76 LYS A N 17
ATOM 26373 C CA . LYS A 1 59 ? 21.096 -7.456 -0.955 1.00 0.00 76 LYS A CA 17
ATOM 26374 C C . LYS A 1 59 ? 21.984 -7.178 -2.171 1.00 0.00 76 LYS A C 17
ATOM 26375 O O . LYS A 1 59 ? 22.866 -7.965 -2.511 1.00 0.00 76 LYS A O 17
ATOM 26394 N N . ARG A 1 60 ? 21.745 -6.048 -2.807 1.00 0.00 77 ARG A N 17
ATOM 26395 C CA . ARG A 1 60 ? 22.399 -5.679 -4.062 1.00 0.00 77 ARG A CA 17
ATOM 26396 C C . ARG A 1 60 ? 23.886 -5.408 -3.883 1.00 0.00 77 ARG A C 17
ATOM 26397 O O . ARG A 1 60 ? 24.653 -5.496 -4.838 1.00 0.00 77 ARG A O 17
ATOM 26418 N N . THR A 1 61 ? 24.275 -5.045 -2.664 1.00 0.00 78 THR A N 17
ATOM 26419 C CA . THR A 1 61 ? 25.633 -4.596 -2.326 1.00 0.00 78 THR A CA 17
ATOM 26420 C C . THR A 1 61 ? 25.845 -3.132 -2.782 1.00 0.00 78 THR A C 17
ATOM 26421 O O . THR A 1 61 ? 26.550 -2.352 -2.127 1.00 0.00 78 THR A O 17
ATOM 26432 N N . ASP A 1 62 ? 25.174 -2.753 -3.866 1.00 0.00 79 ASP A N 17
ATOM 26433 C CA . ASP A 1 62 ? 25.154 -1.377 -4.348 1.00 0.00 79 ASP A CA 17
ATOM 26434 C C . ASP A 1 62 ? 24.220 -0.527 -3.525 1.00 0.00 79 ASP A C 17
ATOM 26435 O O . ASP A 1 62 ? 23.118 -0.164 -3.966 1.00 0.00 79 ASP A O 17
ATOM 26444 N N . LEU A 1 63 ? 24.619 -0.330 -2.307 1.00 0.00 80 LEU A N 17
ATOM 26445 C CA . LEU A 1 63 ? 23.968 0.520 -1.354 1.00 0.00 80 LEU A CA 17
ATOM 26446 C C . LEU A 1 63 ? 24.957 0.849 -0.277 1.00 0.00 80 LEU A C 17
ATOM 26447 O O . LEU A 1 63 ? 25.855 0.056 0.067 1.00 0.00 80 LEU A O 17
ATOM 26463 N N . ASP A 1 64 ? 24.807 1.997 0.198 1.00 0.00 81 ASP A N 17
ATOM 26464 C CA . ASP A 1 64 ? 25.518 2.521 1.296 1.00 0.00 81 ASP A CA 17
ATOM 26465 C C . ASP A 1 64 ? 24.500 2.563 2.395 1.00 0.00 81 ASP A C 17
ATOM 26466 O O . ASP A 1 64 ? 23.310 2.323 2.113 1.00 0.00 81 ASP A O 17
ATOM 26475 N N . LEU A 1 65 ? 24.902 2.852 3.603 1.00 0.00 82 LEU A N 17
ATOM 26476 C CA . LEU A 1 65 ? 23.979 3.006 4.702 1.00 0.00 82 LEU A CA 17
ATOM 26477 C C . LEU A 1 65 ? 22.889 4.033 4.352 1.00 0.00 82 LEU A C 17
ATOM 26478 O O . LEU A 1 65 ? 21.774 3.932 4.811 1.00 0.00 82 LEU A O 17
ATOM 26494 N N . LEU A 1 66 ? 23.254 5.003 3.516 1.00 0.00 83 LEU A N 17
ATOM 26495 C CA . LEU A 1 66 ? 22.348 6.036 3.035 1.00 0.00 83 LEU A CA 17
ATOM 26496 C C . LEU A 1 66 ? 21.198 5.450 2.254 1.00 0.00 83 LEU A C 17
ATOM 26497 O O . LEU A 1 66 ? 20.034 5.767 2.475 1.00 0.00 83 LEU A O 17
ATOM 26513 N N . GLU A 1 67 ? 21.550 4.601 1.336 1.00 0.00 84 GLU A N 17
ATOM 26514 C CA . GLU A 1 67 ? 20.608 4.005 0.449 1.00 0.00 84 GLU A CA 17
ATOM 26515 C C . GLU A 1 67 ? 19.786 3.034 1.219 1.00 0.00 84 GLU A C 17
ATOM 26516 O O . GLU A 1 67 ? 18.570 2.995 1.091 1.00 0.00 84 GLU A O 17
ATOM 26528 N N . LYS A 1 68 ? 20.465 2.318 2.094 1.00 0.00 85 LYS A N 17
ATOM 26529 C CA . LYS A 1 68 ? 19.861 1.385 2.999 1.00 0.00 85 LYS A CA 17
ATOM 26530 C C . LYS A 1 68 ? 18.846 2.118 3.841 1.00 0.00 85 LYS A C 17
ATOM 26531 O O . LYS A 1 68 ? 17.773 1.610 4.091 1.00 0.00 85 LYS A O 17
ATOM 26550 N N . PHE A 1 69 ? 19.182 3.348 4.210 1.00 0.00 86 PHE A N 17
ATOM 26551 C CA . PHE A 1 69 ? 18.318 4.171 5.001 1.00 0.00 86 PHE A CA 17
ATOM 26552 C C . PHE A 1 69 ? 17.004 4.450 4.287 1.00 0.00 86 PHE A C 17
ATOM 26553 O O . PHE A 1 69 ? 15.963 4.413 4.885 1.00 0.00 86 PHE A O 17
ATOM 26570 N N . ASN A 1 70 ? 17.086 4.676 3.007 1.00 0.00 87 ASN A N 17
ATOM 26571 C CA . ASN A 1 70 ? 15.945 4.960 2.171 1.00 0.00 87 ASN A CA 17
ATOM 26572 C C . ASN A 1 70 ? 15.146 3.707 1.918 1.00 0.00 87 ASN A C 17
ATOM 26573 O O . ASN A 1 70 ? 13.924 3.746 1.865 1.00 0.00 87 ASN A O 17
ATOM 26584 N N . PHE A 1 71 ? 15.832 2.579 1.804 1.00 0.00 88 PHE A N 17
ATOM 26585 C CA . PHE A 1 71 ? 15.154 1.318 1.584 1.00 0.00 88 PHE A CA 17
ATOM 26586 C C . PHE A 1 71 ? 14.419 0.961 2.814 1.00 0.00 88 PHE A C 17
ATOM 26587 O O . PHE A 1 71 ? 13.269 0.613 2.749 1.00 0.00 88 PHE A O 17
ATOM 26604 N N . GLU A 1 72 ? 15.077 1.111 3.955 1.00 0.00 89 GLU A N 17
ATOM 26605 C CA . GLU A 1 72 ? 14.457 0.830 5.212 1.00 0.00 89 GLU A CA 17
ATOM 26606 C C . GLU A 1 72 ? 13.387 1.845 5.463 1.00 0.00 89 GLU A C 17
ATOM 26607 O O . GLU A 1 72 ? 12.352 1.526 6.051 1.00 0.00 89 GLU A O 17
ATOM 26619 N N . ALA A 1 73 ? 13.604 3.074 4.970 1.00 0.00 90 ALA A N 17
ATOM 26620 C CA . ALA A 1 73 ? 12.600 4.113 5.190 1.00 0.00 90 ALA A CA 17
ATOM 26621 C C . ALA A 1 73 ? 11.337 3.766 4.425 1.00 0.00 90 ALA A C 17
ATOM 26622 O O . ALA A 1 73 ? 10.219 3.824 4.959 1.00 0.00 90 ALA A O 17
ATOM 26629 N N . ALA A 1 74 ? 11.524 3.349 3.202 1.00 0.00 91 ALA A N 17
ATOM 26630 C CA . ALA A 1 74 ? 10.439 2.967 2.351 1.00 0.00 91 ALA A CA 17
ATOM 26631 C C . ALA A 1 74 ? 9.791 1.690 2.838 1.00 0.00 91 ALA A C 17
ATOM 26632 O O . ALA A 1 74 ? 8.586 1.626 2.924 1.00 0.00 91 ALA A O 17
ATOM 26639 N N . LEU A 1 75 ? 10.592 0.708 3.220 1.00 0.00 92 LEU A N 17
ATOM 26640 C CA . LEU A 1 75 ? 10.075 -0.566 3.733 1.00 0.00 92 LEU A CA 17
ATOM 26641 C C . LEU A 1 75 ? 9.175 -0.337 4.913 1.00 0.00 92 LEU A C 17
ATOM 26642 O O . LEU A 1 75 ? 8.110 -0.923 4.998 1.00 0.00 92 LEU A O 17
ATOM 26658 N N . ALA A 1 76 ? 9.572 0.564 5.786 1.00 0.00 93 ALA A N 17
ATOM 26659 C CA . ALA A 1 76 ? 8.794 0.852 6.957 1.00 0.00 93 ALA A CA 17
ATOM 26660 C C . ALA A 1 76 ? 7.539 1.591 6.601 1.00 0.00 93 ALA A C 17
ATOM 26661 O O . ALA A 1 76 ? 6.490 1.353 7.205 1.00 0.00 93 ALA A O 17
ATOM 26668 N N . THR A 1 77 ? 7.622 2.419 5.575 1.00 0.00 94 THR A N 17
ATOM 26669 C CA . THR A 1 77 ? 6.498 3.178 5.150 1.00 0.00 94 THR A CA 17
ATOM 26670 C C . THR A 1 77 ? 5.468 2.225 4.544 1.00 0.00 94 THR A C 17
ATOM 26671 O O . THR A 1 77 ? 4.289 2.196 4.953 1.00 0.00 94 THR A O 17
ATOM 26682 N N . GLY A 1 78 ? 5.961 1.378 3.660 1.00 0.00 95 GLY A N 17
ATOM 26683 C CA . GLY A 1 78 ? 5.144 0.439 2.976 1.00 0.00 95 GLY A CA 17
ATOM 26684 C C . GLY A 1 78 ? 4.545 -0.569 3.896 1.00 0.00 95 GLY A C 17
ATOM 26685 O O . GLY A 1 78 ? 3.378 -0.823 3.826 1.00 0.00 95 GLY A O 17
ATOM 26689 N N . ASP A 1 79 ? 5.350 -1.106 4.790 1.00 0.00 96 ASP A N 17
ATOM 26690 C CA . ASP A 1 79 ? 4.903 -2.137 5.731 1.00 0.00 96 ASP A CA 17
ATOM 26691 C C . ASP A 1 79 ? 3.775 -1.658 6.622 1.00 0.00 96 ASP A C 17
ATOM 26692 O O . ASP A 1 79 ? 2.764 -2.346 6.766 1.00 0.00 96 ASP A O 17
ATOM 26701 N N . LEU A 1 80 ? 3.898 -0.451 7.157 1.00 0.00 97 LEU A N 17
ATOM 26702 C CA . LEU A 1 80 ? 2.885 0.048 8.086 1.00 0.00 97 LEU A CA 17
ATOM 26703 C C . LEU A 1 80 ? 1.558 0.231 7.362 1.00 0.00 97 LEU A C 17
ATOM 26704 O O . LEU A 1 80 ? 0.516 -0.214 7.846 1.00 0.00 97 LEU A O 17
ATOM 26720 N N . LEU A 1 81 ? 1.604 0.853 6.187 1.00 0.00 98 LEU A N 17
ATOM 26721 C CA . LEU A 1 81 ? 0.403 1.080 5.417 1.00 0.00 98 LEU A CA 17
ATOM 26722 C C . LEU A 1 81 ? -0.110 -0.214 4.844 1.00 0.00 98 LEU A C 17
ATOM 26723 O O . LEU A 1 81 ? -1.263 -0.334 4.577 1.00 0.00 98 LEU A O 17
ATOM 26739 N N . LEU A 1 82 ? 0.784 -1.176 4.627 1.00 0.00 99 LEU A N 17
ATOM 26740 C CA . LEU A 1 82 ? 0.406 -2.445 4.052 1.00 0.00 99 LEU A CA 17
ATOM 26741 C C . LEU A 1 82 ? -0.434 -3.171 5.072 1.00 0.00 99 LEU A C 17
ATOM 26742 O O . LEU A 1 82 ? -1.482 -3.753 4.755 1.00 0.00 99 LEU A O 17
ATOM 26758 N N . LYS A 1 83 ? -0.002 -3.088 6.315 1.00 0.00 100 LYS A N 17
ATOM 26759 C CA . LYS A 1 83 ? -0.753 -3.637 7.390 1.00 0.00 100 LYS A CA 17
ATOM 26760 C C . LYS A 1 83 ? -2.017 -2.837 7.574 1.00 0.00 100 LYS A C 17
ATOM 26761 O O . LYS A 1 83 ? -3.065 -3.395 7.905 1.00 0.00 100 LYS A O 17
ATOM 26780 N N . ASP A 1 84 ? -1.941 -1.531 7.300 1.00 0.00 101 ASP A N 17
ATOM 26781 C CA . ASP A 1 84 ? -3.113 -0.674 7.468 1.00 0.00 101 ASP A CA 17
ATOM 26782 C C . ASP A 1 84 ? -4.160 -0.993 6.393 1.00 0.00 101 ASP A C 17
ATOM 26783 O O . ASP A 1 84 ? -5.366 -1.032 6.660 1.00 0.00 101 ASP A O 17
ATOM 26792 N N . LEU A 1 85 ? -3.657 -1.280 5.209 1.00 0.00 102 LEU A N 17
ATOM 26793 C CA . LEU A 1 85 ? -4.420 -1.644 4.028 1.00 0.00 102 LEU A CA 17
ATOM 26794 C C . LEU A 1 85 ? -5.208 -2.917 4.312 1.00 0.00 102 LEU A C 17
ATOM 26795 O O . LEU A 1 85 ? -6.412 -2.988 4.078 1.00 0.00 102 LEU A O 17
ATOM 26811 N N . LYS A 1 86 ? -4.528 -3.906 4.853 1.00 0.00 103 LYS A N 17
ATOM 26812 C CA . LYS A 1 86 ? -5.171 -5.155 5.206 1.00 0.00 103 LYS A CA 17
ATOM 26813 C C . LYS A 1 86 ? -6.129 -5.003 6.380 1.00 0.00 103 LYS A C 17
ATOM 26814 O O . LYS A 1 86 ? -7.171 -5.630 6.403 1.00 0.00 103 LYS A O 17
ATOM 26833 N N . ALA A 1 87 ? -5.813 -4.121 7.309 1.00 0.00 104 ALA A N 17
ATOM 26834 C CA . ALA A 1 87 ? -6.675 -3.907 8.457 1.00 0.00 104 ALA A CA 17
ATOM 26835 C C . ALA A 1 87 ? -7.972 -3.264 8.004 1.00 0.00 104 ALA A C 17
ATOM 26836 O O . ALA A 1 87 ? -9.079 -3.628 8.467 1.00 0.00 104 ALA A O 17
ATOM 26843 N N . LEU A 1 88 ? -7.854 -2.342 7.054 1.00 0.00 105 LEU A N 17
ATOM 26844 C CA . LEU A 1 88 ? -9.002 -1.672 6.537 1.00 0.00 105 LEU A CA 17
ATOM 26845 C C . LEU A 1 88 ? -9.796 -2.653 5.723 1.00 0.00 105 LEU A C 17
ATOM 26846 O O . LEU A 1 88 ? -10.973 -2.567 5.681 1.00 0.00 105 LEU A O 17
ATOM 26862 N N . GLN A 1 89 ? -9.109 -3.585 5.067 1.00 0.00 106 GLN A N 17
ATOM 26863 C CA . GLN A 1 89 ? -9.766 -4.614 4.282 1.00 0.00 106 GLN A CA 17
ATOM 26864 C C . GLN A 1 89 ? -10.716 -5.429 5.124 1.00 0.00 106 GLN A C 17
ATOM 26865 O O . GLN A 1 89 ? -11.837 -5.590 4.744 1.00 0.00 106 GLN A O 17
ATOM 26879 N N . LYS A 1 90 ? -10.283 -5.879 6.278 1.00 0.00 107 LYS A N 17
ATOM 26880 C CA . LYS A 1 90 ? -11.169 -6.659 7.159 1.00 0.00 107 LYS A CA 17
ATOM 26881 C C . LYS A 1 90 ? -12.320 -5.794 7.674 1.00 0.00 107 LYS A C 17
ATOM 26882 O O . LYS A 1 90 ? -13.455 -6.269 7.859 1.00 0.00 107 LYS A O 17
ATOM 26901 N N . ARG A 1 91 ? -12.020 -4.527 7.850 1.00 0.00 108 ARG A N 17
ATOM 26902 C CA . ARG A 1 91 ? -12.960 -3.519 8.287 1.00 0.00 108 ARG A CA 17
ATOM 26903 C C . ARG A 1 91 ? -14.018 -3.311 7.212 1.00 0.00 108 ARG A C 17
ATOM 26904 O O . ARG A 1 91 ? -15.202 -3.359 7.481 1.00 0.00 108 ARG A O 17
ATOM 26925 N N . VAL A 1 92 ? -13.564 -3.116 6.000 1.00 0.00 109 VAL A N 17
ATOM 26926 C CA . VAL A 1 92 ? -14.422 -2.898 4.856 1.00 0.00 109 VAL A CA 17
ATOM 26927 C C . VAL A 1 92 ? -15.176 -4.182 4.455 1.00 0.00 109 VAL A C 17
ATOM 26928 O O . VAL A 1 92 ? -16.331 -4.144 4.002 1.00 0.00 109 VAL A O 17
ATOM 26941 N N . GLN A 1 93 ? -14.490 -5.299 4.571 1.00 0.00 110 GLN A N 17
ATOM 26942 C CA . GLN A 1 93 ? -15.041 -6.614 4.326 1.00 0.00 110 GLN A CA 17
ATOM 26943 C C . GLN A 1 93 ? -16.258 -6.817 5.200 1.00 0.00 110 GLN A C 17
ATOM 26944 O O . GLN A 1 93 ? -17.255 -7.396 4.764 1.00 0.00 110 GLN A O 17
ATOM 26958 N N . ASP A 1 94 ? -16.194 -6.327 6.428 1.00 0.00 111 ASP A N 17
ATOM 26959 C CA . ASP A 1 94 ? -17.351 -6.418 7.267 1.00 0.00 111 ASP A CA 17
ATOM 26960 C C . ASP A 1 94 ? -18.316 -5.274 6.957 1.00 0.00 111 ASP A C 17
ATOM 26961 O O . ASP A 1 94 ? -19.513 -5.490 6.780 1.00 0.00 111 ASP A O 17
ATOM 26970 N N . SER A 1 95 ? -17.766 -4.061 6.909 1.00 0.00 112 SER A N 17
ATOM 26971 C CA . SER A 1 95 ? -18.430 -2.812 6.473 1.00 0.00 112 SER A CA 17
ATOM 26972 C C . SER A 1 95 ? -19.471 -2.266 7.462 1.00 0.00 112 SER A C 17
ATOM 26973 O O . SER A 1 95 ? -19.652 -1.041 7.548 1.00 0.00 112 SER A O 17
ATOM 26981 N N . GLU A 1 96 ? -20.112 -3.159 8.202 1.00 0.00 113 GLU A N 17
ATOM 26982 C CA . GLU A 1 96 ? -21.221 -2.846 9.091 1.00 0.00 113 GLU A CA 17
ATOM 26983 C C . GLU A 1 96 ? -22.389 -2.382 8.237 1.00 0.00 113 GLU A C 17
ATOM 26984 O O . GLU A 1 96 ? -23.013 -3.236 7.566 1.00 0.00 113 GLU A O 17
ATOM 26997 N N . ASN A 1 1 ? 12.600 10.437 1.477 1.00 0.00 18 ASN A N 18
ATOM 26998 C CA . ASN A 1 1 ? 12.376 11.604 0.610 1.00 0.00 18 ASN A CA 18
ATOM 26999 C C . ASN A 1 1 ? 11.665 11.211 -0.686 1.00 0.00 18 ASN A C 18
ATOM 27000 O O . ASN A 1 1 ? 10.436 11.190 -0.730 1.00 0.00 18 ASN A O 18
ATOM 27013 N N . THR A 1 2 ? 12.413 10.812 -1.713 1.00 0.00 19 THR A N 18
ATOM 27014 C CA . THR A 1 2 ? 11.814 10.496 -2.997 1.00 0.00 19 THR A CA 18
ATOM 27015 C C . THR A 1 2 ? 10.994 9.204 -2.923 1.00 0.00 19 THR A C 18
ATOM 27016 O O . THR A 1 2 ? 9.880 9.141 -3.437 1.00 0.00 19 THR A O 18
ATOM 27027 N N . ALA A 1 3 ? 11.509 8.209 -2.216 1.00 0.00 20 ALA A N 18
ATOM 27028 C CA . ALA A 1 3 ? 10.806 6.952 -2.053 1.00 0.00 20 ALA A CA 18
ATOM 27029 C C . ALA A 1 3 ? 9.560 7.148 -1.197 1.00 0.00 20 ALA A C 18
ATOM 27030 O O . ALA A 1 3 ? 8.546 6.517 -1.421 1.00 0.00 20 ALA A O 18
ATOM 27037 N N . THR A 1 4 ? 9.645 8.055 -0.242 1.00 0.00 21 THR A N 18
ATOM 27038 C CA . THR A 1 4 ? 8.525 8.373 0.624 1.00 0.00 21 THR A CA 18
ATOM 27039 C C . THR A 1 4 ? 7.419 9.037 -0.208 1.00 0.00 21 THR A C 18
ATOM 27040 O O . THR A 1 4 ? 6.244 8.706 -0.093 1.00 0.00 21 THR A O 18
ATOM 27051 N N . GLN A 1 5 ? 7.832 9.950 -1.079 1.00 0.00 22 GLN A N 18
ATOM 27052 C CA . GLN A 1 5 ? 6.928 10.659 -1.957 1.00 0.00 22 GLN A CA 18
ATOM 27053 C C . GLN A 1 5 ? 6.297 9.678 -2.941 1.00 0.00 22 GLN A C 18
ATOM 27054 O O . GLN A 1 5 ? 5.124 9.781 -3.286 1.00 0.00 22 GLN A O 18
ATOM 27068 N N . ARG A 1 6 ? 7.082 8.723 -3.353 1.00 0.00 23 ARG A N 18
ATOM 27069 C CA . ARG A 1 6 ? 6.658 7.676 -4.249 1.00 0.00 23 ARG A CA 18
ATOM 27070 C C . ARG A 1 6 ? 5.621 6.783 -3.552 1.00 0.00 23 ARG A C 18
ATOM 27071 O O . ARG A 1 6 ? 4.707 6.256 -4.186 1.00 0.00 23 ARG A O 18
ATOM 27092 N N . PHE A 1 7 ? 5.745 6.655 -2.239 1.00 0.00 24 PHE A N 18
ATOM 27093 C CA . PHE A 1 7 ? 4.805 5.872 -1.456 1.00 0.00 24 PHE A CA 18
ATOM 27094 C C . PHE A 1 7 ? 3.597 6.700 -1.054 1.00 0.00 24 PHE A C 18
ATOM 27095 O O . PHE A 1 7 ? 2.596 6.172 -0.579 1.00 0.00 24 PHE A O 18
ATOM 27112 N N . HIS A 1 8 ? 3.666 7.998 -1.308 1.00 0.00 25 HIS A N 18
ATOM 27113 C CA . HIS A 1 8 ? 2.544 8.894 -1.044 1.00 0.00 25 HIS A CA 18
ATOM 27114 C C . HIS A 1 8 ? 1.435 8.588 -2.044 1.00 0.00 25 HIS A C 18
ATOM 27115 O O . HIS A 1 8 ? 0.264 8.860 -1.801 1.00 0.00 25 HIS A O 18
ATOM 27130 N N . GLU A 1 9 ? 1.817 7.991 -3.154 1.00 0.00 26 GLU A N 18
ATOM 27131 C CA . GLU A 1 9 ? 0.869 7.556 -4.151 1.00 0.00 26 GLU A CA 18
ATOM 27132 C C . GLU A 1 9 ? 0.051 6.408 -3.592 1.00 0.00 26 GLU A C 18
ATOM 27133 O O . GLU A 1 9 ? -1.123 6.257 -3.876 1.00 0.00 26 GLU A O 18
ATOM 27145 N N . ILE A 1 10 ? 0.668 5.639 -2.747 1.00 0.00 27 ILE A N 18
ATOM 27146 C CA . ILE A 1 10 ? 0.004 4.515 -2.153 1.00 0.00 27 ILE A CA 18
ATOM 27147 C C . ILE A 1 10 ? -0.856 5.035 -0.998 1.00 0.00 27 ILE A C 18
ATOM 27148 O O . ILE A 1 10 ? -1.952 4.539 -0.737 1.00 0.00 27 ILE A O 18
ATOM 27164 N N . GLU A 1 11 ? -0.340 6.068 -0.340 1.00 0.00 28 GLU A N 18
ATOM 27165 C CA . GLU A 1 11 ? -1.030 6.761 0.738 1.00 0.00 28 GLU A CA 18
ATOM 27166 C C . GLU A 1 11 ? -2.356 7.333 0.213 1.00 0.00 28 GLU A C 18
ATOM 27167 O O . GLU A 1 11 ? -3.413 7.202 0.861 1.00 0.00 28 GLU A O 18
ATOM 27179 N N . LYS A 1 12 ? -2.303 7.951 -0.968 1.00 0.00 29 LYS A N 18
ATOM 27180 C CA . LYS A 1 12 ? -3.501 8.505 -1.575 1.00 0.00 29 LYS A CA 18
ATOM 27181 C C . LYS A 1 12 ? -4.472 7.374 -1.955 1.00 0.00 29 LYS A C 18
ATOM 27182 O O . LYS A 1 12 ? -5.672 7.521 -1.809 1.00 0.00 29 LYS A O 18
ATOM 27201 N N . PHE A 1 13 ? -3.933 6.230 -2.417 1.00 0.00 30 PHE A N 18
ATOM 27202 C CA . PHE A 1 13 ? -4.767 5.053 -2.698 1.00 0.00 30 PHE A CA 18
ATOM 27203 C C . PHE A 1 13 ? -5.502 4.592 -1.464 1.00 0.00 30 PHE A C 18
ATOM 27204 O O . PHE A 1 13 ? -6.686 4.302 -1.524 1.00 0.00 30 PHE A O 18
ATOM 27221 N N . LEU A 1 14 ? -4.804 4.563 -0.350 1.00 0.00 31 LEU A N 18
ATOM 27222 C CA . LEU A 1 14 ? -5.368 4.145 0.929 1.00 0.00 31 LEU A CA 18
ATOM 27223 C C . LEU A 1 14 ? -6.574 5.018 1.298 1.00 0.00 31 LEU A C 18
ATOM 27224 O O . LEU A 1 14 ? -7.660 4.504 1.660 1.00 0.00 31 LEU A O 18
ATOM 27240 N N . LEU A 1 15 ? -6.409 6.321 1.170 1.00 0.00 32 LEU A N 18
ATOM 27241 C CA . LEU A 1 15 ? -7.498 7.220 1.463 1.00 0.00 32 LEU A CA 18
ATOM 27242 C C . LEU A 1 15 ? -8.589 7.091 0.409 1.00 0.00 32 LEU A C 18
ATOM 27243 O O . LEU A 1 15 ? -9.775 7.156 0.721 1.00 0.00 32 LEU A O 18
ATOM 27259 N N . HIS A 1 16 ? -8.175 6.867 -0.825 1.00 0.00 33 HIS A N 18
ATOM 27260 C CA . HIS A 1 16 ? -9.085 6.692 -1.940 1.00 0.00 33 HIS A CA 18
ATOM 27261 C C . HIS A 1 16 ? -9.996 5.492 -1.702 1.00 0.00 33 HIS A C 18
ATOM 27262 O O . HIS A 1 16 ? -11.191 5.618 -1.837 1.00 0.00 33 HIS A O 18
ATOM 27277 N N . ILE A 1 17 ? -9.423 4.360 -1.286 1.00 0.00 34 ILE A N 18
ATOM 27278 C CA . ILE A 1 17 ? -10.182 3.147 -1.054 1.00 0.00 34 ILE A CA 18
ATOM 27279 C C . ILE A 1 17 ? -11.199 3.368 0.053 1.00 0.00 34 ILE A C 18
ATOM 27280 O O . ILE A 1 17 ? -12.360 3.060 -0.118 1.00 0.00 34 ILE A O 18
ATOM 27296 N N . THR A 1 18 ? -10.770 3.976 1.142 1.00 0.00 35 THR A N 18
ATOM 27297 C CA . THR A 1 18 ? -11.658 4.252 2.266 1.00 0.00 35 THR A CA 18
ATOM 27298 C C . THR A 1 18 ? -12.839 5.186 1.818 1.00 0.00 35 THR A C 18
ATOM 27299 O O . THR A 1 18 ? -14.006 5.002 2.229 1.00 0.00 35 THR A O 18
ATOM 27310 N N . HIS A 1 19 ? -12.530 6.144 0.936 1.00 0.00 36 HIS A N 18
ATOM 27311 C CA . HIS A 1 19 ? -13.549 7.037 0.369 1.00 0.00 36 HIS A CA 18
ATOM 27312 C C . HIS A 1 19 ? -14.493 6.277 -0.525 1.00 0.00 36 HIS A C 18
ATOM 27313 O O . HIS A 1 19 ? -15.701 6.529 -0.516 1.00 0.00 36 HIS A O 18
ATOM 27328 N N . GLU A 1 20 ? -13.948 5.331 -1.277 1.00 0.00 37 GLU A N 18
ATOM 27329 C CA . GLU A 1 20 ? -14.740 4.477 -2.146 1.00 0.00 37 GLU A CA 18
ATOM 27330 C C . GLU A 1 20 ? -15.681 3.632 -1.314 1.00 0.00 37 GLU A C 18
ATOM 27331 O O . GLU A 1 20 ? -16.791 3.363 -1.730 1.00 0.00 37 GLU A O 18
ATOM 27343 N N . VAL A 1 21 ? -15.239 3.260 -0.105 1.00 0.00 38 VAL A N 18
ATOM 27344 C CA . VAL A 1 21 ? -16.039 2.446 0.785 1.00 0.00 38 VAL A CA 18
ATOM 27345 C C . VAL A 1 21 ? -17.251 3.235 1.169 1.00 0.00 38 VAL A C 18
ATOM 27346 O O . VAL A 1 21 ? -18.364 2.758 1.096 1.00 0.00 38 VAL A O 18
ATOM 27359 N N . ASP A 1 22 ? -17.026 4.466 1.524 1.00 0.00 39 ASP A N 18
ATOM 27360 C CA . ASP A 1 22 ? -18.105 5.337 1.914 1.00 0.00 39 ASP A CA 18
ATOM 27361 C C . ASP A 1 22 ? -19.045 5.601 0.736 1.00 0.00 39 ASP A C 18
ATOM 27362 O O . ASP A 1 22 ? -20.307 5.589 0.876 1.00 0.00 39 ASP A O 18
ATOM 27371 N N . ASP A 1 23 ? -18.442 5.755 -0.430 1.00 0.00 40 ASP A N 18
ATOM 27372 C CA . ASP A 1 23 ? -19.159 6.056 -1.634 1.00 0.00 40 ASP A CA 18
ATOM 27373 C C . ASP A 1 23 ? -20.068 4.918 -1.962 1.00 0.00 40 ASP A C 18
ATOM 27374 O O . ASP A 1 23 ? -21.243 5.117 -2.137 1.00 0.00 40 ASP A O 18
ATOM 27383 N N . LEU A 1 24 ? -19.547 3.718 -1.909 1.00 0.00 41 LEU A N 18
ATOM 27384 C CA . LEU A 1 24 ? -20.311 2.551 -2.250 1.00 0.00 41 LEU A CA 18
ATOM 27385 C C . LEU A 1 24 ? -21.409 2.319 -1.234 1.00 0.00 41 LEU A C 18
ATOM 27386 O O . LEU A 1 24 ? -22.501 1.902 -1.587 1.00 0.00 41 LEU A O 18
ATOM 27402 N N . GLU A 1 25 ? -21.126 2.640 0.030 1.00 0.00 42 GLU A N 18
ATOM 27403 C CA . GLU A 1 25 ? -22.111 2.502 1.077 1.00 0.00 42 GLU A CA 18
ATOM 27404 C C . GLU A 1 25 ? -23.342 3.386 0.835 1.00 0.00 42 GLU A C 18
ATOM 27405 O O . GLU A 1 25 ? -24.439 3.052 1.293 1.00 0.00 42 GLU A O 18
ATOM 27417 N N . LYS A 1 26 ? -23.199 4.521 0.123 1.00 0.00 43 LYS A N 18
ATOM 27418 C CA . LYS A 1 26 ? -24.425 5.261 -0.177 1.00 0.00 43 LYS A CA 18
ATOM 27419 C C . LYS A 1 26 ? -24.862 5.018 -1.620 1.00 0.00 43 LYS A C 18
ATOM 27420 O O . LYS A 1 26 ? -26.044 5.073 -1.946 1.00 0.00 43 LYS A O 18
ATOM 27439 N N . THR A 1 27 ? -23.898 4.749 -2.458 1.00 0.00 44 THR A N 18
ATOM 27440 C CA . THR A 1 27 ? -24.096 4.512 -3.861 1.00 0.00 44 THR A CA 18
ATOM 27441 C C . THR A 1 27 ? -24.820 3.172 -4.154 1.00 0.00 44 THR A C 18
ATOM 27442 O O . THR A 1 27 ? -25.651 3.098 -5.071 1.00 0.00 44 THR A O 18
ATOM 27453 N N . GLY A 1 28 ? -24.554 2.148 -3.376 1.00 0.00 45 GLY A N 18
ATOM 27454 C CA . GLY A 1 28 ? -25.240 0.894 -3.605 1.00 0.00 45 GLY A CA 18
ATOM 27455 C C . GLY A 1 28 ? -24.716 -0.260 -2.788 1.00 0.00 45 GLY A C 18
ATOM 27456 O O . GLY A 1 28 ? -25.489 -0.895 -2.058 1.00 0.00 45 GLY A O 18
ATOM 27460 N N . ASN A 1 29 ? -23.409 -0.533 -2.923 1.00 0.00 46 ASN A N 18
ATOM 27461 C CA . ASN A 1 29 ? -22.700 -1.671 -2.261 1.00 0.00 46 ASN A CA 18
ATOM 27462 C C . ASN A 1 29 ? -23.084 -2.973 -2.993 1.00 0.00 46 ASN A C 18
ATOM 27463 O O . ASN A 1 29 ? -23.044 -4.066 -2.445 1.00 0.00 46 ASN A O 18
ATOM 27474 N N . LYS A 1 30 ? -23.383 -2.833 -4.275 1.00 0.00 47 LYS A N 18
ATOM 27475 C CA . LYS A 1 30 ? -23.930 -3.934 -5.084 1.00 0.00 47 LYS A CA 18
ATOM 27476 C C . LYS A 1 30 ? -22.916 -5.085 -5.288 1.00 0.00 47 LYS A C 18
ATOM 27477 O O . LYS A 1 30 ? -23.217 -6.244 -5.028 1.00 0.00 47 LYS A O 18
ATOM 27496 N N . ASP A 1 31 ? -21.739 -4.747 -5.711 1.00 0.00 48 ASP A N 18
ATOM 27497 C CA . ASP A 1 31 ? -20.620 -5.716 -5.820 1.00 0.00 48 ASP A CA 18
ATOM 27498 C C . ASP A 1 31 ? -19.351 -4.946 -5.656 1.00 0.00 48 ASP A C 18
ATOM 27499 O O . ASP A 1 31 ? -18.235 -5.434 -5.845 1.00 0.00 48 ASP A O 18
ATOM 27508 N N . GLU A 1 32 ? -19.568 -3.755 -5.198 1.00 0.00 49 GLU A N 18
ATOM 27509 C CA . GLU A 1 32 ? -18.598 -2.720 -5.034 1.00 0.00 49 GLU A CA 18
ATOM 27510 C C . GLU A 1 32 ? -17.685 -3.027 -3.891 1.00 0.00 49 GLU A C 18
ATOM 27511 O O . GLU A 1 32 ? -16.517 -2.730 -3.949 1.00 0.00 49 GLU A O 18
ATOM 27523 N N . LYS A 1 33 ? -18.228 -3.630 -2.866 1.00 0.00 50 LYS A N 18
ATOM 27524 C CA . LYS A 1 33 ? -17.476 -3.947 -1.666 1.00 0.00 50 LYS A CA 18
ATOM 27525 C C . LYS A 1 33 ? -16.381 -4.936 -2.033 1.00 0.00 50 LYS A C 18
ATOM 27526 O O . LYS A 1 33 ? -15.207 -4.726 -1.745 1.00 0.00 50 LYS A O 18
ATOM 27545 N N . ALA A 1 34 ? -16.787 -5.956 -2.732 1.00 0.00 51 ALA A N 18
ATOM 27546 C CA . ALA A 1 34 ? -15.883 -6.984 -3.225 1.00 0.00 51 ALA A CA 18
ATOM 27547 C C . ALA A 1 34 ? -14.930 -6.409 -4.275 1.00 0.00 51 ALA A C 18
ATOM 27548 O O . ALA A 1 34 ? -13.726 -6.681 -4.256 1.00 0.00 51 ALA A O 18
ATOM 27555 N N . ARG A 1 35 ? -15.480 -5.593 -5.164 1.00 0.00 52 ARG A N 18
ATOM 27556 C CA . ARG A 1 35 ? -14.712 -4.941 -6.219 1.00 0.00 52 ARG A CA 18
ATOM 27557 C C . ARG A 1 35 ? -13.623 -4.066 -5.632 1.00 0.00 52 ARG A C 18
ATOM 27558 O O . ARG A 1 35 ? -12.470 -4.113 -6.069 1.00 0.00 52 ARG A O 18
ATOM 27579 N N . LEU A 1 36 ? -13.970 -3.288 -4.631 1.00 0.00 53 LEU A N 18
ATOM 27580 C CA . LEU A 1 36 ? -13.041 -2.396 -4.056 1.00 0.00 53 LEU A CA 18
ATOM 27581 C C . LEU A 1 36 ? -11.954 -3.140 -3.270 1.00 0.00 53 LEU A C 18
ATOM 27582 O O . LEU A 1 36 ? -10.799 -2.720 -3.222 1.00 0.00 53 LEU A O 18
ATOM 27598 N N . LEU A 1 37 ? -12.314 -4.243 -2.677 1.00 0.00 54 LEU A N 18
ATOM 27599 C CA . LEU A 1 37 ? -11.344 -5.059 -1.986 1.00 0.00 54 LEU A CA 18
ATOM 27600 C C . LEU A 1 37 ? -10.372 -5.673 -2.981 1.00 0.00 54 LEU A C 18
ATOM 27601 O O . LEU A 1 37 ? -9.185 -5.876 -2.697 1.00 0.00 54 LEU A O 18
ATOM 27617 N N . ARG A 1 38 ? -10.876 -5.948 -4.154 1.00 0.00 55 ARG A N 18
ATOM 27618 C CA . ARG A 1 38 ? -10.057 -6.469 -5.235 1.00 0.00 55 ARG A CA 18
ATOM 27619 C C . ARG A 1 38 ? -9.079 -5.371 -5.675 1.00 0.00 55 ARG A C 18
ATOM 27620 O O . ARG A 1 38 ? -7.917 -5.637 -5.972 1.00 0.00 55 ARG A O 18
ATOM 27641 N N . GLU A 1 39 ? -9.561 -4.132 -5.653 1.00 0.00 56 GLU A N 18
ATOM 27642 C CA . GLU A 1 39 ? -8.769 -2.963 -5.964 1.00 0.00 56 GLU A CA 18
ATOM 27643 C C . GLU A 1 39 ? -7.621 -2.828 -4.942 1.00 0.00 56 GLU A C 18
ATOM 27644 O O . GLU A 1 39 ? -6.489 -2.543 -5.313 1.00 0.00 56 GLU A O 18
ATOM 27656 N N . LEU A 1 40 ? -7.905 -3.090 -3.661 1.00 0.00 57 LEU A N 18
ATOM 27657 C CA . LEU A 1 40 ? -6.871 -2.999 -2.644 1.00 0.00 57 LEU A CA 18
ATOM 27658 C C . LEU A 1 40 ? -5.877 -4.120 -2.800 1.00 0.00 57 LEU A C 18
ATOM 27659 O O . LEU A 1 40 ? -4.715 -3.981 -2.451 1.00 0.00 57 LEU A O 18
ATOM 27675 N N . THR A 1 41 ? -6.353 -5.245 -3.305 1.00 0.00 58 THR A N 18
ATOM 27676 C CA . THR A 1 41 ? -5.505 -6.360 -3.601 1.00 0.00 58 THR A CA 18
ATOM 27677 C C . THR A 1 41 ? -4.478 -5.938 -4.680 1.00 0.00 58 THR A C 18
ATOM 27678 O O . THR A 1 41 ? -3.303 -6.314 -4.634 1.00 0.00 58 THR A O 18
ATOM 27689 N N . VAL A 1 42 ? -4.929 -5.098 -5.605 1.00 0.00 59 VAL A N 18
ATOM 27690 C CA . VAL A 1 42 ? -4.060 -4.519 -6.615 1.00 0.00 59 VAL A CA 18
ATOM 27691 C C . VAL A 1 42 ? -3.106 -3.506 -5.945 1.00 0.00 59 VAL A C 18
ATOM 27692 O O . VAL A 1 42 ? -1.928 -3.430 -6.289 1.00 0.00 59 VAL A O 18
ATOM 27705 N N . SER A 1 43 ? -3.619 -2.752 -4.970 1.00 0.00 60 SER A N 18
ATOM 27706 C CA . SER A 1 43 ? -2.803 -1.810 -4.202 1.00 0.00 60 SER A CA 18
ATOM 27707 C C . SER A 1 43 ? -1.672 -2.549 -3.482 1.00 0.00 60 SER A C 18
ATOM 27708 O O . SER A 1 43 ? -0.510 -2.118 -3.484 1.00 0.00 60 SER A O 18
ATOM 27716 N N . GLU A 1 44 ? -2.030 -3.673 -2.929 1.00 0.00 61 GLU A N 18
ATOM 27717 C CA . GLU A 1 44 ? -1.109 -4.601 -2.297 1.00 0.00 61 GLU A CA 18
ATOM 27718 C C . GLU A 1 44 ? -0.071 -5.052 -3.326 1.00 0.00 61 GLU A C 18
ATOM 27719 O O . GLU A 1 44 ? 1.105 -5.090 -3.043 1.00 0.00 61 GLU A O 18
ATOM 27731 N N . ALA A 1 45 ? -0.531 -5.286 -4.553 1.00 0.00 62 ALA A N 18
ATOM 27732 C CA . ALA A 1 45 ? 0.320 -5.795 -5.620 1.00 0.00 62 ALA A CA 18
ATOM 27733 C C . ALA A 1 45 ? 1.453 -4.839 -5.956 1.00 0.00 62 ALA A C 18
ATOM 27734 O O . ALA A 1 45 ? 2.598 -5.267 -6.132 1.00 0.00 62 ALA A O 18
ATOM 27741 N N . PHE A 1 46 ? 1.173 -3.551 -6.037 1.00 0.00 63 PHE A N 18
ATOM 27742 C CA . PHE A 1 46 ? 2.259 -2.623 -6.292 1.00 0.00 63 PHE A CA 18
ATOM 27743 C C . PHE A 1 46 ? 3.141 -2.386 -5.076 1.00 0.00 63 PHE A C 18
ATOM 27744 O O . PHE A 1 46 ? 4.347 -2.157 -5.223 1.00 0.00 63 PHE A O 18
ATOM 27761 N N . ILE A 1 47 ? 2.563 -2.451 -3.870 1.00 0.00 64 ILE A N 18
ATOM 27762 C CA . ILE A 1 47 ? 3.381 -2.412 -2.655 1.00 0.00 64 ILE A CA 18
ATOM 27763 C C . ILE A 1 47 ? 4.334 -3.610 -2.620 1.00 0.00 64 ILE A C 18
ATOM 27764 O O . ILE A 1 47 ? 5.510 -3.433 -2.334 1.00 0.00 64 ILE A O 18
ATOM 27780 N N . GLU A 1 48 ? 3.837 -4.797 -2.989 1.00 0.00 65 GLU A N 18
ATOM 27781 C CA . GLU A 1 48 ? 4.685 -6.010 -3.115 1.00 0.00 65 GLU A CA 18
ATOM 27782 C C . GLU A 1 48 ? 5.842 -5.752 -4.059 1.00 0.00 65 GLU A C 18
ATOM 27783 O O . GLU A 1 48 ? 6.985 -6.062 -3.749 1.00 0.00 65 GLU A O 18
ATOM 27795 N N . GLY A 1 49 ? 5.538 -5.146 -5.192 1.00 0.00 66 GLY A N 18
ATOM 27796 C CA . GLY A 1 49 ? 6.551 -4.865 -6.180 1.00 0.00 66 GLY A CA 18
ATOM 27797 C C . GLY A 1 49 ? 7.571 -3.886 -5.665 1.00 0.00 66 GLY A C 18
ATOM 27798 O O . GLY A 1 49 ? 8.777 -4.045 -5.880 1.00 0.00 66 GLY A O 18
ATOM 27802 N N . SER A 1 50 ? 7.098 -2.915 -4.937 1.00 0.00 67 SER A N 18
ATOM 27803 C CA . SER A 1 50 ? 7.938 -1.895 -4.419 1.00 0.00 67 SER A CA 18
ATOM 27804 C C . SER A 1 50 ? 8.797 -2.454 -3.298 1.00 0.00 67 SER A C 18
ATOM 27805 O O . SER A 1 50 ? 9.988 -2.178 -3.227 1.00 0.00 67 SER A O 18
ATOM 27813 N N . ARG A 1 51 ? 8.209 -3.300 -2.468 1.00 0.00 68 ARG A N 18
ATOM 27814 C CA . ARG A 1 51 ? 8.942 -3.887 -1.369 1.00 0.00 68 ARG A CA 18
ATOM 27815 C C . ARG A 1 51 ? 9.952 -4.848 -1.871 1.00 0.00 68 ARG A C 18
ATOM 27816 O O . ARG A 1 51 ? 11.109 -4.820 -1.448 1.00 0.00 68 ARG A O 18
ATOM 27837 N N . GLY A 1 52 ? 9.537 -5.654 -2.812 1.00 0.00 69 GLY A N 18
ATOM 27838 C CA . GLY A 1 52 ? 10.409 -6.586 -3.419 1.00 0.00 69 GLY A CA 18
ATOM 27839 C C . GLY A 1 52 ? 11.549 -5.898 -4.111 1.00 0.00 69 GLY A C 18
ATOM 27840 O O . GLY A 1 52 ? 12.657 -6.427 -4.137 1.00 0.00 69 GLY A O 18
ATOM 27844 N N . TYR A 1 53 ? 11.304 -4.664 -4.572 1.00 0.00 70 TYR A N 18
ATOM 27845 C CA . TYR A 1 53 ? 12.315 -3.894 -5.285 1.00 0.00 70 TYR A CA 18
ATOM 27846 C C . TYR A 1 53 ? 13.401 -3.543 -4.323 1.00 0.00 70 TYR A C 18
ATOM 27847 O O . TYR A 1 53 ? 14.568 -3.837 -4.547 1.00 0.00 70 TYR A O 18
ATOM 27865 N N . PHE A 1 54 ? 12.987 -2.976 -3.215 1.00 0.00 71 PHE A N 18
ATOM 27866 C CA . PHE A 1 54 ? 13.885 -2.574 -2.174 1.00 0.00 71 PHE A CA 18
ATOM 27867 C C . PHE A 1 54 ? 14.647 -3.759 -1.604 1.00 0.00 71 PHE A C 18
ATOM 27868 O O . PHE A 1 54 ? 15.823 -3.652 -1.306 1.00 0.00 71 PHE A O 18
ATOM 27885 N N . GLN A 1 55 ? 13.971 -4.887 -1.463 1.00 0.00 72 GLN A N 18
ATOM 27886 C CA . GLN A 1 55 ? 14.614 -6.115 -1.007 1.00 0.00 72 GLN A CA 18
ATOM 27887 C C . GLN A 1 55 ? 15.729 -6.575 -1.969 1.00 0.00 72 GLN A C 18
ATOM 27888 O O . GLN A 1 55 ? 16.738 -7.125 -1.531 1.00 0.00 72 GLN A O 18
ATOM 27902 N N . ARG A 1 56 ? 15.549 -6.357 -3.273 1.00 0.00 73 ARG A N 18
ATOM 27903 C CA . ARG A 1 56 ? 16.631 -6.646 -4.235 1.00 0.00 73 ARG A CA 18
ATOM 27904 C C . ARG A 1 56 ? 17.756 -5.658 -4.038 1.00 0.00 73 ARG A C 18
ATOM 27905 O O . ARG A 1 56 ? 18.935 -6.002 -4.120 1.00 0.00 73 ARG A O 18
ATOM 27926 N N . GLU A 1 57 ? 17.390 -4.436 -3.737 1.00 0.00 74 GLU A N 18
ATOM 27927 C CA . GLU A 1 57 ? 18.356 -3.387 -3.515 1.00 0.00 74 GLU A CA 18
ATOM 27928 C C . GLU A 1 57 ? 19.187 -3.671 -2.278 1.00 0.00 74 GLU A C 18
ATOM 27929 O O . GLU A 1 57 ? 20.375 -3.340 -2.220 1.00 0.00 74 GLU A O 18
ATOM 27941 N N . LEU A 1 58 ? 18.578 -4.352 -1.337 1.00 0.00 75 LEU A N 18
ATOM 27942 C CA . LEU A 1 58 ? 19.226 -4.742 -0.093 1.00 0.00 75 LEU A CA 18
ATOM 27943 C C . LEU A 1 58 ? 20.300 -5.812 -0.310 1.00 0.00 75 LEU A C 18
ATOM 27944 O O . LEU A 1 58 ? 21.142 -6.050 0.577 1.00 0.00 75 LEU A O 18
ATOM 27960 N N . LYS A 1 59 ? 20.290 -6.455 -1.471 1.00 0.00 76 LYS A N 18
ATOM 27961 C CA . LYS A 1 59 ? 21.230 -7.535 -1.720 1.00 0.00 76 LYS A CA 18
ATOM 27962 C C . LYS A 1 59 ? 22.316 -7.157 -2.740 1.00 0.00 76 LYS A C 18
ATOM 27963 O O . LYS A 1 59 ? 23.245 -7.930 -2.966 1.00 0.00 76 LYS A O 18
ATOM 27982 N N . ARG A 1 60 ? 22.203 -5.959 -3.348 1.00 0.00 77 ARG A N 18
ATOM 27983 C CA . ARG A 1 60 ? 23.141 -5.532 -4.434 1.00 0.00 77 ARG A CA 18
ATOM 27984 C C . ARG A 1 60 ? 24.600 -5.429 -3.962 1.00 0.00 77 ARG A C 18
ATOM 27985 O O . ARG A 1 60 ? 25.505 -5.332 -4.793 1.00 0.00 77 ARG A O 18
ATOM 28006 N N . THR A 1 61 ? 24.812 -5.337 -2.633 1.00 0.00 78 THR A N 18
ATOM 28007 C CA . THR A 1 61 ? 26.147 -5.132 -2.005 1.00 0.00 78 THR A CA 18
ATOM 28008 C C . THR A 1 61 ? 26.651 -3.665 -2.212 1.00 0.00 78 THR A C 18
ATOM 28009 O O . THR A 1 61 ? 27.298 -3.081 -1.346 1.00 0.00 78 THR A O 18
ATOM 28020 N N . ASP A 1 62 ? 26.282 -3.108 -3.349 1.00 0.00 79 ASP A N 18
ATOM 28021 C CA . ASP A 1 62 ? 26.572 -1.742 -3.790 1.00 0.00 79 ASP A CA 18
ATOM 28022 C C . ASP A 1 62 ? 26.110 -0.675 -2.780 1.00 0.00 79 ASP A C 18
ATOM 28023 O O . ASP A 1 62 ? 26.755 0.359 -2.613 1.00 0.00 79 ASP A O 18
ATOM 28032 N N . LEU A 1 63 ? 25.011 -0.951 -2.115 1.00 0.00 80 LEU A N 18
ATOM 28033 C CA . LEU A 1 63 ? 24.419 -0.078 -1.146 1.00 0.00 80 LEU A CA 18
ATOM 28034 C C . LEU A 1 63 ? 25.244 -0.050 0.092 1.00 0.00 80 LEU A C 18
ATOM 28035 O O . LEU A 1 63 ? 26.024 -0.960 0.397 1.00 0.00 80 LEU A O 18
ATOM 28051 N N . ASP A 1 64 ? 25.066 0.978 0.761 1.00 0.00 81 ASP A N 18
ATOM 28052 C CA . ASP A 1 64 ? 25.639 1.211 2.043 1.00 0.00 81 ASP A CA 18
ATOM 28053 C C . ASP A 1 64 ? 24.461 1.549 2.932 1.00 0.00 81 ASP A C 18
ATOM 28054 O O . ASP A 1 64 ? 23.305 1.487 2.451 1.00 0.00 81 ASP A O 18
ATOM 28063 N N . LEU A 1 65 ? 24.703 1.938 4.162 1.00 0.00 82 LEU A N 18
ATOM 28064 C CA . LEU A 1 65 ? 23.649 2.258 5.102 1.00 0.00 82 LEU A CA 18
ATOM 28065 C C . LEU A 1 65 ? 22.743 3.357 4.596 1.00 0.00 82 LEU A C 18
ATOM 28066 O O . LEU A 1 65 ? 21.583 3.395 4.935 1.00 0.00 82 LEU A O 18
ATOM 28082 N N . LEU A 1 66 ? 23.297 4.243 3.775 1.00 0.00 83 LEU A N 18
ATOM 28083 C CA . LEU A 1 66 ? 22.552 5.378 3.222 1.00 0.00 83 LEU A CA 18
ATOM 28084 C C . LEU A 1 66 ? 21.387 4.922 2.388 1.00 0.00 83 LEU A C 18
ATOM 28085 O O . LEU A 1 66 ? 20.247 5.323 2.617 1.00 0.00 83 LEU A O 18
ATOM 28101 N N . GLU A 1 67 ? 21.667 4.036 1.482 1.00 0.00 84 GLU A N 18
ATOM 28102 C CA . GLU A 1 67 ? 20.663 3.545 0.598 1.00 0.00 84 GLU A CA 18
ATOM 28103 C C . GLU A 1 67 ? 19.736 2.643 1.340 1.00 0.00 84 GLU A C 18
ATOM 28104 O O . GLU A 1 67 ? 18.530 2.721 1.198 1.00 0.00 84 GLU A O 18
ATOM 28116 N N . LYS A 1 68 ? 20.320 1.831 2.183 1.00 0.00 85 LYS A N 18
ATOM 28117 C CA . LYS A 1 68 ? 19.613 0.907 3.021 1.00 0.00 85 LYS A CA 18
ATOM 28118 C C . LYS A 1 68 ? 18.627 1.660 3.909 1.00 0.00 85 LYS A C 18
ATOM 28119 O O . LYS A 1 68 ? 17.515 1.195 4.130 1.00 0.00 85 LYS A O 18
ATOM 28138 N N . PHE A 1 69 ? 19.025 2.853 4.360 1.00 0.00 86 PHE A N 18
ATOM 28139 C CA . PHE A 1 69 ? 18.186 3.668 5.212 1.00 0.00 86 PHE A CA 18
ATOM 28140 C C . PHE A 1 69 ? 16.918 4.113 4.464 1.00 0.00 86 PHE A C 18
ATOM 28141 O O . PHE A 1 69 ? 15.853 4.226 5.023 1.00 0.00 86 PHE A O 18
ATOM 28158 N N . ASN A 1 70 ? 17.075 4.311 3.201 1.00 0.00 87 ASN A N 18
ATOM 28159 C CA . ASN A 1 70 ? 16.044 4.758 2.301 1.00 0.00 87 ASN A CA 18
ATOM 28160 C C . ASN A 1 70 ? 15.089 3.610 2.035 1.00 0.00 87 ASN A C 18
ATOM 28161 O O . ASN A 1 70 ? 13.872 3.789 1.978 1.00 0.00 87 ASN A O 18
ATOM 28172 N N . PHE A 1 71 ? 15.654 2.415 1.927 1.00 0.00 88 PHE A N 18
ATOM 28173 C CA . PHE A 1 71 ? 14.885 1.218 1.651 1.00 0.00 88 PHE A CA 18
ATOM 28174 C C . PHE A 1 71 ? 14.111 0.844 2.857 1.00 0.00 88 PHE A C 18
ATOM 28175 O O . PHE A 1 71 ? 12.940 0.575 2.757 1.00 0.00 88 PHE A O 18
ATOM 28192 N N . GLU A 1 72 ? 14.759 0.885 4.022 1.00 0.00 89 GLU A N 18
ATOM 28193 C CA . GLU A 1 72 ? 14.084 0.576 5.256 1.00 0.00 89 GLU A CA 18
ATOM 28194 C C . GLU A 1 72 ? 13.048 1.639 5.492 1.00 0.00 89 GLU A C 18
ATOM 28195 O O . GLU A 1 72 ? 11.971 1.362 6.026 1.00 0.00 89 GLU A O 18
ATOM 28207 N N . ALA A 1 73 ? 13.351 2.875 5.041 1.00 0.00 90 ALA A N 18
ATOM 28208 C CA . ALA A 1 73 ? 12.389 3.950 5.238 1.00 0.00 90 ALA A CA 18
ATOM 28209 C C . ALA A 1 73 ? 11.139 3.694 4.406 1.00 0.00 90 ALA A C 18
ATOM 28210 O O . ALA A 1 73 ? 10.007 3.794 4.891 1.00 0.00 90 ALA A O 18
ATOM 28217 N N . ALA A 1 74 ? 11.354 3.301 3.179 1.00 0.00 91 ALA A N 18
ATOM 28218 C CA . ALA A 1 74 ? 10.280 3.027 2.257 1.00 0.00 91 ALA A CA 18
ATOM 28219 C C . ALA A 1 74 ? 9.518 1.764 2.646 1.00 0.00 91 ALA A C 18
ATOM 28220 O O . ALA A 1 74 ? 8.290 1.748 2.614 1.00 0.00 91 ALA A O 18
ATOM 28227 N N . LEU A 1 75 ? 10.245 0.733 3.055 1.00 0.00 92 LEU A N 18
ATOM 28228 C CA . LEU A 1 75 ? 9.642 -0.529 3.489 1.00 0.00 92 LEU A CA 18
ATOM 28229 C C . LEU A 1 75 ? 8.726 -0.297 4.660 1.00 0.00 92 LEU A C 18
ATOM 28230 O O . LEU A 1 75 ? 7.631 -0.835 4.708 1.00 0.00 92 LEU A O 18
ATOM 28246 N N . ALA A 1 76 ? 9.151 0.556 5.573 1.00 0.00 93 ALA A N 18
ATOM 28247 C CA . ALA A 1 76 ? 8.360 0.873 6.730 1.00 0.00 93 ALA A CA 18
ATOM 28248 C C . ALA A 1 76 ? 7.161 1.700 6.336 1.00 0.00 93 ALA A C 18
ATOM 28249 O O . ALA A 1 76 ? 6.095 1.543 6.903 1.00 0.00 93 ALA A O 18
ATOM 28256 N N . THR A 1 77 ? 7.313 2.516 5.300 1.00 0.00 94 THR A N 18
ATOM 28257 C CA . THR A 1 77 ? 6.239 3.351 4.859 1.00 0.00 94 THR A CA 18
ATOM 28258 C C . THR A 1 77 ? 5.149 2.469 4.252 1.00 0.00 94 THR A C 18
ATOM 28259 O O . THR A 1 77 ? 3.960 2.578 4.597 1.00 0.00 94 THR A O 18
ATOM 28270 N N . GLY A 1 78 ? 5.591 1.537 3.425 1.00 0.00 95 GLY A N 18
ATOM 28271 C CA . GLY A 1 78 ? 4.715 0.619 2.782 1.00 0.00 95 GLY A CA 18
ATOM 28272 C C . GLY A 1 78 ? 4.079 -0.342 3.742 1.00 0.00 95 GLY A C 18
ATOM 28273 O O . GLY A 1 78 ? 2.915 -0.617 3.629 1.00 0.00 95 GLY A O 18
ATOM 28277 N N . ASP A 1 79 ? 4.836 -0.815 4.716 1.00 0.00 96 ASP A N 18
ATOM 28278 C CA . ASP A 1 79 ? 4.351 -1.813 5.650 1.00 0.00 96 ASP A CA 18
ATOM 28279 C C . ASP A 1 79 ? 3.295 -1.231 6.562 1.00 0.00 96 ASP A C 18
ATOM 28280 O O . ASP A 1 79 ? 2.290 -1.883 6.850 1.00 0.00 96 ASP A O 18
ATOM 28289 N N . LEU A 1 80 ? 3.497 0.013 6.969 1.00 0.00 97 LEU A N 18
ATOM 28290 C CA . LEU A 1 80 ? 2.556 0.688 7.842 1.00 0.00 97 LEU A CA 18
ATOM 28291 C C . LEU A 1 80 ? 1.249 0.996 7.137 1.00 0.00 97 LEU A C 18
ATOM 28292 O O . LEU A 1 80 ? 0.166 0.793 7.694 1.00 0.00 97 LEU A O 18
ATOM 28308 N N . LEU A 1 81 ? 1.322 1.469 5.920 1.00 0.00 98 LEU A N 18
ATOM 28309 C CA . LEU A 1 81 ? 0.102 1.721 5.191 1.00 0.00 98 LEU A CA 18
ATOM 28310 C C . LEU A 1 81 ? -0.545 0.390 4.812 1.00 0.00 98 LEU A C 18
ATOM 28311 O O . LEU A 1 81 ? -1.733 0.307 4.740 1.00 0.00 98 LEU A O 18
ATOM 28327 N N . LEU A 1 82 ? 0.282 -0.654 4.586 1.00 0.00 99 LEU A N 18
ATOM 28328 C CA . LEU A 1 82 ? -0.192 -1.979 4.158 1.00 0.00 99 LEU A CA 18
ATOM 28329 C C . LEU A 1 82 ? -1.027 -2.556 5.276 1.00 0.00 99 LEU A C 18
ATOM 28330 O O . LEU A 1 82 ? -2.090 -3.138 5.054 1.00 0.00 99 LEU A O 18
ATOM 28346 N N . LYS A 1 83 ? -0.578 -2.344 6.482 1.00 0.00 100 LYS A N 18
ATOM 28347 C CA . LYS A 1 83 ? -1.289 -2.824 7.602 1.00 0.00 100 LYS A CA 18
ATOM 28348 C C . LYS A 1 83 ? -2.545 -2.014 7.806 1.00 0.00 100 LYS A C 18
ATOM 28349 O O . LYS A 1 83 ? -3.560 -2.554 8.218 1.00 0.00 100 LYS A O 18
ATOM 28368 N N . ASP A 1 84 ? -2.508 -0.710 7.456 1.00 0.00 101 ASP A N 18
ATOM 28369 C CA . ASP A 1 84 ? -3.748 0.084 7.601 1.00 0.00 101 ASP A CA 18
ATOM 28370 C C . ASP A 1 84 ? -4.715 -0.304 6.480 1.00 0.00 101 ASP A C 18
ATOM 28371 O O . ASP A 1 84 ? -5.927 -0.311 6.653 1.00 0.00 101 ASP A O 18
ATOM 28380 N N . LEU A 1 85 ? -4.129 -0.670 5.353 1.00 0.00 102 LEU A N 18
ATOM 28381 C CA . LEU A 1 85 ? -4.803 -1.134 4.149 1.00 0.00 102 LEU A CA 18
ATOM 28382 C C . LEU A 1 85 ? -5.609 -2.390 4.486 1.00 0.00 102 LEU A C 18
ATOM 28383 O O . LEU A 1 85 ? -6.803 -2.483 4.199 1.00 0.00 102 LEU A O 18
ATOM 28399 N N . LYS A 1 86 ? -4.965 -3.336 5.130 1.00 0.00 103 LYS A N 18
ATOM 28400 C CA . LYS A 1 86 ? -5.637 -4.559 5.528 1.00 0.00 103 LYS A CA 18
ATOM 28401 C C . LYS A 1 86 ? -6.609 -4.296 6.661 1.00 0.00 103 LYS A C 18
ATOM 28402 O O . LYS A 1 86 ? -7.644 -4.943 6.755 1.00 0.00 103 LYS A O 18
ATOM 28421 N N . ALA A 1 87 ? -6.305 -3.301 7.473 1.00 0.00 104 ALA A N 18
ATOM 28422 C CA . ALA A 1 87 ? -7.165 -2.909 8.555 1.00 0.00 104 ALA A CA 18
ATOM 28423 C C . ALA A 1 87 ? -8.416 -2.266 8.002 1.00 0.00 104 ALA A C 18
ATOM 28424 O O . ALA A 1 87 ? -9.485 -2.364 8.589 1.00 0.00 104 ALA A O 18
ATOM 28431 N N . LEU A 1 88 ? -8.293 -1.577 6.872 1.00 0.00 105 LEU A N 18
ATOM 28432 C CA . LEU A 1 88 ? -9.438 -0.968 6.271 1.00 0.00 105 LEU A CA 18
ATOM 28433 C C . LEU A 1 88 ? -10.295 -2.060 5.725 1.00 0.00 105 LEU A C 18
ATOM 28434 O O . LEU A 1 88 ? -11.477 -1.967 5.771 1.00 0.00 105 LEU A O 18
ATOM 28450 N N . GLN A 1 89 ? -9.662 -3.121 5.220 1.00 0.00 106 GLN A N 18
ATOM 28451 C CA . GLN A 1 89 ? -10.385 -4.261 4.717 1.00 0.00 106 GLN A CA 18
ATOM 28452 C C . GLN A 1 89 ? -11.113 -4.944 5.834 1.00 0.00 106 GLN A C 18
ATOM 28453 O O . GLN A 1 89 ? -12.214 -5.369 5.647 1.00 0.00 106 GLN A O 18
ATOM 28467 N N . LYS A 1 90 ? -10.516 -4.999 7.003 1.00 0.00 107 LYS A N 18
ATOM 28468 C CA . LYS A 1 90 ? -11.196 -5.573 8.152 1.00 0.00 107 LYS A CA 18
ATOM 28469 C C . LYS A 1 90 ? -12.379 -4.689 8.533 1.00 0.00 107 LYS A C 18
ATOM 28470 O O . LYS A 1 90 ? -13.422 -5.183 8.889 1.00 0.00 107 LYS A O 18
ATOM 28489 N N . ARG A 1 91 ? -12.212 -3.384 8.373 1.00 0.00 108 ARG A N 18
ATOM 28490 C CA . ARG A 1 91 ? -13.279 -2.429 8.597 1.00 0.00 108 ARG A CA 18
ATOM 28491 C C . ARG A 1 91 ? -14.347 -2.603 7.541 1.00 0.00 108 ARG A C 18
ATOM 28492 O O . ARG A 1 91 ? -15.530 -2.548 7.836 1.00 0.00 108 ARG A O 18
ATOM 28513 N N . VAL A 1 92 ? -13.920 -2.844 6.311 1.00 0.00 109 VAL A N 18
ATOM 28514 C CA . VAL A 1 92 ? -14.827 -3.098 5.217 1.00 0.00 109 VAL A CA 18
ATOM 28515 C C . VAL A 1 92 ? -15.589 -4.407 5.431 1.00 0.00 109 VAL A C 18
ATOM 28516 O O . VAL A 1 92 ? -16.797 -4.487 5.191 1.00 0.00 109 VAL A O 18
ATOM 28529 N N . GLN A 1 93 ? -14.884 -5.408 5.919 1.00 0.00 110 GLN A N 18
ATOM 28530 C CA . GLN A 1 93 ? -15.481 -6.696 6.254 1.00 0.00 110 GLN A CA 18
ATOM 28531 C C . GLN A 1 93 ? -16.483 -6.500 7.351 1.00 0.00 110 GLN A C 18
ATOM 28532 O O . GLN A 1 93 ? -17.580 -7.045 7.316 1.00 0.00 110 GLN A O 18
ATOM 28546 N N . ASP A 1 94 ? -16.108 -5.661 8.288 1.00 0.00 111 ASP A N 18
ATOM 28547 C CA . ASP A 1 94 ? -16.908 -5.355 9.449 1.00 0.00 111 ASP A CA 18
ATOM 28548 C C . ASP A 1 94 ? -18.103 -4.443 9.103 1.00 0.00 111 ASP A C 18
ATOM 28549 O O . ASP A 1 94 ? -19.055 -4.317 9.871 1.00 0.00 111 ASP A O 18
ATOM 28558 N N . SER A 1 95 ? -18.044 -3.819 7.942 1.00 0.00 112 SER A N 18
ATOM 28559 C CA . SER A 1 95 ? -19.137 -3.000 7.438 1.00 0.00 112 SER A CA 18
ATOM 28560 C C . SER A 1 95 ? -20.295 -3.907 6.989 1.00 0.00 112 SER A C 18
ATOM 28561 O O . SER A 1 95 ? -21.457 -3.485 6.929 1.00 0.00 112 SER A O 18
ATOM 28569 N N . GLU A 1 96 ? -19.951 -5.126 6.640 1.00 0.00 113 GLU A N 18
ATOM 28570 C CA . GLU A 1 96 ? -20.895 -6.114 6.207 1.00 0.00 113 GLU A CA 18
ATOM 28571 C C . GLU A 1 96 ? -21.442 -6.840 7.440 1.00 0.00 113 GLU A C 18
ATOM 28572 O O . GLU A 1 96 ? -20.763 -7.757 7.963 1.00 0.00 113 GLU A O 18
ATOM 28585 N N . ASN A 1 1 ? 10.289 12.547 1.929 1.00 0.00 18 ASN A N 19
ATOM 28586 C CA . ASN A 1 1 ? 11.278 11.514 1.594 1.00 0.00 18 ASN A CA 19
ATOM 28587 C C . ASN A 1 1 ? 10.885 10.875 0.282 1.00 0.00 18 ASN A C 19
ATOM 28588 O O . ASN A 1 1 ? 9.706 10.768 -0.016 1.00 0.00 18 ASN A O 19
ATOM 28601 N N . THR A 1 2 ? 11.846 10.460 -0.519 1.00 0.00 19 THR A N 19
ATOM 28602 C CA . THR A 1 2 ? 11.525 9.832 -1.784 1.00 0.00 19 THR A CA 19
ATOM 28603 C C . THR A 1 2 ? 10.874 8.437 -1.541 1.00 0.00 19 THR A C 19
ATOM 28604 O O . THR A 1 2 ? 10.132 7.921 -2.376 1.00 0.00 19 THR A O 19
ATOM 28615 N N . ALA A 1 3 ? 11.162 7.848 -0.383 1.00 0.00 20 ALA A N 19
ATOM 28616 C CA . ALA A 1 3 ? 10.548 6.596 0.038 1.00 0.00 20 ALA A CA 19
ATOM 28617 C C . ALA A 1 3 ? 9.045 6.792 0.284 1.00 0.00 20 ALA A C 19
ATOM 28618 O O . ALA A 1 3 ? 8.210 5.988 -0.160 1.00 0.00 20 ALA A O 19
ATOM 28625 N N . THR A 1 4 ? 8.692 7.879 0.954 1.00 0.00 21 THR A N 19
ATOM 28626 C CA . THR A 1 4 ? 7.306 8.169 1.207 1.00 0.00 21 THR A CA 19
ATOM 28627 C C . THR A 1 4 ? 6.638 8.592 -0.082 1.00 0.00 21 THR A C 19
ATOM 28628 O O . THR A 1 4 ? 5.511 8.266 -0.322 1.00 0.00 21 THR A O 19
ATOM 28639 N N . GLN A 1 5 ? 7.396 9.291 -0.915 1.00 0.00 22 GLN A N 19
ATOM 28640 C CA . GLN A 1 5 ? 6.981 9.696 -2.256 1.00 0.00 22 GLN A CA 19
ATOM 28641 C C . GLN A 1 5 ? 6.640 8.447 -3.094 1.00 0.00 22 GLN A C 19
ATOM 28642 O O . GLN A 1 5 ? 5.680 8.436 -3.865 1.00 0.00 22 GLN A O 19
ATOM 28656 N N . ARG A 1 6 ? 7.424 7.399 -2.898 1.00 0.00 23 ARG A N 19
ATOM 28657 C CA . ARG A 1 6 ? 7.229 6.120 -3.554 1.00 0.00 23 ARG A CA 19
ATOM 28658 C C . ARG A 1 6 ? 5.891 5.513 -3.151 1.00 0.00 23 ARG A C 19
ATOM 28659 O O . ARG A 1 6 ? 5.105 5.129 -4.004 1.00 0.00 23 ARG A O 19
ATOM 28680 N N . PHE A 1 7 ? 5.598 5.484 -1.872 1.00 0.00 24 PHE A N 19
ATOM 28681 C CA . PHE A 1 7 ? 4.361 4.851 -1.443 1.00 0.00 24 PHE A CA 19
ATOM 28682 C C . PHE A 1 7 ? 3.246 5.853 -1.217 1.00 0.00 24 PHE A C 19
ATOM 28683 O O . PHE A 1 7 ? 2.166 5.514 -0.720 1.00 0.00 24 PHE A O 19
ATOM 28700 N N . HIS A 1 8 ? 3.481 7.061 -1.675 1.00 0.00 25 HIS A N 19
ATOM 28701 C CA . HIS A 1 8 ? 2.540 8.156 -1.534 1.00 0.00 25 HIS A CA 19
ATOM 28702 C C . HIS A 1 8 ? 1.335 7.884 -2.397 1.00 0.00 25 HIS A C 19
ATOM 28703 O O . HIS A 1 8 ? 0.220 8.212 -2.039 1.00 0.00 25 HIS A O 19
ATOM 28718 N N . GLU A 1 9 ? 1.580 7.237 -3.515 1.00 0.00 26 GLU A N 19
ATOM 28719 C CA . GLU A 1 9 ? 0.546 6.882 -4.460 1.00 0.00 26 GLU A CA 19
ATOM 28720 C C . GLU A 1 9 ? -0.446 5.927 -3.805 1.00 0.00 26 GLU A C 19
ATOM 28721 O O . GLU A 1 9 ? -1.658 6.100 -3.915 1.00 0.00 26 GLU A O 19
ATOM 28733 N N . ILE A 1 10 ? 0.085 4.973 -3.055 1.00 0.00 27 ILE A N 19
ATOM 28734 C CA . ILE A 1 10 ? -0.724 3.977 -2.371 1.00 0.00 27 ILE A CA 19
ATOM 28735 C C . ILE A 1 10 ? -1.509 4.645 -1.231 1.00 0.00 27 ILE A C 19
ATOM 28736 O O . ILE A 1 10 ? -2.649 4.286 -0.957 1.00 0.00 27 ILE A O 19
ATOM 28752 N N . GLU A 1 11 ? -0.894 5.649 -0.612 1.00 0.00 28 GLU A N 19
ATOM 28753 C CA . GLU A 1 11 ? -1.537 6.432 0.442 1.00 0.00 28 GLU A CA 19
ATOM 28754 C C . GLU A 1 11 ? -2.810 7.073 -0.106 1.00 0.00 28 GLU A C 19
ATOM 28755 O O . GLU A 1 11 ? -3.882 7.012 0.525 1.00 0.00 28 GLU A O 19
ATOM 28767 N N . LYS A 1 12 ? -2.696 7.651 -1.295 1.00 0.00 29 LYS A N 19
ATOM 28768 C CA . LYS A 1 12 ? -3.821 8.322 -1.914 1.00 0.00 29 LYS A CA 19
ATOM 28769 C C . LYS A 1 12 ? -4.890 7.302 -2.248 1.00 0.00 29 LYS A C 19
ATOM 28770 O O . LYS A 1 12 ? -6.079 7.561 -2.069 1.00 0.00 29 LYS A O 19
ATOM 28789 N N . PHE A 1 13 ? -4.454 6.125 -2.703 1.00 0.00 30 PHE A N 19
ATOM 28790 C CA . PHE A 1 13 ? -5.362 5.025 -2.972 1.00 0.00 30 PHE A CA 19
ATOM 28791 C C . PHE A 1 13 ? -6.133 4.647 -1.739 1.00 0.00 30 PHE A C 19
ATOM 28792 O O . PHE A 1 13 ? -7.326 4.554 -1.787 1.00 0.00 30 PHE A O 19
ATOM 28809 N N . LEU A 1 14 ? -5.447 4.482 -0.625 1.00 0.00 31 LEU A N 19
ATOM 28810 C CA . LEU A 1 14 ? -6.089 4.050 0.615 1.00 0.00 31 LEU A CA 19
ATOM 28811 C C . LEU A 1 14 ? -7.142 5.038 1.099 1.00 0.00 31 LEU A C 19
ATOM 28812 O O . LEU A 1 14 ? -8.247 4.632 1.521 1.00 0.00 31 LEU A O 19
ATOM 28828 N N . LEU A 1 15 ? -6.832 6.322 1.029 1.00 0.00 32 LEU A N 19
ATOM 28829 C CA . LEU A 1 15 ? -7.793 7.323 1.441 1.00 0.00 32 LEU A CA 19
ATOM 28830 C C . LEU A 1 15 ? -8.964 7.399 0.453 1.00 0.00 32 LEU A C 19
ATOM 28831 O O . LEU A 1 15 ? -10.130 7.502 0.856 1.00 0.00 32 LEU A O 19
ATOM 28847 N N . HIS A 1 16 ? -8.646 7.265 -0.832 1.00 0.00 33 HIS A N 19
ATOM 28848 C CA . HIS A 1 16 ? -9.648 7.232 -1.881 1.00 0.00 33 HIS A CA 19
ATOM 28849 C C . HIS A 1 16 ? -10.543 6.011 -1.709 1.00 0.00 33 HIS A C 19
ATOM 28850 O O . HIS A 1 16 ? -11.737 6.113 -1.853 1.00 0.00 33 HIS A O 19
ATOM 28865 N N . ILE A 1 17 ? -9.949 4.889 -1.381 1.00 0.00 34 ILE A N 19
ATOM 28866 C CA . ILE A 1 17 ? -10.663 3.652 -1.175 1.00 0.00 34 ILE A CA 19
ATOM 28867 C C . ILE A 1 17 ? -11.592 3.745 0.027 1.00 0.00 34 ILE A C 19
ATOM 28868 O O . ILE A 1 17 ? -12.736 3.361 -0.065 1.00 0.00 34 ILE A O 19
ATOM 28884 N N . THR A 1 18 ? -11.122 4.326 1.121 1.00 0.00 35 THR A N 19
ATOM 28885 C CA . THR A 1 18 ? -11.968 4.500 2.303 1.00 0.00 35 THR A CA 19
ATOM 28886 C C . THR A 1 18 ? -13.173 5.414 1.946 1.00 0.00 35 THR A C 19
ATOM 28887 O O . THR A 1 18 ? -14.333 5.134 2.308 1.00 0.00 35 THR A O 19
ATOM 28898 N N . HIS A 1 19 ? -12.885 6.466 1.184 1.00 0.00 36 HIS A N 19
ATOM 28899 C CA . HIS A 1 19 ? -13.905 7.402 0.725 1.00 0.00 36 HIS A CA 19
ATOM 28900 C C . HIS A 1 19 ? -14.852 6.693 -0.244 1.00 0.00 36 HIS A C 19
ATOM 28901 O O . HIS A 1 19 ? -16.045 6.935 -0.241 1.00 0.00 36 HIS A O 19
ATOM 28916 N N . GLU A 1 20 ? -14.290 5.831 -1.061 1.00 0.00 37 GLU A N 19
ATOM 28917 C CA . GLU A 1 20 ? -15.006 5.039 -2.018 1.00 0.00 37 GLU A CA 19
ATOM 28918 C C . GLU A 1 20 ? -16.004 4.158 -1.283 1.00 0.00 37 GLU A C 19
ATOM 28919 O O . GLU A 1 20 ? -17.139 4.127 -1.634 1.00 0.00 37 GLU A O 19
ATOM 28931 N N . VAL A 1 21 ? -15.557 3.528 -0.190 1.00 0.00 38 VAL A N 19
ATOM 28932 C CA . VAL A 1 21 ? -16.377 2.654 0.647 1.00 0.00 38 VAL A CA 19
ATOM 28933 C C . VAL A 1 21 ? -17.558 3.424 1.172 1.00 0.00 38 VAL A C 19
ATOM 28934 O O . VAL A 1 21 ? -18.696 2.933 1.193 1.00 0.00 38 VAL A O 19
ATOM 28947 N N . ASP A 1 22 ? -17.282 4.638 1.547 1.00 0.00 39 ASP A N 19
ATOM 28948 C CA . ASP A 1 22 ? -18.280 5.527 2.069 1.00 0.00 39 ASP A CA 19
ATOM 28949 C C . ASP A 1 22 ? -19.278 5.914 0.956 1.00 0.00 39 ASP A C 19
ATOM 28950 O O . ASP A 1 22 ? -20.511 5.945 1.149 1.00 0.00 39 ASP A O 19
ATOM 28959 N N . ASP A 1 23 ? -18.753 6.101 -0.227 1.00 0.00 40 ASP A N 19
ATOM 28960 C CA . ASP A 1 23 ? -19.537 6.485 -1.355 1.00 0.00 40 ASP A CA 19
ATOM 28961 C C . ASP A 1 23 ? -20.344 5.297 -1.843 1.00 0.00 40 ASP A C 19
ATOM 28962 O O . ASP A 1 23 ? -21.423 5.458 -2.323 1.00 0.00 40 ASP A O 19
ATOM 28971 N N . LEU A 1 24 ? -19.809 4.095 -1.651 1.00 0.00 41 LEU A N 19
ATOM 28972 C CA . LEU A 1 24 ? -20.487 2.831 -2.004 1.00 0.00 41 LEU A CA 19
ATOM 28973 C C . LEU A 1 24 ? -21.635 2.672 -1.090 1.00 0.00 41 LEU A C 19
ATOM 28974 O O . LEU A 1 24 ? -22.701 2.294 -1.485 1.00 0.00 41 LEU A O 19
ATOM 28990 N N . GLU A 1 25 ? -21.389 3.008 0.147 1.00 0.00 42 GLU A N 19
ATOM 28991 C CA . GLU A 1 25 ? -22.396 2.969 1.211 1.00 0.00 42 GLU A CA 19
ATOM 28992 C C . GLU A 1 25 ? -23.573 3.890 0.834 1.00 0.00 42 GLU A C 19
ATOM 28993 O O . GLU A 1 25 ? -24.739 3.611 1.125 1.00 0.00 42 GLU A O 19
ATOM 29005 N N . LYS A 1 26 ? -23.226 4.928 0.114 1.00 0.00 43 LYS A N 19
ATOM 29006 C CA . LYS A 1 26 ? -24.125 5.958 -0.372 1.00 0.00 43 LYS A CA 19
ATOM 29007 C C . LYS A 1 26 ? -24.732 5.555 -1.743 1.00 0.00 43 LYS A C 19
ATOM 29008 O O . LYS A 1 26 ? -25.742 6.102 -2.180 1.00 0.00 43 LYS A O 19
ATOM 29027 N N . THR A 1 27 ? -24.134 4.589 -2.363 1.00 0.00 44 THR A N 19
ATOM 29028 C CA . THR A 1 27 ? -24.396 4.255 -3.743 1.00 0.00 44 THR A CA 19
ATOM 29029 C C . THR A 1 27 ? -25.077 2.877 -3.935 1.00 0.00 44 THR A C 19
ATOM 29030 O O . THR A 1 27 ? -26.105 2.769 -4.611 1.00 0.00 44 THR A O 19
ATOM 29041 N N . GLY A 1 28 ? -24.527 1.871 -3.336 1.00 0.00 45 GLY A N 19
ATOM 29042 C CA . GLY A 1 28 ? -25.019 0.535 -3.477 1.00 0.00 45 GLY A CA 19
ATOM 29043 C C . GLY A 1 28 ? -24.260 -0.396 -2.576 1.00 0.00 45 GLY A C 19
ATOM 29044 O O . GLY A 1 28 ? -24.831 -0.966 -1.654 1.00 0.00 45 GLY A O 19
ATOM 29048 N N . ASN A 1 29 ? -22.952 -0.554 -2.870 1.00 0.00 46 ASN A N 19
ATOM 29049 C CA . ASN A 1 29 ? -21.992 -1.372 -2.065 1.00 0.00 46 ASN A CA 19
ATOM 29050 C C . ASN A 1 29 ? -22.304 -2.861 -2.282 1.00 0.00 46 ASN A C 19
ATOM 29051 O O . ASN A 1 29 ? -21.856 -3.739 -1.563 1.00 0.00 46 ASN A O 19
ATOM 29062 N N . LYS A 1 30 ? -23.024 -3.098 -3.357 1.00 0.00 47 LYS A N 19
ATOM 29063 C CA . LYS A 1 30 ? -23.544 -4.409 -3.735 1.00 0.00 47 LYS A CA 19
ATOM 29064 C C . LYS A 1 30 ? -22.420 -5.364 -4.123 1.00 0.00 47 LYS A C 19
ATOM 29065 O O . LYS A 1 30 ? -22.330 -6.494 -3.650 1.00 0.00 47 LYS A O 19
ATOM 29084 N N . ASP A 1 31 ? -21.580 -4.876 -4.980 1.00 0.00 48 ASP A N 19
ATOM 29085 C CA . ASP A 1 31 ? -20.531 -5.647 -5.625 1.00 0.00 48 ASP A CA 19
ATOM 29086 C C . ASP A 1 31 ? -19.250 -4.841 -5.696 1.00 0.00 48 ASP A C 19
ATOM 29087 O O . ASP A 1 31 ? -18.129 -5.391 -5.732 1.00 0.00 48 ASP A O 19
ATOM 29096 N N . GLU A 1 32 ? -19.426 -3.539 -5.644 1.00 0.00 49 GLU A N 19
ATOM 29097 C CA . GLU A 1 32 ? -18.356 -2.579 -5.696 1.00 0.00 49 GLU A CA 19
ATOM 29098 C C . GLU A 1 32 ? -17.432 -2.791 -4.531 1.00 0.00 49 GLU A C 19
ATOM 29099 O O . GLU A 1 32 ? -16.246 -2.659 -4.676 1.00 0.00 49 GLU A O 19
ATOM 29111 N N . LYS A 1 33 ? -17.983 -3.157 -3.383 1.00 0.00 50 LYS A N 19
ATOM 29112 C CA . LYS A 1 33 ? -17.192 -3.339 -2.180 1.00 0.00 50 LYS A CA 19
ATOM 29113 C C . LYS A 1 33 ? -16.171 -4.468 -2.400 1.00 0.00 50 LYS A C 19
ATOM 29114 O O . LYS A 1 33 ? -14.996 -4.330 -2.072 1.00 0.00 50 LYS A O 19
ATOM 29133 N N . ALA A 1 34 ? -16.632 -5.577 -2.933 1.00 0.00 51 ALA A N 19
ATOM 29134 C CA . ALA A 1 34 ? -15.763 -6.723 -3.204 1.00 0.00 51 ALA A CA 19
ATOM 29135 C C . ALA A 1 34 ? -14.690 -6.358 -4.224 1.00 0.00 51 ALA A C 19
ATOM 29136 O O . ALA A 1 34 ? -13.507 -6.631 -4.028 1.00 0.00 51 ALA A O 19
ATOM 29143 N N . ARG A 1 35 ? -15.101 -5.675 -5.263 1.00 0.00 52 ARG A N 19
ATOM 29144 C CA . ARG A 1 35 ? -14.194 -5.259 -6.322 1.00 0.00 52 ARG A CA 19
ATOM 29145 C C . ARG A 1 35 ? -13.212 -4.212 -5.842 1.00 0.00 52 ARG A C 19
ATOM 29146 O O . ARG A 1 35 ? -12.037 -4.242 -6.199 1.00 0.00 52 ARG A O 19
ATOM 29167 N N . LEU A 1 36 ? -13.682 -3.309 -5.015 1.00 0.00 53 LEU A N 19
ATOM 29168 C CA . LEU A 1 36 ? -12.855 -2.315 -4.435 1.00 0.00 53 LEU A CA 19
ATOM 29169 C C . LEU A 1 36 ? -11.788 -2.949 -3.517 1.00 0.00 53 LEU A C 19
ATOM 29170 O O . LEU A 1 36 ? -10.642 -2.496 -3.471 1.00 0.00 53 LEU A O 19
ATOM 29186 N N . LEU A 1 37 ? -12.157 -4.003 -2.799 1.00 0.00 54 LEU A N 19
ATOM 29187 C CA . LEU A 1 37 ? -11.182 -4.708 -1.983 1.00 0.00 54 LEU A CA 19
ATOM 29188 C C . LEU A 1 37 ? -10.131 -5.365 -2.841 1.00 0.00 54 LEU A C 19
ATOM 29189 O O . LEU A 1 37 ? -8.958 -5.450 -2.471 1.00 0.00 54 LEU A O 19
ATOM 29205 N N . ARG A 1 38 ? -10.540 -5.802 -3.999 1.00 0.00 55 ARG A N 19
ATOM 29206 C CA . ARG A 1 38 ? -9.613 -6.408 -4.941 1.00 0.00 55 ARG A CA 19
ATOM 29207 C C . ARG A 1 38 ? -8.633 -5.355 -5.413 1.00 0.00 55 ARG A C 19
ATOM 29208 O O . ARG A 1 38 ? -7.445 -5.616 -5.559 1.00 0.00 55 ARG A O 19
ATOM 29229 N N . GLU A 1 39 ? -9.137 -4.153 -5.562 1.00 0.00 56 GLU A N 19
ATOM 29230 C CA . GLU A 1 39 ? -8.358 -3.013 -5.964 1.00 0.00 56 GLU A CA 19
ATOM 29231 C C . GLU A 1 39 ? -7.293 -2.661 -4.898 1.00 0.00 56 GLU A C 19
ATOM 29232 O O . GLU A 1 39 ? -6.158 -2.270 -5.239 1.00 0.00 56 GLU A O 19
ATOM 29244 N N . LEU A 1 40 ? -7.618 -2.834 -3.609 1.00 0.00 57 LEU A N 19
ATOM 29245 C CA . LEU A 1 40 ? -6.607 -2.619 -2.591 1.00 0.00 57 LEU A CA 19
ATOM 29246 C C . LEU A 1 40 ? -5.614 -3.746 -2.565 1.00 0.00 57 LEU A C 19
ATOM 29247 O O . LEU A 1 40 ? -4.477 -3.537 -2.274 1.00 0.00 57 LEU A O 19
ATOM 29263 N N . THR A 1 41 ? -6.067 -4.938 -2.909 1.00 0.00 58 THR A N 19
ATOM 29264 C CA . THR A 1 41 ? -5.201 -6.089 -3.018 1.00 0.00 58 THR A CA 19
ATOM 29265 C C . THR A 1 41 ? -4.142 -5.835 -4.140 1.00 0.00 58 THR A C 19
ATOM 29266 O O . THR A 1 41 ? -2.989 -6.278 -4.065 1.00 0.00 58 THR A O 19
ATOM 29277 N N . VAL A 1 42 ? -4.562 -5.135 -5.184 1.00 0.00 59 VAL A N 19
ATOM 29278 C CA . VAL A 1 42 ? -3.669 -4.755 -6.267 1.00 0.00 59 VAL A CA 19
ATOM 29279 C C . VAL A 1 42 ? -2.682 -3.665 -5.789 1.00 0.00 59 VAL A C 19
ATOM 29280 O O . VAL A 1 42 ? -1.472 -3.775 -5.997 1.00 0.00 59 VAL A O 19
ATOM 29293 N N . SER A 1 43 ? -3.184 -2.649 -5.094 1.00 0.00 60 SER A N 19
ATOM 29294 C CA . SER A 1 43 ? -2.313 -1.608 -4.531 1.00 0.00 60 SER A CA 19
ATOM 29295 C C . SER A 1 43 ? -1.344 -2.190 -3.498 1.00 0.00 60 SER A C 19
ATOM 29296 O O . SER A 1 43 ? -0.184 -1.756 -3.342 1.00 0.00 60 SER A O 19
ATOM 29304 N N . GLU A 1 44 ? -1.822 -3.212 -2.893 1.00 0.00 61 GLU A N 19
ATOM 29305 C CA . GLU A 1 44 ? -1.112 -4.013 -1.910 1.00 0.00 61 GLU A CA 19
ATOM 29306 C C . GLU A 1 44 ? 0.060 -4.696 -2.609 1.00 0.00 61 GLU A C 19
ATOM 29307 O O . GLU A 1 44 ? 1.182 -4.753 -2.092 1.00 0.00 61 GLU A O 19
ATOM 29319 N N . ALA A 1 45 ? -0.207 -5.165 -3.819 1.00 0.00 62 ALA A N 19
ATOM 29320 C CA . ALA A 1 45 ? 0.783 -5.801 -4.650 1.00 0.00 62 ALA A CA 19
ATOM 29321 C C . ALA A 1 45 ? 1.875 -4.817 -5.046 1.00 0.00 62 ALA A C 19
ATOM 29322 O O . ALA A 1 45 ? 3.017 -5.219 -5.266 1.00 0.00 62 ALA A O 19
ATOM 29329 N N . PHE A 1 46 ? 1.541 -3.522 -5.163 1.00 0.00 63 PHE A N 19
ATOM 29330 C CA . PHE A 1 46 ? 2.603 -2.527 -5.441 1.00 0.00 63 PHE A CA 19
ATOM 29331 C C . PHE A 1 46 ? 3.507 -2.456 -4.231 1.00 0.00 63 PHE A C 19
ATOM 29332 O O . PHE A 1 46 ? 4.707 -2.445 -4.373 1.00 0.00 63 PHE A O 19
ATOM 29349 N N . ILE A 1 47 ? 2.908 -2.445 -3.026 1.00 0.00 64 ILE A N 19
ATOM 29350 C CA . ILE A 1 47 ? 3.692 -2.428 -1.778 1.00 0.00 64 ILE A CA 19
ATOM 29351 C C . ILE A 1 47 ? 4.608 -3.639 -1.707 1.00 0.00 64 ILE A C 19
ATOM 29352 O O . ILE A 1 47 ? 5.810 -3.495 -1.537 1.00 0.00 64 ILE A O 19
ATOM 29368 N N . GLU A 1 48 ? 4.053 -4.808 -1.918 1.00 0.00 65 GLU A N 19
ATOM 29369 C CA . GLU A 1 48 ? 4.834 -6.031 -1.835 1.00 0.00 65 GLU A CA 19
ATOM 29370 C C . GLU A 1 48 ? 5.868 -6.140 -2.952 1.00 0.00 65 GLU A C 19
ATOM 29371 O O . GLU A 1 48 ? 7.019 -6.507 -2.703 1.00 0.00 65 GLU A O 19
ATOM 29383 N N . GLY A 1 49 ? 5.471 -5.774 -4.156 1.00 0.00 66 GLY A N 19
ATOM 29384 C CA . GLY A 1 49 ? 6.367 -5.826 -5.294 1.00 0.00 66 GLY A CA 19
ATOM 29385 C C . GLY A 1 49 ? 7.489 -4.816 -5.189 1.00 0.00 66 GLY A C 19
ATOM 29386 O O . GLY A 1 49 ? 8.645 -5.134 -5.456 1.00 0.00 66 GLY A O 19
ATOM 29390 N N . SER A 1 50 ? 7.160 -3.613 -4.752 1.00 0.00 67 SER A N 19
ATOM 29391 C CA . SER A 1 50 ? 8.137 -2.568 -4.602 1.00 0.00 67 SER A CA 19
ATOM 29392 C C . SER A 1 50 ? 9.048 -2.915 -3.436 1.00 0.00 67 SER A C 19
ATOM 29393 O O . SER A 1 50 ? 10.235 -2.623 -3.454 1.00 0.00 67 SER A O 19
ATOM 29401 N N . ARG A 1 51 ? 8.508 -3.587 -2.437 1.00 0.00 68 ARG A N 19
ATOM 29402 C CA . ARG A 1 51 ? 9.336 -4.040 -1.349 1.00 0.00 68 ARG A CA 19
ATOM 29403 C C . ARG A 1 51 ? 10.271 -5.134 -1.807 1.00 0.00 68 ARG A C 19
ATOM 29404 O O . ARG A 1 51 ? 11.413 -5.205 -1.367 1.00 0.00 68 ARG A O 19
ATOM 29425 N N . GLY A 1 52 ? 9.799 -5.948 -2.732 1.00 0.00 69 GLY A N 19
ATOM 29426 C CA . GLY A 1 52 ? 10.635 -6.948 -3.343 1.00 0.00 69 GLY A CA 19
ATOM 29427 C C . GLY A 1 52 ? 11.722 -6.288 -4.171 1.00 0.00 69 GLY A C 19
ATOM 29428 O O . GLY A 1 52 ? 12.818 -6.814 -4.308 1.00 0.00 69 GLY A O 19
ATOM 29432 N N . TYR A 1 53 ? 11.425 -5.084 -4.650 1.00 0.00 70 TYR A N 19
ATOM 29433 C CA . TYR A 1 53 ? 12.357 -4.294 -5.453 1.00 0.00 70 TYR A CA 19
ATOM 29434 C C . TYR A 1 53 ? 13.467 -3.842 -4.537 1.00 0.00 70 TYR A C 19
ATOM 29435 O O . TYR A 1 53 ? 14.645 -3.999 -4.835 1.00 0.00 70 TYR A O 19
ATOM 29453 N N . PHE A 1 54 ? 13.066 -3.349 -3.384 1.00 0.00 71 PHE A N 19
ATOM 29454 C CA . PHE A 1 54 ? 13.983 -2.921 -2.360 1.00 0.00 71 PHE A CA 19
ATOM 29455 C C . PHE A 1 54 ? 14.827 -4.083 -1.848 1.00 0.00 71 PHE A C 19
ATOM 29456 O O . PHE A 1 54 ? 16.012 -3.917 -1.576 1.00 0.00 71 PHE A O 19
ATOM 29473 N N . GLN A 1 55 ? 14.215 -5.265 -1.719 1.00 0.00 72 GLN A N 19
ATOM 29474 C CA . GLN A 1 55 ? 14.942 -6.459 -1.324 1.00 0.00 72 GLN A CA 19
ATOM 29475 C C . GLN A 1 55 ? 16.046 -6.758 -2.318 1.00 0.00 72 GLN A C 19
ATOM 29476 O O . GLN A 1 55 ? 17.138 -7.146 -1.933 1.00 0.00 72 GLN A O 19
ATOM 29490 N N . ARG A 1 56 ? 15.764 -6.548 -3.602 1.00 0.00 73 ARG A N 19
ATOM 29491 C CA . ARG A 1 56 ? 16.752 -6.801 -4.645 1.00 0.00 73 ARG A CA 19
ATOM 29492 C C . ARG A 1 56 ? 17.869 -5.782 -4.561 1.00 0.00 73 ARG A C 19
ATOM 29493 O O . ARG A 1 56 ? 19.033 -6.088 -4.829 1.00 0.00 73 ARG A O 19
ATOM 29514 N N . GLU A 1 57 ? 17.506 -4.585 -4.158 1.00 0.00 74 GLU A N 19
ATOM 29515 C CA . GLU A 1 57 ? 18.450 -3.507 -3.944 1.00 0.00 74 GLU A CA 19
ATOM 29516 C C . GLU A 1 57 ? 19.352 -3.818 -2.751 1.00 0.00 74 GLU A C 19
ATOM 29517 O O . GLU A 1 57 ? 20.516 -3.447 -2.726 1.00 0.00 74 GLU A O 19
ATOM 29529 N N . LEU A 1 58 ? 18.811 -4.523 -1.789 1.00 0.00 75 LEU A N 19
ATOM 29530 C CA . LEU A 1 58 ? 19.570 -4.971 -0.632 1.00 0.00 75 LEU A CA 19
ATOM 29531 C C . LEU A 1 58 ? 20.554 -6.073 -1.027 1.00 0.00 75 LEU A C 19
ATOM 29532 O O . LEU A 1 58 ? 21.493 -6.368 -0.303 1.00 0.00 75 LEU A O 19
ATOM 29548 N N . LYS A 1 59 ? 20.345 -6.654 -2.195 1.00 0.00 76 LYS A N 19
ATOM 29549 C CA . LYS A 1 59 ? 21.183 -7.748 -2.671 1.00 0.00 76 LYS A CA 19
ATOM 29550 C C . LYS A 1 59 ? 22.322 -7.213 -3.541 1.00 0.00 76 LYS A C 19
ATOM 29551 O O . LYS A 1 59 ? 23.202 -7.962 -3.962 1.00 0.00 76 LYS A O 19
ATOM 29570 N N . ARG A 1 60 ? 22.268 -5.912 -3.815 1.00 0.00 77 ARG A N 19
ATOM 29571 C CA . ARG A 1 60 ? 23.252 -5.206 -4.645 1.00 0.00 77 ARG A CA 19
ATOM 29572 C C . ARG A 1 60 ? 24.666 -5.346 -4.157 1.00 0.00 77 ARG A C 19
ATOM 29573 O O . ARG A 1 60 ? 25.594 -5.448 -4.969 1.00 0.00 77 ARG A O 19
ATOM 29594 N N . THR A 1 61 ? 24.836 -5.284 -2.844 1.00 0.00 78 THR A N 19
ATOM 29595 C CA . THR A 1 61 ? 26.144 -5.222 -2.179 1.00 0.00 78 THR A CA 19
ATOM 29596 C C . THR A 1 61 ? 26.749 -3.799 -2.367 1.00 0.00 78 THR A C 19
ATOM 29597 O O . THR A 1 61 ? 27.345 -3.226 -1.453 1.00 0.00 78 THR A O 19
ATOM 29608 N N . ASP A 1 62 ? 26.546 -3.233 -3.548 1.00 0.00 79 ASP A N 19
ATOM 29609 C CA . ASP A 1 62 ? 26.902 -1.862 -3.836 1.00 0.00 79 ASP A CA 19
ATOM 29610 C C . ASP A 1 62 ? 25.756 -0.938 -3.433 1.00 0.00 79 ASP A C 19
ATOM 29611 O O . ASP A 1 62 ? 24.905 -0.582 -4.232 1.00 0.00 79 ASP A O 19
ATOM 29620 N N . LEU A 1 63 ? 25.679 -0.728 -2.162 1.00 0.00 80 LEU A N 19
ATOM 29621 C CA . LEU A 1 63 ? 24.760 0.154 -1.496 1.00 0.00 80 LEU A CA 19
ATOM 29622 C C . LEU A 1 63 ? 25.462 0.605 -0.254 1.00 0.00 80 LEU A C 19
ATOM 29623 O O . LEU A 1 63 ? 26.423 -0.036 0.208 1.00 0.00 80 LEU A O 19
ATOM 29639 N N . ASP A 1 64 ? 25.038 1.687 0.243 1.00 0.00 81 ASP A N 19
ATOM 29640 C CA . ASP A 1 64 ? 25.633 2.296 1.389 1.00 0.00 81 ASP A CA 19
ATOM 29641 C C . ASP A 1 64 ? 24.512 2.603 2.346 1.00 0.00 81 ASP A C 19
ATOM 29642 O O . ASP A 1 64 ? 23.349 2.292 2.019 1.00 0.00 81 ASP A O 19
ATOM 29651 N N . LEU A 1 65 ? 24.804 3.215 3.496 1.00 0.00 82 LEU A N 19
ATOM 29652 C CA . LEU A 1 65 ? 23.770 3.562 4.470 1.00 0.00 82 LEU A CA 19
ATOM 29653 C C . LEU A 1 65 ? 22.681 4.409 3.830 1.00 0.00 82 LEU A C 19
ATOM 29654 O O . LEU A 1 65 ? 21.519 4.310 4.194 1.00 0.00 82 LEU A O 19
ATOM 29670 N N . LEU A 1 66 ? 23.079 5.195 2.843 1.00 0.00 83 LEU A N 19
ATOM 29671 C CA . LEU A 1 66 ? 22.174 6.027 2.043 1.00 0.00 83 LEU A CA 19
ATOM 29672 C C . LEU A 1 66 ? 21.101 5.212 1.367 1.00 0.00 83 LEU A C 19
ATOM 29673 O O . LEU A 1 66 ? 19.915 5.519 1.457 1.00 0.00 83 LEU A O 19
ATOM 29689 N N . GLU A 1 67 ? 21.513 4.166 0.739 1.00 0.00 84 GLU A N 19
ATOM 29690 C CA . GLU A 1 67 ? 20.622 3.323 0.007 1.00 0.00 84 GLU A CA 19
ATOM 29691 C C . GLU A 1 67 ? 19.752 2.579 0.972 1.00 0.00 84 GLU A C 19
ATOM 29692 O O . GLU A 1 67 ? 18.532 2.560 0.843 1.00 0.00 84 GLU A O 19
ATOM 29704 N N . LYS A 1 68 ? 20.395 2.064 1.999 1.00 0.00 85 LYS A N 19
ATOM 29705 C CA . LYS A 1 68 ? 19.761 1.315 3.060 1.00 0.00 85 LYS A CA 19
ATOM 29706 C C . LYS A 1 68 ? 18.678 2.130 3.686 1.00 0.00 85 LYS A C 19
ATOM 29707 O O . LYS A 1 68 ? 17.606 1.617 3.978 1.00 0.00 85 LYS A O 19
ATOM 29726 N N . PHE A 1 69 ? 18.933 3.425 3.824 1.00 0.00 86 PHE A N 19
ATOM 29727 C CA . PHE A 1 69 ? 17.993 4.295 4.455 1.00 0.00 86 PHE A CA 19
ATOM 29728 C C . PHE A 1 69 ? 16.710 4.389 3.662 1.00 0.00 86 PHE A C 19
ATOM 29729 O O . PHE A 1 69 ? 15.659 4.396 4.214 1.00 0.00 86 PHE A O 19
ATOM 29746 N N . ASN A 1 70 ? 16.828 4.376 2.381 1.00 0.00 87 ASN A N 19
ATOM 29747 C CA . ASN A 1 70 ? 15.705 4.525 1.493 1.00 0.00 87 ASN A CA 19
ATOM 29748 C C . ASN A 1 70 ? 14.886 3.282 1.478 1.00 0.00 87 ASN A C 19
ATOM 29749 O O . ASN A 1 70 ? 13.662 3.340 1.426 1.00 0.00 87 ASN A O 19
ATOM 29760 N N . PHE A 1 71 ? 15.552 2.150 1.585 1.00 0.00 88 PHE A N 19
ATOM 29761 C CA . PHE A 1 71 ? 14.861 0.888 1.542 1.00 0.00 88 PHE A CA 19
ATOM 29762 C C . PHE A 1 71 ? 14.178 0.686 2.842 1.00 0.00 88 PHE A C 19
ATOM 29763 O O . PHE A 1 71 ? 13.004 0.406 2.872 1.00 0.00 88 PHE A O 19
ATOM 29780 N N . GLU A 1 72 ? 14.897 0.934 3.926 1.00 0.00 89 GLU A N 19
ATOM 29781 C CA . GLU A 1 72 ? 14.339 0.786 5.234 1.00 0.00 89 GLU A CA 19
ATOM 29782 C C . GLU A 1 72 ? 13.270 1.820 5.440 1.00 0.00 89 GLU A C 19
ATOM 29783 O O . GLU A 1 72 ? 12.277 1.568 6.139 1.00 0.00 89 GLU A O 19
ATOM 29795 N N . ALA A 1 73 ? 13.439 2.993 4.810 1.00 0.00 90 ALA A N 19
ATOM 29796 C CA . ALA A 1 73 ? 12.417 4.029 4.973 1.00 0.00 90 ALA A CA 19
ATOM 29797 C C . ALA A 1 73 ? 11.145 3.634 4.249 1.00 0.00 90 ALA A C 19
ATOM 29798 O O . ALA A 1 73 ? 10.033 3.803 4.763 1.00 0.00 90 ALA A O 19
ATOM 29805 N N . ALA A 1 74 ? 11.309 3.079 3.077 1.00 0.00 91 ALA A N 19
ATOM 29806 C CA . ALA A 1 74 ? 10.193 2.657 2.275 1.00 0.00 91 ALA A CA 19
ATOM 29807 C C . ALA A 1 74 ? 9.526 1.432 2.856 1.00 0.00 91 ALA A C 19
ATOM 29808 O O . ALA A 1 74 ? 8.310 1.366 2.894 1.00 0.00 91 ALA A O 19
ATOM 29815 N N . LEU A 1 75 ? 10.315 0.488 3.350 1.00 0.00 92 LEU A N 19
ATOM 29816 C CA . LEU A 1 75 ? 9.769 -0.730 3.951 1.00 0.00 92 LEU A CA 19
ATOM 29817 C C . LEU A 1 75 ? 8.872 -0.367 5.111 1.00 0.00 92 LEU A C 19
ATOM 29818 O O . LEU A 1 75 ? 7.760 -0.878 5.224 1.00 0.00 92 LEU A O 19
ATOM 29834 N N . ALA A 1 76 ? 9.326 0.575 5.918 1.00 0.00 93 ALA A N 19
ATOM 29835 C CA . ALA A 1 76 ? 8.581 1.010 7.065 1.00 0.00 93 ALA A CA 19
ATOM 29836 C C . ALA A 1 76 ? 7.332 1.741 6.636 1.00 0.00 93 ALA A C 19
ATOM 29837 O O . ALA A 1 76 ? 6.279 1.555 7.217 1.00 0.00 93 ALA A O 19
ATOM 29844 N N . THR A 1 77 ? 7.439 2.506 5.558 1.00 0.00 94 THR A N 19
ATOM 29845 C CA . THR A 1 77 ? 6.334 3.275 5.091 1.00 0.00 94 THR A CA 19
ATOM 29846 C C . THR A 1 77 ? 5.264 2.343 4.547 1.00 0.00 94 THR A C 19
ATOM 29847 O O . THR A 1 77 ? 4.086 2.430 4.926 1.00 0.00 94 THR A O 19
ATOM 29858 N N . GLY A 1 78 ? 5.713 1.392 3.741 1.00 0.00 95 GLY A N 19
ATOM 29859 C CA . GLY A 1 78 ? 4.843 0.457 3.138 1.00 0.00 95 GLY A CA 19
ATOM 29860 C C . GLY A 1 78 ? 4.170 -0.408 4.148 1.00 0.00 95 GLY A C 19
ATOM 29861 O O . GLY A 1 78 ? 2.989 -0.584 4.082 1.00 0.00 95 GLY A O 19
ATOM 29865 N N . ASP A 1 79 ? 4.922 -0.890 5.129 1.00 0.00 96 ASP A N 19
ATOM 29866 C CA . ASP A 1 79 ? 4.376 -1.809 6.134 1.00 0.00 96 ASP A CA 19
ATOM 29867 C C . ASP A 1 79 ? 3.341 -1.135 7.012 1.00 0.00 96 ASP A C 19
ATOM 29868 O O . ASP A 1 79 ? 2.328 -1.735 7.343 1.00 0.00 96 ASP A O 19
ATOM 29877 N N . LEU A 1 80 ? 3.569 0.125 7.345 1.00 0.00 97 LEU A N 19
ATOM 29878 C CA . LEU A 1 80 ? 2.630 0.867 8.183 1.00 0.00 97 LEU A CA 19
ATOM 29879 C C . LEU A 1 80 ? 1.301 1.049 7.487 1.00 0.00 97 LEU A C 19
ATOM 29880 O O . LEU A 1 80 ? 0.253 0.747 8.045 1.00 0.00 97 LEU A O 19
ATOM 29896 N N . LEU A 1 81 ? 1.333 1.502 6.267 1.00 0.00 98 LEU A N 19
ATOM 29897 C CA . LEU A 1 81 ? 0.107 1.661 5.527 1.00 0.00 98 LEU A CA 19
ATOM 29898 C C . LEU A 1 81 ? -0.471 0.294 5.161 1.00 0.00 98 LEU A C 19
ATOM 29899 O O . LEU A 1 81 ? -1.643 0.171 4.986 1.00 0.00 98 LEU A O 19
ATOM 29915 N N . LEU A 1 82 ? 0.396 -0.721 5.033 1.00 0.00 99 LEU A N 19
ATOM 29916 C CA . LEU A 1 82 ? -0.008 -2.077 4.669 1.00 0.00 99 LEU A CA 19
ATOM 29917 C C . LEU A 1 82 ? -0.789 -2.682 5.801 1.00 0.00 99 LEU A C 19
ATOM 29918 O O . LEU A 1 82 ? -1.824 -3.317 5.591 1.00 0.00 99 LEU A O 19
ATOM 29934 N N . LYS A 1 83 ? -0.324 -2.458 6.999 1.00 0.00 100 LYS A N 19
ATOM 29935 C CA . LYS A 1 83 ? -1.012 -2.946 8.141 1.00 0.00 100 LYS A CA 19
ATOM 29936 C C . LYS A 1 83 ? -2.287 -2.139 8.317 1.00 0.00 100 LYS A C 19
ATOM 29937 O O . LYS A 1 83 ? -3.328 -2.669 8.741 1.00 0.00 100 LYS A O 19
ATOM 29956 N N . ASP A 1 84 ? -2.231 -0.861 7.923 1.00 0.00 101 ASP A N 19
ATOM 29957 C CA . ASP A 1 84 ? -3.416 -0.022 8.010 1.00 0.00 101 ASP A CA 19
ATOM 29958 C C . ASP A 1 84 ? -4.429 -0.461 6.941 1.00 0.00 101 ASP A C 19
ATOM 29959 O O . ASP A 1 84 ? -5.646 -0.426 7.152 1.00 0.00 101 ASP A O 19
ATOM 29968 N N . LEU A 1 85 ? -3.885 -0.915 5.818 1.00 0.00 102 LEU A N 19
ATOM 29969 C CA . LEU A 1 85 ? -4.622 -1.440 4.678 1.00 0.00 102 LEU A CA 19
ATOM 29970 C C . LEU A 1 85 ? -5.425 -2.654 5.105 1.00 0.00 102 LEU A C 19
ATOM 29971 O O . LEU A 1 85 ? -6.613 -2.707 4.871 1.00 0.00 102 LEU A O 19
ATOM 29987 N N . LYS A 1 86 ? -4.775 -3.601 5.772 1.00 0.00 103 LYS A N 19
ATOM 29988 C CA . LYS A 1 86 ? -5.471 -4.798 6.267 1.00 0.00 103 LYS A CA 19
ATOM 29989 C C . LYS A 1 86 ? -6.555 -4.443 7.265 1.00 0.00 103 LYS A C 19
ATOM 29990 O O . LYS A 1 86 ? -7.650 -5.001 7.222 1.00 0.00 103 LYS A O 19
ATOM 30009 N N . ALA A 1 87 ? -6.274 -3.481 8.121 1.00 0.00 104 ALA A N 19
ATOM 30010 C CA . ALA A 1 87 ? -7.209 -3.096 9.142 1.00 0.00 104 ALA A CA 19
ATOM 30011 C C . ALA A 1 87 ? -8.414 -2.430 8.527 1.00 0.00 104 ALA A C 19
ATOM 30012 O O . ALA A 1 87 ? -9.569 -2.732 8.897 1.00 0.00 104 ALA A O 19
ATOM 30019 N N . LEU A 1 88 ? -8.168 -1.566 7.553 1.00 0.00 105 LEU A N 19
ATOM 30020 C CA . LEU A 1 88 ? -9.245 -0.878 6.923 1.00 0.00 105 LEU A CA 19
ATOM 30021 C C . LEU A 1 88 ? -10.011 -1.872 6.094 1.00 0.00 105 LEU A C 19
ATOM 30022 O O . LEU A 1 88 ? -11.181 -1.821 6.052 1.00 0.00 105 LEU A O 19
ATOM 30038 N N . GLN A 1 89 ? -9.302 -2.807 5.479 1.00 0.00 106 GLN A N 19
ATOM 30039 C CA . GLN A 1 89 ? -9.892 -3.828 4.648 1.00 0.00 106 GLN A CA 19
ATOM 30040 C C . GLN A 1 89 ? -10.857 -4.681 5.420 1.00 0.00 106 GLN A C 19
ATOM 30041 O O . GLN A 1 89 ? -11.939 -4.925 4.947 1.00 0.00 106 GLN A O 19
ATOM 30055 N N . LYS A 1 90 ? -10.488 -5.091 6.605 1.00 0.00 107 LYS A N 19
ATOM 30056 C CA . LYS A 1 90 ? -11.387 -5.885 7.433 1.00 0.00 107 LYS A CA 19
ATOM 30057 C C . LYS A 1 90 ? -12.589 -5.052 7.860 1.00 0.00 107 LYS A C 19
ATOM 30058 O O . LYS A 1 90 ? -13.684 -5.561 7.966 1.00 0.00 107 LYS A O 19
ATOM 30077 N N . ARG A 1 91 ? -12.360 -3.770 8.064 1.00 0.00 108 ARG A N 19
ATOM 30078 C CA . ARG A 1 91 ? -13.400 -2.816 8.450 1.00 0.00 108 ARG A CA 19
ATOM 30079 C C . ARG A 1 91 ? -14.355 -2.612 7.288 1.00 0.00 108 ARG A C 19
ATOM 30080 O O . ARG A 1 91 ? -15.568 -2.658 7.432 1.00 0.00 108 ARG A O 19
ATOM 30101 N N . VAL A 1 92 ? -13.775 -2.416 6.137 1.00 0.00 109 VAL A N 19
ATOM 30102 C CA . VAL A 1 92 ? -14.470 -2.220 4.918 1.00 0.00 109 VAL A CA 19
ATOM 30103 C C . VAL A 1 92 ? -15.239 -3.485 4.555 1.00 0.00 109 VAL A C 19
ATOM 30104 O O . VAL A 1 92 ? -16.383 -3.433 4.103 1.00 0.00 109 VAL A O 19
ATOM 30117 N N . GLN A 1 93 ? -14.609 -4.613 4.791 1.00 0.00 110 GLN A N 19
ATOM 30118 C CA . GLN A 1 93 ? -15.214 -5.904 4.597 1.00 0.00 110 GLN A CA 19
ATOM 30119 C C . GLN A 1 93 ? -16.371 -6.078 5.567 1.00 0.00 110 GLN A C 19
ATOM 30120 O O . GLN A 1 93 ? -17.422 -6.617 5.222 1.00 0.00 110 GLN A O 19
ATOM 30134 N N . ASP A 1 94 ? -16.185 -5.554 6.749 1.00 0.00 111 ASP A N 19
ATOM 30135 C CA . ASP A 1 94 ? -17.174 -5.600 7.808 1.00 0.00 111 ASP A CA 19
ATOM 30136 C C . ASP A 1 94 ? -18.411 -4.769 7.474 1.00 0.00 111 ASP A C 19
ATOM 30137 O O . ASP A 1 94 ? -19.525 -5.122 7.871 1.00 0.00 111 ASP A O 19
ATOM 30146 N N . SER A 1 95 ? -18.211 -3.703 6.710 1.00 0.00 112 SER A N 19
ATOM 30147 C CA . SER A 1 95 ? -19.259 -2.757 6.366 1.00 0.00 112 SER A CA 19
ATOM 30148 C C . SER A 1 95 ? -20.458 -3.393 5.614 1.00 0.00 112 SER A C 19
ATOM 30149 O O . SER A 1 95 ? -21.573 -2.872 5.682 1.00 0.00 112 SER A O 19
ATOM 30157 N N . GLU A 1 96 ? -20.236 -4.493 4.903 1.00 0.00 113 GLU A N 19
ATOM 30158 C CA . GLU A 1 96 ? -21.331 -5.160 4.210 1.00 0.00 113 GLU A CA 19
ATOM 30159 C C . GLU A 1 96 ? -21.915 -6.302 5.055 1.00 0.00 113 GLU A C 19
ATOM 30160 O O . GLU A 1 96 ? -22.949 -6.093 5.715 1.00 0.00 113 GLU A O 19
ATOM 30173 N N . ASN A 1 1 ? 11.912 12.485 3.237 1.00 0.00 18 ASN A N 20
ATOM 30174 C CA . ASN A 1 1 ? 10.635 12.275 2.526 1.00 0.00 18 ASN A CA 20
ATOM 30175 C C . ASN A 1 1 ? 10.805 11.376 1.314 1.00 0.00 18 ASN A C 20
ATOM 30176 O O . ASN A 1 1 ? 9.833 11.098 0.632 1.00 0.00 18 ASN A O 20
ATOM 30189 N N . THR A 1 2 ? 12.014 10.870 1.079 1.00 0.00 19 THR A N 20
ATOM 30190 C CA . THR A 1 2 ? 12.338 10.137 -0.139 1.00 0.00 19 THR A CA 20
ATOM 30191 C C . THR A 1 2 ? 11.490 8.857 -0.278 1.00 0.00 19 THR A C 20
ATOM 30192 O O . THR A 1 2 ? 10.856 8.620 -1.316 1.00 0.00 19 THR A O 20
ATOM 30203 N N . ALA A 1 3 ? 11.445 8.078 0.778 1.00 0.00 20 ALA A N 20
ATOM 30204 C CA . ALA A 1 3 ? 10.752 6.806 0.767 1.00 0.00 20 ALA A CA 20
ATOM 30205 C C . ALA A 1 3 ? 9.242 6.990 0.660 1.00 0.00 20 ALA A C 20
ATOM 30206 O O . ALA A 1 3 ? 8.565 6.377 -0.187 1.00 0.00 20 ALA A O 20
ATOM 30213 N N . THR A 1 4 ? 8.729 7.875 1.466 1.00 0.00 21 THR A N 20
ATOM 30214 C CA . THR A 1 4 ? 7.319 8.086 1.549 1.00 0.00 21 THR A CA 20
ATOM 30215 C C . THR A 1 4 ? 6.791 8.802 0.306 1.00 0.00 21 THR A C 20
ATOM 30216 O O . THR A 1 4 ? 5.656 8.609 -0.068 1.00 0.00 21 THR A O 20
ATOM 30227 N N . GLN A 1 5 ? 7.628 9.609 -0.334 1.00 0.00 22 GLN A N 20
ATOM 30228 C CA . GLN A 1 5 ? 7.232 10.309 -1.546 1.00 0.00 22 GLN A CA 20
ATOM 30229 C C . GLN A 1 5 ? 6.988 9.285 -2.647 1.00 0.00 22 GLN A C 20
ATOM 30230 O O . GLN A 1 5 ? 6.041 9.396 -3.427 1.00 0.00 22 GLN A O 20
ATOM 30244 N N . ARG A 1 6 ? 7.816 8.259 -2.665 1.00 0.00 23 ARG A N 20
ATOM 30245 C CA . ARG A 1 6 ? 7.685 7.181 -3.621 1.00 0.00 23 ARG A CA 20
ATOM 30246 C C . ARG A 1 6 ? 6.461 6.319 -3.279 1.00 0.00 23 ARG A C 20
ATOM 30247 O O . ARG A 1 6 ? 5.810 5.755 -4.159 1.00 0.00 23 ARG A O 20
ATOM 30268 N N . PHE A 1 7 ? 6.120 6.263 -2.004 1.00 0.00 24 PHE A N 20
ATOM 30269 C CA . PHE A 1 7 ? 4.968 5.498 -1.556 1.00 0.00 24 PHE A CA 20
ATOM 30270 C C . PHE A 1 7 ? 3.788 6.426 -1.307 1.00 0.00 24 PHE A C 20
ATOM 30271 O O . PHE A 1 7 ? 2.836 6.087 -0.628 1.00 0.00 24 PHE A O 20
ATOM 30288 N N . HIS A 1 8 ? 3.830 7.586 -1.917 1.00 0.00 25 HIS A N 20
ATOM 30289 C CA . HIS A 1 8 ? 2.778 8.559 -1.716 1.00 0.00 25 HIS A CA 20
ATOM 30290 C C . HIS A 1 8 ? 1.625 8.277 -2.677 1.00 0.00 25 HIS A C 20
ATOM 30291 O O . HIS A 1 8 ? 0.494 8.715 -2.465 1.00 0.00 25 HIS A O 20
ATOM 30306 N N . GLU A 1 9 ? 1.927 7.521 -3.715 1.00 0.00 26 GLU A N 20
ATOM 30307 C CA . GLU A 1 9 ? 0.941 7.097 -4.698 1.00 0.00 26 GLU A CA 20
ATOM 30308 C C . GLU A 1 9 ? -0.073 6.145 -4.054 1.00 0.00 26 GLU A C 20
ATOM 30309 O O . GLU A 1 9 ? -1.277 6.259 -4.257 1.00 0.00 26 GLU A O 20
ATOM 30321 N N . ILE A 1 10 ? 0.422 5.254 -3.229 1.00 0.00 27 ILE A N 20
ATOM 30322 C CA . ILE A 1 10 ? -0.426 4.307 -2.557 1.00 0.00 27 ILE A CA 20
ATOM 30323 C C . ILE A 1 10 ? -1.235 5.022 -1.478 1.00 0.00 27 ILE A C 20
ATOM 30324 O O . ILE A 1 10 ? -2.378 4.677 -1.223 1.00 0.00 27 ILE A O 20
ATOM 30340 N N . GLU A 1 11 ? -0.632 6.046 -0.872 1.00 0.00 28 GLU A N 20
ATOM 30341 C CA . GLU A 1 11 ? -1.305 6.835 0.149 1.00 0.00 28 GLU A CA 20
ATOM 30342 C C . GLU A 1 11 ? -2.574 7.478 -0.415 1.00 0.00 28 GLU A C 20
ATOM 30343 O O . GLU A 1 11 ? -3.646 7.369 0.184 1.00 0.00 28 GLU A O 20
ATOM 30355 N N . LYS A 1 12 ? -2.465 8.098 -1.580 1.00 0.00 29 LYS A N 20
ATOM 30356 C CA . LYS A 1 12 ? -3.643 8.713 -2.187 1.00 0.00 29 LYS A CA 20
ATOM 30357 C C . LYS A 1 12 ? -4.654 7.644 -2.582 1.00 0.00 29 LYS A C 20
ATOM 30358 O O . LYS A 1 12 ? -5.855 7.834 -2.444 1.00 0.00 29 LYS A O 20
ATOM 30377 N N . PHE A 1 13 ? -4.154 6.506 -3.025 1.00 0.00 30 PHE A N 20
ATOM 30378 C CA . PHE A 1 13 ? -4.995 5.424 -3.454 1.00 0.00 30 PHE A CA 20
ATOM 30379 C C . PHE A 1 13 ? -5.805 4.875 -2.280 1.00 0.00 30 PHE A C 20
ATOM 30380 O O . PHE A 1 13 ? -7.011 4.696 -2.395 1.00 0.00 30 PHE A O 20
ATOM 30397 N N . LEU A 1 14 ? -5.151 4.650 -1.141 1.00 0.00 31 LEU A N 20
ATOM 30398 C CA . LEU A 1 14 ? -5.834 4.083 0.011 1.00 0.00 31 LEU A CA 20
ATOM 30399 C C . LEU A 1 14 ? -6.865 5.038 0.605 1.00 0.00 31 LEU A C 20
ATOM 30400 O O . LEU A 1 14 ? -7.957 4.608 1.052 1.00 0.00 31 LEU A O 20
ATOM 30416 N N . LEU A 1 15 ? -6.565 6.333 0.589 1.00 0.00 32 LEU A N 20
ATOM 30417 C CA . LEU A 1 15 ? -7.529 7.287 1.070 1.00 0.00 32 LEU A CA 20
ATOM 30418 C C . LEU A 1 15 ? -8.709 7.384 0.105 1.00 0.00 32 LEU A C 20
ATOM 30419 O O . LEU A 1 15 ? -9.870 7.508 0.518 1.00 0.00 32 LEU A O 20
ATOM 30435 N N . HIS A 1 16 ? -8.398 7.255 -1.179 1.00 0.00 33 HIS A N 20
ATOM 30436 C CA . HIS A 1 16 ? -9.390 7.218 -2.233 1.00 0.00 33 HIS A CA 20
ATOM 30437 C C . HIS A 1 16 ? -10.299 6.000 -2.033 1.00 0.00 33 HIS A C 20
ATOM 30438 O O . HIS A 1 16 ? -11.493 6.105 -2.173 1.00 0.00 33 HIS A O 20
ATOM 30453 N N . ILE A 1 17 ? -9.707 4.867 -1.627 1.00 0.00 34 ILE A N 20
ATOM 30454 C CA . ILE A 1 17 ? -10.445 3.630 -1.369 1.00 0.00 34 ILE A CA 20
ATOM 30455 C C . ILE A 1 17 ? -11.447 3.837 -0.253 1.00 0.00 34 ILE A C 20
ATOM 30456 O O . ILE A 1 17 ? -12.579 3.402 -0.351 1.00 0.00 34 ILE A O 20
ATOM 30472 N N . THR A 1 18 ? -11.043 4.555 0.764 1.00 0.00 35 THR A N 20
ATOM 30473 C CA . THR A 1 18 ? -11.915 4.827 1.890 1.00 0.00 35 THR A CA 20
ATOM 30474 C C . THR A 1 18 ? -13.126 5.652 1.416 1.00 0.00 35 THR A C 20
ATOM 30475 O O . THR A 1 18 ? -14.274 5.381 1.786 1.00 0.00 35 THR A O 20
ATOM 30486 N N . HIS A 1 19 ? -12.858 6.615 0.555 1.00 0.00 36 HIS A N 20
ATOM 30487 C CA . HIS A 1 19 ? -13.894 7.468 0.014 1.00 0.00 36 HIS A CA 20
ATOM 30488 C C . HIS A 1 19 ? -14.781 6.671 -0.928 1.00 0.00 36 HIS A C 20
ATOM 30489 O O . HIS A 1 19 ? -15.979 6.925 -1.016 1.00 0.00 36 HIS A O 20
ATOM 30504 N N . GLU A 1 20 ? -14.187 5.708 -1.626 1.00 0.00 37 GLU A N 20
ATOM 30505 C CA . GLU A 1 20 ? -14.938 4.820 -2.485 1.00 0.00 37 GLU A CA 20
ATOM 30506 C C . GLU A 1 20 ? -15.902 4.002 -1.657 1.00 0.00 37 GLU A C 20
ATOM 30507 O O . GLU A 1 20 ? -16.973 3.699 -2.117 1.00 0.00 37 GLU A O 20
ATOM 30519 N N . VAL A 1 21 ? -15.514 3.685 -0.410 1.00 0.00 38 VAL A N 20
ATOM 30520 C CA . VAL A 1 21 ? -16.350 2.924 0.496 1.00 0.00 38 VAL A CA 20
ATOM 30521 C C . VAL A 1 21 ? -17.576 3.733 0.784 1.00 0.00 38 VAL A C 20
ATOM 30522 O O . VAL A 1 21 ? -18.692 3.270 0.606 1.00 0.00 38 VAL A O 20
ATOM 30535 N N . ASP A 1 22 ? -17.353 4.974 1.159 1.00 0.00 39 ASP A N 20
ATOM 30536 C CA . ASP A 1 22 ? -18.441 5.875 1.475 1.00 0.00 39 ASP A CA 20
ATOM 30537 C C . ASP A 1 22 ? -19.341 6.062 0.254 1.00 0.00 39 ASP A C 20
ATOM 30538 O O . ASP A 1 22 ? -20.603 6.007 0.334 1.00 0.00 39 ASP A O 20
ATOM 30547 N N . ASP A 1 23 ? -18.692 6.219 -0.883 1.00 0.00 40 ASP A N 20
ATOM 30548 C CA . ASP A 1 23 ? -19.361 6.426 -2.135 1.00 0.00 40 ASP A CA 20
ATOM 30549 C C . ASP A 1 23 ? -20.205 5.236 -2.516 1.00 0.00 40 ASP A C 20
ATOM 30550 O O . ASP A 1 23 ? -21.377 5.390 -2.792 1.00 0.00 40 ASP A O 20
ATOM 30559 N N . LEU A 1 24 ? -19.643 4.055 -2.418 1.00 0.00 41 LEU A N 20
ATOM 30560 C CA . LEU A 1 24 ? -20.345 2.847 -2.788 1.00 0.00 41 LEU A CA 20
ATOM 30561 C C . LEU A 1 24 ? -21.485 2.590 -1.856 1.00 0.00 41 LEU A C 20
ATOM 30562 O O . LEU A 1 24 ? -22.528 2.122 -2.277 1.00 0.00 41 LEU A O 20
ATOM 30578 N N . GLU A 1 25 ? -21.299 2.953 -0.600 1.00 0.00 42 GLU A N 20
ATOM 30579 C CA . GLU A 1 25 ? -22.329 2.805 0.383 1.00 0.00 42 GLU A CA 20
ATOM 30580 C C . GLU A 1 25 ? -23.585 3.568 0.025 1.00 0.00 42 GLU A C 20
ATOM 30581 O O . GLU A 1 25 ? -24.678 3.050 0.215 1.00 0.00 42 GLU A O 20
ATOM 30593 N N . LYS A 1 26 ? -23.476 4.775 -0.529 1.00 0.00 43 LYS A N 20
ATOM 30594 C CA . LYS A 1 26 ? -24.735 5.436 -0.871 1.00 0.00 43 LYS A CA 20
ATOM 30595 C C . LYS A 1 26 ? -25.116 5.168 -2.313 1.00 0.00 43 LYS A C 20
ATOM 30596 O O . LYS A 1 26 ? -26.279 5.200 -2.675 1.00 0.00 43 LYS A O 20
ATOM 30615 N N . THR A 1 27 ? -24.137 4.861 -3.094 1.00 0.00 44 THR A N 20
ATOM 30616 C CA . THR A 1 27 ? -24.285 4.694 -4.500 1.00 0.00 44 THR A CA 20
ATOM 30617 C C . THR A 1 27 ? -24.760 3.281 -4.957 1.00 0.00 44 THR A C 20
ATOM 30618 O O . THR A 1 27 ? -25.452 3.165 -5.979 1.00 0.00 44 THR A O 20
ATOM 30629 N N . GLY A 1 28 ? -24.438 2.238 -4.222 1.00 0.00 45 GLY A N 20
ATOM 30630 C CA . GLY A 1 28 ? -24.903 0.923 -4.646 1.00 0.00 45 GLY A CA 20
ATOM 30631 C C . GLY A 1 28 ? -24.310 -0.226 -3.869 1.00 0.00 45 GLY A C 20
ATOM 30632 O O . GLY A 1 28 ? -25.046 -1.071 -3.372 1.00 0.00 45 GLY A O 20
ATOM 30636 N N . ASN A 1 29 ? -22.971 -0.304 -3.861 1.00 0.00 46 ASN A N 20
ATOM 30637 C CA . ASN A 1 29 ? -22.157 -1.325 -3.128 1.00 0.00 46 ASN A CA 20
ATOM 30638 C C . ASN A 1 29 ? -22.485 -2.742 -3.573 1.00 0.00 46 ASN A C 20
ATOM 30639 O O . ASN A 1 29 ? -22.125 -3.707 -2.904 1.00 0.00 46 ASN A O 20
ATOM 30650 N N . LYS A 1 30 ? -22.993 -2.841 -4.797 1.00 0.00 47 LYS A N 20
ATOM 30651 C CA . LYS A 1 30 ? -23.576 -4.069 -5.359 1.00 0.00 47 LYS A CA 20
ATOM 30652 C C . LYS A 1 30 ? -22.592 -5.242 -5.322 1.00 0.00 47 LYS A C 20
ATOM 30653 O O . LYS A 1 30 ? -22.905 -6.312 -4.825 1.00 0.00 47 LYS A O 20
ATOM 30672 N N . ASP A 1 31 ? -21.406 -5.008 -5.805 1.00 0.00 48 ASP A N 20
ATOM 30673 C CA . ASP A 1 31 ? -20.289 -5.970 -5.676 1.00 0.00 48 ASP A CA 20
ATOM 30674 C C . ASP A 1 31 ? -19.069 -5.168 -5.343 1.00 0.00 48 ASP A C 20
ATOM 30675 O O . ASP A 1 31 ? -18.014 -5.683 -5.024 1.00 0.00 48 ASP A O 20
ATOM 30684 N N . GLU A 1 32 ? -19.296 -3.889 -5.343 1.00 0.00 49 GLU A N 20
ATOM 30685 C CA . GLU A 1 32 ? -18.319 -2.850 -5.252 1.00 0.00 49 GLU A CA 20
ATOM 30686 C C . GLU A 1 32 ? -17.573 -2.890 -3.951 1.00 0.00 49 GLU A C 20
ATOM 30687 O O . GLU A 1 32 ? -16.413 -2.590 -3.917 1.00 0.00 49 GLU A O 20
ATOM 30699 N N . LYS A 1 33 ? -18.249 -3.257 -2.889 1.00 0.00 50 LYS A N 20
ATOM 30700 C CA . LYS A 1 33 ? -17.614 -3.343 -1.574 1.00 0.00 50 LYS A CA 20
ATOM 30701 C C . LYS A 1 33 ? -16.507 -4.396 -1.619 1.00 0.00 50 LYS A C 20
ATOM 30702 O O . LYS A 1 33 ? -15.361 -4.134 -1.268 1.00 0.00 50 LYS A O 20
ATOM 30721 N N . ALA A 1 34 ? -16.868 -5.543 -2.121 1.00 0.00 51 ALA A N 20
ATOM 30722 C CA . ALA A 1 34 ? -15.953 -6.657 -2.285 1.00 0.00 51 ALA A CA 20
ATOM 30723 C C . ALA A 1 34 ? -14.907 -6.329 -3.338 1.00 0.00 51 ALA A C 20
ATOM 30724 O O . ALA A 1 34 ? -13.724 -6.617 -3.167 1.00 0.00 51 ALA A O 20
ATOM 30731 N N . ARG A 1 35 ? -15.361 -5.706 -4.417 1.00 0.00 52 ARG A N 20
ATOM 30732 C CA . ARG A 1 35 ? -14.507 -5.292 -5.519 1.00 0.00 52 ARG A CA 20
ATOM 30733 C C . ARG A 1 35 ? -13.448 -4.326 -5.026 1.00 0.00 52 ARG A C 20
ATOM 30734 O O . ARG A 1 35 ? -12.280 -4.451 -5.365 1.00 0.00 52 ARG A O 20
ATOM 30755 N N . LEU A 1 36 ? -13.855 -3.377 -4.205 1.00 0.00 53 LEU A N 20
ATOM 30756 C CA . LEU A 1 36 ? -12.967 -2.395 -3.719 1.00 0.00 53 LEU A CA 20
ATOM 30757 C C . LEU A 1 36 ? -11.970 -2.990 -2.724 1.00 0.00 53 LEU A C 20
ATOM 30758 O O . LEU A 1 36 ? -10.811 -2.579 -2.658 1.00 0.00 53 LEU A O 20
ATOM 30774 N N . LEU A 1 37 ? -12.407 -3.954 -1.964 1.00 0.00 54 LEU A N 20
ATOM 30775 C CA . LEU A 1 37 ? -11.502 -4.628 -1.066 1.00 0.00 54 LEU A CA 20
ATOM 30776 C C . LEU A 1 37 ? -10.498 -5.436 -1.852 1.00 0.00 54 LEU A C 20
ATOM 30777 O O . LEU A 1 37 ? -9.342 -5.551 -1.478 1.00 0.00 54 LEU A O 20
ATOM 30793 N N . ARG A 1 38 ? -10.935 -5.954 -2.966 1.00 0.00 55 ARG A N 20
ATOM 30794 C CA . ARG A 1 38 ? -10.049 -6.683 -3.857 1.00 0.00 55 ARG A CA 20
ATOM 30795 C C . ARG A 1 38 ? -9.068 -5.702 -4.501 1.00 0.00 55 ARG A C 20
ATOM 30796 O O . ARG A 1 38 ? -7.909 -6.029 -4.751 1.00 0.00 55 ARG A O 20
ATOM 30817 N N . GLU A 1 39 ? -9.541 -4.489 -4.711 1.00 0.00 56 GLU A N 20
ATOM 30818 C CA . GLU A 1 39 ? -8.765 -3.414 -5.269 1.00 0.00 56 GLU A CA 20
ATOM 30819 C C . GLU A 1 39 ? -7.590 -3.103 -4.332 1.00 0.00 56 GLU A C 20
ATOM 30820 O O . GLU A 1 39 ? -6.457 -2.881 -4.795 1.00 0.00 56 GLU A O 20
ATOM 30832 N N . LEU A 1 40 ? -7.838 -3.154 -3.008 1.00 0.00 57 LEU A N 20
ATOM 30833 C CA . LEU A 1 40 ? -6.777 -2.889 -2.061 1.00 0.00 57 LEU A CA 20
ATOM 30834 C C . LEU A 1 40 ? -5.806 -4.036 -2.014 1.00 0.00 57 LEU A C 20
ATOM 30835 O O . LEU A 1 40 ? -4.628 -3.823 -1.854 1.00 0.00 57 LEU A O 20
ATOM 30851 N N . THR A 1 41 ? -6.308 -5.247 -2.209 1.00 0.00 58 THR A N 20
ATOM 30852 C CA . THR A 1 41 ? -5.479 -6.428 -2.281 1.00 0.00 58 THR A CA 20
ATOM 30853 C C . THR A 1 41 ? -4.509 -6.320 -3.489 1.00 0.00 58 THR A C 20
ATOM 30854 O O . THR A 1 41 ? -3.343 -6.710 -3.421 1.00 0.00 58 THR A O 20
ATOM 30865 N N . VAL A 1 42 ? -4.992 -5.749 -4.575 1.00 0.00 59 VAL A N 20
ATOM 30866 C CA . VAL A 1 42 ? -4.166 -5.546 -5.751 1.00 0.00 59 VAL A CA 20
ATOM 30867 C C . VAL A 1 42 ? -3.123 -4.442 -5.472 1.00 0.00 59 VAL A C 20
ATOM 30868 O O . VAL A 1 42 ? -1.925 -4.605 -5.757 1.00 0.00 59 VAL A O 20
ATOM 30881 N N . SER A 1 43 ? -3.555 -3.355 -4.836 1.00 0.00 60 SER A N 20
ATOM 30882 C CA . SER A 1 43 ? -2.640 -2.273 -4.467 1.00 0.00 60 SER A CA 20
ATOM 30883 C C . SER A 1 43 ? -1.598 -2.757 -3.469 1.00 0.00 60 SER A C 20
ATOM 30884 O O . SER A 1 43 ? -0.430 -2.330 -3.449 1.00 0.00 60 SER A O 20
ATOM 30892 N N . GLU A 1 44 ? -2.031 -3.702 -2.726 1.00 0.00 61 GLU A N 20
ATOM 30893 C CA . GLU A 1 44 ? -1.260 -4.353 -1.688 1.00 0.00 61 GLU A CA 20
ATOM 30894 C C . GLU A 1 44 ? -0.134 -5.133 -2.365 1.00 0.00 61 GLU A C 20
ATOM 30895 O O . GLU A 1 44 ? 1.010 -5.150 -1.907 1.00 0.00 61 GLU A O 20
ATOM 30907 N N . ALA A 1 45 ? -0.468 -5.720 -3.505 1.00 0.00 62 ALA A N 20
ATOM 30908 C CA . ALA A 1 45 ? 0.478 -6.454 -4.306 1.00 0.00 62 ALA A CA 20
ATOM 30909 C C . ALA A 1 45 ? 1.543 -5.528 -4.895 1.00 0.00 62 ALA A C 20
ATOM 30910 O O . ALA A 1 45 ? 2.688 -5.951 -5.082 1.00 0.00 62 ALA A O 20
ATOM 30917 N N . PHE A 1 46 ? 1.184 -4.264 -5.193 1.00 0.00 63 PHE A N 20
ATOM 30918 C CA . PHE A 1 46 ? 2.222 -3.297 -5.676 1.00 0.00 63 PHE A CA 20
ATOM 30919 C C . PHE A 1 46 ? 3.201 -3.054 -4.548 1.00 0.00 63 PHE A C 20
ATOM 30920 O O . PHE A 1 46 ? 4.394 -2.911 -4.770 1.00 0.00 63 PHE A O 20
ATOM 30937 N N . ILE A 1 47 ? 2.679 -2.999 -3.326 1.00 0.00 64 ILE A N 20
ATOM 30938 C CA . ILE A 1 47 ? 3.524 -2.873 -2.145 1.00 0.00 64 ILE A CA 20
ATOM 30939 C C . ILE A 1 47 ? 4.452 -4.079 -2.013 1.00 0.00 64 ILE A C 20
ATOM 30940 O O . ILE A 1 47 ? 5.632 -3.924 -1.754 1.00 0.00 64 ILE A O 20
ATOM 30956 N N . GLU A 1 48 ? 3.928 -5.265 -2.231 1.00 0.00 65 GLU A N 20
ATOM 30957 C CA . GLU A 1 48 ? 4.763 -6.461 -2.223 1.00 0.00 65 GLU A CA 20
ATOM 30958 C C . GLU A 1 48 ? 5.831 -6.392 -3.319 1.00 0.00 65 GLU A C 20
ATOM 30959 O O . GLU A 1 48 ? 6.975 -6.781 -3.105 1.00 0.00 65 GLU A O 20
ATOM 30971 N N . GLY A 1 49 ? 5.455 -5.853 -4.469 1.00 0.00 66 GLY A N 20
ATOM 30972 C CA . GLY A 1 49 ? 6.378 -5.718 -5.573 1.00 0.00 66 GLY A CA 20
ATOM 30973 C C . GLY A 1 49 ? 7.463 -4.696 -5.289 1.00 0.00 66 GLY A C 20
ATOM 30974 O O . GLY A 1 49 ? 8.638 -4.912 -5.615 1.00 0.00 66 GLY A O 20
ATOM 30978 N N . SER A 1 50 ? 7.092 -3.599 -4.672 1.00 0.00 67 SER A N 20
ATOM 30979 C CA . SER A 1 50 ? 8.029 -2.560 -4.355 1.00 0.00 67 SER A CA 20
ATOM 30980 C C . SER A 1 50 ? 8.917 -2.984 -3.204 1.00 0.00 67 SER A C 20
ATOM 30981 O O . SER A 1 50 ? 10.115 -2.707 -3.195 1.00 0.00 67 SER A O 20
ATOM 30989 N N . ARG A 1 51 ? 8.353 -3.703 -2.255 1.00 0.00 68 ARG A N 20
ATOM 30990 C CA . ARG A 1 51 ? 9.149 -4.214 -1.162 1.00 0.00 68 ARG A CA 20
ATOM 30991 C C . ARG A 1 51 ? 10.087 -5.294 -1.650 1.00 0.00 68 ARG A C 20
ATOM 30992 O O . ARG A 1 51 ? 11.204 -5.425 -1.160 1.00 0.00 68 ARG A O 20
ATOM 31013 N N . GLY A 1 52 ? 9.638 -6.052 -2.624 1.00 0.00 69 GLY A N 20
ATOM 31014 C CA . GLY A 1 52 ? 10.488 -7.026 -3.253 1.00 0.00 69 GLY A CA 20
ATOM 31015 C C . GLY A 1 52 ? 11.586 -6.345 -4.036 1.00 0.00 69 GLY A C 20
ATOM 31016 O O . GLY A 1 52 ? 12.696 -6.853 -4.130 1.00 0.00 69 GLY A O 20
ATOM 31020 N N . TYR A 1 53 ? 11.288 -5.133 -4.511 1.00 0.00 70 TYR A N 20
ATOM 31021 C CA . TYR A 1 53 ? 12.210 -4.354 -5.337 1.00 0.00 70 TYR A CA 20
ATOM 31022 C C . TYR A 1 53 ? 13.370 -3.958 -4.483 1.00 0.00 70 TYR A C 20
ATOM 31023 O O . TYR A 1 53 ? 14.527 -4.178 -4.842 1.00 0.00 70 TYR A O 20
ATOM 31041 N N . PHE A 1 54 ? 13.040 -3.431 -3.330 1.00 0.00 71 PHE A N 20
ATOM 31042 C CA . PHE A 1 54 ? 14.019 -3.027 -2.373 1.00 0.00 71 PHE A CA 20
ATOM 31043 C C . PHE A 1 54 ? 14.865 -4.192 -1.930 1.00 0.00 71 PHE A C 20
ATOM 31044 O O . PHE A 1 54 ? 16.058 -4.052 -1.760 1.00 0.00 71 PHE A O 20
ATOM 31061 N N . GLN A 1 55 ? 14.241 -5.338 -1.760 1.00 0.00 72 GLN A N 20
ATOM 31062 C CA . GLN A 1 55 ? 14.954 -6.541 -1.396 1.00 0.00 72 GLN A CA 20
ATOM 31063 C C . GLN A 1 55 ? 16.066 -6.903 -2.402 1.00 0.00 72 GLN A C 20
ATOM 31064 O O . GLN A 1 55 ? 17.192 -7.176 -1.983 1.00 0.00 72 GLN A O 20
ATOM 31078 N N . ARG A 1 56 ? 15.787 -6.926 -3.725 1.00 0.00 73 ARG A N 20
ATOM 31079 C CA . ARG A 1 56 ? 16.901 -7.214 -4.655 1.00 0.00 73 ARG A CA 20
ATOM 31080 C C . ARG A 1 56 ? 17.877 -6.048 -4.750 1.00 0.00 73 ARG A C 20
ATOM 31081 O O . ARG A 1 56 ? 19.076 -6.230 -4.921 1.00 0.00 73 ARG A O 20
ATOM 31102 N N . GLU A 1 57 ? 17.350 -4.852 -4.603 1.00 0.00 74 GLU A N 20
ATOM 31103 C CA . GLU A 1 57 ? 18.119 -3.626 -4.679 1.00 0.00 74 GLU A CA 20
ATOM 31104 C C . GLU A 1 57 ? 19.098 -3.535 -3.493 1.00 0.00 74 GLU A C 20
ATOM 31105 O O . GLU A 1 57 ? 20.175 -2.947 -3.595 1.00 0.00 74 GLU A O 20
ATOM 31117 N N . LEU A 1 58 ? 18.715 -4.138 -2.387 1.00 0.00 75 LEU A N 20
ATOM 31118 C CA . LEU A 1 58 ? 19.539 -4.211 -1.190 1.00 0.00 75 LEU A CA 20
ATOM 31119 C C . LEU A 1 58 ? 20.787 -5.082 -1.450 1.00 0.00 75 LEU A C 20
ATOM 31120 O O . LEU A 1 58 ? 21.791 -4.974 -0.754 1.00 0.00 75 LEU A O 20
ATOM 31136 N N . LYS A 1 59 ? 20.726 -5.893 -2.492 1.00 0.00 76 LYS A N 20
ATOM 31137 C CA . LYS A 1 59 ? 21.782 -6.849 -2.815 1.00 0.00 76 LYS A CA 20
ATOM 31138 C C . LYS A 1 59 ? 22.819 -6.260 -3.785 1.00 0.00 76 LYS A C 20
ATOM 31139 O O . LYS A 1 59 ? 23.842 -6.886 -4.067 1.00 0.00 76 LYS A O 20
ATOM 31158 N N . ARG A 1 60 ? 22.551 -5.065 -4.292 1.00 0.00 77 ARG A N 20
ATOM 31159 C CA . ARG A 1 60 ? 23.421 -4.440 -5.317 1.00 0.00 77 ARG A CA 20
ATOM 31160 C C . ARG A 1 60 ? 24.832 -4.123 -4.819 1.00 0.00 77 ARG A C 20
ATOM 31161 O O . ARG A 1 60 ? 25.768 -4.099 -5.601 1.00 0.00 77 ARG A O 20
ATOM 31182 N N . THR A 1 61 ? 24.956 -3.828 -3.536 1.00 0.00 78 THR A N 20
ATOM 31183 C CA . THR A 1 61 ? 26.211 -3.347 -2.905 1.00 0.00 78 THR A CA 20
ATOM 31184 C C . THR A 1 61 ? 26.522 -1.852 -3.300 1.00 0.00 78 THR A C 20
ATOM 31185 O O . THR A 1 61 ? 27.298 -1.166 -2.629 1.00 0.00 78 THR A O 20
ATOM 31196 N N . ASP A 1 62 ? 25.879 -1.365 -4.388 1.00 0.00 79 ASP A N 20
ATOM 31197 C CA . ASP A 1 62 ? 26.004 0.039 -4.852 1.00 0.00 79 ASP A CA 20
ATOM 31198 C C . ASP A 1 62 ? 25.530 0.987 -3.765 1.00 0.00 79 ASP A C 20
ATOM 31199 O O . ASP A 1 62 ? 26.135 2.038 -3.519 1.00 0.00 79 ASP A O 20
ATOM 31208 N N . LEU A 1 63 ? 24.430 0.602 -3.133 1.00 0.00 80 LEU A N 20
ATOM 31209 C CA . LEU A 1 63 ? 23.863 1.285 -2.015 1.00 0.00 80 LEU A CA 20
ATOM 31210 C C . LEU A 1 63 ? 24.849 1.305 -0.907 1.00 0.00 80 LEU A C 20
ATOM 31211 O O . LEU A 1 63 ? 25.672 0.411 -0.725 1.00 0.00 80 LEU A O 20
ATOM 31227 N N . ASP A 1 64 ? 24.699 2.267 -0.181 1.00 0.00 81 ASP A N 20
ATOM 31228 C CA . ASP A 1 64 ? 25.452 2.524 0.971 1.00 0.00 81 ASP A CA 20
ATOM 31229 C C . ASP A 1 64 ? 24.488 2.289 2.095 1.00 0.00 81 ASP A C 20
ATOM 31230 O O . ASP A 1 64 ? 23.297 2.015 1.821 1.00 0.00 81 ASP A O 20
ATOM 31239 N N . LEU A 1 65 ? 24.932 2.381 3.315 1.00 0.00 82 LEU A N 20
ATOM 31240 C CA . LEU A 1 65 ? 24.056 2.278 4.455 1.00 0.00 82 LEU A CA 20
ATOM 31241 C C . LEU A 1 65 ? 22.952 3.329 4.344 1.00 0.00 82 LEU A C 20
ATOM 31242 O O . LEU A 1 65 ? 21.846 3.109 4.780 1.00 0.00 82 LEU A O 20
ATOM 31258 N N . LEU A 1 66 ? 23.280 4.455 3.719 1.00 0.00 83 LEU A N 20
ATOM 31259 C CA . LEU A 1 66 ? 22.333 5.537 3.503 1.00 0.00 83 LEU A CA 20
ATOM 31260 C C . LEU A 1 66 ? 21.122 5.093 2.684 1.00 0.00 83 LEU A C 20
ATOM 31261 O O . LEU A 1 66 ? 19.978 5.342 3.054 1.00 0.00 83 LEU A O 20
ATOM 31277 N N . GLU A 1 67 ? 21.380 4.465 1.566 1.00 0.00 84 GLU A N 20
ATOM 31278 C CA . GLU A 1 67 ? 20.309 3.990 0.731 1.00 0.00 84 GLU A CA 20
ATOM 31279 C C . GLU A 1 67 ? 19.640 2.799 1.330 1.00 0.00 84 GLU A C 20
ATOM 31280 O O . GLU A 1 67 ? 18.453 2.619 1.210 1.00 0.00 84 GLU A O 20
ATOM 31292 N N . LYS A 1 68 ? 20.421 2.016 2.032 1.00 0.00 85 LYS A N 20
ATOM 31293 C CA . LYS A 1 68 ? 19.929 0.895 2.800 1.00 0.00 85 LYS A CA 20
ATOM 31294 C C . LYS A 1 68 ? 18.910 1.413 3.803 1.00 0.00 85 LYS A C 20
ATOM 31295 O O . LYS A 1 68 ? 17.880 0.787 4.035 1.00 0.00 85 LYS A O 20
ATOM 31314 N N . PHE A 1 69 ? 19.191 2.602 4.335 1.00 0.00 86 PHE A N 20
ATOM 31315 C CA . PHE A 1 69 ? 18.330 3.270 5.271 1.00 0.00 86 PHE A CA 20
ATOM 31316 C C . PHE A 1 69 ? 17.008 3.714 4.604 1.00 0.00 86 PHE A C 20
ATOM 31317 O O . PHE A 1 69 ? 15.959 3.700 5.209 1.00 0.00 86 PHE A O 20
ATOM 31334 N N . ASN A 1 70 ? 17.104 4.042 3.347 1.00 0.00 87 ASN A N 20
ATOM 31335 C CA . ASN A 1 70 ? 16.025 4.569 2.513 1.00 0.00 87 ASN A CA 20
ATOM 31336 C C . ASN A 1 70 ? 15.071 3.437 2.203 1.00 0.00 87 ASN A C 20
ATOM 31337 O O . ASN A 1 70 ? 13.861 3.575 2.294 1.00 0.00 87 ASN A O 20
ATOM 31348 N N . PHE A 1 71 ? 15.643 2.286 1.905 1.00 0.00 88 PHE A N 20
ATOM 31349 C CA . PHE A 1 71 ? 14.869 1.106 1.551 1.00 0.00 88 PHE A CA 20
ATOM 31350 C C . PHE A 1 71 ? 14.246 0.590 2.785 1.00 0.00 88 PHE A C 20
ATOM 31351 O O . PHE A 1 71 ? 13.134 0.156 2.775 1.00 0.00 88 PHE A O 20
ATOM 31368 N N . GLU A 1 72 ? 14.983 0.699 3.870 1.00 0.00 89 GLU A N 20
ATOM 31369 C CA . GLU A 1 72 ? 14.526 0.315 5.169 1.00 0.00 89 GLU A CA 20
ATOM 31370 C C . GLU A 1 72 ? 13.368 1.203 5.530 1.00 0.00 89 GLU A C 20
ATOM 31371 O O . GLU A 1 72 ? 12.346 0.740 6.086 1.00 0.00 89 GLU A O 20
ATOM 31383 N N . ALA A 1 73 ? 13.488 2.465 5.139 1.00 0.00 90 ALA A N 20
ATOM 31384 C CA . ALA A 1 73 ? 12.435 3.408 5.442 1.00 0.00 90 ALA A CA 20
ATOM 31385 C C . ALA A 1 73 ? 11.198 3.101 4.604 1.00 0.00 90 ALA A C 20
ATOM 31386 O O . ALA A 1 73 ? 10.070 3.043 5.116 1.00 0.00 90 ALA A O 20
ATOM 31393 N N . ALA A 1 74 ? 11.421 2.843 3.338 1.00 0.00 91 ALA A N 20
ATOM 31394 C CA . ALA A 1 74 ? 10.363 2.530 2.406 1.00 0.00 91 ALA A CA 20
ATOM 31395 C C . ALA A 1 74 ? 9.690 1.209 2.742 1.00 0.00 91 ALA A C 20
ATOM 31396 O O . ALA A 1 74 ? 8.470 1.100 2.665 1.00 0.00 91 ALA A O 20
ATOM 31403 N N . LEU A 1 75 ? 10.474 0.227 3.173 1.00 0.00 92 LEU A N 20
ATOM 31404 C CA . LEU A 1 75 ? 9.936 -1.067 3.569 1.00 0.00 92 LEU A CA 20
ATOM 31405 C C . LEU A 1 75 ? 8.986 -0.891 4.717 1.00 0.00 92 LEU A C 20
ATOM 31406 O O . LEU A 1 75 ? 7.916 -1.487 4.729 1.00 0.00 92 LEU A O 20
ATOM 31422 N N . ALA A 1 76 ? 9.348 -0.015 5.640 1.00 0.00 93 ALA A N 20
ATOM 31423 C CA . ALA A 1 76 ? 8.522 0.255 6.794 1.00 0.00 93 ALA A CA 20
ATOM 31424 C C . ALA A 1 76 ? 7.298 1.051 6.401 1.00 0.00 93 ALA A C 20
ATOM 31425 O O . ALA A 1 76 ? 6.252 0.935 7.026 1.00 0.00 93 ALA A O 20
ATOM 31432 N N . THR A 1 77 ? 7.409 1.814 5.332 1.00 0.00 94 THR A N 20
ATOM 31433 C CA . THR A 1 77 ? 6.317 2.611 4.893 1.00 0.00 94 THR A CA 20
ATOM 31434 C C . THR A 1 77 ? 5.276 1.686 4.287 1.00 0.00 94 THR A C 20
ATOM 31435 O O . THR A 1 77 ? 4.106 1.689 4.696 1.00 0.00 94 THR A O 20
ATOM 31446 N N . GLY A 1 78 ? 5.750 0.826 3.396 1.00 0.00 95 GLY A N 20
ATOM 31447 C CA . GLY A 1 78 ? 4.896 -0.093 2.708 1.00 0.00 95 GLY A CA 20
ATOM 31448 C C . GLY A 1 78 ? 4.286 -1.105 3.623 1.00 0.00 95 GLY A C 20
ATOM 31449 O O . GLY A 1 78 ? 3.120 -1.386 3.516 1.00 0.00 95 GLY A O 20
ATOM 31453 N N . ASP A 1 79 ? 5.072 -1.610 4.556 1.00 0.00 96 ASP A N 20
ATOM 31454 C CA . ASP A 1 79 ? 4.622 -2.646 5.467 1.00 0.00 96 ASP A CA 20
ATOM 31455 C C . ASP A 1 79 ? 3.532 -2.129 6.384 1.00 0.00 96 ASP A C 20
ATOM 31456 O O . ASP A 1 79 ? 2.489 -2.757 6.534 1.00 0.00 96 ASP A O 20
ATOM 31465 N N . LEU A 1 80 ? 3.746 -0.959 6.943 1.00 0.00 97 LEU A N 20
ATOM 31466 C CA . LEU A 1 80 ? 2.783 -0.387 7.860 1.00 0.00 97 LEU A CA 20
ATOM 31467 C C . LEU A 1 80 ? 1.501 0.030 7.153 1.00 0.00 97 LEU A C 20
ATOM 31468 O O . LEU A 1 80 ? 0.412 -0.161 7.686 1.00 0.00 97 LEU A O 20
ATOM 31484 N N . LEU A 1 81 ? 1.610 0.597 5.964 1.00 0.00 98 LEU A N 20
ATOM 31485 C CA . LEU A 1 81 ? 0.409 0.944 5.217 1.00 0.00 98 LEU A CA 20
ATOM 31486 C C . LEU A 1 81 ? -0.284 -0.318 4.690 1.00 0.00 98 LEU A C 20
ATOM 31487 O O . LEU A 1 81 ? -1.471 -0.317 4.494 1.00 0.00 98 LEU A O 20
ATOM 31503 N N . LEU A 1 82 ? 0.488 -1.388 4.458 1.00 0.00 99 LEU A N 20
ATOM 31504 C CA . LEU A 1 82 ? -0.053 -2.676 4.007 1.00 0.00 99 LEU A CA 20
ATOM 31505 C C . LEU A 1 82 ? -0.915 -3.201 5.128 1.00 0.00 99 LEU A C 20
ATOM 31506 O O . LEU A 1 82 ? -2.025 -3.714 4.921 1.00 0.00 99 LEU A O 20
ATOM 31522 N N . LYS A 1 83 ? -0.413 -3.013 6.323 1.00 0.00 100 LYS A N 20
ATOM 31523 C CA . LYS A 1 83 ? -1.113 -3.354 7.509 1.00 0.00 100 LYS A CA 20
ATOM 31524 C C . LYS A 1 83 ? -2.329 -2.465 7.649 1.00 0.00 100 LYS A C 20
ATOM 31525 O O . LYS A 1 83 ? -3.376 -2.900 8.124 1.00 0.00 100 LYS A O 20
ATOM 31544 N N . ASP A 1 84 ? -2.205 -1.227 7.184 1.00 0.00 101 ASP A N 20
ATOM 31545 C CA . ASP A 1 84 ? -3.309 -0.287 7.271 1.00 0.00 101 ASP A CA 20
ATOM 31546 C C . ASP A 1 84 ? -4.398 -0.648 6.253 1.00 0.00 101 ASP A C 20
ATOM 31547 O O . ASP A 1 84 ? -5.590 -0.515 6.529 1.00 0.00 101 ASP A O 20
ATOM 31556 N N . LEU A 1 85 ? -3.966 -1.151 5.091 1.00 0.00 102 LEU A N 20
ATOM 31557 C CA . LEU A 1 85 ? -4.864 -1.642 4.046 1.00 0.00 102 LEU A CA 20
ATOM 31558 C C . LEU A 1 85 ? -5.729 -2.750 4.600 1.00 0.00 102 LEU A C 20
ATOM 31559 O O . LEU A 1 85 ? -6.952 -2.715 4.484 1.00 0.00 102 LEU A O 20
ATOM 31575 N N . LYS A 1 86 ? -5.093 -3.720 5.244 1.00 0.00 103 LYS A N 20
ATOM 31576 C CA . LYS A 1 86 ? -5.814 -4.812 5.848 1.00 0.00 103 LYS A CA 20
ATOM 31577 C C . LYS A 1 86 ? -6.695 -4.353 7.012 1.00 0.00 103 LYS A C 20
ATOM 31578 O O . LYS A 1 86 ? -7.760 -4.923 7.240 1.00 0.00 103 LYS A O 20
ATOM 31597 N N . ALA A 1 87 ? -6.278 -3.308 7.707 1.00 0.00 104 ALA A N 20
ATOM 31598 C CA . ALA A 1 87 ? -7.018 -2.805 8.849 1.00 0.00 104 ALA A CA 20
ATOM 31599 C C . ALA A 1 87 ? -8.289 -2.139 8.388 1.00 0.00 104 ALA A C 20
ATOM 31600 O O . ALA A 1 87 ? -9.376 -2.403 8.917 1.00 0.00 104 ALA A O 20
ATOM 31607 N N . LEU A 1 88 ? -8.172 -1.330 7.351 1.00 0.00 105 LEU A N 20
ATOM 31608 C CA . LEU A 1 88 ? -9.307 -0.645 6.818 1.00 0.00 105 LEU A CA 20
ATOM 31609 C C . LEU A 1 88 ? -10.196 -1.670 6.155 1.00 0.00 105 LEU A C 20
ATOM 31610 O O . LEU A 1 88 ? -11.390 -1.550 6.181 1.00 0.00 105 LEU A O 20
ATOM 31626 N N . GLN A 1 89 ? -9.575 -2.699 5.566 1.00 0.00 106 GLN A N 20
ATOM 31627 C CA . GLN A 1 89 ? -10.291 -3.788 4.942 1.00 0.00 106 GLN A CA 20
ATOM 31628 C C . GLN A 1 89 ? -11.152 -4.479 5.954 1.00 0.00 106 GLN A C 20
ATOM 31629 O O . GLN A 1 89 ? -12.277 -4.788 5.669 1.00 0.00 106 GLN A O 20
ATOM 31643 N N . LYS A 1 90 ? -10.620 -4.700 7.141 1.00 0.00 107 LYS A N 20
ATOM 31644 C CA . LYS A 1 90 ? -11.399 -5.294 8.219 1.00 0.00 107 LYS A CA 20
ATOM 31645 C C . LYS A 1 90 ? -12.551 -4.385 8.586 1.00 0.00 107 LYS A C 20
ATOM 31646 O O . LYS A 1 90 ? -13.621 -4.851 8.878 1.00 0.00 107 LYS A O 20
ATOM 31665 N N . ARG A 1 91 ? -12.320 -3.097 8.523 1.00 0.00 108 ARG A N 20
ATOM 31666 C CA . ARG A 1 91 ? -13.317 -2.107 8.846 1.00 0.00 108 ARG A CA 20
ATOM 31667 C C . ARG A 1 91 ? -14.412 -2.117 7.796 1.00 0.00 108 ARG A C 20
ATOM 31668 O O . ARG A 1 91 ? -15.586 -2.138 8.116 1.00 0.00 108 ARG A O 20
ATOM 31689 N N . VAL A 1 92 ? -14.012 -2.144 6.541 1.00 0.00 109 VAL A N 20
ATOM 31690 C CA . VAL A 1 92 ? -14.944 -2.163 5.450 1.00 0.00 109 VAL A CA 20
ATOM 31691 C C . VAL A 1 92 ? -15.710 -3.493 5.440 1.00 0.00 109 VAL A C 20
ATOM 31692 O O . VAL A 1 92 ? -16.924 -3.533 5.209 1.00 0.00 109 VAL A O 20
ATOM 31705 N N . GLN A 1 93 ? -14.983 -4.561 5.728 1.00 0.00 110 GLN A N 20
ATOM 31706 C CA . GLN A 1 93 ? -15.528 -5.898 5.861 1.00 0.00 110 GLN A CA 20
ATOM 31707 C C . GLN A 1 93 ? -16.534 -5.918 7.011 1.00 0.00 110 GLN A C 20
ATOM 31708 O O . GLN A 1 93 ? -17.540 -6.616 6.976 1.00 0.00 110 GLN A O 20
ATOM 31722 N N . ASP A 1 94 ? -16.251 -5.111 8.008 1.00 0.00 111 ASP A N 20
ATOM 31723 C CA . ASP A 1 94 ? -17.069 -4.993 9.197 1.00 0.00 111 ASP A CA 20
ATOM 31724 C C . ASP A 1 94 ? -18.345 -4.206 8.927 1.00 0.00 111 ASP A C 20
ATOM 31725 O O . ASP A 1 94 ? -19.399 -4.468 9.530 1.00 0.00 111 ASP A O 20
ATOM 31734 N N . SER A 1 95 ? -18.249 -3.257 8.008 1.00 0.00 112 SER A N 20
ATOM 31735 C CA . SER A 1 95 ? -19.371 -2.430 7.619 1.00 0.00 112 SER A CA 20
ATOM 31736 C C . SER A 1 95 ? -20.476 -3.285 6.964 1.00 0.00 112 SER A C 20
ATOM 31737 O O . SER A 1 95 ? -21.649 -2.929 7.001 1.00 0.00 112 SER A O 20
ATOM 31745 N N . GLU A 1 96 ? -20.078 -4.413 6.382 1.00 0.00 113 GLU A N 20
ATOM 31746 C CA . GLU A 1 96 ? -20.999 -5.318 5.732 1.00 0.00 113 GLU A CA 20
ATOM 31747 C C . GLU A 1 96 ? -21.787 -6.102 6.767 1.00 0.00 113 GLU A C 20
ATOM 31748 O O . GLU A 1 96 ? -21.206 -7.016 7.396 1.00 0.00 113 GLU A O 20
#

Solvent-accessible surface area: 6377 Å² total; per-residue (Å²): 137,72,7,76,123,147,4,85,95,5,84,102,60,30,115,89,0,66,117,48,14,82,41,6,87,160,85,33,50,166,99,47,5,46,130,4,4,167,34,0,44,89,0,25,61,86,0,98,47,32,56,16,118,21,68,156,27,49,143,137,119,100,36,77,142,101,70,87,141,32,9,94,31,2,29,56,41,0,38,120,18,10,113,66,0,80,55,6,32,121,155,7,86,119,67,120

CATH classification: 1.20.58.970

Organism: Blomia tropicalis (NCBI:txid40697)